Protein 4Y4N (pdb70)

Solvent-accessible surface area: 65399 Å² total; per-residue (Å²): 210,5,180,13,58,6,68,8,6,2,75,2,0,0,58,24,0,10,99,16,11,45,79,7,1,66,5,24,0,0,0,9,8,0,8,15,7,0,1,0,0,0,16,19,0,6,120,88,70,52,76,2,0,0,1,14,94,61,30,15,1,1,32,29,1,13,4,1,0,20,36,13,16,30,1,0,1,3,97,90,0,14,89,7,0,99,80,23,44,8,119,28,120,170,15,140,79,76,148,14,12,31,6,3,17,0,1,1,0,0,0,9,3,0,27,12,0,12,91,29,56,4,34,1,3,17,9,11,10,17,63,2,0,5,12,71,130,111,96,0,6,0,0,0,0,8,20,27,10,10,76,114,4,47,29,121,18,26,3,3,5,0,41,5,110,28,0,0,0,6,39,23,77,112,0,40,4,0,50,21,0,18,163,25,0,92,112,53,64,35,100,40,87,25,20,48,0,0,37,0,70,100,0,0,43,6,0,59,163,7,0,99,54,20,36,64,4,0,5,0,0,1,13,0,0,0,0,8,67,28,5,16,17,6,16,2,2,11,0,0,13,0,25,0,0,63,58,0,0,97,60,0,15,69,79,15,127,121,159,139,7,185,14,61,5,69,7,6,2,73,2,0,0,55,23,0,10,98,16,10,44,81,7,0,67,4,25,0,0,0,9,8,0,8,16,6,0,1,0,0,0,16,18,0,6,118,86,71,52,76,2,0,0,2,13,96,64,31,15,0,1,32,30,2,15,4,0,0,18,37,14,14,29,1,0,1,3,100,90,0,14,89,8,0,99,81,23,44,8,121,27,120,171,13,135,80,76,148,15,13,30,5,3,16,0,0,1,0,0,0,8,3,0,26,13,0,12,92,29,56,3,36,1,4,17,10,12,10,17,63,2,0,4,12,72,130,112,98,0,6,0,0,0,0,9,20,28,10,11,80,113,4,49,28,119,18,26,3,5,4,0,41,4,112,29,0,0,0,6,39,23,77,109,0,41,4,0,48,21,0,16,165,21,0,89,113,53,64,35,144,38,85,24,19,52,0,0,36,0,70,99,0,0,44,6,0,59,163,8,0,100,52,20,36,64,4,0,5,0,0,1,13,0,0,0,1,9,66,26,5,15,16,7,17,1,1,11,0,0,14,0,26,0,0,62,59,0,0,98,60,0,15,103,77,16,123,114,156,135,9,185,13,59,6,69,7,7,2,75,2,0,0,56,24,0,12,98,16,10,44,80,6,1,67,4,24,0,0,0,9,8,0,8,15,6,0,1,0,0,0,16,18,0,6,120,87,71,51,76,2,0,0,1,13,94,64,32,15,1,1,31,30,1,14,4,1,0,18,37,15,16,29,1,0,1,2,99,90,0,14,91,7,0,99,81,22,45,8,119,27,120,169,13,135,80,75,149,14,12,32,4,3,16,0,1,1,0,0,0,8,3,0,26,12,0,13,92,28,56,3,36,2,4,17,9,11,9,17,61,2,0,5,12,71,130,112,95,0,7,0,0,0,0,8,19,28,11,9,77,112,3,49,28,117,18,26,4,4,4,0,42,4,110,29,0,0,0,7,38,24,78,112,0,41,4,1,50,22,0,17,161,22,0,90,111,52,63,37,141,40,86,25,18,52,0,1,35,0,69,101,0,0,44,6,0,57,163,8,0,97,52,21,36,64,4,0,5,0,0,0,12,0,0,0,0,8,64,27,6,14,17,6,16,2,1,11,0,0,13,0,26,0,0,63,59,0,0,98,60,0,15,104,79,17,124,114,159,135,8,186,13,58,5,68,7,6,2,76,2,0,0,57,24,0,10,97,16,10,44,80,8,0,66,3,25,0,0,0,10,9,0,10,15,6,0,0,1,0,0,17,19,0,5,118,85,71,51,77,3,0,0,1,14,96,64,30,15,1,2,30,30,0,13,4,0,0,19,36,15,15,30,1,0,1,3,99,90,0,14,91,7,0,101,82,22,44,7,120,27,121,172,15,139,80,76,147,14,14,31,6,3,15,0,0,1,0,0,0,10,4,0,27,12,0,12,91,28,55,3,34,2,3,17,9,11,10,17,63,2,0,4,12,71,130,112,98,0,7,0,0,0,0,8,20,28,10,10,76,115,3,49,28,121,18,27,3,4,4,0,40,4,110,29,0,0,0,6,39,23,78,110,0,42,4,0,50,21,0,17,163,23,0,93,112,52,62,38,143,39,86,24,19,49,0,0,36,0,50,95,0,0,22,6,0,59,161,7,0,99,52,20,38,62,4,0,4,0,0,0,13,0,0,0,0,9,65,27,5,15,17,6,17,2,2,12,0,0,14,0,26,0,0,62,58,0,0,95,60,0,15,103,78,16,123,115,157,206,6,177,13,58,5,71,7,7,2,74,2,0,0,55,23,0,11,98,16,9,47,80,7,1,68,4,24,0,0,0,10,9,0,8,14,6,0,1,1,0,0,17,19,0,5,119,86,72,52,78,3,0,0,2,13,95,62,32,15,0,1,32,28,2,14,4,1,0,19,36,14,16,28,1,0,1,2,99,90,0,14,90,6,0,99,80,24,44,7,118,27,121,171,13,138,79,76,149,15,13,31,5,3,16,0,1,1,0,0,0,8,3,0,26,12,0,14,92,27,55,3,35,1,4,17,9,11,10,16,63,2,0,6,12,73,130,114,96,0,6,0,0,0,0,8,19,28,10,10,77,112,4,47,28,120,17,26,3,4,4,0,43,4,111,28,0,0,0,7,39,23,81,109,0,40,4,1,49,22,0,16,163,22,0,91,111,52,64,37,99,39,89,24,19,51,0,0,36,0,70,98,0,0,43,6,0,58,164,8,0,98,54,21,37,64,4,0,5,0,0,0,13,0,0,0,1,8,65,28,6,15,17,7,16,2,1,12,0,0,12,0,25,0,0,63,59,0,0,98,60,0,15,104,78,16,123,113,156,137,9,184,14,58,5,66,8,7,2,76,2,0,0,57,24,0,10,98,16,10,45,80,6,0,67,4,24,0,0,0,9,9,0,8,16,6,0,1,0,0,0,16,19,0,5,122,86,70,53,76,2,0,0,1,13,95,63,32,14,1,1,32,30,1,14,4,1,0,18,38,15,15,29,1,0,1,3,100,90,0,14,92,7,0,101,81,23,45,8,120,27,119,169,16,136,80,76,147,15,13,30,6,3,16,0,0,1,0,0,0,10,3,0,27,12,0,12,91,29,54,4,34,1,4,18,8,12,10,17,63,2,0,4,12,72,130,109,98,0,7,0,0,0,0,9,20,29,10,10,78,113,3,49,27,120,18,27,4,4,4,0,41,3,110,28,0,0,0,6,39,24,79,110,0,42,3,1,50,21,0,16,162,22,0,95,111,52,61,36,144,40,87,24,19,49,0,1,35,0,70,101,0,0,43,6,0,59,164,8,0,97,51,21,37,64,4,0,4,0,0,0,13,0,0,0,0,8,65,28,6,14,17,6,16,2,1,12,0,0,13,0,26,0,0,63,59,0,0,96,60,0,14,108,80,15,125,117,156,138,8,186,14,59,6,68,8,7,2,76,3,0,0,58,24,0,10,97,15,10,45,80,7,1,66,4,24,0,0,0,10,8,0,9,16,6,0,1,0,0,0,17,17,0,5,120,88,70,52,77,2,0,0,2,13,95,64,31,14,1,1,32,29,1,13,4,1,0,20,37,14,15,30,1,0,1,2,101,90,0,14,90,7,0,99,78,23,43,8,118,27,120,170,16,138,79,75,147,15,14,31,5,3,16,0,1,1,0,1,0,10,3,0,28,12,0,13,92,28,56,3,33,2,4,17,9,12,9,16,62,2,0,5,12,72,130,112,97,0,6,0,0,0,0,8,20,28,10,9,75,113,4,49,29,121,19,28,3,4,5,0,41,4,112,28,0,0,0,5,39,24,80,111,0,42,4,0,49,22,0,16,164,24,1,93,111,52,62,36,141,40,85,25,18,48,0,1,37,0,70,100,0,0,43,6,0,59,163,8,0,97,53,19,35,64,4,0,4,0,0,0,14,0,0,0,1,9,64,27,6,14,17,6,16,1,1,12,0,0,12,0,27,0,0,62,59,0,0,97,63,0,14,98,79,15,121,114,158,137,8,187,13,60,6,68,7,6,2,74,2,0,0,54,23,0,10,98,16,9,44,80,8,0,67,4,24,0,0,0,9,9,0,8,16,6,0,1,0,0,0,16,18,0,6,119,86,72,53,77,2,0,0,1,14,96,63,31,15,1,2,31,29,1,13,3,0,0,20,37,15,15,30,1,0,1,3,100,90,0,14,90,7,0,102,82,23,44,8,121,27,119,168,12,135,79,76,146,16,13,30,4,2,17,0,1,1,0,0,0,9,3,0,26,12,0,13,90,28,55,3,34,2,3,17,9,12,10,18,61,2,0,5,12,71,132,112,98,0,7,0,0,0,0,8,19,28,11,9,78,114,4,48,28,119,18,26,3,4,4,0,41,5,111,28,0,0,0,6,39,23,79,112,0,43,4,0,50,23,0,16,162,23,0,90,110,52,63,36,143,40,86,24,20,52,0,1,36,0,58,101,0,0,22,5,0,59,163,7,0,99,53,21,36,65,4,0,4,0,0,1,13,0,0,0,0,9,66,28,6,15,16,6,16,2,1,12,0,0,14,0,26,0,0,62,58,0,0,95,61,0,14,104,78,16,123,117,158

Foldseek 3Di:
DDDDDDVVVVVVVVVVVVVVVVVQQEFAEEEEAQAQLRLLLLLLQLLVPGAYEYEAQAQDGHAPQQCQAPNPFKFKEFPPLVVSQVVLPWDWDDDPPDPRMTIGGSVVRSVSSNCSNVVSPYHYDYQKDFQAFDDDVFATFWTWIDGSVCVVVVPDDGTDIRGYQAYEQAHAQPSNHQVRCCVVCVVVVFDFQTADEEDAVFQLVVQQVQFAARTRRYTYHDNSSCRRVHTYDHGRYCSSSNVRSNSNNVVSSVVVVVD/DDDDDDVVVVVVVVVVVVVVVVVQQEFAEEEEAQAQLRLLLLLLQLLVPGAYEYEAQAQDGHAPQQCQAPNPFKFKEFPPLVVSQVVLPWDWDDDPPDPRMTIGGSNVRSVSSNCSNVVSPYHYDYQKDFQAFDDDVFATFWTWIDGSVCVVVVPDDGTDIRGHQAYEQAHAQPSNHQVRCCVVCVVVVFDFQTADEEDAVFQLVVQQVLFAARTRRYTYHDNSSCRRVHTYDHGRYCSSSNVRSNSNNVVSSVVVVVD/DDDDDDVVVVVVVVVVVVVVVVVQLEFAEEEEAQAQLRLLLLLLQLLVPGAYEYEAQAQDGHAPQQCQAPNPFKFKEFPPLVVSQVVLPWDWDDDPPDPRMTIGGSNVRSVSSNCSNVVSPYHYDYQKDFQAFDDDDFATFWTWIDGSVCVVVVPDDGTDIRGHQAYEQAHAQPSNHQVRCCVVCVVVVFDFQTADEEDAVFQLVVQQVLFAARTRRYTYHDNSSCRRVHTYDHGRYCSSSSVRSNSNNVVSSVVVVVD/DDDDDDVVVVVVVVVVVVVVVVVQQEFAEEEEAQAQLRLLLLLLQLLVPGAAEYEAQAQDGHAPQQCQAPNPFKFKEFPPLVVSQVVLPWDWDDDPPDPRMTIGGSVVRSVSSNCSNVVSPYHYDYQKDFQAFDDDDFATFWTWIDGSVCVVVVPDDGTDIRGHQAYEQAHAQPSNHQVRCCVVCVVVVFDFQTADEEDAVFQLVVQQVLFAARTRRYTYHDNSSCRRVHTYDHGRYCSSSNVRSNSNNVVSSVVVVVD/DDDDDDVVVVVVVVVVVVVVVVVQQEFAEEEEAQAQLSLLLLLLQLLVVGAAEYEAQAQDGHAPQQCQAPNPFKFKEFPPLVVSQVVLPWDWDDDPPDPRMTIGGSNVRSVSSNVSNVVSPYHYDYQKDFQAFDDDVFATFWTWIDGSVCVVVVPDDGTDIRGHQAYEQAHAQPSNHQVRCCVVCVVVVFDFQTADEEDAVFQLVVQQVLFAARTRRYTYHDNSSCRRVHTYDHGRYCSSSNVRSNSNNVVSSVVVVVD/DDDDDDVVVVVVVCVVVVVVVVPQQEFAEEEEAQAQLRLLLLLLQLLVPGAAEYEAQAQDGHAPQQCQAPNPFKFKEFPPLVVSQVVLPWDWDDDPPDPRMTIGGSVVRSVSSNCSNVVSPYHYDYQKDFQAFDDDDFATFWTWIDGSVCVVVVPDDGTDIRGHQAYEQAHAQPSNHQVRCCVVCVVVVFDFQTADEEDAVFQLVVQQVLFAARTRRYTYHDNSSCRRVHTYDHGRYCSSSNVRSNSNNVVSSVVVVVD/DDDDDDVVVVVVVVVVVVVVVVVQQEFAEEEEAQAQLRLLLLLLQLLVPGAYEYEAQAQDGHAPQQCQAPNPFKFKEFPPLVVSQVVLPWDWDDDPPDPRMTIGGSVVRSVSSNVSNVVSPYHYDYQKDFQAFDDDVFATFWTWIDGSCCVVVVPDDGTDIRGHQAYEQAHAQPSNHQVRCCVVCVVVVFDFQTADEEDAVFQLVVQQVQFAARTRRYTYHDNSSCRRVHTYDHGRYCSSSNVRSNSNNVVSSVVVVVD/DDDDDDVVVVVVVVVVVVVVVVVQQEFAEEEEAQAQLSLLLLLLQLLVPGAAEYEAQAQDGHAPQQCQAPNPFKFKEFPPLVVSQVVLPWDWDDDPPDPRMTIGGSVVRSVSSNVSNVVSPYHYDYQKDFQAFDDDVFATFWTWIDGSVCVVVVPDDGTDIRGHQAYEQAHAQPSNHQVRCCVVCVVVVFDFQTADEEDAVFQLVVQQVLFAARTRRYTYHDNSSCRRVHTYDHGRYCSSSNVRSNSNNVVSSVVVVVD

CATH classification: 3.50.50.60

InterPro domains:
  IPR002922 Thiazole biosynthetic enzyme Thi4 family [TIGR00292] (10-260)
  IPR022828 Thiazole biosynthetic enzyme, prokaryotic [MF_00304] (7-260)
  IPR036188 FAD/NAD(P)-binding domain superfamily [G3DSA:3.50.50.60] (4-263)
  IPR036188 FAD/NAD(P)-binding domain superfamily [SSF51905] (6-259)

B-factor: mean 46.3, std 10.55, range [29.34, 109.17]

Sequence (2072 aa):
RLRADEYATTRAILKSAFFDMWLDIIDVDVAIVGGGPSGLTAARYIAKEGYKVVVLERHLAFGGGTWGGGMGFPYIVVEEPADEILREVGVKLEKVEGEDGLYTADSVEVPAKLAVGAIDAGAKVLTGIVVEDLVLRENRVAGVVINSYAIEKAGLHIDPITITAKYVVDATGHDASVVTTLSRKNPELGLEVPGEKSMWAEKGENALLRNTREVYPGLFVCGMAANAVYAGHRMGAIFGGMYISGKKCAEMIVEKLKNNRLRADEYATTRAILKSAFFDMWLDIIDVDVAIVGGGPSGLTAARYIAKEGYKVVVLERHLAFGGGTWGGGMGFPYIVVEEPADEILREVGVKLEKVEGEDGLYTADSVEVPAKLAVGAIDAGAKVLTGIVVEDLVLRENRVAGVVINSYAIEKAGLHIDPITITAKYVVDATGHDASVVTTLSRKNPELGLEVPGEKSMWAEKGENALLRNTREVYPGLFVCGMAANAVYAGHRMGAIFGGMYISGKKCAEMIVEKLKNNRLRADEYATTRAILKSAFFDMWLDIIDVDVAIVGGGPSGLTAARYIAKEGYKVVVLERHLAFGGGTWGGGMGFPYIVVEEPADEILREVGVKLEKVEGEDGLYTADSVEVPAKLAVGAIDAGAKVLTGIVVEDLVLRENRVAGVVINSYAIEKAGLHIDPITITAKYVVDATGHDASVVTTLSRKNPELGLEVPGEKSMWAEKGENALLRNTREVYPGLFVCGMAANAVYAGHRMGAIFGGMYISGKKCAEMIVEKLKNNRLRADEYATTRAILKSAFFDMWLDIIDVDVAIVGGGPSGLTAARYIAKEGYKVVVLERHLAFGGGTWGGGMGFPYIVVEEPADEILREVGVKLEKVEGEDGLYTADSVEVPAKLAVGAIDAGAKVLTGIVVEDLVLRENRVAGVVINSYAIEKAGLHIDPITITAKYVVDATGHDASVVTTLSRKNPELGLEVPGEKSMWAEKGENALLRNTREVYPGLFVCGMAANAVYAGHRMGAIFGGMYISGKKCAEMIVEKLKNNRLRADEYATTRAILKSAFFDMWLDIIDVDVAIVGGGPSGLTAARYIAKEGYKVVVLERHLAFGGGTWGGGMGFPYIVVEEPADEILREVGVKLEKVEGEDGLYTADSVEVPAKLAVGAIDAGAKVLTGIVVEDLVLRENRVAGVVINSYAIEKAGLHIDPITITAKYVVDATGHDASVVTTLSRKNPELGLEVPGEKSMWAEKGENALLRNTREVYPGLFVCGMAANAVYAGHRMGAIFGGMYISGKKCAEMIVEKLKNNRLRADEYATTRAILKSAFFDMWLDIIDVDVAIVGGGPSGLTAARYIAKEGYKVVVLERHLAFGGGTWGGGMGFPYIVVEEPADEILREVGVKLEKVEGEDGLYTADSVEVPAKLAVGAIDAGAKVLTGIVVEDLVLRENRVAGVVINSYAIEKAGLHIDPITITAKYVVDATGHDASVVTTLSRKNPELGLEVPGEKSMWAEKGENALLRNTREVYPGLFVCGMAANAVYAGHRMGAIFGGMYISGKKCAEMIVEKLKNNRLRADEYATTRAILKSAFFDMWLDIIDVDVAIVGGGPSGLTAARYIAKEGYKVVVLERHLAFGGGTWGGGMGFPYIVVEEPADEILREVGVKLEKVEGEDGLYTADSVEVPAKLAVGAIDAGAKVLTGIVVEDLVLRENRVAGVVINSYAIEKAGLHIDPITITAKYVVDATGHDASVVTTLSRKNPELGLEVPGEKSMWAEKGENALLRNTREVYPGLFVCGMAANAVYAGHRMGAIFGGMYISGKKCAEMIVEKLKNNRLRADEYATTRAILKSAFFDMWLDIIDVDVAIVGGGPSGLTAARYIAKEGYKVVVLERHLAFGGGTWGGGMGFPYIVVEEPADEILREVGVKLEKVEGEDGLYTADSVEVPAKLAVGAIDAGAKVLTGIVVEDLVLRENRVAGVVINSYAIEKAGLHIDPITITAKYVVDATGHDASVVTTLSRKNPELGLEVPGEKSMWAEKGENALLRNTREVYPGLFVCGMAANAVYAGHRMGAIFGGMYISGKKCAEMIVEKLKNN

Secondary structure (DSSP, 8-state):
-----HHHHHHHHHHHHHHHHHHHTEEEEEEE--SHHHHHHHHHHHTTT--EEEEESSSSS-GGGTTTBTTBSEEEEETTTHHHHHTTT---EEPTT-TTEEEEETTHHHHHHHHHHHHTT-EEEESEEEEEEEEETTEEEEEEEEEHHHHHHT---B-EEEEEEEEEE--GGG-HHHHHHHHH-GGG-------EEE-HHHHHHHHHHH-EEEETTEEE-THHHHHHTTPEE--SB-HHHHHHHHHHHHHHHHHHHT-/-----HHHHHHHHHHHHHHHHHHHTEEEEEEE--SHHHHHHHHHHHTTT--EEEEESSSS--GGGTTTBTTBSEEEEETTTHHHHHTTT---EEPTT-TTEEEEETTHHHHHHHHHHHHTT-EEEESEEEEEEEEETTEEEEEEEEEHHHHHHT---B-EEEEEEEEEE--GGG-HHHHHHHHH-GGG-------EEE-HHHHHHHHHHH-EEEETTEEE-THHHHHHTTPEE--SB-HHHHHHHHHHHHHHHHHHHT-/-----HHHHHHHHHHHHHHHHHHHTEEEEEEE--SHHHHHHHHHHHTTT--EEEEESSSSS-GGGTTTBTTBSEEEEETTTHHHHHTTT---EEPTT-TTEEEEETTHHHHHHHHHHHHTT-EEEESEEEEEEEEETTEEEEEEEEEHHHHHHT---B-EEEEEEEEEE--GGG-HHHHHHHHH-GGG-------EEE-HHHHHHHHHHH-EEEETTEEE-THHHHHHTTPEE--SB-HHHHHHHHHHHHHHHHHHHT-/-----HHHHHHHHHHHHHHHHHHHTEEEEEEE--SHHHHHHHHHHHTTT--EEEEESSSS--GGGTTTBTTBSEEEEETTTHHHHHTTT---EEPTT-TTEEEEETTHHHHHHHHHHHHTT-EEEESEEEEEEEEETTEEEEEEEEEHHHHHHT---B-EEEEEEEEEE--GGG-HHHHHHHHH-GGG-------EEE-HHHHHHHHHHH-EEEETTEEE-THHHHHHTTPEE--SB-HHHHHHHHHHHHHHHHHHHT-/-----HHHHHHHHHHHHHHHHHHHTEEEEEEE--SHHHHHHHHHHHTTT--EEEEESSSS--GGGTTTBTTBSEEEEETTTHHHHHTTT---EEPTT-TTEEEEETTHHHHHHHHHHHHTT-EEEESEEEEEEEEETTEEEEEEEEEHHHHHHT---B-EEEEEEEEEE--GGG-HHHHHHHHH-GGG-------EEE-HHHHHHHHHHH-EEEETTEEE-THHHHHHTTPEE--SB-HHHHHHHHHHHHHHHHHHHT-/-----HHHHHHHHHHHHHHHHHHHTEEEEEEE--SHHHHHHHHHHHTTT--EEEEESSSS--GGGTTTBTTBSEEEEETTTHHHHHTTT---EEPTT-TTEEEEETTHHHHHHHHHHHHTT-EEEESEEEEEEEEETTEEEEEEEEEHHHHHHT---B-EEEEEEEEEE--GGG-HHHHHHHHH-GGG-------EEE-HHHHHHHHHHH-EEEETTEEE-THHHHHHTTPEE--SB-HHHHHHHHHHHHHHHHHHHT-/-----HHHHHHHHHHHHHHHHHHHTEEEEEEE--SHHHHHHHHHHHTTT--EEEEESSSS--GGGTTTBTTBSEEEEETTTHHHHHTTT---EEPTT-TTEEEEETTHHHHHHHHHHHHTT-EEEESEEEEEEEEETTEEEEEEEEEHHHHHHT---B-EEEEEEEEEE--GGG-HHHHHHHHH-GGG-------EEE-HHHHHHHHHHH-EEEETTEEE-THHHHHHTTPEE--SB-HHHHHHHHHHHHHHHHHHHT-/-----HHHHHHHHHHHHHHHHHHHTEEEEEEE--SHHHHHHHHHHHTTT--EEEEESSSSS-GGGTTTBTTBSEEEEETTTHHHHHTTT---EEPTT-TTEEEEETTHHHHHHHHHHHHTT-EEEESEEEEEEEEETTEEEEEEEEEHHHHHHT---B-EEEEEEEEEE--GGG-HHHHHHHHH-GGG-------EEE-HHHHHHHHHHH-EEEETTEEE-THHHHHHTTPEE--SB-HHHHHHHHHHHHHHHHHHHT-

Organism: Methanotorris igneus (strain DSM 5666 / JCM 11834 / Kol 5) (NCBI:txid880724)

Structure (mmCIF, N/CA/C/O backbone):
data_4Y4N
#
_entry.id   4Y4N
#
_cell.length_a   101.302
_cell.length_b   101.302
_cell.length_c   204.309
_cell.angle_alpha   90.00
_cell.angle_beta   90.00
_cell.angle_gamma   120.00
#
_symmetry.space_group_name_H-M   'P 31'
#
loop_
_entity.id
_entity.type
_entity.pdbx_description
1 polymer 'Putative ribose 1,5-bisphosphate isomerase'
2 non-polymer 'FE (II) ION'
3 non-polymer '2-[(E)-[(4R)-5-[[[(2R,3S,4R,5R)-5-(6-aminopurin-9-yl)-3,4-bis(oxidanyl)oxolan-2-yl]methoxy-oxidanyl-phosphoryl]oxy-oxidanyl-phosphoryl]oxy-4-oxidanyl-3-oxidanylidene-pentan-2-ylidene]amino]ethanoic acid'
4 water water
#
loop_
_atom_site.group_PDB
_atom_site.id
_atom_site.type_symbol
_atom_site.label_atom_id
_atom_site.label_alt_id
_atom_site.label_comp_id
_atom_site.label_asym_id
_atom_site.label_entity_id
_atom_site.label_seq_id
_atom_site.pdbx_PDB_ins_code
_atom_site.Cartn_x
_atom_site.Cartn_y
_atom_site.Cartn_z
_atom_site.occupancy
_atom_site.B_iso_or_equiv
_atom_site.auth_seq_id
_atom_site.auth_comp_id
_atom_site.auth_asym_id
_atom_site.auth_atom_id
_atom_site.pdbx_PDB_model_num
ATOM 1 N N . ARG A 1 27 ? -63.120 -39.830 -53.549 1.00 71.16 4 ARG A N 1
ATOM 2 C CA . ARG A 1 27 ? -64.247 -38.857 -53.697 1.00 75.53 4 ARG A CA 1
ATOM 3 C C . ARG A 1 27 ? -64.817 -38.464 -52.330 1.00 75.05 4 ARG A C 1
ATOM 4 O O . ARG A 1 27 ? -65.758 -39.091 -51.840 1.00 77.99 4 ARG A O 1
ATOM 12 N N . LEU A 1 28 ? -64.257 -37.408 -51.736 1.00 68.96 5 LEU A N 1
ATOM 13 C CA . LEU A 1 28 ? -64.676 -36.940 -50.411 1.00 63.04 5 LEU A CA 1
ATOM 14 C C . LEU A 1 28 ? -66.026 -36.231 -50.442 1.00 60.38 5 LEU A C 1
ATOM 15 O O . LEU A 1 28 ? -66.354 -35.509 -51.379 1.00 60.84 5 LEU A O 1
ATOM 20 N N . ARG A 1 29 ? -66.798 -36.438 -49.387 1.00 61.12 6 ARG A N 1
ATOM 21 C CA . ARG A 1 29 ? -68.136 -35.895 -49.278 1.00 63.33 6 ARG A CA 1
ATOM 22 C C . ARG A 1 29 ? -68.137 -34.872 -48.146 1.00 62.62 6 ARG A C 1
ATOM 23 O O . ARG A 1 29 ? -67.693 -35.170 -47.032 1.00 63.61 6 ARG A O 1
ATOM 31 N N . ALA A 1 30 ? -68.636 -33.672 -48.434 1.00 55.92 7 ALA A N 1
ATOM 32 C CA . ALA A 1 30 ? -68.571 -32.561 -47.495 1.00 52.76 7 ALA A CA 1
ATOM 33 C C . ALA A 1 30 ? -69.663 -31.554 -47.793 1.00 50.41 7 ALA A C 1
ATOM 34 O O . ALA A 1 30 ? -69.916 -31.231 -48.950 1.00 52.74 7 ALA A O 1
ATOM 36 N N . ASP A 1 31 ? -70.305 -31.057 -46.745 1.00 49.19 8 ASP A N 1
ATOM 37 C CA . ASP A 1 31 ? -71.360 -30.066 -46.875 1.00 48.92 8 ASP A CA 1
ATOM 38 C C . ASP A 1 31 ? -71.183 -29.006 -45.777 1.00 49.71 8 ASP A C 1
ATOM 39 O O . ASP A 1 31 ? -70.799 -29.332 -44.650 1.00 45.96 8 ASP A O 1
ATOM 44 N N . GLU A 1 32 ? -71.478 -27.750 -46.111 1.00 51.23 9 GLU A N 1
ATOM 45 C CA . GLU A 1 32 ? -71.265 -26.631 -45.193 1.00 49.81 9 GLU A CA 1
ATOM 46 C C . GLU A 1 32 ? -72.263 -26.692 -44.031 1.00 50.87 9 GLU A C 1
ATOM 47 O O . GLU A 1 32 ? -71.884 -26.587 -42.859 1.00 50.15 9 GLU A O 1
ATOM 53 N N . TYR A 1 33 ? -73.534 -26.871 -44.361 1.00 45.99 10 TYR A N 1
ATOM 54 C CA . TYR A 1 33 ? -74.576 -26.952 -43.354 1.00 47.38 10 TYR A CA 1
ATOM 55 C C . TYR A 1 33 ? -74.357 -28.121 -42.396 1.00 46.59 10 TYR A C 1
ATOM 56 O O . TYR A 1 33 ? -74.555 -27.993 -41.185 1.00 45.36 10 TYR A O 1
ATOM 65 N N . ALA A 1 34 ? -73.946 -29.260 -42.932 1.00 46.92 11 ALA A N 1
ATOM 66 C CA . ALA A 1 34 ? -73.771 -30.463 -42.113 1.00 45.38 11 ALA A CA 1
ATOM 67 C C . ALA A 1 34 ? -72.566 -30.340 -41.191 1.00 43.98 11 ALA A C 1
ATOM 68 O O . ALA A 1 34 ? -72.598 -30.821 -40.071 1.00 41.47 11 ALA A O 1
ATOM 70 N N . THR A 1 35 ? -71.502 -29.721 -41.688 1.00 42.49 12 THR A N 1
ATOM 71 C CA . THR A 1 35 ? -70.315 -29.421 -40.883 1.00 45.12 12 THR A CA 1
ATOM 72 C C . THR A 1 35 ? -70.684 -28.478 -39.731 1.00 43.56 12 THR A C 1
ATOM 73 O O . THR A 1 35 ? -70.372 -28.753 -38.573 1.00 42.36 12 THR A O 1
ATOM 77 N N . THR A 1 36 ? -71.351 -27.379 -40.067 1.00 43.29 13 THR A N 1
ATOM 78 C CA . THR A 1 36 ? -71.760 -26.387 -39.091 1.00 43.04 13 THR A CA 1
ATOM 79 C C . THR A 1 36 ? -72.706 -26.979 -38.056 1.00 46.17 13 THR A C 1
ATOM 80 O O . THR A 1 36 ? -72.523 -26.781 -36.853 1.00 45.66 13 THR A O 1
ATOM 84 N N . ARG A 1 37 ? -73.714 -27.708 -38.524 1.00 48.75 14 ARG A N 1
ATOM 85 C CA . ARG A 1 37 ? -74.690 -28.342 -37.631 1.00 48.51 14 ARG A CA 1
ATOM 86 C C . ARG A 1 37 ? -74.014 -29.316 -36.671 1.00 43.80 14 ARG A C 1
ATOM 87 O O . ARG A 1 37 ? -74.312 -29.332 -35.485 1.00 45.10 14 ARG A O 1
ATOM 95 N N . ALA A 1 38 ? -73.103 -30.120 -37.193 1.00 41.93 15 ALA A N 1
ATOM 96 C CA . ALA A 1 38 ? -72.401 -31.107 -36.391 1.00 42.46 15 ALA A CA 1
ATOM 97 C C . ALA A 1 38 ? -71.576 -30.461 -35.261 1.00 43.94 15 ALA A C 1
ATOM 98 O O . ALA A 1 38 ? -71.551 -30.953 -34.125 1.00 41.16 15 ALA A O 1
ATOM 100 N N . ILE A 1 39 ? -70.910 -29.353 -35.575 1.00 44.17 16 ILE A N 1
ATOM 101 C CA . ILE A 1 39 ? -70.074 -28.655 -34.597 1.00 43.98 16 ILE A CA 1
ATOM 102 C C . ILE A 1 39 ? -70.959 -28.063 -33.508 1.00 43.68 16 ILE A C 1
ATOM 103 O O . ILE A 1 39 ? -70.664 -28.214 -32.324 1.00 45.27 16 ILE A O 1
ATOM 108 N N . LEU A 1 40 ? -72.048 -27.423 -33.913 1.00 42.20 17 LEU A N 1
ATOM 109 C CA . LEU A 1 40 ? -72.990 -26.849 -32.979 1.00 44.91 17 LEU A CA 1
ATOM 110 C C . LEU A 1 40 ? -73.575 -27.892 -32.029 1.00 48.07 17 LEU A C 1
ATOM 111 O O . LEU A 1 40 ? -73.692 -27.630 -30.845 1.00 49.58 17 LEU A O 1
ATOM 116 N N . LYS A 1 41 ? -73.938 -29.063 -32.547 1.00 49.89 18 LYS A N 1
ATOM 117 C CA . LYS A 1 41 ? -74.559 -30.100 -31.729 1.00 50.82 18 LYS A CA 1
ATOM 118 C C . LYS A 1 41 ? -73.591 -30.672 -30.711 1.00 48.21 18 LYS A C 1
ATOM 119 O O . LYS A 1 41 ? -73.954 -30.830 -29.548 1.00 45.68 18 LYS A O 1
ATOM 125 N N . SER A 1 42 ? -72.367 -30.975 -31.133 1.00 44.66 19 SER A N 1
ATOM 126 C CA . SER A 1 42 ? -71.356 -31.478 -30.209 1.00 44.24 19 SER A CA 1
ATOM 127 C C . SER A 1 42 ? -70.994 -30.446 -29.137 1.00 47.15 19 SER A C 1
ATOM 128 O O . SER A 1 42 ? -70.828 -30.797 -27.961 1.00 44.10 19 SER A O 1
ATOM 131 N N . ALA A 1 43 ? -70.887 -29.180 -29.539 1.00 44.63 20 ALA A N 1
ATOM 132 C CA . ALA A 1 43 ? -70.499 -28.122 -28.614 1.00 43.39 20 ALA A CA 1
ATOM 133 C C . ALA A 1 43 ? -71.589 -27.871 -27.578 1.00 43.73 20 ALA A C 1
ATOM 134 O O . ALA A 1 43 ? -71.303 -27.707 -26.394 1.00 43.30 20 ALA A O 1
ATOM 136 N N . PHE A 1 44 ? -72.828 -27.806 -28.034 1.00 43.58 21 PHE A N 1
ATOM 137 C CA A PHE A 1 44 ? -73.890 -27.511 -27.094 0.50 45.42 21 PHE A CA 1
ATOM 138 C CA B PHE A 1 44 ? -74.034 -27.609 -27.206 0.50 46.67 21 PHE A CA 1
ATOM 139 C C . PHE A 1 44 ? -74.176 -28.684 -26.139 1.00 47.39 21 PHE A C 1
ATOM 140 O O . PHE A 1 44 ? -74.467 -28.430 -24.979 1.00 46.36 21 PHE A O 1
ATOM 155 N N . ASP A 1 45 ? -74.009 -29.925 -26.582 1.00 48.57 22 ASP A N 1
ATOM 156 C CA . ASP A 1 45 ? -74.072 -31.078 -25.683 1.00 49.14 22 ASP A CA 1
ATOM 157 C C . ASP A 1 45 ? -72.951 -31.011 -24.659 1.00 46.36 22 ASP A C 1
ATOM 158 O O . ASP A 1 45 ? -73.177 -31.246 -23.473 1.00 44.41 22 ASP A O 1
ATOM 163 N N . MET A 1 46 ? -71.739 -30.718 -25.132 1.00 45.60 23 MET A N 1
ATOM 164 C CA . MET A 1 46 ? -70.581 -30.572 -24.258 1.00 45.40 23 MET A CA 1
ATOM 165 C C . MET A 1 46 ? -70.844 -29.508 -23.186 1.00 44.60 23 MET A C 1
ATOM 166 O O . MET A 1 46 ? -70.674 -29.766 -21.987 1.00 46.39 23 MET A O 1
ATOM 171 N N . TRP A 1 47 ? -71.288 -28.331 -23.612 1.00 42.37 24 TRP A N 1
ATOM 172 C CA . TRP A 1 47 ? -71.502 -27.216 -22.682 1.00 44.34 24 TRP A CA 1
ATOM 173 C C . TRP A 1 47 ? -72.540 -27.502 -21.604 1.00 45.56 24 TRP A C 1
ATOM 174 O O . TRP A 1 47 ? -72.324 -27.157 -20.436 1.00 42.29 24 TRP A O 1
ATOM 185 N N . LEU A 1 48 ? -73.658 -28.111 -21.996 1.00 46.49 25 LEU A N 1
ATOM 186 C CA . LEU A 1 48 ? -74.743 -28.421 -21.048 1.00 49.46 25 LEU A CA 1
ATOM 187 C C . LEU A 1 48 ? -74.306 -29.422 -19.993 1.00 49.33 25 LEU A C 1
ATOM 188 O O . LEU A 1 48 ? -74.805 -29.406 -18.880 1.00 52.58 25 LEU A O 1
ATOM 193 N N . ASP A 1 49 ? -73.368 -30.282 -20.357 1.00 46.96 26 ASP A N 1
ATOM 194 C CA . ASP A 1 49 ? -72.791 -31.247 -19.441 1.00 47.13 26 ASP A CA 1
ATOM 195 C C . ASP A 1 49 ? -71.710 -30.625 -18.541 1.00 46.68 26 ASP A C 1
ATOM 196 O O . ASP A 1 49 ? -71.630 -30.942 -17.355 1.00 48.19 26 ASP A O 1
ATOM 201 N N . ILE A 1 50 ? -70.885 -29.740 -19.093 1.00 41.13 27 ILE A N 1
ATOM 202 C CA . ILE A 1 50 ? -69.675 -29.320 -18.399 1.00 38.95 27 ILE A CA 1
ATOM 203 C C . ILE A 1 50 ? -69.906 -28.208 -17.378 1.00 38.42 27 ILE A C 1
ATOM 204 O O . ILE A 1 50 ? -69.015 -27.902 -16.605 1.00 41.71 27 ILE A O 1
ATOM 209 N N . ILE A 1 51 ? -71.093 -27.610 -17.355 1.00 39.91 28 ILE A N 1
ATOM 210 C CA . ILE A 1 51 ? -71.349 -26.490 -16.447 1.00 39.89 28 ILE A CA 1
ATOM 211 C C . ILE A 1 51 ? -71.595 -26.888 -14.976 1.00 42.16 28 ILE A C 1
ATOM 212 O O . ILE A 1 51 ? -71.867 -26.033 -14.134 1.00 39.62 28 ILE A O 1
ATOM 217 N N . ASP A 1 52 ? -71.502 -28.183 -14.683 1.00 44.58 29 ASP A N 1
ATOM 218 C CA . ASP A 1 52 ? -71.446 -28.673 -13.303 1.00 46.92 29 ASP A CA 1
ATOM 219 C C . ASP A 1 52 ? -70.467 -29.832 -13.246 1.00 44.75 29 ASP A C 1
ATOM 220 O O . ASP A 1 52 ? -70.605 -30.789 -13.988 1.00 45.73 29 ASP A O 1
ATOM 225 N N . VAL A 1 53 ? -69.468 -29.720 -12.374 1.00 42.41 30 VAL A N 1
ATOM 226 C CA . VAL A 1 53 ? -68.364 -30.670 -12.309 1.00 42.20 30 VAL A CA 1
ATOM 227 C C . VAL A 1 53 ? -68.011 -30.969 -10.852 1.00 42.79 30 VAL A C 1
ATOM 228 O O . VAL A 1 53 ? -68.486 -30.301 -9.950 1.00 41.00 30 VAL A O 1
ATOM 232 N N . ASP A 1 54 ? -67.160 -31.962 -10.642 1.00 44.03 31 ASP A N 1
ATOM 233 C CA . ASP A 1 54 ? -66.559 -32.190 -9.340 1.00 45.76 31 ASP A CA 1
ATOM 234 C C . ASP A 1 54 ? -65.436 -31.173 -9.118 1.00 46.05 31 ASP A C 1
ATOM 235 O O . ASP A 1 54 ? -65.413 -30.479 -8.097 1.00 45.68 31 ASP A O 1
ATOM 240 N N . VAL A 1 55 ? -64.509 -31.097 -10.072 1.00 41.57 32 VAL A N 1
ATOM 241 C CA . VAL A 1 55 ? -63.353 -30.223 -9.960 1.00 40.55 32 VAL A CA 1
ATOM 242 C C . VAL A 1 55 ? -63.145 -29.356 -11.217 1.00 40.20 32 VAL A C 1
ATOM 243 O O . VAL A 1 55 ? -63.124 -29.864 -12.338 1.00 37.61 32 VAL A O 1
ATOM 247 N N . ALA A 1 56 ? -62.978 -28.052 -11.007 1.00 39.37 33 ALA A N 1
ATOM 248 C CA . ALA A 1 56 ? -62.581 -27.133 -12.069 1.00 38.55 33 ALA A CA 1
ATOM 249 C C . ALA A 1 56 ? -61.155 -26.682 -11.818 1.00 38.40 33 ALA A C 1
ATOM 250 O O . ALA A 1 56 ? -60.878 -25.980 -10.840 1.00 40.74 33 ALA A O 1
ATOM 252 N N . ILE A 1 57 ? -60.245 -27.118 -12.683 1.00 37.43 34 ILE A N 1
ATOM 253 C CA . ILE A 1 57 ? -58.844 -26.728 -12.602 1.00 37.42 34 ILE A CA 1
ATOM 254 C C . ILE A 1 57 ? -58.600 -25.547 -13.533 1.00 37.98 34 ILE A C 1
ATOM 255 O O . ILE A 1 57 ? -58.954 -25.600 -14.714 1.00 38.98 34 ILE A O 1
ATOM 260 N N . VAL A 1 58 ? -58.002 -24.483 -13.005 1.00 37.44 35 VAL A N 1
ATOM 261 C CA . VAL A 1 58 ? -57.722 -23.294 -13.796 1.00 35.99 35 VAL A CA 1
ATOM 262 C C . VAL A 1 58 ? -56.261 -23.297 -14.156 1.00 35.68 35 VAL A C 1
ATOM 263 O O . VAL A 1 58 ? -55.399 -23.194 -13.283 1.00 34.43 35 VAL A O 1
ATOM 267 N N . GLY A 1 59 ? -55.983 -23.425 -15.456 1.00 34.73 36 GLY A N 1
ATOM 268 C CA . GLY A 1 59 ? -54.611 -23.437 -15.956 1.00 34.46 36 GLY A CA 1
ATOM 269 C C . GLY A 1 59 ? -54.278 -24.802 -16.524 1.00 36.35 36 GLY A C 1
ATOM 270 O O . GLY A 1 59 ? -54.353 -25.810 -15.816 1.00 34.74 36 GLY A O 1
ATOM 271 N N . GLY A 1 60 ? -53.906 -24.826 -17.806 1.00 35.59 37 GLY A N 1
ATOM 272 C CA . GLY A 1 60 ? -53.526 -26.052 -18.489 1.00 35.14 37 GLY A CA 1
ATOM 273 C C . GLY A 1 60 ? -52.033 -26.170 -18.657 1.00 33.92 37 GLY A C 1
ATOM 274 O O . GLY A 1 60 ? -51.553 -26.684 -19.662 1.00 35.66 37 GLY A O 1
ATOM 275 N N . GLY A 1 61 ? -51.291 -25.709 -17.662 1.00 33.29 38 GLY A N 1
ATOM 276 C CA . GLY A 1 61 ? -49.857 -25.953 -17.610 1.00 35.49 38 GLY A CA 1
ATOM 277 C C . GLY A 1 61 ? -49.517 -27.322 -17.037 1.00 34.34 38 GLY A C 1
ATOM 278 O O . GLY A 1 61 ? -50.393 -28.176 -16.876 1.00 37.53 38 GLY A O 1
ATOM 279 N N . PRO A 1 62 ? -48.243 -27.551 -16.746 1.00 32.87 39 PRO A N 1
ATOM 280 C CA . PRO A 1 62 ? -47.803 -28.863 -16.271 1.00 37.54 39 PRO A CA 1
ATOM 281 C C . PRO A 1 62 ? -48.456 -29.280 -14.948 1.00 39.46 39 PRO A C 1
ATOM 282 O O . PRO A 1 62 ? -48.831 -30.439 -14.795 1.00 42.14 39 PRO A O 1
ATOM 286 N N . SER A 1 63 ? -48.616 -28.348 -14.015 1.00 39.93 40 SER A N 1
ATOM 287 C CA . SER A 1 63 ? -49.203 -28.697 -12.715 1.00 40.74 40 SER A CA 1
ATOM 288 C C . SER A 1 63 ? -50.685 -29.005 -12.881 1.00 39.43 40 SER A C 1
ATOM 289 O O . SER A 1 63 ? -51.162 -30.028 -12.395 1.00 37.27 40 SER A O 1
ATOM 292 N N . GLY A 1 64 ? -51.397 -28.139 -13.602 1.00 36.82 41 GLY A N 1
ATOM 293 C CA . GLY A 1 64 ? -52.820 -28.324 -13.868 1.00 34.40 41 GLY A CA 1
ATOM 294 C C . GLY A 1 64 ? -53.176 -29.575 -14.647 1.00 35.56 41 GLY A C 1
ATOM 295 O O . GLY A 1 64 ? -54.171 -30.227 -14.343 1.00 36.36 41 GLY A O 1
ATOM 296 N N . LEU A 1 65 ? -52.381 -29.912 -15.662 1.00 35.71 42 LEU A N 1
ATOM 297 C CA . LEU A 1 65 ? -52.656 -31.105 -16.466 1.00 36.81 42 LEU A CA 1
ATOM 298 C C . LEU A 1 65 ? -52.354 -32.390 -15.690 1.00 37.54 42 LEU A C 1
ATOM 299 O O . LEU A 1 65 ? -53.035 -33.409 -15.874 1.00 38.14 42 LEU A O 1
ATOM 304 N N . THR A 1 66 ? -51.331 -32.342 -14.842 1.00 38.64 43 THR A N 1
ATOM 305 C CA . THR A 1 66 ? -51.007 -33.474 -13.971 1.00 41.85 43 THR A CA 1
ATOM 306 C C . THR A 1 66 ? -52.125 -33.695 -12.965 1.00 41.58 43 THR A C 1
ATOM 307 O O . THR A 1 66 ? -52.645 -34.802 -12.857 1.00 42.66 43 THR A O 1
ATOM 311 N N . ALA A 1 67 ? -52.523 -32.629 -12.273 1.00 41.55 44 ALA A N 1
ATOM 312 C CA . ALA A 1 67 ? -53.657 -32.690 -11.355 1.00 43.25 44 ALA A CA 1
ATOM 313 C C . ALA A 1 67 ? -54.903 -33.255 -12.020 1.00 44.69 44 ALA A C 1
ATOM 314 O O . ALA A 1 67 ? -55.617 -34.068 -11.429 1.00 45.30 44 ALA A O 1
ATOM 316 N N . ALA A 1 68 ? -55.175 -32.821 -13.249 1.00 45.28 45 ALA A N 1
ATOM 317 C CA . ALA A 1 68 ? -56.384 -33.266 -13.963 1.00 44.35 45 ALA A CA 1
ATOM 318 C C . ALA A 1 68 ? -56.368 -34.785 -14.215 1.00 42.56 45 ALA A C 1
ATOM 319 O O . ALA A 1 68 ? -57.371 -35.460 -14.046 1.00 42.47 45 ALA A O 1
ATOM 321 N N . ARG A 1 69 ? -55.215 -35.302 -14.619 1.00 44.20 46 ARG A N 1
ATOM 322 C CA . ARG A 1 69 ? -55.072 -36.717 -14.894 1.00 46.25 46 ARG A CA 1
ATOM 323 C C . ARG A 1 69 ? -55.361 -37.544 -13.643 1.00 49.26 46 ARG A C 1
ATOM 324 O O . ARG A 1 69 ? -56.210 -38.438 -13.675 1.00 48.65 46 ARG A O 1
ATOM 332 N N . TYR A 1 70 ? -54.672 -37.222 -12.547 1.00 46.61 47 TYR A N 1
ATOM 333 C CA . TYR A 1 70 ? -54.779 -38.011 -11.321 1.00 46.88 47 TYR A CA 1
ATOM 334 C C . TYR A 1 70 ? -56.146 -37.943 -10.669 1.00 45.43 47 TYR A C 1
ATOM 335 O O . TYR A 1 70 ? -56.552 -38.900 -10.031 1.00 50.89 47 TYR A O 1
ATOM 344 N N . ILE A 1 71 ? -56.881 -36.853 -10.854 1.00 43.32 48 ILE A N 1
ATOM 345 C CA . ILE A 1 71 ? -58.246 -36.799 -10.345 1.00 43.39 48 ILE A CA 1
ATOM 346 C C . ILE A 1 71 ? -59.206 -37.568 -11.247 1.00 47.01 48 ILE A C 1
ATOM 347 O O . ILE A 1 71 ? -60.057 -38.313 -10.745 1.00 48.53 48 ILE A O 1
ATOM 352 N N . ALA A 1 72 ? -59.088 -37.375 -12.565 1.00 42.90 49 ALA A N 1
ATOM 353 C CA . ALA A 1 72 ? -60.024 -37.989 -13.523 1.00 44.16 49 ALA A CA 1
ATOM 354 C C . ALA A 1 72 ? -59.861 -39.492 -13.534 1.00 42.57 49 ALA A C 1
ATOM 355 O O . ALA A 1 72 ? -60.829 -40.219 -13.668 1.00 47.33 49 ALA A O 1
ATOM 357 N N . LYS A 1 73 ? -58.611 -39.921 -13.432 1.00 47.30 50 LYS A N 1
ATOM 358 C CA . LYS A 1 73 ? -58.207 -41.316 -13.260 1.00 50.95 50 LYS A CA 1
ATOM 359 C C . LYS A 1 73 ? -59.017 -42.080 -12.195 1.00 52.15 50 LYS A C 1
ATOM 360 O O . LYS A 1 73 ? -59.224 -43.278 -12.324 1.00 54.57 50 LYS A O 1
ATOM 366 N N . GLU A 1 74 ? -59.457 -41.381 -11.150 1.00 53.76 51 GLU A N 1
ATOM 367 C CA . GLU A 1 74 ? -60.275 -41.963 -10.096 1.00 52.17 51 GLU A CA 1
ATOM 368 C C . GLU A 1 74 ? -61.766 -41.871 -10.374 1.00 52.27 51 GLU A C 1
ATOM 369 O O . GLU A 1 74 ? -62.564 -42.149 -9.492 1.00 53.44 51 GLU A O 1
ATOM 375 N N . GLY A 1 75 ? -62.147 -41.477 -11.586 1.00 51.28 52 GLY A N 1
ATOM 376 C CA . GLY A 1 75 ? -63.549 -41.509 -12.009 1.00 48.47 52 GLY A CA 1
ATOM 377 C C . GLY A 1 75 ? -64.358 -40.249 -11.758 1.00 48.76 52 GLY A C 1
ATOM 378 O O . GLY A 1 75 ? -65.560 -40.218 -12.014 1.00 49.84 52 GLY A O 1
ATOM 379 N N . TYR A 1 76 ? -63.716 -39.196 -11.267 1.00 49.81 53 TYR A N 1
ATOM 380 C CA . TYR A 1 76 ? -64.427 -37.949 -10.996 1.00 48.42 53 TYR A CA 1
ATOM 381 C C . TYR A 1 76 ? -64.489 -37.065 -12.248 1.00 48.12 53 TYR A C 1
ATOM 382 O O . TYR A 1 76 ? -63.682 -37.220 -13.170 1.00 41.60 53 TYR A O 1
ATOM 391 N N . LYS A 1 77 ? -65.465 -36.159 -12.263 1.00 46.01 54 LYS A N 1
ATOM 392 C CA . LYS A 1 77 ? -65.726 -35.271 -13.398 1.00 44.89 54 LYS A CA 1
ATOM 393 C C . LYS A 1 77 ? -64.895 -33.976 -13.296 1.00 44.52 54 LYS A C 1
ATOM 394 O O . LYS A 1 77 ? -65.153 -33.117 -12.440 1.00 40.56 54 LYS A O 1
ATOM 400 N N . VAL A 1 78 ? -63.900 -33.862 -14.175 1.00 44.02 55 VAL A N 1
ATOM 401 C CA . VAL A 1 78 ? -62.899 -32.799 -14.138 1.00 43.36 55 VAL A CA 1
ATOM 402 C C . VAL A 1 78 ? -62.913 -31.979 -15.420 1.00 43.93 55 VAL A C 1
ATOM 403 O O . VAL A 1 78 ? -62.941 -32.548 -16.515 1.00 42.93 55 VAL A O 1
ATOM 407 N N . VAL A 1 79 ? -62.862 -30.651 -15.276 1.00 42.09 56 VAL A N 1
ATOM 408 C CA . VAL A 1 79 ? -62.608 -29.748 -16.401 1.00 41.79 56 VAL A CA 1
ATOM 409 C C . VAL A 1 79 ? -61.381 -28.878 -16.101 1.00 41.39 56 VAL A C 1
ATOM 410 O O . VAL A 1 79 ? -61.211 -28.392 -14.975 1.00 41.39 56 VAL A O 1
ATOM 414 N N . VAL A 1 80 ? -60.512 -28.737 -17.106 1.00 38.44 57 VAL A N 1
ATOM 415 C CA . VAL A 1 80 ? -59.402 -27.797 -17.086 1.00 37.18 57 VAL A CA 1
ATOM 416 C C . VAL A 1 80 ? -59.792 -26.595 -17.943 1.00 39.08 57 VAL A C 1
ATOM 417 O O . VAL A 1 80 ? -60.248 -26.773 -19.071 1.00 37.07 57 VAL A O 1
ATOM 421 N N . LEU A 1 81 ? -59.609 -25.384 -17.411 1.00 37.59 58 LEU A N 1
ATOM 422 C CA . LEU A 1 81 ? -59.899 -24.151 -18.134 1.00 37.05 58 LEU A CA 1
ATOM 423 C C . LEU A 1 81 ? -58.601 -23.400 -18.372 1.00 38.34 58 LEU A C 1
ATOM 424 O O . LEU A 1 81 ? -57.909 -23.018 -17.416 1.00 39.27 58 LEU A O 1
ATOM 429 N N . GLU A 1 82 ? -58.262 -23.205 -19.644 1.00 34.97 59 GLU A N 1
ATOM 430 C CA . GLU A 1 82 ? -57.000 -22.581 -20.028 1.00 35.45 59 GLU A CA 1
ATOM 431 C C . GLU A 1 82 ? -57.268 -21.369 -20.913 1.00 37.59 59 GLU A C 1
ATOM 432 O O . GLU A 1 82 ? -58.043 -21.456 -21.862 1.00 36.19 59 GLU A O 1
ATOM 438 N N . ARG A 1 83 ? -56.622 -20.248 -20.591 1.00 36.42 60 ARG A N 1
ATOM 439 C CA . ARG A 1 83 ? -56.806 -18.993 -21.323 1.00 36.65 60 ARG A CA 1
ATOM 440 C C . ARG A 1 83 ? -56.440 -19.134 -22.802 1.00 34.58 60 ARG A C 1
ATOM 441 O O . ARG A 1 83 ? -57.223 -18.779 -23.666 1.00 30.83 60 ARG A O 1
ATOM 449 N N . HIS A 1 84 ? -55.231 -19.617 -23.069 1.00 34.90 61 HIS A N 1
ATOM 450 C CA . HIS A 1 84 ? -54.715 -19.687 -24.428 1.00 37.80 61 HIS A CA 1
ATOM 451 C C . HIS A 1 84 ? -55.367 -20.812 -25.205 1.00 38.55 61 HIS A C 1
ATOM 452 O O . HIS A 1 84 ? -55.899 -21.765 -24.616 1.00 36.78 61 HIS A O 1
ATOM 459 N N . LEU A 1 85 ? -55.342 -20.688 -26.531 1.00 35.69 62 LEU A N 1
ATOM 460 C CA . LEU A 1 85 ? -55.997 -21.659 -27.391 1.00 35.43 62 LEU A CA 1
ATOM 461 C C . LEU A 1 85 ? -55.316 -23.001 -27.312 1.00 33.18 62 LEU A C 1
ATOM 462 O O . LEU A 1 85 ? -55.975 -24.024 -27.421 1.00 33.87 62 LEU A O 1
ATOM 467 N N . ALA A 1 86 ? -54.000 -22.992 -27.128 1.00 33.81 63 ALA A N 1
ATOM 468 C CA . ALA A 1 86 ? -53.254 -24.207 -26.828 1.00 34.26 63 ALA A CA 1
ATOM 469 C C . ALA A 1 86 ? -53.033 -24.360 -25.316 1.00 37.65 63 ALA A C 1
ATOM 470 O O . ALA A 1 86 ? -52.835 -23.376 -24.594 1.00 34.84 63 ALA A O 1
ATOM 472 N N . PHE A 1 87 ? -53.024 -25.613 -24.873 1.00 38.30 64 PHE A N 1
ATOM 473 C CA . PHE A 1 87 ? -52.594 -25.982 -23.527 1.00 39.37 64 PHE A CA 1
ATOM 474 C C . PHE A 1 87 ? -51.074 -25.847 -23.438 1.00 39.98 64 PHE A C 1
ATOM 475 O O . PHE A 1 87 ? -50.415 -25.431 -24.409 1.00 41.34 64 PHE A O 1
ATOM 483 N N . GLY A 1 88 ? -50.522 -26.195 -22.275 1.00 38.69 65 GLY A N 1
ATOM 484 C CA . GLY A 1 88 ? -49.076 -26.325 -22.102 1.00 38.90 65 GLY A CA 1
ATOM 485 C C . GLY A 1 88 ? -48.465 -25.271 -21.202 1.00 39.60 65 GLY A C 1
ATOM 486 O O . GLY A 1 88 ? -47.398 -25.492 -20.611 1.00 40.96 65 GLY A O 1
ATOM 487 N N . GLY A 1 89 ? -49.130 -24.129 -21.083 1.00 40.74 66 GLY A N 1
ATOM 488 C CA . GLY A 1 89 ? -48.631 -23.051 -20.237 1.00 42.27 66 GLY A CA 1
ATOM 489 C C . GLY A 1 89 ? -47.248 -22.583 -20.637 1.00 45.53 66 GLY A C 1
ATOM 490 O O . GLY A 1 89 ? -46.936 -22.479 -21.828 1.00 43.21 66 GLY A O 1
ATOM 491 N N . GLY A 1 90 ? -46.399 -22.325 -19.644 1.00 45.28 67 GLY A N 1
ATOM 492 C CA . GLY A 1 90 ? -45.060 -21.795 -19.900 1.00 46.24 67 GLY A CA 1
ATOM 493 C C . GLY A 1 90 ? -43.984 -22.852 -20.078 1.00 46.95 67 GLY A C 1
ATOM 494 O O . GLY A 1 90 ? -42.859 -22.653 -19.634 1.00 53.96 67 GLY A O 1
ATOM 495 N N . THR A 1 91 ? -44.310 -23.958 -20.743 1.00 45.49 68 THR A N 1
ATOM 496 C CA . THR A 1 91 ? -43.367 -25.064 -20.948 1.00 44.78 68 THR A CA 1
ATOM 497 C C . THR A 1 91 ? -42.711 -25.079 -22.342 1.00 42.06 68 THR A C 1
ATOM 498 O O . THR A 1 91 ? -41.542 -25.451 -22.462 1.00 39.69 68 THR A O 1
ATOM 502 N N . TRP A 1 92 ? -43.456 -24.654 -23.368 1.00 38.92 69 TRP A N 1
ATOM 503 C CA . TRP A 1 92 ? -43.070 -24.836 -24.784 1.00 36.49 69 TRP A CA 1
ATOM 504 C C . TRP A 1 92 ? -41.674 -24.347 -25.135 1.00 36.47 69 TRP A C 1
ATOM 505 O O . TRP A 1 92 ? -40.973 -24.982 -25.917 1.00 39.33 69 TRP A O 1
ATOM 516 N N . GLY A 1 93 ? -41.287 -23.200 -24.579 1.00 34.83 70 GLY A N 1
ATOM 517 C CA . GLY A 1 93 ? -40.006 -22.579 -24.874 1.00 34.69 70 GLY A CA 1
ATOM 518 C C . GLY A 1 93 ? -38.811 -23.062 -24.072 1.00 36.41 70 GLY A C 1
ATOM 519 O O . GLY A 1 93 ? -37.712 -22.533 -24.236 1.00 36.75 70 GLY A O 1
ATOM 520 N N . GLY A 1 94 ? -39.010 -24.066 -23.214 1.00 38.24 71 GLY A N 1
ATOM 521 C CA . GLY A 1 94 ? -37.907 -24.639 -22.442 1.00 37.93 71 GLY A CA 1
ATOM 522 C C . GLY A 1 94 ? -37.213 -23.610 -21.559 1.00 37.08 71 GLY A C 1
ATOM 523 O O . GLY A 1 94 ? -37.849 -22.944 -20.747 1.00 36.06 71 GLY A O 1
ATOM 524 N N . GLY A 1 95 ? -35.904 -23.482 -21.725 1.00 37.87 72 GLY A N 1
ATOM 525 C CA . GLY A 1 95 ? -35.125 -22.491 -21.005 1.00 36.94 72 GLY A CA 1
ATOM 526 C C . GLY A 1 95 ? -34.574 -21.446 -21.951 1.00 37.99 72 GLY A C 1
ATOM 527 O O . GLY A 1 95 ? -33.672 -21.721 -22.739 1.00 36.30 72 GLY A O 1
ATOM 528 N N . MET A 1 96 ? -35.115 -20.233 -21.863 1.00 36.69 73 MET A N 1
ATOM 529 C CA . MET A 1 96 ? -34.708 -19.127 -22.713 1.00 36.80 73 MET A CA 1
ATOM 530 C C . MET A 1 96 ? -34.800 -19.474 -24.214 1.00 36.04 73 MET A C 1
ATOM 531 O O . MET A 1 96 ? -33.970 -19.055 -25.001 1.00 35.50 73 MET A O 1
ATOM 536 N N . GLY A 1 97 ? -35.803 -20.258 -24.592 1.00 37.20 74 GLY A N 1
ATOM 537 C CA . GLY A 1 97 ? -35.982 -20.648 -25.985 1.00 37.75 74 GLY A CA 1
ATOM 538 C C . GLY A 1 97 ? -35.328 -21.971 -26.355 1.00 37.44 74 GLY A C 1
ATOM 539 O O . GLY A 1 97 ? -35.760 -22.606 -27.303 1.00 38.47 74 GLY A O 1
ATOM 540 N N . PHE A 1 98 ? -34.299 -22.390 -25.620 1.00 35.52 75 PHE A N 1
ATOM 541 C CA . PHE A 1 98 ? -33.683 -23.704 -25.830 1.00 36.51 75 PHE A CA 1
ATOM 542 C C . PHE A 1 98 ? -34.707 -24.762 -25.461 1.00 36.77 75 PHE A C 1
ATOM 543 O O . PHE A 1 98 ? -35.128 -24.826 -24.312 1.00 38.06 75 PHE A O 1
ATOM 551 N N . PRO A 1 99 ? -35.143 -25.573 -26.437 1.00 36.66 76 PRO A N 1
ATOM 552 C CA . PRO A 1 99 ? -36.378 -26.332 -26.245 1.00 36.25 76 PRO A CA 1
ATOM 553 C C . PRO A 1 99 ? -36.250 -27.656 -25.464 1.00 37.41 76 PRO A C 1
ATOM 554 O O . PRO A 1 99 ? -36.712 -28.725 -25.915 1.00 37.27 76 PRO A O 1
ATOM 558 N N . TYR A 1 100 ? -35.688 -27.562 -24.264 1.00 38.02 77 TYR A N 1
ATOM 559 C CA . TYR A 1 100 ? -35.650 -28.680 -23.332 1.00 38.95 77 TYR A CA 1
ATOM 560 C C . TYR A 1 100 ? -35.999 -28.199 -21.930 1.00 40.22 77 TYR A C 1
ATOM 561 O O . TYR A 1 100 ? -35.711 -27.060 -21.557 1.00 38.32 77 TYR A O 1
ATOM 570 N N . ILE A 1 101 ? -36.653 -29.071 -21.176 1.00 40.76 78 ILE A N 1
ATOM 571 C CA . ILE A 1 101 ? -36.880 -28.845 -19.762 1.00 41.98 78 ILE A CA 1
ATOM 572 C C . ILE A 1 101 ? -36.274 -29.993 -18.969 1.00 45.05 78 ILE A C 1
ATOM 573 O O . ILE A 1 101 ? -35.929 -31.042 -19.527 1.00 43.23 78 ILE A O 1
ATOM 578 N N . VAL A 1 102 ? -36.149 -29.770 -17.666 1.00 44.99 79 VAL A N 1
ATOM 579 C CA . VAL A 1 102 ? -35.443 -30.672 -16.773 1.00 43.51 79 VAL A CA 1
ATOM 580 C C . VAL A 1 102 ? -36.441 -31.230 -15.765 1.00 42.44 79 VAL A C 1
ATOM 581 O O . VAL A 1 102 ? -37.436 -30.586 -15.431 1.00 40.30 79 VAL A O 1
ATOM 585 N N . VAL A 1 103 ? -36.207 -32.468 -15.348 1.00 44.39 80 VAL A N 1
ATOM 586 C CA . VAL A 1 103 ? -36.979 -33.092 -14.278 1.00 46.31 80 VAL A CA 1
ATOM 587 C C . VAL A 1 103 ? -36.037 -33.947 -13.400 1.00 47.47 80 VAL A C 1
ATOM 588 O O . VAL A 1 103 ? -35.105 -34.598 -13.904 1.00 44.78 80 VAL A O 1
ATOM 592 N N . GLU A 1 104 ? -36.277 -33.916 -12.090 1.00 48.81 81 GLU A N 1
ATOM 593 C CA . GLU A 1 104 ? -35.455 -34.653 -11.112 1.00 48.59 81 GLU A CA 1
ATOM 594 C C . GLU A 1 104 ? -36.281 -35.782 -10.492 1.00 48.61 81 GLU A C 1
ATOM 595 O O . GLU A 1 104 ? -37.503 -35.673 -10.384 1.00 45.77 81 GLU A O 1
ATOM 601 N N . GLU A 1 105 ? -35.630 -36.872 -10.086 1.00 52.92 82 GLU A N 1
ATOM 602 C CA . GLU A 1 105 ? -36.370 -37.970 -9.437 1.00 53.04 82 GLU A CA 1
ATOM 603 C C . GLU A 1 105 ? -36.973 -37.518 -8.118 1.00 47.63 82 GLU A C 1
ATOM 604 O O . GLU A 1 105 ? -36.463 -36.602 -7.487 1.00 48.50 82 GLU A O 1
ATOM 610 N N . PRO A 1 106 ? -38.080 -38.150 -7.707 1.00 47.86 83 PRO A N 1
ATOM 611 C CA . PRO A 1 106 ? -38.783 -39.228 -8.398 1.00 49.32 83 PRO A CA 1
ATOM 612 C C . PRO A 1 106 ? -39.815 -38.728 -9.426 1.00 49.79 83 PRO A C 1
ATOM 613 O O . PRO A 1 106 ? -40.601 -39.530 -9.946 1.00 47.85 83 PRO A O 1
ATOM 617 N N . ALA A 1 107 ? -39.819 -37.420 -9.703 1.00 52.21 84 ALA A N 1
ATOM 618 C CA . ALA A 1 107 ? -40.842 -36.802 -10.556 1.00 49.83 84 ALA A CA 1
ATOM 619 C C . ALA A 1 107 ? -40.778 -37.280 -12.011 1.00 48.67 84 ALA A C 1
ATOM 620 O O . ALA A 1 107 ? -41.784 -37.254 -12.710 1.00 48.52 84 ALA A O 1
ATOM 622 N N . ASP A 1 108 ? -39.596 -37.710 -12.454 1.00 50.09 85 ASP A N 1
ATOM 623 C CA . ASP A 1 108 ? -39.424 -38.304 -13.785 1.00 52.25 85 ASP A CA 1
ATOM 624 C C . ASP A 1 108 ? -40.426 -39.419 -14.054 1.00 52.25 85 ASP A C 1
ATOM 625 O O . ASP A 1 108 ? -40.888 -39.582 -15.182 1.00 53.48 85 ASP A O 1
ATOM 630 N N . GLU A 1 109 ? -40.770 -40.167 -13.009 1.00 54.07 86 GLU A N 1
ATOM 631 C CA . GLU A 1 109 ? -41.740 -41.257 -13.090 1.00 54.83 86 GLU A CA 1
ATOM 632 C C . GLU A 1 109 ? -43.122 -40.762 -13.557 1.00 51.32 86 GLU A C 1
ATOM 633 O O . GLU A 1 109 ? -43.839 -41.470 -14.262 1.00 49.66 86 GLU A O 1
ATOM 639 N N . ILE A 1 110 ? -43.488 -39.538 -13.186 1.00 50.99 87 ILE A N 1
ATOM 640 C CA . ILE A 1 110 ? -44.780 -38.967 -13.608 1.00 49.75 87 ILE A CA 1
ATOM 641 C C . ILE A 1 110 ? -44.791 -38.730 -15.133 1.00 45.74 87 ILE A C 1
ATOM 642 O O . ILE A 1 110 ? -45.803 -38.973 -15.796 1.00 41.55 87 ILE A O 1
ATOM 647 N N . LEU A 1 111 ? -43.663 -38.282 -15.681 1.00 42.68 88 LEU A N 1
ATOM 648 C CA . LEU A 1 111 ? -43.550 -38.118 -17.138 1.00 47.29 88 LEU A CA 1
ATOM 649 C C . LEU A 1 111 ? -43.495 -39.464 -17.887 1.00 49.71 88 LEU A C 1
ATOM 650 O O . LEU A 1 111 ? -44.096 -39.597 -18.957 1.00 47.54 88 LEU A O 1
ATOM 655 N N . ARG A 1 112 ? -42.812 -40.459 -17.310 1.00 48.17 89 ARG A N 1
ATOM 656 C CA . ARG A 1 112 ? -42.769 -41.800 -17.895 1.00 47.06 89 ARG A CA 1
ATOM 657 C C . ARG A 1 112 ? -44.158 -42.402 -18.000 1.00 46.69 89 ARG A C 1
ATOM 658 O O . ARG A 1 112 ? -44.457 -43.081 -18.970 1.00 47.12 89 ARG A O 1
ATOM 666 N N . GLU A 1 113 ? -45.022 -42.134 -17.029 1.00 46.67 90 GLU A N 1
ATOM 667 C CA . GLU A 1 113 ? -46.387 -42.649 -17.076 1.00 47.87 90 GLU A CA 1
ATOM 668 C C . GLU A 1 113 ? -47.162 -42.166 -18.289 1.00 49.97 90 GLU A C 1
ATOM 669 O O . GLU A 1 113 ? -48.113 -42.827 -18.697 1.00 51.91 90 GLU A O 1
ATOM 675 N N . VAL A 1 114 ? -46.809 -40.998 -18.837 1.00 47.03 91 VAL A N 1
ATOM 676 C CA . VAL A 1 114 ? -47.522 -40.469 -20.019 1.00 46.18 91 VAL A CA 1
ATOM 677 C C . VAL A 1 114 ? -46.724 -40.608 -21.327 1.00 45.58 91 VAL A C 1
ATOM 678 O O . VAL A 1 114 ? -47.125 -40.071 -22.355 1.00 45.28 91 VAL A O 1
ATOM 682 N N . GLY A 1 115 ? -45.599 -41.312 -21.279 1.00 44.50 92 GLY A N 1
ATOM 683 C CA . GLY A 1 115 ? -44.871 -41.713 -22.480 1.00 44.60 92 GLY A CA 1
ATOM 684 C C . GLY A 1 115 ? -43.715 -40.827 -22.902 1.00 44.92 92 GLY A C 1
ATOM 685 O O . GLY A 1 115 ? -43.146 -41.008 -23.977 1.00 39.94 92 GLY A O 1
ATOM 686 N N . VAL A 1 116 ? -43.335 -39.873 -22.063 1.00 45.40 93 VAL A N 1
ATOM 687 C CA . VAL A 1 116 ? -42.297 -38.931 -22.450 1.00 44.16 93 VAL A CA 1
ATOM 688 C C . VAL A 1 116 ? -40.941 -39.611 -22.454 1.00 46.41 93 VAL A C 1
ATOM 689 O O . VAL A 1 116 ? -40.600 -40.301 -21.496 1.00 48.13 93 VAL A O 1
ATOM 693 N N . LYS A 1 117 ? -40.167 -39.391 -23.517 1.00 48.32 94 LYS A N 1
ATOM 694 C CA . LYS A 1 117 ? -38.785 -39.864 -23.592 1.00 52.01 94 LYS A CA 1
ATOM 695 C C . LYS A 1 117 ? -37.914 -38.981 -22.723 1.00 51.86 94 LYS A C 1
ATOM 696 O O . LYS A 1 117 ? -37.976 -37.753 -22.833 1.00 50.38 94 LYS A O 1
ATOM 702 N N . LEU A 1 118 ? -37.082 -39.599 -21.888 1.00 48.96 95 LEU A N 1
ATOM 703 C CA . LEU A 1 118 ? -36.192 -38.861 -20.993 1.00 48.39 95 LEU A CA 1
ATOM 704 C C . LEU A 1 118 ? -34.762 -39.269 -21.230 1.00 48.41 95 LEU A C 1
ATOM 705 O O . LEU A 1 118 ? -34.486 -40.431 -21.450 1.00 49.81 95 LEU A O 1
ATOM 710 N N . GLU A 1 119 ? -33.850 -38.311 -21.186 1.00 50.29 96 GLU A N 1
ATOM 711 C CA . GLU A 1 119 ? -32.445 -38.602 -21.361 1.00 54.79 96 GLU A CA 1
ATOM 712 C C . GLU A 1 119 ? -31.672 -38.118 -20.162 1.00 55.11 96 GLU A C 1
ATOM 713 O O . GLU A 1 119 ? -31.937 -37.034 -19.653 1.00 54.34 96 GLU A O 1
ATOM 719 N N . LYS A 1 120 ? -30.722 -38.934 -19.713 1.00 52.37 97 LYS A N 1
ATOM 720 C CA . LYS A 1 120 ? -29.951 -38.646 -18.517 1.00 53.52 97 LYS A CA 1
ATOM 721 C C . LYS A 1 120 ? -29.072 -37.450 -18.769 1.00 50.82 97 LYS A C 1
ATOM 722 O O . LYS A 1 120 ? -28.574 -37.270 -19.870 1.00 48.47 97 LYS A O 1
ATOM 728 N N . VAL A 1 121 ? -28.877 -36.646 -17.737 1.00 49.84 98 VAL A N 1
ATOM 729 C CA . VAL A 1 121 ? -27.963 -35.530 -17.796 1.00 54.85 98 VAL A CA 1
ATOM 730 C C . VAL A 1 121 ? -26.572 -36.040 -17.429 1.00 57.83 98 VAL A C 1
ATOM 731 O O . VAL A 1 121 ? -26.413 -36.801 -16.482 1.00 55.50 98 VAL A O 1
ATOM 735 N N . GLU A 1 122 ? -25.574 -35.601 -18.184 1.00 63.71 99 GLU A N 1
ATOM 736 C CA . GLU A 1 122 ? -24.201 -36.035 -17.992 1.00 67.08 99 GLU A CA 1
ATOM 737 C C . GLU A 1 122 ? -23.666 -35.543 -16.653 1.00 67.18 99 GLU A C 1
ATOM 738 O O . GLU A 1 122 ? -23.789 -34.362 -16.331 1.00 64.91 99 GLU A O 1
ATOM 744 N N . GLY A 1 123 ? -23.088 -36.457 -15.872 1.00 65.73 100 GLY A N 1
ATOM 745 C CA . GLY A 1 123 ? -22.506 -36.127 -14.569 1.00 62.53 100 GLY A CA 1
ATOM 746 C C . GLY A 1 123 ? -23.501 -35.821 -13.462 1.00 60.59 100 GLY A C 1
ATOM 747 O O . GLY A 1 123 ? -23.130 -35.217 -12.460 1.00 62.14 100 GLY A O 1
ATOM 748 N N . GLU A 1 124 ? -24.756 -36.239 -13.635 1.00 58.91 101 GLU A N 1
ATOM 749 C CA . GLU A 1 124 ? -25.820 -35.928 -12.687 1.00 60.24 101 GLU A CA 1
ATOM 750 C C . GLU A 1 124 ? -26.759 -37.108 -12.537 1.00 60.42 101 GLU A C 1
ATOM 751 O O . GLU A 1 124 ? -27.416 -37.505 -13.494 1.00 66.63 101 GLU A O 1
ATOM 757 N N . ASP A 1 125 ? -26.853 -37.646 -11.331 1.00 59.76 102 ASP A N 1
ATOM 758 C CA . ASP A 1 125 ? -27.733 -38.781 -11.080 1.00 63.15 102 ASP A CA 1
ATOM 759 C C . ASP A 1 125 ? -29.138 -38.290 -10.803 1.00 58.13 102 ASP A C 1
ATOM 760 O O . ASP A 1 125 ? -29.330 -37.262 -10.162 1.00 59.52 102 ASP A O 1
ATOM 765 N N . GLY A 1 126 ? -30.125 -39.028 -11.288 1.00 55.94 103 GLY A N 1
ATOM 766 C CA . GLY A 1 126 ? -31.520 -38.669 -11.059 1.00 56.02 103 GLY A CA 1
ATOM 767 C C . GLY A 1 126 ? -31.983 -37.346 -11.670 1.00 54.30 103 GLY A C 1
ATOM 768 O O . GLY A 1 126 ? -32.948 -36.735 -11.183 1.00 52.95 103 GLY A O 1
ATOM 769 N N . LEU A 1 127 ? -31.303 -36.912 -12.732 1.00 49.75 104 LEU A N 1
ATOM 770 C CA . LEU A 1 127 ? -31.656 -35.691 -13.450 1.00 47.10 104 LEU A CA 1
ATOM 771 C C . LEU A 1 127 ? -31.800 -35.997 -14.932 1.00 47.40 104 LEU A C 1
ATOM 772 O O . LEU A 1 127 ? -30.904 -36.588 -15.530 1.00 42.68 104 LEU A O 1
ATOM 777 N N . TYR A 1 128 ? -32.920 -35.576 -15.517 1.00 48.06 105 TYR A N 1
ATOM 778 C CA . TYR A 1 128 ? -33.239 -35.885 -16.916 1.00 49.28 105 TYR A CA 1
ATOM 779 C C . TYR A 1 128 ? -33.678 -34.640 -17.693 1.00 50.61 105 TYR A C 1
ATOM 780 O O . TYR A 1 128 ? -34.203 -33.695 -17.104 1.00 47.92 105 TYR A O 1
ATOM 789 N N . THR A 1 129 ? -33.436 -34.640 -19.007 1.00 49.73 106 THR A N 1
ATOM 790 C CA . THR A 1 129 ? -34.014 -33.638 -19.908 1.00 46.65 106 THR A CA 1
ATOM 791 C C . THR A 1 129 ? -35.103 -34.274 -20.757 1.00 45.26 106 THR A C 1
ATOM 792 O O . THR A 1 129 ? -35.110 -35.481 -20.957 1.00 46.16 106 THR A O 1
ATOM 796 N N . ALA A 1 130 ? -36.031 -33.445 -21.225 1.00 44.26 107 ALA A N 1
ATOM 797 C CA . ALA A 1 130 ? -37.091 -33.854 -22.143 1.00 44.16 107 ALA A CA 1
ATOM 798 C C . ALA A 1 130 ? -37.398 -32.730 -23.134 1.00 44.85 107 ALA A C 1
ATOM 799 O O . ALA A 1 130 ? -37.321 -31.545 -22.793 1.00 43.79 107 ALA A O 1
ATOM 801 N N . ASP A 1 131 ? -37.739 -33.126 -24.357 1.00 44.46 108 ASP A N 1
ATOM 802 C CA . ASP A 1 131 ? -38.160 -32.213 -25.427 1.00 44.86 108 ASP A CA 1
ATOM 803 C C . ASP A 1 131 ? -39.331 -31.348 -24.940 1.00 40.14 108 ASP A C 1
ATOM 804 O O . ASP A 1 131 ? -40.386 -31.874 -24.591 1.00 38.01 108 ASP A O 1
ATOM 809 N N . SER A 1 132 ? -39.153 -30.024 -24.948 1.00 39.34 109 SER A N 1
ATOM 810 C CA . SER A 1 132 ? -40.174 -29.103 -24.409 1.00 38.78 109 SER A CA 1
ATOM 811 C C . SER A 1 132 ? -41.486 -29.050 -25.193 1.00 38.95 109 SER A C 1
ATOM 812 O O . SER A 1 132 ? -42.469 -28.510 -24.704 1.00 39.33 109 SER A O 1
ATOM 815 N N . VAL A 1 133 ? -41.500 -29.606 -26.400 1.00 38.98 110 VAL A N 1
ATOM 816 C CA . VAL A 1 133 ? -42.712 -29.697 -27.200 1.00 38.43 110 VAL A CA 1
ATOM 817 C C . VAL A 1 133 ? -43.427 -31.021 -26.933 1.00 39.38 110 VAL A C 1
ATOM 818 O O . VAL A 1 133 ? -44.656 -31.078 -26.907 1.00 40.11 110 VAL A O 1
ATOM 822 N N . GLU A 1 134 ? -42.655 -32.090 -26.764 1.00 39.86 111 GLU A N 1
ATOM 823 C CA . GLU A 1 134 ? -43.215 -33.406 -26.459 1.00 40.92 111 GLU A CA 1
ATOM 824 C C . GLU A 1 134 ? -43.999 -33.416 -25.144 1.00 39.36 111 GLU A C 1
ATOM 825 O O . GLU A 1 134 ? -45.073 -34.015 -25.050 1.00 38.82 111 GLU A O 1
ATOM 831 N N . VAL A 1 135 ? -43.455 -32.754 -24.124 1.00 41.20 112 VAL A N 1
ATOM 832 C CA . VAL A 1 135 ? -44.009 -32.865 -22.769 1.00 38.43 112 VAL A CA 1
ATOM 833 C C . VAL A 1 135 ? -45.454 -32.374 -22.686 1.00 36.93 112 VAL A C 1
ATOM 834 O O . VAL A 1 135 ? -46.318 -33.113 -22.230 1.00 36.60 112 VAL A O 1
ATOM 838 N N . PRO A 1 136 ? -45.736 -31.140 -23.167 1.00 38.54 113 PRO A N 1
ATOM 839 C CA . PRO A 1 136 ? -47.111 -30.638 -23.093 1.00 36.94 113 PRO A CA 1
ATOM 840 C C . PRO A 1 136 ? -48.097 -31.507 -23.820 1.00 37.56 113 PRO A C 1
ATOM 841 O O . PRO A 1 136 ? -49.212 -31.698 -23.338 1.00 39.71 113 PRO A O 1
ATOM 845 N N . ALA A 1 137 ? -47.700 -31.999 -24.992 1.00 39.61 114 ALA A N 1
ATOM 846 C CA . ALA A 1 137 ? -48.554 -32.880 -25.798 1.00 40.10 114 ALA A CA 1
ATOM 847 C C . ALA A 1 137 ? -48.947 -34.124 -25.003 1.00 37.77 114 ALA A C 1
ATOM 848 O O . ALA A 1 137 ? -50.118 -34.458 -24.888 1.00 39.41 114 ALA A O 1
ATOM 850 N N . LYS A 1 138 ? -47.950 -34.776 -24.425 1.00 40.42 115 LYS A N 1
ATOM 851 C CA . LYS A 1 138 ? -48.182 -36.019 -23.691 1.00 42.58 115 LYS A CA 1
ATOM 852 C C . LYS A 1 138 ? -48.902 -35.802 -22.364 1.00 42.45 115 LYS A C 1
ATOM 853 O O . LYS A 1 138 ? -49.777 -36.598 -22.001 1.00 42.88 115 LYS A O 1
ATOM 859 N N . LEU A 1 139 ? -48.594 -34.700 -21.676 1.00 42.08 116 LEU A N 1
ATOM 860 C CA . LEU A 1 139 ? -49.355 -34.326 -20.475 1.00 42.52 116 LEU A CA 1
ATOM 861 C C . LEU A 1 139 ? -50.832 -34.150 -20.786 1.00 42.38 116 LEU A C 1
ATOM 862 O O . LEU A 1 139 ? -51.697 -34.610 -20.019 1.00 44.00 116 LEU A O 1
ATOM 867 N N . ALA A 1 140 ? -51.130 -33.493 -21.910 1.00 38.41 117 ALA A N 1
ATOM 868 C CA . ALA A 1 140 ? -52.518 -33.241 -22.288 1.00 38.13 117 ALA A CA 1
ATOM 869 C C . ALA A 1 140 ? -53.242 -34.536 -22.636 1.00 37.74 117 ALA A C 1
ATOM 870 O O . ALA A 1 140 ? -54.390 -34.740 -22.237 1.00 39.10 117 ALA A O 1
ATOM 872 N N . VAL A 1 141 ? -52.575 -35.403 -23.388 1.00 40.64 118 VAL A N 1
ATOM 873 C CA . VAL A 1 141 ? -53.162 -36.695 -23.760 1.00 43.43 118 VAL A CA 1
ATOM 874 C C . VAL A 1 141 ? -53.467 -37.516 -22.499 1.00 42.68 118 VAL A C 1
ATOM 875 O O . VAL A 1 141 ? -54.557 -38.073 -22.370 1.00 44.76 118 VAL A O 1
ATOM 879 N N . GLY A 1 142 ? -52.506 -37.567 -21.574 1.00 42.12 119 GLY A N 1
ATOM 880 C CA . GLY A 1 142 ? -52.711 -38.226 -20.278 1.00 44.27 119 GLY A CA 1
ATOM 881 C C . GLY A 1 142 ? -53.982 -37.746 -19.592 1.00 43.80 119 GLY A C 1
ATOM 882 O O . GLY A 1 142 ? -54.817 -38.545 -19.162 1.00 44.08 119 GLY A O 1
ATOM 883 N N . ALA A 1 143 ? -54.151 -36.430 -19.524 1.00 40.63 120 ALA A N 1
ATOM 884 C CA . ALA A 1 143 ? -55.323 -35.856 -18.871 1.00 41.49 120 ALA A CA 1
ATOM 885 C C . ALA A 1 143 ? -56.614 -36.237 -19.576 1.00 41.27 120 ALA A C 1
ATOM 886 O O . ALA A 1 143 ? -57.587 -36.645 -18.934 1.00 41.58 120 ALA A O 1
ATOM 888 N N . ILE A 1 144 ? -56.618 -36.108 -20.902 1.00 45.17 121 ILE A N 1
ATOM 889 C CA . ILE A 1 144 ? -57.821 -36.349 -21.688 1.00 45.13 121 ILE A CA 1
ATOM 890 C C . ILE A 1 144 ? -58.189 -37.835 -21.678 1.00 44.43 121 ILE A C 1
ATOM 891 O O . ILE A 1 144 ? -59.351 -38.179 -21.473 1.00 47.56 121 ILE A O 1
ATOM 896 N N . ASP A 1 145 ? -57.204 -38.702 -21.887 1.00 45.29 122 ASP A N 1
ATOM 897 C CA . ASP A 1 145 ? -57.443 -40.152 -21.867 1.00 48.42 122 ASP A CA 1
ATOM 898 C C . ASP A 1 145 ? -57.830 -40.670 -20.483 1.00 46.94 122 ASP A C 1
ATOM 899 O O . ASP A 1 145 ? -58.497 -41.691 -20.387 1.00 49.52 122 ASP A O 1
ATOM 904 N N . ALA A 1 146 ? -57.448 -39.959 -19.421 1.00 47.54 123 ALA A N 1
ATOM 905 C CA . ALA A 1 146 ? -57.935 -40.277 -18.070 1.00 45.85 123 ALA A CA 1
ATOM 906 C C . ALA A 1 146 ? -59.375 -39.818 -17.863 1.00 45.63 123 ALA A C 1
ATOM 907 O O . ALA A 1 146 ? -59.993 -40.168 -16.862 1.00 43.25 123 ALA A O 1
ATOM 909 N N . GLY A 1 147 ? -59.909 -39.022 -18.793 1.00 44.05 124 GLY A N 1
ATOM 910 C CA . GLY A 1 147 ? -61.303 -38.569 -18.721 1.00 42.37 124 GLY A CA 1
ATOM 911 C C . GLY A 1 147 ? -61.496 -37.096 -18.394 1.00 40.64 124 GLY A C 1
ATOM 912 O O . GLY A 1 147 ? -62.625 -36.612 -18.357 1.00 40.09 124 GLY A O 1
ATOM 913 N N . ALA A 1 148 ? -60.413 -36.363 -18.160 1.00 41.17 125 ALA A N 1
ATOM 914 C CA . ALA A 1 148 ? -60.528 -34.917 -17.935 1.00 42.52 125 ALA A CA 1
ATOM 915 C C . ALA A 1 148 ? -60.881 -34.203 -19.240 1.00 41.38 125 ALA A C 1
ATOM 916 O O . ALA A 1 148 ? -60.352 -34.546 -20.295 1.00 42.20 125 ALA A O 1
ATOM 918 N N . LYS A 1 149 ? -61.787 -33.235 -19.154 1.00 41.13 126 LYS A N 1
ATOM 919 C CA . LYS A 1 149 ? -62.110 -32.347 -20.263 1.00 42.27 126 LYS A CA 1
ATOM 920 C C . LYS A 1 149 ? -61.213 -31.117 -20.204 1.00 42.62 126 LYS A C 1
ATOM 921 O O . LYS A 1 149 ? -61.138 -30.471 -19.158 1.00 42.49 126 LYS A O 1
ATOM 927 N N . VAL A 1 150 ? -60.538 -30.797 -21.309 1.00 43.63 127 VAL A N 1
ATOM 928 C CA . VAL A 1 150 ? -59.677 -29.611 -21.385 1.00 41.48 127 VAL A CA 1
ATOM 929 C C . VAL A 1 150 ? -60.288 -28.589 -22.331 1.00 44.12 127 VAL A C 1
ATOM 930 O O . VAL A 1 150 ? -60.395 -28.840 -23.534 1.00 44.96 127 VAL A O 1
ATOM 934 N N . LEU A 1 151 ? -60.703 -27.448 -21.785 1.00 42.33 128 LEU A N 1
ATOM 935 C CA . LEU A 1 151 ? -61.272 -26.368 -22.589 1.00 41.75 128 LEU A CA 1
ATOM 936 C C . LEU A 1 151 ? -60.255 -25.238 -22.666 1.00 42.05 128 LEU A C 1
ATOM 937 O O . LEU A 1 151 ? -59.790 -24.740 -21.625 1.00 40.33 128 LEU A O 1
ATOM 942 N N . THR A 1 152 ? -59.890 -24.861 -23.893 1.00 40.32 129 THR A N 1
ATOM 943 C CA . THR A 1 152 ? -58.945 -23.769 -24.128 1.00 36.94 129 THR A CA 1
ATOM 944 C C . THR A 1 152 ? -59.688 -22.537 -24.634 1.00 33.48 129 THR A C 1
ATOM 945 O O . THR A 1 152 ? -60.857 -22.615 -24.980 1.00 32.39 129 THR A O 1
ATOM 949 N N . GLY A 1 153 ? -59.011 -21.393 -24.658 1.00 32.15 130 GLY A N 1
ATOM 950 C CA . GLY A 1 153 ? -59.662 -20.142 -25.002 1.00 31.33 130 GLY A CA 1
ATOM 951 C C . GLY A 1 153 ? -60.682 -19.711 -23.980 1.00 31.90 130 GLY A C 1
ATOM 952 O O . GLY A 1 153 ? -61.611 -18.974 -24.303 1.00 29.73 130 GLY A O 1
ATOM 953 N N . ILE A 1 154 ? -60.493 -20.138 -22.724 1.00 34.01 131 ILE A N 1
ATOM 954 C CA . ILE A 1 154 ? -61.417 -19.806 -21.635 1.00 32.95 131 ILE A CA 1
ATOM 955 C C . ILE A 1 154 ? -60.655 -19.169 -20.473 1.00 32.73 131 ILE A C 1
ATOM 956 O O . ILE A 1 154 ? -59.654 -19.705 -20.000 1.00 33.69 131 ILE A O 1
ATOM 961 N N . VAL A 1 155 ? -61.136 -18.025 -20.017 1.00 32.51 132 VAL A N 1
ATOM 962 C CA . VAL A 1 155 ? -60.506 -17.317 -18.931 1.00 34.96 132 VAL A CA 1
ATOM 963 C C . VAL A 1 155 ? -61.415 -17.382 -17.724 1.00 33.04 132 VAL A C 1
ATOM 964 O O . VAL A 1 155 ? -62.580 -17.044 -17.815 1.00 33.32 132 VAL A O 1
ATOM 968 N N . VAL A 1 156 ? -60.872 -17.815 -16.592 1.00 34.08 133 VAL A N 1
ATOM 969 C CA . VAL A 1 156 ? -61.567 -17.661 -15.319 1.00 32.36 133 VAL A CA 1
ATOM 970 C C . VAL A 1 156 ? -61.309 -16.250 -14.802 1.00 31.64 133 VAL A C 1
ATOM 971 O O . VAL A 1 156 ? -60.187 -15.901 -14.446 1.00 30.72 133 VAL A O 1
ATOM 975 N N . GLU A 1 157 ? -62.345 -15.432 -14.774 1.00 37.25 134 GLU A N 1
ATOM 976 C CA . GLU A 1 157 ? -62.201 -14.051 -14.329 1.00 38.96 134 GLU A CA 1
ATOM 977 C C . GLU A 1 157 ? -62.643 -13.829 -12.880 1.00 39.49 134 GLU A C 1
ATOM 978 O O . GLU A 1 157 ? -62.374 -12.775 -12.311 1.00 39.41 134 GLU A O 1
ATOM 984 N N . ASP A 1 158 ? -63.318 -14.806 -12.281 1.00 39.26 135 ASP A N 1
ATOM 985 C CA . ASP A 1 158 ? -63.800 -14.639 -10.906 1.00 39.83 135 ASP A CA 1
ATOM 986 C C . ASP A 1 158 ? -64.222 -15.978 -10.321 1.00 38.83 135 ASP A C 1
ATOM 987 O O . ASP A 1 158 ? -64.116 -17.016 -10.993 1.00 38.84 135 ASP A O 1
ATOM 992 N N . LEU A 1 159 ? -64.708 -15.944 -9.074 1.00 39.21 136 LEU A N 1
ATOM 993 C CA . LEU A 1 159 ? -65.221 -17.136 -8.400 1.00 38.49 136 LEU A CA 1
ATOM 994 C C . LEU A 1 159 ? -66.692 -17.002 -8.078 1.00 37.21 136 LEU A C 1
ATOM 995 O O . LEU A 1 159 ? -67.217 -15.883 -7.962 1.00 38.33 136 LEU A O 1
ATOM 1000 N N . VAL A 1 160 ? -67.359 -18.155 -8.001 1.00 37.38 137 VAL A N 1
ATOM 1001 C CA . VAL A 1 160 ? -68.711 -18.262 -7.472 1.00 38.17 137 VAL A CA 1
ATOM 1002 C C . VAL A 1 160 ? -68.536 -18.604 -5.996 1.00 37.69 137 VAL A C 1
ATOM 1003 O O . VAL A 1 160 ? -67.775 -19.513 -5.670 1.00 33.18 137 VAL A O 1
ATOM 1007 N N . LEU A 1 161 ? -69.224 -17.875 -5.123 1.00 39.88 138 LEU A N 1
ATOM 1008 C CA . LEU A 1 161 ? -69.095 -18.060 -3.674 1.00 42.25 138 LEU A CA 1
ATOM 1009 C C . LEU A 1 161 ? -70.366 -18.600 -3.033 1.00 45.65 138 LEU A C 1
ATOM 1010 O O . LEU A 1 161 ? -71.477 -18.355 -3.505 1.00 42.28 138 LEU A O 1
ATOM 1015 N N . ARG A 1 162 ? -70.182 -19.348 -1.947 1.00 49.27 139 ARG A N 1
ATOM 1016 C CA . ARG A 1 162 ? -71.276 -19.665 -1.023 1.00 48.83 139 ARG A CA 1
ATOM 1017 C C . ARG A 1 162 ? -70.779 -19.367 0.387 1.00 49.56 139 ARG A C 1
ATOM 1018 O O . ARG A 1 162 ? -69.648 -18.897 0.551 1.00 43.80 139 ARG A O 1
ATOM 1026 N N . GLU A 1 163 ? -71.625 -19.608 1.390 1.00 50.30 140 GLU A N 1
ATOM 1027 C CA . GLU A 1 163 ? -71.253 -19.391 2.789 1.00 51.24 140 GLU A CA 1
ATOM 1028 C C . GLU A 1 163 ? -69.884 -19.986 3.055 1.00 43.82 140 GLU A C 1
ATOM 1029 O O . GLU A 1 163 ? -69.697 -21.197 2.962 1.00 43.88 140 GLU A O 1
ATOM 1035 N N . ASN A 1 164 ? -68.915 -19.122 3.343 1.00 42.88 141 ASN A N 1
ATOM 1036 C CA . ASN A 1 164 ? -67.563 -19.548 3.703 1.00 44.69 141 ASN A CA 1
ATOM 1037 C C . ASN A 1 164 ? -66.793 -20.402 2.713 1.00 45.13 141 ASN A C 1
ATOM 1038 O O . ASN A 1 164 ? -65.829 -21.068 3.091 1.00 46.76 141 ASN A O 1
ATOM 1043 N N . ARG A 1 165 ? -67.177 -20.401 1.447 1.00 44.18 142 ARG A N 1
ATOM 1044 C CA . ARG A 1 165 ? -66.430 -21.212 0.491 1.00 46.72 142 ARG A CA 1
ATOM 1045 C C . ARG A 1 165 ? -66.586 -20.801 -0.965 1.00 42.23 142 ARG A C 1
ATOM 1046 O O . ARG A 1 165 ? -67.519 -20.094 -1.335 1.00 38.99 142 ARG A O 1
ATOM 1054 N N . VAL A 1 166 ? -65.651 -21.297 -1.768 1.00 44.33 143 VAL A N 1
ATOM 1055 C CA . VAL A 1 166 ? -65.681 -21.168 -3.223 1.00 44.18 143 VAL A CA 1
ATOM 1056 C C . VAL A 1 166 ? -66.465 -22.360 -3.749 1.00 42.24 143 VAL A C 1
ATOM 1057 O O . VAL A 1 166 ? -66.151 -23.494 -3.397 1.00 42.51 143 VAL A O 1
ATOM 1061 N N . ALA A 1 167 ? -67.472 -22.096 -4.582 1.00 41.35 144 ALA A N 1
ATOM 1062 C CA . ALA A 1 167 ? -68.375 -23.133 -5.108 1.00 41.32 144 ALA A CA 1
ATOM 1063 C C . ALA A 1 167 ? -68.403 -23.221 -6.654 1.00 42.10 144 ALA A C 1
ATOM 1064 O O . ALA A 1 167 ? -69.301 -23.842 -7.224 1.00 40.57 144 ALA A O 1
ATOM 1066 N N . GLY A 1 168 ? -67.435 -22.595 -7.321 1.00 41.35 145 GLY A N 1
ATOM 1067 C CA . GLY A 1 168 ? -67.381 -22.604 -8.784 1.00 41.14 145 GLY A CA 1
ATOM 1068 C C . GLY A 1 168 ? -66.528 -21.496 -9.368 1.00 41.38 145 GLY A C 1
ATOM 1069 O O . GLY A 1 168 ? -65.873 -20.732 -8.639 1.00 36.61 145 GLY A O 1
ATOM 1070 N N . VAL A 1 169 ? -66.558 -21.402 -10.700 1.00 43.47 146 VAL A N 1
ATOM 1071 C CA . VAL A 1 169 ? -65.771 -20.399 -11.433 1.00 38.88 146 VAL A CA 1
ATOM 1072 C C . VAL A 1 169 ? -66.627 -19.580 -12.389 1.00 38.46 146 VAL A C 1
ATOM 1073 O O . VAL A 1 169 ? -67.642 -20.057 -12.916 1.00 38.21 146 VAL A O 1
ATOM 1077 N N . VAL A 1 170 ? -66.195 -18.337 -12.593 1.00 37.50 147 VAL A N 1
ATOM 1078 C CA . VAL A 1 170 ? -66.828 -17.402 -13.489 1.00 37.69 147 VAL A CA 1
ATOM 1079 C C . VAL A 1 170 ? -65.937 -17.333 -14.744 1.00 39.60 147 VAL A C 1
ATOM 1080 O O . VAL A 1 170 ? -64.752 -16.982 -14.657 1.00 36.37 147 VAL A O 1
ATOM 1084 N N . ILE A 1 171 ? -66.500 -17.705 -15.893 1.00 39.36 148 ILE A N 1
ATOM 1085 C CA . ILE A 1 171 ? -65.702 -17.876 -17.108 1.00 37.87 148 ILE A CA 1
ATOM 1086 C C . ILE A 1 171 ? -66.124 -16.930 -18.224 1.00 37.37 148 ILE A C 1
ATOM 1087 O O . ILE A 1 171 ? -67.303 -16.566 -18.361 1.00 37.12 148 ILE A O 1
ATOM 1092 N N . ASN A 1 172 ? -65.126 -16.516 -18.999 1.00 37.49 149 ASN A N 1
ATOM 1093 C CA . ASN A 1 172 ? -65.356 -15.793 -20.237 1.00 37.49 149 ASN A CA 1
ATOM 1094 C C . ASN A 1 172 ? -64.402 -16.334 -21.304 1.00 37.33 149 ASN A C 1
ATOM 1095 O O . ASN A 1 172 ? -63.535 -17.172 -21.023 1.00 35.91 149 ASN A O 1
ATOM 1100 N N . SER A 1 173 ? -64.564 -15.889 -22.544 1.00 36.57 150 SER A N 1
ATOM 1101 C CA . SER A 1 173 ? -63.664 -16.376 -23.599 1.00 36.37 150 SER A CA 1
ATOM 1102 C C . SER A 1 173 ? -62.438 -15.485 -23.689 1.00 32.82 150 SER A C 1
ATOM 1103 O O . SER A 1 173 ? -62.514 -14.286 -23.462 1.00 31.07 150 SER A O 1
ATOM 1106 N N . TYR A 1 174 ? -61.312 -16.095 -24.027 1.00 33.47 151 TYR A N 1
ATOM 1107 C CA . TYR A 1 174 ? -60.096 -15.373 -24.328 1.00 33.09 151 TYR A CA 1
ATOM 1108 C C . TYR A 1 174 ? -60.346 -14.372 -25.455 1.00 33.01 151 TYR A C 1
ATOM 1109 O O . TYR A 1 174 ? -59.872 -13.247 -25.400 1.00 33.06 151 TYR A O 1
ATOM 1118 N N . ALA A 1 175 ? -61.112 -14.769 -26.463 1.00 33.16 152 ALA A N 1
ATOM 1119 C CA . ALA A 1 175 ? -61.454 -13.848 -27.553 1.00 35.66 152 ALA A CA 1
ATOM 1120 C C . ALA A 1 175 ? -62.117 -12.575 -27.025 1.00 35.95 152 ALA A C 1
ATOM 1121 O O . ALA A 1 175 ? -61.710 -11.462 -27.369 1.00 35.56 152 ALA A O 1
ATOM 1123 N N . ILE A 1 176 ? -63.121 -12.735 -26.168 1.00 33.40 153 ILE A N 1
ATOM 1124 C CA . ILE A 1 176 ? -63.783 -11.570 -25.576 1.00 34.54 153 ILE A CA 1
ATOM 1125 C C . ILE A 1 176 ? -62.833 -10.728 -24.724 1.00 34.57 153 ILE A C 1
ATOM 1126 O O . ILE A 1 176 ? -62.849 -9.505 -24.791 1.00 36.14 153 ILE A O 1
ATOM 1131 N N . GLU A 1 177 ? -61.990 -11.383 -23.935 1.00 35.56 154 GLU A N 1
ATOM 1132 C CA . GLU A 1 177 ? -61.023 -10.669 -23.111 1.00 36.64 154 GLU A CA 1
ATOM 1133 C C . GLU A 1 177 ? -60.039 -9.875 -23.975 1.00 35.29 154 GLU A C 1
ATOM 1134 O O . GLU A 1 177 ? -59.866 -8.691 -23.775 1.00 33.21 154 GLU A O 1
ATOM 1140 N N . LYS A 1 178 ? -59.379 -10.555 -24.905 1.00 35.31 155 LYS A N 1
ATOM 1141 C CA . LYS A 1 178 ? -58.356 -9.926 -25.739 1.00 37.82 155 LYS A CA 1
ATOM 1142 C C . LYS A 1 178 ? -58.964 -8.838 -26.654 1.00 38.42 155 LYS A C 1
ATOM 1143 O O . LYS A 1 178 ? -58.349 -7.807 -26.904 1.00 39.64 155 LYS A O 1
ATOM 1149 N N . ALA A 1 179 ? -60.188 -9.051 -27.121 1.00 36.06 156 ALA A N 1
ATOM 1150 C CA . ALA A 1 179 ? -60.875 -8.041 -27.927 1.00 38.33 156 ALA A CA 1
ATOM 1151 C C . ALA A 1 179 ? -61.346 -6.835 -27.115 1.00 38.00 156 ALA A C 1
ATOM 1152 O O . ALA A 1 179 ? -61.646 -5.780 -27.688 1.00 35.21 156 ALA A O 1
ATOM 1154 N N . GLY A 1 180 ? -61.415 -6.986 -25.792 1.00 38.45 157 GLY A N 1
ATOM 1155 C CA . GLY A 1 180 ? -61.826 -5.890 -24.909 1.00 37.23 157 GLY A CA 1
ATOM 1156 C C . GLY A 1 180 ? -63.317 -5.593 -24.938 1.00 36.81 157 GLY A C 1
ATOM 1157 O O . GLY A 1 180 ? -63.735 -4.489 -24.613 1.00 38.79 157 GLY A O 1
ATOM 1158 N N . LEU A 1 181 ? -64.132 -6.575 -25.309 1.00 37.62 158 LEU A N 1
ATOM 1159 C CA . LEU A 1 181 ? -65.582 -6.356 -25.437 1.00 39.53 158 LEU A CA 1
ATOM 1160 C C . LEU A 1 181 ? -66.266 -6.420 -24.071 1.00 41.35 158 LEU A C 1
ATOM 1161 O O . LEU A 1 181 ? -65.861 -7.177 -23.209 1.00 42.14 158 LEU A O 1
ATOM 1166 N N . HIS A 1 182 ? -67.312 -5.630 -23.885 1.00 44.12 159 HIS A N 1
ATOM 1167 C CA . HIS A 1 182 ? -67.975 -5.542 -22.587 1.00 47.16 159 HIS A CA 1
ATOM 1168 C C . HIS A 1 182 ? -69.112 -6.547 -22.564 1.00 41.28 159 HIS A C 1
ATOM 1169 O O . HIS A 1 182 ? -70.258 -6.216 -22.832 1.00 43.93 159 HIS A O 1
ATOM 1176 N N . ILE A 1 183 ? -68.756 -7.786 -22.253 1.00 37.29 160 ILE A N 1
ATOM 1177 C CA . ILE A 1 183 ? -69.674 -8.910 -22.295 1.00 39.06 160 ILE A CA 1
ATOM 1178 C C . ILE A 1 183 ? -69.585 -9.722 -21.009 1.00 38.06 160 ILE A C 1
ATOM 1179 O O . ILE A 1 183 ? -68.502 -10.067 -20.567 1.00 37.10 160 ILE A O 1
ATOM 1184 N N . ASP A 1 184 ? -70.738 -10.074 -20.455 1.00 40.66 161 ASP A N 1
ATOM 1185 C CA . ASP A 1 184 ? -70.810 -10.787 -19.178 1.00 40.70 161 ASP A CA 1
ATOM 1186 C C . ASP A 1 184 ? -70.371 -12.241 -19.269 1.00 40.75 161 ASP A C 1
ATOM 1187 O O . ASP A 1 184 ? -70.484 -12.871 -20.325 1.00 40.64 161 ASP A O 1
ATOM 1192 N N . PRO A 1 185 ? -69.847 -12.780 -18.154 1.00 40.51 162 PRO A N 1
ATOM 1193 C CA . PRO A 1 185 ? -69.379 -14.169 -18.109 1.00 39.85 162 PRO A CA 1
ATOM 1194 C C . PRO A 1 185 ? -70.515 -15.157 -17.861 1.00 38.92 162 PRO A C 1
ATOM 1195 O O . PRO A 1 185 ? -71.642 -14.750 -17.615 1.00 39.62 162 PRO A O 1
ATOM 1199 N N . ILE A 1 186 ? -70.209 -16.446 -17.957 1.00 40.45 163 ILE A N 1
ATOM 1200 C CA . ILE A 1 186 ? -71.110 -17.495 -17.479 1.00 40.80 163 ILE A CA 1
ATOM 1201 C C . ILE A 1 186 ? -70.361 -18.275 -16.397 1.00 40.47 163 ILE A C 1
ATOM 1202 O O . ILE A 1 186 ? -69.262 -17.873 -15.991 1.00 41.61 163 ILE A O 1
ATOM 1207 N N . THR A 1 187 ? -70.940 -19.383 -15.928 1.00 40.03 164 THR A N 1
ATOM 1208 C CA . THR A 1 187 ? -70.399 -20.093 -14.766 1.00 40.14 164 THR A CA 1
ATOM 1209 C C . THR A 1 187 ? -70.287 -21.589 -14.944 1.00 37.91 164 THR A C 1
ATOM 1210 O O . THR A 1 187 ? -71.040 -22.209 -15.699 1.00 37.15 164 THR A O 1
ATOM 1214 N N . ILE A 1 188 ? -69.317 -22.155 -14.237 1.00 38.02 165 ILE A N 1
ATOM 1215 C CA . ILE A 1 188 ? -69.214 -23.594 -14.044 1.00 39.73 165 ILE A CA 1
ATOM 1216 C C . ILE A 1 188 ? -69.240 -23.886 -12.538 1.00 42.18 165 ILE A C 1
ATOM 1217 O O . ILE A 1 188 ? -68.382 -23.405 -11.787 1.00 38.97 165 ILE A O 1
ATOM 1222 N N . THR A 1 189 ? -70.222 -24.676 -12.104 1.00 43.30 166 THR A N 1
ATOM 1223 C CA . THR A 1 189 ? -70.332 -25.044 -10.688 1.00 43.24 166 THR A CA 1
ATOM 1224 C C . THR A 1 189 ? -69.387 -26.205 -10.395 1.00 41.00 166 THR A C 1
ATOM 1225 O O . THR A 1 189 ? -69.290 -27.151 -11.173 1.00 38.77 166 THR A O 1
ATOM 1229 N N . ALA A 1 190 ? -68.686 -26.122 -9.269 1.00 41.13 167 ALA A N 1
ATOM 1230 C CA . ALA A 1 190 ? -67.722 -27.150 -8.886 1.00 42.25 167 ALA A CA 1
ATOM 1231 C C . ALA A 1 190 ? -67.705 -27.364 -7.365 1.00 43.03 167 ALA A C 1
ATOM 1232 O O . ALA A 1 190 ? -67.961 -26.440 -6.595 1.00 42.81 167 ALA A O 1
ATOM 1234 N N . LYS A 1 191 ? -67.393 -28.583 -6.946 1.00 44.10 168 LYS A N 1
ATOM 1235 C CA . LYS A 1 191 ? -67.181 -28.861 -5.527 1.00 45.56 168 LYS A CA 1
ATOM 1236 C C . LYS A 1 191 ? -65.833 -28.294 -5.113 1.00 45.05 168 LYS A C 1
ATOM 1237 O O . LYS A 1 191 ? -65.698 -27.693 -4.047 1.00 40.75 168 LYS A O 1
ATOM 1243 N N . TYR A 1 192 ? -64.828 -28.494 -5.962 1.00 44.99 169 TYR A N 1
ATOM 1244 C CA . TYR A 1 192 ? -63.511 -27.917 -5.743 1.00 44.55 169 TYR A CA 1
ATOM 1245 C C . TYR A 1 192 ? -62.972 -27.179 -6.979 1.00 43.71 169 TYR A C 1
ATOM 1246 O O . TYR A 1 192 ? -63.207 -27.594 -8.110 1.00 43.30 169 TYR A O 1
ATOM 1255 N N . VAL A 1 193 ? -62.258 -26.081 -6.727 1.00 41.28 170 VAL A N 1
ATOM 1256 C CA . VAL A 1 193 ? -61.573 -25.302 -7.747 1.00 41.09 170 VAL A CA 1
ATOM 1257 C C . VAL A 1 193 ? -60.087 -25.346 -7.438 1.00 39.57 170 VAL A C 1
ATOM 1258 O O . VAL A 1 193 ? -59.692 -25.301 -6.276 1.00 42.44 170 VAL A O 1
ATOM 1262 N N . VAL A 1 194 ? -59.266 -25.439 -8.472 1.00 37.55 171 VAL A N 1
ATOM 1263 C CA . VAL A 1 194 ? -57.825 -25.433 -8.317 1.00 35.57 171 VAL A CA 1
ATOM 1264 C C . VAL A 1 194 ? -57.223 -24.265 -9.092 1.00 36.76 171 VAL A C 1
ATOM 1265 O O . VAL A 1 194 ? -57.450 -24.137 -10.300 1.00 34.67 171 VAL A O 1
ATOM 1269 N N . ASP A 1 195 ? -56.446 -23.432 -8.403 1.00 35.81 172 ASP A N 1
ATOM 1270 C CA . ASP A 1 195 ? -55.633 -22.430 -9.049 1.00 36.26 172 ASP A CA 1
ATOM 1271 C C . ASP A 1 195 ? -54.303 -23.062 -9.431 1.00 37.91 172 ASP A C 1
ATOM 1272 O O . ASP A 1 195 ? -53.408 -23.210 -8.594 1.00 38.16 172 ASP A O 1
ATOM 1277 N N . ALA A 1 196 ? -54.180 -23.431 -10.708 1.00 37.55 173 ALA A N 1
ATOM 1278 C CA . ALA A 1 196 ? -52.920 -23.894 -11.277 1.00 37.23 173 ALA A CA 1
ATOM 1279 C C . ALA A 1 196 ? -52.444 -22.914 -12.360 1.00 38.19 173 ALA A C 1
ATOM 1280 O O . ALA A 1 196 ? -51.970 -23.332 -13.423 1.00 37.79 173 ALA A O 1
ATOM 1282 N N . THR A 1 197 ? -52.567 -21.618 -12.074 1.00 36.36 174 THR A N 1
ATOM 1283 C CA . THR A 1 197 ? -52.377 -20.580 -13.090 1.00 36.20 174 THR A CA 1
ATOM 1284 C C . THR A 1 197 ? -50.972 -20.050 -13.211 1.00 35.45 174 THR A C 1
ATOM 1285 O O . THR A 1 197 ? -50.751 -19.111 -13.970 1.00 37.51 174 THR A O 1
ATOM 1289 N N . GLY A 1 198 ? -50.028 -20.625 -12.478 1.00 35.09 175 GLY A N 1
ATOM 1290 C CA . GLY A 1 198 ? -48.627 -20.245 -12.597 1.00 35.12 175 GLY A CA 1
ATOM 1291 C C . GLY A 1 198 ? -48.244 -19.081 -11.700 1.00 35.70 175 GLY A C 1
ATOM 1292 O O . GLY A 1 198 ? -48.912 -18.800 -10.715 1.00 34.70 175 GLY A O 1
ATOM 1293 N N . HIS A 1 199 ? -47.171 -18.395 -12.079 1.00 35.08 176 HIS A N 1
ATOM 1294 C CA . HIS A 1 199 ? -46.619 -17.275 -11.317 1.00 36.47 176 HIS A CA 1
ATOM 1295 C C . HIS A 1 199 ? -47.612 -16.258 -10.778 1.00 37.74 176 HIS A C 1
ATOM 1296 O O . HIS A 1 199 ? -47.410 -15.729 -9.677 1.00 34.45 176 HIS A O 1
ATOM 1303 N N . ASP A 1 200 ? -48.661 -15.964 -11.536 1.00 37.26 177 ASP A N 1
ATOM 1304 C CA . ASP A 1 200 ? -49.595 -14.911 -11.130 1.00 40.41 177 ASP A CA 1
ATOM 1305 C C . ASP A 1 200 ? -50.617 -15.319 -10.055 1.00 39.35 177 ASP A C 1
ATOM 1306 O O . ASP A 1 200 ? -51.224 -14.453 -9.430 1.00 40.24 177 ASP A O 1
ATOM 1311 N N . ALA A 1 201 ? -50.827 -16.619 -9.868 1.00 39.03 178 ALA A N 1
ATOM 1312 C CA . ALA A 1 201 ? -51.869 -17.113 -8.972 1.00 37.79 178 ALA A CA 1
ATOM 1313 C C . ALA A 1 201 ? -53.122 -16.290 -9.153 1.00 37.82 178 ALA A C 1
ATOM 1314 O O . ALA A 1 201 ? -53.594 -15.649 -8.211 1.00 37.45 178 ALA A O 1
ATOM 1316 N N . SER A 1 202 ? -53.659 -16.281 -10.370 1.00 37.54 179 SER A N 1
ATOM 1317 C CA . SER A 1 202 ? -54.631 -15.253 -10.724 1.00 36.16 179 SER A CA 1
ATOM 1318 C C . SER A 1 202 ? -55.990 -15.482 -10.097 1.00 33.64 179 SER A C 1
ATOM 1319 O O . SER A 1 202 ? -56.717 -14.524 -9.858 1.00 31.75 179 SER A O 1
ATOM 1322 N N . VAL A 1 203 ? -56.321 -16.730 -9.799 1.00 33.94 180 VAL A N 1
ATOM 1323 C CA . VAL A 1 203 ? -57.602 -17.034 -9.152 1.00 34.10 180 VAL A CA 1
ATOM 1324 C C . VAL A 1 203 ? -57.583 -16.639 -7.661 1.00 35.18 180 VAL A C 1
ATOM 1325 O O . VAL A 1 203 ? -58.473 -15.932 -7.179 1.00 35.55 180 VAL A O 1
ATOM 1329 N N . VAL A 1 204 ? -56.560 -17.076 -6.941 1.00 35.99 181 VAL A N 1
ATOM 1330 C CA . VAL A 1 204 ? -56.430 -16.699 -5.527 1.00 36.42 181 VAL A CA 1
ATOM 1331 C C . VAL A 1 204 ? -56.280 -15.174 -5.411 1.00 36.10 181 VAL A C 1
ATOM 1332 O O . VAL A 1 204 ? -56.861 -14.541 -4.530 1.00 34.26 181 VAL A O 1
ATOM 1336 N N . THR A 1 205 ? -55.499 -14.586 -6.313 1.00 34.93 182 THR A N 1
ATOM 1337 C CA . THR A 1 205 ? -55.309 -13.142 -6.328 1.00 35.53 182 THR A CA 1
ATOM 1338 C C . THR A 1 205 ? -56.637 -12.407 -6.487 1.00 34.44 182 THR A C 1
ATOM 1339 O O . THR A 1 205 ? -56.913 -11.466 -5.758 1.00 35.21 182 THR A O 1
ATOM 1343 N N . THR A 1 206 ? -57.473 -12.867 -7.402 1.00 34.95 183 THR A N 1
ATOM 1344 C CA . THR A 1 206 ? -58.782 -12.249 -7.622 1.00 36.41 183 THR A CA 1
ATOM 1345 C C . THR A 1 206 ? -59.705 -12.408 -6.397 1.00 35.12 183 THR A C 1
ATOM 1346 O O . THR A 1 206 ? -60.389 -11.461 -6.015 1.00 34.84 183 THR A O 1
ATOM 1350 N N . LEU A 1 207 ? -59.744 -13.607 -5.819 1.00 36.76 184 LEU A N 1
ATOM 1351 C CA . LEU A 1 207 ? -60.519 -13.852 -4.596 1.00 35.60 184 LEU A CA 1
ATOM 1352 C C . LEU A 1 207 ? -60.097 -12.844 -3.517 1.00 34.85 184 LEU A C 1
ATOM 1353 O O . LEU A 1 207 ? -60.934 -12.129 -2.949 1.00 36.74 184 LEU A O 1
ATOM 1358 N N . SER A 1 208 ? -58.799 -12.751 -3.282 1.00 34.76 185 SER A N 1
ATOM 1359 C CA . SER A 1 208 ? -58.293 -11.901 -2.209 1.00 37.50 185 SER A CA 1
ATOM 1360 C C . SER A 1 208 ? -58.517 -10.418 -2.479 1.00 37.51 185 SER A C 1
ATOM 1361 O O . SER A 1 208 ? -58.788 -9.654 -1.562 1.00 36.35 185 SER A O 1
ATOM 1364 N N . ARG A 1 209 ? -58.436 -10.013 -3.746 1.00 36.16 186 ARG A N 1
ATOM 1365 C CA . ARG A 1 209 ? -58.596 -8.606 -4.114 1.00 35.57 186 ARG A CA 1
ATOM 1366 C C . ARG A 1 209 ? -60.037 -8.142 -4.012 1.00 33.70 186 ARG A C 1
ATOM 1367 O O . ARG A 1 209 ? -60.305 -7.060 -3.505 1.00 36.15 186 ARG A O 1
ATOM 1375 N N . LYS A 1 210 ? -60.971 -8.950 -4.498 1.00 33.26 187 LYS A N 1
ATOM 1376 C CA . LYS A 1 210 ? -62.370 -8.548 -4.528 1.00 33.31 187 LYS A CA 1
ATOM 1377 C C . LYS A 1 210 ? -63.125 -8.801 -3.212 1.00 32.78 187 LYS A C 1
ATOM 1378 O O . LYS A 1 210 ? -64.189 -8.229 -3.007 1.00 34.65 187 LYS A O 1
ATOM 1384 N N . ASN A 1 211 ? -62.582 -9.665 -2.357 1.00 33.23 188 ASN A N 1
ATOM 1385 C CA . ASN A 1 211 ? -63.184 -10.000 -1.060 1.00 32.85 188 ASN A CA 1
ATOM 1386 C C . ASN A 1 211 ? -62.118 -9.810 0.015 1.00 33.71 188 ASN A C 1
ATOM 1387 O O . ASN A 1 211 ? -61.624 -10.772 0.602 1.00 35.05 188 ASN A O 1
ATOM 1392 N N . PRO A 1 212 ? -61.712 -8.554 0.245 1.00 33.05 189 PRO A N 1
ATOM 1393 C CA . PRO A 1 212 ? -60.647 -8.268 1.211 1.00 35.92 189 PRO A CA 1
ATOM 1394 C C . PRO A 1 212 ? -60.939 -8.726 2.655 1.00 37.30 189 PRO A C 1
ATOM 1395 O O . PRO A 1 212 ? -60.007 -9.091 3.359 1.00 39.62 189 PRO A O 1
ATOM 1399 N N . GLU A 1 213 ? -62.207 -8.746 3.061 1.00 40.36 190 GLU A N 1
ATOM 1400 C CA . GLU A 1 213 ? -62.585 -9.198 4.409 1.00 45.24 190 GLU A CA 1
ATOM 1401 C C . GLU A 1 213 ? -62.240 -10.676 4.698 1.00 43.35 190 GLU A C 1
ATOM 1402 O O . GLU A 1 213 ? -62.240 -11.093 5.849 1.00 43.64 190 GLU A O 1
ATOM 1408 N N . LEU A 1 214 ? -61.950 -11.461 3.664 1.00 39.70 191 LEU A N 1
ATOM 1409 C CA . LEU A 1 214 ? -61.459 -12.812 3.865 1.00 38.00 191 LEU A CA 1
ATOM 1410 C C . LEU A 1 214 ? -60.054 -12.837 4.427 1.00 36.59 191 LEU A C 1
ATOM 1411 O O . LEU A 1 214 ? -59.603 -13.865 4.904 1.00 32.70 191 LEU A O 1
ATOM 1416 N N . GLY A 1 215 ? -59.339 -11.726 4.344 1.00 38.57 192 GLY A N 1
ATOM 1417 C CA . GLY A 1 215 ? -57.977 -11.662 4.868 1.00 36.89 192 GLY A CA 1
ATOM 1418 C C . GLY A 1 215 ? -56.967 -12.524 4.139 1.00 38.77 192 GLY A C 1
ATOM 1419 O O . GLY A 1 215 ? -55.955 -12.894 4.716 1.00 36.56 192 GLY A O 1
ATOM 1420 N N . LEU A 1 216 ? -57.225 -12.860 2.873 1.00 41.13 193 LEU A N 1
ATOM 1421 C CA . LEU A 1 216 ? -56.224 -13.578 2.079 1.00 42.95 193 LEU A CA 1
ATOM 1422 C C . LEU A 1 216 ? -55.208 -12.594 1.526 1.00 44.54 193 LEU A C 1
ATOM 1423 O O . LEU A 1 216 ? -55.512 -11.423 1.340 1.00 49.49 193 LEU A O 1
ATOM 1428 N N . GLU A 1 217 ? -53.998 -13.071 1.273 1.00 45.33 194 GLU A N 1
ATOM 1429 C CA . GLU A 1 217 ? -52.963 -12.253 0.662 1.00 48.23 194 GLU A CA 1
ATOM 1430 C C . GLU A 1 217 ? -52.120 -13.103 -0.269 1.00 46.65 194 GLU A C 1
ATOM 1431 O O . GLU A 1 217 ? -51.870 -14.266 0.006 1.00 47.86 194 GLU A O 1
ATOM 1434 N N . VAL A 1 218 ? -51.716 -12.526 -1.393 1.00 43.71 195 VAL A N 1
ATOM 1435 C CA . VAL A 1 218 ? -50.816 -13.194 -2.307 1.00 42.82 195 VAL A CA 1
ATOM 1436 C C . VAL A 1 218 ? -49.554 -12.349 -2.372 1.00 41.72 195 VAL A C 1
ATOM 1437 O O . VAL A 1 218 ? -49.504 -11.374 -3.115 1.00 45.60 195 VAL A O 1
ATOM 1441 N N . PRO A 1 219 ? -48.535 -12.701 -1.576 1.00 41.05 196 PRO A N 1
ATOM 1442 C CA . PRO A 1 219 ? -47.335 -11.880 -1.539 1.00 42.41 196 PRO A CA 1
ATOM 1443 C C . PRO A 1 219 ? -46.513 -11.995 -2.812 1.00 42.52 196 PRO A C 1
ATOM 1444 O O . PRO A 1 219 ? -45.783 -11.078 -3.138 1.00 41.10 196 PRO A O 1
ATOM 1448 N N . GLY A 1 220 ? -46.630 -13.116 -3.514 1.00 42.91 197 GLY A N 1
ATOM 1449 C CA . GLY A 1 220 ? -45.802 -13.363 -4.692 1.00 42.40 197 GLY A CA 1
ATOM 1450 C C . GLY A 1 220 ? -44.536 -14.116 -4.320 1.00 41.61 197 GLY A C 1
ATOM 1451 O O . GLY A 1 220 ? -44.102 -14.113 -3.173 1.00 41.87 197 GLY A O 1
ATOM 1452 N N . GLU A 1 221 ? -43.939 -14.748 -5.314 1.00 39.07 198 GLU A N 1
ATOM 1453 C CA . GLU A 1 221 ? -42.757 -15.566 -5.129 1.00 37.77 198 GLU A CA 1
ATOM 1454 C C . GLU A 1 221 ? -41.549 -14.777 -4.691 1.00 35.87 198 GLU A C 1
ATOM 1455 O O . GLU A 1 221 ? -41.493 -13.564 -4.854 1.00 35.91 198 GLU A O 1
ATOM 1461 N N . LYS A 1 222 ? -40.557 -15.497 -4.175 1.00 36.67 199 LYS A N 1
ATOM 1462 C CA . LYS A 1 222 ? -39.243 -14.942 -3.899 1.00 36.86 199 LYS A CA 1
ATOM 1463 C C . LYS A 1 222 ? -38.322 -15.193 -5.078 1.00 36.10 199 LYS A C 1
ATOM 1464 O O . LYS A 1 222 ? -38.715 -15.831 -6.052 1.00 35.99 199 LYS A O 1
ATOM 1470 N N . SER A 1 223 ? -37.100 -14.675 -5.001 1.00 35.86 200 SER A N 1
ATOM 1471 C CA . SER A 1 223 ? -36.136 -14.867 -6.072 1.00 36.59 200 SER A CA 1
ATOM 1472 C C . SER A 1 223 ? -35.713 -16.336 -6.180 1.00 38.30 200 SER A C 1
ATOM 1473 O O . SER A 1 223 ? -36.242 -17.199 -5.474 1.00 39.14 200 SER A O 1
ATOM 1476 N N . MET A 1 224 ? -34.802 -16.636 -7.097 1.00 39.12 201 MET A N 1
ATOM 1477 C CA . MET A 1 224 ? -34.537 -18.026 -7.422 1.00 40.23 201 MET A CA 1
ATOM 1478 C C . MET A 1 224 ? -33.626 -18.690 -6.386 1.00 37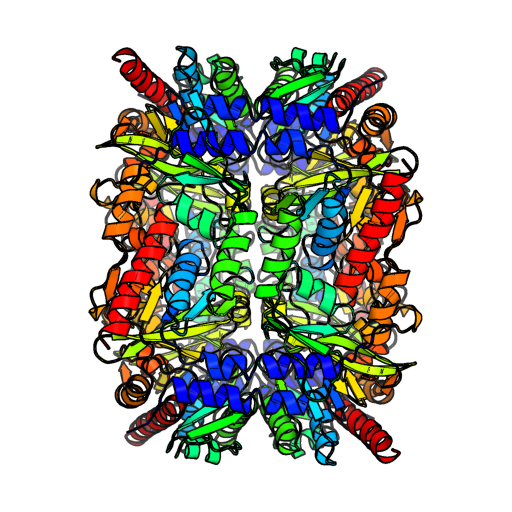.62 201 MET A C 1
ATOM 1479 O O . MET A 1 224 ? -32.535 -18.212 -6.097 1.00 35.87 201 MET A O 1
ATOM 1484 N N . TRP A 1 225 ? -34.102 -19.806 -5.864 1.00 37.98 202 TRP A N 1
ATOM 1485 C CA . TRP A 1 225 ? -33.289 -20.733 -5.078 1.00 41.81 202 TRP A CA 1
ATOM 1486 C C . TRP A 1 225 ? -33.909 -22.108 -5.328 1.00 40.07 202 TRP A C 1
ATOM 1487 O O . TRP A 1 225 ? -34.896 -22.476 -4.700 1.00 40.47 202 TRP A O 1
ATOM 1498 N N . ALA A 1 226 ? -33.351 -22.846 -6.280 1.00 41.85 203 ALA A N 1
ATOM 1499 C CA . ALA A 1 226 ? -34.064 -23.986 -6.866 1.00 42.99 203 ALA A CA 1
ATOM 1500 C C . ALA A 1 226 ? -34.415 -25.063 -5.844 1.00 42.61 203 ALA A C 1
ATOM 1501 O O . ALA A 1 226 ? -35.549 -25.546 -5.793 1.00 43.95 203 ALA A O 1
ATOM 1503 N N . GLU A 1 227 ? -33.443 -25.434 -5.028 1.00 43.92 204 GLU A N 1
ATOM 1504 C CA . GLU A 1 227 ? -33.666 -26.491 -4.050 1.00 46.70 204 GLU A CA 1
ATOM 1505 C C . GLU A 1 227 ? -34.716 -26.112 -3.018 1.00 42.87 204 GLU A C 1
ATOM 1506 O O . GLU A 1 227 ? -35.618 -26.900 -2.735 1.00 42.75 204 GLU A O 1
ATOM 1512 N N . LYS A 1 228 ? -34.616 -24.903 -2.480 1.00 42.26 205 LYS A N 1
ATOM 1513 C CA . LYS A 1 228 ? -35.614 -24.418 -1.527 1.00 44.27 205 LYS A CA 1
ATOM 1514 C C . LYS A 1 228 ? -36.974 -24.231 -2.171 1.00 40.88 205 LYS A C 1
ATOM 1515 O O . LYS A 1 228 ? -37.998 -24.537 -1.569 1.00 36.46 205 LYS A O 1
ATOM 1521 N N . GLY A 1 229 ? -36.992 -23.735 -3.406 1.00 41.04 206 GLY A N 1
ATOM 1522 C CA . GLY A 1 229 ? -38.254 -23.551 -4.107 1.00 38.58 206 GLY A CA 1
ATOM 1523 C C . GLY A 1 229 ? -38.968 -24.865 -4.358 1.00 37.56 206 GLY A C 1
ATOM 1524 O O . GLY A 1 229 ? -40.169 -24.998 -4.085 1.00 36.62 206 GLY A O 1
ATOM 1525 N N . GLU A 1 230 ? -38.239 -25.836 -4.894 1.00 39.14 207 GLU A N 1
ATOM 1526 C CA . GLU A 1 230 ? -38.835 -27.135 -5.217 1.00 41.84 207 GLU A CA 1
ATOM 1527 C C . GLU A 1 230 ? -39.455 -27.801 -3.992 1.00 46.54 207 GLU A C 1
ATOM 1528 O O . GLU A 1 230 ? -40.552 -28.370 -4.079 1.00 50.60 207 GLU A O 1
ATOM 1534 N N . ASN A 1 231 ? -38.752 -27.740 -2.859 1.00 49.32 208 ASN A N 1
ATOM 1535 C CA . ASN A 1 231 ? -39.210 -28.431 -1.650 1.00 51.30 208 ASN A CA 1
ATOM 1536 C C . ASN A 1 231 ? -40.313 -27.686 -0.898 1.00 49.75 208 ASN A C 1
ATOM 1537 O O . ASN A 1 231 ? -41.093 -28.297 -0.175 1.00 55.42 208 ASN A O 1
ATOM 1542 N N . ALA A 1 232 ? -40.396 -26.372 -1.091 1.00 50.67 209 ALA A N 1
ATOM 1543 C CA . ALA A 1 232 ? -41.489 -25.585 -0.525 1.00 46.26 209 ALA A CA 1
ATOM 1544 C C . ALA A 1 232 ? -42.832 -25.909 -1.179 1.00 45.90 209 ALA A C 1
ATOM 1545 O O . ALA A 1 232 ? -43.879 -25.758 -0.554 1.00 46.27 209 ALA A O 1
ATOM 1547 N N . LEU A 1 233 ? -42.806 -26.356 -2.434 1.00 49.59 210 LEU A N 1
ATOM 1548 C CA . LEU A 1 233 ? -44.041 -26.590 -3.202 1.00 52.50 210 LEU A CA 1
ATOM 1549 C C . LEU A 1 233 ? -45.003 -27.586 -2.580 1.00 54.94 210 LEU A C 1
ATOM 1550 O O . LEU A 1 233 ? -46.228 -27.407 -2.641 1.00 54.97 210 LEU A O 1
ATOM 1555 N N . LEU A 1 234 ? -44.458 -28.638 -1.987 1.00 60.46 211 LEU A N 1
ATOM 1556 C CA . LEU A 1 234 ? -45.295 -29.693 -1.428 1.00 63.50 211 LEU A CA 1
ATOM 1557 C C . LEU A 1 234 ? -46.030 -29.189 -0.197 1.00 60.26 211 LEU A C 1
ATOM 1558 O O . LEU A 1 234 ? -47.213 -29.457 -0.023 1.00 59.55 211 LEU A O 1
ATOM 1563 N N . ARG A 1 235 ? -45.330 -28.422 0.629 1.00 58.41 212 ARG A N 1
ATOM 1564 C CA . ARG A 1 235 ? -45.943 -27.794 1.797 1.00 56.73 212 ARG A CA 1
ATOM 1565 C C . ARG A 1 235 ? -46.967 -26.758 1.338 1.00 50.95 212 ARG A C 1
ATOM 1566 O O . ARG A 1 235 ? -48.036 -26.625 1.933 1.00 46.87 212 ARG A O 1
ATOM 1574 N N . ASN A 1 236 ? -46.639 -26.036 0.267 1.00 46.79 213 ASN A N 1
ATOM 1575 C CA . ASN A 1 236 ? -47.486 -24.932 -0.214 1.00 44.94 213 ASN A CA 1
ATOM 1576 C C . ASN A 1 236 ? -48.679 -25.363 -1.066 1.00 43.65 213 ASN A C 1
ATOM 1577 O O . ASN A 1 236 ? -49.580 -24.570 -1.351 1.00 44.22 213 ASN A O 1
ATOM 1582 N N . THR A 1 237 ? -48.707 -26.629 -1.450 1.00 43.80 214 THR A N 1
ATOM 1583 C CA . THR A 1 237 ? -49.835 -27.160 -2.193 1.00 42.09 214 THR A CA 1
ATOM 1584 C C . THR A 1 237 ? -50.942 -27.528 -1.220 1.00 44.27 214 THR A C 1
ATOM 1585 O O . THR A 1 237 ? -50.860 -28.553 -0.564 1.00 44.34 214 THR A O 1
ATOM 1589 N N . ARG A 1 238 ? -51.995 -26.713 -1.150 1.00 47.17 215 ARG A N 1
ATOM 1590 C CA . ARG A 1 238 ? -53.057 -26.937 -0.170 1.00 47.10 215 ARG A CA 1
ATOM 1591 C C . ARG A 1 238 ? -54.312 -26.122 -0.430 1.00 46.63 215 ARG A C 1
ATOM 1592 O O . ARG A 1 238 ? -54.374 -25.339 -1.377 1.00 45.61 215 ARG A O 1
ATOM 1600 N N . GLU A 1 239 ? -55.309 -26.316 0.428 1.00 43.66 216 GLU A N 1
ATOM 1601 C CA . GLU A 1 239 ? -56.563 -25.590 0.351 1.00 44.71 216 GLU A CA 1
ATOM 1602 C C . GLU A 1 239 ? -56.369 -24.216 0.987 1.00 45.38 216 GLU A C 1
ATOM 1603 O O . GLU A 1 239 ? -56.164 -24.115 2.181 1.00 44.55 216 GLU A O 1
ATOM 1609 N N . VAL A 1 240 ? -56.400 -23.171 0.168 1.00 44.29 217 VAL A N 1
ATOM 1610 C CA . VAL A 1 240 ? -56.155 -21.796 0.619 1.00 43.53 217 VAL A CA 1
ATOM 1611 C C . VAL A 1 240 ? -57.367 -21.208 1.290 1.00 39.59 217 VAL A C 1
ATOM 1612 O O . VAL A 1 240 ? -57.252 -20.305 2.099 1.00 39.30 217 VAL A O 1
ATOM 1616 N N . TYR A 1 241 ? -58.532 -21.667 0.875 1.00 36.69 218 TYR A N 1
ATOM 1617 C CA . TYR A 1 241 ? -59.789 -21.186 1.392 1.00 35.38 218 TYR A CA 1
ATOM 1618 C C . TYR A 1 241 ? -60.734 -22.327 1.061 1.00 38.66 218 TYR A C 1
ATOM 1619 O O . TYR A 1 241 ? -60.469 -23.083 0.118 1.00 36.34 218 TYR A O 1
ATOM 1628 N N . PRO A 1 242 ? -61.807 -22.509 1.848 1.00 40.74 219 PRO A N 1
ATOM 1629 C CA . PRO A 1 242 ? -62.579 -23.720 1.578 1.00 41.73 219 PRO A CA 1
ATOM 1630 C C . PRO A 1 242 ? -63.111 -23.770 0.156 1.00 40.97 219 PRO A C 1
ATOM 1631 O O . PRO A 1 242 ? -63.776 -22.841 -0.278 1.00 38.74 219 PRO A O 1
ATOM 1635 N N . GLY A 1 243 ? -62.823 -24.866 -0.536 1.00 43.78 220 GLY A N 1
ATOM 1636 C CA . GLY A 1 243 ? -63.251 -25.063 -1.914 1.00 44.77 220 GLY A CA 1
ATOM 1637 C C . GLY A 1 243 ? -62.190 -24.700 -2.946 1.00 42.02 220 GLY A C 1
ATOM 1638 O O . GLY A 1 243 ? -62.359 -25.014 -4.114 1.00 41.02 220 GLY A O 1
ATOM 1639 N N . LEU A 1 244 ? -61.101 -24.065 -2.514 1.00 41.28 221 LEU A N 1
ATOM 1640 C CA . LEU A 1 244 ? -60.067 -23.567 -3.422 1.00 37.80 221 LEU A CA 1
ATOM 1641 C C . LEU A 1 244 ? -58.673 -24.054 -3.062 1.00 38.93 221 LEU A C 1
ATOM 1642 O O . LEU A 1 244 ? -58.116 -23.666 -2.033 1.00 40.13 221 LEU A O 1
ATOM 1647 N N . PHE A 1 245 ? -58.114 -24.908 -3.915 1.00 38.02 222 PHE A N 1
ATOM 1648 C CA . PHE A 1 245 ? -56.749 -25.385 -3.774 1.00 37.86 222 PHE A CA 1
ATOM 1649 C C . PHE A 1 245 ? -55.817 -24.603 -4.677 1.00 40.07 222 PHE A C 1
ATOM 1650 O O . PHE A 1 245 ? -56.257 -23.916 -5.605 1.00 38.23 222 PHE A O 1
ATOM 1658 N N . VAL A 1 246 ? -54.524 -24.726 -4.410 1.00 39.74 223 VAL A N 1
ATOM 1659 C CA . VAL A 1 246 ? -53.505 -24.114 -5.246 1.00 40.04 223 VAL A CA 1
ATOM 1660 C C . VAL A 1 246 ? -52.400 -25.121 -5.459 1.00 41.39 223 VAL A C 1
ATOM 1661 O O . VAL A 1 246 ? -52.074 -25.884 -4.536 1.00 45.13 223 VAL A O 1
ATOM 1665 N N . CYS A 1 247 ? -51.848 -25.157 -6.674 1.00 38.06 224 CYS A N 1
ATOM 1666 C CA . CYS A 1 247 ? -50.720 -26.028 -6.993 1.00 38.03 224 CYS A CA 1
ATOM 1667 C C . CYS A 1 247 ? -49.840 -25.397 -8.064 1.00 38.60 224 CYS A C 1
ATOM 1668 O O . CYS A 1 247 ? -50.194 -24.378 -8.655 1.00 38.73 224 CYS A O 1
ATOM 1671 N N . GLY A 1 248 ? -48.693 -26.009 -8.315 1.00 39.48 225 GLY A N 1
ATOM 1672 C CA . GLY A 1 248 ? -47.721 -25.456 -9.247 1.00 40.28 225 GLY A CA 1
ATOM 1673 C C . GLY A 1 248 ? -47.119 -24.185 -8.698 1.00 40.63 225 GLY A C 1
ATOM 1674 O O . GLY A 1 248 ? -47.143 -23.958 -7.484 1.00 40.10 225 GLY A O 1
ATOM 1675 N N . MET A 1 249 ? -46.586 -23.346 -9.588 1.00 39.59 226 MET A N 1
ATOM 1676 C CA . MET A 1 249 ? -45.954 -22.100 -9.167 1.00 38.27 226 MET A CA 1
ATOM 1677 C C . MET A 1 249 ? -46.901 -21.191 -8.420 1.00 34.80 226 MET A C 1
ATOM 1678 O O . MET A 1 249 ? -46.459 -20.391 -7.595 1.00 35.87 226 MET A O 1
ATOM 1683 N N . ALA A 1 250 ? -48.187 -21.269 -8.718 1.00 34.69 227 ALA A N 1
ATOM 1684 C CA . ALA A 1 250 ? -49.166 -20.479 -7.974 1.00 33.10 227 ALA A CA 1
ATOM 1685 C C . ALA A 1 250 ? -49.023 -20.710 -6.448 1.00 35.08 227 ALA A C 1
ATOM 1686 O O . ALA A 1 250 ? -49.209 -19.788 -5.644 1.00 33.09 227 ALA A O 1
ATOM 1688 N N . ALA A 1 251 ? -48.673 -21.937 -6.059 1.00 36.69 228 ALA A N 1
ATOM 1689 C CA . ALA A 1 251 ? -48.525 -22.286 -4.640 1.00 36.78 228 ALA A CA 1
ATOM 1690 C C . ALA A 1 251 ? -47.425 -21.487 -3.982 1.00 38.20 228 ALA A C 1
ATOM 1691 O O . ALA A 1 251 ? -47.606 -20.989 -2.870 1.00 41.02 228 ALA A O 1
ATOM 1693 N N . ASN A 1 252 ? -46.287 -21.349 -4.662 1.00 36.95 229 ASN A N 1
ATOM 1694 C CA . ASN A 1 252 ? -45.196 -20.524 -4.154 1.00 34.59 229 ASN A CA 1
ATOM 1695 C C . ASN A 1 252 ? -45.437 -19.036 -4.253 1.00 33.79 229 ASN A C 1
ATOM 1696 O O . ASN A 1 252 ? -44.770 -18.261 -3.560 1.00 30.79 229 ASN A O 1
ATOM 1701 N N . ALA A 1 253 ? -46.383 -18.615 -5.086 1.00 34.54 230 ALA A N 1
ATOM 1702 C CA . ALA A 1 253 ? -46.746 -17.201 -5.147 1.00 34.11 230 ALA A CA 1
ATOM 1703 C C . ALA A 1 253 ? -47.593 -16.871 -3.934 1.00 36.20 230 ALA A C 1
ATOM 1704 O O . ALA A 1 253 ? -47.420 -15.827 -3.296 1.00 36.37 230 ALA A O 1
ATOM 1706 N N . VAL A 1 254 ? -48.531 -17.762 -3.642 1.00 38.70 231 VAL A N 1
ATOM 1707 C CA . VAL A 1 254 ? -49.450 -17.573 -2.523 1.00 42.23 231 VAL A CA 1
ATOM 1708 C C . VAL A 1 254 ? -48.724 -17.656 -1.174 1.00 41.71 231 VAL A C 1
ATOM 1709 O O . VAL A 1 254 ? -49.048 -16.907 -0.266 1.00 44.60 231 VAL A O 1
ATOM 1713 N N . TYR A 1 255 ? -47.721 -18.523 -1.061 1.00 39.22 232 TYR A N 1
ATOM 1714 C CA . TYR A 1 255 ? -47.001 -18.697 0.216 1.00 39.69 232 TYR A CA 1
ATOM 1715 C C . TYR A 1 255 ? -45.548 -18.253 0.187 1.00 39.69 232 TYR A C 1
ATOM 1716 O O . TYR A 1 255 ? -44.746 -18.689 1.005 1.00 39.01 232 TYR A O 1
ATOM 1725 N N . ALA A 1 256 ? -45.222 -17.368 -0.752 1.00 37.65 233 ALA A N 1
ATOM 1726 C CA . ALA A 1 256 ? -43.894 -16.777 -0.849 1.00 37.32 233 ALA A CA 1
ATOM 1727 C C . ALA A 1 256 ? -42.751 -17.796 -0.821 1.00 37.95 233 ALA A C 1
ATOM 1728 O O . ALA A 1 256 ? -41.745 -17.600 -0.134 1.00 39.71 233 ALA A O 1
ATOM 1730 N N . GLY A 1 257 ? -42.880 -18.864 -1.600 1.00 37.25 234 GLY A N 1
ATOM 1731 C CA . GLY A 1 257 ? -41.741 -19.741 -1.873 1.00 36.27 234 GLY A CA 1
ATOM 1732 C C . GLY A 1 257 ? -40.833 -19.199 -2.972 1.00 39.24 234 GLY A C 1
ATOM 1733 O O . GLY A 1 257 ? -41.203 -18.272 -3.709 1.00 38.78 234 GLY A O 1
ATOM 1734 N N . HIS A 1 258 ? -39.645 -19.783 -3.088 1.00 38.40 235 HIS A N 1
ATOM 1735 C CA . HIS A 1 258 ? -38.697 -19.403 -4.126 1.00 40.82 235 HIS A CA 1
ATOM 1736 C C . HIS A 1 258 ? -39.096 -19.997 -5.488 1.00 40.49 235 HIS A C 1
ATOM 1737 O O . HIS A 1 258 ? -39.762 -21.026 -5.566 1.00 37.43 235 HIS A O 1
ATOM 1744 N N . ARG A 1 259 ? -38.700 -19.317 -6.551 1.00 41.00 236 ARG A N 1
ATOM 1745 C CA . ARG A 1 259 ? -38.822 -19.872 -7.895 1.00 43.56 236 ARG A CA 1
ATOM 1746 C C . ARG A 1 259 ? -37.624 -20.794 -8.114 1.00 43.48 236 ARG A C 1
ATOM 1747 O O . ARG A 1 259 ? -36.651 -20.739 -7.353 1.00 45.42 236 ARG A O 1
ATOM 1755 N N . MET A 1 260 ? -37.703 -21.657 -9.124 1.00 43.56 237 MET A N 1
ATOM 1756 C CA . MET A 1 260 ? -36.694 -22.704 -9.318 1.00 40.85 237 MET A CA 1
ATOM 1757 C C . MET A 1 260 ? -36.095 -22.821 -10.724 1.00 42.37 237 MET A C 1
ATOM 1758 O O . MET A 1 260 ? -35.193 -23.640 -10.946 1.00 41.03 237 MET A O 1
ATOM 1763 N N . GLY A 1 261 ? -36.567 -22.008 -11.666 1.00 40.00 238 GLY A N 1
ATOM 1764 C CA . GLY A 1 261 ? -36.099 -22.106 -13.043 1.00 39.68 238 GLY A CA 1
ATOM 1765 C C . GLY A 1 261 ? -36.762 -23.244 -13.793 1.00 38.43 238 GLY A C 1
ATOM 1766 O O . GLY A 1 261 ? -37.791 -23.777 -13.361 1.00 38.92 238 GLY A O 1
ATOM 1767 N N . ALA A 1 262 ? -36.160 -23.633 -14.915 1.00 41.76 239 ALA A N 1
ATOM 1768 C CA . ALA A 1 262 ? -36.788 -24.547 -15.867 1.00 41.47 239 ALA A CA 1
ATOM 1769 C C . ALA A 1 262 ? -36.633 -26.014 -15.467 1.00 45.14 239 ALA A C 1
ATOM 1770 O O . ALA A 1 262 ? -36.288 -26.865 -16.297 1.00 45.61 239 ALA A O 1
ATOM 1772 N N . ILE A 1 263 ? -36.910 -26.299 -14.196 1.00 45.14 240 ILE A N 1
ATOM 1773 C CA . ILE A 1 263 ? -36.937 -27.661 -13.665 1.00 44.01 240 ILE A CA 1
ATOM 1774 C C . ILE A 1 263 ? -38.353 -27.881 -13.137 1.00 41.37 240 ILE A C 1
ATOM 1775 O O . ILE A 1 263 ? -38.885 -27.045 -12.404 1.00 42.96 240 ILE A O 1
ATOM 1780 N N . PHE A 1 264 ? -38.971 -28.995 -13.521 1.00 38.51 241 PHE A N 1
ATOM 1781 C CA . PHE A 1 264 ? -40.420 -29.146 -13.395 1.00 39.09 241 PHE A CA 1
ATOM 1782 C C . PHE A 1 264 ? -40.907 -30.250 -12.453 1.00 40.10 241 PHE A C 1
ATOM 1783 O O . PHE A 1 264 ? -42.117 -30.440 -12.280 1.00 39.48 241 PHE A O 1
ATOM 1791 N N . GLY A 1 265 ? -39.988 -30.973 -11.823 1.00 42.28 242 GLY A N 1
ATOM 1792 C CA . GLY A 1 265 ? -40.387 -32.069 -10.944 1.00 43.27 242 GLY A CA 1
ATOM 1793 C C . GLY A 1 265 ? -41.349 -31.614 -9.869 1.00 39.02 242 GLY A C 1
ATOM 1794 O O . GLY A 1 265 ? -42.362 -32.269 -9.604 1.00 39.71 242 GLY A O 1
ATOM 1795 N N . GLY A 1 266 ? -41.033 -30.479 -9.261 1.00 39.71 243 GLY A N 1
ATOM 1796 C CA . GLY A 1 266 ? -41.926 -29.867 -8.279 1.00 40.17 243 GLY A CA 1
ATOM 1797 C C . GLY A 1 266 ? -43.319 -29.602 -8.809 1.00 38.15 243 GLY A C 1
ATOM 1798 O O . GLY A 1 266 ? -44.296 -29.830 -8.095 1.00 39.22 243 GLY A O 1
ATOM 1799 N N . MET A 1 267 ? -43.414 -29.113 -10.054 1.00 38.18 244 MET A N 1
ATOM 1800 C CA . MET A 1 267 ? -44.720 -28.850 -10.683 1.00 38.04 244 MET A CA 1
ATOM 1801 C C . MET A 1 267 ? -45.525 -30.124 -10.796 1.00 37.23 244 MET A C 1
ATOM 1802 O O . MET A 1 267 ? -46.721 -30.123 -10.505 1.00 39.34 244 MET A O 1
ATOM 1807 N N . TYR A 1 268 ? -44.883 -31.207 -11.224 1.00 37.57 245 TYR A N 1
ATOM 1808 C CA . TYR A 1 268 ? -45.600 -32.471 -11.422 1.00 40.51 245 TYR A CA 1
ATOM 1809 C C . TYR A 1 268 ? -46.047 -33.075 -10.079 1.00 41.43 245 TYR A C 1
ATOM 1810 O O . TYR A 1 268 ? -47.212 -33.456 -9.905 1.00 41.68 245 TYR A O 1
ATOM 1819 N N . ILE A 1 269 ? -45.119 -33.141 -9.129 1.00 41.67 246 ILE A N 1
ATOM 1820 C CA . ILE A 1 269 ? -45.436 -33.657 -7.799 1.00 44.38 246 ILE A CA 1
ATOM 1821 C C . ILE A 1 269 ? -46.513 -32.815 -7.115 1.00 44.75 246 ILE A C 1
ATOM 1822 O O . ILE A 1 269 ? -47.436 -33.369 -6.501 1.00 43.50 246 ILE A O 1
ATOM 1827 N N . SER A 1 270 ? -46.404 -31.487 -7.231 1.00 43.20 247 SER A N 1
ATOM 1828 C CA . SER A 1 270 ? -47.409 -30.596 -6.667 1.00 40.30 247 SER A CA 1
ATOM 1829 C C . SER A 1 270 ? -48.787 -30.885 -7.237 1.00 39.82 247 SER A C 1
ATOM 1830 O O . SER A 1 270 ? -49.774 -30.929 -6.508 1.00 42.46 247 SER A O 1
ATOM 1833 N N . GLY A 1 271 ? -48.859 -31.069 -8.551 1.00 40.39 248 GLY A N 1
ATOM 1834 C CA . GLY A 1 271 ? -50.131 -31.378 -9.202 1.00 40.25 248 GLY A CA 1
ATOM 1835 C C . GLY A 1 271 ? -50.675 -32.729 -8.781 1.00 39.60 248 GLY A C 1
ATOM 1836 O O . GLY A 1 271 ? -51.878 -32.889 -8.538 1.00 41.58 248 GLY A O 1
ATOM 1837 N N . LYS A 1 272 ? -49.788 -33.707 -8.679 1.00 42.35 249 LYS A N 1
ATOM 1838 C CA . LYS A 1 272 ? -50.181 -35.036 -8.198 1.00 46.85 249 LYS A CA 1
ATOM 1839 C C . LYS A 1 272 ? -50.706 -34.985 -6.765 1.00 43.56 249 LYS A C 1
ATOM 1840 O O . LYS A 1 272 ? -51.748 -35.561 -6.461 1.00 42.02 249 LYS A O 1
ATOM 1846 N N . LYS A 1 273 ? -49.984 -34.276 -5.902 1.00 45.42 250 LYS A N 1
ATOM 1847 C CA . LYS A 1 273 ? -50.387 -34.150 -4.502 1.00 47.47 250 LYS A CA 1
ATOM 1848 C C . LYS A 1 273 ? -51.724 -33.450 -4.386 1.00 48.81 250 LYS A C 1
ATOM 1849 O O . LYS A 1 273 ? -52.599 -33.882 -3.629 1.00 48.02 250 LYS A O 1
ATOM 1855 N N . CYS A 1 274 ? -51.886 -32.363 -5.137 1.00 48.02 251 CYS A N 1
ATOM 1856 C CA . CYS A 1 274 ? -53.153 -31.641 -5.159 1.00 44.69 251 CYS A CA 1
ATOM 1857 C C . CYS A 1 274 ? -54.300 -32.581 -5.514 1.00 42.33 251 CYS A C 1
ATOM 1858 O O . CYS A 1 274 ? -55.377 -32.529 -4.907 1.00 43.89 251 CYS A O 1
ATOM 1861 N N . ALA A 1 275 ? -54.067 -33.443 -6.501 1.00 40.93 252 ALA A N 1
ATOM 1862 C CA . ALA A 1 275 ? -55.074 -34.437 -6.916 1.00 41.75 252 ALA A CA 1
ATOM 1863 C C . ALA A 1 275 ? -55.431 -35.394 -5.779 1.00 41.20 252 ALA A C 1
ATOM 1864 O O . ALA A 1 275 ? -56.605 -35.639 -5.511 1.00 40.71 252 ALA A O 1
ATOM 1866 N N . GLU A 1 276 ? -54.416 -35.917 -5.109 1.00 43.28 253 GLU A N 1
ATOM 1867 C CA . GLU A 1 276 ? -54.635 -36.862 -4.001 1.00 47.53 253 GLU A CA 1
ATOM 1868 C C . GLU A 1 276 ? -55.414 -36.224 -2.862 1.00 44.90 253 GLU A C 1
ATOM 1869 O O . GLU A 1 276 ? -56.371 -36.801 -2.373 1.00 47.01 253 GLU A O 1
ATOM 1875 N N . MET A 1 277 ? -55.050 -35.006 -2.482 1.00 48.52 254 MET A N 1
ATOM 1876 C CA . MET A 1 277 ? -55.793 -34.284 -1.441 1.00 47.94 254 MET A CA 1
ATOM 1877 C C . MET A 1 277 ? -57.258 -34.133 -1.793 1.00 47.91 254 MET A C 1
ATOM 1878 O O . MET A 1 277 ? -58.124 -34.364 -0.952 1.00 49.03 254 MET A O 1
ATOM 1883 N N . ILE A 1 278 ? -57.534 -33.733 -3.035 1.00 45.98 255 ILE A N 1
ATOM 1884 C CA . ILE A 1 278 ? -58.912 -33.505 -3.470 1.00 43.44 255 ILE A CA 1
ATOM 1885 C C . ILE A 1 278 ? -59.683 -34.821 -3.623 1.00 44.01 255 ILE A C 1
ATOM 1886 O O . ILE A 1 278 ? -60.875 -34.885 -3.329 1.00 41.80 255 ILE A O 1
ATOM 1891 N N . VAL A 1 279 ? -59.021 -35.859 -4.112 1.00 47.18 256 VAL A N 1
ATOM 1892 C CA . VAL A 1 279 ? -59.665 -37.172 -4.218 1.00 52.39 256 VAL A CA 1
ATOM 1893 C C . VAL A 1 279 ? -60.108 -37.640 -2.819 1.00 53.03 256 VAL A C 1
ATOM 1894 O O . VAL A 1 279 ? -61.239 -38.082 -2.640 1.00 54.17 256 VAL A O 1
ATOM 1898 N N . GLU A 1 280 ? -59.224 -37.508 -1.833 1.00 55.20 257 GLU A N 1
ATOM 1899 C CA . GLU A 1 280 ? -59.566 -37.863 -0.449 1.00 58.81 257 GLU A CA 1
ATOM 1900 C C . GLU A 1 280 ? -60.827 -37.127 0.018 1.00 58.03 257 GLU A C 1
ATOM 1901 O O . GLU A 1 280 ? -61.739 -37.748 0.561 1.00 59.52 257 GLU A O 1
ATOM 1904 N N . LYS A 1 281 ? -60.892 -35.816 -0.216 1.00 54.07 258 LYS A N 1
ATOM 1905 C CA . LYS A 1 281 ? -62.042 -35.036 0.225 1.00 52.52 258 LYS A CA 1
ATOM 1906 C C . LYS A 1 281 ? -63.315 -35.442 -0.497 1.00 53.98 258 LYS A C 1
ATOM 1907 O O . LYS A 1 281 ? -64.390 -35.422 0.084 1.00 56.62 258 LYS A O 1
ATOM 1913 N N . LEU A 1 282 ? -63.202 -35.801 -1.767 1.00 55.06 259 LEU A N 1
ATOM 1914 C CA . LEU A 1 282 ? -64.372 -36.226 -2.534 1.00 58.27 259 LEU A CA 1
ATOM 1915 C C . LEU A 1 282 ? -64.903 -37.562 -2.018 1.00 61.60 259 LEU A C 1
ATOM 1916 O O . LEU A 1 282 ? -66.113 -37.756 -1.952 1.00 59.37 259 LEU A O 1
ATOM 1921 N N . LYS A 1 283 ? -63.994 -38.470 -1.657 1.00 66.00 260 LYS A N 1
ATOM 1922 C CA . LYS A 1 283 ? -64.371 -39.782 -1.100 1.00 72.98 260 LYS A CA 1
ATOM 1923 C C . LYS A 1 283 ? -65.045 -39.666 0.254 1.00 72.96 260 LYS A C 1
ATOM 1924 O O . LYS A 1 283 ? -66.101 -40.256 0.465 1.00 76.75 260 LYS A O 1
ATOM 1930 N N . ASN A 1 284 ? -64.452 -38.877 1.151 1.00 77.20 261 ASN A N 1
ATOM 1931 C CA . ASN A 1 284 ? -65.052 -38.594 2.464 1.00 81.21 261 ASN A CA 1
ATOM 1932 C C . ASN A 1 284 ? -66.484 -38.078 2.385 1.00 81.92 261 ASN A C 1
ATOM 1933 O O . ASN A 1 284 ? -67.185 -38.062 3.393 1.00 84.46 261 ASN A O 1
ATOM 1938 N N . ASN A 1 285 ? -66.898 -37.629 1.199 1.00 82.67 262 ASN A N 1
ATOM 1939 C CA . ASN A 1 285 ? -68.287 -37.277 0.922 1.00 81.58 262 ASN A CA 1
ATOM 1940 C C . ASN A 1 285 ? -68.857 -38.196 -0.145 1.00 75.72 262 ASN A C 1
ATOM 1941 O O . ASN A 1 285 ? -70.018 -38.570 -0.090 1.00 74.86 262 ASN A O 1
ATOM 1946 N N . ARG B 1 27 ? -12.701 14.791 -4.736 1.00 68.42 4 ARG B N 1
ATOM 1947 C CA . ARG B 1 27 ? -13.671 15.934 -4.766 1.00 65.17 4 ARG B CA 1
ATOM 1948 C C . ARG B 1 27 ? -13.953 16.389 -6.205 1.00 64.77 4 ARG B C 1
ATOM 1949 O O . ARG B 1 27 ? -13.281 17.276 -6.728 1.00 65.09 4 ARG B O 1
ATOM 1951 N N . LEU B 1 28 ? -14.956 15.779 -6.834 1.00 60.38 5 LEU B N 1
ATOM 1952 C CA . LEU B 1 28 ? -15.300 16.081 -8.228 1.00 57.92 5 LEU B CA 1
ATOM 1953 C C . LEU B 1 28 ? -16.003 17.421 -8.374 1.00 55.20 5 LEU B C 1
ATOM 1954 O O . LEU B 1 28 ? -16.822 17.806 -7.539 1.00 54.83 5 LEU B O 1
ATOM 1959 N N . ARG B 1 29 ? -15.689 18.111 -9.463 1.00 56.48 6 ARG B N 1
ATOM 1960 C CA . ARG B 1 29 ? -16.218 19.437 -9.732 1.00 62.37 6 ARG B CA 1
ATOM 1961 C C . ARG B 1 29 ? -17.136 19.356 -10.949 1.00 59.25 6 ARG B C 1
ATOM 1962 O O . ARG B 1 29 ? -16.729 18.851 -12.001 1.00 60.30 6 ARG B O 1
ATOM 1970 N N . ALA B 1 30 ? -18.362 19.857 -10.804 1.00 53.84 7 ALA B N 1
ATOM 1971 C CA . ALA B 1 30 ? -19.396 19.713 -11.829 1.00 51.36 7 ALA B CA 1
ATOM 1972 C C . ALA B 1 30 ? -20.425 20.817 -11.702 1.00 50.96 7 ALA B C 1
ATOM 1973 O O . ALA B 1 30 ? -20.850 21.154 -10.604 1.00 51.29 7 ALA B O 1
ATOM 1975 N N . ASP B 1 31 ? -20.825 21.378 -12.836 1.00 48.14 8 ASP B N 1
ATOM 1976 C CA . ASP B 1 31 ? -21.824 22.439 -12.872 1.00 46.80 8 ASP B CA 1
ATOM 1977 C C . ASP B 1 31 ? -22.784 22.170 -14.039 1.00 44.80 8 ASP B C 1
ATOM 1978 O O . ASP B 1 31 ? -22.358 21.714 -15.098 1.00 40.89 8 ASP B O 1
ATOM 1983 N N . GLU B 1 32 ? -24.063 22.467 -13.839 1.00 43.44 9 GLU B N 1
ATOM 1984 C CA . GLU B 1 32 ? -25.101 22.174 -14.833 1.00 42.75 9 GLU B CA 1
ATOM 1985 C C . GLU B 1 32 ? -24.941 23.067 -16.062 1.00 46.15 9 GLU B C 1
ATOM 1986 O O . GLU B 1 32 ? -24.954 22.575 -17.196 1.00 45.91 9 GLU B O 1
ATOM 1992 N N . TYR B 1 33 ? -24.792 24.371 -15.832 1.00 43.74 10 TYR B N 1
ATOM 1993 C CA . TYR B 1 33 ? -24.625 25.336 -16.912 1.00 43.67 10 TYR B CA 1
ATOM 1994 C C . TYR B 1 33 ? -23.376 25.051 -17.742 1.00 44.45 10 TYR B C 1
ATOM 1995 O O . TYR B 1 33 ? -23.402 25.175 -18.957 1.00 44.57 10 TYR B O 1
ATOM 2004 N N . ALA B 1 34 ? -22.282 24.689 -17.085 1.00 45.30 11 ALA B N 1
ATOM 2005 C CA . ALA B 1 34 ? -21.023 24.458 -17.782 1.00 44.28 11 ALA B CA 1
ATOM 2006 C C . ALA B 1 34 ? -21.093 23.192 -18.632 1.00 44.25 11 ALA B C 1
ATOM 2007 O O . ALA B 1 34 ? -20.540 23.147 -19.734 1.00 41.78 11 ALA B O 1
ATOM 2009 N N . THR B 1 35 ? -21.741 22.158 -18.097 1.00 45.41 12 THR B N 1
ATOM 2010 C CA . THR B 1 35 ? -21.964 20.896 -18.817 1.00 42.93 12 THR B CA 1
ATOM 2011 C C . THR B 1 35 ? -22.803 21.155 -20.064 1.00 40.88 12 THR B C 1
ATOM 2012 O O . THR B 1 35 ? -22.434 20.767 -21.171 1.00 42.89 12 THR B O 1
ATOM 2016 N N . THR B 1 36 ? -23.929 21.822 -19.871 1.00 40.26 13 THR B N 1
ATOM 2017 C CA . THR B 1 36 ? -24.821 22.170 -20.963 1.00 41.50 13 THR B CA 1
ATOM 2018 C C . THR B 1 36 ? -24.121 23.037 -22.017 1.00 45.69 13 THR B C 1
ATOM 2019 O O . THR B 1 36 ? -24.215 22.754 -23.212 1.00 44.95 13 THR B O 1
ATOM 2023 N N . ARG B 1 37 ? -23.427 24.085 -21.572 1.00 46.28 14 ARG B N 1
ATOM 2024 C CA . ARG B 1 37 ? -22.731 24.990 -22.483 1.00 46.18 14 ARG B CA 1
ATOM 2025 C C . ARG B 1 37 ? -21.695 24.235 -23.304 1.00 45.05 14 ARG B C 1
ATOM 2026 O O . ARG B 1 37 ? -21.583 24.422 -24.516 1.00 41.84 14 ARG B O 1
ATOM 2034 N N . ALA B 1 38 ? -20.942 23.375 -22.636 1.00 42.57 15 ALA B N 1
ATOM 2035 C CA . ALA B 1 38 ? -19.888 22.619 -23.286 1.00 43.36 15 ALA B CA 1
ATOM 2036 C C . ALA B 1 38 ? -20.423 21.712 -24.394 1.00 44.01 15 ALA B C 1
ATOM 2037 O O . ALA B 1 38 ? -19.815 21.593 -25.453 1.00 41.06 15 ALA B O 1
ATOM 2039 N N . ILE B 1 39 ? -21.559 21.068 -24.129 1.00 45.96 16 ILE B N 1
ATOM 2040 C CA . ILE B 1 39 ? -22.178 20.151 -25.091 1.00 42.30 16 ILE B CA 1
ATOM 2041 C C . ILE B 1 39 ? -22.685 20.950 -26.289 1.00 41.64 16 ILE B C 1
ATOM 2042 O O . ILE B 1 39 ? -22.462 20.563 -27.435 1.00 44.09 16 ILE B O 1
ATOM 2047 N N . LEU B 1 40 ? -23.335 22.074 -26.019 1.00 39.92 17 LEU B N 1
ATOM 2048 C CA . LEU B 1 40 ? -23.824 22.943 -27.075 1.00 42.19 17 LEU B CA 1
ATOM 2049 C C . LEU B 1 40 ? -22.705 23.452 -27.990 1.00 45.43 17 LEU B C 1
ATOM 2050 O O . LEU B 1 40 ? -22.862 23.431 -29.214 1.00 42.55 17 LEU B O 1
ATOM 2055 N N . LYS B 1 41 ? -21.580 23.872 -27.406 1.00 44.83 18 LYS B N 1
ATOM 2056 C CA . LYS B 1 41 ? -20.461 24.404 -28.191 1.00 47.74 18 LYS B CA 1
ATOM 2057 C C . LYS B 1 41 ? -19.793 23.346 -29.073 1.00 44.20 18 LYS B C 1
ATOM 2058 O O . LYS B 1 41 ? -19.484 23.604 -30.239 1.00 41.51 18 LYS B O 1
ATOM 2064 N N . SER B 1 42 ? -19.546 22.162 -28.525 1.00 42.13 19 SER B N 1
ATOM 2065 C CA . SER B 1 42 ? -18.969 21.089 -29.319 1.00 41.92 19 SER B CA 1
ATOM 2066 C C . SER B 1 42 ? -19.921 20.648 -30.443 1.00 44.15 19 SER B C 1
ATOM 2067 O O . SER B 1 42 ? -19.492 20.417 -31.572 1.00 41.94 19 SER B O 1
ATOM 2070 N N . ALA B 1 43 ? -21.211 20.557 -30.135 1.00 43.47 20 ALA B N 1
ATOM 2071 C CA . ALA B 1 43 ? -22.194 20.086 -31.103 1.00 43.68 20 ALA B CA 1
ATOM 2072 C C . ALA B 1 43 ? -22.371 21.075 -32.238 1.00 44.26 20 ALA B C 1
ATOM 2073 O O . ALA B 1 43 ? -22.449 20.674 -33.391 1.00 43.41 20 ALA B O 1
ATOM 2075 N N . PHE B 1 44 ? -22.449 22.357 -31.898 1.00 46.31 21 PHE B N 1
ATOM 2076 C CA A PHE B 1 44 ? -22.647 23.343 -32.943 0.50 47.75 21 PHE B CA 1
ATOM 2077 C CA B PHE B 1 44 ? -22.557 23.494 -32.836 0.50 48.60 21 PHE B CA 1
ATOM 2078 C C . PHE B 1 44 ? -21.396 23.543 -33.815 1.00 49.67 21 PHE B C 1
ATOM 2079 O O . PHE B 1 44 ? -21.557 23.714 -35.019 1.00 50.50 21 PHE B O 1
ATOM 2094 N N . ASP B 1 45 ? -20.195 23.441 -33.253 1.00 49.76 22 ASP B N 1
ATOM 2095 C CA . ASP B 1 45 ? -18.968 23.430 -34.051 1.00 51.19 22 ASP B CA 1
ATOM 2096 C C . ASP B 1 45 ? -18.964 22.227 -34.981 1.00 50.31 22 ASP B C 1
ATOM 2097 O O . ASP B 1 45 ? -18.666 22.358 -36.158 1.00 48.93 22 ASP B O 1
ATOM 2102 N N . MET B 1 46 ? -19.281 21.056 -34.436 1.00 47.41 23 MET B N 1
ATOM 2103 C CA . MET B 1 46 ? -19.350 19.830 -35.231 1.00 45.90 23 MET B CA 1
ATOM 2104 C C . MET B 1 46 ? -20.315 19.994 -36.415 1.00 44.62 23 MET B C 1
ATOM 2105 O O . MET B 1 46 ? -19.954 19.689 -37.559 1.00 43.56 23 MET B O 1
ATOM 2110 N N . TRP B 1 47 ? -21.523 20.484 -36.136 1.00 43.29 24 TRP B N 1
ATOM 2111 C CA . TRP B 1 47 ? -22.558 20.623 -37.166 1.00 46.69 24 TRP B CA 1
ATOM 2112 C C . TRP B 1 47 ? -22.162 21.567 -38.293 1.00 49.35 24 TRP B C 1
ATOM 2113 O O . TRP B 1 47 ? -22.361 21.249 -39.470 1.00 47.37 24 TRP B O 1
ATOM 2124 N N . LEU B 1 48 ? -21.608 22.724 -37.936 1.00 53.06 25 LEU B N 1
ATOM 2125 C CA . LEU B 1 48 ? -21.219 23.723 -38.933 1.00 52.67 25 LEU B CA 1
ATOM 2126 C C . LEU B 1 48 ? -20.136 23.195 -39.864 1.00 49.51 25 LEU B C 1
ATOM 2127 O O . LEU B 1 48 ? -20.058 23.600 -41.019 1.00 52.03 25 LEU B O 1
ATOM 2132 N N . ASP B 1 49 ? -19.316 22.290 -39.351 1.00 46.07 26 ASP B N 1
ATOM 2133 C CA . ASP B 1 49 ? -18.274 21.653 -40.128 1.00 46.58 26 ASP B CA 1
ATOM 2134 C C . ASP B 1 49 ? -18.814 20.506 -40.985 1.00 45.69 26 ASP B C 1
ATOM 2135 O O . ASP B 1 49 ? -18.368 20.310 -42.104 1.00 45.70 26 ASP B O 1
ATOM 2140 N N . ILE B 1 50 ? -19.751 19.730 -40.450 1.00 45.81 27 ILE B N 1
ATOM 2141 C CA . ILE B 1 50 ? -20.112 18.458 -41.073 1.00 42.61 27 ILE B CA 1
ATOM 2142 C C . ILE B 1 50 ? -21.138 18.607 -42.201 1.00 40.50 27 ILE B C 1
ATOM 2143 O O . ILE B 1 50 ? -21.374 17.661 -42.934 1.00 41.15 27 ILE B O 1
ATOM 2148 N N . ILE B 1 51 ? -21.724 19.788 -42.368 1.00 39.33 28 ILE B N 1
ATOM 2149 C CA . ILE B 1 51 ? -22.757 19.960 -43.392 1.00 41.47 28 ILE B CA 1
ATOM 2150 C C . ILE B 1 51 ? -22.231 20.064 -44.842 1.00 43.98 28 ILE B C 1
ATOM 2151 O O . ILE B 1 51 ? -23.022 20.237 -45.776 1.00 42.75 28 ILE B O 1
ATOM 2156 N N . ASP B 1 52 ? -20.911 19.964 -45.016 1.00 46.20 29 ASP B N 1
ATOM 2157 C CA . ASP B 1 52 ? -20.301 19.798 -46.337 1.00 46.39 29 ASP B CA 1
ATOM 2158 C C . ASP B 1 52 ? -19.156 18.808 -46.222 1.00 44.16 29 ASP B C 1
ATOM 2159 O O . ASP B 1 52 ? -18.246 19.004 -45.434 1.00 45.55 29 ASP B O 1
ATOM 2164 N N . VAL B 1 53 ? -19.210 17.742 -47.011 1.00 43.31 30 VAL B N 1
ATOM 2165 C CA . VAL B 1 53 ? -18.253 16.652 -46.909 1.00 43.88 30 VAL B CA 1
ATOM 2166 C C . VAL B 1 53 ? -17.848 16.175 -48.294 1.00 44.43 30 VAL B C 1
ATOM 2167 O O . VAL B 1 53 ? -18.453 16.564 -49.280 1.00 43.61 30 VAL B O 1
ATOM 2171 N N . ASP B 1 54 ? -16.829 15.322 -48.348 1.00 46.84 31 ASP B N 1
ATOM 2172 C CA . ASP B 1 54 ? -16.476 14.627 -49.579 1.00 47.69 31 ASP B CA 1
ATOM 2173 C C . ASP B 1 54 ? -17.463 13.480 -49.792 1.00 48.01 31 ASP B C 1
ATOM 2174 O O . ASP B 1 54 ? -18.077 13.367 -50.851 1.00 46.63 31 ASP B O 1
ATOM 2179 N N . VAL B 1 55 ? -17.621 12.645 -48.767 1.00 45.64 32 VAL B N 1
ATOM 2180 C CA . VAL B 1 55 ? -18.486 11.472 -48.849 1.00 45.72 32 VAL B CA 1
ATOM 2181 C C . VAL B 1 55 ? -19.456 11.365 -47.654 1.00 44.49 32 VAL B C 1
ATOM 2182 O O . VAL B 1 55 ? -19.047 11.445 -46.486 1.00 43.27 32 VAL B O 1
ATOM 2186 N N . ALA B 1 56 ? -20.733 11.164 -47.964 1.00 42.85 33 ALA B N 1
ATOM 2187 C CA . ALA B 1 56 ? -21.749 10.856 -46.955 1.00 40.83 33 ALA B CA 1
ATOM 2188 C C . ALA B 1 56 ? -22.168 9.415 -47.145 1.00 39.63 33 ALA B C 1
ATOM 2189 O O . ALA B 1 56 ? -22.783 9.071 -48.159 1.00 37.33 33 ALA B O 1
ATOM 2191 N N . ILE B 1 57 ? -21.803 8.572 -46.182 1.00 37.15 34 ILE B N 1
ATOM 2192 C CA . ILE B 1 57 ? -22.206 7.170 -46.179 1.00 36.86 34 ILE B CA 1
ATOM 2193 C C . ILE B 1 57 ? -23.465 6.980 -45.332 1.00 39.92 34 ILE B C 1
ATOM 2194 O O . ILE B 1 57 ? -23.507 7.403 -44.180 1.00 41.15 34 ILE B O 1
ATOM 2199 N N . VAL B 1 58 ? -24.486 6.344 -45.900 1.00 38.16 35 VAL B N 1
ATOM 2200 C CA . VAL B 1 58 ? -25.743 6.143 -45.194 1.00 36.78 35 VAL B CA 1
ATOM 2201 C C . VAL B 1 58 ? -25.806 4.706 -44.711 1.00 39.32 35 VAL B C 1
ATOM 2202 O O . VAL B 1 58 ? -25.872 3.767 -45.504 1.00 38.94 35 VAL B O 1
ATOM 2206 N N . GLY B 1 59 ? -25.767 4.534 -43.397 1.00 37.27 36 GLY B N 1
ATOM 2207 C CA . GLY B 1 59 ? -25.784 3.214 -42.802 1.00 36.79 36 GLY B CA 1
ATOM 2208 C C . GLY B 1 59 ? -24.475 2.921 -42.098 1.00 38.04 36 GLY B C 1
ATOM 2209 O O . GLY B 1 59 ? -23.403 2.939 -42.717 1.00 36.76 36 GLY B O 1
ATOM 2210 N N . GLY B 1 60 ? -24.564 2.659 -40.797 1.00 35.55 37 GLY B N 1
ATOM 2211 C CA . GLY B 1 60 ? -23.403 2.366 -39.981 1.00 35.66 37 GLY B CA 1
ATOM 2212 C C . GLY B 1 60 ? -23.318 0.898 -39.659 1.00 36.93 37 GLY B C 1
ATOM 2213 O O . GLY B 1 60 ? -22.921 0.534 -38.558 1.00 36.75 37 GLY B O 1
ATOM 2214 N N . GLY B 1 61 ? -23.698 0.056 -40.621 1.00 36.02 38 GLY B N 1
ATOM 2215 C CA . GLY B 1 61 ? -23.466 -1.375 -40.541 1.00 36.54 38 GLY B CA 1
ATOM 2216 C C . GLY B 1 61 ? -22.060 -1.741 -40.994 1.00 36.40 38 GLY B C 1
ATOM 2217 O O . GLY B 1 61 ? -21.222 -0.861 -41.210 1.00 34.85 38 GLY B O 1
ATOM 2218 N N . PRO B 1 62 ? -21.792 -3.048 -41.138 1.00 37.63 39 PRO B N 1
ATOM 2219 C CA . PRO B 1 62 ? -20.446 -3.527 -41.480 1.00 40.01 39 PRO B CA 1
ATOM 2220 C C . PRO B 1 62 ? -19.907 -2.997 -42.815 1.00 39.65 39 PRO B C 1
ATOM 2221 O O . PRO B 1 62 ? -18.718 -2.700 -42.917 1.00 37.81 39 PRO B O 1
ATOM 2225 N N . SER B 1 63 ? -20.762 -2.893 -43.825 1.00 39.20 40 SER B N 1
ATOM 2226 C CA . SER B 1 63 ? -20.302 -2.412 -45.127 1.00 40.24 40 SER B CA 1
ATOM 2227 C C . SER B 1 63 ? -20.015 -0.913 -45.046 1.00 40.02 40 SER B C 1
ATOM 2228 O O . SER B 1 63 ? -18.949 -0.461 -45.472 1.00 40.95 40 SER B O 1
ATOM 2231 N N . GLY B 1 64 ? -20.945 -0.149 -44.473 1.00 35.96 41 GLY B N 1
ATOM 2232 C CA . GLY B 1 64 ? -20.754 1.286 -44.311 1.00 36.21 41 GLY B CA 1
ATOM 2233 C C . GLY B 1 64 ? -19.550 1.688 -43.460 1.00 38.56 41 GLY B C 1
ATOM 2234 O O . GLY B 1 64 ? -18.833 2.640 -43.786 1.00 38.58 41 GLY B O 1
ATOM 2235 N N . LEU B 1 65 ? -19.317 0.979 -42.359 1.00 39.37 42 LEU B N 1
ATOM 2236 C CA . LEU B 1 65 ? -18.204 1.330 -41.476 1.00 41.79 42 LEU B CA 1
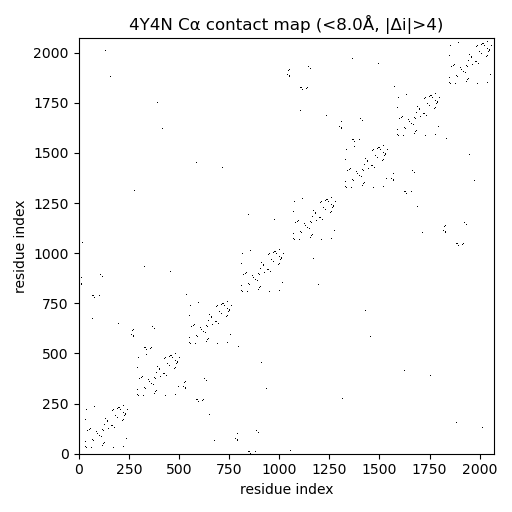ATOM 2237 C C . LEU B 1 65 ? -16.850 0.971 -42.107 1.00 44.27 42 LEU B C 1
ATOM 2238 O O . LEU B 1 65 ? -15.845 1.658 -41.876 1.00 41.08 42 LEU B O 1
ATOM 2243 N N . THR B 1 66 ? -16.828 -0.110 -42.886 1.00 46.35 43 THR B N 1
ATOM 2244 C CA . THR B 1 66 ? -15.629 -0.495 -43.618 1.00 46.90 43 THR B CA 1
ATOM 2245 C C . THR B 1 66 ? -15.328 0.538 -44.700 1.00 46.87 43 THR B C 1
ATOM 2246 O O . THR B 1 66 ? -14.211 1.040 -44.788 1.00 48.68 43 THR B O 1
ATOM 2250 N N . ALA B 1 67 ? -16.332 0.872 -45.499 1.00 46.41 44 ALA B N 1
ATOM 2251 C CA . ALA B 1 67 ? -16.186 1.914 -46.500 1.00 47.05 44 ALA B CA 1
ATOM 2252 C C . ALA B 1 67 ? -15.666 3.208 -45.887 1.00 47.32 44 ALA B C 1
ATOM 2253 O O . ALA B 1 67 ? -14.796 3.863 -46.458 1.00 46.23 44 ALA B O 1
ATOM 2255 N N . ALA B 1 68 ? -16.207 3.579 -44.730 1.00 48.19 45 ALA B N 1
ATOM 2256 C CA . ALA B 1 68 ? -15.840 4.839 -44.086 1.00 48.27 45 ALA B CA 1
ATOM 2257 C C . ALA B 1 68 ? -14.361 4.859 -43.708 1.00 44.58 45 ALA B C 1
ATOM 2258 O O . ALA B 1 68 ? -13.695 5.868 -43.880 1.00 42.19 45 ALA B O 1
ATOM 2260 N N . ARG B 1 69 ? -13.870 3.746 -43.177 1.00 46.79 46 ARG B N 1
ATOM 2261 C CA . ARG B 1 69 ? -12.477 3.644 -42.760 1.00 51.42 46 ARG B CA 1
ATOM 2262 C C . ARG B 1 69 ? -11.542 3.834 -43.959 1.00 51.43 46 ARG B C 1
ATOM 2263 O O . ARG B 1 69 ? -10.648 4.680 -43.936 1.00 46.83 46 ARG B O 1
ATOM 2271 N N . TYR B 1 70 ? -11.769 3.052 -45.008 1.00 50.85 47 TYR B N 1
ATOM 2272 C CA . TYR B 1 70 ? -10.882 3.065 -46.164 1.00 50.63 47 TYR B CA 1
ATOM 2273 C C . TYR B 1 70 ? -10.889 4.375 -46.936 1.00 48.39 47 TYR B C 1
ATOM 2274 O O . TYR B 1 70 ? -9.890 4.715 -47.545 1.00 51.75 47 TYR B O 1
ATOM 2283 N N . ILE B 1 71 ? -11.983 5.127 -46.899 1.00 46.29 48 ILE B N 1
ATOM 2284 C CA . ILE B 1 71 ? -11.984 6.455 -47.517 1.00 45.83 48 ILE B CA 1
ATOM 2285 C C . ILE B 1 71 ? -11.301 7.501 -46.632 1.00 49.69 48 ILE B C 1
ATOM 2286 O O . ILE B 1 71 ? -10.519 8.339 -47.123 1.00 47.69 48 ILE B O 1
ATOM 2291 N N . ALA B 1 72 ? -11.604 7.469 -45.333 1.00 50.40 49 ALA B N 1
ATOM 2292 C CA . ALA B 1 72 ? -11.073 8.476 -44.391 1.00 50.59 49 ALA B CA 1
ATOM 2293 C C . ALA B 1 72 ? -9.565 8.319 -44.240 1.00 49.29 49 ALA B C 1
ATOM 2294 O O . ALA B 1 72 ? -8.837 9.298 -44.128 1.00 49.76 49 ALA B O 1
ATOM 2296 N N . LYS B 1 73 ? -9.135 7.063 -44.216 1.00 50.53 50 LYS B N 1
ATOM 2297 C CA . LYS B 1 73 ? -7.730 6.651 -44.227 1.00 53.27 50 LYS B CA 1
ATOM 2298 C C . LYS B 1 73 ? -6.882 7.370 -45.291 1.00 54.20 50 LYS B C 1
ATOM 2299 O O . LYS B 1 73 ? -5.697 7.602 -45.090 1.00 53.56 50 LYS B O 1
ATOM 2305 N N . GLU B 1 74 ? -7.497 7.718 -46.418 1.00 54.04 51 GLU B N 1
ATOM 2306 C CA . GLU B 1 74 ? -6.829 8.463 -47.480 1.00 55.13 51 GLU B CA 1
ATOM 2307 C C . GLU B 1 74 ? -6.946 9.975 -47.331 1.00 55.00 51 GLU B C 1
ATOM 2308 O O . GLU B 1 74 ? -6.628 10.705 -48.262 1.00 56.49 51 GLU B O 1
ATOM 2314 N N . GLY B 1 75 ? -7.414 10.447 -46.177 1.00 55.86 52 GLY B N 1
ATOM 2315 C CA . GLY B 1 75 ? -7.422 11.876 -45.864 1.00 52.88 52 GLY B CA 1
ATOM 2316 C C . GLY B 1 75 ? -8.648 12.661 -46.291 1.00 52.42 52 GLY B C 1
ATOM 2317 O O . GLY B 1 75 ? -8.684 13.887 -46.154 1.00 52.03 52 GLY B O 1
ATOM 2318 N N . TYR B 1 76 ? -9.659 11.979 -46.814 1.00 53.13 53 TYR B N 1
ATOM 2319 C CA . TYR B 1 76 ? -10.880 12.661 -47.257 1.00 52.26 53 TYR B CA 1
ATOM 2320 C C . TYR B 1 76 ? -11.869 12.832 -46.100 1.00 50.02 53 TYR B C 1
ATOM 2321 O O . TYR B 1 76 ? -11.800 12.115 -45.112 1.00 46.51 53 TYR B O 1
ATOM 2330 N N . LYS B 1 77 ? -12.778 13.793 -46.245 1.00 47.11 54 LYS B N 1
ATOM 2331 C CA . LYS B 1 77 ? -13.747 14.133 -45.218 1.00 47.80 54 LYS B CA 1
ATOM 2332 C C . LYS B 1 77 ? -15.027 13.294 -45.351 1.00 48.37 54 LYS B C 1
ATOM 2333 O O . LYS B 1 77 ? -15.833 13.506 -46.260 1.00 48.87 54 LYS B O 1
ATOM 2339 N N . VAL B 1 78 ? -15.210 12.367 -44.413 1.00 46.71 55 VAL B N 1
ATOM 2340 C CA . VAL B 1 78 ? -16.279 11.374 -44.448 1.00 48.80 55 VAL B CA 1
ATOM 2341 C C . VAL B 1 78 ? -17.220 11.493 -43.236 1.00 48.23 55 VAL B C 1
ATOM 2342 O O . VAL B 1 78 ? -16.766 11.608 -42.096 1.00 45.05 55 VAL B O 1
ATOM 2346 N N . VAL B 1 79 ? -18.525 11.430 -43.494 1.00 47.36 56 VAL B N 1
ATOM 2347 C CA . VAL B 1 79 ? -19.524 11.255 -42.442 1.00 45.16 56 VAL B CA 1
ATOM 2348 C C . VAL B 1 79 ? -20.371 10.018 -42.722 1.00 43.79 56 VAL B C 1
ATOM 2349 O O . VAL B 1 79 ? -20.768 9.782 -43.858 1.00 42.37 56 VAL B O 1
ATOM 2353 N N . VAL B 1 80 ? -20.592 9.222 -41.673 1.00 42.04 57 VAL B N 1
ATOM 2354 C CA . VAL B 1 80 ? -21.531 8.108 -41.683 1.00 41.29 57 VAL B CA 1
ATOM 2355 C C . VAL B 1 80 ? -22.809 8.546 -40.963 1.00 42.32 57 VAL B C 1
ATOM 2356 O O . VAL B 1 80 ? -22.741 9.107 -39.863 1.00 42.29 57 VAL B O 1
ATOM 2360 N N . LEU B 1 81 ? -23.963 8.300 -41.583 1.00 40.28 58 LEU B N 1
ATOM 2361 C CA . LEU B 1 81 ? -25.255 8.649 -41.002 1.00 40.12 58 LEU B CA 1
ATOM 2362 C C . LEU B 1 81 ? -26.025 7.370 -40.724 1.00 40.15 58 LEU B C 1
ATOM 2363 O O . LEU B 1 81 ? -26.309 6.589 -41.645 1.00 36.55 58 LEU B O 1
ATOM 2368 N N . GLU B 1 82 ? -26.346 7.148 -39.454 1.00 36.79 59 GLU B N 1
ATOM 2369 C CA . GLU B 1 82 ? -26.999 5.915 -39.025 1.00 36.85 59 GLU B CA 1
ATOM 2370 C C . GLU B 1 82 ? -28.276 6.251 -38.277 1.00 38.81 59 GLU B C 1
ATOM 2371 O O . GLU B 1 82 ? -28.262 7.091 -37.373 1.00 39.81 59 GLU B O 1
ATOM 2377 N N . ARG B 1 83 ? -29.370 5.590 -38.655 1.00 38.40 60 ARG B N 1
ATOM 2378 C CA . ARG B 1 83 ? -30.683 5.814 -38.042 1.00 38.14 60 ARG B CA 1
ATOM 2379 C C . ARG B 1 83 ? -30.669 5.568 -36.536 1.00 36.16 60 ARG B C 1
ATOM 2380 O O . ARG B 1 83 ? -31.100 6.416 -35.775 1.00 36.90 60 ARG B O 1
ATOM 2388 N N . HIS B 1 84 ? -30.211 4.391 -36.125 1.00 37.04 61 HIS B N 1
ATOM 2389 C CA . HIS B 1 84 ? -30.280 3.994 -34.724 1.00 37.03 61 HIS B CA 1
ATOM 2390 C C . HIS B 1 84 ? -29.218 4.701 -33.908 1.00 36.78 61 HIS B C 1
ATOM 2391 O O . HIS B 1 84 ? -28.221 5.185 -34.451 1.00 33.29 61 HIS B O 1
ATOM 2398 N N . LEU B 1 85 ? -29.444 4.773 -32.601 1.00 34.33 62 LEU B N 1
ATOM 2399 C CA . LEU B 1 85 ? -28.533 5.502 -31.714 1.00 35.61 62 LEU B CA 1
ATOM 2400 C C . LEU B 1 85 ? -27.188 4.810 -31.618 1.00 33.76 62 LEU B C 1
ATOM 2401 O O . LEU B 1 85 ? -26.147 5.461 -31.528 1.00 34.04 62 LEU B O 1
ATOM 2406 N N . ALA B 1 86 ? -27.204 3.486 -31.674 1.00 34.90 63 ALA B N 1
ATOM 2407 C CA . ALA B 1 86 ? -25.971 2.722 -31.812 1.00 35.06 63 ALA B CA 1
ATOM 2408 C C . ALA B 1 86 ? -25.667 2.390 -33.284 1.00 40.07 63 ALA B C 1
ATOM 2409 O O . ALA B 1 86 ? -26.570 2.165 -34.095 1.00 39.92 63 ALA B O 1
ATOM 2411 N N . PHE B 1 87 ? -24.382 2.359 -33.614 1.00 41.25 64 PHE B N 1
ATOM 2412 C CA . PHE B 1 87 ? -23.913 1.826 -34.895 1.00 42.23 64 PHE B CA 1
ATOM 2413 C C . PHE B 1 87 ? -24.028 0.300 -34.882 1.00 42.61 64 PHE B C 1
ATOM 2414 O O . PHE B 1 87 ? -24.503 -0.284 -33.904 1.00 43.01 64 PHE B O 1
ATOM 2422 N N . GLY B 1 88 ? -23.592 -0.342 -35.967 1.00 40.83 65 GLY B N 1
ATOM 2423 C CA . GLY B 1 88 ? -23.461 -1.797 -36.006 1.00 42.06 65 GLY B CA 1
ATOM 2424 C C . GLY B 1 88 ? -24.438 -2.486 -36.939 1.00 44.17 65 GLY B C 1
ATOM 2425 O O . GLY B 1 88 ? -24.191 -3.612 -37.372 1.00 43.38 65 GLY B O 1
ATOM 2426 N N . GLY B 1 89 ? -25.548 -1.821 -37.249 1.00 43.80 66 GLY B N 1
ATOM 2427 C CA . GLY B 1 89 ? -26.551 -2.392 -38.134 1.00 46.12 66 GLY B CA 1
ATOM 2428 C C . GLY B 1 89 ? -27.054 -3.734 -37.649 1.00 46.89 66 GLY B C 1
ATOM 2429 O O . GLY B 1 89 ? -27.247 -3.926 -36.459 1.00 47.47 66 GLY B O 1
ATOM 2430 N N . GLY B 1 90 ? -27.246 -4.669 -38.575 1.00 47.32 67 GLY B N 1
ATOM 2431 C CA . GLY B 1 90 ? -27.816 -5.980 -38.247 1.00 47.70 67 GLY B CA 1
ATOM 2432 C C . GLY B 1 90 ? -26.808 -7.044 -37.870 1.00 49.35 67 GLY B C 1
ATOM 2433 O O . GLY B 1 90 ? -26.989 -8.206 -38.222 1.00 57.12 67 GLY B O 1
ATOM 2434 N N . THR B 1 91 ? -25.754 -6.659 -37.150 1.00 48.00 68 THR B N 1
ATOM 2435 C CA . THR B 1 91 ? -24.664 -7.580 -36.788 1.00 48.75 68 THR B CA 1
ATOM 2436 C C . THR B 1 91 ? -24.739 -8.097 -35.336 1.00 44.50 68 THR B C 1
ATOM 2437 O O . THR B 1 91 ? -24.317 -9.219 -35.055 1.00 44.68 68 THR B O 1
ATOM 2441 N N . TRP B 1 92 ? -25.279 -7.283 -34.428 1.00 40.20 69 TRP B N 1
ATOM 2442 C CA . TRP B 1 92 ? -25.202 -7.546 -32.979 1.00 37.39 69 TRP B CA 1
ATOM 2443 C C . TRP B 1 92 ? -25.708 -8.909 -32.571 1.00 35.50 69 TRP B C 1
ATOM 2444 O O . TRP B 1 92 ? -25.121 -9.530 -31.703 1.00 38.53 69 TRP B O 1
ATOM 2455 N N . GLY B 1 93 ? -26.799 -9.362 -33.191 1.00 36.25 70 GLY B N 1
ATOM 2456 C CA . GLY B 1 93 ? -27.458 -10.623 -32.836 1.00 35.70 70 GLY B CA 1
ATOM 2457 C C . GLY B 1 93 ? -26.908 -11.883 -33.490 1.00 36.55 70 GLY B C 1
ATOM 2458 O O . GLY B 1 93 ? -27.447 -12.984 -33.289 1.00 36.23 70 GLY B O 1
ATOM 2459 N N . GLY B 1 94 ? -25.839 -11.740 -34.266 1.00 37.02 71 GLY B N 1
ATOM 2460 C CA . GLY B 1 94 ? -25.199 -12.895 -34.889 1.00 38.71 71 GLY B CA 1
ATOM 2461 C C . GLY B 1 94 ? -26.151 -13.641 -35.798 1.00 38.58 71 GLY B C 1
ATOM 2462 O O . GLY B 1 94 ? -26.745 -13.046 -36.698 1.00 38.65 71 GLY B O 1
ATOM 2463 N N . GLY B 1 95 ? -26.304 -14.939 -35.551 1.00 39.83 72 GLY B N 1
ATOM 2464 C CA . GLY B 1 95 ? -27.237 -15.772 -36.299 1.00 38.06 72 GLY B CA 1
ATOM 2465 C C . GLY B 1 95 ? -28.357 -16.248 -35.403 1.00 36.89 72 GLY B C 1
ATOM 2466 O O . GLY B 1 95 ? -28.140 -17.080 -34.542 1.00 37.58 72 GLY B O 1
ATOM 2467 N N . MET B 1 96 ? -29.559 -15.719 -35.631 1.00 36.64 73 MET B N 1
ATOM 2468 C CA . MET B 1 96 ? -30.740 -16.065 -34.860 1.00 36.32 73 MET B CA 1
ATOM 2469 C C . MET B 1 96 ? -30.506 -15.875 -33.355 1.00 36.02 73 MET B C 1
ATOM 2470 O O . MET B 1 96 ? -30.983 -16.655 -32.567 1.00 32.35 73 MET B O 1
ATOM 2475 N N . GLY B 1 97 ? -29.755 -14.847 -32.981 1.00 38.22 74 GLY B N 1
ATOM 2476 C CA . GLY B 1 97 ? -29.484 -14.558 -31.571 1.00 39.96 74 GLY B CA 1
ATOM 2477 C C . GLY B 1 97 ? -28.206 -15.188 -31.029 1.00 40.02 74 GLY B C 1
ATOM 2478 O O . GLY B 1 97 ? -27.652 -14.712 -30.047 1.00 39.26 74 GLY B O 1
ATOM 2479 N N . PHE B 1 98 ? -27.730 -16.257 -31.661 1.00 40.54 75 PHE B N 1
ATOM 2480 C CA . PHE B 1 98 ? -26.441 -16.853 -31.282 1.00 38.86 75 PHE B CA 1
ATOM 2481 C C . PHE B 1 98 ? -25.341 -15.852 -31.636 1.00 39.83 75 PHE B C 1
ATOM 2482 O O . PHE B 1 98 ? -25.154 -15.531 -32.805 1.00 37.28 75 PHE B O 1
ATOM 2490 N N . PRO B 1 99 ? -24.618 -15.337 -30.629 1.00 39.66 76 PRO B N 1
ATOM 2491 C CA . PRO B 1 99 ? -23.852 -14.116 -30.853 1.00 38.98 76 PRO B CA 1
ATOM 2492 C C . PRO B 1 99 ? -22.469 -14.313 -31.499 1.00 38.99 76 PRO B C 1
ATOM 2493 O O . PRO B 1 99 ? -21.436 -13.839 -30.983 1.00 36.48 76 PRO B O 1
ATOM 2497 N N . TYR B 1 100 ? -22.468 -14.959 -32.660 1.00 39.11 77 TYR B N 1
ATOM 2498 C CA . TYR B 1 100 ? -21.265 -15.074 -33.484 1.00 39.49 77 TYR B CA 1
ATOM 2499 C C . TYR B 1 100 ? -21.602 -14.871 -34.946 1.00 38.54 77 TYR B C 1
ATOM 2500 O O . TYR B 1 100 ? -22.674 -15.242 -35.389 1.00 38.48 77 TYR B O 1
ATOM 2509 N N . ILE B 1 101 ? -20.679 -14.259 -35.674 1.00 39.85 78 ILE B N 1
ATOM 2510 C CA . ILE B 1 101 ? -20.790 -14.140 -37.116 1.00 41.61 78 ILE B CA 1
ATOM 2511 C C . ILE B 1 101 ? -19.585 -14.806 -37.773 1.00 44.13 78 ILE B C 1
ATOM 2512 O O . ILE B 1 101 ? -18.582 -15.111 -37.125 1.00 40.78 78 ILE B O 1
ATOM 2517 N N . VAL B 1 102 ? -19.710 -15.028 -39.073 1.00 45.66 79 VAL B N 1
ATOM 2518 C CA . VAL B 1 102 ? -18.737 -15.792 -39.821 1.00 45.36 79 VAL B CA 1
ATOM 2519 C C . VAL B 1 102 ? -18.099 -14.864 -40.841 1.00 44.96 79 VAL B C 1
ATOM 2520 O O . VAL B 1 102 ? -18.733 -13.912 -41.299 1.00 43.75 79 VAL B O 1
ATOM 2524 N N . VAL B 1 103 ? -16.827 -15.122 -41.143 1.00 48.36 80 VAL B N 1
ATOM 2525 C CA . VAL B 1 103 ? -16.112 -14.445 -42.216 1.00 49.02 80 VAL B CA 1
ATOM 2526 C C . VAL B 1 103 ? -15.177 -15.433 -42.937 1.00 51.08 80 VAL B C 1
ATOM 2527 O O . VAL B 1 103 ? -14.548 -16.287 -42.303 1.00 48.82 80 VAL B O 1
ATOM 2531 N N . GLU B 1 104 ? -15.101 -15.309 -44.264 1.00 50.56 81 GLU B N 1
ATOM 2532 C CA . GLU B 1 104 ? -14.277 -16.206 -45.101 1.00 52.22 81 GLU B CA 1
ATOM 2533 C C . GLU B 1 104 ? -13.095 -15.439 -45.693 1.00 49.45 81 GLU B C 1
ATOM 2534 O O . GLU B 1 104 ? -13.187 -14.232 -45.932 1.00 46.80 81 GLU B O 1
ATOM 2540 N N . GLU B 1 105 ? -11.981 -16.122 -45.936 1.00 53.41 82 GLU B N 1
ATOM 2541 C CA . GLU B 1 105 ? -10.829 -15.440 -46.565 1.00 56.35 82 GLU B CA 1
ATOM 2542 C C . GLU B 1 105 ? -11.166 -14.930 -47.965 1.00 50.04 82 GLU B C 1
ATOM 2543 O O . GLU B 1 105 ? -12.041 -15.462 -48.631 1.00 48.17 82 GLU B O 1
ATOM 2549 N N . PRO B 1 106 ? -10.488 -13.868 -48.399 1.00 49.59 83 PRO B N 1
ATOM 2550 C CA . PRO B 1 106 ? -9.475 -13.114 -47.674 1.00 50.51 83 PRO B CA 1
ATOM 2551 C C . PRO B 1 106 ? -10.056 -12.011 -46.772 1.00 50.67 83 PRO B C 1
ATOM 2552 O O . PRO B 1 106 ? -9.297 -11.188 -46.256 1.00 53.05 83 PRO B O 1
ATOM 2556 N N . ALA B 1 107 ? -11.380 -11.989 -46.599 1.00 51.03 84 ALA B N 1
ATOM 2557 C CA . ALA B 1 107 ? -12.059 -10.895 -45.893 1.00 49.85 84 ALA B CA 1
ATOM 2558 C C . ALA B 1 107 ? -11.701 -10.833 -44.416 1.00 48.38 84 ALA B C 1
ATOM 2559 O O . ALA B 1 107 ? -11.760 -9.763 -43.816 1.00 51.63 84 ALA B O 1
ATOM 2561 N N . ASP B 1 108 ? -11.321 -11.972 -43.841 1.00 50.05 85 ASP B N 1
ATOM 2562 C CA . ASP B 1 108 ? -10.846 -12.030 -42.454 1.00 51.97 85 ASP B CA 1
ATOM 2563 C C . ASP B 1 108 ? -9.758 -11.009 -42.169 1.00 54.34 85 ASP B C 1
ATOM 2564 O O . ASP B 1 108 ? -9.672 -10.474 -41.068 1.00 58.45 85 ASP B O 1
ATOM 2569 N N . GLU B 1 109 ? -8.936 -10.739 -43.175 1.00 58.61 86 GLU B N 1
ATOM 2570 C CA . GLU B 1 109 ? -7.847 -9.770 -43.072 1.00 60.54 86 GLU B CA 1
ATOM 2571 C C . GLU B 1 109 ? -8.366 -8.362 -42.765 1.00 54.46 86 GLU B C 1
ATOM 2572 O O . GLU B 1 109 ? -7.700 -7.592 -42.079 1.00 49.77 86 GLU B O 1
ATOM 2578 N N . ILE B 1 110 ? -9.553 -8.024 -43.271 1.00 52.95 87 ILE B N 1
ATOM 2579 C CA . ILE B 1 110 ? -10.150 -6.710 -43.007 1.00 50.03 87 ILE B CA 1
ATOM 2580 C C . ILE B 1 110 ? -10.528 -6.566 -41.513 1.00 49.16 87 ILE B C 1
ATOM 2581 O O . ILE B 1 110 ? -10.362 -5.488 -40.925 1.00 48.85 87 ILE B O 1
ATOM 2586 N N . LEU B 1 111 ? -11.019 -7.645 -40.902 1.00 46.74 88 LEU B N 1
ATOM 2587 C CA . LEU B 1 111 ? -11.307 -7.635 -39.468 1.00 49.12 88 LEU B CA 1
ATOM 2588 C C . LEU B 1 111 ? -10.026 -7.629 -38.624 1.00 51.89 88 LEU B C 1
ATOM 2589 O O . LEU B 1 111 ? -9.961 -6.946 -37.588 1.00 51.64 88 LEU B O 1
ATOM 2594 N N . ARG B 1 112 ? -9.001 -8.366 -39.062 1.00 52.30 89 ARG B N 1
ATOM 2595 C CA . ARG B 1 112 ? -7.717 -8.368 -38.347 1.00 51.70 89 ARG B CA 1
ATOM 2596 C C . ARG B 1 112 ? -7.108 -6.967 -38.295 1.00 50.40 89 ARG B C 1
ATOM 2597 O O . ARG B 1 112 ? -6.520 -6.588 -37.286 1.00 48.30 89 ARG B O 1
ATOM 2605 N N . GLU B 1 113 ? -7.290 -6.186 -39.354 1.00 51.00 90 GLU B N 1
ATOM 2606 C CA . GLU B 1 113 ? -6.788 -4.812 -39.376 1.00 52.35 90 GLU B CA 1
ATOM 2607 C C . GLU B 1 113 ? -7.373 -3.936 -38.282 1.00 52.78 90 GLU B C 1
ATOM 2608 O O . GLU B 1 113 ? -6.738 -2.963 -37.891 1.00 51.58 90 GLU B O 1
ATOM 2614 N N . VAL B 1 114 ? -8.583 -4.246 -37.809 1.00 52.78 91 VAL B N 1
ATOM 2615 C CA . VAL B 1 114 ? -9.206 -3.450 -36.726 1.00 51.50 91 VAL B CA 1
ATOM 2616 C C . VAL B 1 114 ? -9.178 -4.146 -35.358 1.00 51.05 91 VAL B C 1
ATOM 2617 O O . VAL B 1 114 ? -9.806 -3.672 -34.409 1.00 53.00 91 VAL B O 1
ATOM 2621 N N . GLY B 1 115 ? -8.462 -5.268 -35.258 1.00 50.95 92 GLY B N 1
ATOM 2622 C CA . GLY B 1 115 ? -8.174 -5.896 -33.966 1.00 48.57 92 GLY B CA 1
ATOM 2623 C C . GLY B 1 115 ? -9.102 -7.013 -33.535 1.00 48.50 92 GLY B C 1
ATOM 2624 O O . GLY B 1 115 ? -9.022 -7.483 -32.409 1.00 46.86 92 GLY B O 1
ATOM 2625 N N . VAL B 1 116 ? -9.971 -7.472 -34.422 1.00 48.66 93 VAL B N 1
ATOM 2626 C CA . VAL B 1 116 ? -10.943 -8.483 -34.037 1.00 48.15 93 VAL B CA 1
ATOM 2627 C C . VAL B 1 116 ? -10.268 -9.836 -33.858 1.00 50.13 93 VAL B C 1
ATOM 2628 O O . VAL B 1 116 ? -9.503 -10.259 -34.720 1.00 51.63 93 VAL B O 1
ATOM 2632 N N . LYS B 1 117 ? -10.573 -10.513 -32.749 1.00 50.30 94 LYS B N 1
ATOM 2633 C CA . LYS B 1 117 ? -10.134 -11.883 -32.522 1.00 51.54 94 LYS B CA 1
ATOM 2634 C C . LYS B 1 117 ? -10.955 -12.816 -33.397 1.00 54.03 94 LYS B C 1
ATOM 2635 O O . LYS B 1 117 ? -12.183 -12.729 -33.414 1.00 56.42 94 LYS B O 1
ATOM 2641 N N . LEU B 1 118 ? -10.281 -13.720 -34.103 1.00 52.21 95 LEU B N 1
ATOM 2642 C CA . LEU B 1 118 ? -10.941 -14.673 -34.979 1.00 49.71 95 LEU B CA 1
ATOM 2643 C C . LEU B 1 118 ? -10.548 -16.069 -34.583 1.00 49.68 95 LEU B C 1
ATOM 2644 O O . LEU B 1 118 ? -9.416 -16.302 -34.204 1.00 49.81 95 LEU B O 1
ATOM 2649 N N . GLU B 1 119 ? -11.493 -16.993 -34.656 1.00 50.25 96 GLU B N 1
ATOM 2650 C CA . GLU B 1 119 ? -11.228 -18.382 -34.336 1.00 57.08 96 GLU B CA 1
ATOM 2651 C C . GLU B 1 119 ? -11.614 -19.255 -35.504 1.00 56.47 96 GLU B C 1
ATOM 2652 O O . GLU B 1 119 ? -12.661 -19.060 -36.101 1.00 55.88 96 GLU B O 1
ATOM 2658 N N . LYS B 1 120 ? -10.758 -20.220 -35.817 1.00 56.83 97 LYS B N 1
ATOM 2659 C CA . LYS B 1 120 ? -10.953 -21.082 -36.975 1.00 56.59 97 LYS B CA 1
ATOM 2660 C C . LYS B 1 120 ? -12.174 -21.947 -36.760 1.00 52.00 97 LYS B C 1
ATOM 2661 O O . LYS B 1 120 ? -12.454 -22.358 -35.647 1.00 52.38 97 LYS B O 1
ATOM 2667 N N . VAL B 1 121 ? -12.890 -22.227 -37.835 1.00 49.86 98 VAL B N 1
ATOM 2668 C CA . VAL B 1 121 ? -14.011 -23.142 -37.795 1.00 51.35 98 VAL B CA 1
ATOM 2669 C C . VAL B 1 121 ? -13.479 -24.555 -38.010 1.00 55.76 98 VAL B C 1
ATOM 2670 O O . VAL B 1 121 ? -12.653 -24.782 -38.890 1.00 57.44 98 VAL B O 1
ATOM 2674 N N . GLU B 1 122 ? -13.973 -25.493 -37.208 1.00 60.02 99 GLU B N 1
ATOM 2675 C CA . GLU B 1 122 ? -13.534 -26.881 -37.252 1.00 64.76 99 GLU B CA 1
ATOM 2676 C C . GLU B 1 122 ? -13.910 -27.530 -38.586 1.00 66.79 99 GLU B C 1
ATOM 2677 O O . GLU B 1 122 ? -15.056 -27.430 -39.031 1.00 66.73 99 GLU B O 1
ATOM 2683 N N . GLY B 1 123 ? -12.933 -28.175 -39.225 1.00 64.95 100 GLY B N 1
ATOM 2684 C CA . GLY B 1 123 ? -13.145 -28.860 -40.498 1.00 61.21 100 GLY B CA 1
ATOM 2685 C C . GLY B 1 123 ? -13.353 -27.951 -41.702 1.00 62.29 100 GLY B C 1
ATOM 2686 O O . GLY B 1 123 ? -13.876 -28.394 -42.722 1.00 62.53 100 GLY B O 1
ATOM 2687 N N . GLU B 1 124 ? -12.951 -26.685 -41.593 1.00 60.23 101 GLU B N 1
ATOM 2688 C CA . GLU B 1 124 ? -13.178 -25.701 -42.649 1.00 59.74 101 GLU B CA 1
ATOM 2689 C C . GLU B 1 124 ? -11.977 -24.780 -42.765 1.00 60.38 101 GLU B C 1
ATOM 2690 O O . GLU B 1 124 ? -11.637 -24.088 -41.817 1.00 63.91 101 GLU B O 1
ATOM 2696 N N . ASP B 1 125 ? -11.341 -24.767 -43.928 1.00 62.25 102 ASP B N 1
ATOM 2697 C CA . ASP B 1 125 ? -10.183 -23.904 -44.153 1.00 65.24 102 ASP B CA 1
ATOM 2698 C C . ASP B 1 125 ? -10.632 -22.525 -44.599 1.00 59.00 102 ASP B C 1
ATOM 2699 O O . ASP B 1 125 ? -11.600 -22.389 -45.341 1.00 59.47 102 ASP B O 1
ATOM 2704 N N . GLY B 1 126 ? -9.929 -21.501 -44.136 1.00 57.46 103 GLY B N 1
ATOM 2705 C CA . GLY B 1 126 ? -10.267 -20.127 -44.492 1.00 58.69 103 GLY B CA 1
ATOM 2706 C C . GLY B 1 126 ? -11.641 -19.631 -44.046 1.00 57.30 103 GLY B C 1
ATOM 2707 O O . GLY B 1 126 ? -12.211 -18.736 -44.682 1.00 55.30 103 GLY B O 1
ATOM 2708 N N . LEU B 1 127 ? -12.167 -20.214 -42.965 1.00 54.58 104 LEU B N 1
ATOM 2709 C CA . LEU B 1 127 ? -13.449 -19.817 -42.384 1.00 52.18 104 LEU B CA 1
ATOM 2710 C C . LEU B 1 127 ? -13.270 -19.540 -40.893 1.00 52.24 104 LEU B C 1
ATOM 2711 O O . LEU B 1 127 ? -12.723 -20.362 -40.172 1.00 52.86 104 LEU B O 1
ATOM 2716 N N . TYR B 1 128 ? -13.752 -18.387 -40.436 1.00 51.95 105 TYR B N 1
ATOM 2717 C CA . TYR B 1 128 ? -13.562 -17.970 -39.049 1.00 52.06 105 TYR B CA 1
ATOM 2718 C C . TYR B 1 128 ? -14.866 -17.481 -38.420 1.00 50.86 105 TYR B C 1
ATOM 2719 O O . TYR B 1 128 ? -15.766 -17.023 -39.128 1.00 49.73 105 TYR B O 1
ATOM 2728 N N . THR B 1 129 ? -14.966 -17.594 -37.093 1.00 48.40 106 THR B N 1
ATOM 2729 C CA . THR B 1 129 ? -16.039 -16.950 -36.329 1.00 46.56 106 THR B CA 1
ATOM 2730 C C . THR B 1 129 ? -15.481 -15.799 -35.496 1.00 46.51 106 THR B C 1
ATOM 2731 O O . THR B 1 129 ? -14.293 -15.766 -35.179 1.00 43.64 106 THR B O 1
ATOM 2735 N N . ALA B 1 130 ? -16.352 -14.844 -35.179 1.00 43.19 107 ALA B N 1
ATOM 2736 C CA . ALA B 1 130 ? -16.023 -13.705 -34.334 1.00 42.41 107 ALA B CA 1
ATOM 2737 C C . ALA B 1 130 ? -17.227 -13.318 -33.471 1.00 44.25 107 ALA B C 1
ATOM 2738 O O . ALA B 1 130 ? -18.369 -13.433 -33.902 1.00 43.49 107 ALA B O 1
ATOM 2740 N N . ASP B 1 131 ? -16.944 -12.870 -32.251 1.00 44.88 108 ASP B N 1
ATOM 2741 C CA . ASP B 1 131 ? -17.937 -12.363 -31.305 1.00 42.23 108 ASP B CA 1
ATOM 2742 C C . ASP B 1 131 ? -18.737 -11.234 -31.954 1.00 38.28 108 ASP B C 1
ATOM 2743 O O . ASP B 1 131 ? -18.174 -10.199 -32.325 1.00 37.88 108 ASP B O 1
ATOM 2748 N N . SER B 1 132 ? -20.048 -11.424 -32.072 1.00 39.32 109 SER B N 1
ATOM 2749 C CA . SER B 1 132 ? -20.916 -10.454 -32.767 1.00 39.82 109 SER B CA 1
ATOM 2750 C C . SER B 1 132 ? -21.044 -9.087 -32.085 1.00 39.81 109 SER B C 1
ATOM 2751 O O . SER B 1 132 ? -21.557 -8.143 -32.686 1.00 38.48 109 SER B O 1
ATOM 2754 N N . VAL B 1 133 ? -20.597 -8.982 -30.835 1.00 38.39 110 VAL B N 1
ATOM 2755 C CA . VAL B 1 133 ? -20.568 -7.706 -30.133 1.00 38.82 110 VAL B CA 1
ATOM 2756 C C . VAL B 1 133 ? -19.229 -7.007 -30.339 1.00 38.74 110 VAL B C 1
ATOM 2757 O O . VAL B 1 133 ? -19.167 -5.789 -30.459 1.00 37.55 110 VAL B O 1
ATOM 2761 N N . GLU B 1 134 ? -18.152 -7.788 -30.369 1.00 42.65 111 GLU B N 1
ATOM 2762 C CA . GLU B 1 134 ? -16.805 -7.254 -30.603 1.00 43.10 111 GLU B CA 1
ATOM 2763 C C . GLU B 1 134 ? -16.671 -6.578 -31.969 1.00 43.29 111 GLU B C 1
ATOM 2764 O O . GLU B 1 134 ? -16.075 -5.507 -32.101 1.00 42.96 111 GLU B O 1
ATOM 2770 N N . VAL B 1 135 ? -17.236 -7.207 -32.992 1.00 44.95 112 VAL B N 1
ATOM 2771 C CA . VAL B 1 135 ? -17.019 -6.753 -34.366 1.00 42.99 112 VAL B CA 1
ATOM 2772 C C . VAL B 1 135 ? -17.507 -5.314 -34.587 1.00 41.07 112 VAL B C 1
ATOM 2773 O O . VAL B 1 135 ? -16.735 -4.473 -35.037 1.00 42.36 112 VAL B O 1
ATOM 2777 N N . PRO B 1 136 ? -18.771 -5.012 -34.239 1.00 41.64 113 PRO B N 1
ATOM 2778 C CA . PRO B 1 136 ? -19.260 -3.654 -34.483 1.00 40.89 113 PRO B CA 1
ATOM 2779 C C . PRO B 1 136 ? -18.432 -2.598 -33.768 1.00 41.40 113 PRO B C 1
ATOM 2780 O O . PRO B 1 136 ? -18.159 -1.529 -34.330 1.00 43.04 113 PRO B O 1
ATOM 2784 N N . ALA B 1 137 ? -18.054 -2.893 -32.526 1.00 41.83 114 ALA B N 1
ATOM 2785 C CA . ALA B 1 137 ? -17.251 -1.973 -31.723 1.00 41.39 114 ALA B CA 1
ATOM 2786 C C . ALA B 1 137 ? -15.943 -1.648 -32.432 1.00 38.78 114 ALA B C 1
ATOM 2787 O O . ALA B 1 137 ? -15.562 -0.492 -32.551 1.00 37.13 114 ALA B O 1
ATOM 2789 N N . LYS B 1 138 ? -15.260 -2.689 -32.897 1.00 39.99 115 LYS B N 1
ATOM 2790 C CA . LYS B 1 138 ? -13.953 -2.519 -33.532 1.00 42.57 115 LYS B CA 1
ATOM 2791 C C . LYS B 1 138 ? -14.059 -1.919 -34.940 1.00 41.19 115 LYS B C 1
ATOM 2792 O O . LYS B 1 138 ? -13.229 -1.109 -35.322 1.00 41.72 115 LYS B O 1
ATOM 2798 N N . LEU B 1 139 ? -15.108 -2.267 -35.680 1.00 43.18 116 LEU B N 1
ATOM 2799 C CA . LEU B 1 139 ? -15.367 -1.615 -36.962 1.00 41.54 116 LEU B CA 1
ATOM 2800 C C . LEU B 1 139 ? -15.562 -0.122 -36.782 1.00 43.56 116 LEU B C 1
ATOM 2801 O O . LEU B 1 139 ? -15.021 0.676 -37.554 1.00 40.28 116 LEU B O 1
ATOM 2806 N N . ALA B 1 140 ? -16.309 0.262 -35.750 1.00 43.48 117 ALA B N 1
ATOM 2807 C CA . ALA B 1 140 ? -16.587 1.674 -35.510 1.00 43.78 117 ALA B CA 1
ATOM 2808 C C . ALA B 1 140 ? -15.330 2.426 -35.105 1.00 43.29 117 ALA B C 1
ATOM 2809 O O . ALA B 1 140 ? -15.088 3.543 -35.574 1.00 43.37 117 ALA B O 1
ATOM 2811 N N . VAL B 1 141 ? -14.539 1.825 -34.224 1.00 44.32 118 VAL B N 1
ATOM 2812 C CA . VAL B 1 141 ? -13.284 2.444 -33.797 1.00 47.14 118 VAL B CA 1
ATOM 2813 C C . VAL B 1 141 ? -12.364 2.655 -35.007 1.00 44.25 118 VAL B C 1
ATOM 2814 O O . VAL B 1 141 ? -11.807 3.737 -35.187 1.00 44.92 118 VAL B O 1
ATOM 2818 N N . GLY B 1 142 ? -12.228 1.626 -35.834 1.00 45.30 119 GLY B N 1
ATOM 2819 C CA . GLY B 1 142 ? -11.447 1.722 -37.071 1.00 45.81 119 GLY B CA 1
ATOM 2820 C C . GLY B 1 142 ? -11.854 2.927 -37.898 1.00 46.99 119 GLY B C 1
ATOM 2821 O O . GLY B 1 142 ? -11.004 3.704 -38.330 1.00 49.56 119 GLY B O 1
ATOM 2822 N N . ALA B 1 143 ? -13.160 3.101 -38.099 1.00 44.56 120 ALA B N 1
ATOM 2823 C CA . ALA B 1 143 ? -13.666 4.205 -38.902 1.00 43.97 120 ALA B CA 1
ATOM 2824 C C . ALA B 1 143 ? -13.357 5.545 -38.272 1.00 44.42 120 ALA B C 1
ATOM 2825 O O . ALA B 1 143 ? -12.906 6.472 -38.954 1.00 46.30 120 ALA B O 1
ATOM 2827 N N . ILE B 1 144 ? -13.594 5.653 -36.968 1.00 47.65 121 ILE B N 1
ATOM 2828 C CA . ILE B 1 144 ? -13.404 6.923 -36.258 1.00 47.47 121 ILE B CA 1
ATOM 2829 C C . ILE B 1 144 ? -11.927 7.299 -36.192 1.00 46.66 121 ILE B C 1
ATOM 2830 O O . ILE B 1 144 ? -11.560 8.440 -36.462 1.00 46.24 121 ILE B O 1
ATOM 2835 N N . ASP B 1 145 ? -11.085 6.338 -35.837 1.00 46.66 122 ASP B N 1
ATOM 2836 C CA . ASP B 1 145 ? -9.638 6.587 -35.736 1.00 49.54 122 ASP B CA 1
ATOM 2837 C C . ASP B 1 145 ? -8.990 6.867 -37.096 1.00 50.69 122 ASP B C 1
ATOM 2838 O O . ASP B 1 145 ? -7.942 7.503 -37.165 1.00 48.51 122 ASP B O 1
ATOM 2843 N N . ALA B 1 146 ? -9.615 6.404 -38.176 1.00 52.55 123 ALA B N 1
ATOM 2844 C CA . ALA B 1 146 ? -9.174 6.770 -39.523 1.00 51.75 123 ALA B CA 1
ATOM 2845 C C . ALA B 1 146 ? -9.613 8.189 -39.890 1.00 49.99 123 ALA B C 1
ATOM 2846 O O . ALA B 1 146 ? -9.180 8.721 -40.910 1.00 52.86 123 ALA B O 1
ATOM 2848 N N . GLY B 1 147 ? -10.493 8.786 -39.087 1.00 46.77 124 GLY B N 1
ATOM 2849 C CA . GLY B 1 147 ? -10.939 10.161 -39.307 1.00 43.15 124 GLY B CA 1
ATOM 2850 C C . GLY B 1 147 ? -12.380 10.326 -39.746 1.00 41.57 124 GLY B C 1
ATOM 2851 O O . GLY B 1 147 ? -12.854 11.450 -39.873 1.00 42.30 124 GLY B O 1
ATOM 2852 N N . ALA B 1 148 ? -13.097 9.228 -39.977 1.00 44.58 125 ALA B N 1
ATOM 2853 C CA . ALA B 1 148 ? -14.520 9.321 -40.324 1.00 44.57 125 ALA B CA 1
ATOM 2854 C C . ALA B 1 148 ? -15.335 9.771 -39.111 1.00 41.56 125 ALA B C 1
ATOM 2855 O O . ALA B 1 148 ? -15.088 9.334 -37.993 1.00 38.52 125 ALA B O 1
ATOM 2857 N N . LYS B 1 149 ? -16.281 10.666 -39.348 1.00 43.32 126 LYS B N 1
ATOM 2858 C CA . LYS B 1 149 ? -17.257 11.071 -38.347 1.00 43.64 126 LYS B CA 1
ATOM 2859 C C . LYS B 1 149 ? -18.471 10.146 -38.447 1.00 44.84 126 LYS B C 1
ATOM 2860 O O . LYS B 1 149 ? -19.023 9.977 -39.531 1.00 42.65 126 LYS B O 1
ATOM 2866 N N . VAL B 1 150 ? -18.890 9.562 -37.327 1.00 43.41 127 VAL B N 1
ATOM 2867 C CA . VAL B 1 150 ? -20.091 8.725 -37.287 1.00 42.29 127 VAL B CA 1
ATOM 2868 C C . VAL B 1 150 ? -21.180 9.429 -36.499 1.00 42.98 127 VAL B C 1
ATOM 2869 O O . VAL B 1 150 ? -21.021 9.656 -35.307 1.00 42.85 127 VAL B O 1
ATOM 2873 N N . LEU B 1 151 ? -22.271 9.791 -37.170 1.00 41.07 128 LEU B N 1
ATOM 2874 C CA . LEU B 1 151 ? -23.417 10.394 -36.508 1.00 40.20 128 LEU B CA 1
ATOM 2875 C C . LEU B 1 151 ? -24.547 9.367 -36.423 1.00 40.68 128 LEU B C 1
ATOM 2876 O O . LEU B 1 151 ? -24.947 8.788 -37.437 1.00 39.25 128 LEU B O 1
ATOM 2881 N N . THR B 1 152 ? -25.051 9.134 -35.211 1.00 38.79 129 THR B N 1
ATOM 2882 C CA . THR B 1 152 ? -26.154 8.212 -34.992 1.00 35.95 129 THR B CA 1
ATOM 2883 C C . THR B 1 152 ? -27.407 8.983 -34.659 1.00 34.69 129 THR B C 1
ATOM 2884 O O . THR B 1 152 ? -27.347 10.179 -34.395 1.00 36.64 129 THR B O 1
ATOM 2888 N N . GLY B 1 153 ? -28.549 8.309 -34.686 1.00 35.11 130 GLY B N 1
ATOM 2889 C CA . GLY B 1 153 ? -29.836 8.982 -34.505 1.00 35.20 130 GLY B CA 1
ATOM 2890 C C . GLY B 1 153 ? -30.192 9.905 -35.660 1.00 37.49 130 GLY B C 1
ATOM 2891 O O . GLY B 1 153 ? -30.966 10.857 -35.491 1.00 36.94 130 GLY B O 1
ATOM 2892 N N . ILE B 1 154 ? -29.644 9.621 -36.846 1.00 39.64 131 ILE B N 1
ATOM 2893 C CA . ILE B 1 154 ? -29.875 10.452 -38.036 1.00 37.72 131 ILE B CA 1
ATOM 2894 C C . ILE B 1 154 ? -30.407 9.580 -39.174 1.00 35.63 131 ILE B C 1
ATOM 2895 O O . ILE B 1 154 ? -29.821 8.556 -39.504 1.00 33.16 131 ILE B O 1
ATOM 2900 N N . VAL B 1 155 ? -31.519 9.998 -39.752 1.00 34.50 132 VAL B N 1
ATOM 2901 C CA . VAL B 1 155 ? -32.138 9.286 -40.850 1.00 35.73 132 VAL B CA 1
ATOM 2902 C C . VAL B 1 155 ? -31.967 10.109 -42.124 1.00 35.95 132 VAL B C 1
ATOM 2903 O O . VAL B 1 155 ? -32.309 11.286 -42.149 1.00 34.68 132 VAL B O 1
ATOM 2907 N N . VAL B 1 156 ? -31.448 9.472 -43.175 1.00 36.92 133 VAL B N 1
ATOM 2908 C CA . VAL B 1 156 ? -31.487 10.062 -44.518 1.00 34.27 133 VAL B CA 1
ATOM 2909 C C . VAL B 1 156 ? -32.860 9.792 -45.140 1.00 32.76 133 VAL B C 1
ATOM 2910 O O . VAL B 1 156 ? -33.205 8.669 -45.436 1.00 33.77 133 VAL B O 1
ATOM 2914 N N . GLU B 1 157 ? -33.658 10.825 -45.318 1.00 33.48 134 GLU B N 1
ATOM 2915 C CA . GLU B 1 157 ? -34.983 10.634 -45.858 1.00 35.64 134 GLU B CA 1
ATOM 2916 C C . GLU B 1 157 ? -35.069 10.936 -47.359 1.00 35.93 134 GLU B C 1
ATOM 2917 O O . GLU B 1 157 ? -36.053 10.598 -47.998 1.00 37.03 134 GLU B O 1
ATOM 2923 N N . ASP B 1 158 ? -34.048 11.564 -47.922 1.00 36.32 135 ASP B N 1
ATOM 2924 C CA . ASP B 1 158 ? -34.088 11.933 -49.350 1.00 37.32 135 ASP B CA 1
ATOM 2925 C C . ASP B 1 158 ? -32.694 12.325 -49.843 1.00 38.54 135 ASP B C 1
ATOM 2926 O O . ASP B 1 158 ? -31.708 12.270 -49.087 1.00 36.54 135 ASP B O 1
ATOM 2931 N N . LEU B 1 159 ? -32.619 12.718 -51.114 1.00 38.40 136 LEU B N 1
ATOM 2932 C CA . LEU B 1 159 ? -31.377 13.164 -51.710 1.00 39.11 136 LEU B CA 1
ATOM 2933 C C . LEU B 1 159 ? -31.466 14.607 -52.171 1.00 38.01 136 LEU B C 1
ATOM 2934 O O . LEU B 1 159 ? -32.552 15.128 -52.428 1.00 38.64 136 LEU B O 1
ATOM 2939 N N . VAL B 1 160 ? -30.308 15.256 -52.209 1.00 38.36 137 V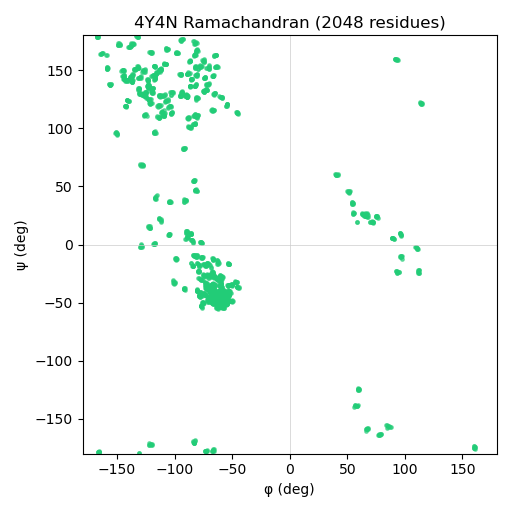AL B N 1
ATOM 2940 C CA . VAL B 1 160 ? -30.156 16.558 -52.832 1.00 41.88 137 VAL B CA 1
ATOM 2941 C C . VAL B 1 160 ? -29.696 16.286 -54.268 1.00 40.86 137 VAL B C 1
ATOM 2942 O O . VAL B 1 160 ? -28.751 15.539 -54.477 1.00 38.62 137 VAL B O 1
ATOM 2946 N N . LEU B 1 161 ? -30.356 16.906 -55.241 1.00 42.86 138 LEU B N 1
ATOM 2947 C CA . LEU B 1 161 ? -30.057 16.666 -56.652 1.00 43.30 138 LEU B CA 1
ATOM 2948 C C . LEU B 1 161 ? -29.475 17.887 -57.344 1.00 43.51 138 LEU B C 1
ATOM 2949 O O . LEU B 1 161 ? -29.785 19.025 -57.000 1.00 40.61 138 LEU B O 1
ATOM 2954 N N . ARG B 1 162 ? -28.624 17.622 -58.331 1.00 47.17 139 ARG B N 1
ATOM 2955 C CA . ARG B 1 162 ? -28.212 18.628 -59.314 1.00 46.15 139 ARG B CA 1
ATOM 2956 C C . ARG B 1 162 ? -28.339 17.998 -60.702 1.00 48.48 139 ARG B C 1
ATOM 2957 O O . ARG B 1 162 ? -28.721 16.831 -60.828 1.00 40.10 139 ARG B O 1
ATOM 2965 N N . GLU B 1 163 ? -28.035 18.774 -61.737 1.00 52.66 140 GLU B N 1
ATOM 2966 C CA . GLU B 1 163 ? -28.127 18.286 -63.118 1.00 53.84 140 GLU B CA 1
ATOM 2967 C C . GLU B 1 163 ? -27.506 16.911 -63.247 1.00 45.85 140 GLU B C 1
ATOM 2968 O O . GLU B 1 163 ? -26.307 16.748 -63.065 1.00 46.52 140 GLU B O 1
ATOM 2974 N N . ASN B 1 164 ? -28.339 15.912 -63.521 1.00 46.33 141 ASN B N 1
ATOM 2975 C CA . ASN B 1 164 ? -27.871 14.544 -63.724 1.00 50.81 141 ASN B CA 1
ATOM 2976 C C . ASN B 1 164 ? -27.042 13.918 -62.613 1.00 51.80 141 ASN B C 1
ATOM 2977 O O . ASN B 1 164 ? -26.237 13.031 -62.885 1.00 49.95 141 ASN B O 1
ATOM 2982 N N . ARG B 1 165 ? -27.230 14.347 -61.367 1.00 50.81 142 ARG B N 1
ATOM 2983 C CA . ARG B 1 165 ? -26.537 13.679 -60.274 1.00 52.56 142 ARG B CA 1
ATOM 2984 C C . ARG B 1 165 ? -27.076 13.957 -58.873 1.00 47.40 142 ARG B C 1
ATOM 2985 O O . ARG B 1 165 ? -27.828 14.909 -58.639 1.00 44.11 142 ARG B O 1
ATOM 2993 N N . VAL B 1 166 ? -26.646 13.095 -57.960 1.00 46.33 143 VAL B N 1
ATOM 2994 C CA . VAL B 1 166 ? -26.911 13.231 -56.539 1.00 44.89 143 VAL B CA 1
ATOM 2995 C C . VAL B 1 166 ? -25.776 14.071 -55.966 1.00 44.06 143 VAL B C 1
ATOM 2996 O O . VAL B 1 166 ? -24.608 13.758 -56.189 1.00 44.04 143 VAL B O 1
ATOM 3000 N N . ALA B 1 167 ? -26.125 15.132 -55.235 1.00 42.58 144 ALA B N 1
ATOM 3001 C CA . ALA B 1 167 ? -25.142 16.074 -54.698 1.00 42.25 144 ALA B CA 1
ATOM 3002 C C . ALA B 1 167 ? -25.198 16.243 -53.162 1.00 44.52 144 ALA B C 1
ATOM 3003 O O . ALA B 1 167 ? -24.652 17.211 -52.614 1.00 43.78 144 ALA B O 1
ATOM 3005 N N . GLY B 1 168 ? -25.865 15.317 -52.475 1.00 43.12 145 GLY B N 1
ATOM 3006 C CA . GLY B 1 168 ? -25.983 15.384 -51.023 1.00 41.49 145 GLY B CA 1
ATOM 3007 C C . GLY B 1 168 ? -27.131 14.570 -50.473 1.00 39.41 145 GLY B C 1
ATOM 3008 O O . GLY B 1 168 ? -27.824 13.855 -51.218 1.00 37.26 145 GLY B O 1
ATOM 3009 N N . VAL B 1 169 ? -27.330 14.691 -49.162 1.00 38.22 146 VAL B N 1
ATOM 3010 C CA . VAL B 1 169 ? -28.387 13.967 -48.460 1.00 37.39 146 VAL B CA 1
ATOM 3011 C C . VAL B 1 169 ? -29.297 14.900 -47.659 1.00 38.27 146 VAL B C 1
ATOM 3012 O O . VAL B 1 169 ? -28.874 15.967 -47.195 1.00 37.50 146 VAL B O 1
ATOM 3016 N N . VAL B 1 170 ? -30.551 14.475 -47.521 1.00 37.30 147 VAL B N 1
ATOM 3017 C CA . VAL B 1 170 ? -31.560 15.181 -46.753 1.00 37.31 147 VAL B CA 1
ATOM 3018 C C . VAL B 1 170 ? -31.747 14.390 -45.455 1.00 37.27 147 VAL B C 1
ATOM 3019 O O . VAL B 1 170 ? -32.124 13.217 -45.480 1.00 36.65 147 VAL B O 1
ATOM 3023 N N . ILE B 1 171 ? -31.453 15.034 -44.327 1.00 35.63 148 ILE B N 1
ATOM 3024 C CA . ILE B 1 171 ? -31.399 14.333 -43.043 1.00 35.60 148 ILE B CA 1
ATOM 3025 C C . ILE B 1 171 ? -32.435 14.837 -42.056 1.00 33.86 148 ILE B C 1
ATOM 3026 O O . ILE B 1 171 ? -32.780 16.019 -42.033 1.00 34.50 148 ILE B O 1
ATOM 3031 N N . ASN B 1 172 ? -32.942 13.904 -41.259 1.00 35.16 149 ASN B N 1
ATOM 3032 C CA . ASN B 1 172 ? -33.760 14.233 -40.101 1.00 34.75 149 ASN B CA 1
ATOM 3033 C C . ASN B 1 172 ? -33.302 13.375 -38.927 1.00 34.02 149 ASN B C 1
ATOM 3034 O O . ASN B 1 172 ? -32.467 12.487 -39.091 1.00 34.29 149 ASN B O 1
ATOM 3039 N N . SER B 1 173 ? -33.828 13.644 -37.736 1.00 34.00 150 SER B N 1
ATOM 3040 C CA . SER B 1 173 ? -33.440 12.831 -36.573 1.00 35.42 150 SER B CA 1
ATOM 3041 C C . SER B 1 173 ? -34.345 11.600 -36.466 1.00 32.39 150 SER B C 1
ATOM 3042 O O . SER B 1 173 ? -35.528 11.647 -36.805 1.00 33.16 150 SER B O 1
ATOM 3045 N N . TYR B 1 174 ? -33.769 10.513 -35.979 1.00 31.84 151 TYR B N 1
ATOM 3046 C CA . TYR B 1 174 ? -34.530 9.318 -35.645 1.00 33.50 151 TYR B CA 1
ATOM 3047 C C . TYR B 1 174 ? -35.630 9.647 -34.635 1.00 35.38 151 TYR B C 1
ATOM 3048 O O . TYR B 1 174 ? -36.753 9.172 -34.763 1.00 37.08 151 TYR B O 1
ATOM 3057 N N . ALA B 1 175 ? -35.324 10.494 -33.655 1.00 34.10 152 ALA B N 1
ATOM 3058 C CA . ALA B 1 175 ? -36.326 10.901 -32.675 1.00 34.82 152 ALA B CA 1
ATOM 3059 C C . ALA B 1 175 ? -37.559 11.507 -33.353 1.00 34.29 152 ALA B C 1
ATOM 3060 O O . ALA B 1 175 ? -38.683 11.159 -33.018 1.00 32.97 152 ALA B O 1
ATOM 3062 N N . ILE B 1 176 ? -37.340 12.440 -34.275 1.00 34.93 153 ILE B N 1
ATOM 3063 C CA . ILE B 1 176 ? -38.439 13.076 -35.010 1.00 34.80 153 ILE B CA 1
ATOM 3064 C C . ILE B 1 176 ? -39.210 12.056 -35.871 1.00 35.08 153 ILE B C 1
ATOM 3065 O O . ILE B 1 176 ? -40.437 12.078 -35.933 1.00 36.59 153 ILE B O 1
ATOM 3070 N N . GLU B 1 177 ? -38.489 11.153 -36.516 1.00 35.88 154 GLU B N 1
ATOM 3071 C CA . GLU B 1 177 ? -39.126 10.123 -37.321 1.00 37.34 154 GLU B CA 1
ATOM 3072 C C . GLU B 1 177 ? -39.988 9.211 -36.452 1.00 36.97 154 GLU B C 1
ATOM 3073 O O . GLU B 1 177 ? -41.151 9.009 -36.728 1.00 37.77 154 GLU B O 1
ATOM 3079 N N . LYS B 1 178 ? -39.397 8.650 -35.411 1.00 36.28 155 LYS B N 1
ATOM 3080 C CA . LYS B 1 178 ? -40.090 7.686 -34.568 1.00 37.49 155 LYS B CA 1
ATOM 3081 C C . LYS B 1 178 ? -41.238 8.336 -33.802 1.00 37.77 155 LYS B C 1
ATOM 3082 O O . LYS B 1 178 ? -42.264 7.703 -33.594 1.00 39.79 155 LYS B O 1
ATOM 3088 N N . ALA B 1 179 ? -41.081 9.600 -33.416 1.00 36.34 156 ALA B N 1
ATOM 3089 C CA . ALA B 1 179 ? -42.154 10.342 -32.753 1.00 38.78 156 ALA B CA 1
ATOM 3090 C C . ALA B 1 179 ? -43.268 10.752 -33.707 1.00 38.27 156 ALA B C 1
ATOM 3091 O O . ALA B 1 179 ? -44.352 11.109 -33.262 1.00 34.82 156 ALA B O 1
ATOM 3093 N N . GLY B 1 180 ? -43.003 10.725 -35.015 1.00 38.13 157 GLY B N 1
ATOM 3094 C CA . GLY B 1 180 ? -44.026 11.061 -36.013 1.00 36.08 157 GLY B CA 1
ATOM 3095 C C . GLY B 1 180 ? -44.335 12.540 -36.129 1.00 35.58 157 GLY B C 1
ATOM 3096 O O . GLY B 1 180 ? -45.417 12.909 -36.560 1.00 37.59 157 GLY B O 1
ATOM 3097 N N . LEU B 1 181 ? -43.384 13.392 -35.757 1.00 37.11 158 LEU B N 1
ATOM 3098 C CA . LEU B 1 181 ? -43.604 14.841 -35.756 1.00 38.18 158 LEU B CA 1
ATOM 3099 C C . LEU B 1 181 ? -43.436 15.396 -37.173 1.00 39.73 158 LEU B C 1
ATOM 3100 O O . LEU B 1 181 ? -42.647 14.882 -37.942 1.00 37.70 158 LEU B O 1
ATOM 3105 N N . HIS B 1 182 ? -44.190 16.431 -37.512 1.00 41.30 159 HIS B N 1
ATOM 3106 C CA . HIS B 1 182 ? -44.158 16.989 -38.861 1.00 45.25 159 HIS B CA 1
ATOM 3107 C C . HIS B 1 182 ? -43.145 18.126 -38.915 1.00 39.77 159 HIS B C 1
ATOM 3108 O O . HIS B 1 182 ? -43.493 19.301 -38.790 1.00 39.91 159 HIS B O 1
ATOM 3115 N N . ILE B 1 183 ? -41.885 17.749 -39.075 1.00 36.31 160 ILE B N 1
ATOM 3116 C CA . ILE B 1 183 ? -40.765 18.681 -39.001 1.00 35.31 160 ILE B CA 1
ATOM 3117 C C . ILE B 1 183 ? -39.845 18.499 -40.198 1.00 36.04 160 ILE B C 1
ATOM 3118 O O . ILE B 1 183 ? -39.468 17.390 -40.534 1.00 34.84 160 ILE B O 1
ATOM 3123 N N . ASP B 1 184 ? -39.450 19.609 -40.806 1.00 38.35 161 ASP B N 1
ATOM 3124 C CA . ASP B 1 184 ? -38.629 19.572 -42.014 1.00 39.47 161 ASP B CA 1
ATOM 3125 C C . ASP B 1 184 ? -37.207 19.105 -41.747 1.00 37.70 161 ASP B C 1
ATOM 3126 O O . ASP B 1 184 ? -36.705 19.250 -40.637 1.00 38.21 161 ASP B O 1
ATOM 3131 N N . PRO B 1 185 ? -36.568 18.503 -42.758 1.00 36.82 162 PRO B N 1
ATOM 3132 C CA . PRO B 1 185 ? -35.175 18.067 -42.657 1.00 38.96 162 PRO B CA 1
ATOM 3133 C C . PRO B 1 185 ? -34.172 19.187 -42.905 1.00 36.95 162 PRO B C 1
ATOM 3134 O O . PRO B 1 185 ? -34.557 20.292 -43.257 1.00 38.92 162 PRO B O 1
ATOM 3138 N N . ILE B 1 186 ? -32.896 18.894 -42.690 1.00 38.45 163 ILE B N 1
ATOM 3139 C CA . ILE B 1 186 ? -31.804 19.763 -43.147 1.00 37.62 163 ILE B CA 1
ATOM 3140 C C . ILE B 1 186 ? -30.935 18.925 -44.095 1.00 37.90 163 ILE B C 1
ATOM 3141 O O . ILE B 1 186 ? -31.320 17.792 -44.447 1.00 37.07 163 ILE B O 1
ATOM 3146 N N . THR B 1 187 ? -29.778 19.455 -44.502 1.00 37.26 164 THR B N 1
ATOM 3147 C CA . THR B 1 187 ? -28.979 18.827 -45.560 1.00 37.12 164 THR B CA 1
ATOM 3148 C C . THR B 1 187 ? -27.498 18.754 -45.250 1.00 38.02 164 THR B C 1
ATOM 3149 O O . THR B 1 187 ? -26.956 19.601 -44.537 1.00 38.08 164 THR B O 1
ATOM 3153 N N . ILE B 1 188 ? -26.864 17.720 -45.791 1.00 35.78 165 ILE B N 1
ATOM 3154 C CA . ILE B 1 188 ? -25.425 17.618 -45.850 1.00 38.04 165 ILE B CA 1
ATOM 3155 C C . ILE B 1 188 ? -25.020 17.525 -47.331 1.00 40.91 165 ILE B C 1
ATOM 3156 O O . ILE B 1 188 ? -25.477 16.618 -48.048 1.00 39.69 165 ILE B O 1
ATOM 3161 N N . THR B 1 189 ? -24.183 18.465 -47.780 1.00 43.95 166 THR B N 1
ATOM 3162 C CA . THR B 1 189 ? -23.682 18.469 -49.157 1.00 42.29 166 THR B CA 1
ATOM 3163 C C . THR B 1 189 ? -22.505 17.510 -49.276 1.00 42.76 166 THR B C 1
ATOM 3164 O O . THR B 1 189 ? -21.631 17.463 -48.400 1.00 44.20 166 THR B O 1
ATOM 3168 N N . ALA B 1 190 ? -22.492 16.730 -50.352 1.00 41.60 167 ALA B N 1
ATOM 3169 C CA . ALA B 1 190 ? -21.443 15.743 -50.561 1.00 42.22 167 ALA B CA 1
ATOM 3170 C C . ALA B 1 190 ? -21.098 15.605 -52.046 1.00 43.43 167 ALA B C 1
ATOM 3171 O O . ALA B 1 190 ? -21.951 15.787 -52.911 1.00 43.17 167 ALA B O 1
ATOM 3173 N N . LYS B 1 191 ? -19.849 15.270 -52.327 1.00 44.61 168 LYS B N 1
ATOM 3174 C CA . LYS B 1 191 ? -19.441 14.936 -53.689 1.00 47.95 168 LYS B CA 1
ATOM 3175 C C . LYS B 1 191 ? -19.961 13.557 -54.040 1.00 45.55 168 LYS B C 1
ATOM 3176 O O . LYS B 1 191 ? -20.432 13.348 -55.138 1.00 44.65 168 LYS B O 1
ATOM 3182 N N . TYR B 1 192 ? -19.866 12.621 -53.096 1.00 46.69 169 TYR B N 1
ATOM 3183 C CA . TYR B 1 192 ? -20.426 11.281 -53.266 1.00 48.14 169 TYR B CA 1
ATOM 3184 C C . TYR B 1 192 ? -21.266 10.834 -52.059 1.00 46.65 169 TYR B C 1
ATOM 3185 O O . TYR B 1 192 ? -20.953 11.158 -50.919 1.00 42.41 169 TYR B O 1
ATOM 3194 N N . VAL B 1 193 ? -22.343 10.109 -52.344 1.00 42.76 170 VAL B N 1
ATOM 3195 C CA . VAL B 1 193 ? -23.204 9.504 -51.334 1.00 40.41 170 VAL B CA 1
ATOM 3196 C C . VAL B 1 193 ? -23.142 7.998 -51.529 1.00 41.93 170 VAL B C 1
ATOM 3197 O O . VAL B 1 193 ? -23.077 7.519 -52.666 1.00 42.75 170 VAL B O 1
ATOM 3201 N N . VAL B 1 194 ? -23.153 7.254 -50.430 1.00 39.84 171 VAL B N 1
ATOM 3202 C CA . VAL B 1 194 ? -23.134 5.800 -50.471 1.00 38.13 171 VAL B CA 1
ATOM 3203 C C . VAL B 1 194 ? -24.353 5.241 -49.752 1.00 38.91 171 VAL B C 1
ATOM 3204 O O . VAL B 1 194 ? -24.583 5.566 -48.588 1.00 39.57 171 VAL B O 1
ATOM 3208 N N . ASP B 1 195 ? -25.132 4.413 -50.445 1.00 37.79 172 ASP B N 1
ATOM 3209 C CA . ASP B 1 195 ? -26.206 3.662 -49.820 1.00 36.87 172 ASP B CA 1
ATOM 3210 C C . ASP B 1 195 ? -25.616 2.368 -49.289 1.00 38.73 172 ASP B C 1
ATOM 3211 O O . ASP B 1 195 ? -25.355 1.429 -50.047 1.00 39.08 172 ASP B O 1
ATOM 3216 N N . ALA B 1 196 ? -25.374 2.339 -47.980 1.00 38.60 173 ALA B N 1
ATOM 3217 C CA . ALA B 1 196 ? -24.961 1.135 -47.268 1.00 37.68 173 ALA B CA 1
ATOM 3218 C C . ALA B 1 196 ? -26.031 0.743 -46.232 1.00 39.00 173 ALA B C 1
ATOM 3219 O O . ALA B 1 196 ? -25.719 0.304 -45.116 1.00 35.06 173 ALA B O 1
ATOM 3221 N N . THR B 1 197 ? -27.296 0.878 -46.627 1.00 41.61 174 THR B N 1
ATOM 3222 C CA . THR B 1 197 ? -28.429 0.748 -45.707 1.00 38.98 174 THR B CA 1
ATOM 3223 C C . THR B 1 197 ? -28.972 -0.663 -45.535 1.00 40.30 174 THR B C 1
ATOM 3224 O O . THR B 1 197 ? -29.977 -0.848 -44.852 1.00 38.60 174 THR B O 1
ATOM 3228 N N . GLY B 1 198 ? -28.312 -1.657 -46.125 1.00 41.25 175 GLY B N 1
ATOM 3229 C CA . GLY B 1 198 ? -28.697 -3.048 -45.930 1.00 37.57 175 GLY B CA 1
ATOM 3230 C C . GLY B 1 198 ? -29.786 -3.501 -46.890 1.00 39.61 175 GLY B C 1
ATOM 3231 O O . GLY B 1 198 ? -29.981 -2.916 -47.955 1.00 37.80 175 GLY B O 1
ATOM 3232 N N . HIS B 1 199 ? -30.518 -4.532 -46.480 1.00 37.15 176 HIS B N 1
ATOM 3233 C CA . HIS B 1 199 ? -31.567 -5.145 -47.294 1.00 38.17 176 HIS B CA 1
ATOM 3234 C C . HIS B 1 199 ? -32.529 -4.185 -47.998 1.00 39.23 176 HIS B C 1
ATOM 3235 O O . HIS B 1 199 ? -32.953 -4.466 -49.124 1.00 37.65 176 HIS B O 1
ATOM 3242 N N . ASP B 1 200 ? -32.887 -3.078 -47.354 1.00 37.70 177 ASP B N 1
ATOM 3243 C CA . ASP B 1 200 ? -33.902 -2.187 -47.922 1.00 39.15 177 ASP B CA 1
ATOM 3244 C C . ASP B 1 200 ? -33.406 -1.252 -49.029 1.00 37.93 177 ASP B C 1
ATOM 3245 O O . ASP B 1 200 ? -34.224 -0.665 -49.737 1.00 36.02 177 ASP B O 1
ATOM 3250 N N . ALA B 1 201 ? -32.092 -1.071 -49.139 1.00 37.95 178 ALA B N 1
ATOM 3251 C CA . ALA B 1 201 ? -31.513 -0.100 -50.069 1.00 37.43 178 ALA B CA 1
ATOM 3252 C C . ALA B 1 201 ? -32.357 1.175 -50.059 1.00 37.60 178 ALA B C 1
ATOM 3253 O O . ALA B 1 201 ? -32.912 1.585 -51.081 1.00 36.89 178 ALA B O 1
ATOM 3255 N N . SER B 1 202 ? -32.465 1.808 -48.894 1.00 36.45 179 SER B N 1
ATOM 3256 C CA . SER B 1 202 ? -33.510 2.808 -48.713 1.00 36.29 179 SER B CA 1
ATOM 3257 C C . SER B 1 202 ? -33.217 4.115 -49.450 1.00 34.16 179 SER B C 1
ATOM 3258 O O . SER B 1 202 ? -34.131 4.829 -49.849 1.00 33.54 179 SER B O 1
ATOM 3261 N N . VAL B 1 203 ? -31.944 4.419 -49.658 1.00 36.32 180 VAL B N 1
ATOM 3262 C CA . VAL B 1 203 ? -31.584 5.640 -50.363 1.00 35.38 180 VAL B CA 1
ATOM 3263 C C . VAL B 1 203 ? -31.836 5.498 -51.874 1.00 34.83 180 VAL B C 1
ATOM 3264 O O . VAL B 1 203 ? -32.488 6.338 -52.486 1.00 30.73 180 VAL B O 1
ATOM 3268 N N . VAL B 1 204 ? -31.331 4.423 -52.466 1.00 35.05 181 VAL B N 1
ATOM 3269 C CA . VAL B 1 204 ? -31.582 4.157 -53.883 1.00 35.33 181 VAL B CA 1
ATOM 3270 C C . VAL B 1 204 ? -33.078 4.001 -54.141 1.00 35.20 181 VAL B C 1
ATOM 3271 O O . VAL B 1 204 ? -33.593 4.523 -55.128 1.00 34.56 181 VAL B O 1
ATOM 3275 N N . THR B 1 205 ? -33.766 3.291 -53.246 1.00 35.43 182 THR B N 1
ATOM 3276 C CA . THR B 1 205 ? -35.211 3.110 -53.347 1.00 34.75 182 THR B CA 1
ATOM 3277 C C . THR B 1 205 ? -35.940 4.451 -53.364 1.00 36.16 182 THR B C 1
ATOM 3278 O O . THR B 1 205 ? -36.841 4.657 -54.176 1.00 36.87 182 THR B O 1
ATOM 3282 N N . THR B 1 206 ? -35.553 5.364 -52.478 1.00 34.94 183 THR B N 1
ATOM 3283 C CA . THR B 1 206 ? -36.194 6.681 -52.415 1.00 36.83 183 THR B CA 1
ATOM 3284 C C . THR B 1 206 ? -35.924 7.496 -53.691 1.00 35.16 183 THR B C 1
ATOM 3285 O O . THR B 1 206 ? -36.820 8.145 -54.231 1.00 32.71 183 THR B O 1
ATOM 3289 N N . LEU B 1 207 ? -34.686 7.477 -54.152 1.00 36.67 184 LEU B N 1
ATOM 3290 C CA . LEU B 1 207 ? -34.340 8.158 -55.394 1.00 37.51 184 LEU B CA 1
ATOM 3291 C C . LEU B 1 207 ? -35.221 7.643 -56.516 1.00 37.78 184 LEU B C 1
ATOM 3292 O O . LEU B 1 207 ? -35.821 8.421 -57.253 1.00 40.52 184 LEU B O 1
ATOM 3297 N N . SER B 1 208 ? -35.316 6.331 -56.636 1.00 40.17 185 SER B N 1
ATOM 3298 C CA . SER B 1 208 ? -36.056 5.744 -57.748 1.00 43.82 185 SER B CA 1
ATOM 3299 C C . SER B 1 208 ? -37.552 5.998 -57.652 1.00 44.31 185 SER B C 1
ATOM 3300 O O . SER B 1 208 ? -38.198 6.193 -58.676 1.00 44.22 185 SER B O 1
ATOM 3303 N N . ARG B 1 209 ? -38.090 6.002 -56.429 1.00 42.29 186 ARG B N 1
ATOM 3304 C CA . ARG B 1 209 ? -39.525 6.190 -56.210 1.00 41.07 186 ARG B CA 1
ATOM 3305 C C . ARG B 1 209 ? -39.950 7.627 -56.512 1.00 38.55 186 ARG B C 1
ATOM 3306 O O . ARG B 1 209 ? -40.960 7.854 -57.174 1.00 38.37 186 ARG B O 1
ATOM 3314 N N . LYS B 1 210 ? -39.188 8.597 -56.026 1.00 37.54 187 LYS B N 1
ATOM 3315 C CA . LYS B 1 210 ? -39.595 10.005 -56.118 1.00 37.07 187 LYS B CA 1
ATOM 3316 C C . LYS B 1 210 ? -39.231 10.651 -57.463 1.00 37.67 187 LYS B C 1
ATOM 3317 O O . LYS B 1 210 ? -39.782 11.690 -57.828 1.00 38.29 187 LYS B O 1
ATOM 3323 N N . ASN B 1 211 ? -38.298 10.037 -58.181 1.00 37.65 188 ASN B N 1
ATOM 3324 C CA . ASN B 1 211 ? -37.841 10.548 -59.466 1.00 39.14 188 ASN B CA 1
ATOM 3325 C C . ASN B 1 211 ? -37.926 9.415 -60.503 1.00 38.62 188 ASN B C 1
ATOM 3326 O O . ASN B 1 211 ? -36.907 8.894 -60.955 1.00 34.80 188 ASN B O 1
ATOM 3331 N N . PRO B 1 212 ? -39.159 9.006 -60.850 1.00 41.34 189 PRO B N 1
ATOM 3332 C CA . PRO B 1 212 ? -39.367 7.826 -61.696 1.00 43.21 189 PRO B CA 1
ATOM 3333 C C . PRO B 1 212 ? -38.759 7.994 -63.099 1.00 47.72 189 PRO B C 1
ATOM 3334 O O . PRO B 1 212 ? -38.299 7.023 -63.702 1.00 49.14 189 PRO B O 1
ATOM 3338 N N . GLU B 1 213 ? -38.715 9.224 -63.587 1.00 47.99 190 GLU B N 1
ATOM 3339 C CA . GLU B 1 213 ? -38.154 9.497 -64.905 1.00 53.05 190 GLU B CA 1
ATOM 3340 C C . GLU B 1 213 ? -36.660 9.156 -65.026 1.00 51.66 190 GLU B C 1
ATOM 3341 O O . GLU B 1 213 ? -36.123 9.103 -66.131 1.00 46.61 190 GLU B O 1
ATOM 3347 N N . LEU B 1 214 ? -35.985 8.928 -63.907 1.00 46.56 191 LEU B N 1
ATOM 3348 C CA . LEU B 1 214 ? -34.621 8.424 -63.961 1.00 47.13 191 LEU B CA 1
ATOM 3349 C C . LEU B 1 214 ? -34.555 6.967 -64.400 1.00 45.05 191 LEU B C 1
ATOM 3350 O O . LEU B 1 214 ? -33.490 6.497 -64.728 1.00 45.68 191 LEU B O 1
ATOM 3355 N N . GLY B 1 215 ? -35.672 6.249 -64.360 1.00 48.98 192 GLY B N 1
ATOM 3356 C CA . GLY B 1 215 ? -35.708 4.844 -64.771 1.00 49.02 192 GLY B CA 1
ATOM 3357 C C . GLY B 1 215 ? -34.900 3.898 -63.893 1.00 50.59 192 GLY B C 1
ATOM 3358 O O . GLY B 1 215 ? -34.481 2.839 -64.346 1.00 52.74 192 GLY B O 1
ATOM 3359 N N . LEU B 1 216 ? -34.670 4.263 -62.636 1.00 50.90 193 LEU B N 1
ATOM 3360 C CA . LEU B 1 216 ? -34.033 3.346 -61.694 1.00 48.35 193 LEU B CA 1
ATOM 3361 C C . LEU B 1 216 ? -35.071 2.399 -61.130 1.00 48.41 193 LEU B C 1
ATOM 3362 O O . LEU B 1 216 ? -36.240 2.744 -61.057 1.00 46.42 193 LEU B O 1
ATOM 3367 N N . GLU B 1 217 ? -34.632 1.203 -60.743 1.00 52.83 194 GLU B N 1
ATOM 3368 C CA . GLU B 1 217 ? -35.509 0.217 -60.126 1.00 53.15 194 GLU B CA 1
ATOM 3369 C C . GLU B 1 217 ? -34.744 -0.538 -59.070 1.00 49.93 194 GLU B C 1
ATOM 3370 O O . GLU B 1 217 ? -33.560 -0.805 -59.235 1.00 48.85 194 GLU B O 1
ATOM 3376 N N . VAL B 1 218 ? -35.421 -0.860 -57.975 1.00 45.31 195 VAL B N 1
ATOM 3377 C CA . VAL B 1 218 ? -34.846 -1.689 -56.939 1.00 42.93 195 VAL B CA 1
ATOM 3378 C C . VAL B 1 218 ? -35.704 -2.943 -56.860 1.00 40.86 195 VAL B C 1
ATOM 3379 O O . VAL B 1 218 ? -36.758 -2.931 -56.241 1.00 40.77 195 VAL B O 1
ATOM 3383 N N . PRO B 1 219 ? -35.273 -4.024 -57.524 1.00 38.74 196 PRO B N 1
ATOM 3384 C CA . PRO B 1 219 ? -36.089 -5.228 -57.519 1.00 41.24 196 PRO B CA 1
ATOM 3385 C C . PRO B 1 219 ? -36.112 -5.919 -56.165 1.00 38.85 196 PRO B C 1
ATOM 3386 O O . PRO B 1 219 ? -37.086 -6.561 -55.837 1.00 37.49 196 PRO B O 1
ATOM 3390 N N . GLY B 1 220 ? -35.046 -5.774 -55.392 1.00 38.72 197 GLY B N 1
ATOM 3391 C CA . GLY B 1 220 ? -34.917 -6.507 -54.140 1.00 38.85 197 GLY B CA 1
ATOM 3392 C C . GLY B 1 220 ? -34.156 -7.798 -54.330 1.00 38.24 197 GLY B C 1
ATOM 3393 O O . GLY B 1 220 ? -34.062 -8.339 -55.441 1.00 37.77 197 GLY B O 1
ATOM 3394 N N . GLU B 1 221 ? -33.613 -8.298 -53.229 1.00 35.81 198 GLU B N 1
ATOM 3395 C CA . GLU B 1 221 ? -32.788 -9.490 -53.242 1.00 35.71 198 GLU B CA 1
ATOM 3396 C C . GLU B 1 221 ? -33.543 -10.745 -53.668 1.00 33.24 198 GLU B C 1
ATOM 3397 O O . GLU B 1 221 ? -34.765 -10.790 -53.638 1.00 33.59 198 GLU B O 1
ATOM 3403 N N . LYS B 1 222 ? -32.778 -11.770 -54.023 1.00 34.44 199 LYS B N 1
ATOM 3404 C CA . LYS B 1 222 ? -33.307 -13.107 -54.260 1.00 36.60 199 LYS B CA 1
ATOM 3405 C C . LYS B 1 222 ? -33.160 -13.911 -52.977 1.00 36.71 199 LYS B C 1
ATOM 3406 O O . LYS B 1 222 ? -32.591 -13.428 -52.001 1.00 35.15 199 LYS B O 1
ATOM 3412 N N . SER B 1 223 ? -33.666 -15.139 -52.984 1.00 33.71 200 SER B N 1
ATOM 3413 C CA . SER B 1 223 ? -33.565 -16.003 -51.834 1.00 33.83 200 SER B CA 1
ATOM 3414 C C . SER B 1 223 ? -32.120 -16.389 -51.552 1.00 34.32 200 SER B C 1
ATOM 3415 O O . SER B 1 223 ? -31.198 -15.865 -52.176 1.00 34.33 200 SER B O 1
ATOM 3418 N N . MET B 1 224 ? -31.904 -17.256 -50.572 1.00 37.52 201 MET B N 1
ATOM 3419 C CA . MET B 1 224 ? -30.541 -17.508 -50.114 1.00 38.32 201 MET B CA 1
ATOM 3420 C C . MET B 1 224 ? -29.786 -18.501 -50.987 1.00 37.12 201 MET B C 1
ATOM 3421 O O . MET B 1 224 ? -30.243 -19.615 -51.214 1.00 36.70 201 MET B O 1
ATOM 3426 N N . TRP B 1 225 ? -28.619 -18.064 -51.449 1.00 37.97 202 TRP B N 1
ATOM 3427 C CA . TRP B 1 225 ? -27.639 -18.915 -52.097 1.00 41.88 202 TRP B CA 1
ATOM 3428 C C . TRP B 1 225 ? -26.311 -18.249 -51.790 1.00 39.05 202 TRP B C 1
ATOM 3429 O O . TRP B 1 225 ? -25.922 -17.294 -52.463 1.00 37.93 202 TRP B O 1
ATOM 3440 N N . ALA B 1 226 ? -25.642 -18.734 -50.745 1.00 38.89 203 ALA B N 1
ATOM 3441 C CA . ALA B 1 226 ? -24.557 -17.992 -50.115 1.00 41.69 203 ALA B CA 1
ATOM 3442 C C . ALA B 1 226 ? -23.388 -17.723 -51.048 1.00 42.96 203 ALA B C 1
ATOM 3443 O O . ALA B 1 226 ? -22.890 -16.591 -51.117 1.00 41.11 203 ALA B O 1
ATOM 3445 N N . GLU B 1 227 ? -22.948 -18.757 -51.760 1.00 44.60 204 GLU B N 1
ATOM 3446 C CA . GLU B 1 227 ? -21.801 -18.605 -52.659 1.00 47.49 204 GLU B CA 1
ATOM 3447 C C . GLU B 1 227 ? -22.099 -17.632 -53.790 1.00 42.36 204 GLU B C 1
ATOM 3448 O O . GLU B 1 227 ? -21.302 -16.745 -54.065 1.00 42.65 204 GLU B O 1
ATOM 3454 N N . LYS B 1 228 ? -23.254 -17.784 -54.429 1.00 43.14 205 LYS B N 1
ATOM 3455 C CA . LYS B 1 228 ? -23.651 -16.866 -55.497 1.00 44.63 205 LYS B CA 1
ATOM 3456 C C . LYS B 1 228 ? -23.906 -15.453 -54.990 1.00 44.38 205 LYS B C 1
ATOM 3457 O O . LYS B 1 228 ? -23.573 -14.467 -55.662 1.00 43.78 205 LYS B O 1
ATOM 3463 N N . GLY B 1 229 ? -24.493 -15.344 -53.802 1.00 39.49 206 GLY B N 1
ATOM 3464 C CA . GLY B 1 229 ? -24.732 -14.034 -53.218 1.00 37.09 206 GLY B CA 1
ATOM 3465 C C . GLY B 1 229 ? -23.461 -13.282 -52.908 1.00 36.92 206 GLY B C 1
ATOM 3466 O O . GLY B 1 229 ? -23.331 -12.106 -53.244 1.00 38.37 206 GLY B O 1
ATOM 3467 N N . GLU B 1 230 ? -22.524 -13.954 -52.254 1.00 40.19 207 GLU B N 1
ATOM 3468 C CA . GLU B 1 230 ? -21.251 -13.334 -51.883 1.00 43.44 207 GLU B CA 1
ATOM 3469 C C . GLU B 1 230 ? -20.478 -12.829 -53.099 1.00 48.42 207 GLU B C 1
ATOM 3470 O O . GLU B 1 230 ? -19.895 -11.747 -53.054 1.00 47.71 207 GLU B O 1
ATOM 3476 N N . ASN B 1 231 ? -20.454 -13.617 -54.174 1.00 50.54 208 ASN B N 1
ATOM 3477 C CA . ASN B 1 231 ? -19.648 -13.255 -55.350 1.00 50.23 208 ASN B CA 1
ATOM 3478 C C . ASN B 1 231 ? -20.325 -12.220 -56.239 1.00 51.64 208 ASN B C 1
ATOM 3479 O O . ASN B 1 231 ? -19.654 -11.490 -56.964 1.00 61.84 208 ASN B O 1
ATOM 3484 N N . ALA B 1 232 ? -21.648 -12.127 -56.154 1.00 50.03 209 ALA B N 1
ATOM 3485 C CA . ALA B 1 232 ? -22.380 -11.091 -56.874 1.00 48.44 209 ALA B CA 1
ATOM 3486 C C . ALA B 1 232 ? -22.121 -9.686 -56.311 1.00 50.30 209 ALA B C 1
ATOM 3487 O O . ALA B 1 232 ? -22.238 -8.686 -57.031 1.00 50.36 209 ALA B O 1
ATOM 3489 N N . LEU B 1 233 ? -21.773 -9.610 -55.026 1.00 52.77 210 LEU B N 1
ATOM 3490 C CA . LEU B 1 233 ? -21.612 -8.321 -54.340 1.00 51.78 210 LEU B CA 1
ATOM 3491 C C . LEU B 1 233 ? -20.560 -7.420 -54.952 1.00 51.77 210 LEU B C 1
ATOM 3492 O O . LEU B 1 233 ? -20.749 -6.208 -55.020 1.00 51.46 210 LEU B O 1
ATOM 3497 N N . LEU B 1 234 ? -19.454 -8.004 -55.395 1.00 56.32 211 LEU B N 1
ATOM 3498 C CA . LEU B 1 234 ? -18.353 -7.215 -55.927 1.00 60.61 211 LEU B CA 1
ATOM 3499 C C . LEU B 1 234 ? -18.757 -6.584 -57.250 1.00 58.71 211 LEU B C 1
ATOM 3500 O O . LEU B 1 234 ? -18.468 -5.414 -57.497 1.00 61.30 211 LEU B O 1
ATOM 3505 N N . ARG B 1 235 ? -19.455 -7.351 -58.077 1.00 56.74 212 ARG B N 1
ATOM 3506 C CA . ARG B 1 235 ? -19.971 -6.839 -59.341 1.00 56.18 212 ARG B CA 1
ATOM 3507 C C . ARG B 1 235 ? -21.044 -5.792 -59.071 1.00 51.80 212 ARG B C 1
ATOM 3508 O O . ARG B 1 235 ? -21.124 -4.777 -59.764 1.00 49.86 212 ARG B O 1
ATOM 3516 N N . ASN B 1 236 ? -21.860 -6.040 -58.051 1.00 46.71 213 ASN B N 1
ATOM 3517 C CA . ASN B 1 236 ? -22.984 -5.158 -57.733 1.00 45.13 213 ASN B CA 1
ATOM 3518 C C . ASN B 1 236 ? -22.629 -3.906 -56.947 1.00 41.84 213 ASN B C 1
ATOM 3519 O O . ASN B 1 236 ? -23.450 -3.005 -56.821 1.00 44.36 213 ASN B O 1
ATOM 3524 N N . THR B 1 237 ? -21.400 -3.832 -56.453 1.00 43.08 214 THR B N 1
ATOM 3525 C CA . THR B 1 237 ? -20.924 -2.644 -55.766 1.00 43.02 214 THR B CA 1
ATOM 3526 C C . THR B 1 237 ? -20.458 -1.609 -56.783 1.00 44.66 214 THR B C 1
ATOM 3527 O O . THR B 1 237 ? -19.363 -1.732 -57.326 1.00 47.21 214 THR B O 1
ATOM 3531 N N . ARG B 1 238 ? -21.261 -0.574 -57.009 1.00 46.10 215 ARG B N 1
ATOM 3532 C CA . ARG B 1 238 ? -20.954 0.405 -58.050 1.00 48.04 215 ARG B CA 1
ATOM 3533 C C . ARG B 1 238 ? -21.788 1.673 -57.972 1.00 49.29 215 ARG B C 1
ATOM 3534 O O . ARG B 1 238 ? -22.659 1.809 -57.116 1.00 47.66 215 ARG B O 1
ATOM 3542 N N . GLU B 1 239 ? -21.510 2.596 -58.888 1.00 46.57 216 GLU B N 1
ATOM 3543 C CA . GLU B 1 239 ? -22.236 3.842 -58.972 1.00 47.20 216 GLU B CA 1
ATOM 3544 C C . GLU B 1 239 ? -23.550 3.579 -59.695 1.00 46.74 216 GLU B C 1
ATOM 3545 O O . GLU B 1 239 ? -23.552 3.290 -60.875 1.00 45.98 216 GLU B O 1
ATOM 3551 N N . VAL B 1 240 ? -24.661 3.674 -58.967 1.00 47.10 217 VAL B N 1
ATOM 3552 C CA . VAL B 1 240 ? -25.995 3.403 -59.521 1.00 46.25 217 VAL B CA 1
ATOM 3553 C C . VAL B 1 240 ? -26.509 4.562 -60.349 1.00 43.62 217 VAL B C 1
ATOM 3554 O O . VAL B 1 240 ? -27.317 4.379 -61.234 1.00 43.95 217 VAL B O 1
ATOM 3558 N N . TYR B 1 241 ? -26.087 5.762 -59.998 1.00 42.09 218 TYR B N 1
ATOM 3559 C CA . TYR B 1 241 ? -26.518 6.975 -60.651 1.00 42.21 218 TYR B CA 1
ATOM 3560 C C . TYR B 1 241 ? -25.408 7.947 -60.283 1.00 43.85 218 TYR B C 1
ATOM 3561 O O . TYR B 1 241 ? -24.753 7.749 -59.255 1.00 42.58 218 TYR B O 1
ATOM 3570 N N . PRO B 1 242 ? -25.134 8.956 -61.132 1.00 44.87 219 PRO B N 1
ATOM 3571 C CA . PRO B 1 242 ? -23.952 9.754 -60.823 1.00 43.61 219 PRO B CA 1
ATOM 3572 C C . PRO B 1 242 ? -24.036 10.396 -59.439 1.00 44.30 219 PRO B C 1
ATOM 3573 O O . PRO B 1 242 ? -25.007 11.090 -59.123 1.00 44.90 219 PRO B O 1
ATOM 3577 N N . GLY B 1 243 ? -23.013 10.152 -58.635 1.00 43.61 220 GLY B N 1
ATOM 3578 C CA . GLY B 1 243 ? -22.935 10.698 -57.284 1.00 47.50 220 GLY B CA 1
ATOM 3579 C C . GLY B 1 243 ? -23.401 9.734 -56.195 1.00 45.09 220 GLY B C 1
ATOM 3580 O O . GLY B 1 243 ? -23.196 10.004 -55.016 1.00 43.07 220 GLY B O 1
ATOM 3581 N N . LEU B 1 244 ? -24.006 8.612 -56.594 1.00 41.95 221 LEU B N 1
ATOM 3582 C CA . LEU B 1 244 ? -24.577 7.646 -55.659 1.00 38.18 221 LEU B CA 1
ATOM 3583 C C . LEU B 1 244 ? -24.070 6.232 -55.864 1.00 39.13 221 LEU B C 1
ATOM 3584 O O . LEU B 1 244 ? -24.408 5.577 -56.860 1.00 42.43 221 LEU B O 1
ATOM 3589 N N . PHE B 1 245 ? -23.277 5.753 -54.912 1.00 37.76 222 PHE B N 1
ATOM 3590 C CA . PHE B 1 245 ? -22.802 4.378 -54.903 1.00 39.11 222 PHE B CA 1
ATOM 3591 C C . PHE B 1 245 ? -23.670 3.517 -54.001 1.00 39.24 222 PHE B C 1
ATOM 3592 O O . PHE B 1 245 ? -24.430 4.018 -53.174 1.00 40.47 222 PHE B O 1
ATOM 3600 N N . VAL B 1 246 ? -23.530 2.212 -54.155 1.00 40.96 223 VAL B N 1
ATOM 3601 C CA . VAL B 1 246 ? -24.204 1.253 -53.304 1.00 41.82 223 VAL B CA 1
ATOM 3602 C C . VAL B 1 246 ? -23.223 0.153 -52.935 1.00 43.36 223 VAL B C 1
ATOM 3603 O O . VAL B 1 246 ? -22.413 -0.268 -53.769 1.00 42.44 223 VAL B O 1
ATOM 3607 N N . CYS B 1 247 ? -23.274 -0.288 -51.678 1.00 42.00 224 CYS B N 1
ATOM 3608 C CA . CYS B 1 247 ? -22.438 -1.384 -51.191 1.00 40.53 224 CYS B CA 1
ATOM 3609 C C . CYS B 1 247 ? -23.189 -2.163 -50.119 1.00 40.56 224 CYS B C 1
ATOM 3610 O O . CYS B 1 247 ? -24.278 -1.765 -49.704 1.00 41.18 224 CYS B O 1
ATOM 3613 N N . GLY B 1 248 ? -22.611 -3.277 -49.689 1.00 39.40 225 GLY B N 1
ATOM 3614 C CA . GLY B 1 248 ? -23.257 -4.166 -48.736 1.00 39.91 225 GLY B CA 1
ATOM 3615 C C . GLY B 1 248 ? -24.483 -4.827 -49.333 1.00 41.12 225 GLY B C 1
ATOM 3616 O O . GLY B 1 248 ? -24.634 -4.892 -50.557 1.00 44.11 225 GLY B O 1
ATOM 3617 N N . MET B 1 249 ? -25.381 -5.304 -48.477 1.00 39.22 226 MET B N 1
ATOM 3618 C CA . MET B 1 249 ? -26.577 -5.982 -48.955 1.00 38.18 226 MET B CA 1
ATOM 3619 C C . MET B 1 249 ? -27.435 -5.104 -49.853 1.00 35.71 226 MET B C 1
ATOM 3620 O O . MET B 1 249 ? -28.175 -5.630 -50.680 1.00 34.93 226 MET B O 1
ATOM 3625 N N . ALA B 1 250 ? -27.377 -3.791 -49.664 1.00 33.52 227 ALA B N 1
ATOM 3626 C CA . ALA B 1 250 ? -28.090 -2.871 -50.538 1.00 36.29 227 ALA B CA 1
ATOM 3627 C C . ALA B 1 250 ? -27.739 -3.124 -52.022 1.00 38.82 227 ALA B C 1
ATOM 3628 O O . ALA B 1 250 ? -28.601 -2.991 -52.890 1.00 40.74 227 ALA B O 1
ATOM 3630 N N . ALA B 1 251 ? -26.481 -3.495 -52.288 1.00 39.31 228 ALA B N 1
ATOM 3631 C CA . ALA B 1 251 ? -26.007 -3.766 -53.656 1.00 39.11 228 ALA B CA 1
ATOM 3632 C C . ALA B 1 251 ? -26.758 -4.935 -54.278 1.00 38.73 228 ALA B C 1
ATOM 3633 O O . ALA B 1 251 ? -27.176 -4.858 -55.434 1.00 41.45 228 ALA B O 1
ATOM 3635 N N . ASN B 1 252 ? -26.949 -6.008 -53.512 1.00 37.57 229 ASN B N 1
ATOM 3636 C CA . ASN B 1 252 ? -27.725 -7.144 -53.998 1.00 36.48 229 ASN B CA 1
ATOM 3637 C C . ASN B 1 252 ? -29.228 -6.893 -54.032 1.00 35.61 229 ASN B C 1
ATOM 3638 O O . ASN B 1 252 ? -29.949 -7.627 -54.690 1.00 36.41 229 ASN B O 1
ATOM 3643 N N . ALA B 1 253 ? -29.710 -5.871 -53.330 1.00 36.88 230 ALA B N 1
ATOM 3644 C CA . ALA B 1 253 ? -31.126 -5.502 -53.414 1.00 36.91 230 ALA B CA 1
ATOM 3645 C C . ALA B 1 253 ? -31.368 -4.725 -54.699 1.00 37.87 230 ALA B C 1
ATOM 3646 O O . ALA B 1 253 ? -32.392 -4.900 -55.372 1.00 39.57 230 ALA B O 1
ATOM 3648 N N . VAL B 1 254 ? -30.427 -3.843 -55.016 1.00 38.66 231 VAL B N 1
ATOM 3649 C CA . VAL B 1 254 ? -30.507 -3.036 -56.224 1.00 41.61 231 VAL B CA 1
ATOM 3650 C C . VAL B 1 254 ? -30.342 -3.891 -57.494 1.00 42.65 231 VAL B C 1
ATOM 3651 O O . VAL B 1 254 ? -31.044 -3.668 -58.467 1.00 42.47 231 VAL B O 1
ATOM 3655 N N . TYR B 1 255 ? -29.453 -4.881 -57.462 1.00 40.51 232 TYR B N 1
ATOM 3656 C CA . TYR B 1 255 ? -29.163 -5.685 -58.649 1.00 41.47 232 TYR B CA 1
ATOM 3657 C C . TYR B 1 255 ? -29.634 -7.136 -58.539 1.00 42.73 232 TYR B C 1
ATOM 3658 O O . TYR B 1 255 ? -29.163 -8.008 -59.258 1.00 44.08 232 TYR B O 1
ATOM 3667 N N . ALA B 1 256 ? -30.591 -7.381 -57.650 1.00 39.20 233 ALA B N 1
ATOM 3668 C CA . ALA B 1 256 ? -31.204 -8.691 -57.492 1.00 40.11 233 ALA B CA 1
ATOM 3669 C C . ALA B 1 256 ? -30.223 -9.848 -57.306 1.00 40.04 233 ALA B C 1
ATOM 3670 O O . ALA B 1 256 ? -30.398 -10.907 -57.898 1.00 39.81 233 ALA B O 1
ATOM 3672 N N . GLY B 1 257 ? -29.210 -9.655 -56.474 1.00 38.49 234 GLY B N 1
ATOM 3673 C CA . GLY B 1 257 ? -28.349 -10.760 -56.055 1.00 40.04 234 GLY B CA 1
ATOM 3674 C C . GLY B 1 257 ? -28.995 -11.577 -54.936 1.00 41.10 234 GLY B C 1
ATOM 3675 O O . GLY B 1 257 ? -29.989 -11.160 -54.325 1.00 41.77 234 GLY B O 1
ATOM 3676 N N . HIS B 1 258 ? -28.424 -12.743 -54.665 1.00 41.07 235 HIS B N 1
ATOM 3677 C CA . HIS B 1 258 ? -28.894 -13.603 -53.596 1.00 41.32 235 HIS B CA 1
ATOM 3678 C C . HIS B 1 258 ? -28.407 -13.086 -52.244 1.00 41.09 235 HIS B C 1
ATOM 3679 O O . HIS B 1 258 ? -27.367 -12.423 -52.142 1.00 38.95 235 HIS B O 1
ATOM 3686 N N . ARG B 1 259 ? -29.171 -13.397 -51.208 1.00 40.18 236 ARG B N 1
ATOM 3687 C CA . ARG B 1 259 ? -28.722 -13.179 -49.838 1.00 41.19 236 ARG B CA 1
ATOM 3688 C C . ARG B 1 259 ? -27.824 -14.355 -49.444 1.00 42.38 236 ARG B C 1
ATOM 3689 O O . ARG B 1 259 ? -27.837 -15.404 -50.120 1.00 41.71 236 ARG B O 1
ATOM 3697 N N . MET B 1 260 ? -27.040 -14.179 -48.377 1.00 39.89 237 MET B N 1
ATOM 3698 C CA . MET B 1 260 ? -26.022 -15.163 -48.000 1.00 40.41 237 MET B CA 1
ATOM 3699 C C . MET B 1 260 ? -26.028 -15.639 -46.537 1.00 40.74 237 MET B C 1
ATOM 3700 O O . MET B 1 260 ? -25.207 -16.473 -46.166 1.00 39.61 237 MET B O 1
ATOM 3705 N N . GLY B 1 261 ? -26.939 -15.120 -45.712 1.00 39.62 238 GLY B N 1
ATOM 3706 C CA . GLY B 1 261 ? -26.965 -15.478 -44.297 1.00 40.30 238 GLY B CA 1
ATOM 3707 C C . GLY B 1 261 ? -25.890 -14.745 -43.516 1.00 39.92 238 GLY B C 1
ATOM 3708 O O . GLY B 1 261 ? -25.296 -13.770 -44.004 1.00 40.18 238 GLY B O 1
ATOM 3709 N N . ALA B 1 262 ? -25.599 -15.249 -42.318 1.00 44.12 239 ALA B N 1
ATOM 3710 C CA . ALA B 1 262 ? -24.750 -14.543 -41.354 1.00 43.45 239 ALA B CA 1
ATOM 3711 C C . ALA B 1 262 ? -23.259 -14.723 -41.618 1.00 44.76 239 ALA B C 1
ATOM 3712 O O . ALA B 1 262 ? -22.486 -15.007 -40.697 1.00 42.81 239 ALA B O 1
ATOM 3714 N N . ILE B 1 263 ? -22.866 -14.552 -42.881 1.00 46.96 240 ILE B N 1
ATOM 3715 C CA . ILE B 1 263 ? -21.471 -14.576 -43.288 1.00 44.41 240 ILE B CA 1
ATOM 3716 C C . ILE B 1 263 ? -21.208 -13.214 -43.900 1.00 42.02 240 ILE B C 1
ATOM 3717 O O . ILE B 1 263 ? -21.998 -12.745 -44.716 1.00 45.21 240 ILE B O 1
ATOM 3722 N N . PHE B 1 264 ? -20.115 -12.571 -43.492 1.00 42.41 241 PHE B N 1
ATOM 3723 C CA . PHE B 1 264 ? -19.944 -11.117 -43.709 1.00 44.59 241 PHE B CA 1
ATOM 3724 C C . PHE B 1 264 ? -18.762 -10.693 -44.585 1.00 43.36 241 PHE B C 1
ATOM 3725 O O . PHE B 1 264 ? -18.570 -9.492 -44.834 1.00 40.27 241 PHE B O 1
ATOM 3733 N N . GLY B 1 265 ? -17.992 -11.657 -45.080 1.00 44.77 242 GLY B N 1
ATOM 3734 C CA . GLY B 1 265 ? -16.824 -11.335 -45.901 1.00 44.84 242 GLY B CA 1
ATOM 3735 C C . GLY B 1 265 ? -17.180 -10.446 -47.074 1.00 42.36 242 GLY B C 1
ATOM 3736 O O . GLY B 1 265 ? -16.521 -9.431 -47.328 1.00 41.07 242 GLY B O 1
ATOM 3737 N N . GLY B 1 266 ? -18.256 -10.810 -47.758 1.00 43.44 243 GLY B N 1
ATOM 3738 C CA . GLY B 1 266 ? -18.771 -10.009 -48.860 1.00 43.26 243 GLY B CA 1
ATOM 3739 C C . GLY B 1 266 ? -19.083 -8.581 -48.461 1.00 43.36 243 GLY B C 1
ATOM 3740 O O . GLY B 1 266 ? -18.832 -7.666 -49.236 1.00 44.08 243 GLY B O 1
ATOM 3741 N N . MET B 1 267 ? -19.657 -8.388 -47.267 1.00 41.05 244 MET B N 1
ATOM 3742 C CA . MET B 1 267 ? -19.983 -7.050 -46.784 1.00 39.03 244 MET B CA 1
ATOM 3743 C C . MET B 1 267 ? -18.719 -6.212 -46.631 1.00 38.86 244 MET B C 1
ATOM 3744 O O . MET B 1 267 ? -18.684 -5.045 -47.032 1.00 40.56 244 MET B O 1
ATOM 3749 N N . TYR B 1 268 ? -17.682 -6.802 -46.046 1.00 40.03 245 TYR B N 1
ATOM 3750 C CA . TYR B 1 268 ? -16.433 -6.077 -45.798 1.00 42.74 245 TYR B CA 1
ATOM 3751 C C . TYR B 1 268 ? -15.729 -5.748 -47.127 1.00 44.02 245 TYR B C 1
ATOM 3752 O O . TYR B 1 268 ? -15.345 -4.595 -47.382 1.00 44.31 245 TYR B O 1
ATOM 3761 N N . ILE B 1 269 ? -15.587 -6.753 -47.983 1.00 44.71 246 ILE B N 1
ATOM 3762 C CA . ILE B 1 269 ? -14.939 -6.547 -49.286 1.00 46.28 246 ILE B CA 1
ATOM 3763 C C . ILE B 1 269 ? -15.721 -5.535 -50.121 1.00 45.08 246 ILE B C 1
ATOM 3764 O O . ILE B 1 269 ? -15.127 -4.641 -50.729 1.00 45.62 246 ILE B O 1
ATOM 3769 N N . SER B 1 270 ? -17.050 -5.645 -50.114 1.00 44.75 247 SER B N 1
ATOM 3770 C CA . SER B 1 270 ? -17.895 -4.681 -50.816 1.00 41.92 247 SER B CA 1
ATOM 3771 C C . SER B 1 270 ? -17.642 -3.262 -50.333 1.00 42.83 247 SER B C 1
ATOM 3772 O O . SER B 1 270 ? -17.507 -2.339 -51.126 1.00 43.46 247 SER B O 1
ATOM 3775 N N . GLY B 1 271 ? -17.582 -3.082 -49.020 1.00 45.53 248 GLY B N 1
ATOM 3776 C CA . GLY B 1 271 ? -17.332 -1.765 -48.458 1.00 42.57 248 GLY B CA 1
ATOM 3777 C C . GLY B 1 271 ? -15.950 -1.261 -48.827 1.00 42.44 248 GLY B C 1
ATOM 3778 O O . GLY B 1 271 ? -15.782 -0.087 -49.166 1.00 41.05 248 GLY B O 1
ATOM 3779 N N . LYS B 1 272 ? -14.958 -2.145 -48.753 1.00 44.49 249 LYS B N 1
ATOM 3780 C CA . LYS B 1 272 ? -13.593 -1.789 -49.144 1.00 47.71 249 LYS B CA 1
ATOM 3781 C C . LYS B 1 272 ? -13.510 -1.379 -50.615 1.00 46.77 249 LYS B C 1
ATOM 3782 O O . LYS B 1 272 ? -12.877 -0.374 -50.952 1.00 48.26 249 LYS B O 1
ATOM 3788 N N . LYS B 1 273 ? -14.162 -2.158 -51.480 1.00 45.58 250 LYS B N 1
ATOM 3789 C CA . LYS B 1 273 ? -14.170 -1.874 -52.911 1.00 46.38 250 LYS B CA 1
ATOM 3790 C C . LYS B 1 273 ? -14.851 -0.556 -53.212 1.00 47.52 250 LYS B C 1
ATOM 3791 O O . LYS B 1 273 ? -14.366 0.242 -54.013 1.00 45.08 250 LYS B O 1
ATOM 3797 N N . CYS B 1 274 ? -15.986 -0.331 -52.566 1.00 48.10 251 CYS B N 1
ATOM 3798 C CA . CYS B 1 274 ? -16.693 0.928 -52.697 1.00 46.67 251 CYS B CA 1
ATOM 3799 C C . CYS B 1 274 ? -15.770 2.091 -52.363 1.00 43.82 251 CYS B C 1
ATOM 3800 O O . CYS B 1 274 ? -15.750 3.101 -53.066 1.00 42.42 251 CYS B O 1
ATOM 3803 N N . ALA B 1 275 ? -15.006 1.941 -51.289 1.00 44.19 252 ALA B N 1
ATOM 3804 C CA . ALA B 1 275 ? -14.068 2.976 -50.875 1.00 48.44 252 ALA B CA 1
ATOM 3805 C C . ALA B 1 275 ? -13.036 3.249 -51.966 1.00 48.00 252 ALA B C 1
ATOM 3806 O O . ALA B 1 275 ? -12.790 4.402 -52.329 1.00 46.25 252 ALA B O 1
ATOM 3808 N N . GLU B 1 276 ? -12.443 2.186 -52.489 1.00 48.90 253 GLU B N 1
ATOM 3809 C CA . GLU B 1 276 ? -11.402 2.324 -53.514 1.00 54.74 253 GLU B CA 1
ATOM 3810 C C . GLU B 1 276 ? -11.926 3.026 -54.767 1.00 51.70 253 GLU B C 1
ATOM 3811 O O . GLU B 1 276 ? -11.286 3.938 -55.281 1.00 52.83 253 GLU B O 1
ATOM 3817 N N . MET B 1 277 ? -13.109 2.630 -55.222 1.00 51.33 254 MET B N 1
ATOM 3818 C CA . MET B 1 277 ? -13.742 3.267 -56.372 1.00 50.67 254 MET B CA 1
ATOM 3819 C C . MET B 1 277 ? -13.919 4.755 -56.162 1.00 51.48 254 MET B C 1
ATOM 3820 O O . MET B 1 277 ? -13.618 5.550 -57.053 1.00 50.29 254 MET B O 1
ATOM 3825 N N . ILE B 1 278 ? -14.411 5.133 -54.982 1.00 50.95 255 ILE B N 1
ATOM 3826 C CA . ILE B 1 278 ? -14.678 6.542 -54.684 1.00 49.26 255 ILE B CA 1
ATOM 3827 C C . ILE B 1 278 ? -13.382 7.332 -54.483 1.00 47.47 255 ILE B C 1
ATOM 3828 O O . ILE B 1 278 ? -13.296 8.494 -54.878 1.00 48.52 255 ILE B O 1
ATOM 3833 N N . VAL B 1 279 ? -12.392 6.721 -53.844 1.00 47.92 256 VAL B N 1
ATOM 3834 C CA . VAL B 1 279 ? -11.091 7.367 -53.672 1.00 52.30 256 VAL B CA 1
ATOM 3835 C C . VAL B 1 279 ? -10.510 7.705 -55.054 1.00 54.58 256 VAL B C 1
ATOM 3836 O O . VAL B 1 279 ? -10.074 8.837 -55.282 1.00 52.92 256 VAL B O 1
ATOM 3840 N N . GLU B 1 280 ? -10.540 6.735 -55.971 1.00 58.16 257 GLU B N 1
ATOM 3841 C CA . GLU B 1 280 ? -10.079 6.956 -57.345 1.00 64.05 257 GLU B CA 1
ATOM 3842 C C . GLU B 1 280 ? -10.772 8.167 -57.981 1.00 62.63 257 GLU B C 1
ATOM 3843 O O . GLU B 1 280 ? -10.107 9.030 -58.560 1.00 59.62 257 GLU B O 1
ATOM 3849 N N . LYS B 1 281 ? -12.096 8.246 -57.859 1.00 60.87 258 LYS B N 1
ATOM 3850 C CA . LYS B 1 281 ? -12.836 9.360 -58.463 1.00 60.31 258 LYS B CA 1
ATOM 3851 C C . LYS B 1 281 ? -12.496 10.699 -57.823 1.00 61.19 258 LYS B C 1
ATOM 3852 O O . LYS B 1 281 ? -12.479 11.722 -58.502 1.00 61.50 258 LYS B O 1
ATOM 3858 N N . LEU B 1 282 ? -12.238 10.694 -56.518 1.00 61.03 259 LEU B N 1
ATOM 3859 C CA . LEU B 1 282 ? -11.865 11.915 -55.812 1.00 60.15 259 LEU B CA 1
ATOM 3860 C C . LEU B 1 282 ? -10.483 12.408 -56.254 1.00 62.34 259 LEU B C 1
ATOM 3861 O O . LEU B 1 282 ? -10.282 13.609 -56.423 1.00 58.52 259 LEU B O 1
ATOM 3866 N N . LYS B 1 283 ? -9.547 11.479 -56.448 1.00 68.76 260 LYS B N 1
ATOM 3867 C CA . LYS B 1 283 ? -8.193 11.814 -56.924 1.00 73.72 260 LYS B CA 1
ATOM 3868 C C . LYS B 1 283 ? -8.192 12.382 -58.339 1.00 76.84 260 LYS B C 1
ATOM 3869 O O . LYS B 1 283 ? -7.580 13.419 -58.587 1.00 76.40 260 LYS B O 1
ATOM 3875 N N . ASN B 1 284 ? -8.903 11.714 -59.249 1.00 79.39 261 ASN B N 1
ATOM 3876 C CA . ASN B 1 284 ? -9.069 12.198 -60.626 1.00 82.37 261 ASN B CA 1
ATOM 3877 C C . ASN B 1 284 ? -9.593 13.625 -60.707 1.00 84.19 261 ASN B C 1
ATOM 3878 O O . ASN B 1 284 ? -9.532 14.244 -61.768 1.00 91.30 261 ASN B O 1
ATOM 3883 N N . ASN B 1 285 ? -10.136 14.127 -59.599 1.00 85.75 262 ASN B N 1
ATOM 3884 C CA . ASN B 1 285 ? -10.505 15.529 -59.465 1.00 88.08 262 ASN B CA 1
ATOM 3885 C C . ASN B 1 285 ? -9.675 16.166 -58.359 1.00 86.22 262 ASN B C 1
ATOM 3886 O O . ASN B 1 285 ? -9.285 17.323 -58.452 1.00 90.22 262 ASN B O 1
ATOM 3891 N N . ARG C 1 27 ? -12.705 -14.790 -55.707 1.00 65.91 4 ARG C N 1
ATOM 3892 C CA . ARG C 1 27 ? -13.678 -15.931 -55.681 1.00 63.82 4 ARG C CA 1
ATOM 3893 C C . ARG C 1 27 ? -13.962 -16.394 -54.248 1.00 64.18 4 ARG C C 1
ATOM 3894 O O . ARG C 1 27 ? -13.302 -17.293 -53.734 1.00 68.30 4 ARG C O 1
ATOM 3896 N N . LEU C 1 28 ? -14.959 -15.782 -53.614 1.00 59.94 5 LEU C N 1
ATOM 3897 C CA . LEU C 1 28 ? -15.297 -16.084 -52.221 1.00 56.89 5 LEU C CA 1
ATOM 3898 C C . LEU C 1 28 ? -16.004 -17.418 -52.075 1.00 54.64 5 LEU C C 1
ATOM 3899 O O . LEU C 1 28 ? -16.824 -17.802 -52.913 1.00 51.67 5 LEU C O 1
ATOM 3904 N N . ARG C 1 29 ? -15.691 -18.108 -50.985 1.00 57.95 6 ARG C N 1
ATOM 3905 C CA . ARG C 1 29 ? -16.221 -19.437 -50.717 1.00 64.41 6 ARG C CA 1
ATOM 3906 C C . ARG C 1 29 ? -17.136 -19.356 -49.499 1.00 59.99 6 ARG C C 1
ATOM 3907 O O . ARG C 1 29 ? -16.724 -18.850 -48.452 1.00 59.46 6 ARG C O 1
ATOM 3915 N N . ALA C 1 30 ? -18.361 -19.859 -49.642 1.00 54.88 7 ALA C N 1
ATOM 3916 C CA . ALA C 1 30 ? -19.397 -19.714 -48.619 1.00 52.13 7 ALA C CA 1
ATOM 3917 C C . ALA C 1 30 ? -20.430 -20.819 -48.745 1.00 51.23 7 ALA C C 1
ATOM 3918 O O . ALA C 1 30 ? -20.860 -21.160 -49.846 1.00 51.88 7 ALA C O 1
ATOM 3920 N N . ASP C 1 31 ? -20.830 -21.376 -47.610 1.00 47.48 8 ASP C N 1
ATOM 3921 C CA . ASP C 1 31 ? -21.827 -22.438 -47.573 1.00 45.87 8 ASP C CA 1
ATOM 3922 C C . ASP C 1 31 ? -22.789 -22.177 -46.404 1.00 46.09 8 ASP C C 1
ATOM 3923 O O . ASP C 1 31 ? -22.368 -21.725 -45.340 1.00 41.02 8 ASP C O 1
ATOM 3928 N N . GLU C 1 32 ? -24.068 -22.478 -46.607 1.00 45.19 9 GLU C N 1
ATOM 3929 C CA . GLU C 1 32 ? -25.105 -22.183 -45.619 1.00 45.27 9 GLU C CA 1
ATOM 3930 C C . GLU C 1 32 ? -24.939 -23.067 -44.388 1.00 47.19 9 GLU C C 1
ATOM 3931 O O . GLU C 1 32 ? -24.950 -22.570 -43.259 1.00 46.84 9 GLU C O 1
ATOM 3937 N N . TYR C 1 33 ? -24.785 -24.370 -44.614 1.00 44.23 10 TYR C N 1
ATOM 3938 C CA . TYR C 1 33 ? -24.622 -25.330 -43.531 1.00 43.88 10 TYR C CA 1
ATOM 3939 C C . TYR C 1 33 ? -23.379 -25.037 -42.702 1.00 44.77 10 TYR C C 1
ATOM 3940 O O . TYR C 1 33 ? -23.413 -25.133 -41.483 1.00 46.12 10 TYR C O 1
ATOM 3949 N N . ALA C 1 34 ? -22.282 -24.687 -43.361 1.00 45.77 11 ALA C N 1
ATOM 3950 C CA . ALA C 1 34 ? -21.025 -24.457 -42.665 1.00 44.55 11 ALA C CA 1
ATOM 3951 C C . ALA C 1 34 ? -21.103 -23.192 -41.813 1.00 45.34 11 ALA C C 1
ATOM 3952 O O . ALA C 1 34 ? -20.566 -23.152 -40.706 1.00 43.67 11 ALA C O 1
ATOM 3954 N N . THR C 1 35 ? -21.741 -22.155 -42.351 1.00 45.70 12 THR C N 1
ATOM 3955 C CA . THR C 1 35 ? -21.961 -20.895 -41.635 1.00 44.81 12 THR C CA 1
ATOM 3956 C C . THR C 1 35 ? -22.801 -21.150 -40.382 1.00 40.89 12 THR C C 1
ATOM 3957 O O . THR C 1 35 ? -22.430 -20.761 -39.276 1.00 42.81 12 THR C O 1
ATOM 3961 N N . THR C 1 36 ? -23.927 -21.816 -40.573 1.00 39.98 13 THR C N 1
ATOM 3962 C CA . THR C 1 36 ? -24.821 -22.161 -39.484 1.00 41.27 13 THR C CA 1
ATOM 3963 C C . THR C 1 36 ? -24.126 -23.031 -38.432 1.00 45.85 13 THR C C 1
ATOM 3964 O O . THR C 1 36 ? -24.234 -22.751 -37.234 1.00 46.77 13 THR C O 1
ATOM 3968 N N . ARG C 1 37 ? -23.425 -24.076 -38.877 1.00 45.04 14 ARG C N 1
ATOM 3969 C CA . ARG C 1 37 ? -22.733 -24.983 -37.965 1.00 46.02 14 ARG C CA 1
ATOM 3970 C C . ARG C 1 37 ? -21.700 -24.231 -37.147 1.00 43.99 14 ARG C C 1
ATOM 3971 O O . ARG C 1 37 ? -21.591 -24.422 -35.942 1.00 42.14 14 ARG C O 1
ATOM 3979 N N . ALA C 1 38 ? -20.943 -23.376 -37.814 1.00 42.93 15 ALA C N 1
ATOM 3980 C CA . ALA C 1 38 ? -19.888 -22.618 -37.163 1.00 43.62 15 ALA C CA 1
ATOM 3981 C C . ALA C 1 38 ? -20.425 -21.709 -36.054 1.00 44.85 15 ALA C C 1
ATOM 3982 O O . ALA C 1 38 ? -19.813 -21.590 -34.997 1.00 43.31 15 ALA C O 1
ATOM 3984 N N . ILE C 1 39 ? -21.560 -21.061 -36.319 1.00 46.86 16 ILE C N 1
ATOM 3985 C CA . ILE C 1 39 ? -22.178 -20.144 -35.355 1.00 42.56 16 ILE C CA 1
ATOM 3986 C C . ILE C 1 39 ? -22.687 -20.938 -34.155 1.00 42.50 16 ILE C C 1
ATOM 3987 O O . ILE C 1 39 ? -22.460 -20.546 -33.010 1.00 42.42 16 ILE C O 1
ATOM 3992 N N . LEU C 1 40 ? -23.337 -22.066 -34.420 1.00 39.91 17 LEU C N 1
ATOM 3993 C CA . LEU C 1 40 ? -23.824 -22.928 -33.366 1.00 41.24 17 LEU C CA 1
ATOM 3994 C C . LEU C 1 40 ? -22.704 -23.436 -32.453 1.00 44.35 17 LEU C C 1
ATOM 3995 O O . LEU C 1 40 ? -22.858 -23.409 -31.231 1.00 40.40 17 LEU C O 1
ATOM 4000 N N . LYS C 1 41 ? -21.582 -23.865 -33.036 1.00 43.71 18 LYS C N 1
ATOM 4001 C CA . LYS C 1 41 ? -20.470 -24.404 -32.255 1.00 46.82 18 LYS C CA 1
ATOM 4002 C C . LYS C 1 41 ? -19.804 -23.343 -31.370 1.00 44.80 18 LYS C C 1
ATOM 4003 O O . LYS C 1 41 ? -19.508 -23.603 -30.204 1.00 42.31 18 LYS C O 1
ATOM 4009 N N . SER C 1 42 ? -19.546 -22.161 -31.922 1.00 42.72 19 SER C N 1
ATOM 4010 C CA . SER C 1 42 ? -18.967 -21.084 -31.132 1.00 42.79 19 SER C CA 1
ATOM 4011 C C . SER C 1 42 ? -19.915 -20.639 -30.004 1.00 44.49 19 SER C C 1
ATOM 4012 O O . SER C 1 42 ? -19.480 -20.396 -28.880 1.00 42.60 19 SER C O 1
ATOM 4015 N N . ALA C 1 43 ? -21.206 -20.554 -30.306 1.00 43.67 20 ALA C N 1
ATOM 4016 C CA . ALA C 1 43 ? -22.187 -20.079 -29.338 1.00 44.43 20 ALA C CA 1
ATOM 4017 C C . ALA C 1 43 ? -22.364 -21.070 -28.204 1.00 45.00 20 ALA C C 1
ATOM 4018 O O . ALA C 1 43 ? -22.433 -20.674 -27.044 1.00 44.50 20 ALA C O 1
ATOM 4020 N N . PHE C 1 44 ? -22.448 -22.350 -28.548 1.00 47.03 21 PHE C N 1
ATOM 4021 C CA A PHE C 1 44 ? -22.646 -23.334 -27.504 0.50 48.26 21 PHE C CA 1
ATOM 4022 C CA B PHE C 1 44 ? -22.556 -23.491 -27.613 0.50 48.61 21 PHE C CA 1
ATOM 4023 C C . PHE C 1 44 ? -21.395 -23.546 -26.634 1.00 49.21 21 PHE C C 1
ATOM 4024 O O . PHE C 1 44 ? -21.553 -23.726 -25.433 1.00 48.94 21 PHE C O 1
ATOM 4039 N N . ASP C 1 45 ? -20.195 -23.434 -27.194 1.00 50.36 22 ASP C N 1
ATOM 4040 C CA . ASP C 1 45 ? -18.968 -23.428 -26.391 1.00 50.83 22 ASP C CA 1
ATOM 4041 C C . ASP C 1 45 ? -18.967 -22.225 -25.455 1.00 51.19 22 ASP C C 1
ATOM 4042 O O . ASP C 1 45 ? -18.670 -22.356 -24.269 1.00 49.59 22 ASP C O 1
ATOM 4047 N N . MET C 1 46 ? -19.287 -21.053 -26.003 1.00 46.87 23 MET C N 1
ATOM 4048 C CA . MET C 1 46 ? -19.353 -19.825 -25.215 1.00 45.80 23 MET C CA 1
ATOM 4049 C C . MET C 1 46 ? -20.318 -19.988 -24.038 1.00 44.50 23 MET C C 1
ATOM 4050 O O . MET C 1 46 ? -19.959 -19.683 -22.897 1.00 42.58 23 MET C O 1
ATOM 4055 N N . TRP C 1 47 ? -21.525 -20.481 -24.317 1.00 43.06 24 TRP C N 1
ATOM 4056 C CA . TRP C 1 47 ? -22.558 -20.615 -23.285 1.00 46.05 24 TRP C CA 1
ATOM 4057 C C . TRP C 1 47 ? -22.161 -21.556 -22.154 1.00 49.03 24 TRP C C 1
ATOM 4058 O O . TRP C 1 47 ? -22.366 -21.236 -20.975 1.00 44.53 24 TRP C O 1
ATOM 4069 N N . LEU C 1 48 ? -21.603 -22.714 -22.511 1.00 51.50 25 LEU C N 1
ATOM 4070 C CA . LEU C 1 48 ? -21.214 -23.715 -21.514 1.00 51.60 25 LEU C CA 1
ATOM 4071 C C . LEU C 1 48 ? -20.134 -23.186 -20.583 1.00 48.92 25 LEU C C 1
ATOM 4072 O O . LEU C 1 48 ? -20.061 -23.583 -19.428 1.00 51.52 25 LEU C O 1
ATOM 4077 N N . ASP C 1 49 ? -19.312 -22.288 -21.098 1.00 46.32 26 ASP C N 1
ATOM 4078 C CA . ASP C 1 49 ? -18.272 -21.654 -20.320 1.00 47.02 26 ASP C CA 1
ATOM 4079 C C . ASP C 1 49 ? -18.813 -20.503 -19.461 1.00 46.39 26 ASP C C 1
ATOM 4080 O O . ASP C 1 49 ? -18.372 -20.309 -18.339 1.00 46.79 26 ASP C O 1
ATOM 4085 N N . ILE C 1 50 ? -19.751 -19.725 -19.992 1.00 46.05 27 ILE C N 1
ATOM 4086 C CA . ILE C 1 50 ? -20.107 -18.453 -19.367 1.00 43.51 27 ILE C CA 1
ATOM 4087 C C . ILE C 1 50 ? -21.131 -18.604 -18.240 1.00 41.78 27 ILE C C 1
ATOM 4088 O O . ILE C 1 50 ? -21.377 -17.660 -17.513 1.00 42.65 27 ILE C O 1
ATOM 4093 N N . ILE C 1 51 ? -21.716 -19.786 -18.076 1.00 40.88 28 ILE C N 1
ATOM 4094 C CA . ILE C 1 51 ? -22.755 -19.953 -17.059 1.00 43.15 28 ILE C CA 1
ATOM 4095 C C . ILE C 1 51 ? -22.230 -20.057 -15.610 1.00 44.73 28 ILE C C 1
ATOM 4096 O O . ILE C 1 51 ? -23.026 -20.217 -14.681 1.00 42.04 28 ILE C O 1
ATOM 4101 N N . ASP C 1 52 ? -20.908 -19.960 -15.432 1.00 45.11 29 ASP C N 1
ATOM 4102 C CA . ASP C 1 52 ? -20.303 -19.794 -14.112 1.00 45.99 29 ASP C CA 1
ATOM 4103 C C . ASP C 1 52 ? -19.161 -18.805 -14.226 1.00 45.02 29 ASP C C 1
ATOM 4104 O O . ASP C 1 52 ? -18.251 -19.001 -15.020 1.00 48.18 29 ASP C O 1
ATOM 4109 N N . VAL C 1 53 ? -19.213 -17.741 -13.435 1.00 43.51 30 VAL C N 1
ATOM 4110 C CA . VAL C 1 53 ? -18.253 -16.649 -13.540 1.00 44.35 30 VAL C CA 1
ATOM 4111 C C . VAL C 1 53 ? -17.842 -16.168 -12.158 1.00 43.09 30 VAL C C 1
ATOM 4112 O O . VAL C 1 53 ? -18.436 -16.558 -11.170 1.00 42.39 30 VAL C O 1
ATOM 4116 N N . ASP C 1 54 ? -16.829 -15.312 -12.107 1.00 45.48 31 ASP C N 1
ATOM 4117 C CA . ASP C 1 54 ? -16.476 -14.619 -10.876 1.00 47.60 31 ASP C CA 1
ATOM 4118 C C . ASP C 1 54 ? -17.470 -13.483 -10.663 1.00 47.55 31 ASP C C 1
ATOM 4119 O O . ASP C 1 54 ? -18.097 -13.393 -9.606 1.00 46.31 31 ASP C O 1
ATOM 4124 N N . VAL C 1 55 ? -17.623 -12.638 -11.683 1.00 45.03 32 VAL C N 1
ATOM 4125 C CA . VAL C 1 55 ? -18.488 -11.466 -11.601 1.00 44.83 32 VAL C CA 1
ATOM 4126 C C . VAL C 1 55 ? -19.452 -11.352 -12.795 1.00 44.78 32 VAL C C 1
ATOM 4127 O O . VAL C 1 55 ? -19.038 -11.414 -13.965 1.00 42.47 32 VAL C O 1
ATOM 4131 N N . ALA C 1 56 ? -20.732 -11.158 -12.486 1.00 41.69 33 ALA C N 1
ATOM 4132 C CA . ALA C 1 56 ? -21.746 -10.855 -13.496 1.00 40.43 33 ALA C CA 1
ATOM 4133 C C . ALA C 1 56 ? -22.165 -9.411 -13.304 1.00 39.60 33 ALA C C 1
ATOM 4134 O O . ALA C 1 56 ? -22.776 -9.071 -12.287 1.00 38.34 33 ALA C O 1
ATOM 4136 N N . ILE C 1 57 ? -21.805 -8.568 -14.268 1.00 36.31 34 ILE C N 1
ATOM 4137 C CA . ILE C 1 57 ? -22.211 -7.168 -14.274 1.00 37.05 34 ILE C CA 1
ATOM 4138 C C . ILE C 1 57 ? -23.472 -6.984 -15.117 1.00 40.22 34 ILE C C 1
ATOM 4139 O O . ILE C 1 57 ? -23.519 -7.419 -16.266 1.00 41.49 34 ILE C O 1
ATOM 4144 N N . VAL C 1 58 ? -24.487 -6.337 -14.550 1.00 39.21 35 VAL C N 1
ATOM 4145 C CA . VAL C 1 58 ? -25.749 -6.132 -15.254 1.00 37.08 35 VAL C CA 1
ATOM 4146 C C . VAL C 1 58 ? -25.807 -4.698 -15.739 1.00 38.68 35 VAL C C 1
ATOM 4147 O O . VAL C 1 58 ? -25.855 -3.758 -14.949 1.00 37.69 35 VAL C O 1
ATOM 4151 N N . GLY C 1 59 ? -25.771 -4.530 -17.056 1.00 36.45 36 GLY C N 1
ATOM 4152 C CA . GLY C 1 59 ? -25.790 -3.211 -17.651 1.00 36.53 36 GLY C CA 1
ATOM 4153 C C . GLY C 1 59 ? -24.482 -2.922 -18.355 1.00 37.93 36 GLY C C 1
ATOM 4154 O O . GLY C 1 59 ? -23.416 -2.948 -17.739 1.00 37.52 36 GLY C O 1
ATOM 4155 N N . GLY C 1 60 ? -24.569 -2.653 -19.656 1.00 37.37 37 GLY C N 1
ATOM 4156 C CA . GLY C 1 60 ? -23.404 -2.360 -20.471 1.00 37.25 37 GLY C CA 1
ATOM 4157 C C . GLY C 1 60 ? -23.324 -0.889 -20.789 1.00 37.74 37 GLY C C 1
ATOM 4158 O O . GLY C 1 60 ? -22.947 -0.516 -21.896 1.00 36.92 37 GLY C O 1
ATOM 4159 N N . GLY C 1 61 ? -23.698 -0.051 -19.822 1.00 36.51 38 GLY C N 1
ATOM 4160 C CA . GLY C 1 61 ? -23.463 1.385 -19.902 1.00 36.13 38 GLY C CA 1
ATOM 4161 C C . GLY C 1 61 ? -22.057 1.756 -19.447 1.00 35.38 38 GLY C C 1
ATOM 4162 O O . GLY C 1 61 ? -21.217 0.881 -19.228 1.00 33.58 38 GLY C O 1
ATOM 4163 N N . PRO C 1 62 ? -21.791 3.060 -19.301 1.00 36.49 39 PRO C N 1
ATOM 4164 C CA . PRO C 1 62 ? -20.447 3.538 -18.964 1.00 39.43 39 PRO C CA 1
ATOM 4165 C C . PRO C 1 62 ? -19.903 3.008 -17.629 1.00 39.93 39 PRO C C 1
ATOM 4166 O O . PRO C 1 62 ? -18.714 2.689 -17.535 1.00 38.21 39 PRO C O 1
ATOM 4170 N N . SER C 1 63 ? -20.757 2.906 -16.618 1.00 37.76 40 SER C N 1
ATOM 4171 C CA . SER C 1 63 ? -20.300 2.420 -15.320 1.00 40.20 40 SER C CA 1
ATOM 4172 C C . SER C 1 63 ? -20.014 0.918 -15.404 1.00 40.46 40 SER C C 1
ATOM 4173 O O . SER C 1 63 ? -18.943 0.461 -14.992 1.00 41.89 40 SER C O 1
ATOM 4176 N N . GLY C 1 64 ? -20.948 0.156 -15.974 1.00 36.85 41 GLY C N 1
ATOM 4177 C CA . GLY C 1 64 ? -20.760 -1.281 -16.142 1.00 36.66 41 GLY C CA 1
ATOM 4178 C C . GLY C 1 64 ? -19.554 -1.682 -16.994 1.00 39.09 41 GLY C C 1
ATOM 4179 O O . GLY C 1 64 ? -18.848 -2.639 -16.674 1.00 39.16 41 GLY C O 1
ATOM 4180 N N . LEU C 1 65 ? -19.314 -0.968 -18.089 1.00 39.68 42 LEU C N 1
ATOM 4181 C CA . LEU C 1 65 ? -18.203 -1.321 -18.974 1.00 41.94 42 LEU C CA 1
ATOM 4182 C C . LEU C 1 65 ? -16.850 -0.971 -18.344 1.00 42.26 42 LEU C C 1
ATOM 4183 O O . LEU C 1 65 ? -15.856 -1.664 -18.567 1.00 40.34 42 LEU C O 1
ATOM 4188 N N . THR C 1 66 ? -16.820 0.112 -17.571 1.00 44.84 43 THR C N 1
ATOM 4189 C CA . THR C 1 66 ? -15.621 0.493 -16.837 1.00 44.15 43 THR C CA 1
ATOM 4190 C C . THR C 1 66 ? -15.325 -0.550 -15.760 1.00 45.83 43 THR C C 1
ATOM 4191 O O . THR C 1 66 ? -14.213 -1.074 -15.684 1.00 47.92 43 THR C O 1
ATOM 4195 N N . ALA C 1 67 ? -16.329 -0.876 -14.956 1.00 44.86 44 ALA C N 1
ATOM 4196 C CA . ALA C 1 67 ? -16.187 -1.915 -13.951 1.00 45.00 44 ALA C CA 1
ATOM 4197 C C . ALA C 1 67 ? -15.676 -3.210 -14.560 1.00 45.52 44 ALA C C 1
ATOM 4198 O O . ALA C 1 67 ? -14.824 -3.878 -13.978 1.00 41.76 44 ALA C O 1
ATOM 4200 N N . ALA C 1 68 ? -16.209 -3.573 -15.724 1.00 46.38 45 ALA C N 1
ATOM 4201 C CA . ALA C 1 68 ? -15.837 -4.833 -16.367 1.00 47.08 45 ALA C CA 1
ATOM 4202 C C . ALA C 1 68 ? -14.355 -4.843 -16.742 1.00 43.85 45 ALA C C 1
ATOM 4203 O O . ALA C 1 68 ? -13.679 -5.844 -16.571 1.00 41.59 45 ALA C O 1
ATOM 4205 N N . ARG C 1 69 ? -13.869 -3.729 -17.272 1.00 46.71 46 ARG C N 1
ATOM 4206 C CA . ARG C 1 69 ? -12.478 -3.632 -17.689 1.00 51.80 46 ARG C CA 1
ATOM 4207 C C . ARG C 1 69 ? -11.549 -3.831 -16.490 1.00 51.72 46 ARG C C 1
ATOM 4208 O O . ARG C 1 69 ? -10.663 -4.686 -16.512 1.00 48.66 46 ARG C O 1
ATOM 4216 N N . TYR C 1 70 ? -11.776 -3.054 -15.439 1.00 51.36 47 TYR C N 1
ATOM 4217 C CA . TYR C 1 70 ? -10.883 -3.064 -14.287 1.00 50.24 47 TYR C CA 1
ATOM 4218 C C . TYR C 1 70 ? -10.889 -4.366 -13.508 1.00 48.97 47 TYR C C 1
ATOM 4219 O O . TYR C 1 70 ? -9.883 -4.709 -12.902 1.00 52.40 47 TYR C O 1
ATOM 4228 N N . ILE C 1 71 ? -11.984 -5.119 -13.544 1.00 46.92 48 ILE C N 1
ATOM 4229 C CA . ILE C 1 71 ? -11.985 -6.452 -12.932 1.00 47.00 48 ILE C CA 1
ATOM 4230 C C . ILE C 1 71 ? -11.303 -7.502 -13.821 1.00 51.58 48 ILE C C 1
ATOM 4231 O O . ILE C 1 71 ? -10.526 -8.343 -13.336 1.00 49.68 48 ILE C O 1
ATOM 4236 N N . ALA C 1 72 ? -11.605 -7.467 -15.118 1.00 52.62 49 ALA C N 1
ATOM 4237 C CA . ALA C 1 72 ? -11.075 -8.470 -16.055 1.00 51.94 49 ALA C CA 1
ATOM 4238 C C . ALA C 1 72 ? -9.567 -8.312 -16.202 1.00 50.52 49 ALA C C 1
ATOM 4239 O O . ALA C 1 72 ? -8.836 -9.292 -16.306 1.00 51.75 49 ALA C O 1
ATOM 4241 N N . LYS C 1 73 ? -9.139 -7.056 -16.229 1.00 51.36 50 LYS C N 1
ATOM 4242 C CA . LYS C 1 73 ? -7.735 -6.643 -16.219 1.00 53.74 50 LYS C CA 1
ATOM 4243 C C . LYS C 1 73 ? -6.886 -7.363 -15.158 1.00 53.43 50 LYS C C 1
ATOM 4244 O O . LYS C 1 73 ? -5.704 -7.605 -15.367 1.00 51.31 50 LYS C O 1
ATOM 4250 N N . GLU C 1 74 ? -7.498 -7.707 -14.028 1.00 52.34 51 GLU C N 1
ATOM 4251 C CA . GLU C 1 74 ? -6.824 -8.456 -12.968 1.00 53.62 51 GLU C CA 1
ATOM 4252 C C . GLU C 1 74 ? -6.933 -9.970 -13.122 1.00 52.57 51 GLU C C 1
ATOM 4253 O O . GLU C 1 74 ? -6.607 -10.702 -12.197 1.00 54.33 51 GLU C O 1
ATOM 4259 N N . GLY C 1 75 ? -7.409 -10.442 -14.271 1.00 52.59 52 GLY C N 1
ATOM 4260 C CA . GLY C 1 75 ? -7.420 -11.872 -14.580 1.00 50.05 52 GLY C CA 1
ATOM 4261 C C . GLY C 1 75 ? -8.648 -12.656 -14.150 1.00 50.75 52 GLY C C 1
ATOM 4262 O O . GLY C 1 75 ? -8.684 -13.881 -14.277 1.00 52.36 52 GLY C O 1
ATOM 4263 N N . TYR C 1 76 ? -9.662 -11.974 -13.634 1.00 52.28 53 TYR C N 1
ATOM 4264 C CA . TYR C 1 76 ? -10.881 -12.655 -13.189 1.00 51.59 53 TYR C CA 1
ATOM 4265 C C . TYR C 1 76 ? -11.868 -12.821 -14.342 1.00 50.34 53 TYR C C 1
ATOM 4266 O O . TYR C 1 76 ? -11.795 -12.098 -15.333 1.00 46.39 53 TYR C O 1
ATOM 4275 N N . LYS C 1 77 ? -12.778 -13.783 -14.195 1.00 48.24 54 LYS C N 1
ATOM 4276 C CA . LYS C 1 77 ? -13.749 -14.125 -15.223 1.00 48.10 54 LYS C CA 1
ATOM 4277 C C . LYS C 1 77 ? -15.030 -13.288 -15.088 1.00 48.56 54 LYS C C 1
ATOM 4278 O O . LYS C 1 77 ? -15.836 -13.506 -14.176 1.00 49.09 54 LYS C O 1
ATOM 4284 N N . VAL C 1 78 ? -15.212 -12.358 -16.026 1.00 47.17 55 VAL C N 1
ATOM 4285 C CA . VAL C 1 78 ? -16.279 -11.363 -15.995 1.00 48.87 55 VAL C CA 1
ATOM 4286 C C . VAL C 1 78 ? -17.225 -11.478 -17.205 1.00 48.38 55 VAL C C 1
ATOM 4287 O O . VAL C 1 78 ? -16.776 -11.590 -18.346 1.00 43.88 55 VAL C O 1
ATOM 4291 N N . VAL C 1 79 ? -18.530 -11.417 -16.946 1.00 47.59 56 VAL C N 1
ATOM 4292 C CA . VAL C 1 79 ? -19.526 -11.248 -18.000 1.00 46.09 56 VAL C CA 1
ATOM 4293 C C . VAL C 1 79 ? -20.374 -10.009 -17.731 1.00 44.07 56 VAL C C 1
ATOM 4294 O O . VAL C 1 79 ? -20.800 -9.776 -16.602 1.00 43.21 56 VAL C O 1
ATOM 4298 N N . VAL C 1 80 ? -20.586 -9.217 -18.784 1.00 42.26 57 VAL C N 1
ATOM 4299 C CA . VAL C 1 80 ? -21.530 -8.103 -18.774 1.00 40.87 57 VAL C CA 1
ATOM 4300 C C . VAL C 1 80 ? -22.812 -8.531 -19.489 1.00 41.34 57 VAL C C 1
ATOM 4301 O O . VAL C 1 80 ? -22.755 -9.062 -20.603 1.00 42.08 57 VAL C O 1
ATOM 4305 N N . LEU C 1 81 ? -23.962 -8.301 -18.857 1.00 40.01 58 LEU C N 1
ATOM 4306 C CA . LEU C 1 81 ? -25.254 -8.644 -19.440 1.00 39.72 58 LEU C CA 1
ATOM 4307 C C . LEU C 1 81 ? -26.019 -7.360 -19.718 1.00 40.67 58 LEU C C 1
ATOM 4308 O O . LEU C 1 81 ? -26.315 -6.586 -18.794 1.00 38.01 58 LEU C O 1
ATOM 4313 N N . GLU C 1 82 ? -26.340 -7.137 -20.989 1.00 37.26 59 GLU C N 1
ATOM 4314 C CA . GLU C 1 82 ? -26.994 -5.904 -21.421 1.00 37.10 59 GLU C CA 1
ATOM 4315 C C . GLU C 1 82 ? -28.268 -6.248 -22.162 1.00 38.93 59 GLU C C 1
ATOM 4316 O O . GLU C 1 82 ? -28.254 -7.099 -23.057 1.00 40.33 59 GLU C O 1
ATOM 4322 N N . ARG C 1 83 ? -29.364 -5.593 -21.781 1.00 39.16 60 ARG C N 1
ATOM 4323 C CA . ARG C 1 83 ? -30.674 -5.814 -22.400 1.00 38.79 60 ARG C CA 1
ATOM 4324 C C . ARG C 1 83 ? -30.652 -5.566 -23.907 1.00 36.37 60 ARG C C 1
ATOM 4325 O O . ARG C 1 83 ? -31.072 -6.420 -24.673 1.00 36.71 60 ARG C O 1
ATOM 4333 N N . HIS C 1 84 ? -30.207 -4.382 -24.313 1.00 36.20 61 HIS C N 1
ATOM 4334 C CA . HIS C 1 84 ? -30.271 -3.984 -25.718 1.00 37.19 61 HIS C CA 1
ATOM 4335 C C . HIS C 1 84 ? -29.215 -4.693 -26.540 1.00 37.04 61 HIS C C 1
ATOM 4336 O O . HIS C 1 84 ? -28.218 -5.176 -26.002 1.00 34.03 61 HIS C O 1
ATOM 4343 N N . LEU C 1 85 ? -29.446 -4.771 -27.848 1.00 36.60 62 LEU C N 1
ATOM 4344 C CA . LEU C 1 85 ? -28.535 -5.507 -28.735 1.00 37.13 62 LEU C CA 1
ATOM 4345 C C . LEU C 1 85 ? -27.185 -4.821 -28.828 1.00 36.52 62 LEU C C 1
ATOM 4346 O O . LEU C 1 85 ? -26.148 -5.484 -28.931 1.00 37.01 62 LEU C O 1
ATOM 4351 N N . ALA C 1 86 ? -27.200 -3.495 -28.773 1.00 37.53 63 ALA C N 1
ATOM 4352 C CA . ALA C 1 86 ? -25.966 -2.731 -28.636 1.00 37.50 63 ALA C CA 1
ATOM 4353 C C . ALA C 1 86 ? -25.668 -2.398 -27.164 1.00 40.57 63 ALA C C 1
ATOM 4354 O O . ALA C 1 86 ? -26.577 -2.176 -26.355 1.00 38.95 63 ALA C O 1
ATOM 4356 N N . PHE C 1 87 ? -24.383 -2.358 -26.834 1.00 41.04 64 PHE C N 1
ATOM 4357 C CA . PHE C 1 87 ? -23.914 -1.823 -25.552 1.00 42.65 64 PHE C CA 1
ATOM 4358 C C . PHE C 1 87 ? -24.026 -0.296 -25.558 1.00 42.90 64 PHE C C 1
ATOM 4359 O O . PHE C 1 87 ? -24.503 0.293 -26.531 1.00 43.29 64 PHE C O 1
ATOM 4367 N N . GLY C 1 88 ? -23.589 0.342 -24.473 1.00 41.05 65 GLY C N 1
ATOM 4368 C CA . GLY C 1 88 ? -23.458 1.796 -24.439 1.00 43.19 65 GLY C CA 1
ATOM 4369 C C . GLY C 1 88 ? -24.440 2.487 -23.517 1.00 44.44 65 GLY C C 1
ATOM 4370 O O . GLY C 1 88 ? -24.190 3.609 -23.083 1.00 45.86 65 GLY C O 1
ATOM 4371 N N . GLY C 1 89 ? -25.555 1.828 -23.214 1.00 44.05 66 GLY C N 1
ATOM 4372 C CA . GLY C 1 89 ? -26.557 2.397 -22.327 1.00 45.77 66 GLY C CA 1
ATOM 4373 C C . GLY C 1 89 ? -27.059 3.740 -22.807 1.00 47.82 66 GLY C C 1
ATOM 4374 O O . GLY C 1 89 ? -27.258 3.937 -23.997 1.00 45.70 66 GLY C O 1
ATOM 4375 N N . GLY C 1 90 ? -27.248 4.673 -21.880 1.00 48.79 67 GLY C N 1
ATOM 4376 C CA . GLY C 1 90 ? -27.817 5.985 -22.207 1.00 49.69 67 GLY C CA 1
ATOM 4377 C C . GLY C 1 90 ? -26.802 7.047 -22.577 1.00 49.95 67 GLY C C 1
ATOM 4378 O O . GLY C 1 90 ? -26.975 8.206 -22.216 1.00 55.76 67 GLY C O 1
ATOM 4379 N N . THR C 1 91 ? -25.753 6.665 -23.302 1.00 47.99 68 THR C N 1
ATOM 4380 C CA . THR C 1 91 ? -24.662 7.586 -23.664 1.00 48.55 68 THR C CA 1
ATOM 4381 C C . THR C 1 91 ? -24.734 8.111 -25.114 1.00 44.12 68 THR C C 1
ATOM 4382 O O . THR C 1 91 ? -24.319 9.238 -25.388 1.00 42.17 68 THR C O 1
ATOM 4386 N N . TRP C 1 92 ? -25.264 7.293 -26.025 1.00 40.80 69 TRP C N 1
ATOM 4387 C CA . TRP C 1 92 ? -25.197 7.556 -27.474 1.00 37.02 69 TRP C CA 1
ATOM 4388 C C . TRP C 1 92 ? -25.710 8.921 -27.890 1.00 35.55 69 TRP C C 1
ATOM 4389 O O . TRP C 1 92 ? -25.142 9.537 -28.785 1.00 36.28 69 TRP C O 1
ATOM 4400 N N . GLY C 1 93 ? -26.799 9.371 -27.260 1.00 38.04 70 GLY C N 1
ATOM 4401 C CA . GLY C 1 93 ? -27.459 10.631 -27.618 1.00 37.69 70 GLY C CA 1
ATOM 4402 C C . GLY C 1 93 ? -26.902 11.892 -26.960 1.00 37.49 70 GLY C C 1
ATOM 4403 O O . GLY C 1 93 ? -27.444 12.994 -27.150 1.00 37.32 70 GLY C O 1
ATOM 4404 N N . GLY C 1 94 ? -25.833 11.747 -26.189 1.00 36.57 71 GLY C N 1
ATOM 4405 C CA . GLY C 1 94 ? -25.198 12.902 -25.556 1.00 38.24 71 GLY C CA 1
ATOM 4406 C C . GLY C 1 94 ? -26.153 13.650 -24.647 1.00 38.09 71 GLY C C 1
ATOM 4407 O O . GLY C 1 94 ? -26.764 13.062 -23.767 1.00 38.63 71 GLY C O 1
ATOM 4408 N N . GLY C 1 95 ? -26.299 14.947 -24.888 1.00 40.41 72 GLY C N 1
ATOM 4409 C CA . GLY C 1 95 ? -27.236 15.780 -24.145 1.00 38.16 72 GLY C CA 1
ATOM 4410 C C . GLY C 1 95 ? -28.352 16.259 -25.040 1.00 36.56 72 GLY C C 1
ATOM 4411 O O . GLY C 1 95 ? -28.130 17.086 -25.906 1.00 36.81 72 GLY C O 1
ATOM 4412 N N . MET C 1 96 ? -29.556 15.732 -24.815 1.00 36.64 73 MET C N 1
ATOM 4413 C CA . MET C 1 96 ? -30.740 16.075 -25.589 1.00 36.74 73 MET C CA 1
ATOM 4414 C C . MET C 1 96 ? -30.512 15.883 -27.098 1.00 36.19 73 MET C C 1
ATOM 4415 O O . MET C 1 96 ? -30.996 16.661 -27.885 1.00 32.26 73 MET C O 1
ATOM 4420 N N . GLY C 1 97 ? -29.756 14.858 -27.473 1.00 38.20 74 GLY C N 1
ATOM 4421 C CA . GLY C 1 97 ? -29.488 14.567 -28.882 1.00 39.48 74 GLY C CA 1
ATOM 4422 C C . GLY C 1 97 ? -28.209 15.186 -29.422 1.00 38.90 74 GLY C C 1
ATOM 4423 O O . GLY C 1 97 ? -27.652 14.693 -30.394 1.00 41.37 74 GLY C O 1
ATOM 4424 N N . PHE C 1 98 ? -27.728 16.255 -28.795 1.00 38.80 75 PHE C N 1
ATOM 4425 C CA . PHE C 1 98 ? -26.439 16.852 -29.175 1.00 38.30 75 PHE C CA 1
ATOM 4426 C C . PHE C 1 98 ? -25.332 15.868 -28.821 1.00 38.48 75 PHE C C 1
ATOM 4427 O O . PHE C 1 98 ? -25.125 15.567 -27.654 1.00 37.98 75 PHE C O 1
ATOM 4435 N N . PRO C 1 99 ? -24.622 15.338 -29.826 1.00 39.00 76 PRO C N 1
ATOM 4436 C CA . PRO C 1 99 ? -23.860 14.118 -29.596 1.00 38.54 76 PRO C CA 1
ATOM 4437 C C . PRO C 1 99 ? -22.479 14.311 -28.948 1.00 38.90 76 PRO C C 1
ATOM 4438 O O . PRO C 1 99 ? -21.453 13.835 -29.463 1.00 37.21 76 PRO C O 1
ATOM 4442 N N . TYR C 1 100 ? -22.473 14.965 -27.791 1.00 39.60 77 TYR C N 1
ATOM 4443 C CA . TYR C 1 100 ? -21.271 15.080 -26.964 1.00 38.91 77 TYR C CA 1
ATOM 4444 C C . TYR C 1 100 ? -21.608 14.878 -25.502 1.00 37.50 77 TYR C C 1
ATOM 4445 O O . TYR C 1 100 ? -22.679 15.254 -25.056 1.00 36.37 77 TYR C O 1
ATOM 4454 N N . ILE C 1 101 ? -20.688 14.263 -24.776 1.00 37.93 78 ILE C N 1
ATOM 4455 C CA . ILE C 1 101 ? -20.795 14.147 -23.332 1.00 41.62 78 ILE C CA 1
ATOM 4456 C C . ILE C 1 101 ? -19.590 14.808 -22.674 1.00 43.80 78 ILE C C 1
ATOM 4457 O O . ILE C 1 101 ? -18.578 15.098 -23.317 1.00 39.58 78 ILE C O 1
ATOM 4462 N N . VAL C 1 102 ? -19.719 15.039 -21.377 1.00 45.08 79 VAL C N 1
ATOM 4463 C CA . VAL C 1 102 ? -18.740 15.799 -20.632 1.00 44.70 79 VAL C CA 1
ATOM 4464 C C . VAL C 1 102 ? -18.100 14.875 -19.608 1.00 45.26 79 VAL C C 1
ATOM 4465 O O . VAL C 1 102 ? -18.738 13.935 -19.127 1.00 45.29 79 VAL C O 1
ATOM 4469 N N . VAL C 1 103 ? -16.823 15.126 -19.320 1.00 49.06 80 VAL C N 1
ATOM 4470 C CA . VAL C 1 103 ? -16.114 14.451 -18.241 1.00 49.81 80 VAL C CA 1
ATOM 4471 C C . VAL C 1 103 ? -15.190 15.446 -17.526 1.00 51.33 80 VAL C C 1
ATOM 4472 O O . VAL C 1 103 ? -14.581 16.308 -18.170 1.00 50.16 80 VAL C O 1
ATOM 4476 N N . GLU C 1 104 ? -15.101 15.320 -16.197 1.00 50.65 81 GLU C N 1
ATOM 4477 C CA . GLU C 1 104 ? -14.279 16.219 -15.360 1.00 51.60 81 GLU C CA 1
ATOM 4478 C C . GLU C 1 104 ? -13.100 15.450 -14.772 1.00 49.48 81 GLU C C 1
ATOM 4479 O O . GLU C 1 104 ? -13.194 14.244 -14.560 1.00 45.04 81 GLU C O 1
ATOM 4485 N N . GLU C 1 105 ? -11.986 16.132 -14.514 1.00 53.18 82 GLU C N 1
ATOM 4486 C CA . GLU C 1 105 ? -10.832 15.448 -13.890 1.00 56.37 82 GLU C CA 1
ATOM 4487 C C . GLU C 1 105 ? -11.171 14.937 -12.491 1.00 50.24 82 GLU C C 1
ATOM 4488 O O . GLU C 1 105 ? -12.049 15.473 -11.831 1.00 46.86 82 GLU C O 1
ATOM 4494 N N . PRO C 1 106 ? -10.492 13.872 -12.053 1.00 49.75 83 PRO C N 1
ATOM 4495 C CA . PRO C 1 106 ? -9.479 13.118 -12.776 1.00 51.25 83 PRO C CA 1
ATOM 4496 C C . PRO C 1 106 ? -10.058 12.016 -13.677 1.00 50.74 83 PRO C C 1
ATOM 4497 O O . PRO C 1 106 ? -9.297 11.202 -14.200 1.00 53.92 83 PRO C O 1
ATOM 4501 N N . ALA C 1 107 ? -11.382 11.989 -13.851 1.00 50.77 84 ALA C N 1
ATOM 4502 C CA . ALA C 1 107 ? -12.058 10.896 -14.560 1.00 50.38 84 ALA C CA 1
ATOM 4503 C C . ALA C 1 107 ? -11.695 10.834 -16.042 1.00 48.51 84 ALA C C 1
ATOM 4504 O O . ALA C 1 107 ? -11.745 9.765 -16.647 1.00 51.70 84 ALA C O 1
ATOM 4506 N N . ASP C 1 108 ? -11.325 11.976 -16.618 1.00 50.07 85 ASP C N 1
ATOM 4507 C CA . ASP C 1 108 ? -10.847 12.037 -18.003 1.00 53.14 85 ASP C CA 1
ATOM 4508 C C . ASP C 1 108 ? -9.761 11.011 -18.282 1.00 55.17 85 ASP C C 1
ATOM 4509 O O . ASP C 1 108 ? -9.681 10.471 -19.378 1.00 60.45 85 ASP C O 1
ATOM 4514 N N . GLU C 1 109 ? -8.936 10.743 -17.276 1.00 59.23 86 GLU C N 1
ATOM 4515 C CA . GLU C 1 109 ? -7.847 9.773 -17.380 1.00 60.63 86 GLU C CA 1
ATOM 4516 C C . GLU C 1 109 ? -8.369 8.365 -17.690 1.00 54.85 86 GLU C C 1
ATOM 4517 O O . GLU C 1 109 ? -7.710 7.598 -18.383 1.00 50.00 86 GLU C O 1
ATOM 4523 N N . ILE C 1 110 ? -9.554 8.028 -17.182 1.00 52.22 87 ILE C N 1
ATOM 4524 C CA . ILE C 1 110 ? -10.148 6.715 -17.446 1.00 49.86 87 ILE C CA 1
ATOM 4525 C C . ILE C 1 110 ? -10.525 6.578 -18.943 1.00 48.08 87 ILE C C 1
ATOM 4526 O O . ILE C 1 110 ? -10.342 5.509 -19.535 1.00 47.72 87 ILE C O 1
ATOM 4531 N N . LEU C 1 111 ? -11.030 7.655 -19.549 1.00 44.32 88 LEU C N 1
ATOM 4532 C CA . LEU C 1 111 ? -11.312 7.650 -20.981 1.00 47.09 88 LEU C CA 1
ATOM 4533 C C . LEU C 1 111 ? -10.031 7.638 -21.829 1.00 51.34 88 LEU C C 1
ATOM 4534 O O . LEU C 1 111 ? -9.970 6.947 -22.862 1.00 51.98 88 LEU C O 1
ATOM 4539 N N . ARG C 1 112 ? -9.005 8.374 -21.395 1.00 49.56 89 ARG C N 1
ATOM 4540 C CA . ARG C 1 112 ? -7.722 8.371 -22.105 1.00 50.09 89 ARG C CA 1
ATOM 4541 C C . ARG C 1 112 ? -7.117 6.974 -22.154 1.00 48.59 89 ARG C C 1
ATOM 4542 O O . ARG C 1 112 ? -6.528 6.600 -23.159 1.00 49.38 89 ARG C O 1
ATOM 4550 N N . GLU C 1 113 ? -7.299 6.192 -21.096 1.00 49.79 90 GLU C N 1
ATOM 4551 C CA . GLU C 1 113 ? -6.794 4.818 -21.071 1.00 51.35 90 GLU C CA 1
ATOM 4552 C C . GLU C 1 113 ? -7.381 3.933 -22.158 1.00 52.61 90 GLU C C 1
ATOM 4553 O O . GLU C 1 113 ? -6.752 2.946 -22.533 1.00 51.32 90 GLU C O 1
ATOM 4559 N N . VAL C 1 114 ? -8.587 4.250 -22.638 1.00 53.21 91 VAL C N 1
ATOM 4560 C CA . VAL C 1 114 ? -9.209 3.457 -23.719 1.00 51.51 91 VAL C CA 1
ATOM 4561 C C . VAL C 1 114 ? -9.173 4.146 -25.089 1.00 51.05 91 VAL C C 1
ATOM 4562 O O . VAL C 1 114 ? -9.795 3.665 -26.039 1.00 52.95 91 VAL C O 1
ATOM 4566 N N . GLY C 1 115 ? -8.459 5.269 -25.190 1.00 50.68 92 GLY C N 1
ATOM 4567 C CA . GLY C 1 115 ? -8.172 5.899 -26.478 1.00 48.53 92 GLY C CA 1
ATOM 4568 C C . GLY C 1 115 ? -9.089 7.023 -26.905 1.00 49.06 92 GLY C C 1
ATOM 4569 O O . GLY C 1 115 ? -8.995 7.504 -28.028 1.00 49.98 92 GLY C O 1
ATOM 4570 N N . VAL C 1 116 ? -9.971 7.471 -26.024 1.00 48.42 93 VAL C N 1
ATOM 4571 C CA . VAL C 1 116 ? -10.946 8.483 -26.411 1.00 48.53 93 VAL C CA 1
ATOM 4572 C C . VAL C 1 116 ? -10.269 9.838 -26.588 1.00 50.80 93 VAL C C 1
ATOM 4573 O O . VAL C 1 116 ? -9.490 10.252 -25.728 1.00 50.79 93 VAL C O 1
ATOM 4577 N N . LYS C 1 117 ? -10.582 10.519 -27.696 1.00 50.98 94 LYS C N 1
ATOM 4578 C CA . LYS C 1 117 ? -10.138 11.888 -27.928 1.00 51.69 94 LYS C CA 1
ATOM 4579 C C . LYS C 1 117 ? -10.958 12.824 -27.059 1.00 53.72 94 LYS C C 1
ATOM 4580 O O . LYS C 1 117 ? -12.188 12.743 -27.047 1.00 52.92 94 LYS C O 1
ATOM 4586 N N . LEU C 1 118 ? -10.279 13.722 -26.349 1.00 53.20 95 LEU C N 1
ATOM 4587 C CA . LEU C 1 118 ? -10.938 14.678 -25.474 1.00 51.42 95 LEU C CA 1
ATOM 4588 C C . LEU C 1 118 ? -10.549 16.073 -25.874 1.00 49.62 95 LEU C C 1
ATOM 4589 O O . LEU C 1 118 ? -9.416 16.312 -26.251 1.00 50.95 95 LEU C O 1
ATOM 4594 N N . GLU C 1 119 ? -11.495 16.993 -25.801 1.00 50.89 96 GLU C N 1
ATOM 4595 C CA . GLU C 1 119 ? -11.234 18.383 -26.118 1.00 56.75 96 GLU C CA 1
ATOM 4596 C C . GLU C 1 119 ? -11.621 19.257 -24.950 1.00 55.62 96 GLU C C 1
ATOM 4597 O O . GLU C 1 119 ? -12.674 19.063 -24.360 1.00 51.28 96 GLU C O 1
ATOM 4603 N N . LYS C 1 120 ? -10.762 20.220 -24.633 1.00 56.39 97 LYS C N 1
ATOM 4604 C CA . LYS C 1 120 ? -10.955 21.083 -23.476 1.00 57.10 97 LYS C CA 1
ATOM 4605 C C . LYS C 1 120 ? -12.176 21.946 -23.696 1.00 51.88 97 LYS C C 1
ATOM 4606 O O . LYS C 1 120 ? -12.449 22.355 -24.811 1.00 53.93 97 LYS C O 1
ATOM 4612 N N . VAL C 1 121 ? -12.895 22.227 -22.624 1.00 48.73 98 VAL C N 1
ATOM 4613 C CA . VAL C 1 121 ? -14.013 23.144 -22.665 1.00 50.61 98 VAL C CA 1
ATOM 4614 C C . VAL C 1 121 ? -13.476 24.554 -22.450 1.00 55.22 98 VAL C C 1
ATOM 4615 O O . VAL C 1 121 ? -12.641 24.774 -21.575 1.00 55.94 98 VAL C O 1
ATOM 4619 N N . GLU C 1 122 ? -13.970 25.497 -23.246 1.00 58.54 99 GLU C N 1
ATOM 4620 C CA . GLU C 1 122 ? -13.528 26.886 -23.203 1.00 64.12 99 GLU C CA 1
ATOM 4621 C C . GLU C 1 122 ? -13.905 27.532 -21.869 1.00 65.40 99 GLU C C 1
ATOM 4622 O O . GLU C 1 122 ? -15.050 27.427 -21.426 1.00 64.41 99 GLU C O 1
ATOM 4628 N N . GLY C 1 123 ? -12.930 28.180 -21.229 1.00 62.99 100 GLY C N 1
ATOM 4629 C CA . GLY C 1 123 ? -13.143 28.867 -19.954 1.00 58.95 100 GLY C CA 1
ATOM 4630 C C . GLY C 1 123 ? -13.352 27.954 -18.749 1.00 60.90 100 GLY C C 1
ATOM 4631 O O . GLY C 1 123 ? -13.880 28.393 -17.726 1.00 62.27 100 GLY C O 1
ATOM 4632 N N . GLU C 1 124 ? -12.948 26.689 -18.861 1.00 57.63 101 GLU C N 1
ATOM 4633 C CA . GLU C 1 124 ? -13.174 25.702 -17.809 1.00 58.40 101 GLU C CA 1
ATOM 4634 C C . GLU C 1 124 ? -11.972 24.786 -17.690 1.00 59.66 101 GLU C C 1
ATOM 4635 O O . GLU C 1 124 ? -11.629 24.091 -18.635 1.00 63.32 101 GLU C O 1
ATOM 4641 N N . ASP C 1 125 ? -11.340 24.772 -16.526 1.00 61.51 102 ASP C N 1
ATOM 4642 C CA . ASP C 1 125 ? -10.185 23.907 -16.298 1.00 64.16 102 ASP C CA 1
ATOM 4643 C C . ASP C 1 125 ? -10.636 22.530 -15.851 1.00 58.50 102 ASP C C 1
ATOM 4644 O O . ASP C 1 125 ? -11.604 22.393 -15.109 1.00 58.84 102 ASP C O 1
ATOM 4649 N N . GLY C 1 126 ? -9.935 21.506 -16.319 1.00 57.16 103 GLY C N 1
ATOM 4650 C CA . GLY C 1 126 ? -10.268 20.131 -15.962 1.00 57.99 103 GLY C CA 1
ATOM 4651 C C . GLY C 1 126 ? -11.641 19.633 -16.412 1.00 57.31 103 GLY C C 1
ATOM 4652 O O . GLY C 1 126 ? -12.210 18.740 -15.775 1.00 53.77 103 GLY C O 1
ATOM 4653 N N . LEU C 1 127 ? -12.167 20.219 -17.491 1.00 54.12 104 LEU C N 1
ATOM 4654 C CA . LEU C 1 127 ? -13.450 19.825 -18.074 1.00 52.68 104 LEU C CA 1
ATOM 4655 C C . LEU C 1 127 ? -13.276 19.555 -19.568 1.00 51.55 104 LEU C C 1
ATOM 4656 O O . LEU C 1 127 ? -12.741 20.386 -20.290 1.00 50.21 104 LEU C O 1
ATOM 4661 N N . TYR C 1 128 ? -13.751 18.397 -20.024 1.00 51.45 105 TYR C N 1
ATOM 4662 C CA . TYR C 1 128 ? -13.564 17.977 -21.407 1.00 51.30 105 TYR C CA 1
ATOM 4663 C C . TYR C 1 128 ? -14.873 17.490 -22.033 1.00 50.72 105 TYR C C 1
ATOM 4664 O O . TYR C 1 128 ? -15.776 17.035 -21.325 1.00 48.67 105 TYR C O 1
ATOM 4673 N N . THR C 1 129 ? -14.970 17.601 -23.360 1.00 48.45 106 THR C N 1
ATOM 4674 C CA . THR C 1 129 ? -16.038 16.954 -24.125 1.00 45.94 106 THR C CA 1
ATOM 4675 C C . THR C 1 129 ? -15.477 15.807 -24.957 1.00 45.90 106 THR C C 1
ATOM 4676 O O . THR C 1 129 ? -14.281 15.766 -25.260 1.00 43.23 106 THR C O 1
ATOM 4680 N N . ALA C 1 130 ? -16.352 14.859 -25.285 1.00 42.14 107 ALA C N 1
ATOM 4681 C CA . ALA C 1 130 ? -16.019 13.716 -26.127 1.00 41.81 107 ALA C CA 1
ATOM 4682 C C . ALA C 1 130 ? -17.228 13.328 -26.983 1.00 41.94 107 ALA C C 1
ATOM 4683 O O . ALA C 1 130 ? -18.370 13.456 -26.552 1.00 41.23 107 ALA C O 1
ATOM 4685 N N . ASP C 1 131 ? -16.948 12.879 -28.204 1.00 42.03 108 ASP C N 1
ATOM 4686 C CA . ASP C 1 131 ? -17.940 12.374 -29.149 1.00 40.26 108 ASP C CA 1
ATOM 4687 C C . ASP C 1 131 ? -18.735 11.242 -28.502 1.00 36.89 108 ASP C C 1
ATOM 4688 O O . ASP C 1 131 ? -18.165 10.207 -28.133 1.00 37.44 108 ASP C O 1
ATOM 4693 N N . SER C 1 132 ? -20.048 11.432 -28.378 1.00 38.23 109 SER C N 1
ATOM 4694 C CA . SER C 1 132 ? -20.915 10.469 -27.682 1.00 40.59 109 SER C CA 1
ATOM 4695 C C . SER C 1 132 ? -21.048 9.103 -28.364 1.00 39.60 109 SER C C 1
ATOM 4696 O O . SER C 1 132 ? -21.586 8.179 -27.768 1.00 38.96 109 SER C O 1
ATOM 4699 N N . VAL C 1 133 ? -20.584 8.986 -29.609 1.00 39.01 110 VAL C N 1
ATOM 4700 C CA . VAL C 1 133 ? -20.559 7.707 -30.318 1.00 39.15 110 VAL C CA 1
ATOM 4701 C C . VAL C 1 133 ? -19.225 7.005 -30.112 1.00 38.17 110 VAL C C 1
ATOM 4702 O O . VAL C 1 133 ? -19.162 5.785 -30.002 1.00 37.11 110 VAL C O 1
ATOM 4706 N N . GLU C 1 134 ? -18.151 7.785 -30.082 1.00 41.88 111 GLU C N 1
ATOM 4707 C CA . GLU C 1 134 ? -16.804 7.251 -29.847 1.00 41.32 111 GLU C CA 1
ATOM 4708 C C . GLU C 1 134 ? -16.669 6.580 -28.477 1.00 41.38 111 GLU C C 1
ATOM 4709 O O . GLU C 1 134 ? -16.069 5.511 -28.339 1.00 41.67 111 GLU C O 1
ATOM 4715 N N . VAL C 1 135 ? -17.240 7.207 -27.458 1.00 43.47 112 VAL C N 1
ATOM 4716 C CA . VAL C 1 135 ? -17.027 6.754 -26.083 1.00 41.49 112 VAL C CA 1
ATOM 4717 C C . VAL C 1 135 ? -17.516 5.319 -25.858 1.00 40.32 112 VAL C C 1
ATOM 4718 O O . VAL C 1 135 ? -16.748 4.473 -25.410 1.00 42.74 112 VAL C O 1
ATOM 4722 N N . PRO C 1 136 ? -18.777 5.017 -26.204 1.00 40.13 113 PRO C N 1
ATOM 4723 C CA . PRO C 1 136 ? -19.267 3.654 -25.967 1.00 39.01 113 PRO C CA 1
ATOM 4724 C C . PRO C 1 136 ? -18.444 2.597 -26.685 1.00 38.89 113 PRO C C 1
ATOM 4725 O O . PRO C 1 136 ? -18.156 1.538 -26.119 1.00 40.47 113 PRO C O 1
ATOM 4729 N N . ALA C 1 137 ? -18.071 2.890 -27.928 1.00 40.46 114 ALA C N 1
ATOM 4730 C CA . ALA C 1 137 ? -17.253 1.980 -28.727 1.00 41.20 114 ALA C CA 1
ATOM 4731 C C . ALA C 1 137 ? -15.947 1.654 -28.016 1.00 38.26 114 ALA C C 1
ATOM 4732 O O . ALA C 1 137 ? -15.570 0.498 -27.883 1.00 37.47 114 ALA C O 1
ATOM 4734 N N . LYS C 1 138 ? -15.267 2.691 -27.553 1.00 40.77 115 LYS C N 1
ATOM 4735 C CA . LYS C 1 138 ? -13.961 2.520 -26.922 1.00 44.01 115 LYS C CA 1
ATOM 4736 C C . LYS C 1 138 ? -14.068 1.921 -25.520 1.00 41.95 115 LYS C C 1
ATOM 4737 O O . LYS C 1 138 ? -13.241 1.103 -25.145 1.00 43.06 115 LYS C O 1
ATOM 4743 N N . LEU C 1 139 ? -15.110 2.276 -24.774 1.00 43.72 116 LEU C N 1
ATOM 4744 C CA . LEU C 1 139 ? -15.367 1.619 -23.490 1.00 42.87 116 LEU C CA 1
ATOM 4745 C C . LEU C 1 139 ? -15.559 0.122 -23.675 1.00 43.63 116 LEU C C 1
ATOM 4746 O O . LEU C 1 139 ? -15.013 -0.676 -22.912 1.00 41.60 116 LEU C O 1
ATOM 4751 N N . ALA C 1 140 ? -16.306 -0.263 -24.708 1.00 42.87 117 ALA C N 1
ATOM 4752 C CA . ALA C 1 140 ? -16.584 -1.674 -24.944 1.00 43.04 117 ALA C CA 1
ATOM 4753 C C . ALA C 1 140 ? -15.325 -2.420 -25.345 1.00 43.27 117 ALA C C 1
ATOM 4754 O O . ALA C 1 140 ? -15.074 -3.526 -24.868 1.00 45.10 117 ALA C O 1
ATOM 4756 N N . VAL C 1 141 ? -14.530 -1.818 -26.219 1.00 45.12 118 VAL C N 1
ATOM 4757 C CA . VAL C 1 141 ? -13.283 -2.440 -26.648 1.00 47.36 118 VAL C CA 1
ATOM 4758 C C . VAL C 1 141 ? -12.365 -2.657 -25.439 1.00 45.58 118 VAL C C 1
ATOM 4759 O O . VAL C 1 141 ? -11.813 -3.743 -25.261 1.00 46.24 118 VAL C O 1
ATOM 4763 N N . GLY C 1 142 ? -12.225 -1.624 -24.613 1.00 47.76 119 GLY C N 1
ATOM 4764 C CA . GLY C 1 142 ? -11.444 -1.716 -23.378 1.00 46.87 119 GLY C CA 1
ATOM 4765 C C . GLY C 1 142 ? -11.853 -2.920 -22.554 1.00 47.98 119 GLY C C 1
ATOM 4766 O O . GLY C 1 142 ? -11.004 -3.705 -22.135 1.00 49.87 119 GLY C O 1
ATOM 4767 N N . ALA C 1 143 ? -13.158 -3.087 -22.347 1.00 45.61 120 ALA C N 1
ATOM 4768 C CA . ALA C 1 143 ? -13.664 -4.198 -21.552 1.00 45.80 120 ALA C CA 1
ATOM 4769 C C . ALA C 1 143 ? -13.358 -5.542 -22.186 1.00 45.62 120 ALA C C 1
ATOM 4770 O O . ALA C 1 143 ? -12.911 -6.478 -21.510 1.00 46.78 120 ALA C O 1
ATOM 4772 N N . ILE C 1 144 ? -13.597 -5.645 -23.487 1.00 48.15 121 ILE C N 1
ATOM 4773 C CA . ILE C 1 144 ? -13.405 -6.914 -24.193 1.00 49.03 121 ILE C CA 1
ATOM 4774 C C . ILE C 1 144 ? -11.925 -7.285 -24.259 1.00 46.25 121 ILE C C 1
ATOM 4775 O O . ILE C 1 144 ? -11.556 -8.423 -23.998 1.00 46.74 121 ILE C O 1
ATOM 4780 N N . ASP C 1 145 ? -11.085 -6.322 -24.609 1.00 47.60 122 ASP C N 1
ATOM 4781 C CA . ASP C 1 145 ? -9.640 -6.573 -24.713 1.00 50.09 122 ASP C CA 1
ATOM 4782 C C . ASP C 1 145 ? -8.989 -6.856 -23.357 1.00 50.80 122 ASP C C 1
ATOM 4783 O O . ASP C 1 145 ? -7.942 -7.490 -23.300 1.00 49.76 122 ASP C O 1
ATOM 4788 N N . ALA C 1 146 ? -9.615 -6.401 -22.273 1.00 52.04 123 ALA C N 1
ATOM 4789 C CA . ALA C 1 146 ? -9.179 -6.771 -20.922 1.00 50.47 123 ALA C CA 1
ATOM 4790 C C . ALA C 1 146 ? -9.625 -8.188 -20.550 1.00 50.45 123 ALA C C 1
ATOM 4791 O O . ALA C 1 146 ? -9.203 -8.721 -19.525 1.00 52.14 123 ALA C O 1
ATOM 4793 N N . GLY C 1 147 ? -10.500 -8.784 -21.357 1.00 47.36 124 GLY C N 1
ATOM 4794 C CA . GLY C 1 147 ? -10.937 -10.157 -21.145 1.00 43.49 124 GLY C CA 1
ATOM 4795 C C . GLY C 1 147 ? -12.378 -10.321 -20.711 1.00 41.80 124 GLY C C 1
ATOM 4796 O O . GLY C 1 147 ? -12.849 -11.447 -20.585 1.00 41.10 124 GLY C O 1
ATOM 4797 N N . ALA C 1 148 ? -13.097 -9.221 -20.483 1.00 43.51 125 ALA C N 1
ATOM 4798 C CA . ALA C 1 148 ? -14.519 -9.315 -20.126 1.00 43.12 125 ALA C CA 1
ATOM 4799 C C . ALA C 1 148 ? -15.340 -9.760 -21.333 1.00 41.25 125 ALA C C 1
ATOM 4800 O O . ALA C 1 148 ? -15.110 -9.304 -22.440 1.00 37.71 125 ALA C O 1
ATOM 4802 N N . LYS C 1 149 ? -16.281 -10.664 -21.100 1.00 43.20 126 LYS C N 1
ATOM 4803 C CA . LYS C 1 149 ? -17.258 -11.067 -22.101 1.00 44.35 126 LYS C CA 1
ATOM 4804 C C . LYS C 1 149 ? -18.477 -10.150 -22.006 1.00 45.09 126 LYS C C 1
ATOM 4805 O O . LYS C 1 149 ? -19.045 -9.992 -20.926 1.00 44.08 126 LYS C O 1
ATOM 4811 N N . VAL C 1 150 ? -18.884 -9.555 -23.126 1.00 45.00 127 VAL C N 1
ATOM 4812 C CA . VAL C 1 150 ? -20.090 -8.723 -23.170 1.00 43.93 127 VAL C CA 1
ATOM 4813 C C . VAL C 1 150 ? -21.177 -9.436 -23.957 1.00 44.24 127 VAL C C 1
ATOM 4814 O O . VAL C 1 150 ? -21.009 -9.690 -25.143 1.00 44.26 127 VAL C O 1
ATOM 4818 N N . LEU C 1 151 ? -22.275 -9.782 -23.288 1.00 42.53 128 LEU C N 1
ATOM 4819 C CA . LEU C 1 151 ? -23.421 -10.391 -23.944 1.00 40.55 128 LEU C CA 1
ATOM 4820 C C . LEU C 1 151 ? -24.553 -9.375 -24.030 1.00 40.79 128 LEU C C 1
ATOM 4821 O O . LEU C 1 151 ? -24.969 -8.806 -23.010 1.00 40.16 128 LEU C O 1
ATOM 4826 N N . THR C 1 152 ? -25.049 -9.135 -25.245 1.00 38.01 129 THR C N 1
ATOM 4827 C CA . THR C 1 152 ? -26.147 -8.202 -25.457 1.00 36.14 129 THR C CA 1
ATOM 4828 C C . THR C 1 152 ? -27.399 -8.973 -25.777 1.00 33.91 129 THR C C 1
ATOM 4829 O O . THR C 1 152 ? -27.340 -10.172 -26.013 1.00 34.90 129 THR C O 1
ATOM 4833 N N . GLY C 1 153 ? -28.541 -8.298 -25.766 1.00 34.10 130 GLY C N 1
ATOM 4834 C CA . GLY C 1 153 ? -29.828 -8.978 -25.947 1.00 34.29 130 GLY C CA 1
ATOM 4835 C C . GLY C 1 153 ? -30.183 -9.905 -24.795 1.00 35.50 130 GLY C C 1
ATOM 4836 O O . GLY C 1 153 ? -30.946 -10.862 -24.970 1.00 34.51 130 GLY C O 1
ATOM 4837 N N . ILE C 1 154 ? -29.647 -9.615 -23.604 1.00 38.06 131 ILE C N 1
ATOM 4838 C CA . ILE C 1 154 ? -29.880 -10.448 -22.414 1.00 36.42 131 ILE C CA 1
ATOM 4839 C C . ILE C 1 154 ? -30.405 -9.578 -21.271 1.00 34.35 131 ILE C C 1
ATOM 4840 O O . ILE C 1 154 ? -29.808 -8.559 -20.926 1.00 31.77 131 ILE C O 1
ATOM 4845 N N . VAL C 1 155 ? -31.519 -9.995 -20.695 1.00 33.39 132 VAL C N 1
ATOM 4846 C CA . VAL C 1 155 ? -32.139 -9.287 -19.599 1.00 33.88 132 VAL C CA 1
ATOM 4847 C C . VAL C 1 155 ? -31.961 -10.114 -18.329 1.00 34.15 132 VAL C C 1
ATOM 4848 O O . VAL C 1 155 ? -32.294 -11.295 -18.305 1.00 33.03 132 VAL C O 1
ATOM 4852 N N . VAL C 1 156 ? -31.444 -9.474 -17.280 1.00 37.04 133 VAL C N 1
ATOM 4853 C CA . VAL C 1 156 ? -31.486 -10.052 -15.935 1.00 35.20 133 VAL C CA 1
ATOM 4854 C C . VAL C 1 156 ? -32.855 -9.770 -15.310 1.00 34.20 133 VAL C C 1
ATOM 4855 O O . VAL C 1 156 ? -33.187 -8.637 -15.012 1.00 36.68 133 VAL C O 1
ATOM 4859 N N . GLU C 1 157 ? -33.659 -10.798 -15.130 1.00 34.45 134 GLU C N 1
ATOM 4860 C CA . GLU C 1 157 ? -34.982 -10.613 -14.589 1.00 36.08 134 GLU C CA 1
ATOM 4861 C C . GLU C 1 157 ? -35.063 -10.922 -13.087 1.00 35.82 134 GLU C C 1
ATOM 4862 O O . GLU C 1 157 ? -36.039 -10.579 -12.444 1.00 37.07 134 GLU C O 1
ATOM 4868 N N . ASP C 1 158 ? -34.046 -11.557 -12.523 1.00 36.48 135 ASP C N 1
ATOM 4869 C CA . ASP C 1 158 ? -34.090 -11.933 -11.096 1.00 36.12 135 ASP C CA 1
ATOM 4870 C C . ASP C 1 158 ? -32.695 -12.322 -10.596 1.00 37.11 135 ASP C C 1
ATOM 4871 O O . ASP C 1 158 ? -31.707 -12.266 -11.341 1.00 34.66 135 ASP C O 1
ATOM 4876 N N . LEU C 1 159 ? -32.624 -12.712 -9.327 1.00 37.69 136 LEU C N 1
ATOM 4877 C CA . LEU C 1 159 ? -31.379 -13.160 -8.728 1.00 38.92 136 LEU C CA 1
ATOM 4878 C C . LEU C 1 159 ? -31.466 -14.600 -8.266 1.00 37.61 136 LEU C C 1
ATOM 4879 O O . LEU C 1 159 ? -32.552 -15.128 -8.016 1.00 37.64 136 LEU C O 1
ATOM 4884 N N . VAL C 1 160 ? -30.308 -15.248 -8.233 1.00 39.09 137 VAL C N 1
ATOM 4885 C CA . VAL C 1 160 ? -30.158 -16.555 -7.614 1.00 40.97 137 VAL C CA 1
ATOM 4886 C C . VAL C 1 160 ? -29.696 -16.281 -6.179 1.00 40.95 137 VAL C C 1
ATOM 4887 O O . VAL C 1 160 ? -28.744 -15.535 -5.968 1.00 37.73 137 VAL C O 1
ATOM 4891 N N . LEU C 1 161 ? -30.362 -16.896 -5.206 1.00 41.72 138 LEU C N 1
ATOM 4892 C CA . LEU C 1 161 ? -30.062 -16.659 -3.797 1.00 41.85 138 LEU C CA 1
ATOM 4893 C C . LEU C 1 161 ? -29.477 -17.878 -3.098 1.00 41.12 138 LEU C C 1
ATOM 4894 O O . LEU C 1 161 ? -29.796 -19.016 -3.428 1.00 37.44 138 LEU C O 1
ATOM 4899 N N . ARG C 1 162 ? -28.621 -17.610 -2.116 1.00 43.85 139 ARG C N 1
ATOM 4900 C CA . ARG C 1 162 ? -28.211 -18.616 -1.128 1.00 44.23 139 ARG C CA 1
ATOM 4901 C C . ARG C 1 162 ? -28.340 -17.982 0.261 1.00 46.87 139 ARG C C 1
ATOM 4902 O O . ARG C 1 162 ? -28.731 -16.811 0.391 1.00 39.98 139 ARG C O 1
ATOM 4910 N N . GLU C 1 163 ? -28.034 -18.760 1.293 1.00 50.16 140 GLU C N 1
ATOM 4911 C CA . GLU C 1 163 ? -28.127 -18.277 2.671 1.00 51.31 140 GLU C CA 1
ATOM 4912 C C . GLU C 1 163 ? -27.510 -16.900 2.799 1.00 46.00 140 GLU C C 1
ATOM 4913 O O . GLU C 1 163 ? -26.312 -16.731 2.611 1.00 44.70 140 GLU C O 1
ATOM 4919 N N . ASN C 1 164 ? -28.346 -15.904 3.073 1.00 46.37 141 ASN C N 1
ATOM 4920 C CA . ASN C 1 164 ? -27.876 -14.540 3.276 1.00 51.05 141 ASN C CA 1
ATOM 4921 C C . ASN C 1 164 ? -27.046 -13.913 2.166 1.00 52.27 141 ASN C C 1
ATOM 4922 O O . ASN C 1 164 ? -26.240 -13.023 2.440 1.00 49.25 141 ASN C O 1
ATOM 4927 N N . ARG C 1 165 ? -27.235 -14.342 0.919 1.00 50.99 142 ARG C N 1
ATOM 4928 C CA . ARG C 1 165 ? -26.544 -13.673 -0.172 1.00 51.36 142 ARG C CA 1
ATOM 4929 C C . ARG C 1 165 ? -27.091 -13.943 -1.574 1.00 46.47 142 ARG C C 1
ATOM 4930 O O . ARG C 1 165 ? -27.849 -14.892 -1.811 1.00 42.54 142 ARG C O 1
ATOM 4938 N N . VAL C 1 166 ? -26.659 -13.083 -2.486 1.00 45.08 143 VAL C N 1
ATOM 4939 C CA . VAL C 1 166 ? -26.917 -13.223 -3.911 1.00 44.74 143 VAL C CA 1
ATOM 4940 C C . VAL C 1 166 ? -25.773 -14.058 -4.477 1.00 42.74 143 VAL C C 1
ATOM 4941 O O . VAL C 1 166 ? -24.609 -13.749 -4.234 1.00 42.01 143 VAL C O 1
ATOM 4945 N N . ALA C 1 167 ? -26.115 -15.118 -5.214 1.00 42.15 144 ALA C N 1
ATOM 4946 C CA . ALA C 1 167 ? -25.136 -16.066 -5.750 1.00 41.27 144 ALA C CA 1
ATOM 4947 C C . ALA C 1 167 ? -25.188 -16.233 -7.284 1.00 43.75 144 ALA C C 1
ATOM 4948 O O . ALA C 1 167 ? -24.637 -17.195 -7.831 1.00 41.04 144 ALA C O 1
ATOM 4950 N N . GLY C 1 168 ? -25.856 -15.309 -7.970 1.00 43.88 145 GLY C N 1
ATOM 4951 C CA . GLY C 1 168 ? -25.972 -15.374 -9.420 1.00 42.88 145 GLY C CA 1
ATOM 4952 C C . GLY C 1 168 ? -27.128 -14.564 -9.967 1.00 40.57 145 GLY C C 1
ATOM 4953 O O . GLY C 1 168 ? -27.825 -13.859 -9.220 1.00 36.56 145 GLY C O 1
ATOM 4954 N N . VAL C 1 169 ? -27.329 -14.684 -11.280 1.00 39.53 146 VAL C N 1
ATOM 4955 C CA . VAL C 1 169 ? -28.389 -13.957 -11.984 1.00 39.15 146 VAL C CA 1
ATOM 4956 C C . VAL C 1 169 ? -29.297 -14.893 -12.781 1.00 37.81 146 VAL C C 1
ATOM 4957 O O . VAL C 1 169 ? -28.881 -15.964 -13.228 1.00 36.50 146 VAL C O 1
ATOM 4961 N N . VAL C 1 170 ? -30.548 -14.464 -12.926 1.00 37.77 147 VAL C N 1
ATOM 4962 C CA . VAL C 1 170 ? -31.560 -15.172 -13.691 1.00 36.87 147 VAL C CA 1
ATOM 4963 C C . VAL C 1 170 ? -31.754 -14.386 -14.986 1.00 36.63 147 VAL C C 1
ATOM 4964 O O . VAL C 1 170 ? -32.147 -13.216 -14.955 1.00 37.30 147 VAL C O 1
ATOM 4968 N N . ILE C 1 171 ? -31.454 -15.026 -16.115 1.00 35.48 148 ILE C N 1
ATOM 4969 C CA . ILE C 1 171 ? -31.400 -14.327 -17.402 1.00 34.36 148 ILE C CA 1
ATOM 4970 C C . ILE C 1 171 ? -32.433 -14.834 -18.390 1.00 33.55 148 ILE C C 1
ATOM 4971 O O . ILE C 1 171 ? -32.776 -16.012 -18.411 1.00 35.37 148 ILE C O 1
ATOM 4976 N N . ASN C 1 172 ? -32.932 -13.905 -19.198 1.00 35.34 149 ASN C N 1
ATOM 4977 C CA . ASN C 1 172 ? -33.760 -14.238 -20.345 1.00 34.65 149 ASN C CA 1
ATOM 4978 C C . ASN C 1 172 ? -33.308 -13.372 -21.512 1.00 32.92 149 ASN C C 1
ATOM 4979 O O . ASN C 1 172 ? -32.480 -12.480 -21.338 1.00 32.07 149 ASN C O 1
ATOM 4984 N N . SER C 1 173 ? -33.826 -13.641 -22.706 1.00 33.18 150 SER C N 1
ATOM 4985 C CA . SER C 1 173 ? -33.438 -12.828 -23.870 1.00 33.98 150 SER C CA 1
ATOM 4986 C C . SER C 1 173 ? -34.342 -11.598 -23.968 1.00 31.70 150 SER C C 1
ATOM 4987 O O . SER C 1 173 ? -35.521 -11.642 -23.615 1.00 32.09 150 SER C O 1
ATOM 4990 N N . TYR C 1 174 ? -33.769 -10.512 -24.460 1.00 31.27 151 TYR C N 1
ATOM 4991 C CA . TYR C 1 174 ? -34.533 -9.319 -24.795 1.00 33.63 151 TYR C CA 1
ATOM 4992 C C . TYR C 1 174 ? -35.629 -9.653 -25.803 1.00 36.07 151 TYR C C 1
ATOM 4993 O O . TYR C 1 174 ? -36.760 -9.181 -25.676 1.00 38.78 151 TYR C O 1
ATOM 5002 N N . ALA C 1 175 ? -35.317 -10.493 -26.787 1.00 34.64 152 ALA C N 1
ATOM 5003 C CA . ALA C 1 175 ? -36.326 -10.898 -27.770 1.00 36.27 152 ALA C CA 1
ATOM 5004 C C . ALA C 1 175 ? -37.554 -11.504 -27.091 1.00 35.04 152 ALA C C 1
ATOM 5005 O O . ALA C 1 175 ? -38.685 -11.167 -27.433 1.00 33.47 152 ALA C O 1
ATOM 5007 N N . ILE C 1 176 ? -37.331 -12.437 -26.168 1.00 35.28 153 ILE C N 1
ATOM 5008 C CA . ILE C 1 176 ? -38.436 -13.072 -25.440 1.00 34.84 153 ILE C CA 1
ATOM 5009 C C . ILE C 1 176 ? -39.208 -12.051 -24.580 1.00 34.82 153 ILE C C 1
ATOM 5010 O O . ILE C 1 176 ? -40.434 -12.080 -24.508 1.00 37.40 153 ILE C O 1
ATOM 5015 N N . GLU C 1 177 ? -38.487 -11.144 -23.939 1.00 35.73 154 GLU C N 1
ATOM 5016 C CA . GLU C 1 177 ? -39.127 -10.120 -23.127 1.00 37.27 154 GLU C CA 1
ATOM 5017 C C . GLU C 1 177 ? -39.993 -9.205 -23.989 1.00 36.47 154 GLU C C 1
ATOM 5018 O O . GLU C 1 177 ? -41.154 -8.989 -23.701 1.00 34.80 154 GLU C O 1
ATOM 5024 N N . LYS C 1 178 ? -39.402 -8.642 -25.030 1.00 36.30 155 LYS C N 1
ATOM 5025 C CA . LYS C 1 178 ? -40.097 -7.677 -25.876 1.00 37.17 155 LYS C CA 1
ATOM 5026 C C . LYS C 1 178 ? -41.242 -8.334 -26.651 1.00 37.11 155 LYS C C 1
ATOM 5027 O O . LYS C 1 178 ? -42.263 -7.707 -26.878 1.00 39.88 155 LYS C O 1
ATOM 5033 N N . ALA C 1 179 ? -41.084 -9.597 -27.028 1.00 36.46 156 ALA C N 1
ATOM 5034 C CA . ALA C 1 179 ? -42.153 -10.341 -27.692 1.00 39.01 156 ALA C CA 1
ATOM 5035 C C . ALA C 1 179 ? -43.269 -10.749 -26.738 1.00 39.76 156 ALA C C 1
ATOM 5036 O O . ALA C 1 179 ? -44.346 -11.110 -27.182 1.00 36.71 156 ALA C O 1
ATOM 5038 N N . GLY C 1 180 ? -43.009 -10.715 -25.431 1.00 40.89 157 GLY C N 1
ATOM 5039 C CA . GLY C 1 180 ? -44.035 -11.053 -24.435 1.00 39.77 157 GLY C CA 1
ATOM 5040 C C . GLY C 1 180 ? -44.340 -12.533 -24.319 1.00 38.02 157 GLY C C 1
ATOM 5041 O O . GLY C 1 180 ? -45.419 -12.903 -23.891 1.00 41.05 157 GLY C O 1
ATOM 5042 N N . LEU C 1 181 ? -43.385 -13.383 -24.687 1.00 39.39 158 LEU C N 1
ATOM 5043 C CA . LEU C 1 181 ? -43.601 -14.841 -24.682 1.00 40.37 158 LEU C CA 1
ATOM 5044 C C . LEU C 1 181 ? -43.428 -15.405 -23.267 1.00 40.53 158 LEU C C 1
ATOM 5045 O O . LEU C 1 181 ? -42.629 -14.910 -22.499 1.00 39.54 158 LEU C O 1
ATOM 5050 N N . HIS C 1 182 ? -44.192 -16.430 -22.926 1.00 41.19 159 HIS C N 1
ATOM 5051 C CA . HIS C 1 182 ? -44.159 -16.987 -21.580 1.00 45.08 159 HIS C CA 1
ATOM 5052 C C . HIS C 1 182 ? -43.147 -18.125 -21.540 1.00 39.32 159 HIS C C 1
ATOM 5053 O O . HIS C 1 182 ? -43.494 -19.300 -21.687 1.00 38.95 159 HIS C O 1
ATOM 5060 N N . ILE C 1 183 ? -41.886 -17.746 -21.381 1.00 36.31 160 ILE C N 1
ATOM 5061 C CA . ILE C 1 183 ? -40.767 -18.677 -21.451 1.00 36.05 160 ILE C CA 1
ATOM 5062 C C . ILE C 1 183 ? -39.843 -18.491 -20.254 1.00 37.09 160 ILE C C 1
ATOM 5063 O O . ILE C 1 183 ? -39.444 -17.378 -19.933 1.00 36.23 160 ILE C O 1
ATOM 5068 N N . ASP C 1 184 ? -39.453 -19.599 -19.638 1.00 38.45 161 ASP C N 1
ATOM 5069 C CA . ASP C 1 184 ? -38.631 -19.563 -18.428 1.00 39.28 161 ASP C CA 1
ATOM 5070 C C . ASP C 1 184 ? -37.208 -19.105 -18.695 1.00 37.48 161 ASP C C 1
ATOM 5071 O O . ASP C 1 184 ? -36.703 -19.260 -19.797 1.00 35.97 161 ASP C O 1
ATOM 5076 N N . PRO C 1 185 ? -36.571 -18.498 -17.688 1.00 37.76 162 PRO C N 1
ATOM 5077 C CA . PRO C 1 185 ? -35.182 -18.059 -17.791 1.00 39.03 162 PRO C CA 1
ATOM 5078 C C . PRO C 1 185 ? -34.178 -19.182 -17.542 1.00 38.00 162 PRO C C 1
ATOM 5079 O O . PRO C 1 185 ? -34.568 -20.287 -17.183 1.00 40.89 162 PRO C O 1
ATOM 5083 N N . ILE C 1 186 ? -32.900 -18.892 -17.759 1.00 38.19 163 ILE C N 1
ATOM 5084 C CA . ILE C 1 186 ? -31.808 -19.761 -17.298 1.00 37.54 163 ILE C CA 1
ATOM 5085 C C . ILE C 1 186 ? -30.936 -18.918 -16.358 1.00 38.06 163 ILE C C 1
ATOM 5086 O O . ILE C 1 186 ? -31.306 -17.774 -16.032 1.00 36.92 163 ILE C O 1
ATOM 5091 N N . THR C 1 187 ? -29.787 -19.455 -15.936 1.00 37.15 164 THR C N 1
ATOM 5092 C CA . THR C 1 187 ? -28.985 -18.821 -14.877 1.00 37.01 164 THR C CA 1
ATOM 5093 C C . THR C 1 187 ? -27.509 -18.745 -15.191 1.00 38.25 164 THR C C 1
ATOM 5094 O O . THR C 1 187 ? -26.972 -19.581 -15.923 1.00 41.09 164 THR C O 1
ATOM 5098 N N . ILE C 1 188 ? -26.872 -17.717 -14.640 1.00 37.19 165 ILE C N 1
ATOM 5099 C CA . ILE C 1 188 ? -25.430 -17.611 -14.590 1.00 38.66 165 ILE C CA 1
ATOM 5100 C C . ILE C 1 188 ? -25.022 -17.517 -13.113 1.00 41.91 165 ILE C C 1
ATOM 5101 O O . ILE C 1 188 ? -25.465 -16.607 -12.399 1.00 40.63 165 ILE C O 1
ATOM 5106 N N . THR C 1 189 ? -24.188 -18.459 -12.663 1.00 44.83 166 THR C N 1
ATOM 5107 C CA . THR C 1 189 ? -23.683 -18.459 -11.289 1.00 41.94 166 THR C CA 1
ATOM 5108 C C . THR C 1 189 ? -22.499 -17.502 -11.171 1.00 42.29 166 THR C C 1
ATOM 5109 O O . THR C 1 189 ? -21.620 -17.463 -12.041 1.00 41.33 166 THR C O 1
ATOM 5113 N N . ALA C 1 190 ? -22.483 -16.722 -10.096 1.00 41.26 167 ALA C N 1
ATOM 5114 C CA . ALA C 1 190 ? -21.432 -15.737 -9.891 1.00 42.85 167 ALA C CA 1
ATOM 5115 C C . ALA C 1 190 ? -21.094 -15.602 -8.406 1.00 43.62 167 ALA C C 1
ATOM 5116 O O . ALA C 1 190 ? -21.950 -15.787 -7.548 1.00 42.24 167 ALA C O 1
ATOM 5118 N N . LYS C 1 191 ? -19.847 -15.267 -8.120 1.00 44.43 168 LYS C N 1
ATOM 5119 C CA . LYS C 1 191 ? -19.447 -14.928 -6.751 1.00 47.63 168 LYS C CA 1
ATOM 5120 C C . LYS C 1 191 ? -19.967 -13.546 -6.394 1.00 44.41 168 LYS C C 1
ATOM 5121 O O . LYS C 1 191 ? -20.432 -13.332 -5.287 1.00 42.88 168 LYS C O 1
ATOM 5127 N N . TYR C 1 192 ? -19.874 -12.613 -7.340 1.00 44.91 169 TYR C N 1
ATOM 5128 C CA . TYR C 1 192 ? -20.430 -11.273 -7.176 1.00 47.89 169 TYR C CA 1
ATOM 5129 C C . TYR C 1 192 ? -21.270 -10.828 -8.384 1.00 46.63 169 TYR C C 1
ATOM 5130 O O . TYR C 1 192 ? -20.955 -11.146 -9.526 1.00 43.99 169 TYR C O 1
ATOM 5139 N N . VAL C 1 193 ? -22.348 -10.104 -8.099 1.00 44.99 170 VAL C N 1
ATOM 5140 C CA . VAL C 1 193 ? -23.206 -9.500 -9.114 1.00 40.73 170 VAL C CA 1
ATOM 5141 C C . VAL C 1 193 ? -23.133 -7.999 -8.924 1.00 41.98 170 VAL C C 1
ATOM 5142 O O . VAL C 1 193 ? -23.064 -7.525 -7.791 1.00 44.09 170 VAL C O 1
ATOM 5146 N N . VAL C 1 194 ? -23.155 -7.253 -10.021 1.00 39.78 171 VAL C N 1
ATOM 5147 C CA . VAL C 1 194 ? -23.137 -5.798 -9.983 1.00 38.43 171 VAL C CA 1
ATOM 5148 C C . VAL C 1 194 ? -24.362 -5.243 -10.701 1.00 39.24 171 VAL C C 1
ATOM 5149 O O . VAL C 1 194 ? -24.610 -5.581 -11.861 1.00 40.67 171 VAL C O 1
ATOM 5153 N N . ASP C 1 195 ? -25.132 -4.409 -10.008 1.00 38.10 172 ASP C N 1
ATOM 5154 C CA . ASP C 1 195 ? -26.210 -3.659 -10.629 1.00 36.39 172 ASP C CA 1
ATOM 5155 C C . ASP C 1 195 ? -25.621 -2.367 -11.161 1.00 38.58 172 ASP C C 1
ATOM 5156 O O . ASP C 1 195 ? -25.351 -1.432 -10.400 1.00 39.69 172 ASP C O 1
ATOM 5161 N N . ALA C 1 196 ? -25.385 -2.338 -12.471 1.00 38.26 173 ALA C N 1
ATOM 5162 C CA . ALA C 1 196 ? -24.967 -1.131 -13.178 1.00 37.17 173 ALA C CA 1
ATOM 5163 C C . ALA C 1 196 ? -26.036 -0.743 -14.214 1.00 38.17 173 ALA C C 1
ATOM 5164 O O . ALA C 1 196 ? -25.722 -0.314 -15.332 1.00 35.78 173 ALA C O 1
ATOM 5166 N N . THR C 1 197 ? -27.301 -0.867 -13.815 1.00 39.41 174 THR C N 1
ATOM 5167 C CA . THR C 1 197 ? -28.426 -0.740 -14.738 1.00 37.78 174 THR C CA 1
ATOM 5168 C C . THR C 1 197 ? -28.968 0.672 -14.922 1.00 39.52 174 THR C C 1
ATOM 5169 O O . THR C 1 197 ? -29.974 0.852 -15.599 1.00 38.06 174 THR C O 1
ATOM 5173 N N . GLY C 1 198 ? -28.309 1.670 -14.343 1.00 39.50 175 GLY C N 1
ATOM 5174 C CA . GLY C 1 198 ? -28.707 3.051 -14.532 1.00 37.28 175 GLY C CA 1
ATOM 5175 C C . GLY C 1 198 ? -29.796 3.499 -13.565 1.00 39.42 175 GLY C C 1
ATOM 5176 O O . GLY C 1 198 ? -29.987 2.905 -12.499 1.00 36.55 175 GLY C O 1
ATOM 5177 N N . HIS C 1 199 ? -30.531 4.531 -13.973 1.00 37.12 176 HIS C N 1
ATOM 5178 C CA . HIS C 1 199 ? -31.570 5.150 -13.163 1.00 37.10 176 HIS C CA 1
ATOM 5179 C C . HIS C 1 199 ? -32.537 4.200 -12.462 1.00 37.43 176 HIS C C 1
ATOM 5180 O O . HIS C 1 199 ? -32.968 4.484 -11.350 1.00 35.51 176 HIS C O 1
ATOM 5187 N N . ASP C 1 200 ? -32.897 3.094 -13.101 1.00 37.43 177 ASP C N 1
ATOM 5188 C CA . ASP C 1 200 ? -33.911 2.206 -12.531 1.00 38.37 177 ASP C CA 1
ATOM 5189 C C . ASP C 1 200 ? -33.412 1.274 -11.426 1.00 37.90 177 ASP C C 1
ATOM 5190 O O . ASP C 1 200 ? -34.235 0.692 -10.709 1.00 35.23 177 ASP C O 1
ATOM 5195 N N . ALA C 1 201 ? -32.097 1.091 -11.320 1.00 37.45 178 ALA C N 1
ATOM 5196 C CA . ALA C 1 201 ? -31.517 0.114 -10.386 1.00 38.17 178 ALA C CA 1
ATOM 5197 C C . ALA C 1 201 ? -32.356 -1.161 -10.398 1.00 37.40 178 ALA C C 1
ATOM 5198 O O . ALA C 1 201 ? -32.911 -1.575 -9.376 1.00 38.76 178 ALA C O 1
ATOM 5200 N N . SER C 1 202 ? -32.465 -1.791 -11.562 1.00 37.11 179 SER C N 1
ATOM 5201 C CA . SER C 1 202 ? -33.510 -2.796 -11.740 1.00 36.47 179 SER C CA 1
ATOM 5202 C C . SER C 1 202 ? -33.225 -4.109 -11.005 1.00 33.56 179 SER C C 1
ATOM 5203 O O . SER C 1 202 ? -34.146 -4.825 -10.612 1.00 33.53 179 SER C O 1
ATOM 5206 N N . VAL C 1 203 ? -31.959 -4.418 -10.791 1.00 35.35 180 VAL C N 1
ATOM 5207 C CA . VAL C 1 203 ? -31.599 -5.639 -10.082 1.00 35.51 180 VAL C CA 1
ATOM 5208 C C . VAL C 1 203 ? -31.834 -5.488 -8.568 1.00 35.96 180 VAL C C 1
ATOM 5209 O O . VAL C 1 203 ? -32.445 -6.338 -7.941 1.00 32.46 180 VAL C O 1
ATOM 5213 N N . VAL C 1 204 ? -31.341 -4.401 -7.985 1.00 36.18 181 VAL C N 1
ATOM 5214 C CA . VAL C 1 204 ? -31.586 -4.142 -6.566 1.00 36.27 181 VAL C CA 1
ATOM 5215 C C . VAL C 1 204 ? -33.078 -3.974 -6.308 1.00 35.51 181 VAL C C 1
ATOM 5216 O O . VAL C 1 204 ? -33.601 -4.486 -5.321 1.00 34.47 181 VAL C O 1
ATOM 5220 N N . THR C 1 205 ? -33.765 -3.273 -7.209 1.00 36.47 182 THR C N 1
ATOM 5221 C CA . THR C 1 205 ? -35.211 -3.097 -7.109 1.00 34.65 182 THR C CA 1
ATOM 5222 C C . THR C 1 205 ? -35.943 -4.437 -7.087 1.00 36.47 182 THR C C 1
ATOM 5223 O O . THR C 1 205 ? -36.852 -4.628 -6.283 1.00 39.12 182 THR C O 1
ATOM 5227 N N . THR C 1 206 ? -35.550 -5.360 -7.964 1.00 35.98 183 THR C N 1
ATOM 5228 C CA . THR C 1 206 ? -36.195 -6.674 -8.038 1.00 37.46 183 THR C CA 1
ATOM 5229 C C . THR C 1 206 ? -35.930 -7.489 -6.773 1.00 36.37 183 THR C C 1
ATOM 5230 O O . THR C 1 206 ? -36.835 -8.124 -6.239 1.00 33.18 183 THR C O 1
ATOM 5234 N N . LEU C 1 207 ? -34.688 -7.480 -6.313 1.00 36.86 184 LEU C N 1
ATOM 5235 C CA . LEU C 1 207 ? -34.344 -8.155 -5.064 1.00 38.25 184 LEU C CA 1
ATOM 5236 C C . LEU C 1 207 ? -35.235 -7.641 -3.942 1.00 38.11 184 LEU C C 1
ATOM 5237 O O . LEU C 1 207 ? -35.852 -8.424 -3.225 1.00 41.07 184 LEU C O 1
ATOM 5242 N N . SER C 1 208 ? -35.320 -6.328 -3.808 1.00 40.41 185 SER C N 1
ATOM 5243 C CA . SER C 1 208 ? -36.056 -5.739 -2.697 1.00 42.67 185 SER C CA 1
ATOM 5244 C C . SER C 1 208 ? -37.554 -5.987 -2.796 1.00 43.36 185 SER C C 1
ATOM 5245 O O . SER C 1 208 ? -38.201 -6.177 -1.778 1.00 42.69 185 SER C O 1
ATOM 5248 N N . ARG C 1 209 ? -38.090 -5.999 -4.019 1.00 41.79 186 ARG C N 1
ATOM 5249 C CA . ARG C 1 209 ? -39.526 -6.182 -4.237 1.00 41.35 186 ARG C CA 1
ATOM 5250 C C . ARG C 1 209 ? -39.955 -7.617 -3.937 1.00 39.25 186 ARG C C 1
ATOM 5251 O O . ARG C 1 209 ? -40.962 -7.834 -3.280 1.00 39.99 186 ARG C O 1
ATOM 5259 N N . LYS C 1 210 ? -39.193 -8.592 -4.421 1.00 39.62 187 LYS C N 1
ATOM 5260 C CA . LYS C 1 210 ? -39.600 -9.997 -4.328 1.00 38.50 187 LYS C CA 1
ATOM 5261 C C . LYS C 1 210 ? -39.234 -10.642 -2.984 1.00 39.48 187 LYS C C 1
ATOM 5262 O O . LYS C 1 210 ? -39.782 -11.688 -2.617 1.00 38.72 187 LYS C O 1
ATOM 5268 N N . ASN C 1 211 ? -38.298 -10.025 -2.269 1.00 38.52 188 ASN C N 1
ATOM 5269 C CA . ASN C 1 211 ? -37.836 -10.537 -0.983 1.00 38.99 188 ASN C CA 1
ATOM 5270 C C . ASN C 1 211 ? -37.915 -9.404 0.050 1.00 38.57 188 ASN C C 1
ATOM 5271 O O . ASN C 1 211 ? -36.885 -8.881 0.491 1.00 35.19 188 ASN C O 1
ATOM 5276 N N . PRO C 1 212 ? -39.149 -8.999 0.407 1.00 40.41 189 PRO C N 1
ATOM 5277 C CA . PRO C 1 212 ? -39.360 -7.818 1.247 1.00 42.95 189 PRO C CA 1
ATOM 5278 C C . PRO C 1 212 ? -38.756 -7.981 2.649 1.00 46.89 189 PRO C C 1
ATOM 5279 O O . PRO C 1 212 ? -38.301 -7.008 3.251 1.00 46.93 189 PRO C O 1
ATOM 5283 N N . GLU C 1 213 ? -38.710 -9.212 3.139 1.00 47.56 190 GLU C N 1
ATOM 5284 C CA . GLU C 1 213 ? -38.154 -9.483 4.460 1.00 53.63 190 GLU C CA 1
ATOM 5285 C C . GLU C 1 213 ? -36.658 -9.146 4.583 1.00 52.44 190 GLU C C 1
ATOM 5286 O O . GLU C 1 213 ? -36.124 -9.095 5.687 1.00 49.51 190 GLU C O 1
ATOM 5292 N N . LEU C 1 214 ? -35.982 -8.918 3.464 1.00 47.59 191 LEU C N 1
ATOM 5293 C CA . LEU C 1 214 ? -34.620 -8.416 3.516 1.00 46.98 191 LEU C CA 1
ATOM 5294 C C . LEU C 1 214 ? -34.551 -6.956 3.949 1.00 45.04 191 LEU C C 1
ATOM 5295 O O . LEU C 1 214 ? -33.483 -6.483 4.266 1.00 44.89 191 LEU C O 1
ATOM 5300 N N . GLY C 1 215 ? -35.668 -6.238 3.915 1.00 48.79 192 GLY C N 1
ATOM 5301 C CA . GLY C 1 215 ? -35.702 -4.833 4.322 1.00 48.37 192 GLY C CA 1
ATOM 5302 C C . GLY C 1 215 ? -34.898 -3.887 3.441 1.00 50.97 192 GLY C C 1
ATOM 5303 O O . GLY C 1 215 ? -34.483 -2.824 3.887 1.00 50.99 192 GLY C O 1
ATOM 5304 N N . LEU C 1 216 ? -34.666 -4.257 2.186 1.00 51.82 193 LEU C N 1
ATOM 5305 C CA . LEU C 1 216 ? -34.029 -3.339 1.246 1.00 51.47 193 LEU C CA 1
ATOM 5306 C C . LEU C 1 216 ? -35.068 -2.392 0.684 1.00 50.98 193 LEU C C 1
ATOM 5307 O O . LEU C 1 216 ? -36.235 -2.736 0.614 1.00 50.63 193 LEU C O 1
ATOM 5312 N N . GLU C 1 217 ? -34.632 -1.195 0.296 1.00 53.85 194 GLU C N 1
ATOM 5313 C CA . GLU C 1 217 ? -35.510 -0.206 -0.323 1.00 53.84 194 GLU C CA 1
ATOM 5314 C C . GLU C 1 217 ? -34.742 0.551 -1.380 1.00 49.92 194 GLU C C 1
ATOM 5315 O O . GLU C 1 217 ? -33.557 0.816 -1.216 1.00 50.66 194 GLU C O 1
ATOM 5321 N N . VAL C 1 218 ? -35.415 0.866 -2.479 1.00 44.34 195 VAL C N 1
ATOM 5322 C CA . VAL C 1 218 ? -34.846 1.692 -3.511 1.00 41.04 195 VAL C CA 1
ATOM 5323 C C . VAL C 1 218 ? -35.710 2.940 -3.575 1.00 39.21 195 VAL C C 1
ATOM 5324 O O . VAL C 1 218 ? -36.776 2.926 -4.175 1.00 38.95 195 VAL C O 1
ATOM 5328 N N . PRO C 1 219 ? -35.273 4.023 -2.925 1.00 38.36 196 PRO C N 1
ATOM 5329 C CA . PRO C 1 219 ? -36.093 5.228 -2.930 1.00 41.01 196 PRO C CA 1
ATOM 5330 C C . PRO C 1 219 ? -36.120 5.921 -4.282 1.00 39.21 196 PRO C C 1
ATOM 5331 O O . PRO C 1 219 ? -37.094 6.579 -4.601 1.00 39.03 196 PRO C O 1
ATOM 5335 N N . GLY C 1 220 ? -35.051 5.784 -5.053 1.00 39.36 197 GLY C N 1
ATOM 5336 C CA . GLY C 1 220 ? -34.920 6.519 -6.300 1.00 39.63 197 GLY C CA 1
ATOM 5337 C C . GLY C 1 220 ? -34.150 7.806 -6.115 1.00 39.16 197 GLY C C 1
ATOM 5338 O O . GLY C 1 220 ? -34.042 8.347 -5.004 1.00 37.84 197 GLY C O 1
ATOM 5339 N N . GLU C 1 221 ? -33.610 8.303 -7.219 1.00 37.12 198 GLU C N 1
ATOM 5340 C CA . GLU C 1 221 ? -32.780 9.496 -7.212 1.00 36.52 198 GLU C CA 1
ATOM 5341 C C . GLU C 1 221 ? -33.541 10.750 -6.790 1.00 34.42 198 GLU C C 1
ATOM 5342 O O . GLU C 1 221 ? -34.764 10.782 -6.805 1.00 33.96 198 GLU C O 1
ATOM 5348 N N . LYS C 1 222 ? -32.782 11.779 -6.434 1.00 35.55 199 LYS C N 1
ATOM 5349 C CA . LYS C 1 222 ? -33.312 13.113 -6.194 1.00 37.19 199 LYS C CA 1
ATOM 5350 C C . LYS C 1 222 ? -33.176 13.919 -7.479 1.00 36.40 199 LYS C C 1
ATOM 5351 O O . LYS C 1 222 ? -32.610 13.446 -8.456 1.00 35.99 199 LYS C O 1
ATOM 5357 N N . SER C 1 223 ? -33.675 15.146 -7.470 1.00 33.32 200 SER C N 1
ATOM 5358 C CA . SER C 1 223 ? -33.567 16.011 -8.617 1.00 33.29 200 SER C CA 1
ATOM 5359 C C . SER C 1 223 ? -32.122 16.407 -8.889 1.00 33.21 200 SER C C 1
ATOM 5360 O O . SER C 1 223 ? -31.200 15.905 -8.248 1.00 34.87 200 SER C O 1
ATOM 5363 N N . MET C 1 224 ? -31.906 17.266 -9.875 1.00 36.64 201 MET C N 1
ATOM 5364 C CA . MET C 1 224 ? -30.536 17.512 -10.340 1.00 37.74 201 MET C CA 1
ATOM 5365 C C . MET C 1 224 ? -29.780 18.504 -9.463 1.00 36.42 201 MET C C 1
ATOM 5366 O O . MET C 1 224 ? -30.239 19.613 -9.231 1.00 36.02 201 MET C O 1
ATOM 5371 N N . TRP C 1 225 ? -28.614 18.067 -9.001 1.00 37.66 202 TRP C N 1
ATOM 5372 C CA . TRP C 1 225 ? -27.635 18.918 -8.352 1.00 41.56 202 TRP C CA 1
ATOM 5373 C C . TRP C 1 225 ? -26.310 18.253 -8.653 1.00 38.86 202 TRP C C 1
ATOM 5374 O O . TRP C 1 225 ? -25.932 17.293 -7.982 1.00 38.66 202 TRP C O 1
ATOM 5385 N N . ALA C 1 226 ? -25.637 18.738 -9.699 1.00 39.20 203 ALA C N 1
ATOM 5386 C CA . ALA C 1 226 ? -24.558 17.995 -10.333 1.00 40.44 203 ALA C CA 1
ATOM 5387 C C . ALA C 1 226 ? -23.394 17.726 -9.399 1.00 42.29 203 ALA C C 1
ATOM 5388 O O . ALA C 1 226 ? -22.907 16.588 -9.323 1.00 41.49 203 ALA C O 1
ATOM 5390 N N . GLU C 1 227 ? -22.945 18.760 -8.693 1.00 45.13 204 GLU C N 1
ATOM 5391 C CA . GLU C 1 227 ? -21.803 18.609 -7.791 1.00 48.67 204 GLU C CA 1
ATOM 5392 C C . GLU C 1 227 ? -22.103 17.634 -6.662 1.00 44.70 204 GLU C C 1
ATOM 5393 O O . GLU C 1 227 ? -21.316 16.734 -6.402 1.00 46.56 204 GLU C O 1
ATOM 5399 N N . LYS C 1 228 ? -23.251 17.796 -6.015 1.00 44.65 205 LYS C N 1
ATOM 5400 C CA . LYS C 1 228 ? -23.650 16.876 -4.953 1.00 45.19 205 LYS C CA 1
ATOM 5401 C C . LYS C 1 228 ? -23.913 15.467 -5.474 1.00 45.23 205 LYS C C 1
ATOM 5402 O O . LYS C 1 228 ? -23.582 14.476 -4.810 1.00 42.19 205 LYS C O 1
ATOM 5408 N N . GLY C 1 229 ? -24.498 15.363 -6.665 1.00 40.22 206 GLY C N 1
ATOM 5409 C CA . GLY C 1 229 ? -24.739 14.046 -7.240 1.00 37.71 206 GLY C CA 1
ATOM 5410 C C . GLY C 1 229 ? -23.467 13.292 -7.548 1.00 36.73 206 GLY C C 1
ATOM 5411 O O . GLY C 1 229 ? -23.344 12.112 -7.223 1.00 37.77 206 GLY C O 1
ATOM 5412 N N . GLU C 1 230 ? -22.522 13.963 -8.192 1.00 38.74 207 GLU C N 1
ATOM 5413 C CA . GLU C 1 230 ? -21.252 13.339 -8.565 1.00 41.15 207 GLU C CA 1
ATOM 5414 C C . GLU C 1 230 ? -20.480 12.835 -7.344 1.00 47.79 207 GLU C C 1
ATOM 5415 O O . GLU C 1 230 ? -19.890 11.750 -7.382 1.00 46.68 207 GLU C O 1
ATOM 5421 N N . ASN C 1 231 ? -20.457 13.629 -6.273 1.00 49.20 208 ASN C N 1
ATOM 5422 C CA . ASN C 1 231 ? -19.649 13.266 -5.101 1.00 49.15 208 ASN C CA 1
ATOM 5423 C C . ASN C 1 231 ? -20.325 12.231 -4.215 1.00 51.45 208 ASN C C 1
ATOM 5424 O O . ASN C 1 231 ? -19.652 11.498 -3.497 1.00 60.97 208 ASN C O 1
ATOM 5429 N N . ALA C 1 232 ? -21.649 12.137 -4.297 1.00 52.03 209 ALA C N 1
ATOM 5430 C CA . ALA C 1 232 ? -22.381 11.103 -3.575 1.00 51.93 209 ALA C CA 1
ATOM 5431 C C . ALA C 1 232 ? -22.121 9.695 -4.137 1.00 54.23 209 ALA C C 1
ATOM 5432 O O . ALA C 1 232 ? -22.236 8.698 -3.415 1.00 55.55 209 ALA C O 1
ATOM 5434 N N . LEU C 1 233 ? -21.775 9.617 -5.423 1.00 56.55 210 LEU C N 1
ATOM 5435 C CA . LEU C 1 233 ? -21.612 8.326 -6.108 1.00 55.03 210 LEU C CA 1
ATOM 5436 C C . LEU C 1 233 ? -20.560 7.426 -5.492 1.00 54.79 210 LEU C C 1
ATOM 5437 O O . LEU C 1 233 ? -20.752 6.215 -5.413 1.00 55.04 210 LEU C O 1
ATOM 5442 N N . LEU C 1 234 ? -19.452 8.011 -5.055 1.00 58.86 211 LEU C N 1
ATOM 5443 C CA . LEU C 1 234 ? -18.351 7.222 -4.524 1.00 62.69 211 LEU C CA 1
ATOM 5444 C C . LEU C 1 234 ? -18.757 6.591 -3.203 1.00 60.33 211 LEU C C 1
ATOM 5445 O O . LEU C 1 234 ? -18.462 5.424 -2.953 1.00 62.58 211 LEU C O 1
ATOM 5450 N N . ARG C 1 235 ? -19.460 7.357 -2.377 1.00 56.08 212 ARG C N 1
ATOM 5451 C CA . ARG C 1 235 ? -19.973 6.845 -1.112 1.00 54.68 212 ARG C CA 1
ATOM 5452 C C . ARG C 1 235 ? -21.040 5.794 -1.384 1.00 50.14 212 ARG C C 1
ATOM 5453 O O . ARG C 1 235 ? -21.110 4.779 -0.698 1.00 46.87 212 ARG C O 1
ATOM 5461 N N . ASN C 1 236 ? -21.859 6.042 -2.400 1.00 46.37 213 ASN C N 1
ATOM 5462 C CA . ASN C 1 236 ? -22.984 5.166 -2.714 1.00 44.49 213 ASN C CA 1
ATOM 5463 C C . ASN C 1 236 ? -22.630 3.905 -3.496 1.00 42.88 213 ASN C C 1
ATOM 5464 O O . ASN C 1 236 ? -23.452 2.997 -3.618 1.00 43.08 213 ASN C O 1
ATOM 5469 N N . THR C 1 237 ? -21.397 3.833 -3.991 1.00 43.91 214 THR C N 1
ATOM 5470 C CA . THR C 1 237 ? -20.917 2.649 -4.680 1.00 43.77 214 THR C CA 1
ATOM 5471 C C . THR C 1 237 ? -20.455 1.610 -3.667 1.00 46.30 214 THR C C 1
ATOM 5472 O O . THR C 1 237 ? -19.364 1.732 -3.123 1.00 49.73 214 THR C O 1
ATOM 5476 N N . ARG C 1 238 ? -21.264 0.578 -3.439 1.00 46.83 215 ARG C N 1
ATOM 5477 C CA . ARG C 1 238 ? -20.963 -0.399 -2.399 1.00 49.56 215 ARG C CA 1
ATOM 5478 C C . ARG C 1 238 ? -21.794 -1.666 -2.480 1.00 49.98 215 ARG C C 1
ATOM 5479 O O . ARG C 1 238 ? -22.659 -1.810 -3.340 1.00 47.96 215 ARG C O 1
ATOM 5487 N N . GLU C 1 239 ? -21.515 -2.588 -1.565 1.00 47.56 216 GLU C N 1
ATOM 5488 C CA . GLU C 1 239 ? -22.238 -3.837 -1.484 1.00 48.45 216 GLU C CA 1
ATOM 5489 C C . GLU C 1 239 ? -23.550 -3.577 -0.761 1.00 48.64 216 GLU C C 1
ATOM 5490 O O . GLU C 1 239 ? -23.551 -3.297 0.425 1.00 48.23 216 GLU C O 1
ATOM 5496 N N . VAL C 1 240 ? -24.661 -3.668 -1.489 1.00 47.67 217 VAL C N 1
ATOM 5497 C CA . VAL C 1 240 ? -25.993 -3.398 -0.938 1.00 46.24 217 VAL C CA 1
ATOM 5498 C C . VAL C 1 240 ? -26.502 -4.556 -0.110 1.00 44.54 217 VAL C C 1
ATOM 5499 O O . VAL C 1 240 ? -27.293 -4.367 0.780 1.00 44.35 217 VAL C O 1
ATOM 5503 N N . TYR C 1 241 ? -26.084 -5.759 -0.459 1.00 43.15 218 TYR C N 1
ATOM 5504 C CA . TYR C 1 241 ? -26.516 -6.968 0.200 1.00 42.99 218 TYR C CA 1
ATOM 5505 C C . TYR C 1 241 ? -25.409 -7.939 -0.170 1.00 44.54 218 TYR C C 1
ATOM 5506 O O . TYR C 1 241 ? -24.754 -7.743 -1.201 1.00 41.13 218 TYR C O 1
ATOM 5515 N N . PRO C 1 242 ? -25.134 -8.947 0.680 1.00 46.02 219 PRO C N 1
ATOM 5516 C CA . PRO C 1 242 ? -23.953 -9.748 0.371 1.00 43.69 219 PRO C CA 1
ATOM 5517 C C . PRO C 1 242 ? -24.029 -10.398 -1.007 1.00 44.54 219 PRO C C 1
ATOM 5518 O O . PRO C 1 242 ? -25.001 -11.093 -1.325 1.00 42.85 219 PRO C O 1
ATOM 5522 N N . GLY C 1 243 ? -23.003 -10.152 -1.813 1.00 43.54 220 GLY C N 1
ATOM 5523 C CA . GLY C 1 243 ? -22.930 -10.689 -3.165 1.00 45.39 220 GLY C CA 1
ATOM 5524 C C . GLY C 1 243 ? -23.389 -9.713 -4.248 1.00 43.20 220 GLY C C 1
ATOM 5525 O O . GLY C 1 243 ? -23.145 -9.953 -5.428 1.00 44.47 220 GLY C O 1
ATOM 5526 N N . LEU C 1 244 ? -24.022 -8.610 -3.851 1.00 39.41 221 LEU C N 1
ATOM 5527 C CA . LEU C 1 244 ? -24.586 -7.639 -4.787 1.00 36.03 221 LEU C CA 1
ATOM 5528 C C . LEU C 1 244 ? -24.079 -6.216 -4.591 1.00 36.79 221 LEU C C 1
ATOM 5529 O O . LEU C 1 244 ? -24.421 -5.554 -3.605 1.00 38.71 221 LEU C O 1
ATOM 5534 N N . PHE C 1 245 ? -23.281 -5.742 -5.541 1.00 36.01 222 PHE C N 1
ATOM 5535 C CA . PHE C 1 245 ? -22.803 -4.365 -5.550 1.00 37.40 222 PHE C CA 1
ATOM 5536 C C . PHE C 1 245 ? -23.668 -3.505 -6.453 1.00 37.42 222 PHE C C 1
ATOM 5537 O O . PHE C 1 245 ? -24.429 -4.005 -7.282 1.00 38.52 222 PHE C O 1
ATOM 5545 N N . VAL C 1 246 ? -23.527 -2.200 -6.301 1.00 40.33 223 VAL C N 1
ATOM 5546 C CA . VAL C 1 246 ? -24.206 -1.243 -7.150 1.00 40.49 223 VAL C CA 1
ATOM 5547 C C . VAL C 1 246 ? -23.228 -0.143 -7.519 1.00 42.59 223 VAL C C 1
ATOM 5548 O O . VAL C 1 246 ? -22.414 0.278 -6.685 1.00 42.87 223 VAL C O 1
ATOM 5552 N N . CYS C 1 247 ? -23.289 0.302 -8.772 1.00 40.75 224 CYS C N 1
ATOM 5553 C CA . CYS C 1 247 ? -22.448 1.391 -9.260 1.00 39.64 224 CYS C CA 1
ATOM 5554 C C . CYS C 1 247 ? -23.187 2.169 -10.339 1.00 39.30 224 CYS C C 1
ATOM 5555 O O . CYS C 1 247 ? -24.263 1.768 -10.767 1.00 40.68 224 CYS C O 1
ATOM 5558 N N . GLY C 1 248 ? -22.611 3.289 -10.758 1.00 37.87 225 GLY C N 1
ATOM 5559 C CA . GLY C 1 248 ? -23.249 4.180 -11.711 1.00 38.28 225 GLY C CA 1
ATOM 5560 C C . GLY C 1 248 ? -24.477 4.837 -11.117 1.00 39.41 225 GLY C C 1
ATOM 5561 O O . GLY C 1 248 ? -24.624 4.900 -9.895 1.00 41.40 225 GLY C O 1
ATOM 5562 N N . MET C 1 249 ? -25.378 5.314 -11.974 1.00 37.74 226 MET C N 1
ATOM 5563 C CA . MET C 1 249 ? -26.578 5.984 -11.496 1.00 37.47 226 MET C CA 1
ATOM 5564 C C . MET C 1 249 ? -27.439 5.104 -10.597 1.00 35.47 226 MET C C 1
ATOM 5565 O O . MET C 1 249 ? -28.191 5.625 -9.777 1.00 34.74 226 MET C O 1
ATOM 5570 N N . ALA C 1 250 ? -27.377 3.792 -10.785 1.00 33.88 227 ALA C N 1
ATOM 5571 C CA . ALA C 1 250 ? -28.089 2.873 -9.913 1.00 36.15 227 ALA C CA 1
ATOM 5572 C C . ALA C 1 250 ? -27.738 3.130 -8.432 1.00 37.68 227 ALA C C 1
ATOM 5573 O O . ALA C 1 250 ? -28.600 2.999 -7.568 1.00 41.39 227 ALA C O 1
ATOM 5575 N N . ALA C 1 251 ? -26.481 3.497 -8.164 1.00 39.30 228 ALA C N 1
ATOM 5576 C CA . ALA C 1 251 ? -26.008 3.765 -6.795 1.00 39.44 228 ALA C CA 1
ATOM 5577 C C . ALA C 1 251 ? -26.764 4.930 -6.175 1.00 38.73 228 ALA C C 1
ATOM 5578 O O . ALA C 1 251 ? -27.170 4.849 -5.013 1.00 42.06 228 ALA C O 1
ATOM 5580 N N . ASN C 1 252 ? -26.964 6.003 -6.941 1.00 36.72 229 ASN C N 1
ATOM 5581 C CA . ASN C 1 252 ? -27.733 7.141 -6.454 1.00 36.07 229 ASN C CA 1
ATOM 5582 C C . ASN C 1 252 ? -29.231 6.902 -6.418 1.00 35.95 229 ASN C C 1
ATOM 5583 O O . ASN C 1 252 ? -29.950 7.645 -5.761 1.00 36.14 229 ASN C O 1
ATOM 5588 N N . ALA C 1 253 ? -29.716 5.878 -7.124 1.00 37.65 230 ALA C N 1
ATOM 5589 C CA . ALA C 1 253 ? -31.128 5.511 -7.041 1.00 37.24 230 ALA C CA 1
ATOM 5590 C C . ALA C 1 253 ? -31.373 4.742 -5.748 1.00 38.47 230 ALA C C 1
ATOM 5591 O O . ALA C 1 253 ? -32.399 4.928 -5.068 1.00 38.72 230 ALA C O 1
ATOM 5593 N N . VAL C 1 254 ? -30.434 3.857 -5.431 1.00 39.52 231 VAL C N 1
ATOM 5594 C CA . VAL C 1 254 ? -30.516 3.043 -4.220 1.00 41.27 231 VAL C CA 1
ATOM 5595 C C . VAL C 1 254 ? -30.343 3.891 -2.949 1.00 41.86 231 VAL C C 1
ATOM 5596 O O . VAL C 1 254 ? -31.042 3.668 -1.971 1.00 42.74 231 VAL C O 1
ATOM 5600 N N . TYR C 1 255 ? -29.453 4.877 -2.984 1.00 40.40 232 TYR C N 1
ATOM 5601 C CA . TYR C 1 255 ? -29.163 5.687 -1.797 1.00 42.05 232 TYR C CA 1
ATOM 5602 C C . TYR C 1 255 ? -29.627 7.137 -1.918 1.00 41.62 232 TYR C C 1
ATOM 5603 O O . TYR C 1 255 ? -29.158 8.006 -1.201 1.00 43.56 232 TYR C O 1
ATOM 5612 N N . ALA C 1 256 ? -30.581 7.381 -2.810 1.00 39.87 233 ALA C N 1
ATOM 5613 C CA . ALA C 1 256 ? -31.196 8.697 -2.962 1.00 39.45 233 ALA C CA 1
ATOM 5614 C C . ALA C 1 256 ? -30.204 9.843 -3.137 1.00 38.25 233 ALA C C 1
ATOM 5615 O O . ALA C 1 256 ? -30.359 10.903 -2.531 1.00 38.74 233 ALA C O 1
ATOM 5617 N N . GLY C 1 257 ? -29.201 9.646 -3.980 1.00 37.14 234 GLY C N 1
ATOM 5618 C CA . GLY C 1 257 ? -28.335 10.755 -4.402 1.00 38.12 234 GLY C CA 1
ATOM 5619 C C . GLY C 1 257 ? -28.981 11.580 -5.520 1.00 39.91 234 GLY C C 1
ATOM 5620 O O . GLY C 1 257 ? -29.980 11.171 -6.131 1.00 40.88 234 GLY C O 1
ATOM 5621 N N . HIS C 1 258 ? -28.409 12.747 -5.791 1.00 39.22 235 HIS C N 1
ATOM 5622 C CA . HIS C 1 258 ? -28.889 13.606 -6.857 1.00 39.73 235 HIS C CA 1
ATOM 5623 C C . HIS C 1 258 ? -28.418 13.087 -8.214 1.00 39.04 235 HIS C C 1
ATOM 5624 O O . HIS C 1 258 ? -27.399 12.400 -8.325 1.00 37.54 235 HIS C O 1
ATOM 5631 N N . ARG C 1 259 ? -29.174 13.416 -9.247 1.00 39.65 236 ARG C N 1
ATOM 5632 C CA . ARG C 1 259 ? -28.720 13.197 -10.618 1.00 40.93 236 ARG C CA 1
ATOM 5633 C C . ARG C 1 259 ? -27.817 14.370 -11.015 1.00 41.76 236 ARG C C 1
ATOM 5634 O O . ARG C 1 259 ? -27.825 15.415 -10.352 1.00 43.86 236 ARG C O 1
ATOM 5642 N N . MET C 1 260 ? -27.031 14.190 -12.076 1.00 40.90 237 MET C N 1
ATOM 5643 C CA . MET C 1 260 ? -26.023 15.172 -12.454 1.00 41.49 237 MET C CA 1
ATOM 5644 C C . MET C 1 260 ? -26.028 15.637 -13.916 1.00 40.24 237 MET C C 1
ATOM 5645 O O . MET C 1 260 ? -25.196 16.442 -14.292 1.00 40.42 237 MET C O 1
ATOM 5650 N N . GLY C 1 261 ? -26.940 15.125 -14.738 1.00 40.32 238 GLY C N 1
ATOM 5651 C CA . GLY C 1 261 ? -26.964 15.480 -16.153 1.00 39.94 238 GLY C CA 1
ATOM 5652 C C . GLY C 1 261 ? -25.882 14.761 -16.935 1.00 40.49 238 GLY C C 1
ATOM 5653 O O . GLY C 1 261 ? -25.269 13.799 -16.451 1.00 40.31 238 GLY C O 1
ATOM 5654 N N . ALA C 1 262 ? -25.602 15.259 -18.136 1.00 44.61 239 ALA C N 1
ATOM 5655 C CA . ALA C 1 262 ? -24.756 14.549 -19.097 1.00 43.98 239 ALA C CA 1
ATOM 5656 C C . ALA C 1 262 ? -23.269 14.736 -18.830 1.00 44.74 239 ALA C C 1
ATOM 5657 O O . ALA C 1 262 ? -22.499 15.032 -19.744 1.00 43.08 239 ALA C O 1
ATOM 5659 N N . ILE C 1 263 ? -22.875 14.562 -17.571 1.00 48.10 240 ILE C N 1
ATOM 5660 C CA . ILE C 1 263 ? -21.476 14.583 -17.166 1.00 44.39 240 ILE C CA 1
ATOM 5661 C C . ILE C 1 263 ? -21.217 13.220 -16.559 1.00 40.29 240 ILE C C 1
ATOM 5662 O O . ILE C 1 263 ? -22.009 12.751 -15.744 1.00 45.76 240 ILE C O 1
ATOM 5667 N N . PHE C 1 264 ? -20.122 12.579 -16.959 1.00 40.40 241 PHE C N 1
ATOM 5668 C CA . PHE C 1 264 ? -19.949 11.127 -16.738 1.00 42.35 241 PHE C CA 1
ATOM 5669 C C . PHE C 1 264 ? -18.765 10.702 -15.865 1.00 41.44 241 PHE C C 1
ATOM 5670 O O . PHE C 1 264 ? -18.573 9.499 -15.619 1.00 40.07 241 PHE C O 1
ATOM 5678 N N . GLY C 1 265 ? -17.990 11.667 -15.373 1.00 43.47 242 GLY C N 1
ATOM 5679 C CA . GLY C 1 265 ? -16.824 11.347 -14.553 1.00 44.04 242 GLY C CA 1
ATOM 5680 C C . GLY C 1 265 ? -17.185 10.456 -13.385 1.00 43.06 242 GLY C C 1
ATOM 5681 O O . GLY C 1 265 ? -16.520 9.445 -13.129 1.00 42.96 242 GLY C O 1
ATOM 5682 N N . GLY C 1 266 ? -18.268 10.816 -12.703 1.00 43.67 243 GLY C N 1
ATOM 5683 C CA . GLY C 1 266 ? -18.781 10.014 -11.600 1.00 42.67 243 GLY C CA 1
ATOM 5684 C C . GLY C 1 266 ? -19.095 8.585 -11.996 1.00 42.16 243 GLY C C 1
ATOM 5685 O O . GLY C 1 266 ? -18.850 7.663 -11.222 1.00 39.99 243 GLY C O 1
ATOM 5686 N N . MET C 1 267 ? -19.656 8.395 -13.192 1.00 40.93 244 MET C N 1
ATOM 5687 C CA . MET C 1 267 ? -19.980 7.059 -13.670 1.00 39.31 244 MET C CA 1
ATOM 5688 C C . MET C 1 267 ? -18.717 6.217 -13.822 1.00 39.21 244 MET C C 1
ATOM 5689 O O . MET C 1 267 ? -18.693 5.044 -13.434 1.00 41.26 244 MET C O 1
ATOM 5694 N N . TYR C 1 268 ? -17.675 6.807 -14.398 1.00 38.93 245 TYR C N 1
ATOM 5695 C CA . TYR C 1 268 ? -16.435 6.080 -14.652 1.00 42.21 245 TYR C CA 1
ATOM 5696 C C . TYR C 1 268 ? -15.727 5.759 -13.322 1.00 45.33 245 TYR C C 1
ATOM 5697 O O . TYR C 1 268 ? -15.328 4.616 -13.065 1.00 44.95 245 TYR C O 1
ATOM 5706 N N . ILE C 1 269 ? -15.588 6.765 -12.466 1.00 47.49 246 ILE C N 1
ATOM 5707 C CA . ILE C 1 269 ? -14.942 6.556 -11.163 1.00 48.58 246 ILE C CA 1
ATOM 5708 C C . ILE C 1 269 ? -15.727 5.548 -10.323 1.00 47.79 246 ILE C C 1
ATOM 5709 O O . ILE C 1 269 ? -15.137 4.655 -9.707 1.00 50.06 246 ILE C O 1
ATOM 5714 N N . SER C 1 270 ? -17.055 5.660 -10.331 1.00 45.82 247 SER C N 1
ATOM 5715 C CA . SER C 1 270 ? -17.900 4.695 -9.632 1.00 41.45 247 SER C CA 1
ATOM 5716 C C . SER C 1 270 ? -17.648 3.275 -10.113 1.00 42.61 247 SER C C 1
ATOM 5717 O O . SER C 1 270 ? -17.515 2.353 -9.312 1.00 42.57 247 SER C O 1
ATOM 5720 N N . GLY C 1 271 ? -17.587 3.094 -11.428 1.00 43.92 248 GLY C N 1
ATOM 5721 C CA . GLY C 1 271 ? -17.332 1.776 -11.989 1.00 41.64 248 GLY C CA 1
ATOM 5722 C C . GLY C 1 271 ? -15.948 1.270 -11.625 1.00 41.02 248 GLY C C 1
ATOM 5723 O O . GLY C 1 271 ? -15.780 0.099 -11.285 1.00 39.85 248 GLY C O 1
ATOM 5724 N N . LYS C 1 272 ? -14.955 2.152 -11.702 1.00 42.06 249 LYS C N 1
ATOM 5725 C CA . LYS C 1 272 ? -13.593 1.795 -11.312 1.00 45.75 249 LYS C CA 1
ATOM 5726 C C . LYS C 1 272 ? -13.513 1.383 -9.841 1.00 45.60 249 LYS C C 1
ATOM 5727 O O . LYS C 1 272 ? -12.885 0.369 -9.505 1.00 45.95 249 LYS C O 1
ATOM 5733 N N . LYS C 1 273 ? -14.160 2.165 -8.976 1.00 46.04 250 LYS C N 1
ATOM 5734 C CA . LYS C 1 273 ? -14.170 1.877 -7.542 1.00 47.44 250 LYS C CA 1
ATOM 5735 C C . LYS C 1 273 ? -14.854 0.565 -7.244 1.00 46.74 250 LYS C C 1
ATOM 5736 O O . LYS C 1 273 ? -14.372 -0.233 -6.441 1.00 46.19 250 LYS C O 1
ATOM 5742 N N . CYS C 1 274 ? -15.990 0.343 -7.888 1.00 47.89 251 CYS C N 1
ATOM 5743 C CA . CYS C 1 274 ? -16.699 -0.917 -7.754 1.00 46.65 251 CYS C CA 1
ATOM 5744 C C . CYS C 1 274 ? -15.773 -2.079 -8.087 1.00 43.62 251 CYS C C 1
ATOM 5745 O O . CYS C 1 274 ? -15.749 -3.086 -7.377 1.00 42.43 251 CYS C O 1
ATOM 5748 N N . ALA C 1 275 ? -15.012 -1.933 -9.166 1.00 44.45 252 ALA C N 1
ATOM 5749 C CA . ALA C 1 275 ? -14.068 -2.966 -9.578 1.00 48.10 252 ALA C CA 1
ATOM 5750 C C . ALA C 1 275 ? -13.038 -3.236 -8.483 1.00 47.78 252 ALA C C 1
ATOM 5751 O O . ALA C 1 275 ? -12.794 -4.386 -8.117 1.00 46.53 252 ALA C O 1
ATOM 5753 N N . GLU C 1 276 ? -12.448 -2.174 -7.959 1.00 49.21 253 GLU C N 1
ATOM 5754 C CA . GLU C 1 276 ? -11.406 -2.315 -6.937 1.00 55.19 253 GLU C CA 1
ATOM 5755 C C . GLU C 1 276 ? -11.928 -3.018 -5.688 1.00 52.25 253 GLU C C 1
ATOM 5756 O O . GLU C 1 276 ? -11.295 -3.939 -5.184 1.00 53.12 253 GLU C O 1
ATOM 5762 N N . MET C 1 277 ? -13.106 -2.618 -5.225 1.00 51.94 254 MET C N 1
ATOM 5763 C CA . MET C 1 277 ? -13.737 -3.259 -4.081 1.00 50.24 254 MET C CA 1
ATOM 5764 C C . MET C 1 277 ? -13.913 -4.744 -4.293 1.00 51.70 254 MET C C 1
ATOM 5765 O O . MET C 1 277 ? -13.620 -5.539 -3.399 1.00 50.64 254 MET C O 1
ATOM 5770 N N . ILE C 1 278 ? -14.404 -5.122 -5.474 1.00 52.10 255 ILE C N 1
ATOM 5771 C CA . ILE C 1 278 ? -14.677 -6.530 -5.766 1.00 49.04 255 ILE C CA 1
ATOM 5772 C C . ILE C 1 278 ? -13.383 -7.320 -5.961 1.00 47.42 255 ILE C C 1
ATOM 5773 O O . ILE C 1 278 ? -13.299 -8.477 -5.558 1.00 48.76 255 ILE C O 1
ATOM 5778 N N . VAL C 1 279 ? -12.392 -6.712 -6.603 1.00 48.26 256 VAL C N 1
ATOM 5779 C CA . VAL C 1 279 ? -11.091 -7.358 -6.776 1.00 51.53 256 VAL C CA 1
ATOM 5780 C C . VAL C 1 279 ? -10.511 -7.694 -5.392 1.00 53.71 256 VAL C C 1
ATOM 5781 O O . VAL C 1 279 ? -10.078 -8.824 -5.162 1.00 53.30 256 VAL C O 1
ATOM 5785 N N . GLU C 1 280 ? -10.545 -6.725 -4.474 1.00 58.26 257 GLU C N 1
ATOM 5786 C CA . GLU C 1 280 ? -10.083 -6.948 -3.102 1.00 64.12 257 GLU C CA 1
ATOM 5787 C C . GLU C 1 280 ? -10.777 -8.157 -2.468 1.00 61.62 257 GLU C C 1
ATOM 5788 O O . GLU C 1 280 ? -10.115 -9.023 -1.899 1.00 60.46 257 GLU C O 1
ATOM 5794 N N . LYS C 1 281 ? -12.099 -8.237 -2.588 1.00 59.75 258 LYS C N 1
ATOM 5795 C CA . LYS C 1 281 ? -12.836 -9.352 -1.984 1.00 58.62 258 LYS C CA 1
ATOM 5796 C C . LYS C 1 281 ? -12.498 -10.692 -2.625 1.00 59.23 258 LYS C C 1
ATOM 5797 O O . LYS C 1 281 ? -12.481 -11.718 -1.948 1.00 60.07 258 LYS C O 1
ATOM 5803 N N . LEU C 1 282 ? -12.243 -10.685 -3.930 1.00 58.34 259 LEU C N 1
ATOM 5804 C CA . LEU C 1 282 ? -11.867 -11.907 -4.634 1.00 58.90 259 LEU C CA 1
ATOM 5805 C C . LEU C 1 282 ? -10.484 -12.401 -4.190 1.00 59.67 259 LEU C C 1
ATOM 5806 O O . LEU C 1 282 ? -10.284 -13.601 -4.026 1.00 55.95 259 LEU C O 1
ATOM 5811 N N . LYS C 1 283 ? -9.548 -11.472 -3.995 1.00 65.87 260 LYS C N 1
ATOM 5812 C CA . LYS C 1 283 ? -8.193 -11.808 -3.522 1.00 71.19 260 LYS C CA 1
ATOM 5813 C C . LYS C 1 283 ? -8.196 -12.375 -2.109 1.00 74.91 260 LYS C C 1
ATOM 5814 O O . LYS C 1 283 ? -7.589 -13.415 -1.859 1.00 74.76 260 LYS C O 1
ATOM 5820 N N . ASN C 1 284 ? -8.907 -11.707 -1.201 1.00 78.93 261 ASN C N 1
ATOM 5821 C CA . ASN C 1 284 ? -9.070 -12.191 0.175 1.00 84.12 261 ASN C CA 1
ATOM 5822 C C . ASN C 1 284 ? -9.594 -13.617 0.253 1.00 84.38 261 ASN C C 1
ATOM 5823 O O . ASN C 1 284 ? -9.535 -14.239 1.312 1.00 93.18 261 ASN C O 1
ATOM 5828 N N . ASN C 1 285 ? -10.135 -14.116 -0.855 1.00 85.68 262 ASN C N 1
ATOM 5829 C CA . ASN C 1 285 ? -10.504 -15.519 -0.986 1.00 89.24 262 ASN C CA 1
ATOM 5830 C C . ASN C 1 285 ? -9.675 -16.164 -2.089 1.00 87.63 262 ASN C C 1
ATOM 5831 O O . ASN C 1 285 ? -9.298 -17.327 -1.995 1.00 89.71 262 ASN C O 1
ATOM 5836 N N . ARG D 1 27 ? -37.651 -35.371 -0.582 1.00 63.28 4 ARG D N 1
ATOM 5837 C CA . ARG D 1 27 ? -36.518 -34.392 -0.592 1.00 64.44 4 ARG D CA 1
ATOM 5838 C C . ARG D 1 27 ? -35.950 -34.222 -2.004 1.00 64.92 4 ARG D C 1
ATOM 5839 O O . ARG D 1 27 ? -35.014 -34.922 -2.383 1.00 65.38 4 ARG D O 1
ATOM 5841 N N . LEU D 1 28 ? -36.516 -33.285 -2.769 1.00 60.97 5 LEU D N 1
ATOM 5842 C CA . LEU D 1 28 ? -36.100 -33.056 -4.155 1.00 59.03 5 LEU D CA 1
ATOM 5843 C C . LEU D 1 28 ? -34.749 -32.358 -4.240 1.00 55.23 5 LEU D C 1
ATOM 5844 O O . LEU D 1 28 ? -34.435 -31.481 -3.442 1.00 55.87 5 LEU D O 1
ATOM 5849 N N . ARG D 1 29 ? -33.973 -32.739 -5.242 1.00 57.21 6 ARG D N 1
ATOM 5850 C CA . ARG D 1 29 ? -32.635 -32.205 -5.454 1.00 62.00 6 ARG D CA 1
ATOM 5851 C C . ARG D 1 29 ? -32.636 -31.385 -6.749 1.00 57.67 6 ARG D C 1
ATOM 5852 O O . ARG D 1 29 ? -33.069 -31.870 -7.792 1.00 55.60 6 ARG D O 1
ATOM 5860 N N . ALA D 1 30 ? -32.144 -30.152 -6.673 1.00 56.04 7 ALA D N 1
ATOM 5861 C CA . ALA D 1 30 ? -32.211 -29.213 -7.789 1.00 53.05 7 ALA D CA 1
ATOM 5862 C C . ALA D 1 30 ? -31.126 -28.163 -7.646 1.00 51.30 7 ALA D C 1
ATOM 5863 O O . ALA D 1 30 ? -30.886 -27.665 -6.552 1.00 54.41 7 ALA D O 1
ATOM 5865 N N . ASP D 1 31 ? -30.476 -27.837 -8.755 1.00 47.54 8 ASP D N 1
ATOM 5866 C CA . ASP D 1 31 ? -29.421 -26.833 -8.785 1.00 47.03 8 ASP D CA 1
ATOM 5867 C C . ASP D 1 31 ? -29.588 -25.971 -10.047 1.00 46.67 8 ASP D C 1
ATOM 5868 O O . ASP D 1 31 ? -29.976 -26.476 -11.111 1.00 43.57 8 ASP D O 1
ATOM 5873 N N . GLU D 1 32 ? -29.280 -24.680 -9.929 1.00 46.51 9 GLU D N 1
ATOM 5874 C CA . GLU D 1 32 ? -29.509 -23.732 -11.016 1.00 46.50 9 GLU D CA 1
ATOM 5875 C C . GLU D 1 32 ? -28.525 -23.989 -12.154 1.00 47.25 9 GLU D C 1
ATOM 5876 O O . GLU D 1 32 ? -28.925 -24.089 -13.314 1.00 42.97 9 GLU D O 1
ATOM 5882 N N . TYR D 1 33 ? -27.245 -24.102 -11.804 1.00 45.67 10 TYR D N 1
ATOM 5883 C CA . TYR D 1 33 ? -26.203 -24.352 -12.783 1.00 45.93 10 TYR D CA 1
ATOM 5884 C C . TYR D 1 33 ? -26.418 -25.659 -13.527 1.00 46.78 10 TYR D C 1
ATOM 5885 O O . TYR D 1 33 ? -26.216 -25.722 -14.738 1.00 48.61 10 TYR D O 1
ATOM 5894 N N . ALA D 1 34 ? -26.827 -26.698 -12.814 1.00 46.23 11 ALA D N 1
ATOM 5895 C CA . ALA D 1 34 ? -26.989 -28.012 -13.424 1.00 44.41 11 ALA D CA 1
ATOM 5896 C C . ALA D 1 34 ? -28.178 -28.031 -14.374 1.00 45.28 11 ALA D C 1
ATOM 5897 O O . ALA D 1 34 ? -28.118 -28.672 -15.427 1.00 45.44 11 ALA D O 1
ATOM 5899 N N . THR D 1 35 ? -29.259 -27.356 -13.982 1.00 44.24 12 THR D N 1
ATOM 5900 C CA . THR D 1 35 ? -30.445 -27.199 -14.817 1.00 42.80 12 THR D CA 1
ATOM 5901 C C . THR D 1 35 ? -30.083 -26.440 -16.106 1.00 41.50 12 THR D C 1
ATOM 5902 O O . THR D 1 35 ? -30.410 -26.876 -17.206 1.00 41.08 12 THR D O 1
ATOM 5906 N N . THR D 1 36 ? -29.420 -25.304 -15.953 1.00 39.47 13 THR D N 1
ATOM 5907 C CA . THR D 1 36 ? -29.015 -24.490 -17.081 1.00 39.81 13 THR D CA 1
ATOM 5908 C C . THR D 1 36 ? -28.082 -25.267 -18.000 1.00 44.37 13 THR D C 1
ATOM 5909 O O . THR D 1 36 ? -28.309 -25.310 -19.207 1.00 42.75 13 THR D O 1
ATOM 5913 N N . ARG D 1 37 ? -27.058 -25.898 -17.425 1.00 44.60 14 ARG D N 1
ATOM 5914 C CA . ARG D 1 37 ? -26.083 -26.674 -18.201 1.00 44.94 14 ARG D CA 1
ATOM 5915 C C . ARG D 1 37 ? -26.749 -27.796 -18.991 1.00 41.00 14 ARG D C 1
ATOM 5916 O O . ARG D 1 37 ? -26.433 -28.019 -20.157 1.00 38.48 14 ARG D O 1
ATOM 5924 N N . ALA D 1 38 ? -27.668 -28.496 -18.347 1.00 38.74 15 ALA D N 1
ATOM 5925 C CA . ALA D 1 38 ? -28.363 -29.601 -18.967 1.00 39.58 15 ALA D CA 1
ATOM 5926 C C . ALA D 1 38 ? -29.182 -29.159 -20.182 1.00 40.12 15 ALA D C 1
ATOM 5927 O O . ALA D 1 38 ? -29.240 -29.868 -21.184 1.00 39.74 15 ALA D O 1
ATOM 5929 N N . ILE D 1 39 ? -29.838 -28.007 -20.069 1.00 40.21 16 ILE D N 1
ATOM 5930 C CA . ILE D 1 39 ? -30.694 -27.495 -21.135 1.00 40.06 16 ILE D CA 1
ATOM 5931 C C . ILE D 1 39 ? -29.812 -27.096 -22.310 1.00 41.00 16 ILE D C 1
ATOM 5932 O O . ILE D 1 39 ? -30.114 -27.440 -23.451 1.00 43.82 16 ILE D O 1
ATOM 5937 N N . LEU D 1 40 ? -28.717 -26.412 -22.019 1.00 37.63 17 LEU D N 1
ATOM 5938 C CA . LEU D 1 40 ? -27.778 -25.999 -23.035 1.00 41.49 17 LEU D CA 1
ATOM 5939 C C . LEU D 1 40 ? -27.179 -27.181 -23.807 1.00 44.76 17 LEU D C 1
ATOM 5940 O O . LEU D 1 40 ? -27.079 -27.130 -25.022 1.00 42.98 17 LEU D O 1
ATOM 5945 N N . LYS D 1 41 ? -26.808 -28.248 -23.102 1.00 47.37 18 LYS D N 1
ATOM 5946 C CA . LYS D 1 41 ? -26.197 -29.410 -23.730 1.00 47.09 18 LYS D CA 1
ATOM 5947 C C . LYS D 1 41 ? -27.171 -30.164 -24.625 1.00 45.16 18 LYS D C 1
ATOM 5948 O O . LYS D 1 41 ? -26.809 -30.553 -25.726 1.00 46.62 18 LYS D O 1
ATOM 5954 N N . SER D 1 42 ? -28.392 -30.383 -24.160 1.00 43.03 19 SER D N 1
ATOM 5955 C CA . SER D 1 42 ? -29.405 -31.028 -24.994 1.00 43.86 19 SER D CA 1
ATOM 5956 C C . SER D 1 42 ? -29.753 -30.172 -26.223 1.00 45.21 19 SER D C 1
ATOM 5957 O O . SER D 1 42 ? -29.900 -30.695 -27.330 1.00 45.96 19 SER D O 1
ATOM 5960 N N . ALA D 1 43 ? -29.869 -28.860 -26.030 1.00 41.95 20 ALA D N 1
ATOM 5961 C CA . ALA D 1 43 ? -30.267 -27.967 -27.123 1.00 43.29 20 ALA D CA 1
ATOM 5962 C C . ALA D 1 43 ? -29.177 -27.888 -28.191 1.00 44.97 20 ALA D C 1
ATOM 5963 O O . ALA D 1 43 ? -29.460 -27.948 -29.376 1.00 45.19 20 ALA D O 1
ATOM 5965 N N . PHE D 1 44 ? -27.937 -27.753 -27.754 1.00 47.08 21 PHE D N 1
ATOM 5966 C CA A PHE D 1 44 ? -26.879 -27.624 -28.725 0.50 48.56 21 PHE D CA 1
ATOM 5967 C CA B PHE D 1 44 ? -26.734 -27.700 -28.597 0.50 49.33 21 PHE D CA 1
ATOM 5968 C C . PHE D 1 44 ? -26.590 -28.941 -29.464 1.00 51.08 21 PHE D C 1
ATOM 5969 O O . PHE D 1 44 ? -26.284 -28.880 -30.651 1.00 52.36 21 PHE D O 1
ATOM 5984 N N . ASP D 1 45 ? -26.764 -30.097 -28.821 1.00 50.98 22 ASP D N 1
ATOM 5985 C CA . ASP D 1 45 ? -26.700 -31.386 -29.515 1.00 52.32 22 ASP D CA 1
ATOM 5986 C C . ASP D 1 45 ? -27.826 -31.503 -30.536 1.00 51.95 22 ASP D C 1
ATOM 5987 O O . ASP D 1 45 ? -27.606 -31.925 -31.666 1.00 51.17 22 ASP D O 1
ATOM 5992 N N . MET D 1 46 ? -29.034 -31.133 -30.121 1.00 49.38 23 MET D N 1
ATOM 5993 C CA . MET D 1 46 ? -30.187 -31.132 -31.010 1.00 47.09 23 MET D CA 1
ATOM 5994 C C . MET D 1 46 ? -29.924 -30.262 -32.249 1.00 46.89 23 MET D C 1
ATOM 5995 O O . MET D 1 46 ? -30.113 -30.726 -33.381 1.00 44.90 23 MET D O 1
ATOM 6000 N N . TRP D 1 47 ? -29.470 -29.027 -32.032 1.00 43.59 24 TRP D N 1
ATOM 6001 C CA . TRP D 1 47 ? -29.261 -28.072 -33.129 1.00 45.53 24 TRP D CA 1
ATOM 6002 C C . TRP D 1 47 ? -28.215 -28.530 -34.137 1.00 48.56 24 TRP D C 1
ATOM 6003 O O . TRP D 1 47 ? -28.426 -28.401 -35.341 1.00 45.6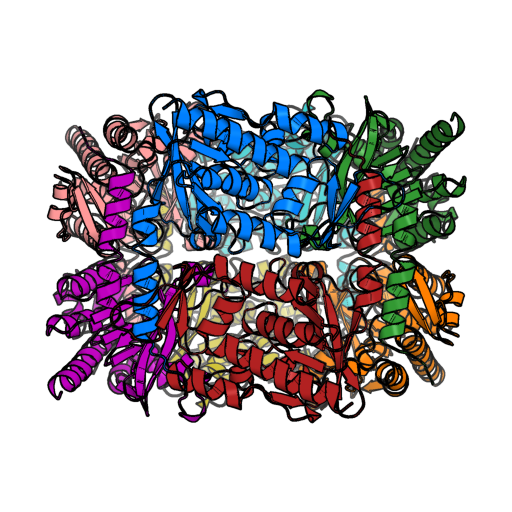3 24 TRP D O 1
ATOM 6014 N N . LEU D 1 48 ? -27.090 -29.050 -33.646 1.00 48.63 25 LEU D N 1
ATOM 6015 C CA . LEU D 1 48 ? -26.017 -29.513 -34.525 1.00 50.09 25 LEU D CA 1
ATOM 6016 C C . LEU D 1 48 ? -26.465 -30.675 -35.397 1.00 47.72 25 LEU D C 1
ATOM 6017 O O . LEU D 1 48 ? -25.965 -30.843 -36.491 1.00 50.48 25 LEU D O 1
ATOM 6022 N N . ASP D 1 49 ? -27.408 -31.462 -34.900 1.00 46.52 26 ASP D N 1
ATOM 6023 C CA . ASP D 1 49 ? -27.976 -32.574 -35.641 1.00 46.15 26 ASP D CA 1
ATOM 6024 C C . ASP D 1 49 ? -29.042 -32.119 -36.636 1.00 47.01 26 ASP D C 1
ATOM 6025 O O . ASP D 1 49 ? -29.121 -32.645 -37.753 1.00 48.21 26 ASP D O 1
ATOM 6030 N N . ILE D 1 50 ? -29.868 -31.154 -36.238 1.00 42.24 27 ILE D N 1
ATOM 6031 C CA . ILE D 1 50 ? -31.088 -30.856 -36.990 1.00 42.15 27 ILE D CA 1
ATOM 6032 C C . ILE D 1 50 ? -30.859 -29.925 -38.191 1.00 39.58 27 ILE D C 1
ATOM 6033 O O . ILE D 1 50 ? -31.749 -29.750 -39.005 1.00 43.11 27 ILE D O 1
ATOM 6038 N N . ILE D 1 51 ? -29.674 -29.340 -38.313 1.00 40.09 28 ILE D N 1
ATOM 6039 C CA . ILE D 1 51 ? -29.420 -28.387 -39.398 1.00 40.59 28 ILE D CA 1
ATOM 6040 C C . ILE D 1 51 ? -29.176 -29.023 -40.777 1.00 41.51 28 ILE D C 1
ATOM 6041 O O . ILE D 1 51 ? -28.911 -28.312 -41.749 1.00 39.70 28 ILE D O 1
ATOM 6046 N N . ASP D 1 52 ? -29.259 -30.350 -40.853 1.00 42.34 29 ASP D N 1
ATOM 6047 C CA . ASP D 1 52 ? -29.317 -31.057 -42.125 1.00 44.09 29 ASP D CA 1
ATOM 6048 C C . ASP D 1 52 ? -30.308 -32.201 -41.995 1.00 42.45 29 ASP D C 1
ATOM 6049 O O . ASP D 1 52 ? -30.160 -33.048 -41.139 1.00 45.57 29 ASP D O 1
ATOM 6054 N N . VAL D 1 53 ? -31.309 -32.224 -42.860 1.00 42.76 30 VAL D N 1
ATOM 6055 C CA . VAL D 1 53 ? -32.400 -33.194 -42.768 1.00 44.51 30 VAL D CA 1
ATOM 6056 C C . VAL D 1 53 ? -32.751 -33.732 -44.153 1.00 44.88 30 VAL D C 1
ATOM 6057 O O . VAL D 1 53 ? -32.287 -33.206 -45.154 1.00 44.74 30 VAL D O 1
ATOM 6061 N N . ASP D 1 54 ? -33.601 -34.755 -44.195 1.00 46.49 31 ASP D N 1
ATOM 6062 C CA . ASP D 1 54 ? -34.199 -35.204 -45.449 1.00 47.16 31 ASP D CA 1
ATOM 6063 C C . ASP D 1 54 ? -35.308 -34.224 -45.831 1.00 46.02 31 ASP D C 1
ATOM 6064 O O . ASP D 1 54 ? -35.301 -33.669 -46.932 1.00 47.91 31 ASP D O 1
ATOM 6069 N N . VAL D 1 55 ? -36.242 -34.001 -44.903 1.00 41.72 32 VAL D N 1
ATOM 6070 C CA . VAL D 1 55 ? -37.406 -33.162 -45.140 1.00 41.59 32 VAL D CA 1
ATOM 6071 C C . VAL D 1 55 ? -37.619 -32.102 -44.044 1.00 44.20 32 VAL D C 1
ATOM 6072 O O . VAL D 1 55 ? -37.647 -32.413 -42.841 1.00 42.93 32 VAL D O 1
ATOM 6076 N N . ALA D 1 56 ? -37.789 -30.854 -44.472 1.00 42.76 33 ALA D N 1
ATOM 6077 C CA . ALA D 1 56 ? -38.185 -29.770 -43.584 1.00 41.24 33 ALA D CA 1
ATOM 6078 C C . ALA D 1 56 ? -39.609 -29.380 -43.924 1.00 39.39 33 ALA D C 1
ATOM 6079 O O . ALA D 1 56 ? -39.859 -28.849 -44.994 1.00 42.15 33 ALA D O 1
ATOM 6081 N N . ILE D 1 57 ? -40.536 -29.667 -43.019 1.00 36.92 34 ILE D N 1
ATOM 6082 C CA . ILE D 1 57 ? -41.933 -29.287 -43.167 1.00 36.75 34 ILE D CA 1
ATOM 6083 C C . ILE D 1 57 ? -42.173 -27.971 -42.429 1.00 38.64 34 ILE D C 1
ATOM 6084 O O . ILE D 1 57 ? -41.827 -27.843 -41.255 1.00 37.10 34 ILE D O 1
ATOM 6089 N N . VAL D 1 58 ? -42.767 -27.001 -43.117 1.00 38.90 35 VAL D N 1
ATOM 6090 C CA . VAL D 1 58 ? -43.048 -25.685 -42.536 1.00 36.72 35 VAL D CA 1
ATOM 6091 C C . VAL D 1 58 ? -44.510 -25.608 -42.186 1.00 36.33 35 VAL D C 1
ATOM 6092 O O . VAL D 1 58 ? -45.359 -25.625 -43.066 1.00 35.92 35 VAL D O 1
ATOM 6096 N N . GLY D 1 59 ? -44.797 -25.546 -40.887 1.00 35.60 36 GLY D N 1
ATOM 6097 C CA . GLY D 1 59 ? -46.166 -25.493 -40.384 1.00 35.72 36 GLY D CA 1
ATOM 6098 C C . GLY D 1 59 ? -46.506 -26.744 -39.590 1.00 38.75 36 GLY D C 1
ATOM 6099 O O . GLY D 1 59 ? -46.428 -27.859 -40.111 1.00 38.49 36 GLY D O 1
ATOM 6100 N N . GLY D 1 60 ? -46.872 -26.557 -38.321 1.00 38.51 37 GLY D N 1
ATOM 6101 C CA . GLY D 1 60 ? -47.228 -27.651 -37.434 1.00 38.19 37 GLY D CA 1
ATOM 6102 C C . GLY D 1 60 ? -48.725 -27.730 -37.244 1.00 39.55 37 GLY D C 1
ATOM 6103 O O . GLY D 1 60 ? -49.196 -28.032 -36.151 1.00 38.49 37 GLY D O 1
ATOM 6104 N N . GLY D 1 61 ? -49.477 -27.448 -38.309 1.00 37.27 38 GLY D N 1
ATOM 6105 C CA . GLY D 1 61 ? -50.911 -27.690 -38.323 1.00 35.56 38 GLY D CA 1
ATOM 6106 C C . GLY D 1 61 ? -51.239 -29.139 -38.695 1.00 35.44 38 GLY D C 1
ATOM 6107 O O . GLY D 1 61 ? -50.353 -29.997 -38.774 1.00 34.66 38 GLY D O 1
ATOM 6108 N N . PRO D 1 62 ? -52.518 -29.419 -38.941 1.00 33.41 39 PRO D N 1
ATOM 6109 C CA . PRO D 1 62 ? -52.960 -30.782 -39.193 1.00 36.08 39 PRO D CA 1
ATOM 6110 C C . PRO D 1 62 ? -52.315 -31.414 -40.427 1.00 37.75 39 PRO D C 1
ATOM 6111 O O . PRO D 1 62 ? -51.930 -32.585 -40.379 1.00 39.22 39 PRO D O 1
ATOM 6115 N N . SER D 1 63 ? -52.161 -30.647 -41.504 1.00 36.36 40 SER D N 1
ATOM 6116 C CA . SER D 1 63 ? -51.563 -31.212 -42.710 1.00 39.42 40 SER D CA 1
ATOM 6117 C C . SER D 1 63 ? -50.078 -31.495 -42.482 1.00 39.30 40 SER D C 1
ATOM 6118 O O . SER D 1 63 ? -49.594 -32.583 -42.808 1.00 38.49 40 SER D O 1
ATOM 6121 N N . GLY D 1 64 ? -49.368 -30.528 -41.895 1.00 37.74 41 GLY D N 1
ATOM 6122 C CA . GLY D 1 64 ? -47.948 -30.669 -41.630 1.00 36.92 41 GLY D CA 1
ATOM 6123 C C . GLY D 1 64 ? -47.602 -31.789 -40.655 1.00 37.12 41 GLY D C 1
ATOM 6124 O O . GLY D 1 64 ? -46.620 -32.495 -40.835 1.00 37.88 41 GLY D O 1
ATOM 6125 N N . LEU D 1 65 ? -48.397 -31.950 -39.611 1.00 39.09 42 LEU D N 1
ATOM 6126 C CA . LEU D 1 65 ? -48.107 -32.970 -38.609 1.00 40.30 42 LEU D CA 1
ATOM 6127 C C . LEU D 1 65 ? -48.420 -34.360 -39.152 1.00 41.55 42 LEU D C 1
ATOM 6128 O O . LEU D 1 65 ? -47.767 -35.328 -38.780 1.00 41.59 42 LEU D O 1
ATOM 6133 N N . THR D 1 66 ? -49.428 -34.454 -40.018 1.00 43.68 43 THR D N 1
ATOM 6134 C CA . THR D 1 66 ? -49.745 -35.715 -40.684 1.00 42.50 43 THR D CA 1
ATOM 6135 C C . THR D 1 66 ? -48.614 -36.094 -41.644 1.00 45.45 43 THR D C 1
ATOM 6136 O O . THR D 1 66 ? -48.082 -37.207 -41.590 1.00 43.12 43 THR D O 1
ATOM 6140 N N . ALA D 1 67 ? -48.222 -35.153 -42.496 1.00 45.63 44 ALA D N 1
ATOM 6141 C CA . ALA D 1 67 ? -47.093 -35.371 -43.395 1.00 44.87 44 ALA D CA 1
ATOM 6142 C C . ALA D 1 67 ? -45.845 -35.828 -42.649 1.00 45.64 44 ALA D C 1
ATOM 6143 O O . ALA D 1 67 ? -45.137 -36.737 -43.100 1.00 44.85 44 ALA D O 1
ATOM 6145 N N . ALA D 1 68 ? -45.576 -35.200 -41.506 1.00 46.35 45 ALA D N 1
ATOM 6146 C CA . ALA D 1 68 ? -44.378 -35.507 -40.726 1.00 43.95 45 ALA D CA 1
ATOM 6147 C C . ALA D 1 68 ? -44.400 -36.957 -40.222 1.00 43.64 45 ALA D C 1
ATOM 6148 O O . ALA D 1 68 ? -43.393 -37.660 -40.274 1.00 43.36 45 ALA D O 1
ATOM 6150 N N . ARG D 1 69 ? -45.550 -37.390 -39.730 1.00 44.18 46 ARG D N 1
ATOM 6151 C CA . ARG D 1 69 ? -45.688 -38.746 -39.217 1.00 48.06 46 ARG D CA 1
ATOM 6152 C C . ARG D 1 69 ? -45.402 -39.760 -40.320 1.00 48.06 46 ARG D C 1
ATOM 6153 O O . ARG D 1 69 ? -44.547 -40.622 -40.157 1.00 50.41 46 ARG D O 1
ATOM 6161 N N . TYR D 1 70 ? -46.098 -39.628 -41.445 1.00 47.35 47 TYR D N 1
ATOM 6162 C CA . TYR D 1 70 ? -45.984 -40.612 -42.528 1.00 49.06 47 TYR D CA 1
ATOM 6163 C C . TYR D 1 70 ? -44.607 -40.671 -43.184 1.00 47.39 47 TYR D C 1
ATOM 6164 O O . TYR D 1 70 ? -44.206 -41.724 -43.665 1.00 51.27 47 TYR D O 1
ATOM 6173 N N . ILE D 1 71 ? -43.862 -39.570 -43.174 1.00 48.54 48 ILE D N 1
ATOM 6174 C CA . ILE D 1 71 ? -42.490 -39.606 -43.687 1.00 46.40 48 ILE D CA 1
ATOM 6175 C C . ILE D 1 71 ? -41.531 -40.215 -42.668 1.00 48.87 48 ILE D C 1
ATOM 6176 O O . ILE D 1 71 ? -40.661 -41.018 -43.029 1.00 49.16 48 ILE D O 1
ATOM 6181 N N . ALA D 1 72 ? -41.667 -39.813 -41.403 1.00 46.86 49 ALA D N 1
ATOM 6182 C CA . ALA D 1 72 ? -40.735 -40.241 -40.353 1.00 48.66 49 ALA D CA 1
ATOM 6183 C C . ALA D 1 72 ? -40.904 -41.727 -40.097 1.00 47.40 49 ALA D C 1
ATOM 6184 O O . ALA D 1 72 ? -39.942 -42.435 -39.843 1.00 47.99 49 ALA D O 1
ATOM 6186 N N . LYS D 1 73 ? -42.153 -42.160 -40.138 1.00 49.34 50 LYS D N 1
ATOM 6187 C CA . LYS D 1 73 ? -42.549 -43.564 -40.065 1.00 53.79 50 LYS D CA 1
ATOM 6188 C C . LYS D 1 73 ? -41.728 -44.480 -40.990 1.00 57.00 50 LYS D C 1
ATOM 6189 O O . LYS D 1 73 ? -41.489 -45.635 -40.666 1.00 62.38 50 LYS D O 1
ATOM 6195 N N . GLU D 1 74 ? -41.298 -43.961 -42.136 1.00 56.10 51 GLU D N 1
ATOM 6196 C CA . GLU D 1 74 ? -40.471 -44.717 -43.078 1.00 55.11 51 GLU D CA 1
ATOM 6197 C C . GLU D 1 74 ? -38.977 -44.578 -42.819 1.00 52.10 51 GLU D C 1
ATOM 6198 O O . GLU D 1 74 ? -38.176 -44.968 -43.659 1.00 55.53 51 GLU D O 1
ATOM 6204 N N . GLY D 1 75 ? -38.596 -44.008 -41.679 1.00 48.60 52 GLY D N 1
ATOM 6205 C CA . GLY D 1 75 ? -37.200 -43.965 -41.264 1.00 44.85 52 GLY D CA 1
ATOM 6206 C C . GLY D 1 75 ? -36.395 -42.764 -41.731 1.00 44.95 52 GLY D C 1
ATOM 6207 O O . GLY D 1 75 ? -35.189 -42.705 -41.509 1.00 44.61 52 GLY D O 1
ATOM 6208 N N . TYR D 1 76 ? -37.041 -41.796 -42.368 1.00 45.84 53 TYR D N 1
ATOM 6209 C CA . TYR D 1 76 ? -36.333 -40.601 -42.845 1.00 47.76 53 TYR D CA 1
ATOM 6210 C C . TYR D 1 76 ? -36.260 -39.513 -41.766 1.00 46.98 53 TYR D C 1
ATOM 6211 O O . TYR D 1 76 ? -37.051 -39.505 -40.835 1.00 42.79 53 TYR D O 1
ATOM 6220 N N . LYS D 1 77 ? -35.282 -38.622 -41.902 1.00 45.89 54 LYS D N 1
ATOM 6221 C CA . LYS D 1 77 ? -35.033 -37.570 -40.932 1.00 47.00 54 LYS D CA 1
ATOM 6222 C C . LYS D 1 77 ? -35.880 -36.328 -41.247 1.00 46.46 54 LYS D C 1
ATOM 6223 O O . LYS D 1 77 ? -35.628 -35.623 -42.232 1.00 45.91 54 LYS D O 1
ATOM 6229 N N . VAL D 1 78 ? -36.873 -36.076 -40.398 1.00 42.83 55 VAL D N 1
ATOM 6230 C CA . VAL D 1 78 ? -37.868 -35.026 -40.598 1.00 42.41 55 VAL D CA 1
ATOM 6231 C C . VAL D 1 78 ? -37.872 -33.997 -39.465 1.00 45.63 55 VAL D C 1
ATOM 6232 O O . VAL D 1 78 ? -37.884 -34.379 -38.285 1.00 40.60 55 VAL D O 1
ATOM 6236 N N . VAL D 1 79 ? -37.900 -32.708 -39.829 1.00 44.52 56 VAL D N 1
ATOM 6237 C CA . VAL D 1 79 ? -38.150 -31.628 -38.879 1.00 42.78 56 VAL D CA 1
ATOM 6238 C C . VAL D 1 79 ? -39.367 -30.815 -39.318 1.00 43.36 56 VAL D C 1
ATOM 6239 O O . VAL D 1 79 ? -39.536 -30.527 -40.514 1.00 42.90 56 VAL D O 1
ATOM 6243 N N . VAL D 1 80 ? -40.232 -30.494 -38.350 1.00 37.95 57 VAL D N 1
ATOM 6244 C CA . VAL D 1 80 ? -41.350 -29.592 -38.543 1.00 36.01 57 VAL D CA 1
ATOM 6245 C C . VAL D 1 80 ? -40.973 -28.254 -37.906 1.00 39.86 57 VAL D C 1
ATOM 6246 O O . VAL D 1 80 ? -40.502 -28.222 -36.768 1.00 37.78 57 VAL D O 1
ATOM 6250 N N . LEU D 1 81 ? -41.171 -27.157 -38.637 1.00 37.81 58 LEU D N 1
ATOM 6251 C CA . LEU D 1 81 ? -40.878 -25.815 -38.127 1.00 37.84 58 LEU D CA 1
ATOM 6252 C C . LEU D 1 81 ? -42.175 -25.056 -38.015 1.00 38.04 58 LEU D C 1
ATOM 6253 O O . LEU D 1 81 ? -42.880 -24.893 -39.004 1.00 37.28 58 LEU D O 1
ATOM 6258 N N . GLU D 1 82 ? -42.506 -24.631 -36.797 1.00 35.08 59 GLU D N 1
ATOM 6259 C CA . GLU D 1 82 ? -43.773 -23.960 -36.514 1.00 36.19 59 GLU D CA 1
ATOM 6260 C C . GLU D 1 82 ? -43.506 -22.620 -35.844 1.00 35.27 59 GLU D C 1
ATOM 6261 O O . GLU D 1 82 ? -42.746 -22.556 -34.878 1.00 33.38 59 GLU D O 1
ATOM 6267 N N . ARG D 1 83 ? -44.141 -21.567 -36.364 1.00 35.44 60 ARG D N 1
ATOM 6268 C CA . ARG D 1 83 ? -43.981 -20.211 -35.851 1.00 37.83 60 ARG D CA 1
ATOM 6269 C C . ARG D 1 83 ? -44.357 -20.099 -34.374 1.00 34.64 60 ARG D C 1
ATOM 6270 O O . ARG D 1 83 ? -43.582 -19.591 -33.590 1.00 33.30 60 ARG D O 1
ATOM 6278 N N . HIS D 1 84 ? -45.555 -20.542 -34.024 1.00 35.00 61 HIS D N 1
ATOM 6279 C CA . HIS D 1 84 ? -46.055 -20.366 -32.671 1.00 37.48 61 HIS D CA 1
ATOM 6280 C C . HIS D 1 84 ? -45.395 -21.339 -31.710 1.00 38.29 61 HIS D C 1
ATOM 6281 O O . HIS D 1 84 ? -44.876 -22.377 -32.121 1.00 36.43 61 HIS D O 1
ATOM 6288 N N . LEU D 1 85 ? -45.417 -20.995 -30.425 1.00 36.10 62 LEU D N 1
ATOM 6289 C CA . LEU D 1 85 ? -44.765 -21.828 -29.418 1.00 35.28 62 LEU D CA 1
ATOM 6290 C C . LEU D 1 85 ? -45.452 -23.164 -29.279 1.00 32.38 62 LEU D C 1
ATOM 6291 O O . LEU D 1 85 ? -44.786 -24.178 -29.045 1.00 36.03 62 LEU D O 1
ATOM 6296 N N . ALA D 1 86 ? -46.771 -23.178 -29.432 1.00 34.13 63 ALA D N 1
ATOM 6297 C CA . ALA D 1 86 ? -47.518 -24.425 -29.530 1.00 35.81 63 ALA D CA 1
ATOM 6298 C C . ALA D 1 86 ? -47.735 -24.835 -30.997 1.00 39.25 63 ALA D C 1
ATOM 6299 O O . ALA D 1 86 ? -47.901 -23.988 -31.882 1.00 38.91 63 ALA D O 1
ATOM 6301 N N . PHE D 1 87 ? -47.739 -26.146 -31.228 1.00 38.39 64 PHE D N 1
ATOM 6302 C CA . PHE D 1 87 ? -48.175 -26.729 -32.496 1.00 38.64 64 PHE D CA 1
ATOM 6303 C C . PHE D 1 87 ? -49.696 -26.608 -32.622 1.00 38.11 64 PHE D C 1
ATOM 6304 O O . PHE D 1 87 ? -50.360 -26.019 -31.757 1.00 36.84 64 PHE D O 1
ATOM 6312 N N . GLY D 1 88 ? -50.247 -27.149 -33.708 1.00 38.43 65 GLY D N 1
ATOM 6313 C CA . GLY D 1 88 ? -51.697 -27.302 -33.855 1.00 38.92 65 GLY D CA 1
ATOM 6314 C C . GLY D 1 88 ? -52.305 -26.427 -34.930 1.00 40.44 65 GLY D C 1
ATOM 6315 O O . GLY D 1 88 ? -53.370 -26.739 -35.459 1.00 40.90 65 GLY D O 1
ATOM 6316 N N . GLY D 1 89 ? -51.640 -25.326 -35.254 1.00 40.86 66 GLY D N 1
ATOM 6317 C CA . GLY D 1 89 ? -52.141 -24.415 -36.262 1.00 42.57 66 GLY D CA 1
ATOM 6318 C C . GLY D 1 89 ? -53.510 -23.871 -35.930 1.00 46.89 66 GLY D C 1
ATOM 6319 O O . GLY D 1 89 ? -53.787 -23.536 -34.778 1.00 44.31 66 GLY D O 1
ATOM 6320 N N . GLY D 1 90 ? -54.374 -23.786 -36.942 1.00 48.23 67 GLY D N 1
ATOM 6321 C CA . GLY D 1 90 ? -55.711 -23.213 -36.776 1.00 48.79 67 GLY D CA 1
ATOM 6322 C C . GLY D 1 90 ? -56.789 -24.218 -36.420 1.00 48.08 67 GLY D C 1
ATOM 6323 O O . GLY D 1 90 ? -57.913 -24.087 -36.883 1.00 54.15 67 GLY D O 1
ATOM 6324 N N . THR D 1 91 ? -56.463 -25.201 -35.580 1.00 46.48 68 THR D N 1
ATOM 6325 C CA . THR D 1 91 ? -57.400 -26.261 -35.191 1.00 43.73 68 THR D CA 1
ATOM 6326 C C . THR D 1 91 ? -58.039 -26.053 -33.811 1.00 40.13 68 THR D C 1
ATOM 6327 O O . THR D 1 91 ? -59.202 -26.394 -33.618 1.00 36.68 68 THR D O 1
ATOM 6331 N N . TRP D 1 92 ? -57.293 -25.460 -32.878 1.00 36.00 69 TRP D N 1
ATOM 6332 C CA . TRP D 1 92 ? -57.690 -25.394 -31.457 1.00 37.99 69 TRP D CA 1
ATOM 6333 C C . TRP D 1 92 ? -59.094 -24.862 -31.207 1.00 37.11 69 TRP D C 1
ATOM 6334 O O . TRP D 1 92 ? -59.812 -25.372 -30.360 1.00 40.08 69 TRP D O 1
ATOM 6345 N N . GLY D 1 93 ? -59.478 -23.820 -31.937 1.00 36.65 70 GLY D N 1
ATOM 6346 C CA . GLY D 1 93 ? -60.773 -23.162 -31.724 1.00 34.86 70 GLY D CA 1
ATOM 6347 C C . GLY D 1 93 ? -61.966 -23.780 -32.448 1.00 34.84 70 GLY D C 1
ATOM 6348 O O . GLY D 1 93 ? -63.069 -23.244 -32.385 1.00 33.46 70 GLY D O 1
ATOM 6349 N N . GLY D 1 94 ? -61.757 -24.897 -33.134 1.00 35.26 71 GLY D N 1
ATOM 6350 C CA . GLY D 1 94 ? -62.856 -25.586 -33.802 1.00 37.22 71 GLY D CA 1
ATOM 6351 C C . GLY D 1 94 ? -63.545 -24.712 -34.845 1.00 37.16 71 GLY D C 1
ATOM 6352 O O . GLY D 1 94 ? -62.903 -24.184 -35.755 1.00 36.93 71 GLY D O 1
ATOM 6353 N N . GLY D 1 95 ? -64.850 -24.552 -34.703 1.00 37.10 72 GLY D N 1
ATOM 6354 C CA . GLY D 1 95 ? -65.618 -23.715 -35.593 1.00 36.65 72 GLY D CA 1
ATOM 6355 C C . GLY D 1 95 ? -66.185 -22.548 -34.837 1.00 38.35 72 GLY D C 1
ATOM 6356 O O . GLY D 1 95 ? -67.084 -22.712 -34.012 1.00 38.61 72 GLY D O 1
ATOM 6357 N N . MET D 1 96 ? -65.652 -21.363 -35.118 1.00 37.78 73 MET D N 1
ATOM 6358 C CA . MET D 1 96 ? -66.061 -20.137 -34.456 1.00 39.11 73 MET D CA 1
ATOM 6359 C C . MET D 1 96 ? -65.962 -20.232 -32.918 1.00 38.75 73 MET D C 1
ATOM 6360 O O . MET D 1 96 ? -66.777 -19.682 -32.216 1.00 39.78 73 MET D O 1
ATOM 6365 N N . GLY D 1 97 ? -64.966 -20.945 -32.409 1.00 40.04 74 GLY D N 1
ATOM 6366 C CA . GLY D 1 97 ? -64.792 -21.091 -30.965 1.00 40.83 74 GLY D CA 1
ATOM 6367 C C . GLY D 1 97 ? -65.466 -22.326 -30.380 1.00 39.93 74 GLY D C 1
ATOM 6368 O O . GLY D 1 97 ? -65.074 -22.782 -29.326 1.00 39.88 74 GLY D O 1
ATOM 6369 N N . PHE D 1 98 ? -66.483 -22.865 -31.052 1.00 39.83 75 PHE D N 1
ATOM 6370 C CA . PHE D 1 98 ? -67.103 -24.127 -30.622 1.00 38.72 75 PHE D CA 1
ATOM 6371 C C . PHE D 1 98 ? -66.079 -25.242 -30.806 1.00 39.94 75 PHE D C 1
ATOM 6372 O O . PHE D 1 98 ? -65.677 -25.516 -31.935 1.00 40.77 75 PHE D O 1
ATOM 6380 N N . PRO D 1 99 ? -65.633 -25.873 -29.699 1.00 39.06 76 PRO D N 1
ATOM 6381 C CA . PRO D 1 99 ? -64.391 -26.652 -29.757 1.00 40.69 76 PRO D CA 1
ATOM 6382 C C . PRO D 1 99 ? -64.519 -28.092 -30.295 1.00 42.45 76 PRO D C 1
ATOM 6383 O O . PRO D 1 99 ? -64.066 -29.065 -29.656 1.00 37.28 76 PRO D O 1
ATOM 6387 N N . TYR D 1 100 ? -65.084 -28.202 -31.494 1.00 43.42 77 TYR D N 1
ATOM 6388 C CA . TYR D 1 100 ? -65.125 -29.461 -32.231 1.00 42.75 77 TYR D CA 1
ATOM 6389 C C . TYR D 1 100 ? -64.792 -29.216 -33.694 1.00 42.88 77 TYR D C 1
ATOM 6390 O O . TYR D 1 100 ? -65.153 -28.182 -34.254 1.00 42.63 77 TYR D O 1
ATOM 6399 N N . ILE D 1 101 ? -64.101 -30.176 -34.293 1.00 41.99 78 ILE D N 1
ATOM 6400 C CA . ILE D 1 101 ? -63.885 -30.192 -35.725 1.00 43.79 78 ILE D CA 1
ATOM 6401 C C . ILE D 1 101 ? -64.492 -31.455 -36.337 1.00 45.93 78 ILE D C 1
ATOM 6402 O O . ILE D 1 101 ? -64.815 -32.415 -35.634 1.00 46.73 78 ILE D O 1
ATOM 6407 N N . VAL D 1 102 ? -64.627 -31.444 -37.658 1.00 46.42 79 VAL D N 1
ATOM 6408 C CA . VAL D 1 102 ? -65.319 -32.489 -38.384 1.00 43.41 79 VAL D CA 1
ATOM 6409 C C . VAL D 1 102 ? -64.311 -33.205 -39.277 1.00 45.22 79 VAL D C 1
ATOM 6410 O O . VAL D 1 102 ? -63.314 -32.611 -39.715 1.00 45.45 79 VAL D O 1
ATOM 6414 N N . VAL D 1 103 ? -64.545 -34.499 -39.491 1.00 45.37 80 VAL D N 1
ATOM 6415 C CA . VAL D 1 103 ? -63.774 -35.290 -40.440 1.00 46.98 80 VAL D CA 1
ATOM 6416 C C . VAL D 1 103 ? -64.712 -36.275 -41.151 1.00 50.83 80 VAL D C 1
ATOM 6417 O O . VAL D 1 103 ? -65.645 -36.814 -40.539 1.00 51.54 80 VAL D O 1
ATOM 6421 N N . GLU D 1 104 ? -64.471 -36.476 -42.445 1.00 51.83 81 GLU D N 1
ATOM 6422 C CA . GLU D 1 104 ? -65.288 -37.364 -43.283 1.00 54.12 81 GLU D CA 1
ATOM 6423 C C . GLU D 1 104 ? -64.459 -38.579 -43.709 1.00 53.85 81 GLU D C 1
ATOM 6424 O O . GLU D 1 104 ? -63.229 -38.489 -43.821 1.00 53.31 81 GLU D O 1
ATOM 6430 N N . GLU D 1 105 ? -65.112 -39.717 -43.939 1.00 56.23 82 GLU D N 1
ATOM 6431 C CA . GLU D 1 105 ? -64.375 -40.912 -44.394 1.00 57.16 82 GLU D CA 1
ATOM 6432 C C . GLU D 1 105 ? -63.769 -40.682 -45.768 1.00 52.32 82 GLU D C 1
ATOM 6433 O O . GLU D 1 105 ? -64.272 -39.869 -46.533 1.00 50.16 82 GLU D O 1
ATOM 6439 N N . PRO D 1 106 ? -62.664 -41.377 -46.073 1.00 52.76 83 PRO D N 1
ATOM 6440 C CA . PRO D 1 106 ? -61.964 -42.325 -45.211 1.00 54.59 83 PRO D CA 1
ATOM 6441 C C . PRO D 1 106 ? -60.941 -41.662 -44.275 1.00 52.31 83 PRO D C 1
ATOM 6442 O O . PRO D 1 106 ? -60.161 -42.367 -43.637 1.00 50.91 83 PRO D O 1
ATOM 6446 N N . ALA D 1 107 ? -60.941 -40.327 -44.210 1.00 52.39 84 ALA D N 1
ATOM 6447 C CA . ALA D 1 107 ? -59.915 -39.579 -43.475 1.00 49.37 84 ALA D CA 1
ATOM 6448 C C . ALA D 1 107 ? -59.979 -39.806 -41.968 1.00 47.94 84 ALA D C 1
ATOM 6449 O O . ALA D 1 107 ? -58.971 -39.656 -41.277 1.00 52.32 84 ALA D O 1
ATOM 6451 N N . ASP D 1 108 ? -61.163 -40.147 -41.462 1.00 47.14 85 ASP D N 1
ATOM 6452 C CA . ASP D 1 108 ? -61.333 -40.505 -40.051 1.00 49.14 85 ASP D CA 1
ATOM 6453 C C . ASP D 1 108 ? -60.324 -41.556 -39.603 1.00 49.08 85 ASP D C 1
ATOM 6454 O O . ASP D 1 108 ? -59.855 -41.513 -38.473 1.00 52.89 85 ASP D O 1
ATOM 6459 N N . GLU D 1 109 ? -59.979 -42.472 -40.505 1.00 49.43 86 GLU D N 1
ATOM 6460 C CA . GLU D 1 109 ? -59.010 -43.533 -40.241 1.00 52.26 86 GLU D CA 1
ATOM 6461 C C . GLU D 1 109 ? -57.638 -42.963 -39.857 1.00 50.36 86 GLU D C 1
ATOM 6462 O O . GLU D 1 109 ? -56.927 -43.542 -39.033 1.00 48.21 86 GLU D O 1
ATOM 6468 N N . ILE D 1 110 ? -57.268 -41.823 -40.436 1.00 49.40 87 ILE D N 1
ATOM 6469 C CA . ILE D 1 110 ? -55.974 -41.191 -40.125 1.00 49.86 87 ILE D CA 1
ATOM 6470 C C . ILE D 1 110 ? -55.948 -40.706 -38.669 1.00 47.08 87 ILE D C 1
ATOM 6471 O O . ILE D 1 110 ? -54.928 -40.846 -37.992 1.00 47.38 87 ILE D O 1
ATOM 6476 N N . LEU D 1 111 ? -57.069 -40.168 -38.190 1.00 46.49 88 LEU D N 1
ATOM 6477 C CA . LEU D 1 111 ? -57.187 -39.764 -36.783 1.00 49.41 88 LEU D CA 1
ATOM 6478 C C . LEU D 1 111 ? -57.243 -40.967 -35.828 1.00 52.00 88 LEU D C 1
ATOM 6479 O O . LEU D 1 111 ? -56.624 -40.924 -34.750 1.00 50.10 88 LEU D O 1
ATOM 6484 N N . ARG D 1 112 ? -57.949 -42.033 -36.226 1.00 50.55 89 ARG D N 1
ATOM 6485 C CA . ARG D 1 112 ? -57.992 -43.265 -35.422 1.00 49.42 89 ARG D CA 1
ATOM 6486 C C . ARG D 1 112 ? -56.591 -43.837 -35.214 1.00 49.29 89 ARG D C 1
ATOM 6487 O O . ARG D 1 112 ? -56.285 -44.340 -34.144 1.00 50.35 89 ARG D O 1
ATOM 6495 N N . GLU D 1 113 ? -55.731 -43.728 -36.217 1.00 51.13 90 GLU D N 1
ATOM 6496 C CA . GLU D 1 113 ? -54.362 -44.233 -36.091 1.00 54.59 90 GLU D CA 1
ATOM 6497 C C . GLU D 1 113 ? -53.572 -43.564 -34.974 1.00 53.23 90 GLU D C 1
ATOM 6498 O O . GLU D 1 113 ? -52.641 -44.169 -34.452 1.00 49.81 90 GLU D O 1
ATOM 6504 N N . VAL D 1 114 ? -53.917 -42.319 -34.630 1.00 52.45 91 VAL D N 1
ATOM 6505 C CA . VAL D 1 114 ? -53.224 -41.603 -33.549 1.00 52.68 91 VAL D CA 1
ATOM 6506 C C . VAL D 1 114 ? -54.038 -41.521 -32.247 1.00 51.27 91 VAL D C 1
ATOM 6507 O O . VAL D 1 114 ? -53.647 -40.804 -31.329 1.00 52.26 91 VAL D O 1
ATOM 6511 N N . GLY D 1 115 ? -55.160 -42.235 -32.175 1.00 47.27 92 GLY D N 1
ATOM 6512 C CA . GLY D 1 115 ? -55.885 -42.432 -30.916 1.00 47.17 92 GLY D CA 1
ATOM 6513 C C . GLY D 1 115 ? -57.049 -41.500 -30.641 1.00 49.66 92 GLY D C 1
ATOM 6514 O O . GLY D 1 115 ? -57.618 -41.518 -29.553 1.00 50.03 92 GLY D O 1
ATOM 6515 N N . VAL D 1 116 ? -57.428 -40.690 -31.619 1.00 48.59 93 VAL D N 1
ATOM 6516 C CA . VAL D 1 116 ? -58.466 -39.703 -31.399 1.00 45.45 93 VAL D CA 1
ATOM 6517 C C . VAL D 1 116 ? -59.820 -40.381 -31.284 1.00 48.01 93 VAL D C 1
ATOM 6518 O O . VAL D 1 116 ? -60.161 -41.222 -32.109 1.00 48.46 93 VAL D O 1
ATOM 6522 N N . LYS D 1 117 ? -60.589 -39.996 -30.270 1.00 49.73 94 LYS D N 1
ATOM 6523 C CA . LYS D 1 117 ? -61.971 -40.443 -30.118 1.00 51.42 94 LYS D CA 1
ATOM 6524 C C . LYS D 1 117 ? -62.829 -39.709 -31.118 1.00 50.48 94 LYS D C 1
ATOM 6525 O O . LYS D 1 117 ? -62.758 -38.485 -31.200 1.00 48.60 94 LYS D O 1
ATOM 6531 N N . LEU D 1 118 ? -63.657 -40.447 -31.853 1.00 49.96 95 LEU D N 1
ATOM 6532 C CA . LEU D 1 118 ? -64.549 -39.859 -32.856 1.00 49.58 95 LEU D CA 1
ATOM 6533 C C . LEU D 1 118 ? -65.981 -40.222 -32.553 1.00 48.78 95 LEU D C 1
ATOM 6534 O O . LEU D 1 118 ? -66.253 -41.330 -32.131 1.00 50.89 95 LEU D O 1
ATOM 6539 N N . GLU D 1 119 ? -66.895 -39.284 -32.753 1.00 49.25 96 GLU D N 1
ATOM 6540 C CA . GLU D 1 119 ? -68.300 -39.543 -32.532 1.00 50.23 96 GLU D CA 1
ATOM 6541 C C . GLU D 1 119 ? -69.075 -39.278 -33.802 1.00 54.35 96 GLU D C 1
ATOM 6542 O O . GLU D 1 119 ? -68.825 -38.281 -34.488 1.00 49.69 96 GLU D O 1
ATOM 6548 N N . LYS D 1 120 ? -70.018 -40.171 -34.109 1.00 52.83 97 LYS D N 1
ATOM 6549 C CA . LYS D 1 120 ? -70.794 -40.078 -35.334 1.00 55.22 97 LYS D CA 1
ATOM 6550 C C . LYS D 1 120 ? -71.664 -38.844 -35.284 1.00 53.06 97 LYS D C 1
ATOM 6551 O O . LYS D 1 120 ? -72.146 -38.475 -34.223 1.00 49.76 97 LYS D O 1
ATOM 6557 N N . VAL D 1 121 ? -71.864 -38.220 -36.436 1.00 52.95 98 VAL D N 1
ATOM 6558 C CA . VAL D 1 121 ? -72.789 -37.111 -36.557 1.00 55.13 98 VAL D CA 1
ATOM 6559 C C . VAL D 1 121 ? -74.175 -37.682 -36.832 1.00 60.06 98 VAL D C 1
ATOM 6560 O O . VAL D 1 121 ? -74.325 -38.597 -37.639 1.00 60.54 98 VAL D O 1
ATOM 6564 N N . GLU D 1 122 ? -75.179 -37.132 -36.160 1.00 63.38 99 GLU D N 1
ATOM 6565 C CA . GLU D 1 122 ? -76.548 -37.598 -36.282 1.00 67.09 99 GLU D CA 1
ATOM 6566 C C . GLU D 1 122 ? -77.095 -37.337 -37.688 1.00 68.96 99 GLU D C 1
ATOM 6567 O O . GLU D 1 122 ? -77.000 -36.220 -38.199 1.00 68.32 99 GLU D O 1
ATOM 6573 N N . GLY D 1 123 ? -77.668 -38.369 -38.307 1.00 70.36 100 GLY D N 1
ATOM 6574 C CA . GLY D 1 123 ? -78.256 -38.258 -39.646 1.00 68.30 100 GLY D CA 1
ATOM 6575 C C . GLY D 1 123 ? -77.262 -38.131 -40.789 1.00 69.94 100 GLY D C 1
ATOM 6576 O O . GLY D 1 123 ? -77.631 -37.684 -41.874 1.00 74.48 100 GLY D O 1
ATOM 6577 N N . GLU D 1 124 ? -76.006 -38.521 -40.553 1.00 69.62 101 GLU D N 1
ATOM 6578 C CA . GLU D 1 124 ? -74.930 -38.371 -41.540 1.00 68.08 101 GLU D CA 1
ATOM 6579 C C . GLU D 1 124 ? -74.001 -39.569 -41.479 1.00 68.98 101 GLU D C 1
ATOM 6580 O O . GLU D 1 124 ? -73.383 -39.827 -40.457 1.00 74.68 101 GLU D O 1
ATOM 6586 N N . ASP D 1 125 ? -73.894 -40.294 -42.580 1.00 70.61 102 ASP D N 1
ATOM 6587 C CA . ASP D 1 125 ? -73.014 -41.455 -42.638 1.00 73.43 102 ASP D CA 1
ATOM 6588 C C . ASP D 1 125 ? -71.608 -41.020 -42.999 1.00 65.68 102 ASP D C 1
ATOM 6589 O O . ASP D 1 125 ? -71.423 -40.121 -43.810 1.00 62.88 102 ASP D O 1
ATOM 6594 N N . GLY D 1 126 ? -70.619 -41.661 -42.394 1.00 59.86 103 GLY D N 1
ATOM 6595 C CA . GLY D 1 126 ? -69.227 -41.347 -42.680 1.00 59.97 103 GLY D CA 1
ATOM 6596 C C . GLY D 1 126 ? -68.770 -39.941 -42.294 1.00 58.91 103 GLY D C 1
ATOM 6597 O O . GLY D 1 126 ? -67.813 -39.422 -42.873 1.00 59.55 103 GLY D O 1
ATOM 6598 N N . LEU D 1 127 ? -69.451 -39.332 -41.320 1.00 57.05 104 LEU D N 1
ATOM 6599 C CA . LEU D 1 127 ? -69.099 -38.008 -40.807 1.00 53.18 104 LEU D CA 1
ATOM 6600 C C . LEU D 1 127 ? -68.956 -38.055 -39.285 1.00 54.33 104 LEU D C 1
ATOM 6601 O O . LEU D 1 127 ? -69.855 -38.526 -38.577 1.00 52.11 104 LEU D O 1
ATOM 6606 N N . TYR D 1 128 ? -67.837 -37.542 -38.785 1.00 52.29 105 TYR D N 1
ATOM 6607 C CA . TYR D 1 128 ? -67.527 -37.612 -37.362 1.00 52.38 105 TYR D CA 1
ATOM 6608 C C . TYR D 1 128 ? -67.087 -36.256 -36.809 1.00 53.73 105 TYR D C 1
ATOM 6609 O O . TYR D 1 128 ? -66.578 -35.414 -37.555 1.00 53.23 105 TYR D O 1
ATOM 6618 N N . THR D 1 129 ? -67.313 -36.044 -35.510 1.00 52.20 106 THR D N 1
ATOM 6619 C CA . THR D 1 129 ? -66.739 -34.910 -34.786 1.00 49.49 106 THR D CA 1
ATOM 6620 C C . THR D 1 129 ? -65.659 -35.390 -33.828 1.00 49.15 106 THR D C 1
ATOM 6621 O O . THR D 1 129 ? -65.646 -36.549 -33.418 1.00 47.13 106 THR D O 1
ATOM 6625 N N . ALA D 1 130 ? -64.736 -34.486 -33.508 1.00 47.82 107 ALA D N 1
ATOM 6626 C CA . ALA D 1 130 ? -63.667 -34.733 -32.546 1.00 44.67 107 ALA D CA 1
ATOM 6627 C C . ALA D 1 130 ? -63.354 -33.453 -31.755 1.00 46.31 107 ALA D C 1
ATOM 6628 O O . ALA D 1 130 ? -63.428 -32.330 -32.284 1.00 45.64 107 ALA D O 1
ATOM 6630 N N . ASP D 1 131 ? -63.016 -33.642 -30.484 1.00 45.64 108 ASP D N 1
ATOM 6631 C CA . ASP D 1 131 ? -62.594 -32.565 -29.586 1.00 43.13 108 ASP D CA 1
ATOM 6632 C C . ASP D 1 131 ? -61.424 -31.811 -30.216 1.00 39.90 108 ASP D C 1
ATOM 6633 O O . ASP D 1 131 ? -60.370 -32.409 -30.466 1.00 37.14 108 ASP D O 1
ATOM 6638 N N . SER D 1 132 ? -61.605 -30.503 -30.437 1.00 37.74 109 SER D N 1
ATOM 6639 C CA . SER D 1 132 ? -60.589 -29.674 -31.114 1.00 40.60 109 SER D CA 1
ATOM 6640 C C . SER D 1 132 ? -59.285 -29.482 -30.337 1.00 38.84 109 SER D C 1
ATOM 6641 O O . SER D 1 132 ? -58.293 -29.014 -30.897 1.00 36.86 109 SER D O 1
ATOM 6644 N N . VAL D 1 133 ? -59.278 -29.839 -29.058 1.00 39.74 110 VAL D N 1
ATOM 6645 C CA . VAL D 1 133 ? -58.061 -29.787 -28.252 1.00 38.93 110 VAL D CA 1
ATOM 6646 C C . VAL D 1 133 ? -57.335 -31.127 -28.306 1.00 39.73 110 VAL D C 1
ATOM 6647 O O . VAL D 1 133 ? -56.111 -31.168 -28.351 1.00 38.59 110 VAL D O 1
ATOM 6651 N N . GLU D 1 134 ? -58.101 -32.219 -28.298 1.00 42.63 111 GLU D N 1
ATOM 6652 C CA . GLU D 1 134 ? -57.544 -33.578 -28.375 1.00 42.00 111 GLU D CA 1
ATOM 6653 C C . GLU D 1 134 ? -56.763 -33.821 -29.669 1.00 39.30 111 GLU D C 1
ATOM 6654 O O . GLU D 1 134 ? -55.672 -34.405 -29.654 1.00 39.24 111 GLU D O 1
ATOM 6660 N N . VAL D 1 135 ? -57.311 -33.348 -30.785 1.00 41.51 112 VAL D N 1
ATOM 6661 C CA . VAL D 1 135 ? -56.741 -33.656 -32.109 1.00 40.05 112 VAL D CA 1
ATOM 6662 C C . VAL D 1 135 ? -55.287 -33.189 -32.254 1.00 39.76 112 VAL D C 1
ATOM 6663 O O . VAL D 1 135 ? -54.390 -34.009 -32.565 1.00 37.20 112 VAL D O 1
ATOM 6667 N N . PRO D 1 136 ? -55.019 -31.890 -31.989 1.00 39.47 113 PRO D N 1
ATOM 6668 C CA . PRO D 1 136 ? -53.646 -31.410 -32.146 1.00 39.60 113 PRO D CA 1
ATOM 6669 C C . PRO D 1 136 ? -52.656 -32.164 -31.283 1.00 37.84 113 PRO D C 1
ATOM 6670 O O . PRO D 1 136 ? -51.552 -32.478 -31.729 1.00 40.43 113 PRO D O 1
ATOM 6674 N N . ALA D 1 137 ? -53.047 -32.438 -30.046 1.00 39.04 114 ALA D N 1
ATOM 6675 C CA . ALA D 1 137 ? -52.192 -33.162 -29.111 1.00 38.89 114 ALA D CA 1
ATOM 6676 C C . ALA D 1 137 ? -51.791 -34.512 -29.693 1.00 38.95 114 ALA D C 1
ATOM 6677 O O . ALA D 1 137 ? -50.607 -34.864 -29.737 1.00 41.64 114 ALA D O 1
ATOM 6679 N N . LYS D 1 138 ? -52.789 -35.253 -30.161 1.00 40.69 115 LYS D N 1
ATOM 6680 C CA . LYS D 1 138 ? -52.567 -36.602 -30.676 1.00 44.52 115 LYS D CA 1
ATOM 6681 C C . LYS D 1 138 ? -51.860 -36.610 -32.038 1.00 43.96 115 LYS D C 1
ATOM 6682 O O . LYS D 1 138 ? -51.004 -37.462 -32.289 1.00 42.21 115 LYS D O 1
ATOM 6688 N N . LEU D 1 139 ? -52.167 -35.634 -32.886 1.00 43.47 116 LEU D N 1
ATOM 6689 C CA . LEU D 1 139 ? -51.417 -35.474 -34.128 1.00 43.53 116 LEU D CA 1
ATOM 6690 C C . LEU D 1 139 ? -49.940 -35.256 -33.843 1.00 43.13 116 LEU D C 1
ATOM 6691 O O . LEU D 1 139 ? -49.086 -35.877 -34.484 1.00 41.69 116 LEU D O 1
ATOM 6696 N N . ALA D 1 140 ? -49.642 -34.396 -32.864 1.00 41.12 117 ALA D N 1
ATOM 6697 C CA . ALA D 1 140 ? -48.261 -34.093 -32.524 1.00 40.70 117 ALA D CA 1
ATOM 6698 C C . ALA D 1 140 ? -47.542 -35.316 -31.966 1.00 39.96 117 ALA D C 1
ATOM 6699 O O . ALA D 1 140 ? -46.396 -35.596 -32.333 1.00 42.32 117 ALA D O 1
ATOM 6701 N N . VAL D 1 141 ? -48.202 -36.034 -31.068 1.00 43.18 118 VAL D N 1
ATOM 6702 C CA . VAL D 1 141 ? -47.605 -37.249 -30.491 1.00 45.61 118 VAL D CA 1
ATOM 6703 C C . VAL D 1 141 ? -47.297 -38.256 -31.605 1.00 43.20 118 VAL D C 1
ATOM 6704 O O . VAL D 1 141 ? -46.196 -38.816 -31.661 1.00 44.64 118 VAL D O 1
ATOM 6708 N N . GLY D 1 142 ? -48.268 -38.476 -32.487 1.00 45.80 119 GLY D N 1
ATOM 6709 C CA . GLY D 1 142 ? -48.067 -39.348 -33.658 1.00 46.13 119 GLY D CA 1
ATOM 6710 C C . GLY D 1 142 ? -46.801 -38.989 -34.420 1.00 43.58 119 GLY D C 1
ATOM 6711 O O . GLY D 1 142 ? -45.981 -39.855 -34.714 1.00 46.20 119 GLY D O 1
ATOM 6712 N N . ALA D 1 143 ? -46.617 -37.702 -34.700 1.00 42.25 120 ALA D N 1
ATOM 6713 C CA . ALA D 1 143 ? -45.444 -37.250 -35.446 1.00 42.08 120 ALA D CA 1
ATOM 6714 C C . ALA D 1 143 ? -44.151 -37.502 -34.683 1.00 42.40 120 ALA D C 1
ATOM 6715 O O . ALA D 1 143 ? -43.167 -38.015 -35.243 1.00 43.29 120 ALA D O 1
ATOM 6717 N N . ILE D 1 144 ? -44.152 -37.154 -33.399 1.00 43.98 121 ILE D N 1
ATOM 6718 C CA . ILE D 1 144 ? -42.942 -37.269 -32.577 1.00 44.03 121 ILE D CA 1
ATOM 6719 C C . ILE D 1 144 ? -42.569 -38.729 -32.344 1.00 41.49 121 ILE D C 1
ATOM 6720 O O . ILE D 1 144 ? -41.414 -39.094 -32.459 1.00 39.43 121 ILE D O 1
ATOM 6725 N N . ASP D 1 145 ? -43.554 -39.555 -32.026 1.00 45.26 122 ASP D N 1
ATOM 6726 C CA . ASP D 1 145 ? -43.308 -40.979 -31.786 1.00 48.05 122 ASP D CA 1
ATOM 6727 C C . ASP D 1 145 ? -42.909 -41.726 -33.059 1.00 49.24 122 ASP D C 1
ATOM 6728 O O . ASP D 1 145 ? -42.239 -42.746 -32.980 1.00 50.73 122 ASP D O 1
ATOM 6733 N N . ALA D 1 146 ? -43.293 -41.204 -34.223 1.00 48.15 123 ALA D N 1
ATOM 6734 C CA . ALA D 1 146 ? -42.808 -41.741 -35.500 1.00 44.43 123 ALA D CA 1
ATOM 6735 C C . ALA D 1 146 ? -41.375 -41.294 -35.783 1.00 43.66 123 ALA D C 1
ATOM 6736 O O . ALA D 1 146 ? -40.747 -41.781 -36.714 1.00 45.97 123 ALA D O 1
ATOM 6738 N N . GLY D 1 147 ? -40.857 -40.350 -35.006 1.00 40.18 124 GLY D N 1
ATOM 6739 C CA . GLY D 1 147 ? -39.469 -39.924 -35.148 1.00 39.36 124 GLY D CA 1
ATOM 6740 C C . GLY D 1 147 ? -39.266 -38.523 -35.712 1.00 39.08 124 GLY D C 1
ATOM 6741 O O . GLY D 1 147 ? -38.138 -38.055 -35.826 1.00 39.28 124 GLY D O 1
ATOM 6742 N N . ALA D 1 148 ? -40.347 -37.841 -36.067 1.00 40.54 125 ALA D N 1
ATOM 6743 C CA . ALA D 1 148 ? -40.227 -36.453 -36.530 1.00 40.33 125 ALA D CA 1
ATOM 6744 C C . ALA D 1 148 ? -39.872 -35.532 -35.351 1.00 39.47 125 ALA D C 1
ATOM 6745 O O . ALA D 1 148 ? -40.388 -35.691 -34.259 1.00 40.01 125 ALA D O 1
ATOM 6747 N N . LYS D 1 149 ? -38.969 -34.596 -35.590 1.00 40.50 126 LYS D N 1
ATOM 6748 C CA . LYS D 1 149 ? -38.657 -33.540 -34.641 1.00 43.25 126 LYS D CA 1
ATOM 6749 C C . LYS D 1 149 ? -39.576 -32.349 -34.904 1.00 43.88 126 LYS D C 1
ATOM 6750 O O . LYS D 1 149 ? -39.681 -31.911 -36.034 1.00 45.50 126 LYS D O 1
ATOM 6756 N N . VAL D 1 150 ? -40.239 -31.837 -33.867 1.00 40.36 127 VAL D N 1
ATOM 6757 C CA . VAL D 1 150 ? -41.083 -30.654 -33.987 1.00 40.70 127 VAL D CA 1
ATOM 6758 C C . VAL D 1 150 ? -40.467 -29.478 -33.234 1.00 41.06 127 VAL D C 1
ATOM 6759 O O . VAL D 1 150 ? -40.339 -29.511 -32.007 1.00 43.01 127 VAL D O 1
ATOM 6763 N N . LEU D 1 151 ? -40.071 -28.447 -33.968 1.00 37.64 128 LEU D N 1
ATOM 6764 C CA . LEU D 1 151 ? -39.501 -27.249 -33.365 1.00 38.90 128 LEU D CA 1
ATOM 6765 C C . LEU D 1 151 ? -40.506 -26.121 -33.466 1.00 39.06 128 LEU D C 1
ATOM 6766 O O . LEU D 1 151 ? -40.974 -25.808 -34.562 1.00 39.08 128 LEU D O 1
ATOM 6771 N N . THR D 1 152 ? -40.855 -25.535 -32.322 1.00 37.48 129 THR D N 1
ATOM 6772 C CA . THR D 1 152 ? -41.816 -24.439 -32.271 1.00 33.81 129 THR D CA 1
ATOM 6773 C C . THR D 1 152 ? -41.094 -23.144 -31.972 1.00 32.44 129 THR D C 1
ATOM 6774 O O . THR D 1 152 ? -39.926 -23.152 -31.638 1.00 32.53 129 THR D O 1
ATOM 6778 N N . GLY D 1 153 ? -41.785 -22.016 -32.117 1.00 33.94 130 GLY D N 1
ATOM 6779 C CA . GLY D 1 153 ? -41.129 -20.713 -32.001 1.00 32.40 130 GLY D CA 1
ATOM 6780 C C . GLY D 1 153 ? -40.117 -20.452 -33.110 1.00 33.27 130 GLY D C 1
ATOM 6781 O O . GLY D 1 153 ? -39.198 -19.667 -32.928 1.00 33.09 130 GLY D O 1
ATOM 6782 N N . ILE D 1 154 ? -40.282 -21.106 -34.270 1.00 33.54 131 ILE D N 1
ATOM 6783 C CA . ILE D 1 154 ? -39.335 -20.960 -35.392 1.00 35.26 131 ILE D CA 1
ATOM 6784 C C . ILE D 1 154 ? -40.082 -20.539 -36.653 1.00 33.64 131 ILE D C 1
ATOM 6785 O O . ILE D 1 154 ? -41.058 -21.171 -37.042 1.00 33.66 131 ILE D O 1
ATOM 6790 N N . VAL D 1 155 ? -39.635 -19.459 -37.267 1.00 33.68 132 VAL D N 1
ATOM 6791 C CA . VAL D 1 155 ? -40.281 -18.945 -38.472 1.00 35.21 132 VAL D CA 1
ATOM 6792 C C . VAL D 1 155 ? -39.368 -19.223 -39.648 1.00 34.21 132 VAL D C 1
ATOM 6793 O O . VAL D 1 155 ? -38.183 -18.875 -39.610 1.00 32.45 132 VAL D O 1
ATOM 6797 N N . VAL D 1 156 ? -39.925 -19.832 -40.695 1.00 34.11 133 VAL D N 1
ATOM 6798 C CA . VAL D 1 156 ? -39.233 -19.890 -41.990 1.00 34.09 133 VAL D CA 1
ATOM 6799 C C . VAL D 1 156 ? -39.466 -18.590 -42.744 1.00 32.60 133 VAL D C 1
ATOM 6800 O O . VAL D 1 156 ? -40.577 -18.311 -43.160 1.00 31.82 133 VAL D O 1
ATOM 6804 N N . GLU D 1 157 ? -38.427 -17.784 -42.896 1.00 34.38 134 GLU D N 1
ATOM 6805 C CA . GLU D 1 157 ? -38.575 -16.498 -43.564 1.00 36.77 134 GLU D CA 1
ATOM 6806 C C . GLU D 1 157 ? -38.125 -16.526 -45.043 1.00 37.12 134 GLU D C 1
ATOM 6807 O O . GLU D 1 157 ? -38.367 -15.581 -45.782 1.00 35.54 134 GLU D O 1
ATOM 6813 N N . ASP D 1 158 ? -37.457 -17.592 -45.470 1.00 37.02 135 ASP D N 1
ATOM 6814 C CA . ASP D 1 158 ? -36.966 -17.650 -46.846 1.00 36.85 135 ASP D CA 1
ATOM 6815 C C . ASP D 1 158 ? -36.532 -19.066 -47.201 1.00 39.46 135 ASP D C 1
ATOM 6816 O O . ASP D 1 158 ? -36.653 -19.994 -46.372 1.00 37.02 135 ASP D O 1
ATOM 6821 N N . LEU D 1 159 ? -36.036 -19.227 -48.436 1.00 37.81 136 LEU D N 1
ATOM 6822 C CA . LEU D 1 159 ? -35.537 -20.512 -48.906 1.00 38.39 136 LEU D CA 1
ATOM 6823 C C . LEU D 1 159 ? -34.064 -20.468 -49.239 1.00 34.30 136 LEU D C 1
ATOM 6824 O O . LEU D 1 159 ? -33.505 -19.418 -49.515 1.00 37.81 136 LEU D O 1
ATOM 6829 N N . VAL D 1 160 ? -33.421 -21.621 -49.127 1.00 35.61 137 VAL D N 1
ATOM 6830 C CA . VAL D 1 160 ? -32.067 -21.801 -49.626 1.00 37.28 137 VAL D CA 1
ATOM 6831 C C . VAL D 1 160 ? -32.234 -22.368 -51.031 1.00 36.77 137 VAL D C 1
ATOM 6832 O O . VAL D 1 160 ? -33.021 -23.292 -51.230 1.00 35.89 137 VAL D O 1
ATOM 6836 N N . LEU D 1 161 ? -31.522 -21.798 -51.994 1.00 37.96 138 LEU D N 1
ATOM 6837 C CA . LEU D 1 161 ? -31.650 -22.214 -53.394 1.00 41.09 138 LEU D CA 1
ATOM 6838 C C . LEU D 1 161 ? -30.374 -22.863 -53.926 1.00 41.07 138 LEU D C 1
ATOM 6839 O O . LEU D 1 161 ? -29.260 -22.556 -53.495 1.00 37.00 138 LEU D O 1
ATOM 6844 N N . ARG D 1 162 ? -30.565 -23.771 -54.876 1.00 43.53 139 ARG D N 1
ATOM 6845 C CA . ARG D 1 162 ? -29.480 -24.237 -55.747 1.00 43.76 139 ARG D CA 1
ATOM 6846 C C . ARG D 1 162 ? -29.997 -24.219 -57.190 1.00 44.52 139 ARG D C 1
ATOM 6847 O O . ARG D 1 162 ? -31.147 -23.820 -57.445 1.00 39.12 139 ARG D O 1
ATOM 6855 N N . GLU D 1 163 ? -29.143 -24.613 -58.133 1.00 46.50 140 GLU D N 1
ATOM 6856 C CA . GLU D 1 163 ? -29.512 -24.623 -59.546 1.00 47.56 140 GLU D CA 1
ATOM 6857 C C . GLU D 1 163 ? -30.875 -25.252 -59.707 1.00 43.00 140 GLU D C 1
ATOM 6858 O O . GLU D 1 163 ? -31.065 -26.422 -59.411 1.00 41.55 140 GLU D O 1
ATOM 6864 N N . ASN D 1 164 ? -31.844 -24.459 -60.133 1.00 43.01 141 ASN D N 1
ATOM 6865 C CA . ASN D 1 164 ? -33.184 -24.964 -60.403 1.00 46.81 141 ASN D CA 1
ATOM 6866 C C . ASN D 1 164 ? -33.896 -25.693 -59.307 1.00 43.57 141 ASN D C 1
ATOM 6867 O O . ASN D 1 164 ? -34.768 -26.512 -59.610 1.00 34.51 141 ASN D O 1
ATOM 6872 N N . ARG D 1 165 ? -33.567 -25.413 -58.044 1.00 40.50 142 ARG D N 1
ATOM 6873 C CA . ARG D 1 165 ? -34.325 -26.017 -56.966 1.00 39.31 142 ARG D CA 1
ATOM 6874 C C . ARG D 1 165 ? -34.168 -25.354 -55.599 1.00 36.32 142 ARG D C 1
ATOM 6875 O O . ARG D 1 165 ? -33.233 -24.600 -55.345 1.00 32.90 142 ARG D O 1
ATOM 6883 N N . VAL D 1 166 ? -35.096 -25.712 -54.728 1.00 38.37 143 VAL D N 1
ATOM 6884 C CA . VAL D 1 166 ? -35.074 -25.350 -53.313 1.00 38.22 143 VAL D CA 1
ATOM 6885 C C . VAL D 1 166 ? -34.295 -26.440 -52.589 1.00 37.79 143 VAL D C 1
ATOM 6886 O O . VAL D 1 166 ? -34.610 -27.620 -52.733 1.00 40.01 143 VAL D O 1
ATOM 6890 N N . ALA D 1 167 ? -33.285 -26.035 -51.824 1.00 38.37 144 ALA D N 1
ATOM 6891 C CA . ALA D 1 167 ? -32.380 -26.965 -51.129 1.00 39.52 144 ALA D CA 1
ATOM 6892 C C . ALA D 1 167 ? -32.341 -26.778 -49.593 1.00 40.07 144 ALA D C 1
ATOM 6893 O O . ALA D 1 167 ? -31.432 -27.278 -48.924 1.00 38.91 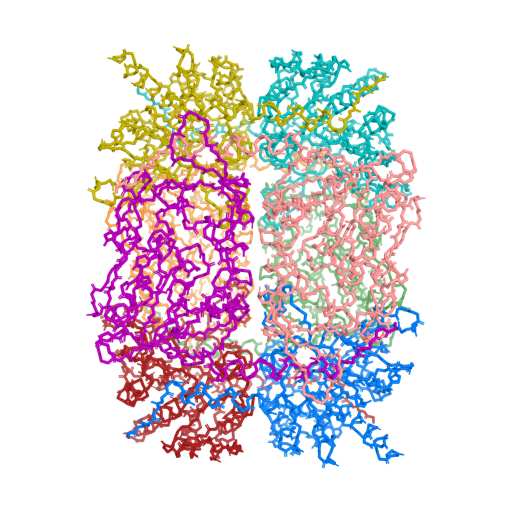144 ALA D O 1
ATOM 6895 N N . GLY D 1 168 ? -33.322 -26.068 -49.041 1.00 43.34 145 GLY D N 1
ATOM 6896 C CA . GLY D 1 168 ? -33.385 -25.845 -47.597 1.00 41.95 145 GLY D CA 1
ATOM 6897 C C . GLY D 1 168 ? -34.254 -24.664 -47.196 1.00 42.43 145 GLY D C 1
ATOM 6898 O O . GLY D 1 168 ? -34.930 -24.057 -48.038 1.00 42.13 145 GLY D O 1
ATOM 6899 N N . VAL D 1 169 ? -34.219 -24.340 -45.902 1.00 40.71 146 VAL D N 1
ATOM 6900 C CA . VAL D 1 169 ? -35.007 -23.232 -45.343 1.00 38.07 146 VAL D CA 1
ATOM 6901 C C . VAL D 1 169 ? -34.148 -22.277 -44.522 1.00 36.41 146 VAL D C 1
ATOM 6902 O O . VAL D 1 169 ? -33.150 -22.676 -43.908 1.00 37.28 146 VAL D O 1
ATOM 6906 N N . VAL D 1 170 ? -34.560 -21.015 -44.541 1.00 35.38 147 VAL D N 1
ATOM 6907 C CA . VAL D 1 170 ? -33.934 -19.936 -43.817 1.00 35.81 147 VAL D CA 1
ATOM 6908 C C . VAL D 1 170 ? -34.837 -19.658 -42.609 1.00 37.03 147 VAL D C 1
ATOM 6909 O O . VAL D 1 170 ? -36.022 -19.338 -42.771 1.00 34.40 147 VAL D O 1
ATOM 6913 N N . ILE D 1 171 ? -34.278 -19.819 -41.407 1.00 37.11 148 ILE D N 1
ATOM 6914 C CA . ILE D 1 171 ? -35.081 -19.797 -40.179 1.00 35.93 148 ILE D CA 1
ATOM 6915 C C . ILE D 1 171 ? -34.653 -18.691 -39.229 1.00 35.21 148 ILE D C 1
ATOM 6916 O O . ILE D 1 171 ? -33.475 -18.329 -39.139 1.00 33.80 148 ILE D O 1
ATOM 6921 N N . ASN D 1 172 ? -35.649 -18.139 -38.548 1.00 35.83 149 ASN D N 1
ATOM 6922 C CA . ASN D 1 172 ? -35.418 -17.225 -37.451 1.00 34.87 149 ASN D CA 1
ATOM 6923 C C . ASN D 1 172 ? -36.385 -17.582 -36.316 1.00 35.57 149 ASN D C 1
ATOM 6924 O O . ASN D 1 172 ? -37.273 -18.427 -36.477 1.00 33.76 149 ASN D O 1
ATOM 6929 N N . SER D 1 173 ? -36.225 -16.946 -35.163 1.00 35.54 150 SER D N 1
ATOM 6930 C CA . SER D 1 173 ? -37.117 -17.255 -34.039 1.00 35.51 150 SER D CA 1
ATOM 6931 C C . SER D 1 173 ? -38.332 -16.368 -34.091 1.00 32.23 150 SER D C 1
ATOM 6932 O O . SER D 1 173 ? -38.252 -15.225 -34.503 1.00 34.08 150 SER D O 1
ATOM 6935 N N . TYR D 1 174 ? -39.459 -16.908 -33.651 1.00 32.90 151 TYR D N 1
ATOM 6936 C CA . TYR D 1 174 ? -40.679 -16.133 -33.472 1.00 35.35 151 TYR D CA 1
ATOM 6937 C C . TYR D 1 174 ? -40.439 -14.946 -32.540 1.00 34.20 151 TYR D C 1
ATOM 6938 O O . TYR D 1 174 ? -40.928 -13.846 -32.781 1.00 35.51 151 TYR D O 1
ATOM 6947 N N . ALA D 1 175 ? -39.677 -15.169 -31.478 1.00 32.70 152 ALA D N 1
ATOM 6948 C CA . ALA D 1 175 ? -39.337 -14.087 -30.557 1.00 35.56 152 ALA D CA 1
ATOM 6949 C C . ALA D 1 175 ? -38.670 -12.911 -31.294 1.00 34.00 152 ALA D C 1
ATOM 6950 O O . ALA D 1 175 ? -39.056 -11.766 -31.123 1.00 33.78 152 ALA D O 1
ATOM 6952 N N . ILE D 1 176 ? -37.669 -13.204 -32.112 1.00 34.22 153 ILE D N 1
ATOM 6953 C CA . ILE D 1 176 ? -36.992 -12.161 -32.865 1.00 36.67 153 ILE D CA 1
ATOM 6954 C C . ILE D 1 176 ? -37.937 -11.462 -33.844 1.00 34.70 153 ILE D C 1
ATOM 6955 O O . ILE D 1 176 ? -37.891 -10.236 -33.966 1.00 32.72 153 ILE D O 1
ATOM 6960 N N . GLU D 1 177 ? -38.800 -12.235 -34.505 1.00 34.79 154 GLU D N 1
ATOM 6961 C CA . GLU D 1 177 ? -39.762 -11.684 -35.449 1.00 34.45 154 GLU D CA 1
ATOM 6962 C C . GLU D 1 177 ? -40.737 -10.764 -34.736 1.00 35.20 154 GLU D C 1
ATOM 6963 O O . GLU D 1 177 ? -40.911 -9.618 -35.128 1.00 33.52 154 GLU D O 1
ATOM 6969 N N . LYS D 1 178 ? -41.392 -11.285 -33.703 1.00 33.43 155 LYS D N 1
ATOM 6970 C CA . LYS D 1 178 ? -42.431 -10.530 -33.008 1.00 34.91 155 LYS D CA 1
ATOM 6971 C C . LYS D 1 178 ? -41.825 -9.302 -32.294 1.00 36.72 155 LYS D C 1
ATOM 6972 O O . LYS D 1 178 ? -42.440 -8.236 -32.252 1.00 35.13 155 LYS D O 1
ATOM 6978 N N . ALA D 1 179 ? -40.602 -9.438 -31.779 1.00 33.48 156 ALA D N 1
ATOM 6979 C CA . ALA D 1 179 ? -39.923 -8.303 -31.153 1.00 36.03 156 ALA D CA 1
ATOM 6980 C C . ALA D 1 179 ? -39.458 -7.268 -32.163 1.00 36.81 156 ALA D C 1
ATOM 6981 O O . ALA D 1 179 ? -39.148 -6.160 -31.773 1.00 37.22 156 ALA D O 1
ATOM 6983 N N . GLY D 1 180 ? -39.371 -7.632 -33.447 1.00 38.29 157 GLY D N 1
ATOM 6984 C CA . GLY D 1 180 ? -38.958 -6.682 -34.500 1.00 37.09 157 GLY D CA 1
ATOM 6985 C C . GLY D 1 180 ? -37.464 -6.367 -34.535 1.00 38.20 157 GLY D C 1
ATOM 6986 O O . GLY D 1 180 ? -37.056 -5.332 -35.044 1.00 37.68 157 GLY D O 1
ATOM 6987 N N . LEU D 1 181 ? -36.640 -7.276 -34.015 1.00 38.57 158 LEU D N 1
ATOM 6988 C CA . LEU D 1 181 ? -35.205 -7.038 -33.908 1.00 37.86 158 LEU D CA 1
ATOM 6989 C C . LEU D 1 181 ? -34.531 -7.343 -35.244 1.00 40.11 158 LEU D C 1
ATOM 6990 O O . LEU D 1 181 ? -34.957 -8.238 -35.969 1.00 42.28 158 LEU D O 1
ATOM 6995 N N . HIS D 1 182 ? -33.485 -6.594 -35.564 1.00 40.39 159 HIS D N 1
ATOM 6996 C CA . HIS D 1 182 ? -32.807 -6.726 -36.850 1.00 44.76 159 HIS D CA 1
ATOM 6997 C C . HIS D 1 182 ? -31.661 -7.727 -36.701 1.00 39.91 159 HIS D C 1
ATOM 6998 O O . HIS D 1 182 ? -30.510 -7.365 -36.487 1.00 37.81 159 HIS D O 1
ATOM 7005 N N . ILE D 1 183 ? -32.016 -9.002 -36.793 1.00 37.73 160 ILE D N 1
ATOM 7006 C CA . ILE D 1 183 ? -31.095 -10.096 -36.560 1.00 36.01 160 ILE D CA 1
ATOM 7007 C C . ILE D 1 183 ? -31.184 -11.115 -37.683 1.00 37.14 160 ILE D C 1
ATOM 7008 O O . ILE D 1 183 ? -32.264 -11.550 -38.053 1.00 34.37 160 ILE D O 1
ATOM 7013 N N . ASP D 1 184 ? -30.025 -11.534 -38.187 1.00 38.76 161 ASP D N 1
ATOM 7014 C CA . ASP D 1 184 ? -29.958 -12.465 -39.326 1.00 36.27 161 ASP D CA 1
ATOM 7015 C C . ASP D 1 184 ? -30.413 -13.875 -38.990 1.00 36.34 161 ASP D C 1
ATOM 7016 O O . ASP D 1 184 ? -30.307 -14.307 -37.846 1.00 39.39 161 ASP D O 1
ATOM 7021 N N . PRO D 1 185 ? -30.954 -14.591 -39.987 1.00 35.16 162 PRO D N 1
ATOM 7022 C CA . PRO D 1 185 ? -31.395 -15.965 -39.806 1.00 36.03 162 PRO D CA 1
ATOM 7023 C C . PRO D 1 185 ? -30.246 -16.978 -39.870 1.00 34.94 162 PRO D C 1
ATOM 7024 O O . PRO D 1 185 ? -29.106 -16.618 -40.156 1.00 36.67 162 PRO D O 1
ATOM 7028 N N . ILE D 1 186 ? -30.565 -18.232 -39.583 1.00 35.75 163 ILE D N 1
ATOM 7029 C CA . ILE D 1 186 ? -29.668 -19.356 -39.874 1.00 37.65 163 ILE D CA 1
ATOM 7030 C C . ILE D 1 186 ? -30.430 -20.318 -40.788 1.00 36.88 163 ILE D C 1
ATOM 7031 O O . ILE D 1 186 ? -31.526 -19.987 -41.243 1.00 35.42 163 ILE D O 1
ATOM 7036 N N . THR D 1 187 ? -29.860 -21.492 -41.066 1.00 38.10 164 THR D N 1
ATOM 7037 C CA . THR D 1 187 ? -30.392 -22.372 -42.111 1.00 36.79 164 THR D CA 1
ATOM 7038 C C . THR D 1 187 ? -30.492 -23.813 -41.692 1.00 37.63 164 THR D C 1
ATOM 7039 O O . THR D 1 187 ? -29.718 -24.289 -40.853 1.00 36.51 164 THR D O 1
ATOM 7043 N N . ILE D 1 188 ? -31.467 -24.495 -42.288 1.00 37.70 165 ILE D N 1
ATOM 7044 C CA . ILE D 1 188 ? -31.563 -25.944 -42.242 1.00 39.38 165 ILE D CA 1
ATOM 7045 C C . ILE D 1 188 ? -31.528 -26.472 -43.685 1.00 42.46 165 ILE D C 1
ATOM 7046 O O . ILE D 1 188 ? -32.373 -26.105 -44.507 1.00 42.52 165 ILE D O 1
ATOM 7051 N N . THR D 1 189 ? -30.551 -27.326 -43.986 1.00 43.78 166 THR D N 1
ATOM 7052 C CA . THR D 1 189 ? -30.440 -27.930 -45.309 1.00 42.06 166 THR D CA 1
ATOM 7053 C C . THR D 1 189 ? -31.370 -29.124 -45.395 1.00 41.43 166 THR D C 1
ATOM 7054 O O . THR D 1 189 ? -31.446 -29.930 -44.471 1.00 39.36 166 THR D O 1
ATOM 7058 N N . ALA D 1 190 ? -32.078 -29.232 -46.515 1.00 40.76 167 ALA D N 1
ATOM 7059 C CA . ALA D 1 190 ? -33.031 -30.305 -46.724 1.00 39.96 167 ALA D CA 1
ATOM 7060 C C . ALA D 1 190 ? -33.050 -30.764 -48.187 1.00 41.49 167 ALA D C 1
ATOM 7061 O O . ALA D 1 190 ? -32.830 -29.968 -49.091 1.00 44.95 167 ALA D O 1
ATOM 7063 N N . LYS D 1 191 ? -33.344 -32.041 -48.406 1.00 44.09 168 LYS D N 1
ATOM 7064 C CA . LYS D 1 191 ? -33.560 -32.558 -49.761 1.00 45.76 168 LYS D CA 1
ATOM 7065 C C . LYS D 1 191 ? -34.906 -32.082 -50.265 1.00 43.45 168 LYS D C 1
ATOM 7066 O O . LYS D 1 191 ? -35.028 -31.692 -51.411 1.00 43.50 168 LYS D O 1
ATOM 7072 N N . TYR D 1 192 ? -35.916 -32.122 -49.399 1.00 43.76 169 TYR D N 1
ATOM 7073 C CA . TYR D 1 192 ? -37.240 -31.588 -49.721 1.00 44.06 169 TYR D CA 1
ATOM 7074 C C . TYR D 1 192 ? -37.759 -30.643 -48.630 1.00 43.64 169 TYR D C 1
ATOM 7075 O O . TYR D 1 192 ? -37.504 -30.854 -47.445 1.00 40.40 169 TYR D O 1
ATOM 7084 N N . VAL D 1 193 ? -38.473 -29.604 -49.059 1.00 40.59 170 VAL D N 1
ATOM 7085 C CA . VAL D 1 193 ? -39.177 -28.680 -48.170 1.00 38.54 170 VAL D CA 1
ATOM 7086 C C . VAL D 1 193 ? -40.661 -28.800 -48.479 1.00 37.50 170 VAL D C 1
ATOM 7087 O O . VAL D 1 193 ? -41.035 -29.021 -49.629 1.00 36.99 170 VAL D O 1
ATOM 7091 N N . VAL D 1 194 ? -41.497 -28.679 -47.452 1.00 36.44 171 VAL D N 1
ATOM 7092 C CA . VAL D 1 194 ? -42.944 -28.711 -47.602 1.00 35.80 171 VAL D CA 1
ATOM 7093 C C . VAL D 1 194 ? -43.555 -27.438 -47.027 1.00 38.64 171 VAL D C 1
ATOM 7094 O O . VAL D 1 194 ? -43.307 -27.101 -45.865 1.00 38.36 171 VAL D O 1
ATOM 7098 N N . ASP D 1 195 ? -44.345 -26.740 -47.839 1.00 36.14 172 ASP D N 1
ATOM 7099 C CA . ASP D 1 195 ? -45.146 -25.636 -47.366 1.00 37.09 172 ASP D CA 1
ATOM 7100 C C . ASP D 1 195 ? -46.469 -26.189 -46.892 1.00 37.56 172 ASP D C 1
ATOM 7101 O O . ASP D 1 195 ? -47.334 -26.495 -47.698 1.00 36.74 172 ASP D O 1
ATOM 7106 N N . ALA D 1 196 ? -46.608 -26.323 -45.571 1.00 36.45 173 ALA D N 1
ATOM 7107 C CA . ALA D 1 196 ? -47.869 -26.700 -44.935 1.00 35.61 173 ALA D CA 1
ATOM 7108 C C . ALA D 1 196 ? -48.358 -25.566 -44.032 1.00 39.03 173 ALA D C 1
ATOM 7109 O O . ALA D 1 196 ? -48.880 -25.814 -42.929 1.00 36.22 173 ALA D O 1
ATOM 7111 N N . THR D 1 197 ? -48.199 -24.327 -44.513 1.00 37.14 174 THR D N 1
ATOM 7112 C CA . THR D 1 197 ? -48.396 -23.134 -43.691 1.00 36.11 174 THR D CA 1
ATOM 7113 C C . THR D 1 197 ? -49.807 -22.589 -43.677 1.00 34.98 174 THR D C 1
ATOM 7114 O O . THR D 1 197 ? -50.040 -21.526 -43.130 1.00 35.43 174 THR D O 1
ATOM 7118 N N . GLY D 1 198 ? -50.746 -23.301 -44.280 1.00 35.40 175 GLY D N 1
ATOM 7119 C CA . GLY D 1 198 ? -52.143 -22.902 -44.236 1.00 35.29 175 GLY D CA 1
ATOM 7120 C C . GLY D 1 198 ? -52.509 -21.887 -45.308 1.00 35.84 175 GLY D C 1
ATOM 7121 O O . GLY D 1 198 ? -51.822 -21.754 -46.311 1.00 33.48 175 GLY D O 1
ATOM 7122 N N . HIS D 1 199 ? -53.583 -21.149 -45.055 1.00 35.01 176 HIS D N 1
ATOM 7123 C CA . HIS D 1 199 ? -54.145 -20.193 -46.003 1.00 38.20 176 HIS D CA 1
ATOM 7124 C C . HIS D 1 199 ? -53.150 -19.278 -46.710 1.00 37.99 176 HIS D C 1
ATOM 7125 O O . HIS D 1 199 ? -53.344 -18.955 -47.878 1.00 36.67 176 HIS D O 1
ATOM 7132 N N . ASP D 1 200 ? -52.113 -18.841 -46.008 1.00 36.86 177 ASP D N 1
ATOM 7133 C CA . ASP D 1 200 ? -51.166 -17.877 -46.570 1.00 39.23 177 ASP D CA 1
ATOM 7134 C C . ASP D 1 200 ? -50.147 -18.468 -47.556 1.00 38.70 177 ASP D C 1
ATOM 7135 O O . ASP D 1 200 ? -49.525 -17.718 -48.286 1.00 37.33 177 ASP D O 1
ATOM 7140 N N . ALA D 1 201 ? -49.958 -19.790 -47.554 1.00 37.54 178 ALA D N 1
ATOM 7141 C CA . ALA D 1 201 ? -48.912 -20.414 -48.346 1.00 35.65 178 ALA D CA 1
ATOM 7142 C C . ALA D 1 201 ? -47.649 -19.562 -48.301 1.00 37.80 178 ALA D C 1
ATOM 7143 O O . ALA D 1 201 ? -47.167 -19.070 -49.333 1.00 35.08 178 ALA D O 1
ATOM 7145 N N . SER D 1 202 ? -47.108 -19.363 -47.105 1.00 37.98 179 SER D N 1
ATOM 7146 C CA . SER D 1 202 ? -46.137 -18.282 -46.930 1.00 38.34 179 SER D CA 1
ATOM 7147 C C . SER D 1 202 ? -44.773 -18.614 -47.521 1.00 34.80 179 SER D C 1
ATOM 7148 O O . SER D 1 202 ? -44.033 -17.710 -47.915 1.00 35.31 179 SER D O 1
ATOM 7151 N N . VAL D 1 203 ? -44.444 -19.896 -47.601 1.00 33.27 180 VAL D N 1
ATOM 7152 C CA . VAL D 1 203 ? -43.161 -20.290 -48.158 1.00 35.63 180 VAL D CA 1
ATOM 7153 C C . VAL D 1 203 ? -43.180 -20.161 -49.693 1.00 35.35 180 VAL D C 1
ATOM 7154 O O . VAL D 1 203 ? -42.277 -19.565 -50.276 1.00 32.82 180 VAL D O 1
ATOM 7158 N N . VAL D 1 204 ? -44.208 -20.712 -50.331 1.00 36.80 181 VAL D N 1
ATOM 7159 C CA . VAL D 1 204 ? -44.337 -20.594 -51.788 1.00 37.09 181 VAL D CA 1
ATOM 7160 C C . VAL D 1 204 ? -44.471 -19.110 -52.163 1.00 37.66 181 VAL D C 1
ATOM 7161 O O . VAL D 1 204 ? -43.858 -18.654 -53.137 1.00 33.31 181 VAL D O 1
ATOM 7165 N N . THR D 1 205 ? -45.249 -18.365 -51.369 1.00 34.60 182 THR D N 1
ATOM 7166 C CA . THR D 1 205 ? -45.440 -16.935 -51.610 1.00 34.03 182 THR D CA 1
ATOM 7167 C C . THR D 1 205 ? -44.111 -16.200 -51.587 1.00 35.37 182 THR D C 1
ATOM 7168 O O . THR D 1 205 ? -43.832 -15.389 -52.467 1.00 38.01 182 THR D O 1
ATOM 7172 N N . THR D 1 206 ? -43.271 -16.507 -50.605 1.00 36.88 183 THR D N 1
ATOM 7173 C CA . THR D 1 206 ? -41.964 -15.856 -50.497 1.00 35.71 183 THR D CA 1
ATOM 7174 C C . THR D 1 206 ? -41.051 -16.234 -51.672 1.00 35.54 183 THR D C 1
ATOM 7175 O O . THR D 1 206 ? -40.342 -15.395 -52.218 1.00 31.17 183 THR D O 1
ATOM 7179 N N . LEU D 1 207 ? -41.039 -17.509 -52.035 1.00 36.41 184 LEU D N 1
ATOM 7180 C CA . LEU D 1 207 ? -40.266 -17.937 -53.200 1.00 37.63 184 LEU D CA 1
ATOM 7181 C C . LEU D 1 207 ? -40.688 -17.134 -54.429 1.00 34.99 184 LEU D C 1
ATOM 7182 O O . LEU D 1 207 ? -39.855 -16.581 -55.130 1.00 37.39 184 LEU D O 1
ATOM 7187 N N . SER D 1 208 ? -41.985 -17.044 -54.661 1.00 35.53 185 SER D N 1
ATOM 7188 C CA . SER D 1 208 ? -42.475 -16.408 -55.871 1.00 37.66 185 SER D CA 1
ATOM 7189 C C . SER D 1 208 ? -42.222 -14.910 -55.866 1.00 39.83 185 SER D C 1
ATOM 7190 O O . SER D 1 208 ? -41.932 -14.341 -56.907 1.00 35.92 185 SER D O 1
ATOM 7193 N N . ARG D 1 209 ? -42.309 -14.282 -54.690 1.00 36.27 186 ARG D N 1
ATOM 7194 C CA . ARG D 1 209 ? -42.146 -12.832 -54.562 1.00 36.94 186 ARG D CA 1
ATOM 7195 C C . ARG D 1 209 ? -40.701 -12.409 -54.737 1.00 34.65 186 ARG D C 1
ATOM 7196 O O . ARG D 1 209 ? -40.411 -11.426 -55.401 1.00 35.47 186 ARG D O 1
ATOM 7204 N N . LYS D 1 210 ? -39.781 -13.134 -54.125 1.00 33.16 187 LYS D N 1
ATOM 7205 C CA . LYS D 1 210 ? -38.379 -12.718 -54.165 1.00 33.36 187 LYS D CA 1
ATOM 7206 C C . LYS D 1 210 ? -37.628 -13.208 -55.417 1.00 32.42 187 LYS D C 1
ATOM 7207 O O . LYS D 1 210 ? -36.536 -12.725 -55.715 1.00 32.01 187 LYS D O 1
ATOM 7213 N N . ASN D 1 211 ? -38.201 -14.178 -56.115 1.00 30.75 188 ASN D N 1
ATOM 7214 C CA . ASN D 1 211 ? -37.594 -14.734 -57.324 1.00 33.32 188 ASN D CA 1
ATOM 7215 C C . ASN D 1 211 ? -38.660 -14.741 -58.423 1.00 34.25 188 ASN D C 1
ATOM 7216 O O . ASN D 1 211 ? -39.164 -15.788 -58.817 1.00 34.58 188 ASN D O 1
ATOM 7221 N N . PRO D 1 212 ? -39.038 -13.540 -58.886 1.00 34.19 189 PRO D N 1
ATOM 7222 C CA . PRO D 1 212 ? -40.125 -13.403 -59.851 1.00 36.76 189 PRO D CA 1
ATOM 7223 C C . PRO D 1 212 ? -39.837 -14.090 -61.206 1.00 39.52 189 PRO D C 1
ATOM 7224 O O . PRO D 1 212 ? -40.776 -14.537 -61.871 1.00 40.07 189 PRO D O 1
ATOM 7228 N N . GLU D 1 213 ? -38.563 -14.191 -61.585 1.00 40.84 190 GLU D N 1
ATOM 7229 C CA . GLU D 1 213 ? -38.181 -14.855 -62.841 1.00 44.42 190 GLU D CA 1
ATOM 7230 C C . GLU D 1 213 ? -38.544 -16.335 -62.886 1.00 44.85 190 GLU D C 1
ATOM 7231 O O . GLU D 1 213 ? -38.586 -16.913 -63.965 1.00 48.78 190 GLU D O 1
ATOM 7237 N N . LEU D 1 214 ? -38.831 -16.948 -61.737 1.00 43.70 191 LEU D N 1
ATOM 7238 C CA . LEU D 1 214 ? -39.342 -18.319 -61.716 1.00 44.59 191 LEU D CA 1
ATOM 7239 C C . LEU D 1 214 ? -40.752 -18.410 -62.299 1.00 43.76 191 LEU D C 1
ATOM 7240 O O . LEU D 1 214 ? -41.201 -19.478 -62.677 1.00 44.84 191 LEU D O 1
ATOM 7245 N N . GLY D 1 215 ? -41.466 -17.294 -62.352 1.00 45.70 192 GLY D N 1
ATOM 7246 C CA . GLY D 1 215 ? -42.832 -17.297 -62.873 1.00 44.31 192 GLY D CA 1
ATOM 7247 C C . GLY D 1 215 ? -43.874 -17.997 -62.012 1.00 46.85 192 GLY D C 1
ATOM 7248 O O . GLY D 1 215 ? -44.937 -18.372 -62.505 1.00 42.96 192 GLY D O 1
ATOM 7249 N N . LEU D 1 216 ? -43.587 -18.190 -60.728 1.00 47.48 193 LEU D N 1
ATOM 7250 C CA . LEU D 1 216 ? -44.571 -18.787 -59.823 1.00 49.52 193 LEU D CA 1
ATOM 7251 C C . LEU D 1 216 ? -45.570 -17.726 -59.407 1.00 51.94 193 LEU D C 1
ATOM 7252 O O . LEU D 1 216 ? -45.235 -16.547 -59.323 1.00 55.80 193 LEU D O 1
ATOM 7257 N N . GLU D 1 217 ? -46.790 -18.147 -59.122 1.00 52.90 194 GLU D N 1
ATOM 7258 C CA . GLU D 1 217 ? -47.823 -17.230 -58.648 1.00 57.13 194 GLU D CA 1
ATOM 7259 C C . GLU D 1 217 ? -48.686 -17.906 -57.610 1.00 50.60 194 GLU D C 1
ATOM 7260 O O . GLU D 1 217 ? -48.982 -19.090 -57.718 1.00 53.12 194 GLU D O 1
ATOM 7266 N N . VAL D 1 218 ? -49.064 -17.157 -56.587 1.00 46.70 195 VAL D N 1
ATOM 7267 C CA . VAL D 1 218 ? -49.962 -17.663 -55.567 1.00 43.08 195 VAL D CA 1
ATOM 7268 C C . VAL D 1 218 ? -51.218 -16.818 -55.639 1.00 39.90 195 VAL D C 1
ATOM 7269 O O . VAL D 1 218 ? -51.255 -15.731 -55.098 1.00 41.49 195 VAL D O 1
ATOM 7273 N N . PRO D 1 219 ? -52.239 -17.296 -56.355 1.00 39.56 196 PRO D N 1
ATOM 7274 C CA . PRO D 1 219 ? -53.452 -16.499 -56.521 1.00 39.27 196 PRO D CA 1
ATOM 7275 C C . PRO D 1 219 ? -54.282 -16.404 -55.249 1.00 39.66 196 PRO D C 1
ATOM 7276 O O . PRO D 1 219 ? -55.035 -15.462 -55.080 1.00 36.90 196 PRO D O 1
ATOM 7280 N N . GLY D 1 220 ? -54.159 -17.393 -54.374 1.00 41.97 197 GLY D N 1
ATOM 7281 C CA . GLY D 1 220 ? -54.967 -17.438 -53.168 1.00 41.63 197 GLY D CA 1
ATOM 7282 C C . GLY D 1 220 ? -56.233 -18.218 -53.415 1.00 41.62 197 GLY D C 1
ATOM 7283 O O . GLY D 1 220 ? -56.679 -18.386 -54.557 1.00 40.36 197 GLY D O 1
ATOM 7284 N N . GLU D 1 221 ? -56.825 -18.677 -52.325 1.00 39.36 198 GLU D N 1
ATOM 7285 C CA . GLU D 1 221 ? -58.008 -19.515 -52.368 1.00 38.21 198 GLU D CA 1
ATOM 7286 C C . GLU D 1 221 ? -59.219 -18.815 -52.949 1.00 38.86 198 GLU D C 1
ATOM 7287 O O . GLU D 1 221 ? -59.285 -17.589 -52.995 1.00 41.80 198 GLU D O 1
ATOM 7293 N N . LYS D 1 222 ? -60.203 -19.621 -53.336 1.00 42.06 199 LYS D N 1
ATOM 7294 C CA . LYS D 1 222 ? -61.530 -19.129 -53.695 1.00 42.12 199 LYS D CA 1
ATOM 7295 C C . LYS D 1 222 ? -62.445 -19.200 -52.487 1.00 42.36 199 LYS D C 1
ATOM 7296 O O . LYS D 1 222 ? -62.056 -19.713 -51.428 1.00 42.98 199 LYS D O 1
ATOM 7302 N N . SER D 1 223 ? -63.662 -18.687 -52.642 1.00 40.19 200 SER D N 1
ATOM 7303 C CA . SER D 1 223 ? -64.634 -18.699 -51.561 1.00 39.11 200 SER D CA 1
ATOM 7304 C C . SER D 1 223 ? -65.049 -20.119 -51.199 1.00 39.56 200 SER D C 1
ATOM 7305 O O . SER D 1 223 ? -64.499 -21.082 -51.732 1.00 39.68 200 SER D O 1
ATOM 7308 N N . MET D 1 224 ? -65.979 -20.263 -50.259 1.00 39.59 201 MET D N 1
ATOM 7309 C CA . MET D 1 224 ? -66.252 -21.582 -49.710 1.00 42.72 201 MET D CA 1
ATOM 7310 C C . MET D 1 224 ? -67.172 -22.428 -50.584 1.00 41.51 201 MET D C 1
ATOM 7311 O O . MET D 1 224 ? -68.285 -22.027 -50.913 1.00 41.70 201 MET D O 1
ATOM 7316 N N . TRP D 1 225 ? -66.680 -23.611 -50.924 1.00 42.30 202 TRP D N 1
ATOM 7317 C CA . TRP D 1 225 ? -67.466 -24.658 -51.563 1.00 44.52 202 TRP D CA 1
ATOM 7318 C C . TRP D 1 225 ? -66.833 -25.962 -51.108 1.00 41.73 202 TRP D C 1
ATOM 7319 O O . TRP D 1 225 ? -65.853 -26.433 -51.703 1.00 41.08 202 TRP D O 1
ATOM 7330 N N . ALA D 1 226 ? -67.394 -26.536 -50.045 1.00 41.21 203 ALA D N 1
ATOM 7331 C CA . ALA D 1 226 ? -66.690 -27.563 -49.267 1.00 41.05 203 ALA D CA 1
ATOM 7332 C C . ALA D 1 226 ? -66.342 -28.786 -50.091 1.00 44.72 203 ALA D C 1
ATOM 7333 O O . ALA D 1 226 ? -65.193 -29.257 -50.070 1.00 47.29 203 ALA D O 1
ATOM 7335 N N . GLU D 1 227 ? -67.317 -29.292 -50.838 1.00 47.94 204 GLU D N 1
ATOM 7336 C CA . GLU D 1 227 ? -67.091 -30.500 -51.632 1.00 50.71 204 GLU D CA 1
ATOM 7337 C C . GLU D 1 227 ? -66.039 -30.292 -52.714 1.00 47.48 204 GLU D C 1
ATOM 7338 O O . GLU D 1 227 ? -65.133 -31.110 -52.878 1.00 46.15 204 GLU D O 1
ATOM 7344 N N . LYS D 1 228 ? -66.144 -29.185 -53.438 1.00 46.20 205 LYS D N 1
ATOM 7345 C CA . LYS D 1 228 ? -65.143 -28.866 -54.455 1.00 46.28 205 LYS D CA 1
ATOM 7346 C C . LYS D 1 228 ? -63.788 -28.576 -53.845 1.00 43.34 205 LYS D C 1
ATOM 7347 O O . LYS D 1 228 ? -62.771 -28.989 -54.388 1.00 38.96 205 LYS D O 1
ATOM 7353 N N . GLY D 1 229 ? -63.773 -27.884 -52.707 1.00 45.26 206 GLY D N 1
ATOM 7354 C CA . GLY D 1 229 ? -62.511 -27.573 -52.038 1.00 42.00 206 GLY D CA 1
ATOM 7355 C C . GLY D 1 229 ? -61.791 -28.817 -51.560 1.00 41.57 206 GLY D C 1
ATOM 7356 O O . GLY D 1 229 ? -60.584 -28.976 -51.786 1.00 41.84 206 GLY D O 1
ATOM 7357 N N . GLU D 1 230 ? -62.522 -29.706 -50.891 1.00 43.06 207 GLU D N 1
ATOM 7358 C CA . GLU D 1 230 ? -61.923 -30.939 -50.373 1.00 43.69 207 GLU D CA 1
ATOM 7359 C C . GLU D 1 230 ? -61.300 -31.782 -51.485 1.00 45.55 207 GLU D C 1
ATOM 7360 O O . GLU D 1 230 ? -60.191 -32.300 -51.331 1.00 44.66 207 GLU D O 1
ATOM 7366 N N . ASN D 1 231 ? -62.014 -31.925 -52.600 1.00 46.42 208 ASN D N 1
ATOM 7367 C CA . ASN D 1 231 ? -61.556 -32.808 -53.677 1.00 49.71 208 ASN D CA 1
ATOM 7368 C C . ASN D 1 231 ? -60.460 -32.195 -54.556 1.00 51.68 208 ASN D C 1
ATOM 7369 O O . ASN D 1 231 ? -59.685 -32.924 -55.169 1.00 58.53 208 ASN D O 1
ATOM 7374 N N . ALA D 1 232 ? -60.373 -30.864 -54.583 1.00 50.90 209 ALA D N 1
ATOM 7375 C CA . ALA D 1 232 ? -59.275 -30.181 -55.266 1.00 49.58 209 ALA D CA 1
ATOM 7376 C C . ALA D 1 232 ? -57.923 -30.393 -54.567 1.00 48.66 209 ALA D C 1
ATOM 7377 O O . ALA D 1 232 ? -56.880 -30.347 -55.214 1.00 46.11 209 ALA D O 1
ATOM 7379 N N . LEU D 1 233 ? -57.946 -30.633 -53.256 1.00 51.69 210 LEU D N 1
ATOM 7380 C CA . LEU D 1 233 ? -56.715 -30.728 -52.449 1.00 52.87 210 LEU D CA 1
ATOM 7381 C C . LEU D 1 233 ? -55.752 -31.812 -52.889 1.00 52.77 210 LEU D C 1
ATOM 7382 O O . LEU D 1 233 ? -54.531 -31.623 -52.859 1.00 50.11 210 LEU D O 1
ATOM 7387 N N . LEU D 1 234 ? -56.294 -32.949 -53.291 1.00 57.70 211 LEU D N 1
ATOM 7388 C CA . LEU D 1 234 ? -55.453 -34.084 -53.667 1.00 63.63 211 LEU D CA 1
ATOM 7389 C C . LEU D 1 234 ? -54.720 -33.808 -54.970 1.00 60.56 211 LEU D C 1
ATOM 7390 O O . LEU D 1 234 ? -53.546 -34.138 -55.103 1.00 60.99 211 LEU D O 1
ATOM 7395 N N . ARG D 1 235 ? -55.413 -33.178 -55.912 1.00 58.79 212 ARG D N 1
ATOM 7396 C CA . ARG D 1 235 ? -54.801 -32.750 -57.165 1.00 57.84 212 ARG D CA 1
ATOM 7397 C C . ARG D 1 235 ? -53.783 -31.644 -56.882 1.00 54.08 212 ARG D C 1
ATOM 7398 O O . ARG D 1 235 ? -52.702 -31.603 -57.479 1.00 51.74 212 ARG D O 1
ATOM 7406 N N . ASN D 1 236 ? -54.125 -30.751 -55.955 1.00 50.68 213 ASN D N 1
ATOM 7407 C CA . ASN D 1 236 ? -53.279 -29.581 -55.662 1.00 46.21 213 ASN D CA 1
ATOM 7408 C C . ASN D 1 236 ? -52.091 -29.850 -54.750 1.00 45.09 213 ASN D C 1
ATOM 7409 O O . ASN D 1 236 ? -51.225 -28.994 -54.591 1.00 42.96 213 ASN D O 1
ATOM 7414 N N . THR D 1 237 ? -52.039 -31.048 -54.176 1.00 43.25 214 THR D N 1
ATOM 7415 C CA . THR D 1 237 ? -50.920 -31.454 -53.352 1.00 42.78 214 THR D CA 1
ATOM 7416 C C . THR D 1 237 ? -49.798 -31.981 -54.232 1.00 44.71 214 THR D C 1
ATOM 7417 O O . THR D 1 237 ? -49.870 -33.102 -54.708 1.00 47.35 214 THR D O 1
ATOM 7421 N N . ARG D 1 238 ? -48.751 -31.189 -54.433 1.00 46.04 215 ARG D N 1
ATOM 7422 C CA . ARG D 1 238 ? -47.694 -31.569 -55.367 1.00 47.82 215 ARG D CA 1
ATOM 7423 C C . ARG D 1 238 ? -46.443 -30.718 -55.252 1.00 46.03 215 ARG D C 1
ATOM 7424 O O . ARG D 1 238 ? -46.371 -29.788 -54.446 1.00 43.50 215 ARG D O 1
ATOM 7432 N N . GLU D 1 239 ? -45.457 -31.047 -56.078 1.00 42.25 216 GLU D N 1
ATOM 7433 C CA . GLU D 1 239 ? -44.207 -30.317 -56.118 1.00 43.43 216 GLU D CA 1
ATOM 7434 C C . GLU D 1 239 ? -44.395 -29.068 -56.963 1.00 45.45 216 GLU D C 1
ATOM 7435 O O . GLU D 1 239 ? -44.559 -29.157 -58.163 1.00 43.59 216 GLU D O 1
ATOM 7441 N N . VAL D 1 240 ? -44.382 -27.903 -56.317 1.00 45.84 217 VAL D N 1
ATOM 7442 C CA . VAL D 1 240 ? -44.608 -26.618 -56.997 1.00 43.19 217 VAL D CA 1
ATOM 7443 C C . VAL D 1 240 ? -43.391 -26.163 -57.766 1.00 38.82 217 VAL D C 1
ATOM 7444 O O . VAL D 1 240 ? -43.513 -25.453 -58.733 1.00 38.45 217 VAL D O 1
ATOM 7448 N N . TYR D 1 241 ? -42.216 -26.533 -57.287 1.00 36.26 218 TYR D N 1
ATOM 7449 C CA . TYR D 1 241 ? -40.959 -26.139 -57.878 1.00 35.19 218 TYR D CA 1
ATOM 7450 C C . TYR D 1 241 ? -40.033 -27.201 -57.351 1.00 38.22 218 TYR D C 1
ATOM 7451 O O . TYR D 1 241 ? -40.344 -27.795 -56.314 1.00 37.76 218 TYR D O 1
ATOM 7460 N N . PRO D 1 242 ? -38.937 -27.510 -58.072 1.00 39.62 219 PRO D N 1
ATOM 7461 C CA . PRO D 1 242 ? -38.176 -28.676 -57.614 1.00 39.53 219 PRO D CA 1
ATOM 7462 C C . PRO D 1 242 ? -37.634 -28.498 -56.197 1.00 39.22 219 PRO D C 1
ATOM 7463 O O . PRO D 1 242 ? -36.962 -27.502 -55.908 1.00 38.88 219 PRO D O 1
ATOM 7467 N N . GLY D 1 243 ? -37.921 -29.473 -55.340 1.00 39.13 220 GLY D N 1
ATOM 7468 C CA . GLY D 1 243 ? -37.506 -29.438 -53.947 1.00 41.44 220 GLY D CA 1
ATOM 7469 C C . GLY D 1 243 ? -38.577 -28.904 -52.999 1.00 41.04 220 GLY D C 1
ATOM 7470 O O . GLY D 1 243 ? -38.424 -29.016 -51.782 1.00 43.37 220 GLY D O 1
ATOM 7471 N N . LEU D 1 244 ? -39.657 -28.337 -53.543 1.00 39.74 221 LEU D N 1
ATOM 7472 C CA . LEU D 1 244 ? -40.689 -27.698 -52.729 1.00 37.91 221 LEU D CA 1
ATOM 7473 C C . LEU D 1 244 ? -42.069 -28.244 -53.004 1.00 37.30 221 LEU D C 1
ATOM 7474 O O . LEU D 1 244 ? -42.624 -28.022 -54.076 1.00 39.87 221 LEU D O 1
ATOM 7479 N N . PHE D 1 245 ? -42.630 -28.934 -52.019 1.00 36.23 222 PHE D N 1
ATOM 7480 C CA . PHE D 1 245 ? -44.005 -29.415 -52.081 1.00 36.90 222 PHE D CA 1
ATOM 7481 C C . PHE D 1 245 ? -44.940 -28.493 -51.320 1.00 36.16 222 PHE D C 1
ATOM 7482 O O . PHE D 1 245 ? -44.509 -27.654 -50.530 1.00 35.19 222 PHE D O 1
ATOM 7490 N N . VAL D 1 246 ? -46.228 -28.668 -51.554 1.00 35.43 223 VAL D N 1
ATOM 7491 C CA . VAL D 1 246 ? -47.248 -27.937 -50.843 1.00 36.48 223 VAL D CA 1
ATOM 7492 C C . VAL D 1 246 ? -48.361 -28.914 -50.497 1.00 39.22 223 VAL D C 1
ATOM 7493 O O . VAL D 1 246 ? -48.693 -29.805 -51.311 1.00 39.12 223 VAL D O 1
ATOM 7497 N N . CYS D 1 247 ? -48.918 -28.758 -49.293 1.00 38.37 224 CYS D N 1
ATOM 7498 C CA . CYS D 1 247 ? -50.052 -29.552 -48.836 1.00 38.32 224 CYS D CA 1
ATOM 7499 C C . CYS D 1 247 ? -50.921 -28.720 -47.898 1.00 39.90 224 CYS D C 1
ATOM 7500 O O . CYS D 1 247 ? -50.565 -27.594 -47.556 1.00 40.04 224 CYS D O 1
ATOM 7503 N N . GLY D 1 248 ? -52.059 -29.278 -47.507 1.00 37.31 225 GLY D N 1
ATOM 7504 C CA . GLY D 1 248 ? -53.026 -28.585 -46.679 1.00 38.95 225 GLY D CA 1
ATOM 7505 C C . GLY D 1 248 ? -53.647 -27.433 -47.432 1.00 40.36 225 GLY D C 1
ATOM 7506 O O . GLY D 1 248 ? -53.638 -27.425 -48.660 1.00 37.70 225 GLY D O 1
ATOM 7507 N N . MET D 1 249 ? -54.188 -26.461 -46.700 1.00 38.37 226 MET D N 1
ATOM 7508 C CA . MET D 1 249 ? -54.830 -25.306 -47.326 1.00 40.07 226 MET D CA 1
ATOM 7509 C C . MET D 1 249 ? -53.881 -24.517 -48.215 1.00 38.22 226 MET D C 1
ATOM 7510 O O . MET D 1 249 ? -54.332 -23.851 -49.144 1.00 38.01 226 MET D O 1
ATOM 7515 N N . ALA D 1 250 ? -52.587 -24.551 -47.909 1.00 36.68 227 ALA D N 1
ATOM 7516 C CA . ALA D 1 250 ? -51.600 -23.905 -48.756 1.00 36.17 227 ALA D CA 1
ATOM 7517 C C . ALA D 1 250 ? -51.725 -24.389 -50.223 1.00 38.94 227 ALA D C 1
ATOM 7518 O O . ALA D 1 250 ? -51.517 -23.617 -51.148 1.00 37.71 227 ALA D O 1
ATOM 7520 N N . ALA D 1 251 ? -52.075 -25.658 -50.411 1.00 40.11 228 ALA D N 1
ATOM 7521 C CA . ALA D 1 251 ? -52.228 -26.234 -51.744 1.00 39.46 228 ALA D CA 1
ATOM 7522 C C . ALA D 1 251 ? -53.345 -25.546 -52.513 1.00 38.45 228 ALA D C 1
ATOM 7523 O O . ALA D 1 251 ? -53.178 -25.236 -53.687 1.00 38.58 228 ALA D O 1
ATOM 7525 N N . ASN D 1 252 ? -54.482 -25.311 -51.864 1.00 37.29 229 ASN D N 1
ATOM 7526 C CA . ASN D 1 252 ? -55.572 -24.585 -52.507 1.00 37.17 229 ASN D CA 1
ATOM 7527 C C . ASN D 1 252 ? -55.331 -23.077 -52.660 1.00 38.30 229 ASN D C 1
ATOM 7528 O O . ASN D 1 252 ? -56.013 -22.413 -53.445 1.00 38.74 229 ASN D O 1
ATOM 7533 N N . ALA D 1 253 ? -54.379 -22.527 -51.910 1.00 39.20 230 ALA D N 1
ATOM 7534 C CA . ALA D 1 253 ? -54.016 -21.118 -52.076 1.00 38.84 230 ALA D CA 1
ATOM 7535 C C . ALA D 1 253 ? -53.150 -20.986 -53.327 1.00 38.91 230 ALA D C 1
ATOM 7536 O O . ALA D 1 253 ? -53.328 -20.073 -54.141 1.00 39.42 230 ALA D O 1
ATOM 7538 N N . VAL D 1 254 ? -52.215 -21.913 -53.469 1.00 38.19 231 VAL D N 1
ATOM 7539 C CA . VAL D 1 254 ? -51.315 -21.925 -54.610 1.00 40.35 231 VAL D CA 1
ATOM 7540 C C . VAL D 1 254 ? -52.043 -22.222 -55.929 1.00 42.08 231 VAL D C 1
ATOM 7541 O O . VAL D 1 254 ? -51.699 -21.640 -56.953 1.00 39.03 231 VAL D O 1
ATOM 7545 N N . TYR D 1 255 ? -53.046 -23.105 -55.901 1.00 42.00 232 TYR D N 1
ATOM 7546 C CA . TYR D 1 255 ? -53.760 -23.500 -57.131 1.00 40.66 232 TYR D CA 1
ATOM 7547 C C . TYR D 1 255 ? -55.212 -23.057 -57.166 1.00 41.86 232 TYR D C 1
ATOM 7548 O O . TYR D 1 255 ? -56.023 -23.618 -57.897 1.00 43.14 232 TYR D O 1
ATOM 7557 N N . ALA D 1 256 ? -55.538 -22.032 -56.385 1.00 41.85 233 ALA D N 1
ATOM 7558 C CA . ALA D 1 256 ? -56.868 -21.442 -56.389 1.00 40.20 233 ALA D CA 1
ATOM 7559 C C . ALA D 1 256 ? -58.014 -22.446 -56.228 1.00 41.79 233 ALA D C 1
ATOM 7560 O O . ALA D 1 256 ? -59.024 -22.370 -56.933 1.00 43.44 233 ALA D O 1
ATOM 7562 N N . GLY D 1 257 ? -57.877 -23.373 -55.286 1.00 38.88 234 GLY D N 1
ATOM 7563 C CA . GLY D 1 257 ? -59.018 -24.207 -54.886 1.00 40.38 234 GLY D CA 1
ATOM 7564 C C . GLY D 1 257 ? -59.930 -23.487 -53.895 1.00 41.85 234 GLY D C 1
ATOM 7565 O O . GLY D 1 257 ? -59.558 -22.457 -53.328 1.00 44.27 234 GLY D O 1
ATOM 7566 N N . HIS D 1 258 ? -61.127 -24.026 -53.689 1.00 41.75 235 HIS D N 1
ATOM 7567 C CA . HIS D 1 258 ? -62.075 -23.467 -52.735 1.00 41.99 235 HIS D CA 1
ATOM 7568 C C . HIS D 1 258 ? -61.674 -23.826 -51.300 1.00 41.74 235 HIS D C 1
ATOM 7569 O O . HIS D 1 258 ? -61.013 -24.830 -51.058 1.00 39.96 235 HIS D O 1
ATOM 7576 N N . ARG D 1 259 ? -62.082 -22.990 -50.355 1.00 41.42 236 ARG D N 1
ATOM 7577 C CA . ARG D 1 259 ? -61.959 -23.321 -48.942 1.00 43.67 236 ARG D CA 1
ATOM 7578 C C . ARG D 1 259 ? -63.159 -24.188 -48.567 1.00 44.34 236 ARG D C 1
ATOM 7579 O O . ARG D 1 259 ? -64.151 -24.226 -49.307 1.00 41.07 236 ARG D O 1
ATOM 7587 N N . MET D 1 260 ? -63.066 -24.882 -47.430 1.00 44.00 237 MET D N 1
ATOM 7588 C CA . MET D 1 260 ? -64.072 -25.879 -47.053 1.00 42.82 237 MET D CA 1
ATOM 7589 C C . MET D 1 260 ? -64.664 -25.761 -45.651 1.00 43.49 237 MET D C 1
ATOM 7590 O O . MET D 1 260 ? -65.543 -26.546 -45.292 1.00 44.30 237 MET D O 1
ATOM 7595 N N . GLY D 1 261 ? -64.205 -24.794 -44.861 1.00 43.66 238 GLY D N 1
ATOM 7596 C CA . GLY D 1 261 ? -64.680 -24.654 -43.483 1.00 43.61 238 GLY D CA 1
ATOM 7597 C C . GLY D 1 261 ? -64.019 -25.660 -42.559 1.00 41.07 238 GLY D C 1
ATOM 7598 O O . GLY D 1 261 ? -63.004 -26.285 -42.912 1.00 39.53 238 GLY D O 1
ATOM 7599 N N . ALA D 1 262 ? -64.610 -25.838 -41.384 1.00 43.46 239 ALA D N 1
ATOM 7600 C CA . ALA D 1 262 ? -63.977 -26.593 -40.298 1.00 44.20 239 ALA D CA 1
ATOM 7601 C C . ALA D 1 262 ? -64.121 -28.112 -40.461 1.00 45.01 239 ALA D C 1
ATOM 7602 O O . ALA D 1 262 ? -64.472 -28.814 -39.508 1.00 47.01 239 ALA D O 1
ATOM 7604 N N . ILE D 1 263 ? -63.854 -28.601 -41.672 1.00 43.83 240 ILE D N 1
ATOM 7605 C CA . ILE D 1 263 ? -63.824 -30.024 -41.962 1.00 43.45 240 ILE D CA 1
ATOM 7606 C C . ILE D 1 263 ? -62.415 -30.329 -42.438 1.00 41.65 240 ILE D C 1
ATOM 7607 O O . ILE D 1 263 ? -61.889 -29.631 -43.296 1.00 45.88 240 ILE D O 1
ATOM 7612 N N . PHE D 1 264 ? -61.798 -31.361 -41.873 1.00 40.56 241 PHE D N 1
ATOM 7613 C CA . PHE D 1 264 ? -60.337 -31.541 -41.967 1.00 40.25 241 PHE D CA 1
ATOM 7614 C C . PHE D 1 264 ? -59.842 -32.789 -42.692 1.00 39.86 241 PHE D C 1
ATOM 7615 O O . PHE D 1 264 ? -58.631 -33.013 -42.784 1.00 41.20 241 PHE D O 1
ATOM 7623 N N . GLY D 1 265 ? -60.755 -33.611 -43.203 1.00 41.54 242 GLY D N 1
ATOM 7624 C CA . GLY D 1 265 ? -60.351 -34.836 -43.892 1.00 40.89 242 GLY D CA 1
ATOM 7625 C C . GLY D 1 265 ? -59.384 -34.552 -45.025 1.00 40.39 242 GLY D C 1
ATOM 7626 O O . GLY D 1 265 ? -58.351 -35.224 -45.169 1.00 40.38 242 GLY D O 1
ATOM 7627 N N . GLY D 1 266 ? -59.704 -33.529 -45.817 1.00 40.34 243 GLY D N 1
ATOM 7628 C CA . GLY D 1 266 ? -58.819 -33.105 -46.887 1.00 40.33 243 GLY D CA 1
ATOM 7629 C C . GLY D 1 266 ? -57.432 -32.779 -46.393 1.00 39.67 243 GLY D C 1
ATOM 7630 O O . GLY D 1 266 ? -56.446 -33.166 -47.017 1.00 38.19 243 GLY D O 1
ATOM 7631 N N . MET D 1 267 ? -57.346 -32.082 -45.258 1.00 40.22 244 MET D N 1
ATOM 7632 C CA . MET D 1 267 ? -56.050 -31.711 -44.699 1.00 39.38 244 MET D CA 1
ATOM 7633 C C . MET D 1 267 ? -55.235 -32.957 -44.388 1.00 40.28 244 MET D C 1
ATOM 7634 O O . MET D 1 267 ? -54.044 -33.015 -44.693 1.00 40.36 244 MET D O 1
ATOM 7639 N N . TYR D 1 268 ? -55.870 -33.950 -43.765 1.00 41.27 245 TYR D N 1
ATOM 7640 C CA . TYR D 1 268 ? -55.153 -35.162 -43.356 1.00 41.00 245 TYR D CA 1
ATOM 7641 C C . TYR D 1 268 ? -54.718 -35.985 -44.576 1.00 43.07 245 TYR D C 1
ATOM 7642 O O . TYR D 1 268 ? -53.563 -36.414 -44.677 1.00 41.35 245 TYR D O 1
ATOM 7651 N N . ILE D 1 269 ? -55.640 -36.192 -45.511 1.00 44.58 246 ILE D N 1
ATOM 7652 C CA . ILE D 1 269 ? -55.313 -36.927 -46.735 1.00 45.84 246 ILE D CA 1
ATOM 7653 C C . ILE D 1 269 ? -54.242 -36.206 -47.555 1.00 43.79 246 ILE D C 1
ATOM 7654 O O . ILE D 1 269 ? -53.307 -36.831 -48.062 1.00 43.32 246 ILE D O 1
ATOM 7659 N N . SER D 1 270 ? -54.361 -34.885 -47.663 1.00 44.59 247 SER D N 1
ATOM 7660 C CA . SER D 1 270 ? -53.352 -34.085 -48.358 1.00 42.93 247 SER D CA 1
ATOM 7661 C C . SER D 1 270 ? -51.976 -34.281 -47.757 1.00 41.84 247 SER D C 1
ATOM 7662 O O . SER D 1 270 ? -50.992 -34.459 -48.472 1.00 41.42 247 SER D O 1
ATOM 7665 N N . GLY D 1 271 ? -51.899 -34.232 -46.430 1.00 44.96 248 GLY D N 1
ATOM 7666 C CA . GLY D 1 271 ? -50.627 -34.435 -45.747 1.00 43.22 248 GLY D CA 1
ATOM 7667 C C . GLY D 1 271 ? -50.084 -35.842 -45.956 1.00 43.16 248 GLY D C 1
ATOM 7668 O O . GLY D 1 271 ? -48.880 -36.041 -46.162 1.00 40.10 248 GLY D O 1
ATOM 7669 N N . LYS D 1 272 ? -50.972 -36.825 -45.883 1.00 45.96 249 LYS D N 1
ATOM 7670 C CA . LYS D 1 272 ? -50.576 -38.217 -46.108 1.00 48.47 249 LYS D CA 1
ATOM 7671 C C . LYS D 1 272 ? -50.044 -38.404 -47.533 1.00 48.80 249 LYS D C 1
ATOM 7672 O O . LYS D 1 272 ? -48.991 -39.032 -47.748 1.00 45.44 249 LYS D O 1
ATOM 7678 N N . LYS D 1 273 ? -50.769 -37.844 -48.500 1.00 49.78 250 LYS D N 1
ATOM 7679 C CA . LYS D 1 273 ? -50.363 -37.942 -49.902 1.00 52.33 250 LYS D CA 1
ATOM 7680 C C . LYS D 1 273 ? -49.020 -37.268 -50.139 1.00 49.80 250 LYS D C 1
ATOM 7681 O O . LYS D 1 273 ? -48.150 -37.799 -50.830 1.00 45.29 250 LYS D O 1
ATOM 7687 N N . CYS D 1 274 ? -48.859 -36.080 -49.569 1.00 46.79 251 CYS D N 1
ATOM 7688 C CA . CYS D 1 274 ? -47.605 -35.365 -49.672 1.00 44.81 251 CYS D CA 1
ATOM 7689 C C . CYS D 1 274 ? -46.451 -36.237 -49.170 1.00 43.98 251 CYS D C 1
ATOM 7690 O O . CYS D 1 274 ? -45.389 -36.304 -49.796 1.00 40.21 251 CYS D O 1
ATOM 7693 N N . ALA D 1 275 ? -46.674 -36.915 -48.042 1.00 46.48 252 ALA D N 1
ATOM 7694 C CA . ALA D 1 275 ? -45.671 -37.829 -47.477 1.00 46.75 252 ALA D CA 1
ATOM 7695 C C . ALA D 1 275 ? -45.313 -38.948 -48.463 1.00 44.23 252 ALA D C 1
ATOM 7696 O O . ALA D 1 275 ? -44.138 -39.199 -48.736 1.00 45.34 252 ALA D O 1
ATOM 7698 N N . GLU D 1 276 ? -46.330 -39.591 -49.021 1.00 45.62 253 GLU D N 1
ATOM 7699 C CA . GLU D 1 276 ? -46.114 -40.716 -49.947 1.00 48.38 253 GLU D CA 1
ATOM 7700 C C . GLU D 1 276 ? -45.328 -40.297 -51.190 1.00 48.02 253 GLU D C 1
ATOM 7701 O O . GLU D 1 276 ? -44.399 -40.989 -51.605 1.00 46.05 253 GLU D O 1
ATOM 7707 N N . MET D 1 277 ? -45.678 -39.143 -51.754 1.00 49.12 254 MET D N 1
ATOM 7708 C CA . MET D 1 277 ? -44.947 -38.597 -52.891 1.00 47.53 254 MET D CA 1
ATOM 7709 C C . MET D 1 277 ? -43.482 -38.386 -52.566 1.00 48.10 254 MET D C 1
ATOM 7710 O O . MET D 1 277 ? -42.606 -38.744 -53.350 1.00 47.62 254 MET D O 1
ATOM 7715 N N . ILE D 1 278 ? -43.210 -37.794 -51.406 1.00 48.28 255 ILE D N 1
ATOM 7716 C CA . ILE D 1 278 ? -41.832 -37.484 -51.021 1.00 45.11 255 ILE D CA 1
ATOM 7717 C C . ILE D 1 278 ? -41.045 -38.744 -50.637 1.00 45.52 255 ILE D C 1
ATOM 7718 O O . ILE D 1 278 ? -39.851 -38.851 -50.935 1.00 43.88 255 ILE D O 1
ATOM 7723 N N . VAL D 1 279 ? -41.707 -39.689 -49.975 1.00 49.38 256 VAL D N 1
ATOM 7724 C CA . VAL D 1 279 ? -41.080 -40.975 -49.663 1.00 54.08 256 VAL D CA 1
ATOM 7725 C C . VAL D 1 279 ? -40.637 -41.675 -50.960 1.00 55.69 256 VAL D C 1
ATOM 7726 O O . VAL D 1 279 ? -39.496 -42.132 -51.061 1.00 55.16 256 VAL D O 1
ATOM 7730 N N . GLU D 1 280 ? -41.526 -41.720 -51.952 1.00 56.84 257 GLU D N 1
ATOM 7731 C CA . GLU D 1 280 ? -41.185 -42.285 -53.260 1.00 62.90 257 GLU D CA 1
ATOM 7732 C C . GLU D 1 280 ? -39.919 -41.635 -53.837 1.00 60.68 257 GLU D C 1
ATOM 7733 O O . GLU D 1 280 ? -39.005 -42.339 -54.268 1.00 60.00 257 GLU D O 1
ATOM 7739 N N . LYS D 1 281 ? -39.856 -40.304 -53.829 1.00 56.80 258 LYS D N 1
ATOM 7740 C CA . LYS D 1 281 ? -38.709 -39.600 -54.404 1.00 57.28 258 LYS D CA 1
ATOM 7741 C C . LYS D 1 281 ? -37.420 -39.859 -53.637 1.00 57.36 258 LYS D C 1
ATOM 7742 O O . LYS D 1 281 ? -36.340 -39.906 -54.231 1.00 53.72 258 LYS D O 1
ATOM 7748 N N . LEU D 1 282 ? -37.534 -40.015 -52.320 1.00 59.14 259 LEU D N 1
ATOM 7749 C CA . LEU D 1 282 ? -36.375 -40.319 -51.484 1.00 58.59 259 LEU D CA 1
ATOM 7750 C C . LEU D 1 282 ? -35.845 -41.730 -51.766 1.00 62.63 259 LEU D C 1
ATOM 7751 O O . LEU D 1 282 ? -34.623 -41.932 -51.816 1.00 60.38 259 LEU D O 1
ATOM 7756 N N . LYS D 1 283 ? -36.758 -42.686 -51.966 1.00 63.02 260 LYS D N 1
ATOM 7757 C CA . LYS D 1 283 ? -36.379 -44.071 -52.308 1.00 70.14 260 LYS D CA 1
ATOM 7758 C C . LYS D 1 283 ? -35.694 -44.173 -53.662 1.00 72.60 260 LYS D C 1
ATOM 7759 O O . LYS D 1 283 ? -34.628 -44.776 -53.768 1.00 72.43 260 LYS D O 1
ATOM 7765 N N . ASN D 1 284 ? -36.288 -43.553 -54.682 1.00 76.45 261 ASN D N 1
ATOM 7766 C CA . ASN D 1 284 ? -35.688 -43.499 -56.023 1.00 78.85 261 ASN D CA 1
ATOM 7767 C C . ASN D 1 284 ? -34.252 -42.977 -56.019 1.00 80.25 261 ASN D C 1
ATOM 7768 O O . ASN D 1 284 ? -33.534 -43.139 -56.999 1.00 84.98 261 ASN D O 1
ATOM 7773 N N . ASN D 1 285 ? -33.852 -42.328 -54.929 1.00 82.36 262 ASN D N 1
ATOM 7774 C CA . ASN D 1 285 ? -32.467 -41.932 -54.719 1.00 82.37 262 ASN D CA 1
ATOM 7775 C C . ASN D 1 285 ? -31.896 -42.661 -53.517 1.00 82.52 262 ASN D C 1
ATOM 7776 O O . ASN D 1 285 ? -30.728 -43.031 -53.512 1.00 79.76 262 ASN D O 1
ATOM 7781 N N . ARG E 1 27 ? -88.081 -10.289 -2.625 1.00 76.04 4 ARG E N 1
ATOM 7782 C CA . ARG E 1 27 ? -87.122 -11.427 -2.459 1.00 77.46 4 ARG E CA 1
ATOM 7783 C C . ARG E 1 27 ? -86.838 -12.120 -3.801 1.00 74.49 4 ARG E C 1
ATOM 7784 O O . ARG E 1 27 ? -87.505 -13.093 -4.164 1.00 75.36 4 ARG E O 1
ATOM 7792 N N . LEU E 1 28 ? -85.837 -11.620 -4.526 1.00 68.37 5 LEU E N 1
ATOM 7793 C CA . LEU E 1 28 ? -85.488 -12.152 -5.848 1.00 62.87 5 LEU E CA 1
ATOM 7794 C C . LEU E 1 28 ? -84.778 -13.498 -5.757 1.00 59.39 5 LEU E C 1
ATOM 7795 O O . LEU E 1 28 ? -83.964 -13.734 -4.865 1.00 57.37 5 LEU E O 1
ATOM 7800 N N . ARG E 1 29 ? -85.090 -14.367 -6.711 1.00 61.93 6 ARG E N 1
ATOM 7801 C CA . ARG E 1 29 ? -84.562 -15.720 -6.758 1.00 63.22 6 ARG E CA 1
ATOM 7802 C C . ARG E 1 29 ? -83.644 -15.832 -7.970 1.00 58.41 6 ARG E C 1
ATOM 7803 O O . ARG E 1 29 ? -84.043 -15.505 -9.084 1.00 55.37 6 ARG E O 1
ATOM 7811 N N . ALA E 1 30 ? -82.422 -16.300 -7.748 1.00 55.07 7 ALA E N 1
ATOM 7812 C CA . ALA E 1 30 ? -81.393 -16.329 -8.792 1.00 52.08 7 ALA E CA 1
ATOM 7813 C C . ALA E 1 30 ? -80.359 -17.402 -8.487 1.00 47.42 7 ALA E C 1
ATOM 7814 O O . ALA E 1 30 ? -79.943 -17.559 -7.346 1.00 48.03 7 ALA E O 1
ATOM 7816 N N . ASP E 1 31 ? -79.954 -18.138 -9.512 1.00 45.95 8 ASP E N 1
ATOM 7817 C CA . ASP E 1 31 ? -78.959 -19.196 -9.365 1.00 45.97 8 ASP E CA 1
ATOM 7818 C C . ASP E 1 31 ? -77.995 -19.165 -10.560 1.00 45.07 8 ASP E C 1
ATOM 7819 O O . ASP E 1 31 ? -78.417 -18.936 -11.690 1.00 40.63 8 ASP E O 1
ATOM 7824 N N . GLU E 1 32 ? -76.716 -19.433 -10.308 1.00 41.32 9 GLU E N 1
ATOM 7825 C CA . GLU E 1 32 ? -75.686 -19.295 -11.336 1.00 44.92 9 GLU E CA 1
ATOM 7826 C C . GLU E 1 32 ? -75.856 -20.373 -12.411 1.00 45.97 9 GLU E C 1
ATOM 7827 O O . GLU E 1 32 ? -75.876 -20.079 -13.605 1.00 42.17 9 GLU E O 1
ATOM 7833 N N . TYR E 1 33 ? -76.002 -21.616 -11.969 1.00 45.34 10 TYR E N 1
ATOM 7834 C CA . TYR E 1 33 ? -76.177 -22.748 -12.863 1.00 43.90 10 TYR E CA 1
ATOM 7835 C C . TYR E 1 33 ? -77.426 -22.609 -13.718 1.00 43.94 10 TYR E C 1
ATOM 7836 O O . TYR E 1 33 ? -77.415 -22.950 -14.900 1.00 45.13 10 TYR E O 1
ATOM 7845 N N . ALA E 1 34 ? -78.513 -22.131 -13.126 1.00 44.35 11 ALA E N 1
ATOM 7846 C CA . ALA E 1 34 ? -79.772 -22.020 -13.854 1.00 43.52 11 ALA E CA 1
ATOM 7847 C C . ALA E 1 34 ? -79.702 -20.912 -14.903 1.00 43.59 11 ALA E C 1
ATOM 7848 O O . ALA E 1 34 ? -80.266 -21.040 -15.992 1.00 39.49 11 ALA E O 1
ATOM 7850 N N . THR E 1 35 ? -79.051 -19.807 -14.546 1.00 43.94 12 THR E N 1
ATOM 7851 C CA . THR E 1 35 ? -78.828 -18.692 -15.470 1.00 43.55 12 THR E CA 1
ATOM 7852 C C . THR E 1 35 ? -77.986 -19.165 -16.659 1.00 40.75 12 THR E C 1
ATOM 7853 O O . THR E 1 35 ? -78.355 -18.973 -17.804 1.00 40.82 12 THR E O 1
ATOM 7857 N N . THR E 1 36 ? -76.869 -19.808 -16.358 1.00 40.16 13 THR E N 1
ATOM 7858 C CA . THR E 1 36 ? -75.972 -20.305 -17.367 1.00 41.89 13 THR E CA 1
ATOM 7859 C C . THR E 1 36 ? -76.666 -21.327 -18.265 1.00 46.18 13 THR E C 1
ATOM 7860 O O . THR E 1 36 ? -76.562 -21.242 -19.488 1.00 42.77 13 THR E O 1
ATOM 7864 N N . ARG E 1 37 ? -77.363 -22.284 -17.654 1.00 48.82 14 ARG E N 1
ATOM 7865 C CA . ARG E 1 37 ? -78.056 -23.333 -18.400 1.00 48.52 14 ARG E CA 1
ATOM 7866 C C . ARG E 1 37 ? -79.086 -22.734 -19.330 1.00 43.38 14 ARG E C 1
ATOM 7867 O O . ARG E 1 37 ? -79.179 -23.133 -20.480 1.00 44.61 14 ARG E O 1
AT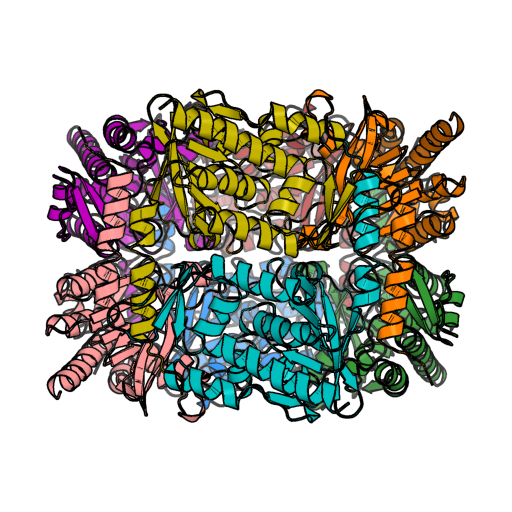OM 7875 N N . ALA E 1 38 ? -79.851 -21.773 -18.825 1.00 40.12 15 ALA E N 1
ATOM 7876 C CA . ALA E 1 38 ? -80.900 -21.122 -19.606 1.00 40.28 15 ALA E CA 1
ATOM 7877 C C . ALA E 1 38 ? -80.352 -20.399 -20.851 1.00 40.53 15 ALA E C 1
ATOM 7878 O O . ALA E 1 38 ? -80.942 -20.445 -21.921 1.00 38.62 15 ALA E O 1
ATOM 7880 N N . ILE E 1 39 ? -79.226 -19.718 -20.687 1.00 40.81 16 ILE E N 1
ATOM 7881 C CA . ILE E 1 39 ? -78.607 -18.990 -21.783 1.00 42.69 16 ILE E CA 1
ATOM 7882 C C . ILE E 1 39 ? -78.092 -19.979 -22.824 1.00 41.68 16 ILE E C 1
ATOM 7883 O O . ILE E 1 39 ? -78.299 -19.792 -24.014 1.00 43.24 16 ILE E O 1
ATOM 7888 N N . LEU E 1 40 ? -77.462 -21.053 -22.369 1.00 43.65 17 LEU E N 1
ATOM 7889 C CA . LEU E 1 40 ? -76.979 -22.085 -23.280 1.00 47.39 17 LEU E CA 1
ATOM 7890 C C . LEU E 1 40 ? -78.103 -22.739 -24.087 1.00 50.42 17 LEU E C 1
ATOM 7891 O O . LEU E 1 40 ? -77.948 -22.956 -25.295 1.00 48.85 17 LEU E O 1
ATOM 7896 N N . LYS E 1 41 ? -79.227 -23.042 -23.438 1.00 49.64 18 LYS E N 1
ATOM 7897 C CA . LYS E 1 41 ? -80.339 -23.710 -24.119 1.00 48.96 18 LYS E CA 1
ATOM 7898 C C . LYS E 1 41 ? -81.001 -22.817 -25.162 1.00 46.27 18 LYS E C 1
ATOM 7899 O O . LYS E 1 41 ? -81.276 -23.265 -26.272 1.00 46.26 18 LYS E O 1
ATOM 7905 N N . SER E 1 42 ? -81.260 -21.561 -24.818 1.00 44.83 19 SER E N 1
ATOM 7906 C CA . SER E 1 42 ? -81.834 -20.632 -25.790 1.00 45.21 19 SER E CA 1
ATOM 7907 C C . SER E 1 42 ? -80.880 -20.407 -26.977 1.00 45.88 19 SER E C 1
ATOM 7908 O O . SER E 1 42 ? -81.316 -20.362 -28.127 1.00 44.71 19 SER E O 1
ATOM 7911 N N . ALA E 1 43 ? -79.583 -20.273 -26.695 1.00 45.09 20 ALA E N 1
ATOM 7912 C CA . ALA E 1 43 ? -78.601 -19.959 -27.739 1.00 45.40 20 ALA E CA 1
ATOM 7913 C C . ALA E 1 43 ? -78.433 -21.128 -28.692 1.00 46.29 20 ALA E C 1
ATOM 7914 O O . ALA E 1 43 ? -78.377 -20.950 -29.904 1.00 47.03 20 ALA E O 1
ATOM 7916 N N . PHE E 1 44 ? -78.351 -22.326 -28.138 1.00 46.82 21 PHE E N 1
ATOM 7917 C CA A PHE E 1 44 ? -78.152 -23.467 -29.002 0.50 48.62 21 PHE E CA 1
ATOM 7918 C CA B PHE E 1 44 ? -78.243 -23.598 -28.869 0.50 49.76 21 PHE E CA 1
ATOM 7919 C C . PHE E 1 44 ? -79.408 -23.806 -29.821 1.00 51.22 21 PHE E C 1
ATOM 7920 O O . PHE E 1 44 ? -79.255 -24.189 -30.978 1.00 52.16 21 PHE E O 1
ATOM 7935 N N . ASP E 1 45 ? -80.609 -23.596 -29.283 1.00 52.10 22 ASP E N 1
ATOM 7936 C CA . ASP E 1 45 ? -81.837 -23.731 -30.076 1.00 54.41 22 ASP E CA 1
ATOM 7937 C C . ASP E 1 45 ? -81.846 -22.704 -31.204 1.00 53.59 22 ASP E C 1
ATOM 7938 O O . ASP E 1 45 ? -82.169 -23.031 -32.349 1.00 49.35 22 ASP E O 1
ATOM 7943 N N . MET E 1 46 ? -81.508 -21.460 -30.862 1.00 50.11 23 MET E N 1
ATOM 7944 C CA . MET E 1 46 ? -81.429 -20.382 -31.840 1.00 48.67 23 MET E CA 1
ATOM 7945 C C . MET E 1 46 ? -80.475 -20.756 -32.973 1.00 49.29 23 MET E C 1
ATOM 7946 O O . MET E 1 46 ? -80.859 -20.720 -34.156 1.00 49.75 23 MET E O 1
ATOM 7951 N N . TRP E 1 47 ? -79.261 -21.165 -32.615 1.00 45.97 24 TRP E N 1
ATOM 7952 C CA . TRP E 1 47 ? -78.231 -21.479 -33.615 1.00 47.46 24 TRP E CA 1
ATOM 7953 C C . TRP E 1 47 ? -78.614 -22.610 -34.560 1.00 48.45 24 TRP E C 1
ATOM 7954 O O . TRP E 1 47 ? -78.366 -22.517 -35.760 1.00 46.12 24 TRP E O 1
ATOM 7965 N N . LEU E 1 48 ? -79.184 -23.683 -34.020 1.00 48.97 25 LEU E N 1
ATOM 7966 C CA . LEU E 1 48 ? -79.578 -24.837 -34.840 1.00 51.80 25 LEU E CA 1
ATOM 7967 C C . LEU E 1 48 ? -80.666 -24.476 -35.842 1.00 49.29 25 LEU E C 1
ATOM 7968 O O . LEU E 1 48 ? -80.754 -25.077 -36.906 1.00 55.01 25 LEU E O 1
ATOM 7973 N N . ASP E 1 49 ? -81.485 -23.497 -35.488 1.00 46.98 26 ASP E N 1
ATOM 7974 C CA . ASP E 1 49 ? -82.529 -23.001 -36.359 1.00 49.84 26 ASP E CA 1
ATOM 7975 C C . ASP E 1 49 ? -81.990 -22.021 -37.401 1.00 50.85 26 ASP E C 1
ATOM 7976 O O . ASP E 1 49 ? -82.422 -22.040 -38.559 1.00 52.79 26 ASP E O 1
ATOM 7981 N N . ILE E 1 50 ? -81.061 -21.160 -36.998 1.00 46.16 27 ILE E N 1
ATOM 7982 C CA . ILE E 1 50 ? -80.689 -20.017 -37.833 1.00 45.42 27 ILE E CA 1
ATOM 7983 C C . ILE E 1 50 ? -79.675 -20.351 -38.936 1.00 40.91 27 ILE E C 1
ATOM 7984 O O . ILE E 1 50 ? -79.419 -19.525 -39.798 1.00 45.59 27 ILE E O 1
ATOM 7989 N N . ILE E 1 51 ? -79.099 -21.544 -38.921 1.00 43.09 28 ILE E N 1
ATOM 7990 C CA . ILE E 1 51 ? -78.052 -21.880 -39.892 1.00 43.40 28 ILE E CA 1
ATOM 7991 C C . ILE E 1 51 ? -78.575 -22.233 -41.295 1.00 46.65 28 ILE E C 1
ATOM 7992 O O . ILE E 1 51 ? -77.795 -22.575 -42.192 1.00 42.46 28 ILE E O 1
ATOM 7997 N N . ASP E 1 52 ? -79.890 -22.156 -41.477 1.00 48.91 29 ASP E N 1
ATOM 7998 C CA . ASP E 1 52 ? -80.499 -22.216 -42.798 1.00 50.41 29 ASP E CA 1
ATOM 7999 C C . ASP E 1 52 ? -81.653 -21.233 -42.844 1.00 49.60 29 ASP E C 1
ATOM 8000 O O . ASP E 1 52 ? -82.555 -21.289 -42.015 1.00 50.11 29 ASP E O 1
ATOM 8005 N N . VAL E 1 53 ? -81.617 -20.327 -43.814 1.00 48.47 30 VAL E N 1
ATOM 8006 C CA . VAL E 1 53 ? -82.567 -19.221 -43.881 1.00 46.54 30 VAL E CA 1
ATOM 8007 C C . VAL E 1 53 ? -82.986 -18.982 -45.329 1.00 45.41 30 VAL E C 1
ATOM 8008 O O . VAL E 1 53 ? -82.394 -19.539 -46.244 1.00 42.94 30 VAL E O 1
ATOM 8012 N N . ASP E 1 54 ? -83.996 -18.141 -45.522 1.00 46.44 31 ASP E N 1
ATOM 8013 C CA . ASP E 1 54 ? -84.339 -17.661 -46.853 1.00 48.04 31 ASP E CA 1
ATOM 8014 C C . ASP E 1 54 ? -83.338 -16.574 -47.252 1.00 50.04 31 ASP E C 1
ATOM 8015 O O . ASP E 1 54 ? -82.708 -16.665 -48.305 1.00 48.28 31 ASP E O 1
ATOM 8020 N N . VAL E 1 55 ? -83.183 -15.564 -46.388 1.00 47.62 32 VAL E N 1
ATOM 8021 C CA . VAL E 1 55 ? -82.312 -14.429 -46.665 1.00 46.68 32 VAL E CA 1
ATOM 8022 C C . VAL E 1 55 ? -81.346 -14.117 -45.510 1.00 48.02 32 VAL E C 1
ATOM 8023 O O . VAL E 1 55 ? -81.766 -13.976 -44.342 1.00 43.04 32 VAL E O 1
ATOM 8027 N N . ALA E 1 56 ? -80.061 -13.981 -45.851 1.00 44.55 33 ALA E N 1
ATOM 8028 C CA . ALA E 1 56 ? -79.043 -13.509 -44.911 1.00 42.39 33 ALA E CA 1
ATOM 8029 C C . ALA E 1 56 ? -78.607 -12.113 -45.329 1.00 41.76 33 ALA E C 1
ATOM 8030 O O . ALA E 1 56 ? -77.980 -11.942 -46.373 1.00 45.80 33 ALA E O 1
ATOM 8032 N N . ILE E 1 57 ? -78.967 -11.121 -44.524 1.00 40.01 34 ILE E N 1
ATOM 8033 C CA . ILE E 1 57 ? -78.583 -9.743 -44.761 1.00 40.72 34 ILE E CA 1
ATOM 8034 C C . ILE E 1 57 ? -77.329 -9.418 -43.959 1.00 42.91 34 ILE E C 1
ATOM 8035 O O . ILE E 1 57 ? -77.288 -9.652 -42.750 1.00 42.86 34 ILE E O 1
ATOM 8040 N N . VAL E 1 58 ? -76.309 -8.880 -44.631 1.00 41.03 35 VAL E N 1
ATOM 8041 C CA . VAL E 1 58 ? -75.047 -8.561 -43.975 1.00 38.84 35 VAL E CA 1
ATOM 8042 C C . VAL E 1 58 ? -75.002 -7.070 -43.739 1.00 38.48 35 VAL E C 1
ATOM 8043 O O . VAL E 1 58 ? -74.967 -6.288 -44.677 1.00 36.20 35 VAL E O 1
ATOM 8047 N N . GLY E 1 59 ? -75.040 -6.678 -42.468 1.00 39.54 36 GLY E N 1
ATOM 8048 C CA . GLY E 1 59 ? -75.005 -5.272 -42.086 1.00 39.67 36 GLY E CA 1
ATOM 8049 C C . GLY E 1 59 ? -76.318 -4.875 -41.445 1.00 42.17 36 GLY E C 1
ATOM 8050 O O . GLY E 1 59 ? -77.383 -5.010 -42.066 1.00 41.43 36 GLY E O 1
ATOM 8051 N N . GLY E 1 60 ? -76.234 -4.386 -40.205 1.00 39.82 37 GLY E N 1
ATOM 8052 C CA . GLY E 1 60 ? -77.385 -3.949 -39.437 1.00 38.13 37 GLY E CA 1
ATOM 8053 C C . GLY E 1 60 ? -77.470 -2.440 -39.371 1.00 39.87 37 GLY E C 1
ATOM 8054 O O . GLY E 1 60 ? -77.854 -1.870 -38.348 1.00 38.36 37 GLY E O 1
ATOM 8055 N N . GLY E 1 61 ? -77.104 -1.786 -40.469 1.00 39.85 38 GLY E N 1
ATOM 8056 C CA . GLY E 1 61 ? -77.343 -0.362 -40.635 1.00 39.40 38 GLY E CA 1
ATOM 8057 C C . GLY E 1 61 ? -78.749 -0.072 -41.135 1.00 40.00 38 GLY E C 1
ATOM 8058 O O . GLY E 1 61 ? -79.590 -0.969 -41.210 1.00 41.26 38 GLY E O 1
ATOM 8059 N N . PRO E 1 62 ? -79.013 1.185 -41.497 1.00 39.96 39 PRO E N 1
ATOM 8060 C CA . PRO E 1 62 ? -80.352 1.588 -41.924 1.00 43.55 39 PRO E CA 1
ATOM 8061 C C . PRO E 1 62 ? -80.878 0.828 -43.143 1.00 44.81 39 PRO E C 1
ATOM 8062 O O . PRO E 1 62 ? -82.051 0.471 -43.185 1.00 42.50 39 PRO E O 1
ATOM 8066 N N . SER E 1 63 ? -80.023 0.569 -44.124 1.00 45.12 40 SER E N 1
ATOM 8067 C CA . SER E 1 63 ? -80.486 -0.127 -45.321 1.00 44.95 40 SER E CA 1
ATOM 8068 C C . SER E 1 63 ? -80.786 -1.591 -44.992 1.00 43.89 40 SER E C 1
ATOM 8069 O O . SER E 1 63 ? -81.842 -2.112 -45.345 1.00 49.25 40 SER E O 1
ATOM 8072 N N . GLY E 1 64 ? -79.872 -2.241 -44.289 1.00 41.83 41 GLY E N 1
ATOM 8073 C CA . GLY E 1 64 ? -80.043 -3.637 -43.898 1.00 40.30 41 GLY E CA 1
ATOM 8074 C C . GLY E 1 64 ? -81.238 -3.899 -42.994 1.00 41.65 41 GLY E C 1
ATOM 8075 O O . GLY E 1 64 ? -81.937 -4.894 -43.168 1.00 40.47 41 GLY E O 1
ATOM 8076 N N . LEU E 1 65 ? -81.486 -3.006 -42.038 1.00 42.73 42 LEU E N 1
ATOM 8077 C CA . LEU E 1 65 ? -82.595 -3.181 -41.109 1.00 43.99 42 LEU E CA 1
ATOM 8078 C C . LEU E 1 65 ? -83.955 -2.913 -41.783 1.00 46.16 42 LEU E C 1
ATOM 8079 O O . LEU E 1 65 ? -84.970 -3.517 -41.428 1.00 40.89 42 LEU E O 1
ATOM 8084 N N . THR E 1 66 ? -83.973 -1.985 -42.732 1.00 47.19 43 THR E N 1
ATOM 8085 C CA . THR E 1 66 ? -85.172 -1.739 -43.526 1.00 45.56 43 THR E CA 1
ATOM 8086 C C . THR E 1 66 ? -85.467 -2.954 -44.420 1.00 47.90 43 THR E C 1
ATOM 8087 O O . THR E 1 66 ? -86.573 -3.490 -44.412 1.00 46.79 43 THR E O 1
ATOM 8091 N N . ALA E 1 67 ? -84.460 -3.415 -45.156 1.00 46.12 44 ALA E N 1
ATOM 8092 C CA . ALA E 1 67 ? -84.602 -4.625 -45.958 1.00 46.90 44 ALA E CA 1
ATOM 8093 C C . ALA E 1 67 ? -85.124 -5.809 -45.138 1.00 46.25 44 ALA E C 1
ATOM 8094 O O . ALA E 1 67 ? -86.008 -6.542 -45.587 1.00 46.90 44 ALA E O 1
ATOM 8096 N N . ALA E 1 68 ? -84.584 -5.986 -43.939 1.00 44.40 45 ALA E N 1
ATOM 8097 C CA . ALA E 1 68 ? -84.961 -7.103 -43.085 1.00 43.45 45 ALA E CA 1
ATOM 8098 C C . ALA E 1 68 ? -86.441 -7.053 -42.699 1.00 42.55 45 ALA E C 1
ATOM 8099 O O . ALA E 1 68 ? -87.126 -8.079 -42.710 1.00 41.56 45 ALA E O 1
ATOM 8101 N N . ARG E 1 69 ? -86.924 -5.863 -42.359 1.00 43.32 46 ARG E N 1
ATOM 8102 C CA . ARG E 1 69 ? -88.315 -5.682 -41.965 1.00 48.21 46 ARG E CA 1
ATOM 8103 C C . ARG E 1 69 ? -89.245 -6.073 -43.109 1.00 49.76 46 ARG E C 1
ATOM 8104 O O . ARG E 1 69 ? -90.129 -6.914 -42.933 1.00 49.51 46 ARG E O 1
ATOM 8112 N N . TYR E 1 70 ? -89.019 -5.482 -44.281 1.00 50.29 47 TYR E N 1
ATOM 8113 C CA . TYR E 1 70 ? -89.913 -5.682 -45.421 1.00 48.76 47 TYR E CA 1
ATOM 8114 C C . TYR E 1 70 ? -89.901 -7.099 -45.969 1.00 47.85 47 TYR E C 1
ATOM 8115 O O . TYR E 1 70 ? -90.896 -7.532 -46.514 1.00 52.54 47 TYR E O 1
ATOM 8124 N N . ILE E 1 71 ? -88.809 -7.834 -45.810 1.00 45.09 48 ILE E N 1
ATOM 8125 C CA . ILE E 1 71 ? -88.810 -9.243 -46.192 1.00 45.20 48 ILE E CA 1
ATOM 8126 C C . ILE E 1 71 ? -89.494 -10.123 -45.138 1.00 47.35 48 ILE E C 1
ATOM 8127 O O . ILE E 1 71 ? -90.283 -11.012 -45.481 1.00 46.01 48 ILE E O 1
ATOM 8132 N N . ALA E 1 72 ? -89.183 -9.887 -43.861 1.00 49.92 49 ALA E N 1
ATOM 8133 C CA . ALA E 1 72 ? -89.716 -10.716 -42.767 1.00 50.01 49 ALA E CA 1
ATOM 8134 C C . ALA E 1 72 ? -91.217 -10.531 -42.635 1.00 50.67 49 ALA E C 1
ATOM 8135 O O . ALA E 1 72 ? -91.942 -11.475 -42.353 1.00 49.19 49 ALA E O 1
ATOM 8137 N N . LYS E 1 73 ? -91.648 -9.289 -42.830 1.00 52.23 50 LYS E N 1
ATOM 8138 C CA . LYS E 1 73 ? -93.060 -8.891 -42.916 1.00 56.42 50 LYS E CA 1
ATOM 8139 C C . LYS E 1 73 ? -93.914 -9.773 -43.840 1.00 57.35 50 LYS E C 1
ATOM 8140 O O . LYS E 1 73 ? -95.105 -9.950 -43.603 1.00 53.11 50 LYS E O 1
ATOM 8146 N N . GLU E 1 74 ? -93.302 -10.307 -44.895 1.00 58.84 51 GLU E N 1
ATOM 8147 C CA . GLU E 1 74 ? -93.978 -11.219 -45.819 1.00 58.54 51 GLU E CA 1
ATOM 8148 C C . GLU E 1 74 ? -93.862 -12.688 -45.412 1.00 56.15 51 GLU E C 1
ATOM 8149 O O . GLU E 1 74 ? -94.179 -13.563 -46.201 1.00 58.26 51 GLU E O 1
ATOM 8155 N N . GLY E 1 75 ? -93.392 -12.960 -44.197 1.00 54.68 52 GLY E N 1
ATOM 8156 C CA . GLY E 1 75 ? -93.388 -14.321 -43.654 1.00 50.79 52 GLY E CA 1
ATOM 8157 C C . GLY E 1 75 ? -92.168 -15.163 -43.957 1.00 51.01 52 GLY E C 1
ATOM 8158 O O . GLY E 1 75 ? -92.141 -16.348 -43.621 1.00 50.81 52 GLY E O 1
ATOM 8159 N N . TYR E 1 76 ? -91.149 -14.575 -44.579 1.00 51.99 53 TYR E N 1
ATOM 8160 C CA . TYR E 1 76 ? -89.926 -15.326 -44.897 1.00 52.07 53 TYR E CA 1
ATOM 8161 C C . TYR E 1 76 ? -88.944 -15.299 -43.720 1.00 48.86 53 TYR E C 1
ATOM 8162 O O . TYR E 1 76 ? -89.027 -14.431 -42.856 1.00 44.37 53 TYR E O 1
ATOM 8171 N N . LYS E 1 77 ? -88.041 -16.276 -43.699 1.00 45.18 54 LYS E N 1
ATOM 8172 C CA . LYS E 1 77 ? -87.058 -16.440 -42.637 1.00 44.24 54 LYS E CA 1
ATOM 8173 C C . LYS E 1 77 ? -85.771 -15.627 -42.912 1.00 44.62 54 LYS E C 1
ATOM 8174 O O . LYS E 1 77 ? -84.961 -15.972 -43.789 1.00 45.59 54 LYS E O 1
ATOM 8180 N N . VAL E 1 78 ? -85.592 -14.561 -42.137 1.00 46.52 55 VAL E N 1
ATOM 8181 C CA . VAL E 1 78 ? -84.521 -13.579 -42.344 1.00 48.25 55 VAL E CA 1
ATOM 8182 C C . VAL E 1 78 ? -83.579 -13.488 -41.139 1.00 46.77 55 VAL E C 1
ATOM 8183 O O . VAL E 1 78 ? -84.037 -13.395 -39.995 1.00 46.11 55 VAL E O 1
ATOM 8187 N N . VAL E 1 79 ? -82.270 -13.484 -41.409 1.00 45.94 56 VAL E N 1
ATOM 8188 C CA . VAL E 1 79 ? -81.267 -13.143 -40.404 1.00 44.40 56 VAL E CA 1
ATOM 8189 C C . VAL E 1 79 ? -80.416 -11.958 -40.882 1.00 45.13 56 VAL E C 1
ATOM 8190 O O . VAL E 1 79 ? -80.019 -11.896 -42.053 1.00 46.63 56 VAL E O 1
ATOM 8194 N N . VAL E 1 80 ? -80.189 -11.008 -39.974 1.00 41.45 57 VAL E N 1
ATOM 8195 C CA . VAL E 1 80 ? -79.261 -9.902 -40.173 1.00 40.83 57 VAL E CA 1
ATOM 8196 C C . VAL E 1 80 ? -77.992 -10.193 -39.381 1.00 43.01 57 VAL E C 1
ATOM 8197 O O . VAL E 1 80 ? -78.073 -10.487 -38.189 1.00 40.39 57 VAL E O 1
ATOM 8201 N N . LEU E 1 81 ? -76.834 -10.107 -40.041 1.00 42.32 58 LEU E N 1
ATOM 8202 C CA . LEU E 1 81 ? -75.539 -10.340 -39.405 1.00 41.10 58 LEU E CA 1
ATOM 8203 C C . LEU E 1 81 ? -74.778 -9.025 -39.346 1.00 42.44 58 LEU E C 1
ATOM 8204 O O . LEU E 1 81 ? -74.516 -8.402 -40.381 1.00 41.02 58 LEU E O 1
ATOM 8209 N N . GLU E 1 82 ? -74.447 -8.596 -38.133 1.00 39.50 59 GLU E N 1
ATOM 8210 C CA . GLU E 1 82 ? -73.795 -7.315 -37.912 1.00 38.92 59 GLU E CA 1
ATOM 8211 C C . GLU E 1 82 ? -72.526 -7.519 -37.112 1.00 41.07 59 GLU E C 1
ATOM 8212 O O . GLU E 1 82 ? -72.550 -8.190 -36.066 1.00 39.62 59 GLU E O 1
ATOM 8218 N N . ARG E 1 83 ? -71.431 -6.930 -37.598 1.00 39.27 60 ARG E N 1
ATOM 8219 C CA . ARG E 1 83 ? -70.122 -7.039 -36.954 1.00 40.84 60 ARG E CA 1
ATOM 8220 C C . ARG E 1 83 ? -70.134 -6.533 -35.516 1.00 37.79 60 ARG E C 1
ATOM 8221 O O . ARG E 1 83 ? -69.716 -7.238 -34.605 1.00 36.95 60 ARG E O 1
ATOM 8229 N N . HIS E 1 84 ? -70.585 -5.303 -35.322 1.00 36.85 61 HIS E N 1
ATOM 8230 C CA . HIS E 1 84 ? -70.516 -4.691 -34.011 1.00 39.33 61 HIS E CA 1
ATOM 8231 C C . HIS E 1 84 ? -71.566 -5.275 -33.081 1.00 39.58 61 HIS E C 1
ATOM 8232 O O . HIS E 1 84 ? -72.543 -5.868 -33.535 1.00 34.54 61 HIS E O 1
ATOM 8239 N N . LEU E 1 85 ? -71.339 -5.123 -31.777 1.00 39.82 62 LEU E N 1
ATOM 8240 C CA . LEU E 1 85 ? -72.250 -5.681 -30.772 1.00 39.70 62 LEU E CA 1
ATOM 8241 C C . LEU E 1 85 ? -73.585 -4.986 -30.799 1.00 36.99 62 LEU E C 1
ATOM 8242 O O . LEU E 1 85 ? -74.610 -5.616 -30.592 1.00 39.68 62 LEU E O 1
ATOM 8247 N N . ALA E 1 86 ? -73.576 -3.693 -31.072 1.00 37.76 63 ALA E N 1
ATOM 8248 C CA . ALA E 1 86 ? -74.816 -2.965 -31.329 1.00 38.41 63 ALA E CA 1
ATOM 8249 C C . ALA E 1 86 ? -75.106 -2.881 -32.822 1.00 39.28 63 ALA E C 1
ATOM 8250 O O . ALA E 1 86 ? -74.192 -2.808 -33.634 1.00 41.32 63 ALA E O 1
ATOM 8252 N N . PHE E 1 87 ? -76.392 -2.894 -33.165 1.00 42.81 64 PHE E N 1
ATOM 8253 C CA . PHE E 1 87 ? -76.866 -2.575 -34.517 1.00 40.80 64 PHE E CA 1
ATOM 8254 C C . PHE E 1 87 ? -76.757 -1.067 -34.755 1.00 41.13 64 PHE E C 1
ATOM 8255 O O . PHE E 1 87 ? -76.300 -0.322 -33.890 1.00 40.25 64 PHE E O 1
ATOM 8263 N N . GLY E 1 88 ? -77.193 -0.618 -35.931 1.00 44.62 65 GLY E N 1
ATOM 8264 C CA . GLY E 1 88 ? -77.325 0.805 -36.216 1.00 41.92 65 GLY E CA 1
ATOM 8265 C C . GLY E 1 88 ? -76.346 1.328 -37.249 1.00 45.50 65 GLY E C 1
ATOM 8266 O O . GLY E 1 88 ? -76.595 2.365 -37.859 1.00 46.53 65 GLY E O 1
ATOM 8267 N N . GLY E 1 89 ? -75.231 0.626 -37.446 1.00 46.06 66 GLY E N 1
ATOM 8268 C CA . GLY E 1 89 ? -74.228 1.043 -38.420 1.00 46.15 66 GLY E CA 1
ATOM 8269 C C . GLY E 1 89 ? -73.724 2.448 -38.167 1.00 49.38 66 GLY E C 1
ATOM 8270 O O . GLY E 1 89 ? -73.498 2.834 -37.020 1.00 45.45 66 GLY E O 1
ATOM 8271 N N . GLY E 1 90 ? -73.557 3.222 -39.237 1.00 48.84 67 GLY E N 1
ATOM 8272 C CA . GLY E 1 90 ? -72.981 4.561 -39.134 1.00 49.79 67 GLY E CA 1
ATOM 8273 C C . GLY E 1 90 ? -73.996 5.671 -38.940 1.00 51.75 67 GLY E C 1
ATOM 8274 O O . GLY E 1 90 ? -73.820 6.769 -39.465 1.00 59.42 67 GLY E O 1
ATOM 8275 N N . THR E 1 91 ? -75.051 5.404 -38.177 1.00 51.12 68 THR E N 1
ATOM 8276 C CA . THR E 1 91 ? -76.133 6.371 -37.973 1.00 49.31 68 THR E CA 1
ATOM 8277 C C . THR E 1 91 ? -76.039 7.133 -36.640 1.00 45.11 68 THR E C 1
ATOM 8278 O O . THR E 1 91 ? -76.416 8.292 -36.572 1.00 45.30 68 THR E O 1
ATOM 8282 N N . TRP E 1 92 ? -75.523 6.482 -35.597 1.00 42.56 69 TRP E N 1
ATOM 8283 C CA . TRP E 1 92 ? -75.584 6.995 -34.208 1.00 38.36 69 TRP E CA 1
ATOM 8284 C C . TRP E 1 92 ? -75.067 8.417 -34.019 1.00 36.95 69 TRP E C 1
ATOM 8285 O O . TRP E 1 92 ? -75.633 9.210 -33.247 1.00 37.06 69 TRP E O 1
ATOM 8296 N N . GLY E 1 93 ? -73.975 8.737 -34.704 1.00 36.73 70 GLY E N 1
ATOM 8297 C CA . GLY E 1 93 ? -73.323 10.041 -34.571 1.00 36.31 70 GLY E CA 1
ATOM 8298 C C . GLY E 1 93 ? -73.900 11.170 -35.422 1.00 37.54 70 GLY E C 1
ATOM 8299 O O . GLY E 1 93 ? -73.374 12.285 -35.408 1.00 34.74 70 GLY E O 1
ATOM 8300 N N . GLY E 1 94 ? -74.959 10.891 -36.183 1.00 39.67 71 GLY E N 1
ATOM 8301 C CA . GLY E 1 94 ? -75.583 11.924 -37.025 1.00 40.97 71 GLY E CA 1
ATOM 8302 C C . GLY E 1 94 ? -74.621 12.524 -38.045 1.00 40.32 71 GLY E C 1
ATOM 8303 O O . GLY E 1 94 ? -74.012 11.802 -38.835 1.00 42.14 71 GLY E O 1
ATOM 8304 N N . GLY E 1 95 ? -74.467 13.842 -37.998 1.00 39.71 72 GLY E N 1
ATOM 8305 C CA . GLY E 1 95 ? -73.542 14.549 -38.865 1.00 39.67 72 GLY E CA 1
ATOM 8306 C C . GLY E 1 95 ? -72.418 15.168 -38.072 1.00 37.76 72 GLY E C 1
ATOM 8307 O O . GLY E 1 95 ? -72.622 16.142 -37.358 1.00 36.74 72 GLY E O 1
ATOM 8308 N N . MET E 1 96 ? -71.220 14.600 -38.216 1.00 38.30 73 MET E N 1
ATOM 8309 C CA . MET E 1 96 ? -70.040 15.074 -37.499 1.00 39.83 73 MET E CA 1
ATOM 8310 C C . MET E 1 96 ? -70.265 15.127 -35.972 1.00 39.30 73 MET E C 1
ATOM 8311 O O . MET E 1 96 ? -69.755 15.997 -35.296 1.00 36.67 73 MET E O 1
ATOM 8316 N N . GLY E 1 97 ? -71.036 14.184 -35.438 1.00 39.66 74 GLY E N 1
ATOM 8317 C CA . GLY E 1 97 ? -71.297 14.128 -33.999 1.00 39.50 74 GLY E CA 1
ATOM 8318 C C . GLY E 1 97 ? -72.580 14.829 -33.579 1.00 40.22 74 GLY E C 1
ATOM 8319 O O . GLY E 1 97 ? -73.127 14.517 -32.543 1.00 41.62 74 GLY E O 1
ATOM 8320 N N . PHE E 1 98 ? -73.061 15.776 -34.376 1.00 39.99 75 PHE E N 1
ATOM 8321 C CA . PHE E 1 98 ? -74.343 16.438 -34.104 1.00 39.50 75 PHE E CA 1
ATOM 8322 C C . PHE E 1 98 ? -75.450 15.411 -34.291 1.00 39.18 75 PHE E C 1
ATOM 8323 O O . PHE E 1 98 ? -75.632 14.903 -35.402 1.00 38.88 75 PHE E O 1
ATOM 8331 N N . PRO E 1 99 ? -76.186 15.081 -33.214 1.00 38.31 76 PRO E N 1
ATOM 8332 C CA . PRO E 1 99 ? -76.949 13.827 -33.227 1.00 40.52 76 PRO E CA 1
ATOM 8333 C C . PRO E 1 99 ? -78.325 13.890 -33.894 1.00 43.24 76 PRO E C 1
ATOM 8334 O O . PRO E 1 99 ? -79.341 13.485 -33.313 1.00 43.80 76 PRO E O 1
ATOM 8338 N N . TYR E 1 100 ? -78.332 14.344 -35.144 1.00 43.44 77 TYR E N 1
ATOM 8339 C CA . TYR E 1 100 ? -79.523 14.320 -35.980 1.00 43.30 77 TYR E CA 1
ATOM 8340 C C . TYR E 1 100 ? -79.178 13.858 -37.392 1.00 42.77 77 TYR E C 1
ATOM 8341 O O . TYR E 1 100 ? -78.090 14.131 -37.906 1.00 42.42 77 TYR E O 1
ATOM 8350 N N . ILE E 1 101 ? -80.107 13.138 -37.998 1.00 41.30 78 ILE E N 1
ATOM 8351 C CA . ILE E 1 101 ? -80.000 12.777 -39.395 1.00 45.83 78 ILE E CA 1
ATOM 8352 C C . ILE E 1 101 ? -81.193 13.327 -40.158 1.00 46.72 78 ILE E C 1
ATOM 8353 O O . ILE E 1 101 ? -82.200 13.719 -39.562 1.00 45.50 78 ILE E O 1
ATOM 8358 N N . VAL E 1 102 ? -81.065 13.335 -41.479 1.00 48.35 79 VAL E N 1
ATOM 8359 C CA . VAL E 1 102 ? -82.043 13.963 -42.349 1.00 45.44 79 VAL E CA 1
ATOM 8360 C C . VAL E 1 102 ? -82.688 12.896 -43.212 1.00 45.03 79 VAL E C 1
ATOM 8361 O O . VAL E 1 102 ? -82.062 11.883 -43.542 1.00 43.05 79 VAL E O 1
ATOM 8365 N N . VAL E 1 103 ? -83.966 13.104 -43.530 1.00 46.64 80 VAL E N 1
ATOM 8366 C CA . VAL E 1 103 ? -84.684 12.246 -44.468 1.00 48.54 80 VAL E CA 1
ATOM 8367 C C . VAL E 1 103 ? -85.614 13.112 -45.345 1.00 51.58 80 VAL E C 1
ATOM 8368 O O . VAL E 1 103 ? -86.225 14.080 -44.864 1.00 48.01 80 VAL E O 1
ATOM 8372 N N . GLU E 1 104 ? -85.693 12.763 -46.631 1.00 51.44 81 GLU E N 1
ATOM 8373 C CA . GLU E 1 104 ? -86.509 13.503 -47.605 1.00 52.98 81 GLU E CA 1
ATOM 8374 C C . GLU E 1 104 ? -87.688 12.641 -48.062 1.00 51.00 81 GLU E C 1
ATOM 8375 O O . GLU E 1 104 ? -87.585 11.418 -48.083 1.00 47.02 81 GLU E O 1
ATOM 8381 N N . GLU E 1 105 ? -88.804 13.267 -48.435 1.00 53.68 82 GLU E N 1
ATOM 8382 C CA . GLU E 1 105 ? -89.957 12.488 -48.923 1.00 55.78 82 GLU E CA 1
ATOM 8383 C C . GLU E 1 105 ? -89.607 11.749 -50.210 1.00 52.76 82 GLU E C 1
ATOM 8384 O O . GLU E 1 105 ? -88.717 12.166 -50.942 1.00 51.77 82 GLU E O 1
ATOM 8390 N N . PRO E 1 106 ? -90.288 10.625 -50.469 1.00 53.53 83 PRO E N 1
ATOM 8391 C CA . PRO E 1 106 ? -91.310 10.007 -49.630 1.00 55.57 83 PRO E CA 1
ATOM 8392 C C . PRO E 1 106 ? -90.729 9.067 -48.562 1.00 57.48 83 PRO E C 1
ATOM 8393 O O . PRO E 1 106 ? -91.482 8.340 -47.916 1.00 56.32 83 PRO E O 1
ATOM 8397 N N . ALA E 1 107 ? -89.406 9.075 -48.392 1.00 57.45 84 ALA E N 1
ATOM 8398 C CA . ALA E 1 107 ? -88.728 8.120 -47.510 1.00 55.99 84 ALA E CA 1
ATOM 8399 C C . ALA E 1 107 ? -89.092 8.305 -46.041 1.00 52.59 84 ALA E C 1
ATOM 8400 O O . ALA E 1 107 ? -89.040 7.343 -45.277 1.00 53.61 84 ALA E O 1
ATOM 8402 N N . ASP E 1 108 ? -89.463 9.530 -45.659 1.00 49.48 85 ASP E N 1
ATOM 8403 C CA . ASP E 1 108 ? -89.939 9.822 -44.303 1.00 52.21 85 ASP E CA 1
ATOM 8404 C C . ASP E 1 108 ? -91.037 8.859 -43.850 1.00 55.53 85 ASP E C 1
ATOM 8405 O O . ASP E 1 108 ? -91.115 8.491 -42.679 1.00 57.04 85 ASP E O 1
ATOM 8410 N N . GLU E 1 109 ? -91.866 8.438 -44.795 1.00 57.49 86 GLU E N 1
ATOM 8411 C CA . GLU E 1 109 ? -92.947 7.490 -44.535 1.00 59.50 86 GLU E CA 1
ATOM 8412 C C . GLU E 1 109 ? -92.423 6.147 -43.993 1.00 55.65 86 GLU E C 1
ATOM 8413 O O . GLU E 1 109 ? -93.084 5.510 -43.169 1.00 52.07 86 GLU E O 1
ATOM 8419 N N . ILE E 1 110 ? -91.239 5.728 -44.442 1.00 52.68 87 ILE E N 1
ATOM 8420 C CA . ILE E 1 110 ? -90.631 4.481 -43.953 1.00 51.06 87 ILE E CA 1
ATOM 8421 C C . ILE E 1 110 ? -90.260 4.599 -42.453 1.00 49.88 87 ILE E C 1
ATOM 8422 O O . ILE E 1 110 ? -90.426 3.648 -41.687 1.00 47.09 87 ILE E O 1
ATOM 8427 N N . LEU E 1 111 ? -89.778 5.766 -42.034 1.00 49.36 88 LEU E N 1
ATOM 8428 C CA . LEU E 1 111 ? -89.480 5.999 -40.623 1.00 51.79 88 LEU E CA 1
ATOM 8429 C C . LEU E 1 111 ? -90.753 6.143 -39.780 1.00 55.68 88 LEU E C 1
ATOM 8430 O O . LEU E 1 111 ? -90.799 5.669 -38.630 1.00 55.31 88 LEU E O 1
ATOM 8435 N N . ARG E 1 112 ? -91.784 6.779 -40.341 1.00 54.57 89 ARG E N 1
ATOM 8436 C CA . ARG E 1 112 ? -93.074 6.896 -39.641 1.00 53.14 89 ARG E CA 1
ATOM 8437 C C . ARG E 1 112 ? -93.676 5.530 -39.366 1.00 50.21 89 ARG E C 1
ATOM 8438 O O . ARG E 1 112 ? -94.261 5.331 -38.324 1.00 49.76 89 ARG E O 1
ATOM 8446 N N . GLU E 1 113 ? -93.493 4.579 -40.278 1.00 51.85 90 GLU E N 1
ATOM 8447 C CA . GLU E 1 113 ? -94.003 3.230 -40.064 1.00 53.63 90 GLU E CA 1
ATOM 8448 C C . GLU E 1 113 ? -93.433 2.560 -38.825 1.00 55.18 90 GLU E C 1
ATOM 8449 O O . GLU E 1 113 ? -94.080 1.681 -38.270 1.00 54.58 90 GLU E O 1
ATOM 8455 N N . VAL E 1 114 ? -92.221 2.940 -38.410 1.00 56.39 91 VAL E N 1
ATOM 8456 C CA . VAL E 1 114 ? -91.590 2.333 -37.220 1.00 54.55 91 VAL E CA 1
ATOM 8457 C C . VAL E 1 114 ? -91.604 3.256 -36.001 1.00 51.90 91 VAL E C 1
ATOM 8458 O O . VAL E 1 114 ? -90.955 2.963 -35.001 1.00 56.61 91 VAL E O 1
ATOM 8462 N N . GLY E 1 115 ? -92.323 4.371 -36.089 1.00 48.93 92 GLY E N 1
ATOM 8463 C CA . GLY E 1 115 ? -92.619 5.195 -34.920 1.00 47.66 92 GLY E CA 1
ATOM 8464 C C . GLY E 1 115 ? -91.698 6.363 -34.669 1.00 49.02 92 GLY E C 1
ATOM 8465 O O . GLY E 1 115 ? -91.795 6.998 -33.632 1.00 50.48 92 GLY E O 1
ATOM 8466 N N . VAL E 1 116 ? -90.818 6.675 -35.612 1.00 48.70 93 VAL E N 1
ATOM 8467 C CA . VAL E 1 116 ? -89.838 7.735 -35.400 1.00 50.23 93 VAL E CA 1
ATOM 8468 C C . VAL E 1 116 ? -90.508 9.103 -35.456 1.00 52.74 93 VAL E C 1
ATOM 8469 O O . VAL E 1 116 ? -91.270 9.378 -36.378 1.00 53.26 93 VAL E O 1
ATOM 8473 N N . LYS E 1 117 ? -90.202 9.957 -34.479 1.00 53.42 94 LYS E N 1
ATOM 8474 C CA . LYS E 1 117 ? -90.661 11.342 -34.488 1.00 54.81 94 LYS E CA 1
ATOM 8475 C C . LYS E 1 117 ? -89.847 12.112 -35.505 1.00 55.03 94 LYS E C 1
ATOM 8476 O O . LYS E 1 117 ? -88.615 12.020 -35.518 1.00 59.12 94 LYS E O 1
ATOM 8482 N N . LEU E 1 118 ? -90.524 12.885 -36.345 1.00 53.21 95 LEU E N 1
ATOM 8483 C CA . LEU E 1 118 ? -89.855 13.680 -37.374 1.00 52.36 95 LEU E CA 1
ATOM 8484 C C . LEU E 1 118 ? -90.227 15.131 -37.226 1.00 50.04 95 LEU E C 1
ATOM 8485 O O . LEU E 1 118 ? -91.363 15.443 -36.922 1.00 52.28 95 LEU E O 1
ATOM 8490 N N . GLU E 1 119 ? -89.271 16.017 -37.438 1.00 49.88 96 GLU E N 1
ATOM 8491 C CA . GLU E 1 119 ? -89.536 17.436 -37.371 1.00 55.54 96 GLU E CA 1
ATOM 8492 C C . GLU E 1 119 ? -89.156 18.095 -38.680 1.00 57.64 96 GLU E C 1
ATOM 8493 O O . GLU E 1 119 ? -88.117 17.785 -39.257 1.00 56.61 96 GLU E O 1
ATOM 8499 N N . LYS E 1 120 ? -90.013 19.001 -39.141 1.00 58.17 97 LYS E N 1
ATOM 8500 C CA . LYS E 1 120 ? -89.827 19.667 -40.419 1.00 58.34 97 LYS E CA 1
ATOM 8501 C C . LYS E 1 120 ? -88.605 20.546 -40.350 1.00 53.40 97 LYS E C 1
ATOM 8502 O O . LYS E 1 120 ? -88.320 21.129 -39.320 1.00 52.83 97 LYS E O 1
ATOM 8508 N N . VAL E 1 121 ? -87.888 20.637 -41.455 1.00 53.28 98 VAL E N 1
ATOM 8509 C CA . VAL E 1 121 ? -86.768 21.549 -41.563 1.00 53.05 98 VAL E CA 1
ATOM 8510 C C . VAL E 1 121 ? -87.308 22.910 -42.011 1.00 58.88 98 VAL E C 1
ATOM 8511 O O . VAL E 1 121 ? -88.137 22.991 -42.922 1.00 56.34 98 VAL E O 1
ATOM 8515 N N . GLU E 1 122 ? -86.812 23.969 -41.380 1.00 61.16 99 GLU E N 1
ATOM 8516 C CA . GLU E 1 122 ? -87.253 25.326 -41.659 1.00 66.94 99 GLU E CA 1
ATOM 8517 C C . GLU E 1 122 ? -86.887 25.737 -43.088 1.00 68.96 99 GLU E C 1
ATOM 8518 O O . GLU E 1 122 ? -85.741 25.575 -43.514 1.00 72.82 99 GLU E O 1
ATOM 8524 N N . GLY E 1 123 ? -87.863 26.261 -43.826 1.00 65.46 100 GLY E N 1
ATOM 8525 C CA . GLY E 1 123 ? -87.635 26.730 -45.195 1.00 60.91 100 GLY E CA 1
ATOM 8526 C C . GLY E 1 123 ? -87.411 25.631 -46.224 1.00 60.27 100 GLY E C 1
ATOM 8527 O O . GLY E 1 123 ? -86.869 25.897 -47.294 1.00 58.73 100 GLY E O 1
ATOM 8528 N N . GLU E 1 124 ? -87.830 24.403 -45.913 1.00 57.40 101 GLU E N 1
ATOM 8529 C CA . GLU E 1 124 ? -87.606 23.256 -46.795 1.00 60.07 101 GLU E CA 1
ATOM 8530 C C . GLU E 1 124 ? -88.798 22.324 -46.754 1.00 62.02 101 GLU E C 1
ATOM 8531 O O . GLU E 1 124 ? -89.123 21.778 -45.709 1.00 65.27 101 GLU E O 1
ATOM 8537 N N . ASP E 1 125 ? -89.439 22.126 -47.897 1.00 64.53 102 ASP E N 1
ATOM 8538 C CA . ASP E 1 125 ? -90.600 21.242 -47.965 1.00 66.23 102 ASP E CA 1
ATOM 8539 C C . ASP E 1 125 ? -90.145 19.808 -48.162 1.00 58.88 102 ASP E C 1
ATOM 8540 O O . ASP E 1 125 ? -89.181 19.544 -48.882 1.00 56.83 102 ASP E O 1
ATOM 8545 N N . GLY E 1 126 ? -90.842 18.881 -47.526 1.00 53.16 103 GLY E N 1
ATOM 8546 C CA . GLY E 1 126 ? -90.510 17.472 -47.660 1.00 55.61 103 GLY E CA 1
ATOM 8547 C C . GLY E 1 126 ? -89.135 17.060 -47.138 1.00 55.21 103 GLY E C 1
ATOM 8548 O O . GLY E 1 126 ? -88.555 16.077 -47.617 1.00 54.59 103 GLY E O 1
ATOM 8549 N N . LEU E 1 127 ? -88.612 17.817 -46.174 1.00 54.31 104 LEU E N 1
ATOM 8550 C CA . LEU E 1 127 ? -87.327 17.517 -45.536 1.00 52.80 104 LEU E CA 1
ATOM 8551 C C . LEU E 1 127 ? -87.494 17.508 -44.013 1.00 55.81 104 LEU E C 1
ATOM 8552 O O . LEU E 1 127 ? -88.018 18.461 -43.432 1.00 57.17 104 LEU E O 1
ATOM 8557 N N . TYR E 1 128 ? -87.031 16.437 -43.374 1.00 56.41 105 TYR E N 1
ATOM 8558 C CA . TYR E 1 128 ? -87.220 16.249 -41.937 1.00 55.83 105 TYR E CA 1
ATOM 8559 C C . TYR E 1 128 ? -85.908 15.866 -41.224 1.00 54.56 105 TYR E C 1
ATOM 8560 O O . TYR E 1 128 ? -85.008 15.279 -41.826 1.00 50.49 105 TYR E O 1
ATOM 8569 N N . THR E 1 129 ? -85.804 16.221 -39.946 1.00 50.99 106 THR E N 1
ATOM 8570 C CA . THR E 1 129 ? -84.738 15.711 -39.096 1.00 47.83 106 THR E CA 1
ATOM 8571 C C . THR E 1 129 ? -85.297 14.702 -38.100 1.00 47.98 106 THR E C 1
ATOM 8572 O O . THR E 1 129 ? -86.491 14.728 -37.779 1.00 45.39 106 THR E O 1
ATOM 8576 N N . ALA E 1 130 ? -84.423 13.806 -37.634 1.00 46.27 107 ALA E N 1
ATOM 8577 C CA . ALA E 1 130 ? -84.747 12.827 -36.594 1.00 44.54 107 ALA E CA 1
ATOM 8578 C C . ALA E 1 130 ? -83.543 12.585 -35.674 1.00 45.40 107 ALA E C 1
ATOM 8579 O O . ALA E 1 130 ? -82.393 12.606 -36.114 1.00 43.46 107 ALA E O 1
ATOM 8581 N N . ASP E 1 131 ? -83.834 12.369 -34.394 1.00 47.42 108 ASP E N 1
ATOM 8582 C CA . ASP E 1 131 ? -82.846 12.030 -33.367 1.00 44.34 108 ASP E CA 1
ATOM 8583 C C . ASP E 1 131 ? -82.051 10.810 -33.822 1.00 40.45 108 ASP E C 1
ATOM 8584 O O . ASP E 1 131 ? -82.626 9.748 -34.044 1.00 41.54 108 ASP E O 1
ATOM 8589 N N . SER E 1 132 ? -80.736 10.965 -33.960 1.00 39.81 109 SER E N 1
ATOM 8590 C CA . SER E 1 132 ? -79.869 9.890 -34.490 1.00 40.32 109 SER E CA 1
ATOM 8591 C C . SER E 1 132 ? -79.749 8.661 -33.586 1.00 39.73 109 SER E C 1
ATOM 8592 O O . SER E 1 132 ? -79.222 7.633 -34.013 1.00 42.42 109 SER E O 1
ATOM 8595 N N . VAL E 1 133 ? -80.210 8.767 -32.338 1.00 39.13 110 VAL E N 1
ATOM 8596 C CA . VAL E 1 133 ? -80.229 7.629 -31.421 1.00 39.76 110 VAL E CA 1
ATOM 8597 C C . VAL E 1 133 ? -81.569 6.896 -31.505 1.00 39.61 110 VAL E C 1
ATOM 8598 O O . VAL E 1 133 ? -81.626 5.665 -31.441 1.00 38.43 110 VAL E O 1
ATOM 8602 N N . GLU E 1 134 ? -82.643 7.658 -31.664 1.00 41.18 111 GLU E N 1
ATOM 8603 C CA . GLU E 1 134 ? -83.992 7.090 -31.806 1.00 42.93 111 GLU E CA 1
ATOM 8604 C C . GLU E 1 134 ? -84.140 6.215 -33.054 1.00 42.07 111 GLU E C 1
ATOM 8605 O O . GLU E 1 134 ? -84.773 5.158 -33.019 1.00 39.03 111 GLU E O 1
ATOM 8611 N N . VAL E 1 135 ? -83.556 6.657 -34.164 1.00 42.64 112 VAL E N 1
ATOM 8612 C CA . VAL E 1 135 ? -83.767 5.973 -35.444 1.00 39.75 112 VAL E CA 1
ATOM 8613 C C . VAL E 1 135 ? -83.285 4.519 -35.433 1.00 39.48 112 VAL E C 1
ATOM 8614 O O . VAL E 1 135 ? -84.056 3.611 -35.766 1.00 40.56 112 VAL E O 1
ATOM 8618 N N . PRO E 1 136 ? -82.017 4.276 -35.049 1.00 38.84 113 PRO E N 1
ATOM 8619 C CA . PRO E 1 136 ? -81.532 2.888 -35.064 1.00 39.25 113 PRO E CA 1
ATOM 8620 C C . PRO E 1 136 ? -82.362 1.981 -34.169 1.00 38.53 113 PRO E C 1
ATOM 8621 O O . PRO E 1 136 ? -82.642 0.841 -34.528 1.00 38.42 113 PRO E O 1
ATOM 8625 N N . ALA E 1 137 ? -82.728 2.488 -32.998 1.00 40.80 114 ALA E N 1
ATOM 8626 C CA . ALA E 1 137 ? -83.533 1.718 -32.040 1.00 42.74 114 ALA E CA 1
ATOM 8627 C C . ALA E 1 137 ? -84.835 1.255 -32.675 1.00 41.79 114 ALA E C 1
ATOM 8628 O O . ALA E 1 137 ? -85.175 0.081 -32.623 1.00 40.64 114 ALA E O 1
ATOM 8630 N N . LYS E 1 138 ? -85.538 2.195 -33.299 1.00 44.25 115 LYS E N 1
ATOM 8631 C CA . LYS E 1 138 ? -86.840 1.920 -33.902 1.00 44.36 115 LYS E CA 1
ATOM 8632 C C . LYS E 1 138 ? -86.730 1.093 -35.181 1.00 45.20 115 LYS E C 1
ATOM 8633 O O . LYS E 1 138 ? -87.563 0.222 -35.426 1.00 50.16 115 LYS E O 1
ATOM 8639 N N . LEU E 1 139 ? -85.688 1.323 -35.977 1.00 46.92 116 LEU E N 1
ATOM 8640 C CA . LEU E 1 139 ? -85.434 0.472 -37.138 1.00 45.64 116 LEU E CA 1
ATOM 8641 C C . LEU E 1 139 ? -85.244 -0.971 -36.718 1.00 46.34 116 LEU E C 1
ATOM 8642 O O . LEU E 1 139 ? -85.792 -1.883 -37.347 1.00 46.96 116 LEU E O 1
ATOM 8647 N N . ALA E 1 140 ? -84.485 -1.179 -35.643 1.00 46.19 117 ALA E N 1
ATOM 8648 C CA . ALA E 1 140 ? -84.213 -2.528 -35.153 1.00 46.06 117 ALA E CA 1
ATOM 8649 C C . ALA E 1 140 ? -85.477 -3.188 -34.628 1.00 45.06 117 ALA E C 1
ATOM 8650 O O . ALA E 1 140 ? -85.744 -4.357 -34.914 1.00 43.59 117 ALA E O 1
ATOM 8652 N N . VAL E 1 141 ? -86.255 -2.445 -33.852 1.00 47.21 118 VAL E N 1
ATOM 8653 C CA . VAL E 1 141 ? -87.515 -2.988 -33.328 1.00 51.37 118 VAL E CA 1
ATOM 8654 C C . VAL E 1 141 ? -88.442 -3.403 -34.484 1.00 48.39 118 VAL E C 1
ATOM 8655 O O . VAL E 1 141 ? -88.994 -4.507 -34.468 1.00 50.36 118 VAL E O 1
ATOM 8659 N N . GLY E 1 142 ? -88.585 -2.522 -35.480 1.00 48.37 119 GLY E N 1
ATOM 8660 C CA . GLY E 1 142 ? -89.348 -2.828 -36.687 1.00 45.76 119 GLY E CA 1
ATOM 8661 C C . GLY E 1 142 ? -88.931 -4.152 -37.306 1.00 46.83 119 GLY E C 1
ATOM 8662 O O . GLY E 1 142 ? -89.772 -5.004 -37.598 1.00 50.09 119 GLY E O 1
ATOM 8663 N N . ALA E 1 143 ? -87.626 -4.346 -37.486 1.00 46.57 120 ALA E N 1
ATOM 8664 C CA . ALA E 1 143 ? -87.125 -5.588 -38.075 1.00 46.33 120 ALA E CA 1
ATOM 8665 C C . ALA E 1 143 ? -87.448 -6.820 -37.221 1.00 47.58 120 ALA E C 1
ATOM 8666 O O . ALA E 1 143 ? -87.897 -7.854 -37.738 1.00 51.31 120 ALA E O 1
ATOM 8668 N N . ILE E 1 144 ? -87.206 -6.713 -35.918 1.00 46.21 121 ILE E N 1
ATOM 8669 C CA . ILE E 1 144 ? -87.382 -7.842 -35.012 1.00 45.40 121 ILE E CA 1
ATOM 8670 C C . ILE E 1 144 ? -88.865 -8.191 -34.876 1.00 43.78 121 ILE E C 1
ATOM 8671 O O . ILE E 1 144 ? -89.240 -9.357 -34.959 1.00 44.42 121 ILE E O 1
ATOM 8676 N N . ASP E 1 145 ? -89.701 -7.179 -34.687 1.00 44.65 122 ASP E N 1
ATOM 8677 C CA . ASP E 1 145 ? -91.148 -7.401 -34.560 1.00 47.26 122 ASP E CA 1
ATOM 8678 C C . ASP E 1 145 ? -91.790 -7.917 -35.857 1.00 48.93 122 ASP E C 1
ATOM 8679 O O . ASP E 1 145 ? -92.827 -8.564 -35.808 1.00 49.26 122 ASP E O 1
ATOM 8684 N N . ALA E 1 146 ? -91.168 -7.648 -37.005 1.00 48.24 123 ALA E N 1
ATOM 8685 C CA . ALA E 1 146 ? -91.605 -8.238 -38.272 1.00 48.07 123 ALA E CA 1
ATOM 8686 C C . ALA E 1 146 ? -91.165 -9.690 -38.395 1.00 50.05 123 ALA E C 1
ATOM 8687 O O . ALA E 1 146 ? -91.592 -10.391 -39.314 1.00 52.16 123 ALA E O 1
ATOM 8689 N N . GLY E 1 147 ? -90.293 -10.142 -37.493 1.00 49.17 124 GLY E N 1
ATOM 8690 C CA . GLY E 1 147 ? -89.853 -11.536 -37.474 1.00 44.95 124 GLY E CA 1
ATOM 8691 C C . GLY E 1 147 ? -88.407 -11.769 -37.880 1.00 44.67 124 GLY E C 1
ATOM 8692 O O . GLY E 1 147 ? -87.933 -12.899 -37.846 1.00 44.27 124 GLY E O 1
ATOM 8693 N N . ALA E 1 148 ? -87.691 -10.716 -38.264 1.00 45.84 125 ALA E N 1
ATOM 8694 C CA . ALA E 1 148 ? -86.271 -10.869 -38.609 1.00 47.19 125 ALA E CA 1
ATOM 8695 C C . ALA E 1 148 ? -85.445 -11.106 -37.348 1.00 45.92 125 ALA E C 1
ATOM 8696 O O . ALA E 1 148 ? -85.665 -10.462 -36.332 1.00 45.98 125 ALA E O 1
ATOM 8698 N N . LYS E 1 149 ? -84.508 -12.042 -37.429 1.00 44.94 126 LYS E N 1
ATOM 8699 C CA . LYS E 1 149 ? -83.528 -12.272 -36.378 1.00 43.32 126 LYS E CA 1
ATOM 8700 C C . LYS E 1 149 ? -82.310 -11.384 -36.626 1.00 41.81 126 LYS E C 1
ATOM 8701 O O . LYS E 1 149 ? -81.742 -11.416 -37.707 1.00 42.39 126 LYS E O 1
ATOM 8707 N N . VAL E 1 150 ? -81.908 -10.608 -35.626 1.00 41.25 127 VAL E N 1
ATOM 8708 C CA . VAL E 1 150 ? -80.706 -9.780 -35.720 1.00 40.78 127 VAL E CA 1
ATOM 8709 C C . VAL E 1 150 ? -79.601 -10.337 -34.824 1.00 42.18 127 VAL E C 1
ATOM 8710 O O . VAL E 1 150 ? -79.728 -10.324 -33.600 1.00 41.24 127 VAL E O 1
ATOM 8714 N N . LEU E 1 151 ? -78.520 -10.819 -35.433 1.00 41.36 128 LEU E N 1
ATOM 8715 C CA . LEU E 1 151 ? -77.355 -11.310 -34.693 1.00 41.33 128 LEU E CA 1
ATOM 8716 C C . LEU E 1 151 ? -76.210 -10.302 -34.788 1.00 42.03 128 LEU E C 1
ATOM 8717 O O . LEU E 1 151 ? -75.776 -9.934 -35.897 1.00 39.27 128 LEU E O 1
ATOM 8722 N N . THR E 1 152 ? -75.732 -9.855 -33.626 1.00 38.49 129 THR E N 1
ATOM 8723 C CA . THR E 1 152 ? -74.628 -8.894 -33.555 1.00 36.98 129 THR E CA 1
ATOM 8724 C C . THR E 1 152 ? -73.359 -9.598 -33.100 1.00 33.89 129 THR E C 1
ATOM 8725 O O . THR E 1 152 ? -73.400 -10.734 -32.663 1.00 34.80 129 THR E O 1
ATOM 8729 N N . GLY E 1 153 ? -72.225 -8.921 -33.225 1.00 34.42 130 GLY E N 1
ATOM 8730 C CA . GLY E 1 153 ? -70.939 -9.540 -32.956 1.00 34.32 130 GLY E CA 1
ATOM 8731 C C . GLY E 1 153 ? -70.583 -10.648 -33.929 1.00 34.15 130 GLY E C 1
ATOM 8732 O O . GLY E 1 153 ? -69.834 -11.567 -33.576 1.00 33.70 130 GLY E O 1
ATOM 8733 N N . ILE E 1 154 ? -71.125 -10.573 -35.151 1.00 34.64 131 ILE E N 1
ATOM 8734 C CA . ILE E 1 154 ? -70.909 -11.608 -36.172 1.00 34.55 131 ILE E CA 1
ATOM 8735 C C . ILE E 1 154 ? -70.393 -10.971 -37.454 1.00 33.67 131 ILE E C 1
ATOM 8736 O O . ILE E 1 154 ? -71.003 -10.037 -37.974 1.00 34.04 131 ILE E O 1
ATOM 8741 N N . VAL E 1 155 ? -69.282 -11.491 -37.961 1.00 32.71 132 VAL E N 1
ATOM 8742 C CA . VAL E 1 155 ? -68.659 -10.964 -39.150 1.00 34.06 132 VAL E CA 1
ATOM 8743 C C . VAL E 1 155 ? -68.848 -11.971 -40.268 1.00 33.96 132 VAL E C 1
ATOM 8744 O O . VAL E 1 155 ? -68.548 -13.146 -40.108 1.00 34.48 132 VAL E O 1
ATOM 8748 N N . VAL E 1 156 ? -69.347 -11.507 -41.405 1.00 34.09 133 VAL E N 1
ATOM 8749 C CA . VAL E 1 156 ? -69.308 -12.323 -42.628 1.00 33.85 133 VAL E CA 1
ATOM 8750 C C . VAL E 1 156 ? -67.956 -12.157 -43.291 1.00 33.05 133 VAL E C 1
ATOM 8751 O O . VAL E 1 156 ? -67.632 -11.088 -43.801 1.00 34.89 133 VAL E O 1
ATOM 8755 N N . GLU E 1 157 ? -67.149 -13.200 -43.283 1.00 34.26 134 GLU E N 1
ATOM 8756 C CA . GLU E 1 157 ? -65.827 -13.099 -43.860 1.00 38.75 134 GLU E CA 1
ATOM 8757 C C . GLU E 1 157 ? -65.740 -13.649 -45.288 1.00 39.68 134 GLU E C 1
ATOM 8758 O O . GLU E 1 157 ? -64.739 -13.443 -45.964 1.00 39.75 134 GLU E O 1
ATOM 8764 N N . ASP E 1 158 ? -66.765 -14.363 -45.748 1.00 38.76 135 ASP E N 1
ATOM 8765 C CA . ASP E 1 158 ? -66.708 -14.976 -47.087 1.00 36.67 135 ASP E CA 1
ATOM 8766 C C . ASP E 1 158 ? -68.083 -15.439 -47.519 1.00 37.71 135 ASP E C 1
ATOM 8767 O O . ASP E 1 158 ? -69.065 -15.250 -46.794 1.00 37.56 135 ASP E O 1
ATOM 8772 N N . LEU E 1 159 ? -68.156 -16.042 -48.702 1.00 39.41 136 LEU E N 1
ATOM 8773 C CA . LEU E 1 159 ? -69.413 -16.585 -49.213 1.00 40.09 136 LEU E CA 1
ATOM 8774 C C . LEU E 1 159 ? -69.309 -18.086 -49.413 1.00 38.54 136 LEU E C 1
ATOM 8775 O O . LEU E 1 159 ? -68.209 -18.641 -49.566 1.00 38.11 136 LEU E O 1
ATOM 8780 N N . VAL E 1 160 ? -70.469 -18.737 -49.339 1.00 40.29 137 VAL E N 1
ATOM 8781 C CA . VAL E 1 160 ? -70.629 -20.124 -49.740 1.00 40.61 137 VAL E CA 1
ATOM 8782 C C . VAL E 1 160 ? -71.085 -20.073 -51.194 1.00 40.21 137 VAL E C 1
ATOM 8783 O O . VAL E 1 160 ? -72.018 -19.344 -51.517 1.00 39.86 137 VAL E O 1
ATOM 8787 N N . LEU E 1 161 ? -70.435 -20.848 -52.051 1.00 40.92 138 LEU E N 1
ATOM 8788 C CA . LEU E 1 161 ? -70.741 -20.849 -53.477 1.00 44.95 138 LEU E CA 1
ATOM 8789 C C . LEU E 1 161 ? -71.331 -22.173 -53.950 1.00 48.45 138 LEU E C 1
ATOM 8790 O O . LEU E 1 161 ? -71.042 -23.237 -53.393 1.00 48.12 138 LEU E O 1
ATOM 8795 N N . ARG E 1 162 ? -72.170 -22.078 -54.979 1.00 49.42 139 ARG E N 1
ATOM 8796 C CA . ARG E 1 162 ? -72.587 -23.233 -55.775 1.00 51.83 139 ARG E CA 1
ATOM 8797 C C . ARG E 1 162 ? -72.443 -22.855 -57.252 1.00 55.88 139 ARG E C 1
ATOM 8798 O O . ARG E 1 162 ? -72.037 -21.725 -57.569 1.00 52.40 139 ARG E O 1
ATOM 8806 N N . GLU E 1 163 ? -72.756 -23.795 -58.149 1.00 60.35 140 GLU E N 1
ATOM 8807 C CA . GLU E 1 163 ? -72.675 -23.547 -59.595 1.00 58.95 140 GLU E CA 1
ATOM 8808 C C . GLU E 1 163 ? -73.293 -22.206 -59.947 1.00 51.25 140 GLU E C 1
ATOM 8809 O O . GLU E 1 163 ? -74.493 -22.003 -59.771 1.00 47.95 140 GLU E O 1
ATOM 8815 N N . ASN E 1 164 ? -72.459 -21.277 -60.391 1.00 49.82 141 ASN E N 1
ATOM 8816 C CA . ASN E 1 164 ? -72.925 -19.963 -60.825 1.00 54.78 141 ASN E CA 1
ATOM 8817 C C . ASN E 1 164 ? -73.753 -19.153 -59.846 1.00 55.07 141 ASN E C 1
ATOM 8818 O O . ASN E 1 164 ? -74.573 -18.329 -60.286 1.00 51.70 141 ASN E O 1
ATOM 8823 N N . ARG E 1 165 ? -73.562 -19.358 -58.537 1.00 51.94 142 ARG E N 1
ATOM 8824 C CA . ARG E 1 165 ? -74.262 -18.513 -57.568 1.00 49.87 142 ARG E CA 1
ATOM 8825 C C . ARG E 1 165 ? -73.731 -18.554 -56.145 1.00 48.38 142 ARG E C 1
ATOM 8826 O O . ARG E 1 165 ? -73.012 -19.475 -55.751 1.00 45.50 142 ARG E O 1
ATOM 8834 N N . VAL E 1 166 ? -74.154 -17.547 -55.386 1.00 48.91 143 VAL E N 1
ATOM 8835 C CA . VAL E 1 166 ? -73.893 -17.445 -53.959 1.00 49.76 143 VAL E CA 1
ATOM 8836 C C . VAL E 1 166 ? -75.029 -18.161 -53.252 1.00 50.81 143 VAL E C 1
ATOM 8837 O O . VAL E 1 166 ? -76.190 -17.853 -53.512 1.00 50.87 143 VAL E O 1
ATOM 8841 N N . ALA E 1 167 ? -74.690 -19.094 -52.359 1.00 51.39 144 ALA E N 1
ATOM 8842 C CA . ALA E 1 167 ? -75.676 -19.936 -51.671 1.00 51.68 144 ALA E CA 1
ATOM 8843 C C . ALA E 1 167 ? -75.629 -19.831 -50.136 1.00 50.77 144 ALA E C 1
ATOM 8844 O O . ALA E 1 167 ? -76.215 -20.665 -49.437 1.00 48.44 144 ALA E O 1
ATOM 8846 N N . GLY E 1 168 ? -74.939 -18.819 -49.617 1.00 48.62 145 GLY E N 1
ATOM 8847 C CA . GLY E 1 168 ? -74.817 -18.639 -48.170 1.00 46.71 145 GLY E CA 1
ATOM 8848 C C . GLY E 1 168 ? -73.658 -17.759 -47.744 1.00 44.25 145 GLY E C 1
ATOM 8849 O O . GLY E 1 168 ? -72.938 -17.207 -48.582 1.00 39.71 145 GLY E O 1
ATOM 8850 N N . VAL E 1 169 ? -73.470 -17.650 -46.430 1.00 41.21 146 VAL E N 1
ATOM 8851 C CA . VAL E 1 169 ? -72.414 -16.812 -45.860 1.00 39.63 146 VAL E CA 1
ATOM 8852 C C . VAL E 1 169 ? -71.516 -17.592 -44.912 1.00 39.29 146 VAL E C 1
ATOM 8853 O O . VAL E 1 169 ? -71.945 -18.537 -44.261 1.00 36.64 146 VAL E O 1
ATOM 8857 N N . VAL E 1 170 ? -70.252 -17.177 -44.872 1.00 38.38 147 VAL E N 1
ATOM 8858 C CA . VAL E 1 170 ? -69.247 -17.740 -44.001 1.00 37.68 147 VAL E CA 1
ATOM 8859 C C . VAL E 1 170 ? -69.069 -16.758 -42.851 1.00 38.40 147 VAL E C 1
ATOM 8860 O O . VAL E 1 170 ? -68.723 -15.594 -43.078 1.00 37.82 147 VAL E O 1
ATOM 8864 N N . ILE E 1 171 ? -69.339 -17.219 -41.628 1.00 37.94 148 ILE E N 1
ATOM 8865 C CA . ILE E 1 171 ? -69.396 -16.318 -40.472 1.00 39.09 148 ILE E CA 1
ATOM 8866 C C . ILE E 1 171 ? -68.351 -16.650 -39.416 1.00 37.00 148 ILE E C 1
ATOM 8867 O O . ILE E 1 171 ? -67.982 -17.828 -39.211 1.00 36.91 148 ILE E O 1
ATOM 8872 N N . ASN E 1 172 ? -67.859 -15.589 -38.781 1.00 37.40 149 ASN E N 1
ATOM 8873 C CA . ASN E 1 172 ? -67.038 -15.699 -37.592 1.00 36.64 149 ASN E CA 1
ATOM 8874 C C . ASN E 1 172 ? -67.507 -14.656 -36.584 1.00 36.93 149 ASN E C 1
ATOM 8875 O O . ASN E 1 172 ? -68.374 -13.824 -36.906 1.00 37.45 149 ASN E O 1
ATOM 8880 N N . SER E 1 173 ? -66.974 -14.707 -35.362 1.00 35.71 150 SER E N 1
ATOM 8881 C CA . SER E 1 173 ? -67.350 -13.713 -34.348 1.00 37.11 150 SER E CA 1
ATOM 8882 C C . SER E 1 173 ? -66.447 -12.489 -34.439 1.00 34.50 150 SER E C 1
ATOM 8883 O O . SER E 1 173 ? -65.282 -12.596 -34.782 1.00 32.32 150 SER E O 1
ATOM 8886 N N . TYR E 1 174 ? -67.014 -11.333 -34.128 1.00 33.28 151 TYR E N 1
ATOM 8887 C CA . TYR E 1 174 ? -66.257 -10.105 -34.002 1.00 34.42 151 TYR E CA 1
ATOM 8888 C C . TYR E 1 174 ? -65.158 -10.246 -32.955 1.00 36.30 151 TYR E C 1
ATOM 8889 O O . TYR E 1 174 ? -64.034 -9.780 -33.161 1.00 34.90 151 TYR E O 1
ATOM 8898 N N . ALA E 1 175 ? -65.473 -10.913 -31.842 1.00 35.20 152 ALA E N 1
ATOM 8899 C CA . ALA E 1 175 ? -64.465 -11.175 -30.824 1.00 35.92 152 ALA E CA 1
ATOM 8900 C C . ALA E 1 175 ? -63.247 -11.877 -31.403 1.00 34.90 152 ALA E C 1
ATOM 8901 O O . ALA E 1 175 ? -62.110 -11.446 -31.181 1.00 35.21 152 ALA E O 1
ATOM 8903 N N . ILE E 1 176 ? -63.475 -12.964 -32.137 1.00 34.46 153 ILE E N 1
ATOM 8904 C CA . ILE E 1 176 ? -62.378 -13.695 -32.759 1.00 35.08 153 ILE E CA 1
ATOM 8905 C C . ILE E 1 176 ? -61.604 -12.814 -33.756 1.00 34.12 153 ILE E C 1
ATOM 8906 O O . ILE E 1 176 ? -60.384 -12.823 -33.770 1.00 34.16 153 ILE E O 1
ATOM 8911 N N . GLU E 1 177 ? -62.317 -12.041 -34.564 1.00 35.25 154 GLU E N 1
ATOM 8912 C CA . GLU E 1 177 ? -61.680 -11.167 -35.540 1.00 35.32 154 GLU E CA 1
ATOM 8913 C C . GLU E 1 177 ? -60.824 -10.110 -34.847 1.00 35.77 154 GLU E C 1
ATOM 8914 O O . GLU E 1 177 ? -59.665 -9.948 -35.162 1.00 34.25 154 GLU E O 1
ATOM 8920 N N . LYS E 1 178 ? -61.412 -9.386 -33.908 1.00 34.17 155 LYS E N 1
ATOM 8921 C CA . LYS E 1 178 ? -60.707 -8.303 -33.230 1.00 35.46 155 LYS E CA 1
ATOM 8922 C C . LYS E 1 178 ? -59.559 -8.821 -32.360 1.00 36.11 155 LYS E C 1
ATOM 8923 O O . LYS E 1 178 ? -58.545 -8.167 -32.228 1.00 38.18 155 LYS E O 1
ATOM 8929 N N . ALA E 1 179 ? -59.717 -10.002 -31.769 1.00 35.70 156 ALA E N 1
ATOM 8930 C CA . ALA E 1 179 ? -58.634 -10.626 -30.997 1.00 37.37 156 ALA E CA 1
ATOM 8931 C C . ALA E 1 179 ? -57.507 -11.174 -31.879 1.00 37.90 156 ALA E C 1
ATOM 8932 O O . ALA E 1 179 ? -56.414 -11.422 -31.385 1.00 39.88 156 ALA E O 1
ATOM 8934 N N . GLY E 1 180 ? -57.774 -11.380 -33.175 1.00 39.09 157 GLY E N 1
ATOM 8935 C CA . GLY E 1 180 ? -56.753 -11.878 -34.111 1.00 35.81 157 GLY E CA 1
ATOM 8936 C C . GLY E 1 180 ? -56.459 -13.365 -33.990 1.00 37.37 157 GLY E C 1
ATOM 8937 O O . GLY E 1 180 ? -55.392 -13.826 -34.390 1.00 38.48 157 GLY E O 1
ATOM 8938 N N . LEU E 1 181 ? -57.406 -14.135 -33.460 1.00 38.41 158 LEU E N 1
ATOM 8939 C CA . LEU E 1 181 ? -57.189 -15.562 -33.212 1.00 39.92 158 LEU E CA 1
ATOM 8940 C C . LEU E 1 181 ? -57.382 -16.355 -34.494 1.00 41.65 158 LEU E C 1
ATOM 8941 O O . LEU E 1 181 ? -58.232 -16.016 -35.305 1.00 42.27 158 LEU E O 1
ATOM 8946 N N . HIS E 1 182 ? -56.604 -17.415 -34.669 1.00 45.37 159 HIS E N 1
ATOM 8947 C CA . HIS E 1 182 ? -56.645 -18.211 -35.897 1.00 48.21 159 HIS E CA 1
ATOM 8948 C C . HIS E 1 182 ? -57.663 -19.342 -35.733 1.00 42.76 159 HIS E C 1
ATOM 8949 O O . HIS E 1 182 ? -57.328 -20.481 -35.380 1.00 43.93 159 HIS E O 1
ATOM 8956 N N . ILE E 1 183 ? -58.920 -18.995 -35.972 1.00 38.33 160 ILE E N 1
ATOM 8957 C CA . ILE E 1 183 ? -60.038 -19.890 -35.752 1.00 38.50 160 ILE E CA 1
ATOM 8958 C C . ILE E 1 183 ? -60.959 -19.905 -36.975 1.00 37.44 160 ILE E C 1
ATOM 8959 O O . ILE E 1 183 ? -61.354 -18.875 -37.491 1.00 33.39 160 ILE E O 1
ATOM 8964 N N . ASP E 1 184 ? -61.342 -21.098 -37.391 1.00 38.51 161 ASP E N 1
ATOM 8965 C CA . ASP E 1 184 ? -62.156 -21.262 -38.582 1.00 37.34 161 ASP E CA 1
ATOM 8966 C C . ASP E 1 184 ? -63.572 -20.768 -38.388 1.00 37.14 161 ASP E C 1
ATOM 8967 O O . ASP E 1 184 ? -64.066 -20.734 -37.264 1.00 36.82 161 ASP E O 1
ATOM 8972 N N . PRO E 1 185 ? -64.229 -20.363 -39.490 1.00 36.35 162 PRO E N 1
ATOM 8973 C CA . PRO E 1 185 ? -65.613 -19.907 -39.454 1.00 36.33 162 PRO E CA 1
ATOM 8974 C C . PRO E 1 185 ? -66.605 -21.064 -39.498 1.00 36.30 162 PRO E C 1
ATOM 8975 O O . PRO E 1 185 ? -66.195 -22.210 -39.618 1.00 38.08 162 PRO E O 1
ATOM 8979 N N . ILE E 1 186 ? -67.888 -20.739 -39.363 1.00 37.82 163 ILE E N 1
ATOM 8980 C CA . ILE E 1 186 ? -68.986 -21.666 -39.663 1.00 39.67 163 ILE E CA 1
ATOM 8981 C C . ILE E 1 186 ? -69.842 -20.999 -40.742 1.00 39.39 163 ILE E C 1
ATOM 8982 O O . ILE E 1 186 ? -69.429 -19.963 -41.289 1.00 36.31 163 ILE E O 1
ATOM 8987 N N . THR E 1 187 ? -71.005 -21.582 -41.054 1.00 40.17 164 THR E N 1
ATOM 8988 C CA . THR E 1 187 ? -71.812 -21.137 -42.192 1.00 41.31 164 THR E CA 1
ATOM 8989 C C . THR E 1 187 ? -73.286 -20.998 -41.891 1.00 42.45 164 THR E C 1
ATOM 8990 O O . THR E 1 187 ? -73.824 -21.676 -41.014 1.00 42.94 164 THR E O 1
ATOM 8994 N N . ILE E 1 188 ? -73.920 -20.087 -42.621 1.00 41.33 165 ILE E N 1
ATOM 8995 C CA . ILE E 1 188 ? -75.370 -19.994 -42.691 1.00 42.12 165 ILE E CA 1
ATOM 8996 C C . ILE E 1 188 ? -75.781 -20.150 -44.159 1.00 45.14 165 ILE E C 1
ATOM 8997 O O . ILE E 1 188 ? -75.348 -19.377 -45.012 1.00 45.29 165 ILE E O 1
ATOM 9002 N N . THR E 1 189 ? -76.611 -21.150 -44.448 1.00 46.71 166 THR E N 1
ATOM 9003 C CA . THR E 1 189 ? -77.113 -21.370 -45.798 1.00 44.46 166 THR E CA 1
ATOM 9004 C C . THR E 1 189 ? -78.279 -20.431 -46.065 1.00 43.72 166 THR E C 1
ATOM 9005 O O . THR E 1 189 ? -79.135 -20.228 -45.206 1.00 46.27 166 THR E O 1
ATOM 9009 N N . ALA E 1 190 ? -78.310 -19.853 -47.260 1.00 43.01 167 ALA E N 1
ATOM 9010 C CA . ALA E 1 190 ? -79.364 -18.916 -47.633 1.00 44.79 167 ALA E CA 1
ATOM 9011 C C . ALA E 1 190 ? -79.704 -19.027 -49.115 1.00 46.71 167 ALA E C 1
ATOM 9012 O O . ALA E 1 190 ? -78.848 -19.369 -49.935 1.00 46.67 167 ALA E O 1
ATOM 9014 N N . LYS E 1 191 ? -80.953 -18.737 -49.453 1.00 47.17 168 LYS E N 1
ATOM 9015 C CA . LYS E 1 191 ? -81.349 -18.649 -50.856 1.00 50.24 168 LYS E CA 1
ATOM 9016 C C . LYS E 1 191 ? -80.807 -17.358 -51.450 1.00 47.76 168 LYS E C 1
ATOM 9017 O O . LYS E 1 191 ? -80.309 -17.349 -52.572 1.00 45.29 168 LYS E O 1
ATOM 9023 N N . TYR E 1 192 ? -80.925 -16.273 -50.688 1.00 48.35 169 TYR E N 1
ATOM 9024 C CA . TYR E 1 192 ? -80.369 -14.981 -51.069 1.00 48.58 169 TYR E CA 1
ATOM 9025 C C . TYR E 1 192 ? -79.531 -14.363 -49.946 1.00 47.35 169 TYR E C 1
ATOM 9026 O O . TYR E 1 192 ? -79.843 -14.517 -48.764 1.00 44.30 169 TYR E O 1
ATOM 9035 N N . VAL E 1 193 ? -78.453 -13.693 -50.346 1.00 44.38 170 VAL E N 1
ATOM 9036 C CA . VAL E 1 193 ? -77.593 -12.922 -49.460 1.00 42.64 170 VAL E CA 1
ATOM 9037 C C . VAL E 1 193 ? -77.655 -11.460 -49.896 1.00 44.01 170 VAL E C 1
ATOM 9038 O O . VAL E 1 193 ? -77.740 -11.168 -51.091 1.00 45.50 170 VAL E O 1
ATOM 9042 N N . VAL E 1 194 ? -77.632 -10.546 -48.932 1.00 42.28 171 VAL E N 1
ATOM 9043 C CA . VAL E 1 194 ? -77.656 -9.115 -49.221 1.00 42.08 171 VAL E CA 1
ATOM 9044 C C . VAL E 1 194 ? -76.427 -8.446 -48.606 1.00 42.19 171 VAL E C 1
ATOM 9045 O O . VAL E 1 194 ? -76.199 -8.564 -47.398 1.00 42.65 171 VAL E O 1
ATOM 9049 N N . ASP E 1 195 ? -75.646 -7.751 -49.430 1.00 37.82 172 ASP E N 1
ATOM 9050 C CA . ASP E 1 195 ? -74.578 -6.900 -48.941 1.00 36.53 172 ASP E CA 1
ATOM 9051 C C . ASP E 1 195 ? -75.167 -5.540 -48.624 1.00 36.77 172 ASP E C 1
ATOM 9052 O O . ASP E 1 195 ? -75.423 -4.737 -49.522 1.00 38.40 172 ASP E O 1
ATOM 9057 N N . ALA E 1 196 ? -75.410 -5.302 -47.337 1.00 37.16 173 ALA E N 1
ATOM 9058 C CA . ALA E 1 196 ? -75.832 -3.994 -46.841 1.00 37.26 173 ALA E CA 1
ATOM 9059 C C . ALA E 1 196 ? -74.770 -3.411 -45.888 1.00 38.83 173 ALA E C 1
ATOM 9060 O O . ALA E 1 196 ? -75.100 -2.761 -44.882 1.00 37.74 173 ALA E O 1
ATOM 9062 N N . THR E 1 197 ? -73.503 -3.617 -46.241 1.00 39.22 174 THR E N 1
ATOM 9063 C CA . THR E 1 197 ? -72.382 -3.330 -45.362 1.00 37.78 174 THR E CA 1
ATOM 9064 C C . THR E 1 197 ? -71.831 -1.918 -45.439 1.00 37.48 174 THR E C 1
ATOM 9065 O O . THR E 1 197 ? -70.815 -1.629 -44.812 1.00 35.56 174 THR E O 1
ATOM 9069 N N . GLY E 1 198 ? -72.488 -1.044 -46.190 1.00 37.50 175 GLY E N 1
ATOM 9070 C CA . GLY E 1 198 ? -72.106 0.355 -46.247 1.00 36.44 175 GLY E CA 1
ATOM 9071 C C . GLY E 1 198 ? -70.993 0.629 -47.244 1.00 39.12 175 GLY E C 1
ATOM 9072 O O . GLY E 1 198 ? -70.775 -0.146 -48.178 1.00 36.73 175 GLY E O 1
ATOM 9073 N N . HIS E 1 199 ? -70.258 1.714 -46.999 1.00 36.88 176 HIS E N 1
ATOM 9074 C CA . HIS E 1 199 ? -69.210 2.200 -47.907 1.00 39.59 176 HIS E CA 1
ATOM 9075 C C . HIS E 1 199 ? -68.254 1.151 -48.447 1.00 39.74 176 HIS E C 1
ATOM 9076 O O . HIS E 1 199 ? -67.816 1.254 -49.594 1.00 37.05 176 HIS E O 1
ATOM 9083 N N . ASP E 1 200 ? -67.909 0.160 -47.633 1.00 38.45 177 ASP E N 1
ATOM 9084 C CA . ASP E 1 200 ? -66.893 -0.815 -48.035 1.00 40.59 177 ASP E CA 1
ATOM 9085 C C . ASP E 1 200 ? -67.401 -1.921 -48.951 1.00 39.92 177 ASP E C 1
ATOM 9086 O O . ASP E 1 200 ? -66.588 -2.611 -49.557 1.00 39.56 177 ASP E O 1
ATOM 9091 N N . ALA E 1 201 ? -68.719 -2.110 -49.036 1.00 38.78 178 ALA E N 1
ATOM 9092 C CA . ALA E 1 201 ? -69.293 -3.218 -49.805 1.00 38.21 178 ALA E CA 1
ATOM 9093 C C . ALA E 1 201 ? -68.454 -4.461 -49.596 1.00 38.47 178 ALA E C 1
ATOM 9094 O O . ALA E 1 201 ? -67.886 -5.014 -50.548 1.00 36.55 178 ALA E O 1
ATOM 9096 N N . SER E 1 202 ? -68.342 -4.896 -48.345 1.00 38.74 179 SER E N 1
ATOM 9097 C CA . SER E 1 202 ? -67.286 -5.852 -48.009 1.00 36.59 179 SER E CA 1
ATOM 9098 C C . SER E 1 202 ? -67.607 -7.263 -48.508 1.00 33.07 179 SER E C 1
ATOM 9099 O O . SER E 1 202 ? -66.708 -8.056 -48.779 1.00 33.18 179 SER E O 1
ATOM 9102 N N . VAL E 1 203 ? -68.879 -7.581 -48.669 1.00 31.94 180 VAL E N 1
ATOM 9103 C CA . VAL E 1 203 ? -69.229 -8.911 -49.150 1.00 34.35 180 VAL E CA 1
ATOM 9104 C C . VAL E 1 203 ? -68.960 -9.019 -50.663 1.00 34.95 180 VAL E C 1
ATOM 9105 O O . VAL E 1 203 ? -68.271 -9.923 -51.128 1.00 32.28 180 VAL E O 1
ATOM 9109 N N . VAL E 1 204 ? -69.472 -8.065 -51.421 1.00 35.57 181 VAL E N 1
ATOM 9110 C CA . VAL E 1 204 ? -69.222 -8.055 -52.859 1.00 36.57 181 VAL E CA 1
ATOM 9111 C C . VAL E 1 204 ? -67.732 -7.938 -53.125 1.00 35.91 181 VAL E C 1
ATOM 9112 O O . VAL E 1 204 ? -67.207 -8.614 -54.003 1.00 35.53 181 VAL E O 1
ATOM 9116 N N . THR E 1 205 ? -67.045 -7.102 -52.350 1.00 36.48 182 THR E N 1
ATOM 9117 C CA . THR E 1 205 ? -65.596 -6.952 -52.492 1.00 35.79 182 THR E CA 1
ATOM 9118 C C . THR E 1 205 ? -64.872 -8.282 -52.301 1.00 36.16 182 THR E C 1
ATOM 9119 O O . THR E 1 205 ? -63.993 -8.640 -53.079 1.00 37.14 182 THR E O 1
ATOM 9123 N N . THR E 1 206 ? -65.248 -9.021 -51.276 1.00 35.71 183 THR E N 1
ATOM 9124 C CA . THR E 1 206 ? -64.608 -10.307 -50.999 1.00 37.04 183 THR E CA 1
ATOM 9125 C C . THR E 1 206 ? -64.876 -11.310 -52.122 1.00 35.86 183 THR E C 1
ATOM 9126 O O . THR E 1 206 ? -63.959 -12.006 -52.584 1.00 35.12 183 THR E O 1
ATOM 9130 N N . LEU E 1 207 ? -66.127 -11.395 -52.552 1.00 36.25 184 LEU E N 1
ATOM 9131 C CA . LEU E 1 207 ? -66.477 -12.275 -53.673 1.00 39.52 184 LEU E CA 1
ATOM 9132 C C . LEU E 1 207 ? -65.585 -11.962 -54.873 1.00 37.96 184 LEU E C 1
ATOM 9133 O O . LEU E 1 207 ? -64.973 -12.866 -55.444 1.00 38.35 184 LEU E O 1
ATOM 9138 N N . SER E 1 208 ? -65.481 -10.681 -55.215 1.00 39.71 185 SER E N 1
ATOM 9139 C CA . SER E 1 208 ? -64.743 -10.278 -56.415 1.00 43.27 185 SER E CA 1
ATOM 9140 C C . SER E 1 208 ? -63.253 -10.519 -56.280 1.00 43.08 185 SER E C 1
ATOM 9141 O O . SER E 1 208 ? -62.616 -10.903 -57.254 1.00 41.47 185 SER E O 1
ATOM 9144 N N . ARG E 1 209 ? -62.714 -10.316 -55.074 1.00 40.17 186 ARG E N 1
ATOM 9145 C CA . ARG E 1 209 ? -61.286 -10.472 -54.820 1.00 40.36 186 ARG E CA 1
ATOM 9146 C C . ARG E 1 209 ? -60.861 -11.938 -54.873 1.00 37.93 186 ARG E C 1
ATOM 9147 O O . ARG E 1 209 ? -59.838 -12.273 -55.465 1.00 35.57 186 ARG E O 1
ATOM 9155 N N . LYS E 1 210 ? -61.626 -12.812 -54.234 1.00 37.77 187 LYS E N 1
ATOM 9156 C CA . LYS E 1 210 ? -61.206 -14.204 -54.092 1.00 38.12 187 LYS E CA 1
ATOM 9157 C C . LYS E 1 210 ? -61.572 -15.067 -55.310 1.00 39.21 187 LYS E C 1
ATOM 9158 O O . LYS E 1 210 ? -61.027 -16.170 -55.501 1.00 36.39 187 LYS E O 1
ATOM 9164 N N . ASN E 1 211 ? -62.508 -14.575 -56.115 1.00 38.88 188 ASN E N 1
ATOM 9165 C CA . ASN E 1 211 ? -62.971 -15.296 -57.300 1.00 39.12 188 ASN E CA 1
ATOM 9166 C C . ASN E 1 211 ? -62.876 -14.354 -58.508 1.00 40.11 188 ASN E C 1
ATOM 9167 O O . ASN E 1 211 ? -63.891 -13.899 -59.042 1.00 38.14 188 ASN E O 1
ATOM 9172 N N . PRO E 1 212 ? -61.639 -14.016 -58.911 1.00 42.37 189 PRO E N 1
ATOM 9173 C CA . PRO E 1 212 ? -61.428 -12.999 -59.954 1.00 45.84 189 PRO E CA 1
ATOM 9174 C C . PRO E 1 212 ? -62.029 -13.395 -61.308 1.00 47.76 189 PRO E C 1
ATOM 9175 O O . PRO E 1 212 ? -62.479 -12.539 -62.070 1.00 51.33 189 PRO E O 1
ATOM 9179 N N . GLU E 1 213 ? -62.084 -14.690 -61.579 1.00 49.06 190 GLU E N 1
ATOM 9180 C CA . GLU E 1 213 ? -62.651 -15.184 -62.830 1.00 54.34 190 GLU E CA 1
ATOM 9181 C C . GLU E 1 213 ? -64.136 -14.860 -63.011 1.00 51.69 190 GLU E C 1
ATOM 9182 O O . GLU E 1 213 ? -64.653 -14.970 -64.108 1.00 54.88 190 GLU E O 1
ATOM 9188 N N . LEU E 1 214 ? -64.824 -14.458 -61.953 1.00 50.63 191 LEU E N 1
ATOM 9189 C CA . LEU E 1 214 ? -66.195 -13.979 -62.096 1.00 48.59 191 LEU E CA 1
ATOM 9190 C C . LEU E 1 214 ? -66.260 -12.616 -62.774 1.00 48.24 191 LEU E C 1
ATOM 9191 O O . LEU E 1 214 ? -67.333 -12.196 -63.177 1.00 47.29 191 LEU E O 1
ATOM 9196 N N . GLY E 1 215 ? -65.137 -11.905 -62.848 1.00 50.63 192 GLY E N 1
ATOM 9197 C CA . GLY E 1 215 ? -65.110 -10.581 -63.486 1.00 51.87 192 GLY E CA 1
ATOM 9198 C C . GLY E 1 215 ? -65.909 -9.494 -62.778 1.00 50.58 192 GLY E C 1
ATOM 9199 O O . GLY E 1 215 ? -66.313 -8.520 -63.397 1.00 49.08 192 GLY E O 1
ATOM 9200 N N . LEU E 1 216 ? -66.132 -9.641 -61.477 1.00 49.76 193 LEU E N 1
ATOM 9201 C CA . LEU E 1 216 ? -66.761 -8.572 -60.703 1.00 47.52 193 LEU E CA 1
ATOM 9202 C C . LEU E 1 216 ? -65.723 -7.532 -60.306 1.00 48.64 193 LEU E C 1
ATOM 9203 O O . LEU E 1 216 ? -64.552 -7.841 -60.171 1.00 48.90 193 LEU E O 1
ATOM 9208 N N . GLU E 1 217 ? -66.165 -6.296 -60.125 1.00 49.82 194 GLU E N 1
ATOM 9209 C CA . GLU E 1 217 ? -65.280 -5.228 -59.684 1.00 49.31 194 GLU E CA 1
ATOM 9210 C C . GLU E 1 217 ? -66.050 -4.307 -58.764 1.00 47.44 194 GLU E C 1
ATOM 9211 O O . GLU E 1 217 ? -67.242 -4.069 -58.965 1.00 48.42 194 GLU E O 1
ATOM 9214 N N . VAL E 1 218 ? -65.373 -3.808 -57.738 1.00 45.03 195 VAL E N 1
ATOM 9215 C CA . VAL E 1 218 ? -65.957 -2.812 -56.853 1.00 43.01 195 VAL E CA 1
ATOM 9216 C C . VAL E 1 218 ? -65.098 -1.568 -56.981 1.00 41.99 195 VAL E C 1
ATOM 9217 O O . VAL E 1 218 ? -64.057 -1.475 -56.352 1.00 42.49 195 VAL E O 1
ATOM 9221 N N . PRO E 1 219 ? -65.514 -0.616 -57.825 1.00 42.52 196 PRO E N 1
ATOM 9222 C CA . PRO E 1 219 ? -64.698 0.573 -58.024 1.00 40.69 196 PRO E CA 1
ATOM 9223 C C . PRO E 1 219 ? -64.706 1.497 -56.816 1.00 40.70 196 PRO E C 1
ATOM 9224 O O . PRO E 1 219 ? -63.766 2.250 -56.618 1.00 38.98 196 PRO E O 1
ATOM 9228 N N . GLY E 1 220 ? -65.767 1.456 -56.027 1.00 40.25 197 GLY E N 1
ATOM 9229 C CA . GLY E 1 220 ? -65.898 2.390 -54.916 1.00 41.67 197 GLY E CA 1
ATOM 9230 C C . GLY E 1 220 ? -66.646 3.640 -55.328 1.00 42.32 197 GLY E C 1
ATOM 9231 O O . GLY E 1 220 ? -66.749 3.966 -56.515 1.00 44.51 197 GLY E O 1
ATOM 9232 N N . GLU E 1 221 ? -67.182 4.331 -54.330 1.00 40.90 198 GLU E N 1
ATOM 9233 C CA . GLU E 1 221 ? -68.017 5.495 -54.536 1.00 40.27 198 GLU E CA 1
ATOM 9234 C C . GLU E 1 221 ? -67.253 6.665 -55.155 1.00 40.21 198 GLU E C 1
ATOM 9235 O O . GLU E 1 221 ? -66.031 6.727 -55.104 1.00 36.51 198 GLU E O 1
ATOM 9241 N N . LYS E 1 222 ? -68.013 7.603 -55.699 1.00 42.08 199 LYS E N 1
ATOM 9242 C CA . LYS E 1 222 ? -67.480 8.881 -56.140 1.00 43.69 199 LYS E CA 1
ATOM 9243 C C . LYS E 1 222 ? -67.618 9.877 -55.003 1.00 41.45 199 LYS E C 1
ATOM 9244 O O . LYS E 1 222 ? -68.176 9.552 -53.949 1.00 43.60 199 LYS E O 1
ATOM 9250 N N . SER E 1 223 ? -67.111 11.086 -55.215 1.00 36.54 200 SER E N 1
ATOM 9251 C CA . SER E 1 223 ? -67.208 12.144 -54.216 1.00 36.93 200 SER E CA 1
ATOM 9252 C C . SER E 1 223 ? -68.664 12.587 -54.013 1.00 36.76 200 SER E C 1
ATOM 9253 O O . SER E 1 223 ? -69.580 12.004 -54.592 1.00 38.63 200 SER E O 1
ATOM 9256 N N . MET E 1 224 ? -68.889 13.586 -53.168 1.00 37.97 201 MET E N 1
ATOM 9257 C CA . MET E 1 224 ? -70.261 13.904 -52.765 1.00 39.67 201 MET E CA 1
ATOM 9258 C C . MET E 1 224 ? -71.005 14.740 -53.804 1.00 38.99 201 MET E C 1
ATOM 9259 O O . MET E 1 224 ? -70.534 15.788 -54.220 1.00 38.39 201 MET E O 1
ATOM 9264 N N . TRP E 1 225 ? -72.172 14.241 -54.191 1.00 41.84 202 TRP E N 1
ATOM 9265 C CA . TRP E 1 225 ? -73.161 14.981 -54.966 1.00 43.41 202 TRP E CA 1
ATOM 9266 C C . TRP E 1 225 ? -74.491 14.372 -54.547 1.00 42.15 202 TRP E C 1
ATOM 9267 O O . TRP E 1 225 ? -74.896 13.321 -55.052 1.00 41.56 202 TRP E O 1
ATOM 9278 N N . ALA E 1 226 ? -75.159 15.026 -53.606 1.00 42.52 203 ALA E N 1
ATOM 9279 C CA . ALA E 1 226 ? -76.242 14.392 -52.871 1.00 44.48 203 ALA E CA 1
ATOM 9280 C C . ALA E 1 226 ? -77.392 13.974 -53.764 1.00 46.45 203 ALA E C 1
ATOM 9281 O O . ALA E 1 226 ? -77.881 12.844 -53.670 1.00 43.54 203 ALA E O 1
ATOM 9283 N N . GLU E 1 227 ? -77.831 14.882 -54.629 1.00 48.50 204 GLU E N 1
ATOM 9284 C CA . GLU E 1 227 ? -78.978 14.586 -55.484 1.00 52.03 204 GLU E CA 1
ATOM 9285 C C . GLU E 1 227 ? -78.688 13.440 -56.432 1.00 46.45 204 GLU E C 1
ATOM 9286 O O . GLU E 1 227 ? -79.489 12.521 -56.554 1.00 51.08 204 GLU E O 1
ATOM 9292 N N . LYS E 1 228 ? -77.536 13.482 -57.086 1.00 48.20 205 LYS E N 1
ATOM 9293 C CA . LYS E 1 228 ? -77.142 12.397 -57.990 1.00 50.10 205 LYS E CA 1
ATOM 9294 C C . LYS E 1 228 ? -76.884 11.089 -57.251 1.00 50.00 205 LYS E C 1
ATOM 9295 O O . LYS E 1 228 ? -77.213 10.011 -57.744 1.00 47.05 205 LYS E O 1
ATOM 9301 N N . GLY E 1 229 ? -76.298 11.179 -56.060 1.00 51.44 206 GLY E N 1
ATOM 9302 C CA . GLY E 1 229 ? -76.050 9.984 -55.256 1.00 47.27 206 GLY E CA 1
ATOM 9303 C C . GLY E 1 229 ? -77.332 9.302 -54.823 1.00 43.85 206 GLY E C 1
ATOM 9304 O O . GLY E 1 229 ? -77.472 8.091 -54.975 1.00 45.73 206 GLY E O 1
ATOM 9305 N N . GLU E 1 230 ? -78.268 10.080 -54.285 1.00 44.99 207 GLU E N 1
ATOM 9306 C CA . GLU E 1 230 ? -79.538 9.536 -53.820 1.00 47.24 207 GLU E CA 1
ATOM 9307 C C . GLU E 1 230 ? -80.299 8.831 -54.938 1.00 48.67 207 GLU E C 1
ATOM 9308 O O . GLU E 1 230 ? -80.841 7.746 -54.727 1.00 54.32 207 GLU E O 1
ATOM 9314 N N . ASN E 1 231 ? -80.341 9.438 -56.122 1.00 49.04 208 ASN E N 1
ATOM 9315 C CA . ASN E 1 231 ? -81.139 8.877 -57.220 1.00 50.25 208 ASN E CA 1
ATOM 9316 C C . ASN E 1 231 ? -80.466 7.701 -57.922 1.00 52.90 208 ASN E C 1
ATOM 9317 O O . ASN E 1 231 ? -81.146 6.859 -58.507 1.00 59.98 208 ASN E O 1
ATOM 9322 N N . ALA E 1 232 ? -79.139 7.616 -57.826 1.00 50.96 209 ALA E N 1
ATOM 9323 C CA . ALA E 1 232 ? -78.407 6.467 -58.365 1.00 50.53 209 ALA E CA 1
ATOM 9324 C C . ALA E 1 232 ? -78.664 5.180 -57.579 1.00 48.73 209 ALA E C 1
ATOM 9325 O O . ALA E 1 232 ? -78.549 4.085 -58.125 1.00 44.37 209 ALA E O 1
ATOM 9327 N N . LEU E 1 233 ? -79.015 5.317 -56.304 1.00 51.26 210 LEU E N 1
ATOM 9328 C CA . LEU E 1 233 ? -79.180 4.161 -55.411 1.00 53.20 210 LEU E CA 1
ATOM 9329 C C . LEU E 1 233 ? -80.237 3.170 -55.875 1.00 54.37 210 LEU E C 1
ATOM 9330 O O . LEU E 1 233 ? -80.054 1.962 -55.760 1.00 52.60 210 LEU E O 1
ATOM 9335 N N . LEU E 1 234 ? -81.339 3.679 -56.407 1.00 57.58 211 LEU E N 1
ATOM 9336 C CA . LEU E 1 234 ? -82.444 2.813 -56.792 1.00 59.86 211 LEU E CA 1
ATOM 9337 C C . LEU E 1 234 ? -82.053 1.970 -57.987 1.00 56.72 211 LEU E C 1
ATOM 9338 O O . LEU E 1 234 ? -82.354 0.785 -58.033 1.00 58.84 211 LEU E O 1
ATOM 9343 N N . ARG E 1 235 ? -81.349 2.581 -58.933 1.00 58.28 212 ARG E N 1
ATOM 9344 C CA . ARG E 1 235 ? -80.827 1.862 -60.096 1.00 58.40 212 ARG E CA 1
ATOM 9345 C C . ARG E 1 235 ? -79.747 0.880 -59.659 1.00 53.31 212 ARG E C 1
ATOM 9346 O O . ARG E 1 235 ? -79.649 -0.224 -60.185 1.00 47.28 212 ARG E O 1
ATOM 9354 N N . ASN E 1 236 ? -78.939 1.288 -58.684 1.00 51.35 213 ASN E N 1
ATOM 9355 C CA . ASN E 1 236 ? -77.807 0.477 -58.228 1.00 47.24 213 ASN E CA 1
ATOM 9356 C C . ASN E 1 236 ? -78.164 -0.638 -57.236 1.00 46.61 213 ASN E C 1
ATOM 9357 O O . ASN E 1 236 ? -77.334 -1.515 -56.953 1.00 45.29 213 ASN E O 1
ATOM 9362 N N . THR E 1 237 ? -79.395 -0.623 -56.733 1.00 43.43 214 THR E N 1
ATOM 9363 C CA . THR E 1 237 ? -79.873 -1.677 -55.851 1.00 43.80 214 THR E CA 1
ATOM 9364 C C . THR E 1 237 ? -80.337 -2.867 -56.687 1.00 46.86 214 THR E C 1
ATOM 9365 O O . THR E 1 237 ? -81.417 -2.832 -57.267 1.00 51.95 214 THR E O 1
ATOM 9369 N N . ARG E 1 238 ? -79.539 -3.927 -56.738 1.00 49.46 215 ARG E N 1
ATOM 9370 C CA . ARG E 1 238 ? -79.852 -5.063 -57.599 1.00 48.94 215 ARG E CA 1
ATOM 9371 C C . ARG E 1 238 ? -79.017 -6.291 -57.303 1.00 47.75 215 ARG E C 1
ATOM 9372 O O . ARG E 1 238 ? -78.156 -6.271 -56.416 1.00 45.54 215 ARG E O 1
ATOM 9380 N N . GLU E 1 239 ? -79.287 -7.358 -58.054 1.00 44.41 216 GLU E N 1
ATOM 9381 C CA . GLU E 1 239 ? -78.562 -8.607 -57.925 1.00 46.66 216 GLU E CA 1
ATOM 9382 C C . GLU E 1 239 ? -77.250 -8.501 -58.685 1.00 47.26 216 GLU E C 1
ATOM 9383 O O . GLU E 1 239 ? -77.241 -8.464 -59.909 1.00 45.28 216 GLU E O 1
ATOM 9389 N N . VAL E 1 240 ? -76.142 -8.448 -57.950 1.00 47.81 217 VAL E N 1
ATOM 9390 C CA . VAL E 1 240 ? -74.812 -8.275 -58.543 1.00 47.16 217 VAL E CA 1
ATOM 9391 C C . VAL E 1 240 ? -74.309 -9.554 -59.172 1.00 44.25 217 VAL E C 1
ATOM 9392 O O . VAL E 1 240 ? -73.502 -9.520 -60.076 1.00 43.35 217 VAL E O 1
ATOM 9396 N N . TYR E 1 241 ? -74.723 -10.679 -58.620 1.00 41.76 218 TYR E N 1
ATOM 9397 C CA . TYR E 1 241 ? -74.286 -11.977 -59.063 1.00 41.44 218 TYR E CA 1
ATOM 9398 C C . TYR E 1 241 ? -75.392 -12.866 -58.545 1.00 42.26 218 TYR E C 1
ATOM 9399 O O . TYR E 1 241 ? -76.029 -12.507 -57.566 1.00 40.87 218 TYR E O 1
ATOM 9408 N N . PRO E 1 242 ? -75.670 -13.992 -59.212 1.00 43.99 219 PRO E N 1
ATOM 9409 C CA . PRO E 1 242 ? -76.857 -14.726 -58.770 1.00 44.55 219 PRO E CA 1
ATOM 9410 C C . PRO E 1 242 ? -76.777 -15.135 -57.295 1.00 44.77 219 PRO E C 1
ATOM 9411 O O . PRO E 1 242 ? -75.805 -15.768 -56.876 1.00 44.61 219 PRO E O 1
ATOM 9415 N N . GLY E 1 243 ? -77.803 -14.772 -56.535 1.00 43.57 220 GLY E N 1
ATOM 9416 C CA . GLY E 1 243 ? -77.871 -15.088 -55.116 1.00 47.64 220 GLY E CA 1
ATOM 9417 C C . GLY E 1 243 ? -77.397 -13.958 -54.210 1.00 46.27 220 GLY E C 1
ATOM 9418 O O . GLY E 1 243 ? -77.608 -14.020 -53.001 1.00 45.86 220 GLY E O 1
ATOM 9419 N N . LEU E 1 244 ? -76.789 -12.922 -54.794 1.00 42.57 221 LEU E N 1
ATOM 9420 C CA . LEU E 1 244 ? -76.227 -11.807 -54.035 1.00 40.24 221 LEU E CA 1
ATOM 9421 C C . LEU E 1 244 ? -76.753 -10.442 -54.474 1.00 40.24 221 LEU E C 1
ATOM 9422 O O . LEU E 1 244 ? -76.448 -9.962 -55.574 1.00 39.93 221 LEU E O 1
ATOM 9427 N N . PHE E 1 245 ? -77.533 -9.813 -53.604 1.00 38.22 222 PHE E N 1
ATOM 9428 C CA . PHE E 1 245 ? -78.008 -8.459 -53.829 1.00 40.40 222 PHE E CA 1
ATOM 9429 C C . PHE E 1 245 ? -77.129 -7.461 -53.088 1.00 42.46 222 PHE E C 1
ATOM 9430 O O . PHE E 1 245 ? -76.363 -7.830 -52.195 1.00 40.30 222 PHE E O 1
ATOM 9438 N N . VAL E 1 246 ? -77.267 -6.193 -53.456 1.00 43.54 223 VAL E N 1
ATOM 9439 C CA . VAL E 1 246 ? -76.591 -5.103 -52.777 1.00 43.84 223 VAL E CA 1
ATOM 9440 C C . VAL E 1 246 ? -77.570 -3.948 -52.594 1.00 45.08 223 VAL E C 1
ATOM 9441 O O . VAL E 1 246 ? -78.373 -3.670 -53.483 1.00 44.24 223 VAL E O 1
ATOM 9445 N N . CYS E 1 247 ? -77.515 -3.307 -51.428 1.00 43.10 224 CYS E N 1
ATOM 9446 C CA . CYS E 1 247 ? -78.348 -2.154 -51.119 1.00 42.80 224 CYS E CA 1
ATOM 9447 C C . CYS E 1 247 ? -77.603 -1.200 -50.190 1.00 41.73 224 CYS E C 1
ATOM 9448 O O . CYS E 1 247 ? -76.511 -1.506 -49.723 1.00 43.47 224 CYS E O 1
ATOM 9451 N N . GLY E 1 248 ? -78.184 -0.031 -49.960 1.00 39.72 225 GLY E N 1
ATOM 9452 C CA . GLY E 1 248 ? -77.539 1.008 -49.186 1.00 40.24 225 GLY E CA 1
ATOM 9453 C C . GLY E 1 248 ? -76.307 1.541 -49.892 1.00 41.65 225 GLY E C 1
ATOM 9454 O O . GLY E 1 248 ? -76.158 1.371 -51.102 1.00 42.89 225 GLY E O 1
ATOM 9455 N N . MET E 1 249 ? -75.406 2.162 -49.133 1.00 40.62 226 MET E N 1
ATOM 9456 C CA . MET E 1 249 ? -74.194 2.744 -49.704 1.00 40.06 226 MET E CA 1
ATOM 9457 C C . MET E 1 249 ? -73.336 1.732 -50.425 1.00 37.61 226 MET E C 1
ATOM 9458 O O . MET E 1 249 ? -72.592 2.099 -51.327 1.00 39.29 226 MET E O 1
ATOM 9463 N N . ALA E 1 250 ? -73.416 0.470 -50.028 1.00 36.96 227 ALA E N 1
ATOM 9464 C CA . ALA E 1 250 ? -72.719 -0.579 -50.742 1.00 37.71 227 ALA E CA 1
ATOM 9465 C C . ALA E 1 250 ? -73.079 -0.571 -52.240 1.00 41.13 227 ALA E C 1
ATOM 9466 O O . ALA E 1 250 ? -72.224 -0.857 -53.090 1.00 41.79 227 ALA E O 1
ATOM 9468 N N . ALA E 1 251 ? -74.334 -0.238 -52.556 1.00 42.03 228 ALA E N 1
ATOM 9469 C CA . ALA E 1 251 ? -74.801 -0.212 -53.956 1.00 41.82 228 ALA E CA 1
ATOM 9470 C C . ALA E 1 251 ? -74.037 0.827 -54.769 1.00 40.40 228 ALA E C 1
ATOM 9471 O O . ALA E 1 251 ? -73.607 0.546 -55.884 1.00 44.00 228 ALA E O 1
ATOM 9473 N N . ASN E 1 252 ? -73.842 2.011 -54.201 1.00 39.32 229 ASN E N 1
ATOM 9474 C CA . ASN E 1 252 ? -73.058 3.048 -54.870 1.00 38.32 229 ASN E CA 1
ATOM 9475 C C . ASN E 1 252 ? -71.540 2.794 -54.876 1.00 40.71 229 ASN E C 1
ATOM 9476 O O . ASN E 1 252 ? -70.810 3.396 -55.664 1.00 40.12 229 ASN E O 1
ATOM 9481 N N . ALA E 1 253 ? -71.059 1.914 -54.005 1.00 39.80 230 ALA E N 1
ATOM 9482 C CA . ALA E 1 253 ? -69.655 1.531 -54.024 1.00 39.56 230 ALA E CA 1
ATOM 9483 C C . ALA E 1 253 ? -69.428 0.555 -55.163 1.00 40.27 230 ALA E C 1
ATOM 9484 O O . ALA E 1 253 ? -68.415 0.621 -55.875 1.00 41.92 230 ALA E O 1
ATOM 9486 N N . VAL E 1 254 ? -70.376 -0.358 -55.323 1.00 37.78 231 VAL E N 1
ATOM 9487 C CA . VAL E 1 254 ? -70.292 -1.367 -56.371 1.00 40.77 231 VAL E CA 1
ATOM 9488 C C . VAL E 1 254 ? -70.453 -0.750 -57.765 1.00 37.80 231 VAL E C 1
ATOM 9489 O O . VAL E 1 254 ? -69.769 -1.161 -58.686 1.00 36.99 231 VAL E O 1
ATOM 9493 N N . TYR E 1 255 ? -71.333 0.236 -57.904 1.00 39.74 232 TYR E N 1
ATOM 9494 C CA . TYR E 1 255 ? -71.629 0.836 -59.221 1.00 41.11 232 TYR E CA 1
ATOM 9495 C C . TYR E 1 255 ? -71.146 2.281 -59.365 1.00 41.10 232 TYR E C 1
ATOM 9496 O O . TYR E 1 255 ? -71.597 3.019 -60.242 1.00 42.28 232 TYR E O 1
ATOM 9505 N N . ALA E 1 256 ? -70.206 2.676 -58.513 1.00 39.58 233 ALA E N 1
ATOM 9506 C CA . ALA E 1 256 ? -69.603 3.998 -58.583 1.00 39.31 233 ALA E CA 1
ATOM 9507 C C . ALA E 1 256 ? -70.612 5.146 -58.614 1.00 40.34 233 ALA E C 1
ATOM 9508 O O . ALA E 1 256 ? -70.481 6.070 -59.407 1.00 41.66 233 ALA E O 1
ATOM 9510 N N . GLY E 1 257 ? -71.608 5.101 -57.737 1.00 40.99 234 GLY E N 1
ATOM 9511 C CA . GLY E 1 257 ? -72.457 6.264 -57.503 1.00 38.80 234 GLY E CA 1
ATOM 9512 C C . GLY E 1 257 ? -71.803 7.250 -56.546 1.00 39.68 234 GLY E C 1
ATOM 9513 O O . GLY E 1 257 ? -70.813 6.931 -55.891 1.00 41.84 234 GLY E O 1
ATOM 9514 N N . HIS E 1 258 ? -72.370 8.449 -56.464 1.00 39.05 235 HIS E N 1
ATOM 9515 C CA . HIS E 1 258 ? -71.894 9.480 -55.561 1.00 40.26 235 HIS E CA 1
ATOM 9516 C C . HIS E 1 258 ? -72.388 9.199 -54.138 1.00 40.36 235 HIS E C 1
ATOM 9517 O O . HIS E 1 258 ? -73.422 8.565 -53.936 1.00 38.26 235 HIS E O 1
ATOM 9524 N N . ARG E 1 259 ? -71.635 9.686 -53.163 1.00 38.93 236 ARG E N 1
ATOM 9525 C CA . ARG E 1 259 ? -72.087 9.695 -51.777 1.00 41.22 236 ARG E CA 1
ATOM 9526 C C . ARG E 1 259 ? -72.979 10.921 -51.590 1.00 41.94 236 ARG E C 1
ATOM 9527 O O . ARG E 1 259 ? -72.950 11.851 -52.420 1.00 43.08 236 ARG E O 1
ATOM 9535 N N . MET E 1 260 ? -73.764 10.929 -50.515 1.00 40.08 237 MET E N 1
ATOM 9536 C CA . MET E 1 260 ? -74.767 11.969 -50.310 1.00 39.52 237 MET E CA 1
ATOM 9537 C C . MET E 1 260 ? -74.748 12.697 -48.958 1.00 39.46 237 MET E C 1
ATOM 9538 O O . MET E 1 260 ? -75.552 13.609 -48.731 1.00 41.15 237 MET E O 1
ATOM 9543 N N . GLY E 1 261 ? -73.847 12.319 -48.062 1.00 40.17 238 GLY E N 1
ATOM 9544 C CA . GLY E 1 261 ? -73.822 12.917 -46.723 1.00 38.03 238 GLY E CA 1
ATOM 9545 C C . GLY E 1 261 ? -74.904 12.333 -45.849 1.00 37.33 238 GLY E C 1
ATOM 9546 O O . GLY E 1 261 ? -75.477 11.285 -46.177 1.00 38.00 238 GLY E O 1
ATOM 9547 N N . ALA E 1 262 ? -75.200 13.025 -44.745 1.00 41.39 239 ALA E N 1
ATOM 9548 C CA . ALA E 1 262 ? -76.028 12.486 -43.662 1.00 41.26 239 ALA E CA 1
ATOM 9549 C C . ALA E 1 262 ? -77.522 12.609 -43.935 1.00 43.86 239 ALA E C 1
ATOM 9550 O O . ALA E 1 262 ? -78.292 13.027 -43.059 1.00 44.35 239 ALA E O 1
ATOM 9552 N N . ILE E 1 263 ? -77.920 12.227 -45.147 1.00 45.13 240 ILE E N 1
ATOM 9553 C CA . ILE E 1 263 ? -79.321 12.179 -45.555 1.00 43.90 240 ILE E CA 1
ATOM 9554 C C . ILE E 1 263 ? -79.584 10.728 -45.936 1.00 41.50 240 ILE E C 1
ATOM 9555 O O . ILE E 1 263 ? -78.797 10.127 -46.673 1.00 43.48 240 ILE E O 1
ATOM 9560 N N . PHE E 1 264 ? -80.670 10.158 -45.419 1.00 41.55 241 PHE E N 1
ATOM 9561 C CA . PHE E 1 264 ? -80.831 8.694 -45.391 1.00 42.84 241 PHE E CA 1
ATOM 9562 C C . PHE E 1 264 ? -82.015 8.135 -46.171 1.00 44.04 241 PHE E C 1
ATOM 9563 O O . PHE E 1 264 ? -82.219 6.913 -46.182 1.00 42.63 241 PHE E O 1
ATOM 9571 N N . GLY E 1 265 ? -82.787 9.001 -46.826 1.00 45.94 242 GLY E N 1
ATOM 9572 C CA . GLY E 1 265 ? -83.961 8.544 -47.570 1.00 46.30 242 GLY E CA 1
ATOM 9573 C C . GLY E 1 265 ? -83.608 7.491 -48.593 1.00 45.01 242 GLY E C 1
ATOM 9574 O O . GLY E 1 265 ? -84.303 6.480 -48.729 1.00 46.93 242 GLY E O 1
ATOM 9575 N N . GLY E 1 266 ? -82.513 7.725 -49.310 1.00 48.43 243 GLY E N 1
ATOM 9576 C CA . GLY E 1 266 ? -82.000 6.747 -50.265 1.00 46.63 243 GLY E CA 1
ATOM 9577 C C . GLY E 1 266 ? -81.693 5.398 -49.634 1.00 46.80 243 GLY E C 1
ATOM 9578 O O . GLY E 1 266 ? -81.956 4.338 -50.230 1.00 42.34 243 GLY E O 1
ATOM 9579 N N . MET E 1 267 ? -81.124 5.426 -48.425 1.00 46.66 244 MET E N 1
ATOM 9580 C CA . MET E 1 267 ? -80.809 4.184 -47.719 1.00 43.92 244 MET E CA 1
ATOM 9581 C C . MET E 1 267 ? -82.074 3.388 -47.448 1.00 40.87 244 MET E C 1
ATOM 9582 O O . MET E 1 267 ? -82.103 2.176 -47.659 1.00 38.14 244 MET E O 1
ATOM 9587 N N . TYR E 1 268 ? -83.116 4.067 -46.980 1.00 42.49 245 TYR E N 1
ATOM 9588 C CA . TYR E 1 268 ? -84.359 3.383 -46.606 1.00 43.92 245 TYR E CA 1
ATOM 9589 C C . TYR E 1 268 ? -85.068 2.837 -47.849 1.00 45.78 245 TYR E C 1
ATOM 9590 O O . TYR E 1 268 ? -85.456 1.668 -47.896 1.00 45.07 245 TYR E O 1
ATOM 9599 N N . ILE E 1 269 ? -85.207 3.679 -48.868 1.00 49.54 246 ILE E N 1
ATOM 9600 C CA . ILE E 1 269 ? -85.846 3.261 -50.119 1.00 49.81 246 ILE E CA 1
ATOM 9601 C C . ILE E 1 269 ? -85.070 2.124 -50.777 1.00 49.72 246 ILE E C 1
ATOM 9602 O O . ILE E 1 269 ? -85.670 1.146 -51.236 1.00 49.48 246 ILE E O 1
ATOM 9607 N N . SER E 1 270 ? -83.739 2.235 -50.792 1.00 49.11 247 SER E N 1
ATOM 9608 C CA . SER E 1 270 ? -82.894 1.171 -51.329 1.00 44.53 247 SER E CA 1
ATOM 9609 C C . SER E 1 270 ? -83.155 -0.158 -50.621 1.00 46.77 247 SER E C 1
ATOM 9610 O O . SER E 1 270 ? -83.315 -1.205 -51.266 1.00 41.62 247 SER E O 1
ATOM 9613 N N . GLY E 1 271 ? -83.197 -0.118 -49.289 1.00 45.37 248 GLY E N 1
ATOM 9614 C CA . GLY E 1 271 ? -83.462 -1.327 -48.512 1.00 44.72 248 GLY E CA 1
ATOM 9615 C C . GLY E 1 271 ? -84.849 -1.886 -48.802 1.00 45.58 248 GLY E C 1
ATOM 9616 O O . GLY E 1 271 ? -85.022 -3.094 -48.971 1.00 45.50 248 GLY E O 1
ATOM 9617 N N . LYS E 1 272 ? -85.838 -1.003 -48.861 1.00 45.88 249 LYS E N 1
ATOM 9618 C CA . LYS E 1 272 ? -87.205 -1.415 -49.185 1.00 51.97 249 LYS E CA 1
ATOM 9619 C C . LYS E 1 272 ? -87.281 -2.057 -50.568 1.00 50.31 249 LYS E C 1
ATOM 9620 O O . LYS E 1 272 ? -87.905 -3.110 -50.739 1.00 51.49 249 LYS E O 1
ATOM 9626 N N . LYS E 1 273 ? -86.640 -1.425 -51.548 1.00 48.93 250 LYS E N 1
ATOM 9627 C CA . LYS E 1 273 ? -86.631 -1.951 -52.910 1.00 50.74 250 LYS E CA 1
ATOM 9628 C C . LYS E 1 273 ? -85.944 -3.304 -52.975 1.00 50.12 250 LYS E C 1
ATOM 9629 O O . LYS E 1 273 ? -86.434 -4.225 -53.622 1.00 50.60 250 LYS E O 1
ATOM 9635 N N . CYS E 1 274 ? -84.800 -3.416 -52.308 1.00 50.36 251 CYS E N 1
ATOM 9636 C CA . CYS E 1 274 ? -84.085 -4.678 -52.232 1.00 48.40 251 CYS E CA 1
ATOM 9637 C C . CYS E 1 274 ? -85.022 -5.777 -51.711 1.00 47.05 251 CYS E C 1
ATOM 9638 O O . CYS E 1 274 ? -85.070 -6.882 -52.259 1.00 46.23 251 CYS E O 1
ATOM 9641 N N . ALA E 1 275 ? -85.781 -5.456 -50.669 1.00 46.89 252 ALA E N 1
ATOM 9642 C CA . ALA E 1 275 ? -86.725 -6.406 -50.083 1.00 49.86 252 ALA E CA 1
ATOM 9643 C C . ALA E 1 275 ? -87.751 -6.856 -51.113 1.00 50.22 252 ALA E C 1
ATOM 9644 O O . ALA E 1 275 ? -87.978 -8.056 -51.282 1.00 49.07 252 ALA E O 1
ATOM 9646 N N . GLU E 1 276 ? -88.351 -5.890 -51.810 1.00 53.48 253 GLU E N 1
ATOM 9647 C CA . GLU E 1 276 ? -89.394 -6.191 -52.805 1.00 55.21 253 GLU E CA 1
ATOM 9648 C C . GLU E 1 276 ? -88.870 -7.095 -53.918 1.00 52.04 253 GLU E C 1
ATOM 9649 O O . GLU E 1 276 ? -89.500 -8.094 -54.259 1.00 53.16 253 GLU E O 1
ATOM 9655 N N . MET E 1 277 ? -87.690 -6.777 -54.438 1.00 52.57 254 MET E N 1
ATOM 9656 C CA . MET E 1 277 ? -87.060 -7.607 -55.461 1.00 50.71 254 MET E CA 1
ATOM 9657 C C . MET E 1 277 ? -86.872 -9.047 -55.000 1.00 51.24 254 MET E C 1
ATOM 9658 O O . MET E 1 277 ? -87.147 -9.990 -55.748 1.00 50.58 254 MET E O 1
ATOM 9663 N N . ILE E 1 278 ? -86.388 -9.216 -53.775 1.00 48.20 255 ILE E N 1
ATOM 9664 C CA . ILE E 1 278 ? -86.123 -10.549 -53.244 1.00 48.81 255 ILE E CA 1
ATOM 9665 C C . ILE E 1 278 ? -87.424 -11.286 -52.898 1.00 48.84 255 ILE E C 1
ATOM 9666 O O . ILE E 1 278 ? -87.524 -12.501 -53.082 1.00 48.93 255 ILE E O 1
ATOM 9671 N N . VAL E 1 279 ? -88.410 -10.567 -52.379 1.00 52.03 256 VAL E N 1
ATOM 9672 C CA . VAL E 1 279 ? -89.708 -11.179 -52.107 1.00 57.93 256 VAL E CA 1
ATOM 9673 C C . VAL E 1 279 ? -90.288 -11.742 -53.418 1.00 61.22 256 VAL E C 1
ATOM 9674 O O . VAL E 1 279 ? -90.725 -12.898 -53.460 1.00 63.08 256 VAL E O 1
ATOM 9678 N N . GLU E 1 280 ? -90.253 -10.942 -54.484 1.00 60.52 257 GLU E N 1
ATOM 9679 C CA . GLU E 1 280 ? -90.725 -11.394 -55.793 1.00 64.71 257 GLU E CA 1
ATOM 9680 C C . GLU E 1 280 ? -90.042 -12.689 -56.214 1.00 64.14 257 GLU E C 1
ATOM 9681 O O . GLU E 1 280 ? -90.716 -13.625 -56.642 1.00 68.09 257 GLU E O 1
ATOM 9687 N N . LYS E 1 281 ? -88.719 -12.753 -56.084 1.00 63.24 258 LYS E N 1
ATOM 9688 C CA . LYS E 1 281 ? -87.976 -13.954 -56.490 1.00 65.50 258 LYS E CA 1
ATOM 9689 C C . LYS E 1 281 ? -88.311 -15.173 -55.635 1.00 65.29 258 LYS E C 1
ATOM 9690 O O . LYS E 1 281 ? -88.305 -16.300 -56.125 1.00 65.20 258 LYS E O 1
ATOM 9696 N N . LEU E 1 282 ? -88.574 -14.945 -54.353 1.00 66.09 259 LEU E N 1
ATOM 9697 C CA . LEU E 1 282 ? -88.941 -16.029 -53.453 1.00 70.02 259 LEU E CA 1
ATOM 9698 C C . LEU E 1 282 ? -90.324 -16.591 -53.812 1.00 71.98 259 LEU E C 1
ATOM 9699 O O . LEU E 1 282 ? -90.528 -17.806 -53.773 1.00 69.13 259 LEU E O 1
ATOM 9704 N N . LYS E 1 283 ? -91.259 -15.706 -54.165 1.00 74.41 260 LYS E N 1
ATOM 9705 C CA . LYS E 1 283 ? -92.615 -16.116 -54.570 1.00 75.25 260 LYS E CA 1
ATOM 9706 C C . LYS E 1 283 ? -92.618 -16.905 -55.869 1.00 75.30 260 LYS E C 1
ATOM 9707 O O . LYS E 1 283 ? -93.237 -17.962 -55.940 1.00 77.72 260 LYS E O 1
ATOM 9713 N N . ASN E 1 284 ? -91.906 -16.405 -56.877 1.00 76.38 261 ASN E N 1
ATOM 9714 C CA . ASN E 1 284 ? -91.741 -17.118 -58.152 1.00 80.84 261 ASN E CA 1
ATOM 9715 C C . ASN E 1 284 ? -91.222 -18.542 -57.991 1.00 85.15 261 ASN E C 1
ATOM 9716 O O . ASN E 1 284 ? -91.292 -19.334 -58.928 1.00 93.10 261 ASN E O 1
ATOM 9721 N N . ASN E 1 285 ? -90.673 -18.850 -56.818 1.00 88.32 262 ASN E N 1
ATOM 9722 C CA . ASN E 1 285 ? -90.299 -20.213 -56.459 1.00 89.09 262 ASN E CA 1
ATOM 9723 C C . ASN E 1 285 ? -91.124 -20.681 -55.273 1.00 88.26 262 ASN E C 1
ATOM 9724 O O . ASN E 1 285 ? -91.521 -21.837 -55.211 1.00 87.11 262 ASN E O 1
ATOM 9729 N N . ARG F 1 27 ? -37.668 35.364 -59.874 1.00 62.59 4 ARG F N 1
ATOM 9730 C CA . ARG F 1 27 ? -36.533 34.387 -59.867 1.00 63.70 4 ARG F CA 1
ATOM 9731 C C . ARG F 1 27 ? -35.965 34.222 -58.458 1.00 63.05 4 ARG F C 1
ATOM 9732 O O . ARG F 1 27 ? -35.038 34.935 -58.080 1.00 64.60 4 ARG F O 1
ATOM 9734 N N . LEU F 1 28 ? -36.524 33.281 -57.693 1.00 60.77 5 LEU F N 1
ATOM 9735 C CA . LEU F 1 28 ? -36.112 33.053 -56.303 1.00 57.62 5 LEU F CA 1
ATOM 9736 C C . LEU F 1 28 ? -34.763 32.356 -56.221 1.00 55.56 5 LEU F C 1
ATOM 9737 O O . LEU F 1 28 ? -34.452 31.485 -57.027 1.00 53.69 5 LEU F O 1
ATOM 9742 N N . ARG F 1 29 ? -33.986 32.734 -55.213 1.00 57.85 6 ARG F N 1
ATOM 9743 C CA . ARG F 1 29 ? -32.647 32.205 -55.001 1.00 62.47 6 ARG F CA 1
ATOM 9744 C C . ARG F 1 29 ? -32.641 31.388 -53.703 1.00 58.33 6 ARG F C 1
ATOM 9745 O O . ARG F 1 29 ? -33.070 31.879 -52.660 1.00 55.54 6 ARG F O 1
ATOM 9753 N N . ALA F 1 30 ? -32.149 30.154 -53.777 1.00 56.43 7 ALA F N 1
ATOM 9754 C CA . ALA F 1 30 ? -32.218 29.216 -52.663 1.00 53.15 7 ALA F CA 1
ATOM 9755 C C . ALA F 1 30 ? -31.130 28.170 -52.806 1.00 52.23 7 ALA F C 1
ATOM 9756 O O . ALA F 1 30 ? -30.890 27.672 -53.896 1.00 55.31 7 ALA F O 1
ATOM 9758 N N . ASP F 1 31 ? -30.485 27.838 -51.697 1.00 49.33 8 ASP F N 1
ATOM 9759 C CA . ASP F 1 31 ? -29.430 26.831 -51.669 1.00 47.98 8 ASP F CA 1
ATOM 9760 C C . ASP F 1 31 ? -29.597 25.970 -50.408 1.00 46.29 8 ASP F C 1
ATOM 9761 O O . ASP F 1 31 ? -29.979 26.470 -49.351 1.00 44.75 8 ASP F O 1
ATOM 9766 N N . GLU F 1 32 ? -29.291 24.683 -50.522 1.00 46.67 9 GLU F N 1
ATOM 9767 C CA . GLU F 1 32 ? -29.528 23.736 -49.440 1.00 45.85 9 GLU F CA 1
ATOM 9768 C C . GLU F 1 32 ? -28.546 24.002 -48.302 1.00 46.40 9 GLU F C 1
ATOM 9769 O O . GLU F 1 32 ? -28.952 24.109 -47.145 1.00 42.43 9 GLU F O 1
ATOM 9775 N N . TYR F 1 33 ? -27.263 24.108 -48.648 1.00 43.59 10 TYR F N 1
ATOM 9776 C CA . TYR F 1 33 ? -26.217 24.354 -47.673 1.00 43.72 10 TYR F CA 1
ATOM 9777 C C . TYR F 1 33 ? -26.435 25.662 -46.928 1.00 45.67 10 TYR F C 1
ATOM 9778 O O . TYR F 1 33 ? -26.228 25.730 -45.714 1.00 48.93 10 TYR F O 1
ATOM 9787 N N . ALA F 1 34 ? -26.840 26.702 -47.643 1.00 45.44 11 ALA F N 1
ATOM 9788 C CA . ALA F 1 34 ? -26.997 28.018 -47.035 1.00 44.24 11 ALA F CA 1
ATOM 9789 C C . ALA F 1 34 ? -28.194 28.041 -46.084 1.00 45.18 11 ALA F C 1
ATOM 9790 O O . ALA F 1 34 ? -28.131 28.676 -45.033 1.00 46.52 11 ALA F O 1
ATOM 9792 N N . THR F 1 35 ? -29.276 27.365 -46.471 1.00 43.93 12 THR F N 1
ATOM 9793 C CA . THR F 1 35 ? -30.461 27.206 -45.627 1.00 41.92 12 THR F CA 1
ATOM 9794 C C . THR F 1 35 ? -30.089 26.454 -44.342 1.00 41.54 12 THR F C 1
ATOM 9795 O O . THR F 1 35 ? -30.387 26.904 -43.244 1.00 41.32 12 THR F O 1
ATOM 9799 N N . THR F 1 36 ? -29.437 25.312 -44.497 1.00 40.93 13 THR F N 1
ATOM 9800 C CA . THR F 1 36 ? -29.027 24.495 -43.370 1.00 41.98 13 THR F CA 1
ATOM 9801 C C . THR F 1 36 ? -28.087 25.268 -42.453 1.00 45.32 13 THR F C 1
ATOM 9802 O O . THR F 1 36 ? -28.298 25.297 -41.245 1.00 42.38 13 THR F O 1
ATOM 9806 N N . ARG F 1 37 ? -27.069 25.907 -43.033 1.00 45.98 14 ARG F N 1
ATOM 9807 C CA . ARG F 1 37 ? -26.092 26.676 -42.259 1.00 45.46 14 ARG F CA 1
ATOM 9808 C C . ARG F 1 37 ? -26.758 27.797 -41.467 1.00 41.52 14 ARG F C 1
ATOM 9809 O O . ARG F 1 37 ? -26.432 28.026 -40.301 1.00 39.95 14 ARG F O 1
ATOM 9817 N N . ALA F 1 38 ? -27.677 28.496 -42.114 1.00 38.98 15 ALA F N 1
ATOM 9818 C CA . ALA F 1 38 ? -28.378 29.600 -41.493 1.00 39.62 15 ALA F CA 1
ATOM 9819 C C . ALA F 1 38 ? -29.193 29.159 -40.277 1.00 40.68 15 ALA F C 1
ATOM 9820 O O . ALA F 1 38 ? -29.252 29.872 -39.272 1.00 39.29 15 ALA F O 1
ATOM 9822 N N . ILE F 1 39 ? -29.842 28.001 -40.389 1.00 39.00 16 ILE F N 1
ATOM 9823 C CA . ILE F 1 39 ? -30.698 27.498 -39.325 1.00 40.90 16 ILE F CA 1
ATOM 9824 C C . ILE F 1 39 ? -29.820 27.108 -38.149 1.00 41.36 16 ILE F C 1
ATOM 9825 O O . ILE F 1 39 ? -30.136 27.449 -37.009 1.00 43.05 16 ILE F O 1
ATOM 9830 N N . LEU F 1 40 ? -28.718 26.429 -38.440 1.00 39.28 17 LEU F N 1
ATOM 9831 C CA . LEU F 1 40 ? -27.780 26.007 -37.422 1.00 41.74 17 LEU F CA 1
ATOM 9832 C C . LEU F 1 40 ? -27.186 27.188 -36.648 1.00 44.62 17 LEU F C 1
ATOM 9833 O O . LEU F 1 40 ? -27.086 27.139 -35.432 1.00 42.90 17 LEU F O 1
ATOM 9838 N N . LYS F 1 41 ? -26.824 28.256 -37.353 1.00 48.96 18 LYS F N 1
ATOM 9839 C CA . LYS F 1 41 ? -26.212 29.418 -36.727 1.00 48.14 18 LYS F CA 1
ATOM 9840 C C . LYS F 1 41 ? -27.177 30.169 -35.826 1.00 46.74 18 LYS F C 1
ATOM 9841 O O . LYS F 1 41 ? -26.808 30.555 -34.720 1.00 47.43 18 LYS F O 1
ATOM 9847 N N . SER F 1 42 ? -28.401 30.386 -36.289 1.00 42.59 19 SER F N 1
ATOM 9848 C CA . SER F 1 42 ? -29.412 31.030 -35.456 1.00 43.53 19 SER F CA 1
ATOM 9849 C C . SER F 1 42 ? -29.765 30.173 -34.228 1.00 44.28 19 SER F C 1
ATOM 9850 O O . SER F 1 42 ? -29.930 30.700 -33.123 1.00 45.34 19 SER F O 1
ATOM 9853 N N . ALA F 1 43 ? -29.876 28.862 -34.419 1.00 42.53 20 ALA F N 1
ATOM 9854 C CA . ALA F 1 43 ? -30.277 27.966 -33.331 1.00 42.88 20 ALA F CA 1
ATOM 9855 C C . ALA F 1 43 ? -29.191 27.881 -32.270 1.00 44.64 20 ALA F C 1
ATOM 9856 O O . ALA F 1 43 ? -29.479 27.934 -31.090 1.00 44.19 20 ALA F O 1
ATOM 9858 N N . PHE F 1 44 ? -27.947 27.757 -32.705 1.00 46.30 21 PHE F N 1
ATOM 9859 C CA A PHE F 1 44 ? -26.890 27.630 -31.734 0.50 48.57 21 PHE F CA 1
ATOM 9860 C CA B PHE F 1 44 ? -26.744 27.705 -31.861 0.50 48.89 21 PHE F CA 1
ATOM 9861 C C . PHE F 1 44 ? -26.598 28.945 -30.994 1.00 50.82 21 PHE F C 1
ATOM 9862 O O . PHE F 1 44 ? -26.296 28.883 -29.806 1.00 52.36 21 PHE F O 1
ATOM 9877 N N . ASP F 1 45 ? -26.766 30.100 -31.639 1.00 51.40 22 ASP F N 1
ATOM 9878 C CA . ASP F 1 45 ? -26.704 31.393 -30.944 1.00 52.02 22 ASP F CA 1
ATOM 9879 C C . ASP F 1 45 ? -27.829 31.508 -29.920 1.00 50.54 22 ASP F C 1
ATOM 9880 O O . ASP F 1 45 ? -27.608 31.923 -28.789 1.00 50.02 22 ASP F O 1
ATOM 9885 N N . MET F 1 46 ? -29.036 31.141 -30.334 1.00 48.55 23 MET F N 1
ATOM 9886 C CA . MET F 1 46 ? -30.193 31.137 -29.446 1.00 47.03 23 MET F CA 1
ATOM 9887 C C . MET F 1 46 ? -29.930 30.265 -28.210 1.00 46.42 23 MET F C 1
ATOM 9888 O O . MET F 1 46 ? -30.111 30.729 -27.080 1.00 45.62 23 MET F O 1
ATOM 9893 N N . TRP F 1 47 ? -29.478 29.030 -28.428 1.00 43.60 24 TRP F N 1
ATOM 9894 C CA . TRP F 1 47 ? -29.268 28.081 -27.332 1.00 44.70 24 TRP F CA 1
ATOM 9895 C C . TRP F 1 47 ? -28.217 28.540 -26.328 1.00 47.83 24 TRP F C 1
ATOM 9896 O O . TRP F 1 47 ? -28.425 28.421 -25.122 1.00 45.40 24 TRP F O 1
ATOM 9907 N N . LEU F 1 48 ? -27.092 29.056 -26.821 1.00 49.20 25 LEU F N 1
ATOM 9908 C CA . LEU F 1 48 ? -26.021 29.520 -25.940 1.00 50.21 25 LEU F CA 1
ATOM 9909 C C . LEU F 1 48 ? -26.472 30.678 -25.063 1.00 48.59 25 LEU F C 1
ATOM 9910 O O . LEU F 1 48 ? -25.980 30.838 -23.961 1.00 51.27 25 LEU F O 1
ATOM 9915 N N . ASP F 1 49 ? -27.414 31.466 -25.559 1.00 47.42 26 ASP F N 1
ATOM 9916 C CA . ASP F 1 49 ? -27.975 32.576 -24.812 1.00 46.58 26 ASP F CA 1
ATOM 9917 C C . ASP F 1 49 ? -29.035 32.118 -23.814 1.00 46.33 26 ASP F C 1
ATOM 9918 O O . ASP F 1 49 ? -29.108 32.641 -22.694 1.00 44.80 26 ASP F O 1
ATOM 9923 N N . ILE F 1 50 ? -29.868 31.160 -24.218 1.00 40.99 27 ILE F N 1
ATOM 9924 C CA . ILE F 1 50 ? -31.089 30.865 -23.469 1.00 41.01 27 ILE F CA 1
ATOM 9925 C C . ILE F 1 50 ? -30.858 29.939 -22.265 1.00 38.37 27 ILE F C 1
ATOM 9926 O O . ILE F 1 50 ? -31.748 29.771 -21.439 1.00 41.47 27 ILE F O 1
ATOM 9931 N N . ILE F 1 51 ? -29.676 29.351 -22.150 1.00 37.85 28 ILE F N 1
ATOM 9932 C CA . ILE F 1 51 ? -29.423 28.393 -21.064 1.00 39.35 28 ILE F CA 1
ATOM 9933 C C . ILE F 1 51 ? -29.179 29.028 -19.684 1.00 41.01 28 ILE F C 1
ATOM 9934 O O . ILE F 1 51 ? -28.926 28.318 -18.715 1.00 40.01 28 ILE F O 1
ATOM 9939 N N . ASP F 1 52 ? -29.255 30.357 -19.606 1.00 43.82 29 ASP F N 1
ATOM 9940 C CA . ASP F 1 52 ? -29.317 31.065 -18.332 1.00 46.36 29 ASP F CA 1
ATOM 9941 C C . ASP F 1 52 ? -30.308 32.207 -18.461 1.00 44.19 29 ASP F C 1
ATOM 9942 O O . ASP F 1 52 ? -30.159 33.053 -19.323 1.00 48.18 29 ASP F O 1
ATOM 9947 N N . VAL F 1 53 ? -31.310 32.230 -17.593 1.00 43.05 30 VAL F N 1
ATOM 9948 C CA . VAL F 1 53 ? -32.403 33.197 -17.685 1.00 44.52 30 VAL F CA 1
ATOM 9949 C C . VAL F 1 53 ? -32.757 33.739 -16.305 1.00 45.22 30 VAL F C 1
ATOM 9950 O O . VAL F 1 53 ? -32.290 33.216 -15.303 1.00 44.88 30 VAL F O 1
ATOM 9954 N N . ASP F 1 54 ? -33.606 34.765 -16.266 1.00 46.22 31 ASP F N 1
ATOM 9955 C CA . ASP F 1 54 ? -34.201 35.214 -15.016 1.00 46.93 31 ASP F CA 1
ATOM 9956 C C . ASP F 1 54 ? -35.307 34.233 -14.634 1.00 45.90 31 ASP F C 1
ATOM 9957 O O . ASP F 1 54 ? -35.291 33.671 -13.536 1.00 47.27 31 ASP F O 1
ATOM 9962 N N . VAL F 1 55 ? -36.248 34.018 -15.558 1.00 42.21 32 VAL F N 1
ATOM 9963 C CA . VAL F 1 55 ? -37.410 33.174 -15.317 1.00 41.80 32 VAL F CA 1
ATOM 9964 C C . VAL F 1 55 ? -37.625 32.112 -16.416 1.00 44.46 32 VAL F C 1
ATOM 9965 O O . VAL F 1 55 ? -37.641 32.421 -17.614 1.00 43.93 32 VAL F O 1
ATOM 9969 N N . ALA F 1 56 ? -37.806 30.866 -15.988 1.00 42.01 33 ALA F N 1
ATOM 9970 C CA . ALA F 1 56 ? -38.197 29.783 -16.873 1.00 40.89 33 ALA F CA 1
ATOM 9971 C C . ALA F 1 56 ? -39.619 29.386 -16.541 1.00 38.70 33 ALA F C 1
ATOM 9972 O O . ALA F 1 56 ? -39.874 28.836 -15.481 1.00 42.78 33 ALA F O 1
ATOM 9974 N N . ILE F 1 57 ? -40.541 29.677 -17.445 1.00 37.18 34 ILE F N 1
ATOM 9975 C CA . ILE F 1 57 ? -41.936 29.289 -17.298 1.00 37.01 34 ILE F CA 1
ATOM 9976 C C . ILE F 1 57 ? -42.172 27.970 -18.027 1.00 38.66 34 ILE F C 1
ATOM 9977 O O . ILE F 1 57 ? -41.805 27.830 -19.193 1.00 38.44 34 ILE F O 1
ATOM 9982 N N . VAL F 1 58 ? -42.775 27.004 -17.338 1.00 39.67 35 VAL F N 1
ATOM 9983 C CA . VAL F 1 58 ? -43.053 25.689 -17.915 1.00 36.58 35 VAL F CA 1
ATOM 9984 C C . VAL F 1 58 ? -44.517 25.606 -18.271 1.00 36.55 35 VAL F C 1
ATOM 9985 O O . VAL F 1 58 ? -45.373 25.613 -17.399 1.00 36.59 35 VAL F O 1
ATOM 9989 N N . GLY F 1 59 ? -44.797 25.544 -19.569 1.00 35.54 36 GLY F N 1
ATOM 9990 C CA . GLY F 1 59 ? -46.164 25.493 -20.077 1.00 35.65 36 GLY F CA 1
ATOM 9991 C C . GLY F 1 59 ? -46.495 26.742 -20.876 1.00 36.76 36 GLY F C 1
ATOM 9992 O O . GLY F 1 59 ? -46.401 27.860 -20.365 1.00 37.46 36 GLY F O 1
ATOM 9993 N N . GLY F 1 60 ? -46.865 26.552 -22.141 1.00 36.64 37 GLY F N 1
ATOM 9994 C CA . GLY F 1 60 ? -47.232 27.648 -23.017 1.00 36.82 37 GLY F CA 1
ATOM 9995 C C . GLY F 1 60 ? -48.727 27.722 -23.212 1.00 37.61 37 GLY F C 1
ATOM 9996 O O . GLY F 1 60 ? -49.197 28.020 -24.309 1.00 37.39 37 GLY F O 1
ATOM 9997 N N . GLY F 1 61 ? -49.479 27.443 -22.149 1.00 35.62 38 GLY F N 1
ATOM 9998 C CA . GLY F 1 61 ? -50.910 27.689 -22.131 1.00 34.18 38 GLY F CA 1
ATOM 9999 C C . GLY F 1 61 ? -51.236 29.137 -21.763 1.00 35.40 38 GLY F C 1
ATOM 10000 O O . GLY F 1 61 ? -50.343 29.993 -21.706 1.00 34.78 38 GLY F O 1
ATOM 10001 N N . PRO F 1 62 ? -52.519 29.419 -21.499 1.00 33.47 39 PRO F N 1
ATOM 10002 C CA . PRO F 1 62 ? -52.963 30.781 -21.258 1.00 36.64 39 PRO F CA 1
ATOM 10003 C C . PRO F 1 62 ? -52.328 31.421 -20.025 1.00 38.70 39 PRO F C 1
ATOM 10004 O O . PRO F 1 62 ? -51.955 32.590 -20.075 1.00 38.19 39 PRO F O 1
ATOM 10008 N N . SER F 1 63 ? -52.171 30.659 -18.944 1.00 37.19 40 SER F N 1
ATOM 10009 C CA . SER F 1 63 ? -51.574 31.220 -17.743 1.00 39.19 40 SER F CA 1
ATOM 10010 C C . SER F 1 63 ? -50.085 31.497 -17.976 1.00 38.54 40 SER F C 1
ATOM 10011 O O . SER F 1 63 ? -49.597 32.581 -17.655 1.00 40.45 40 SER F O 1
ATOM 10014 N N . GLY F 1 64 ? -49.377 30.528 -18.560 1.00 37.39 41 GLY F N 1
ATOM 10015 C CA . GLY F 1 64 ? -47.951 30.662 -18.826 1.00 35.93 41 GLY F CA 1
ATOM 10016 C C . GLY F 1 64 ? -47.606 31.780 -19.801 1.00 37.27 41 GLY F C 1
ATOM 10017 O O . GLY F 1 64 ? -46.637 32.497 -19.613 1.00 37.62 41 GLY F O 1
ATOM 10018 N N . LEU F 1 65 ? -48.400 31.936 -20.849 1.00 40.51 42 LEU F N 1
ATOM 10019 C CA . LEU F 1 65 ? -48.117 32.967 -21.845 1.00 42.04 42 LEU F CA 1
ATOM 10020 C C . LEU F 1 65 ? -48.419 34.357 -21.299 1.00 41.96 42 LEU F C 1
ATOM 10021 O O . LEU F 1 65 ? -47.744 35.323 -21.656 1.00 42.62 42 LEU F O 1
ATOM 10026 N N . THR F 1 66 ? -49.435 34.457 -20.443 1.00 44.02 43 THR F N 1
ATOM 10027 C CA . THR F 1 66 ? -49.748 35.720 -19.775 1.00 42.22 43 THR F CA 1
ATOM 10028 C C . THR F 1 66 ? -48.620 36.099 -18.806 1.00 44.06 43 THR F C 1
ATOM 10029 O O . THR F 1 66 ? -48.085 37.209 -18.858 1.00 44.92 43 THR F O 1
ATOM 10033 N N . ALA F 1 67 ? -48.231 35.160 -17.955 1.00 44.17 44 ALA F N 1
ATOM 10034 C CA . ALA F 1 67 ? -47.104 35.373 -17.062 1.00 44.11 44 ALA F CA 1
ATOM 10035 C C . ALA F 1 67 ? -45.854 35.821 -17.812 1.00 44.55 44 ALA F C 1
ATOM 10036 O O . ALA F 1 67 ? -45.134 36.714 -17.359 1.00 43.92 44 ALA F O 1
ATOM 10038 N N . ALA F 1 68 ? -45.592 35.199 -18.956 1.00 44.93 45 ALA F N 1
ATOM 10039 C CA . ALA F 1 68 ? -44.388 35.504 -19.730 1.00 43.36 45 ALA F CA 1
ATOM 10040 C C . ALA F 1 68 ? -44.404 36.952 -20.234 1.00 43.07 45 ALA F C 1
ATOM 10041 O O . ALA F 1 68 ? -43.388 37.649 -20.182 1.00 42.60 45 ALA F O 1
ATOM 10043 N N . ARG F 1 69 ? -45.555 37.389 -20.723 1.00 43.09 46 ARG F N 1
ATOM 10044 C CA . ARG F 1 69 ? -45.697 38.745 -21.238 1.00 46.76 46 ARG F CA 1
ATOM 10045 C C . ARG F 1 69 ? -45.411 39.762 -20.140 1.00 46.34 46 ARG F C 1
ATOM 10046 O O . ARG F 1 69 ? -44.559 40.626 -20.311 1.00 49.65 46 ARG F O 1
ATOM 10054 N N . TYR F 1 70 ? -46.103 39.632 -19.011 1.00 46.14 47 TYR F N 1
ATOM 10055 C CA . TYR F 1 70 ? -45.987 40.619 -17.929 1.00 47.29 47 TYR F CA 1
ATOM 10056 C C . TYR F 1 70 ? -44.605 40.674 -17.279 1.00 45.41 47 TYR F C 1
ATOM 10057 O O . TYR F 1 70 ? -44.192 41.726 -16.809 1.00 50.08 47 TYR F O 1
ATOM 10066 N N . ILE F 1 71 ? -43.865 39.572 -17.286 1.00 46.15 48 ILE F N 1
ATOM 10067 C CA . ILE F 1 71 ? -42.496 39.609 -16.766 1.00 45.25 48 ILE F CA 1
ATOM 10068 C C . ILE F 1 71 ? -41.528 40.211 -17.784 1.00 47.57 48 ILE F C 1
ATOM 10069 O O . ILE F 1 71 ? -40.655 41.011 -17.420 1.00 47.24 48 ILE F O 1
ATOM 10074 N N . ALA F 1 72 ? -41.666 39.812 -19.050 1.00 45.11 49 ALA F N 1
ATOM 10075 C CA . ALA F 1 72 ? -40.737 40.242 -20.099 1.00 47.60 49 ALA F CA 1
ATOM 10076 C C . ALA F 1 72 ? -40.908 41.728 -20.354 1.00 45.25 49 ALA F C 1
ATOM 10077 O O . ALA F 1 72 ? -39.950 42.431 -20.603 1.00 47.40 49 ALA F O 1
ATOM 10079 N N . LYS F 1 73 ? -42.156 42.162 -20.313 1.00 47.91 50 LYS F N 1
ATOM 10080 C CA . LYS F 1 73 ? -42.554 43.566 -20.390 1.00 52.13 50 LYS F CA 1
ATOM 10081 C C . LYS F 1 73 ? -41.734 44.486 -19.472 1.00 55.69 50 LYS F C 1
ATOM 10082 O O . LYS F 1 73 ? -41.501 45.645 -19.799 1.00 61.95 50 LYS F O 1
ATOM 10088 N N . GLU F 1 74 ? -41.301 43.967 -18.325 1.00 55.02 51 GLU F N 1
ATOM 10089 C CA . GLU F 1 74 ? -40.476 44.723 -17.382 1.00 53.15 51 GLU F CA 1
ATOM 10090 C C . GLU F 1 74 ? -38.983 44.584 -17.641 1.00 51.22 51 GLU F C 1
ATOM 10091 O O . GLU F 1 74 ? -38.181 44.984 -16.807 1.00 53.58 51 GLU F O 1
ATOM 10097 N N . GLY F 1 75 ? -38.603 44.006 -18.778 1.00 46.80 52 GLY F N 1
ATOM 10098 C CA . GLY F 1 75 ? -37.206 43.963 -19.192 1.00 45.04 52 GLY F CA 1
ATOM 10099 C C . GLY F 1 75 ? -36.399 42.764 -18.722 1.00 45.54 52 GLY F C 1
ATOM 10100 O O . GLY F 1 75 ? -35.194 42.694 -18.953 1.00 44.41 52 GLY F O 1
ATOM 10101 N N . TYR F 1 76 ? -37.047 41.803 -18.077 1.00 47.24 53 TYR F N 1
ATOM 10102 C CA . TYR F 1 76 ? -36.343 40.605 -17.604 1.00 48.57 53 TYR F CA 1
ATOM 10103 C C . TYR F 1 76 ? -36.271 39.520 -18.687 1.00 47.02 53 TYR F C 1
ATOM 10104 O O . TYR F 1 76 ? -37.057 39.526 -19.627 1.00 42.92 53 TYR F O 1
ATOM 10113 N N . LYS F 1 77 ? -35.298 38.623 -18.549 1.00 45.02 54 LYS F N 1
ATOM 10114 C CA . LYS F 1 77 ? -35.042 37.578 -19.521 1.00 44.75 54 LYS F CA 1
ATOM 10115 C C . LYS F 1 77 ? -35.879 36.336 -19.201 1.00 43.80 54 LYS F C 1
ATOM 10116 O O . LYS F 1 77 ? -35.615 35.637 -18.213 1.00 42.54 54 LYS F O 1
ATOM 10122 N N . VAL F 1 78 ? -36.876 36.081 -20.047 1.00 40.84 55 VAL F N 1
ATOM 10123 C CA . VAL F 1 78 ? -37.872 35.029 -19.850 1.00 42.44 55 VAL F CA 1
ATOM 10124 C C . VAL F 1 78 ? -37.869 34.001 -20.986 1.00 45.37 55 VAL F C 1
ATOM 10125 O O . VAL F 1 78 ? -37.871 34.385 -22.166 1.00 42.55 55 VAL F O 1
ATOM 10129 N N . VAL F 1 79 ? -37.904 32.711 -20.625 1.00 44.83 56 VAL F N 1
ATOM 10130 C CA . VAL F 1 79 ? -38.153 31.627 -21.574 1.00 42.67 56 VAL F CA 1
ATOM 10131 C C . VAL F 1 79 ? -39.370 30.810 -21.137 1.00 43.53 56 VAL F C 1
ATOM 10132 O O . VAL F 1 79 ? -39.539 30.515 -19.942 1.00 44.28 56 VAL F O 1
ATOM 10136 N N . VAL F 1 80 ? -40.235 30.494 -22.105 1.00 39.21 57 VAL F N 1
ATOM 10137 C CA . VAL F 1 80 ? -41.355 29.590 -21.917 1.00 38.23 57 VAL F CA 1
ATOM 10138 C C . VAL F 1 80 ? -40.976 28.254 -22.562 1.00 41.09 57 VAL F C 1
ATOM 10139 O O . VAL F 1 80 ? -40.503 28.224 -23.704 1.00 37.64 57 VAL F O 1
ATOM 10143 N N . LEU F 1 81 ? -41.167 27.159 -21.829 1.00 39.13 58 LEU F N 1
ATOM 10144 C CA . LEU F 1 81 ? -40.880 25.818 -22.337 1.00 38.49 58 LEU F CA 1
ATOM 10145 C C . LEU F 1 81 ? -42.184 25.059 -22.449 1.00 37.34 58 LEU F C 1
ATOM 10146 O O . LEU F 1 81 ? -42.892 24.900 -21.464 1.00 36.82 58 LEU F O 1
ATOM 10151 N N . GLU F 1 82 ? -42.517 24.632 -23.662 1.00 34.06 59 GLU F N 1
ATOM 10152 C CA . GLU F 1 82 ? -43.783 23.961 -23.943 1.00 35.45 59 GLU F CA 1
ATOM 10153 C C . GLU F 1 82 ? -43.524 22.618 -24.613 1.00 35.57 59 GLU F C 1
ATOM 10154 O O . GLU F 1 82 ? -42.771 22.542 -25.587 1.00 33.06 59 GLU F O 1
ATOM 10160 N N . ARG F 1 83 ? -44.162 21.570 -24.091 1.00 36.03 60 ARG F N 1
ATOM 10161 C CA . ARG F 1 83 ? -43.988 20.207 -24.605 1.00 37.91 60 ARG F CA 1
ATOM 10162 C C . ARG F 1 83 ? -44.360 20.091 -26.087 1.00 34.99 60 ARG F C 1
ATOM 10163 O O . ARG F 1 83 ? -43.582 19.592 -26.881 1.00 32.78 60 ARG F O 1
ATOM 10171 N N . HIS F 1 84 ? -45.557 20.532 -26.430 1.00 35.04 61 HIS F N 1
ATOM 10172 C CA . HIS F 1 84 ? -46.060 20.363 -27.782 1.00 37.40 61 HIS F CA 1
ATOM 10173 C C . HIS F 1 84 ? -45.395 21.335 -28.740 1.00 37.03 61 HIS F C 1
ATOM 10174 O O . HIS F 1 84 ? -44.862 22.364 -28.323 1.00 34.60 61 HIS F O 1
ATOM 10181 N N . LEU F 1 85 ? -45.422 20.997 -30.025 1.00 35.23 62 LEU F N 1
ATOM 10182 C CA . LEU F 1 85 ? -44.767 21.828 -31.030 1.00 34.59 62 LEU F CA 1
ATOM 10183 C C . LEU F 1 85 ? -45.453 23.169 -31.172 1.00 32.88 62 LEU F C 1
ATOM 10184 O O . LEU F 1 85 ? -44.788 24.177 -31.424 1.00 34.15 62 LEU F O 1
ATOM 10189 N N . ALA F 1 86 ? -46.774 23.185 -31.014 1.00 33.99 63 ALA F N 1
ATOM 10190 C CA . ALA F 1 86 ? -47.521 24.428 -30.919 1.00 34.45 63 ALA F CA 1
ATOM 10191 C C . ALA F 1 86 ? -47.730 24.839 -29.455 1.00 37.61 63 ALA F C 1
ATOM 10192 O O . ALA F 1 86 ? -47.890 23.996 -28.569 1.00 37.25 63 ALA F O 1
ATOM 10194 N N . PHE F 1 87 ? -47.743 26.150 -29.229 1.00 37.13 64 PHE F N 1
ATOM 10195 C CA . PHE F 1 87 ? -48.183 26.732 -27.957 1.00 37.61 64 PHE F CA 1
ATOM 10196 C C . PHE F 1 87 ? -49.704 26.603 -27.825 1.00 37.02 64 PHE F C 1
ATOM 10197 O O . PHE F 1 87 ? -50.374 26.011 -28.682 1.00 36.56 64 PHE F O 1
ATOM 10205 N N . GLY F 1 88 ? -50.253 27.144 -26.743 1.00 38.29 65 GLY F N 1
ATOM 10206 C CA . GLY F 1 88 ? -51.697 27.298 -26.597 1.00 38.43 65 GLY F CA 1
ATOM 10207 C C . GLY F 1 88 ? -52.303 26.425 -25.516 1.00 40.52 65 GLY F C 1
ATOM 10208 O O . GLY F 1 88 ? -53.365 26.742 -24.980 1.00 40.27 65 GLY F O 1
ATOM 10209 N N . GLY F 1 89 ? -51.640 25.323 -25.192 1.00 41.56 66 GLY F N 1
ATOM 10210 C CA . GLY F 1 89 ? -52.141 24.414 -24.183 1.00 43.54 66 GLY F CA 1
ATOM 10211 C C . GLY F 1 89 ? -53.507 23.866 -24.517 1.00 48.01 66 GLY F C 1
ATOM 10212 O O . GLY F 1 89 ? -53.776 23.530 -25.669 1.00 47.11 66 GLY F O 1
ATOM 10213 N N . GLY F 1 90 ? -54.377 23.785 -23.508 1.00 50.22 67 GLY F N 1
ATOM 10214 C CA . GLY F 1 90 ? -55.714 23.216 -23.677 1.00 49.52 67 GLY F CA 1
ATOM 10215 C C . GLY F 1 90 ? -56.787 24.233 -24.024 1.00 49.59 67 GLY F C 1
ATOM 10216 O O . GLY F 1 90 ? -57.908 24.119 -23.548 1.00 54.65 67 GLY F O 1
ATOM 10217 N N . THR F 1 91 ? -56.463 25.210 -24.869 1.00 47.00 68 THR F N 1
ATOM 10218 C CA . THR F 1 91 ? -57.408 26.267 -25.258 1.00 45.20 68 THR F CA 1
ATOM 10219 C C . THR F 1 91 ? -58.050 26.052 -26.639 1.00 41.64 68 THR F C 1
ATOM 10220 O O . THR F 1 91 ? -59.217 26.402 -26.841 1.00 38.00 68 THR F O 1
ATOM 10224 N N . TRP F 1 92 ? -57.305 25.449 -27.565 1.00 37.67 69 TRP F N 1
ATOM 10225 C CA . TRP F 1 92 ? -57.696 25.384 -28.994 1.00 38.08 69 TRP F CA 1
ATOM 10226 C C . TRP F 1 92 ? -59.098 24.847 -29.247 1.00 36.84 69 TRP F C 1
ATOM 10227 O O . TRP F 1 92 ? -59.822 25.360 -30.088 1.00 39.63 69 TRP F O 1
ATOM 10238 N N . GLY F 1 93 ? -59.479 23.806 -28.514 1.00 36.03 70 GLY F N 1
ATOM 10239 C CA . GLY F 1 93 ? -60.781 23.157 -28.718 1.00 35.23 70 GLY F CA 1
ATOM 10240 C C . GLY F 1 93 ? -61.972 23.787 -28.005 1.00 35.08 70 GLY F C 1
ATOM 10241 O O . GLY F 1 93 ? -63.087 23.262 -28.073 1.00 33.44 70 GLY F O 1
ATOM 10242 N N . GLY F 1 94 ? -61.756 24.900 -27.313 1.00 36.07 71 GLY F N 1
ATOM 10243 C CA . GLY F 1 94 ? -62.857 25.584 -26.642 1.00 37.65 71 GLY F CA 1
ATOM 10244 C C . GLY F 1 94 ? -63.551 24.704 -25.608 1.00 37.99 71 GLY F C 1
ATOM 10245 O O . GLY F 1 94 ? -62.916 24.173 -24.707 1.00 38.73 71 GLY F O 1
ATOM 10246 N N . GLY F 1 95 ? -64.857 24.546 -25.749 1.00 37.26 72 GLY F N 1
ATOM 10247 C CA . GLY F 1 95 ? -65.621 23.709 -24.860 1.00 36.51 72 GLY F CA 1
ATOM 10248 C C . GLY F 1 95 ? -66.194 22.543 -25.610 1.00 37.41 72 GLY F C 1
ATOM 10249 O O . GLY F 1 95 ? -67.093 22.709 -26.438 1.00 38.24 72 GLY F O 1
ATOM 10250 N N . MET F 1 96 ? -65.670 21.356 -25.319 1.00 36.42 73 MET F N 1
ATOM 10251 C CA . MET F 1 96 ? -66.075 20.130 -25.984 1.00 36.90 73 MET F CA 1
ATOM 10252 C C . MET F 1 96 ? -65.971 20.227 -27.520 1.00 36.45 73 MET F C 1
ATOM 10253 O O . MET F 1 96 ? -66.793 19.686 -28.226 1.00 37.41 73 MET F O 1
ATOM 10258 N N . GLY F 1 97 ? -64.971 20.939 -28.027 1.00 38.47 74 GLY F N 1
ATOM 10259 C CA . GLY F 1 97 ? -64.795 21.078 -29.472 1.00 40.06 74 GLY F CA 1
ATOM 10260 C C . GLY F 1 97 ? -65.469 22.307 -30.065 1.00 39.56 74 GLY F C 1
ATOM 10261 O O . GLY F 1 97 ? -65.065 22.761 -31.116 1.00 42.50 74 GLY F O 1
ATOM 10262 N N . PHE F 1 98 ? -66.488 22.849 -29.399 1.00 39.36 75 PHE F N 1
ATOM 10263 C CA . PHE F 1 98 ? -67.105 24.118 -29.826 1.00 39.32 75 PHE F CA 1
ATOM 10264 C C . PHE F 1 98 ? -66.080 25.228 -29.640 1.00 40.35 75 PHE F C 1
ATOM 10265 O O . PHE F 1 98 ? -65.676 25.498 -28.511 1.00 42.07 75 PHE F O 1
ATOM 10273 N N . PRO F 1 99 ? -65.637 25.864 -30.747 1.00 41.34 76 PRO F N 1
ATOM 10274 C CA . PRO F 1 99 ? -64.399 26.647 -30.692 1.00 41.35 76 PRO F CA 1
ATOM 10275 C C . PRO F 1 99 ? -64.536 28.089 -30.156 1.00 42.91 76 PRO F C 1
ATOM 10276 O O . PRO F 1 99 ? -64.092 29.057 -30.795 1.00 36.87 76 PRO F O 1
ATOM 10280 N N . TYR F 1 100 ? -65.092 28.203 -28.954 1.00 43.59 77 TYR F N 1
ATOM 10281 C CA . TYR F 1 100 ? -65.133 29.462 -28.221 1.00 43.00 77 TYR F CA 1
ATOM 10282 C C . TYR F 1 100 ? -64.798 29.219 -26.761 1.00 43.34 77 TYR F C 1
ATOM 10283 O O . TYR F 1 100 ? -65.153 28.185 -26.202 1.00 42.89 77 TYR F O 1
ATOM 10292 N N . ILE F 1 101 ? -64.113 30.183 -26.161 1.00 43.04 78 ILE F N 1
ATOM 10293 C CA . ILE F 1 101 ? -63.894 30.197 -24.725 1.00 45.17 78 ILE F CA 1
ATOM 10294 C C . ILE F 1 101 ? -64.502 31.456 -24.114 1.00 46.38 78 ILE F C 1
ATOM 10295 O O . ILE F 1 101 ? -64.822 32.419 -24.815 1.00 48.48 78 ILE F O 1
ATOM 10300 N N . VAL F 1 102 ? -64.640 31.440 -22.796 1.00 45.46 79 VAL F N 1
ATOM 10301 C CA . VAL F 1 102 ? -65.328 32.487 -22.071 1.00 42.75 79 VAL F CA 1
ATOM 10302 C C . VAL F 1 102 ? -64.320 33.203 -21.180 1.00 44.69 79 VAL F C 1
ATOM 10303 O O . VAL F 1 102 ? -63.320 32.611 -20.742 1.00 48.06 79 VAL F O 1
ATOM 10307 N N . VAL F 1 103 ? -64.554 34.494 -20.964 1.00 44.53 80 VAL F N 1
ATOM 10308 C CA . VAL F 1 103 ? -63.779 35.283 -20.013 1.00 46.16 80 VAL F CA 1
ATOM 10309 C C . VAL F 1 103 ? -64.716 36.269 -19.308 1.00 49.66 80 VAL F C 1
ATOM 10310 O O . VAL F 1 103 ? -65.643 36.808 -19.930 1.00 52.36 80 VAL F O 1
ATOM 10314 N N . GLU F 1 104 ? -64.483 36.471 -18.012 1.00 50.49 81 GLU F N 1
ATOM 10315 C CA . GLU F 1 104 ? -65.300 37.359 -17.173 1.00 51.67 81 GLU F CA 1
ATOM 10316 C C . GLU F 1 104 ? -64.468 38.575 -16.755 1.00 51.27 81 GLU F C 1
ATOM 10317 O O . GLU F 1 104 ? -63.245 38.483 -16.657 1.00 50.49 81 GLU F O 1
ATOM 10323 N N . GLU F 1 105 ? -65.117 39.713 -16.515 1.00 55.03 82 GLU F N 1
ATOM 10324 C CA . GLU F 1 105 ? -64.380 40.904 -16.051 1.00 56.45 82 GLU F CA 1
ATOM 10325 C C . GLU F 1 105 ? -63.768 40.673 -14.675 1.00 52.61 82 GLU F C 1
ATOM 10326 O O . GLU F 1 105 ? -64.266 39.861 -13.903 1.00 47.66 82 GLU F O 1
ATOM 10332 N N . PRO F 1 106 ? -62.664 41.368 -14.376 1.00 52.26 83 PRO F N 1
ATOM 10333 C CA . PRO F 1 106 ? -61.970 42.319 -15.236 1.00 54.44 83 PRO F CA 1
ATOM 10334 C C . PRO F 1 106 ? -60.947 41.654 -16.168 1.00 53.49 83 PRO F C 1
ATOM 10335 O O . PRO F 1 106 ? -60.167 42.360 -16.812 1.00 52.07 83 PRO F O 1
ATOM 10339 N N . ALA F 1 107 ? -60.947 40.317 -16.233 1.00 51.23 84 ALA F N 1
ATOM 10340 C CA . ALA F 1 107 ? -59.926 39.573 -16.975 1.00 48.48 84 ALA F CA 1
ATOM 10341 C C . ALA F 1 107 ? -59.992 39.803 -18.482 1.00 47.15 84 ALA F C 1
ATOM 10342 O O . ALA F 1 107 ? -58.986 39.649 -19.174 1.00 51.71 84 ALA F O 1
ATOM 10344 N N . ASP F 1 108 ? -61.175 40.148 -18.988 1.00 49.08 85 ASP F N 1
ATOM 10345 C CA . ASP F 1 108 ? -61.345 40.511 -20.398 1.00 51.77 85 ASP F CA 1
ATOM 10346 C C . ASP F 1 108 ? -60.332 41.560 -20.851 1.00 52.85 85 ASP F C 1
ATOM 10347 O O . ASP F 1 108 ? -59.864 41.518 -21.986 1.00 56.57 85 ASP F O 1
ATOM 10352 N N . GLU F 1 109 ? -59.984 42.473 -19.947 1.00 51.78 86 GLU F N 1
ATOM 10353 C CA . GLU F 1 109 ? -59.017 43.530 -20.210 1.00 53.79 86 GLU F CA 1
ATOM 10354 C C . GLU F 1 109 ? -57.644 42.959 -20.595 1.00 51.54 86 GLU F C 1
ATOM 10355 O O . GLU F 1 109 ? -56.936 43.531 -21.424 1.00 47.47 86 GLU F O 1
ATOM 10361 N N . ILE F 1 110 ? -57.273 41.822 -20.013 1.00 49.29 87 ILE F N 1
ATOM 10362 C CA . ILE F 1 110 ? -55.983 41.190 -20.330 1.00 50.23 87 ILE F CA 1
ATOM 10363 C C . ILE F 1 110 ? -55.958 40.706 -21.786 1.00 47.65 87 ILE F C 1
ATOM 10364 O O . ILE F 1 110 ? -54.940 40.846 -22.461 1.00 50.88 87 ILE F O 1
ATOM 10369 N N . LEU F 1 111 ? -57.076 40.164 -22.265 1.00 48.11 88 LEU F N 1
ATOM 10370 C CA . LEU F 1 111 ? -57.193 39.759 -23.669 1.00 51.41 88 LEU F CA 1
ATOM 10371 C C . LEU F 1 111 ? -57.252 40.966 -24.623 1.00 53.59 88 LEU F C 1
ATOM 10372 O O . LEU F 1 111 ? -56.639 40.924 -25.707 1.00 53.33 88 LEU F O 1
ATOM 10377 N N . ARG F 1 112 ? -57.950 42.033 -24.220 1.00 51.27 89 ARG F N 1
ATOM 10378 C CA . ARG F 1 112 ? -57.996 43.263 -25.027 1.00 49.98 89 ARG F CA 1
ATOM 10379 C C . ARG F 1 112 ? -56.600 43.832 -25.236 1.00 48.79 89 ARG F C 1
ATOM 10380 O O . ARG F 1 112 ? -56.294 44.331 -26.309 1.00 50.33 89 ARG F O 1
ATOM 10388 N N . GLU F 1 113 ? -55.740 43.726 -24.234 1.00 50.36 90 GLU F N 1
ATOM 10389 C CA . GLU F 1 113 ? -54.375 44.229 -24.362 1.00 54.00 90 GLU F CA 1
ATOM 10390 C C . GLU F 1 113 ? -53.592 43.562 -25.483 1.00 53.68 90 GLU F C 1
ATOM 10391 O O . GLU F 1 113 ? -52.667 44.170 -26.009 1.00 51.73 90 GLU F O 1
ATOM 10397 N N . VAL F 1 114 ? -53.935 42.316 -25.827 1.00 53.09 91 VAL F N 1
ATOM 10398 C CA . VAL F 1 114 ? -53.237 41.602 -26.906 1.00 52.67 91 VAL F CA 1
ATOM 10399 C C . VAL F 1 114 ? -54.050 41.523 -28.211 1.00 52.05 91 VAL F C 1
ATOM 10400 O O . VAL F 1 114 ? -53.661 40.805 -29.129 1.00 51.86 91 VAL F O 1
ATOM 10404 N N . GLY F 1 115 ? -55.170 42.240 -28.282 1.00 47.60 92 GLY F N 1
ATOM 10405 C CA . GLY F 1 115 ? -55.895 42.437 -29.538 1.00 47.98 92 GLY F CA 1
ATOM 10406 C C . GLY F 1 115 ? -57.061 41.501 -29.811 1.00 50.87 92 GLY F C 1
ATOM 10407 O O . GLY F 1 115 ? -57.637 41.524 -30.895 1.00 50.84 92 GLY F O 1
ATOM 10408 N N . VAL F 1 116 ? -57.433 40.684 -28.835 1.00 50.31 93 VAL F N 1
ATOM 10409 C CA . VAL F 1 116 ? -58.473 39.693 -29.053 1.00 48.38 93 VAL F CA 1
ATOM 10410 C C . VAL F 1 116 ? -59.829 40.368 -29.161 1.00 49.12 93 VAL F C 1
ATOM 10411 O O . VAL F 1 116 ? -60.168 41.199 -28.328 1.00 49.55 93 VAL F O 1
ATOM 10415 N N . LYS F 1 117 ? -60.601 39.987 -30.175 1.00 50.50 94 LYS F N 1
ATOM 10416 C CA . LYS F 1 117 ? -61.981 40.434 -30.327 1.00 51.43 94 LYS F CA 1
ATOM 10417 C C . LYS F 1 117 ? -62.840 39.705 -29.326 1.00 50.79 94 LYS F C 1
ATOM 10418 O O . LYS F 1 117 ? -62.775 38.488 -29.240 1.00 51.49 94 LYS F O 1
ATOM 10424 N N . LEU F 1 118 ? -63.670 40.443 -28.595 1.00 50.56 95 LEU F N 1
ATOM 10425 C CA . LEU F 1 118 ? -64.561 39.857 -27.597 1.00 51.00 95 LEU F CA 1
ATOM 10426 C C . LEU F 1 118 ? -65.995 40.217 -27.904 1.00 50.41 95 LEU F C 1
ATOM 10427 O O . LEU F 1 118 ? -66.272 41.326 -28.326 1.00 51.75 95 LEU F O 1
ATOM 10432 N N . GLU F 1 119 ? -66.907 39.278 -27.702 1.00 51.37 96 GLU F N 1
ATOM 10433 C CA . GLU F 1 119 ? -68.313 39.536 -27.918 1.00 51.73 96 GLU F CA 1
ATOM 10434 C C . GLU F 1 119 ? -69.088 39.275 -26.642 1.00 55.47 96 GLU F C 1
ATOM 10435 O O . GLU F 1 119 ? -68.838 38.282 -25.953 1.00 50.90 96 GLU F O 1
ATOM 10441 N N . LYS F 1 120 ? -70.030 40.167 -26.336 1.00 54.00 97 LYS F N 1
ATOM 10442 C CA . LYS F 1 120 ? -70.808 40.074 -25.112 1.00 54.53 97 LYS F CA 1
ATOM 10443 C C . LYS F 1 120 ? -71.684 38.843 -25.165 1.00 53.44 97 LYS F C 1
ATOM 10444 O O . LYS F 1 120 ? -72.177 38.484 -26.224 1.00 52.84 97 LYS F O 1
ATOM 10450 N N . VAL F 1 121 ? -71.876 38.210 -24.017 1.00 52.27 98 VAL F N 1
ATOM 10451 C CA . VAL F 1 121 ? -72.798 37.098 -23.894 1.00 54.63 98 VAL F CA 1
ATOM 10452 C C . VAL F 1 121 ? -74.183 37.668 -23.621 1.00 58.46 98 VAL F C 1
ATOM 10453 O O . VAL F 1 121 ? -74.338 38.582 -22.813 1.00 59.91 98 VAL F O 1
ATOM 10457 N N . GLU F 1 122 ? -75.186 37.117 -24.292 1.00 61.33 99 GLU F N 1
ATOM 10458 C CA . GLU F 1 122 ? -76.556 37.583 -24.165 1.00 66.45 99 GLU F CA 1
ATOM 10459 C C . GLU F 1 122 ? -77.101 37.326 -22.754 1.00 67.07 99 GLU F C 1
ATOM 10460 O O . GLU F 1 122 ? -76.998 36.216 -22.235 1.00 64.46 99 GLU F O 1
ATOM 10466 N N . GLY F 1 123 ? -77.675 38.359 -22.141 1.00 67.84 100 GLY F N 1
ATOM 10467 C CA . GLY F 1 123 ? -78.264 38.247 -20.801 1.00 66.11 100 GLY F CA 1
ATOM 10468 C C . GLY F 1 123 ? -77.271 38.122 -19.658 1.00 66.10 100 GLY F C 1
ATOM 10469 O O . GLY F 1 123 ? -77.645 37.676 -18.575 1.00 70.01 100 GLY F O 1
ATOM 10470 N N . GLU F 1 124 ? -76.016 38.512 -19.893 1.00 65.58 101 GLU F N 1
ATOM 10471 C CA . GLU F 1 124 ? -74.939 38.362 -18.908 1.00 65.55 101 GLU F CA 1
ATOM 10472 C C . GLU F 1 124 ? -74.011 39.561 -18.968 1.00 67.81 101 GLU F C 1
ATOM 10473 O O . GLU F 1 124 ? -73.391 39.814 -19.990 1.00 74.23 101 GLU F O 1
ATOM 10479 N N . ASP F 1 125 ? -73.904 40.288 -17.868 1.00 70.91 102 ASP F N 1
ATOM 10480 C CA . ASP F 1 125 ? -73.022 41.448 -17.806 1.00 73.63 102 ASP F CA 1
ATOM 10481 C C . ASP F 1 125 ? -71.615 41.013 -17.446 1.00 65.15 102 ASP F C 1
ATOM 10482 O O . ASP F 1 125 ? -71.426 40.118 -16.633 1.00 63.38 102 ASP F O 1
ATOM 10487 N N . GLY F 1 126 ? -70.626 41.649 -18.056 1.00 59.69 103 GLY F N 1
ATOM 10488 C CA . GLY F 1 126 ? -69.236 41.334 -17.772 1.00 60.53 103 GLY F CA 1
ATOM 10489 C C . GLY F 1 126 ? -68.783 39.926 -18.156 1.00 60.06 103 GLY F C 1
ATOM 10490 O O . GLY F 1 126 ? -67.828 39.402 -17.576 1.00 61.91 103 GLY F O 1
ATOM 10491 N N . LEU F 1 127 ? -69.465 39.321 -19.131 1.00 55.77 104 LEU F N 1
ATOM 10492 C CA . LEU F 1 127 ? -69.112 37.997 -19.641 1.00 52.56 104 LEU F CA 1
ATOM 10493 C C . LEU F 1 127 ? -68.969 38.042 -21.163 1.00 53.04 104 LEU F C 1
ATOM 10494 O O . LEU F 1 127 ? -69.864 38.509 -21.864 1.00 50.72 104 LEU F O 1
ATOM 10499 N N . TYR F 1 128 ? -67.848 37.536 -21.666 1.00 52.04 105 TYR F N 1
ATOM 10500 C CA . TYR F 1 128 ? -67.539 37.606 -23.088 1.00 52.41 105 TYR F CA 1
ATOM 10501 C C . TYR F 1 128 ? -67.095 36.246 -23.638 1.00 54.56 105 TYR F C 1
ATOM 10502 O O . TYR F 1 128 ? -66.580 35.405 -22.890 1.00 51.86 105 TYR F O 1
ATOM 10511 N N . THR F 1 129 ? -67.318 36.033 -24.937 1.00 52.62 106 THR F N 1
ATOM 10512 C CA . THR F 1 129 ? -66.743 34.895 -25.659 1.00 49.68 106 THR F CA 1
ATOM 10513 C C . THR F 1 129 ? -65.672 35.375 -26.621 1.00 49.15 106 THR F C 1
ATOM 10514 O O . THR F 1 129 ? -65.674 36.526 -27.047 1.00 48.09 106 THR F O 1
ATOM 10518 N N . ALA F 1 130 ? -64.745 34.475 -26.937 1.00 48.55 107 ALA F N 1
ATOM 10519 C CA . ALA F 1 130 ? -63.678 34.721 -27.901 1.00 44.78 107 ALA F CA 1
ATOM 10520 C C . ALA F 1 130 ? -63.365 33.445 -28.693 1.00 46.13 107 ALA F C 1
ATOM 10521 O O . ALA F 1 130 ? -63.423 32.328 -28.160 1.00 43.69 107 ALA F O 1
ATOM 10523 N N . ASP F 1 131 ? -63.035 33.632 -29.969 1.00 45.98 108 ASP F N 1
ATOM 10524 C CA . ASP F 1 131 ? -62.609 32.553 -30.867 1.00 43.94 108 ASP F CA 1
ATOM 10525 C C . ASP F 1 131 ? -61.436 31.793 -30.240 1.00 39.60 108 ASP F C 1
ATOM 10526 O O . ASP F 1 131 ? -60.388 32.380 -29.985 1.00 37.61 108 ASP F O 1
ATOM 10531 N N . SER F 1 132 ? -61.615 30.487 -30.021 1.00 37.59 109 SER F N 1
ATOM 10532 C CA . SER F 1 132 ? -60.601 29.663 -29.338 1.00 39.80 109 SER F CA 1
ATOM 10533 C C . SER F 1 132 ? -59.302 29.468 -30.122 1.00 39.14 109 SER F C 1
ATOM 10534 O O . SER F 1 132 ? -58.307 29.001 -29.570 1.00 37.78 109 SER F O 1
ATOM 10537 N N . VAL F 1 133 ? -59.297 29.832 -31.401 1.00 39.44 110 VAL F N 1
ATOM 10538 C CA . VAL F 1 133 ? -58.077 29.782 -32.198 1.00 38.65 110 VAL F CA 1
ATOM 10539 C C . VAL F 1 133 ? -57.349 31.116 -32.134 1.00 38.86 110 VAL F C 1
ATOM 10540 O O . VAL F 1 133 ? -56.125 31.150 -32.090 1.00 38.08 110 VAL F O 1
ATOM 10544 N N . GLU F 1 134 ? -58.112 32.212 -32.139 1.00 42.99 111 GLU F N 1
ATOM 10545 C CA . GLU F 1 134 ? -57.553 33.572 -32.076 1.00 41.39 111 GLU F CA 1
ATOM 10546 C C . GLU F 1 134 ? -56.767 33.820 -30.786 1.00 38.51 111 GLU F C 1
ATOM 10547 O O . GLU F 1 134 ? -55.678 34.402 -30.809 1.00 39.30 111 GLU F O 1
ATOM 10553 N N . VAL F 1 135 ? -57.314 33.355 -29.667 1.00 40.14 112 VAL F N 1
ATOM 10554 C CA . VAL F 1 135 ? -56.749 33.661 -28.347 1.00 38.91 112 VAL F CA 1
ATOM 10555 C C . VAL F 1 135 ? -55.297 33.193 -28.206 1.00 38.75 112 VAL F C 1
ATOM 10556 O O . VAL F 1 135 ? -54.406 34.011 -27.903 1.00 35.86 112 VAL F O 1
ATOM 10560 N N . PRO F 1 136 ? -55.029 31.892 -28.469 1.00 39.93 113 PRO F N 1
ATOM 10561 C CA . PRO F 1 136 ? -53.650 31.409 -28.311 1.00 40.01 113 PRO F CA 1
ATOM 10562 C C . PRO F 1 136 ? -52.655 32.160 -29.176 1.00 39.17 113 PRO F C 1
ATOM 10563 O O . PRO F 1 136 ? -51.555 32.493 -28.726 1.00 41.64 113 PRO F O 1
ATOM 10567 N N . ALA F 1 137 ? -53.042 32.419 -30.418 1.00 40.34 114 ALA F N 1
ATOM 10568 C CA . ALA F 1 137 ? -52.191 33.148 -31.348 1.00 39.93 114 ALA F CA 1
ATOM 10569 C C . ALA F 1 137 ? -51.796 34.505 -30.756 1.00 39.27 114 ALA F C 1
ATOM 10570 O O . ALA F 1 137 ? -50.617 34.863 -30.713 1.00 40.58 114 ALA F O 1
ATOM 10572 N N . LYS F 1 138 ? -52.794 35.240 -30.284 1.00 40.88 115 LYS F N 1
ATOM 10573 C CA . LYS F 1 138 ? -52.575 36.594 -29.776 1.00 43.27 115 LYS F CA 1
ATOM 10574 C C . LYS F 1 138 ? -51.867 36.603 -28.419 1.00 43.42 115 LYS F C 1
ATOM 10575 O O . LYS F 1 138 ? -51.016 37.460 -28.165 1.00 41.66 115 LYS F O 1
ATOM 10581 N N . LEU F 1 139 ? -52.170 35.624 -27.572 1.00 44.31 116 LEU F N 1
ATOM 10582 C CA . LEU F 1 139 ? -51.419 35.466 -26.324 1.00 43.90 116 LEU F CA 1
ATOM 10583 C C . LEU F 1 139 ? -49.944 35.239 -26.603 1.00 43.38 116 LEU F C 1
ATOM 10584 O O . LEU F 1 139 ? -49.084 35.845 -25.951 1.00 40.97 116 LEU F O 1
ATOM 10589 N N . ALA F 1 140 ? -49.651 34.387 -27.590 1.00 40.99 117 ALA F N 1
ATOM 10590 C CA . ALA F 1 140 ? -48.270 34.090 -27.934 1.00 41.12 117 ALA F CA 1
ATOM 10591 C C . ALA F 1 140 ? -47.554 35.313 -28.489 1.00 40.43 117 ALA F C 1
ATOM 10592 O O . ALA F 1 140 ? -46.402 35.584 -28.137 1.00 40.22 117 ALA F O 1
ATOM 10594 N N . VAL F 1 141 ? -48.221 36.040 -29.378 1.00 45.28 118 VAL F N 1
ATOM 10595 C CA . VAL F 1 141 ? -47.624 37.247 -29.962 1.00 46.07 118 VAL F CA 1
ATOM 10596 C C . VAL F 1 141 ? -47.314 38.256 -28.857 1.00 44.77 118 VAL F C 1
ATOM 10597 O O . VAL F 1 141 ? -46.208 38.805 -28.807 1.00 46.44 118 VAL F O 1
ATOM 10601 N N . GLY F 1 142 ? -48.283 38.482 -27.973 1.00 46.61 119 GLY F N 1
ATOM 10602 C CA . GLY F 1 142 ? -48.075 39.349 -26.799 1.00 46.90 119 GLY F CA 1
ATOM 10603 C C . GLY F 1 142 ? -46.804 38.992 -26.038 1.00 44.69 119 GLY F C 1
ATOM 10604 O O . GLY F 1 142 ? -45.979 39.862 -25.741 1.00 45.67 119 GLY F O 1
ATOM 10605 N N . ALA F 1 143 ? -46.624 37.704 -25.751 1.00 43.63 120 ALA F N 1
ATOM 10606 C CA . ALA F 1 143 ? -45.451 37.251 -25.004 1.00 43.13 120 ALA F CA 1
ATOM 10607 C C . ALA F 1 143 ? -44.154 37.502 -25.768 1.00 43.21 120 ALA F C 1
ATOM 10608 O O . ALA F 1 143 ? -43.172 38.037 -25.217 1.00 44.02 120 ALA F O 1
ATOM 10610 N N . ILE F 1 144 ? -44.153 37.142 -27.049 1.00 43.83 121 ILE F N 1
ATOM 10611 C CA . ILE F 1 144 ? -42.948 37.266 -27.875 1.00 45.25 121 ILE F CA 1
ATOM 10612 C C . ILE F 1 144 ? -42.582 38.733 -28.107 1.00 43.30 121 ILE F C 1
ATOM 10613 O O . ILE F 1 144 ? -41.426 39.115 -27.982 1.00 40.34 121 ILE F O 1
ATOM 10618 N N . ASP F 1 145 ? -43.569 39.553 -28.438 1.00 46.83 122 ASP F N 1
ATOM 10619 C CA . ASP F 1 145 ? -43.316 40.980 -28.677 1.00 47.60 122 ASP F CA 1
ATOM 10620 C C . ASP F 1 145 ? -42.912 41.724 -27.401 1.00 49.68 122 ASP F C 1
ATOM 10621 O O . ASP F 1 145 ? -42.232 42.744 -27.479 1.00 50.20 122 ASP F O 1
ATOM 10626 N N . ALA F 1 146 ? -43.301 41.204 -26.236 1.00 48.25 123 ALA F N 1
ATOM 10627 C CA . ALA F 1 146 ? -42.820 41.740 -24.959 1.00 45.41 123 ALA F CA 1
ATOM 10628 C C . ALA F 1 146 ? -41.386 41.300 -24.680 1.00 44.08 123 ALA F C 1
ATOM 10629 O O . ALA F 1 146 ? -40.755 41.804 -23.761 1.00 47.39 123 ALA F O 1
ATOM 10631 N N . GLY F 1 147 ? -40.870 40.351 -25.451 1.00 39.71 124 GLY F N 1
ATOM 10632 C CA . GLY F 1 147 ? -39.479 39.927 -25.306 1.00 38.88 124 GLY F CA 1
ATOM 10633 C C . GLY F 1 147 ? -39.282 38.522 -24.754 1.00 36.90 124 GLY F C 1
ATOM 10634 O O . GLY F 1 147 ? -38.155 38.038 -24.658 1.00 36.83 124 GLY F O 1
ATOM 10635 N N . ALA F 1 148 ? -40.363 37.849 -24.388 1.00 38.15 125 ALA F N 1
ATOM 10636 C CA . ALA F 1 148 ? -40.243 36.462 -23.925 1.00 39.83 125 ALA F CA 1
ATOM 10637 C C . ALA F 1 148 ? -39.882 35.545 -25.097 1.00 38.88 125 ALA F C 1
ATOM 10638 O O . ALA F 1 148 ? -40.377 35.721 -26.194 1.00 40.33 125 ALA F O 1
ATOM 10640 N N . LYS F 1 149 ? -38.986 34.601 -24.855 1.00 41.62 126 LYS F N 1
ATOM 10641 C CA . LYS F 1 149 ? -38.669 33.546 -25.807 1.00 43.93 126 LYS F CA 1
ATOM 10642 C C . LYS F 1 149 ? -39.583 32.351 -25.541 1.00 42.98 126 LYS F C 1
ATOM 10643 O O . LYS F 1 149 ? -39.674 31.910 -24.407 1.00 43.63 126 LYS F O 1
ATOM 10649 N N . VAL F 1 150 ? -40.254 31.845 -26.577 1.00 39.41 127 VAL F N 1
ATOM 10650 C CA . VAL F 1 150 ? -41.098 30.663 -26.465 1.00 38.95 127 VAL F CA 1
ATOM 10651 C C . VAL F 1 150 ? -40.482 29.488 -27.219 1.00 39.54 127 VAL F C 1
ATOM 10652 O O . VAL F 1 150 ? -40.361 29.522 -28.444 1.00 41.50 127 VAL F O 1
ATOM 10656 N N . LEU F 1 151 ? -40.084 28.456 -26.485 1.00 36.91 128 LEU F N 1
ATOM 10657 C CA . LEU F 1 151 ? -39.509 27.260 -27.084 1.00 37.78 128 LEU F CA 1
ATOM 10658 C C . LEU F 1 151 ? -40.508 26.128 -26.977 1.00 37.84 128 LEU F C 1
ATOM 10659 O O . LEU F 1 151 ? -40.948 25.802 -25.877 1.00 38.73 128 LEU F O 1
ATOM 10664 N N . THR F 1 152 ? -40.866 25.544 -28.122 1.00 36.60 129 THR F N 1
ATOM 10665 C CA . THR F 1 152 ? -41.824 24.439 -28.178 1.00 33.25 129 THR F CA 1
ATOM 10666 C C . THR F 1 152 ? -41.100 23.153 -28.487 1.00 32.37 129 THR F C 1
ATOM 10667 O O . THR F 1 152 ? -39.921 23.162 -28.827 1.00 33.15 129 THR F O 1
ATOM 10671 N N . GLY F 1 153 ? -41.791 22.025 -28.347 1.00 33.42 130 GLY F N 1
ATOM 10672 C CA . GLY F 1 153 ? -41.130 20.724 -28.460 1.00 32.27 130 GLY F CA 1
ATOM 10673 C C . GLY F 1 153 ? -40.124 20.464 -27.344 1.00 32.55 130 GLY F C 1
ATOM 10674 O O . GLY F 1 153 ? -39.216 19.662 -27.510 1.00 29.71 130 GLY F O 1
ATOM 10675 N N . ILE F 1 154 ? -40.294 21.122 -26.186 1.00 33.70 131 ILE F N 1
ATOM 10676 C CA . ILE F 1 154 ? -39.351 20.972 -25.057 1.00 35.34 131 ILE F CA 1
ATOM 10677 C C . ILE F 1 154 ? -40.100 20.545 -23.797 1.00 33.84 131 ILE F C 1
ATOM 10678 O O . ILE F 1 154 ? -41.078 21.170 -23.408 1.00 33.45 131 ILE F O 1
ATOM 10683 N N . VAL F 1 155 ? -39.650 19.466 -23.179 1.00 33.56 132 VAL F N 1
ATOM 10684 C CA . VAL F 1 155 ? -40.289 18.949 -21.976 1.00 34.75 132 VAL F CA 1
ATOM 10685 C C . VAL F 1 155 ? -39.372 19.237 -20.805 1.00 33.17 132 VAL F C 1
ATOM 10686 O O . VAL F 1 155 ? -38.188 18.895 -20.845 1.00 31.69 132 VAL F O 1
ATOM 10690 N N . VAL F 1 156 ? -39.928 19.836 -19.758 1.00 33.52 133 VAL F N 1
ATOM 10691 C CA . VAL F 1 156 ? -39.230 19.893 -18.463 1.00 33.71 133 VAL F CA 1
ATOM 10692 C C . VAL F 1 156 ? -39.469 18.594 -17.707 1.00 32.12 133 VAL F C 1
ATOM 10693 O O . VAL F 1 156 ? -40.589 18.315 -17.291 1.00 31.98 133 VAL F O 1
ATOM 10697 N N . GLU F 1 157 ? -38.431 17.786 -17.560 1.00 34.55 134 GLU F N 1
ATOM 10698 C CA . GLU F 1 157 ? -38.577 16.501 -16.889 1.00 35.88 134 GLU F CA 1
ATOM 10699 C C . GLU F 1 157 ? -38.118 16.534 -15.414 1.00 36.30 134 GLU F C 1
ATOM 10700 O O . GLU F 1 157 ? -38.359 15.600 -14.671 1.00 35.37 134 GLU F O 1
ATOM 10706 N N . ASP F 1 158 ? -37.449 17.598 -14.991 1.00 37.63 135 ASP F N 1
ATOM 10707 C CA . ASP F 1 158 ? -36.962 17.656 -13.611 1.00 36.87 135 ASP F CA 1
ATOM 10708 C C . ASP F 1 158 ? -36.543 19.072 -13.255 1.00 39.40 135 ASP F C 1
ATOM 10709 O O . ASP F 1 158 ? -36.687 19.997 -14.084 1.00 36.70 135 ASP F O 1
ATOM 10714 N N . LEU F 1 159 ? -36.042 19.238 -12.020 1.00 37.81 136 LEU F N 1
ATOM 10715 C CA . LEU F 1 159 ? -35.538 20.521 -11.555 1.00 37.77 136 LEU F CA 1
ATOM 10716 C C . LEU F 1 159 ? -34.061 20.474 -11.227 1.00 33.98 136 LEU F C 1
ATOM 10717 O O . LEU F 1 159 ? -33.501 19.420 -10.957 1.00 36.33 136 LEU F O 1
ATOM 10722 N N . VAL F 1 160 ? -33.419 21.628 -11.332 1.00 35.43 137 VAL F N 1
ATOM 10723 C CA . VAL F 1 160 ? -32.059 21.808 -10.834 1.00 37.32 137 VAL F CA 1
ATOM 10724 C C . VAL F 1 160 ? -32.218 22.383 -9.431 1.00 36.73 137 VAL F C 1
ATOM 10725 O O . VAL F 1 160 ? -32.999 23.309 -9.238 1.00 35.53 137 VAL F O 1
ATOM 10729 N N . LEU F 1 161 ? -31.517 21.810 -8.461 1.00 38.55 138 LEU F N 1
ATOM 10730 C CA . LEU F 1 161 ? -31.652 22.228 -7.063 1.00 40.46 138 LEU F CA 1
ATOM 10731 C C . LEU F 1 161 ? -30.379 22.886 -6.539 1.00 40.42 138 LEU F C 1
ATOM 10732 O O . LEU F 1 161 ? -29.271 22.605 -6.995 1.00 36.09 138 LEU F O 1
ATOM 10737 N N . ARG F 1 162 ? -30.569 23.783 -5.581 1.00 43.15 139 ARG F N 1
ATOM 10738 C CA . ARG F 1 162 ? -29.483 24.252 -4.712 1.00 44.58 139 ARG F CA 1
ATOM 10739 C C . ARG F 1 162 ? -30.001 24.232 -3.268 1.00 45.21 139 ARG F C 1
ATOM 10740 O O . ARG F 1 162 ? -31.156 23.848 -3.021 1.00 39.12 139 ARG F O 1
ATOM 10748 N N . GLU F 1 163 ? -29.143 24.614 -2.325 1.00 47.58 140 GLU F N 1
ATOM 10749 C CA . GLU F 1 163 ? -29.505 24.624 -0.914 1.00 49.23 140 GLU F CA 1
ATOM 10750 C C . GLU F 1 163 ? -30.868 25.256 -0.758 1.00 44.67 140 GLU F C 1
ATOM 10751 O O . GLU F 1 163 ? -31.047 26.426 -1.062 1.00 43.10 140 GLU F O 1
ATOM 10757 N N . ASN F 1 164 ? -31.840 24.468 -0.326 1.00 44.76 141 ASN F N 1
ATOM 10758 C CA . ASN F 1 164 ? -33.182 24.973 -0.051 1.00 47.83 141 ASN F CA 1
ATOM 10759 C C . ASN F 1 164 ? -33.891 25.708 -1.145 1.00 44.40 141 ASN F C 1
ATOM 10760 O O . ASN F 1 164 ? -34.769 26.521 -0.844 1.00 34.23 141 ASN F O 1
ATOM 10765 N N . ARG F 1 165 ? -33.559 25.428 -2.407 1.00 41.25 142 ARG F N 1
ATOM 10766 C CA . ARG F 1 165 ? -34.324 26.033 -3.484 1.00 40.49 142 ARG F CA 1
ATOM 10767 C C . ARG F 1 165 ? -34.170 25.363 -4.847 1.00 37.38 142 ARG F C 1
ATOM 10768 O O . ARG F 1 165 ? -33.230 24.611 -5.093 1.00 33.83 142 ARG F O 1
ATOM 10776 N N . VAL F 1 166 ? -35.102 25.717 -5.722 1.00 38.47 143 VAL F N 1
ATOM 10777 C CA . VAL F 1 166 ? -35.079 25.350 -7.138 1.00 38.91 143 VAL F CA 1
ATOM 10778 C C . VAL F 1 166 ? -34.303 26.439 -7.870 1.00 37.80 143 VAL F C 1
ATOM 10779 O O . VAL F 1 166 ? -34.625 27.614 -7.737 1.00 41.11 143 VAL F O 1
ATOM 10783 N N . ALA F 1 167 ? -33.289 26.039 -8.631 1.00 38.89 144 ALA F N 1
ATOM 10784 C CA . ALA F 1 167 ? -32.391 26.973 -9.326 1.00 40.71 144 ALA F CA 1
ATOM 10785 C C . ALA F 1 167 ? -32.356 26.795 -10.861 1.00 41.13 144 ALA F C 1
ATOM 10786 O O . ALA F 1 167 ? -31.444 27.293 -11.530 1.00 40.74 144 ALA F O 1
ATOM 10788 N N . GLY F 1 168 ? -33.336 26.086 -11.412 1.00 44.04 145 GLY F N 1
ATOM 10789 C CA . GLY F 1 168 ? -33.393 25.856 -12.857 1.00 41.87 145 GLY F CA 1
ATOM 10790 C C . GLY F 1 168 ? -34.257 24.673 -13.258 1.00 42.75 145 GLY F C 1
ATOM 10791 O O . GLY F 1 168 ? -34.917 24.048 -12.412 1.00 41.03 145 GLY F O 1
ATOM 10792 N N . VAL F 1 169 ? -34.227 24.355 -14.556 1.00 41.30 146 VAL F N 1
ATOM 10793 C CA . VAL F 1 169 ? -35.011 23.242 -15.115 1.00 37.95 146 VAL F CA 1
ATOM 10794 C C . VAL F 1 169 ? -34.151 22.281 -15.931 1.00 37.22 146 VAL F C 1
ATOM 10795 O O . VAL F 1 169 ? -33.139 22.672 -16.544 1.00 37.51 146 VAL F O 1
ATOM 10799 N N . VAL F 1 170 ? -34.575 21.021 -15.913 1.00 35.79 147 VAL F N 1
ATOM 10800 C CA . VAL F 1 170 ? -33.946 19.942 -16.638 1.00 35.93 147 VAL F CA 1
ATOM 10801 C C . VAL F 1 170 ? -34.850 19.655 -17.847 1.00 37.10 147 VAL F C 1
ATOM 10802 O O . VAL F 1 170 ? -36.038 19.343 -17.687 1.00 34.87 147 VAL F O 1
ATOM 10806 N N . ILE F 1 171 ? -34.289 19.809 -19.047 1.00 37.35 148 ILE F N 1
ATOM 10807 C CA . ILE F 1 171 ? -35.087 19.795 -20.275 1.00 36.40 148 ILE F CA 1
ATOM 10808 C C . ILE F 1 171 ? -34.653 18.695 -21.228 1.00 36.26 148 ILE F C 1
ATOM 10809 O O . ILE F 1 171 ? -33.473 18.337 -21.320 1.00 35.42 148 ILE F O 1
ATOM 10814 N N . ASN F 1 172 ? -35.646 18.145 -21.909 1.00 38.24 149 ASN F N 1
ATOM 10815 C CA . ASN F 1 172 ? -35.417 17.228 -23.006 1.00 36.25 149 ASN F CA 1
ATOM 10816 C C . ASN F 1 172 ? -36.385 17.577 -24.134 1.00 36.56 149 ASN F C 1
ATOM 10817 O O . ASN F 1 172 ? -37.268 18.421 -23.972 1.00 34.73 149 ASN F O 1
ATOM 10822 N N . SER F 1 173 ? -36.229 16.942 -25.287 1.00 36.20 150 SER F N 1
ATOM 10823 C CA . SER F 1 173 ? -37.119 17.252 -26.406 1.00 35.81 150 SER F CA 1
ATOM 10824 C C . SER F 1 173 ? -38.340 16.362 -26.351 1.00 32.72 150 SER F C 1
ATOM 10825 O O . SER F 1 173 ? -38.261 15.220 -25.935 1.00 35.18 150 SER F O 1
ATOM 10828 N N . TYR F 1 174 ? -39.467 16.900 -26.791 1.00 32.64 151 TYR F N 1
ATOM 10829 C CA . TYR F 1 174 ? -40.686 16.130 -26.968 1.00 35.08 151 TYR F CA 1
ATOM 10830 C C . TYR F 1 174 ? -40.445 14.937 -27.901 1.00 33.58 151 TYR F C 1
ATOM 10831 O O . TYR F 1 174 ? -40.923 13.839 -27.642 1.00 34.38 151 TYR F O 1
ATOM 10840 N N . ALA F 1 175 ? -39.686 15.155 -28.972 1.00 32.06 152 ALA F N 1
ATOM 10841 C CA . ALA F 1 175 ? -39.340 14.081 -29.891 1.00 33.99 152 ALA F CA 1
ATOM 10842 C C . ALA F 1 175 ? -38.666 12.903 -29.169 1.00 33.39 152 ALA F C 1
ATOM 10843 O O . ALA F 1 175 ? -39.044 11.759 -29.352 1.00 34.60 152 ALA F O 1
ATOM 10845 N N . ILE F 1 176 ? -37.665 13.194 -28.348 1.00 33.72 153 ILE F N 1
ATOM 10846 C CA . ILE F 1 176 ? -36.992 12.161 -27.587 1.00 35.40 153 ILE F CA 1
ATOM 10847 C C . ILE F 1 176 ? -37.942 11.471 -26.602 1.00 33.91 153 ILE F C 1
ATOM 10848 O O . ILE F 1 176 ? -37.903 10.250 -26.471 1.00 34.42 153 ILE F O 1
ATOM 10853 N N . GLU F 1 177 ? -38.805 12.245 -25.948 1.00 34.92 154 GLU F N 1
ATOM 10854 C CA . GLU F 1 177 ? -39.766 11.687 -25.002 1.00 34.95 154 GLU F CA 1
ATOM 10855 C C . GLU F 1 177 ? -40.743 10.761 -25.713 1.00 35.26 154 GLU F C 1
ATOM 10856 O O . GLU F 1 177 ? -40.917 9.610 -25.322 1.00 33.30 154 GLU F O 1
ATOM 10862 N N . LYS F 1 178 ? -41.395 11.282 -26.746 1.00 34.06 155 LYS F N 1
ATOM 10863 C CA . LYS F 1 178 ? -42.434 10.531 -27.439 1.00 35.96 155 LYS F CA 1
ATOM 10864 C C . LYS F 1 178 ? -41.828 9.305 -28.154 1.00 38.35 155 LYS F C 1
ATOM 10865 O O . LYS F 1 178 ? -42.451 8.246 -28.219 1.00 37.15 155 LYS F O 1
ATOM 10871 N N . ALA F 1 179 ? -40.604 9.438 -28.659 1.00 35.84 156 ALA F N 1
ATOM 10872 C CA . ALA F 1 179 ? -39.930 8.305 -29.291 1.00 37.69 156 ALA F CA 1
ATOM 10873 C C . ALA F 1 179 ? -39.460 7.270 -28.285 1.00 37.71 156 ALA F C 1
ATOM 10874 O O . ALA F 1 179 ? -39.157 6.155 -28.675 1.00 36.16 156 ALA F O 1
ATOM 10876 N N . GLY F 1 180 ? -39.368 7.640 -27.002 1.00 38.41 157 GLY F N 1
ATOM 10877 C CA . GLY F 1 180 ? -38.957 6.690 -25.946 1.00 37.16 157 GLY F CA 1
ATOM 10878 C C . GLY F 1 180 ? -37.463 6.372 -25.925 1.00 38.01 157 GLY F C 1
ATOM 10879 O O . GLY F 1 180 ? -37.053 5.332 -25.432 1.00 36.99 157 GLY F O 1
ATOM 10880 N N . LEU F 1 181 ? -36.640 7.278 -26.449 1.00 37.42 158 LEU F N 1
ATOM 10881 C CA . LEU F 1 181 ? -35.205 7.041 -26.551 1.00 36.96 158 LEU F CA 1
ATOM 10882 C C . LEU F 1 181 ? -34.530 7.346 -25.209 1.00 39.67 158 LEU F C 1
ATOM 10883 O O . LEU F 1 181 ? -34.957 8.235 -24.481 1.00 41.67 158 LEU F O 1
ATOM 10888 N N . HIS F 1 182 ? -33.487 6.597 -24.887 1.00 41.07 159 HIS F N 1
ATOM 10889 C CA . HIS F 1 182 ? -32.812 6.731 -23.603 1.00 44.17 159 HIS F CA 1
ATOM 10890 C C . HIS F 1 182 ? -31.674 7.736 -23.755 1.00 38.46 159 HIS F C 1
ATOM 10891 O O . HIS F 1 182 ? -30.525 7.382 -23.979 1.00 37.23 159 HIS F O 1
ATOM 10898 N N . ILE F 1 183 ? -32.034 9.010 -23.662 1.00 37.14 160 ILE F N 1
ATOM 10899 C CA . ILE F 1 183 ? -31.104 10.104 -23.887 1.00 36.48 160 ILE F CA 1
ATOM 10900 C C . ILE F 1 183 ? -31.186 11.120 -22.757 1.00 36.15 160 ILE F C 1
ATOM 10901 O O . ILE F 1 183 ? -32.262 11.550 -22.377 1.00 33.39 160 ILE F O 1
ATOM 10906 N N . ASP F 1 184 ? -30.025 11.547 -22.264 1.00 38.70 161 ASP F N 1
ATOM 10907 C CA . ASP F 1 184 ? -29.956 12.476 -21.123 1.00 36.92 161 ASP F CA 1
ATOM 10908 C C . ASP F 1 184 ? -30.415 13.887 -21.459 1.00 37.33 161 ASP F C 1
ATOM 10909 O O . ASP F 1 184 ? -30.331 14.315 -22.604 1.00 39.58 161 ASP F O 1
ATOM 10914 N N . PRO F 1 185 ? -30.941 14.607 -20.457 1.00 35.82 162 PRO F N 1
ATOM 10915 C CA . PRO F 1 185 ? -31.398 15.977 -20.644 1.00 37.34 162 PRO F CA 1
ATOM 10916 C C . PRO F 1 185 ? -30.251 16.980 -20.581 1.00 35.29 162 PRO F C 1
ATOM 10917 O O . PRO F 1 185 ? -29.110 16.605 -20.313 1.00 35.16 162 PRO F O 1
ATOM 10921 N N . ILE F 1 186 ? -30.564 18.238 -20.865 1.00 35.28 163 ILE F N 1
ATOM 10922 C CA . ILE F 1 186 ? -29.662 19.357 -20.578 1.00 37.63 163 ILE F CA 1
ATOM 10923 C C . ILE F 1 186 ? -30.426 20.312 -19.662 1.00 36.64 163 ILE F C 1
ATOM 10924 O O . ILE F 1 186 ? -31.522 19.971 -19.207 1.00 35.37 163 ILE F O 1
ATOM 10929 N N . THR F 1 187 ? -29.860 21.490 -19.383 1.00 37.59 164 THR F N 1
ATOM 10930 C CA . THR F 1 187 ? -30.399 22.374 -18.338 1.00 36.15 164 THR F CA 1
ATOM 10931 C C . THR F 1 187 ? -30.485 23.817 -18.755 1.00 36.79 164 THR F C 1
ATOM 10932 O O . THR F 1 187 ? -29.699 24.284 -19.583 1.00 36.19 164 THR F O 1
ATOM 10936 N N . ILE F 1 188 ? -31.461 24.507 -18.167 1.00 37.17 165 ILE F N 1
ATOM 10937 C CA . ILE F 1 188 ? -31.558 25.952 -18.218 1.00 38.78 165 ILE F CA 1
ATOM 10938 C C . ILE F 1 188 ? -31.528 26.472 -16.775 1.00 41.98 165 ILE F C 1
ATOM 10939 O O . ILE F 1 188 ? -32.360 26.085 -15.951 1.00 41.04 165 ILE F O 1
ATOM 10944 N N . THR F 1 189 ? -30.562 27.337 -16.474 1.00 44.20 166 THR F N 1
ATOM 10945 C CA . THR F 1 189 ? -30.451 27.943 -15.148 1.00 42.83 166 THR F CA 1
ATOM 10946 C C . THR F 1 189 ? -31.380 29.139 -15.064 1.00 41.58 166 THR F C 1
ATOM 10947 O O . THR F 1 189 ? -31.466 29.941 -15.993 1.00 40.17 166 THR F O 1
ATOM 10951 N N . ALA F 1 190 ? -32.080 29.249 -13.939 1.00 41.64 167 ALA F N 1
ATOM 10952 C CA . ALA F 1 190 ? -33.041 30.318 -13.724 1.00 39.92 167 ALA F CA 1
ATOM 10953 C C . ALA F 1 190 ? -33.056 30.775 -12.265 1.00 40.39 167 ALA F C 1
ATOM 10954 O O . ALA F 1 190 ? -32.828 29.981 -11.360 1.00 43.30 167 ALA F O 1
ATOM 10956 N N . LYS F 1 191 ? -33.352 32.050 -12.049 1.00 41.83 168 LYS F N 1
ATOM 10957 C CA . LYS F 1 191 ? -33.571 32.569 -10.698 1.00 44.40 168 LYS F CA 1
ATOM 10958 C C . LYS F 1 191 ? -34.916 32.087 -10.200 1.00 43.15 168 LYS F C 1
ATOM 10959 O O . LYS F 1 191 ? -35.037 31.682 -9.055 1.00 41.95 168 LYS F O 1
ATOM 10965 N N . TYR F 1 192 ? -35.929 32.137 -11.063 1.00 41.55 169 TYR F N 1
ATOM 10966 C CA . TYR F 1 192 ? -37.245 31.596 -10.735 1.00 42.94 169 TYR F CA 1
ATOM 10967 C C . TYR F 1 192 ? -37.767 30.648 -11.820 1.00 42.58 169 TYR F C 1
ATOM 10968 O O . TYR F 1 192 ? -37.514 30.852 -13.007 1.00 41.72 169 TYR F O 1
ATOM 10977 N N . VAL F 1 193 ? -38.479 29.611 -11.387 1.00 39.02 170 VAL F N 1
ATOM 10978 C CA . VAL F 1 193 ? -39.181 28.684 -12.272 1.00 38.94 170 VAL F CA 1
ATOM 10979 C C . VAL F 1 193 ? -40.667 28.786 -11.970 1.00 36.88 170 VAL F C 1
ATOM 10980 O O . VAL F 1 193 ? -41.051 28.986 -10.819 1.00 36.08 170 VAL F O 1
ATOM 10984 N N . VAL F 1 194 ? -41.496 28.681 -13.005 1.00 36.69 171 VAL F N 1
ATOM 10985 C CA . VAL F 1 194 ? -42.944 28.721 -12.857 1.00 35.34 171 VAL F CA 1
ATOM 10986 C C . VAL F 1 194 ? -43.562 27.453 -13.432 1.00 38.99 171 VAL F C 1
ATOM 10987 O O . VAL F 1 194 ? -43.326 27.121 -14.596 1.00 39.91 171 VAL F O 1
ATOM 10991 N N . ASP F 1 195 ? -44.352 26.755 -12.622 1.00 37.69 172 ASP F N 1
ATOM 10992 C CA . ASP F 1 195 ? -45.150 25.647 -13.093 1.00 37.79 172 ASP F CA 1
ATOM 10993 C C . ASP F 1 195 ? -46.476 26.207 -13.564 1.00 38.11 172 ASP F C 1
ATOM 10994 O O . ASP F 1 195 ? -47.343 26.516 -12.756 1.00 37.26 172 ASP F O 1
ATOM 10999 N N . ALA F 1 196 ? -46.612 26.339 -14.886 1.00 36.58 173 ALA F N 1
ATOM 11000 C CA . ALA F 1 196 ? -47.868 26.705 -15.530 1.00 35.93 173 ALA F CA 1
ATOM 11001 C C . ALA F 1 196 ? -48.349 25.569 -16.436 1.00 38.06 173 ALA F C 1
ATOM 11002 O O . ALA F 1 196 ? -48.871 25.813 -17.532 1.00 37.26 173 ALA F O 1
ATOM 11004 N N . THR F 1 197 ? -48.191 24.333 -15.955 1.00 36.17 174 THR F N 1
ATOM 11005 C CA . THR F 1 197 ? -48.395 23.143 -16.767 1.00 34.91 174 THR F CA 1
ATOM 11006 C C . THR F 1 197 ? -49.811 22.603 -16.771 1.00 34.09 174 THR F C 1
ATOM 11007 O O . THR F 1 197 ? -50.050 21.545 -17.318 1.00 33.27 174 THR F O 1
ATOM 11011 N N . GLY F 1 198 ? -50.745 23.309 -16.159 1.00 35.39 175 GLY F N 1
ATOM 11012 C CA . GLY F 1 198 ? -52.143 22.905 -16.205 1.00 36.02 175 GLY F CA 1
ATOM 11013 C C . GLY F 1 198 ? -52.515 21.889 -15.140 1.00 35.93 175 GLY F C 1
ATOM 11014 O O . GLY F 1 198 ? -51.838 21.762 -14.131 1.00 33.40 175 GLY F O 1
ATOM 11015 N N . HIS F 1 199 ? -53.586 21.145 -15.397 1.00 35.31 176 HIS F N 1
ATOM 11016 C CA . HIS F 1 199 ? -54.145 20.190 -14.445 1.00 38.43 176 HIS F CA 1
ATOM 11017 C C . HIS F 1 199 ? -53.147 19.273 -13.737 1.00 38.07 176 HIS F C 1
ATOM 11018 O O . HIS F 1 199 ? -53.347 18.925 -12.571 1.00 36.19 176 HIS F O 1
ATOM 11025 N N . ASP F 1 200 ? -52.099 18.854 -14.435 1.00 36.28 177 ASP F N 1
ATOM 11026 C CA . ASP F 1 200 ? -51.161 17.883 -13.874 1.00 38.65 177 ASP F CA 1
ATOM 11027 C C . ASP F 1 200 ? -50.147 18.472 -12.893 1.00 39.16 177 ASP F C 1
ATOM 11028 O O . ASP F 1 200 ? -49.522 17.721 -12.157 1.00 36.23 177 ASP F O 1
ATOM 11033 N N . ALA F 1 201 ? -49.960 19.795 -12.900 1.00 38.04 178 ALA F N 1
ATOM 11034 C CA . ALA F 1 201 ? -48.917 20.421 -12.107 1.00 36.58 178 ALA F CA 1
ATOM 11035 C C . ALA F 1 201 ? -47.662 19.567 -12.152 1.00 37.75 178 ALA F C 1
ATOM 11036 O O . ALA F 1 201 ? -47.193 19.072 -11.120 1.00 35.52 178 ALA F O 1
ATOM 11038 N N . SER F 1 202 ? -47.118 19.365 -13.347 1.00 37.73 179 SER F N 1
ATOM 11039 C CA . SER F 1 202 ? -46.141 18.288 -13.521 1.00 37.83 179 SER F CA 1
ATOM 11040 C C . SER F 1 202 ? -44.779 18.620 -12.928 1.00 34.29 179 SER F C 1
ATOM 11041 O O . SER F 1 202 ? -44.035 17.711 -12.533 1.00 34.67 179 SER F O 1
ATOM 11044 N N . VAL F 1 203 ? -44.449 19.903 -12.848 1.00 32.36 180 VAL F N 1
ATOM 11045 C CA . VAL F 1 203 ? -43.164 20.297 -12.292 1.00 34.56 180 VAL F CA 1
ATOM 11046 C C . VAL F 1 203 ? -43.183 20.168 -10.756 1.00 34.46 180 VAL F C 1
ATOM 11047 O O . VAL F 1 203 ? -42.282 19.573 -10.175 1.00 30.93 180 VAL F O 1
ATOM 11051 N N . VAL F 1 204 ? -44.214 20.714 -10.117 1.00 36.00 181 VAL F N 1
ATOM 11052 C CA . VAL F 1 204 ? -44.339 20.600 -8.667 1.00 37.24 181 VAL F CA 1
ATOM 11053 C C . VAL F 1 204 ? -44.475 19.119 -8.290 1.00 37.90 181 VAL F C 1
ATOM 11054 O O . VAL F 1 204 ? -43.881 18.671 -7.307 1.00 35.38 181 VAL F O 1
ATOM 11058 N N . THR F 1 205 ? -45.247 18.371 -9.085 1.00 35.41 182 THR F N 1
ATOM 11059 C CA . THR F 1 205 ? -45.443 16.945 -8.843 1.00 34.67 182 THR F CA 1
ATOM 11060 C C . THR F 1 205 ? -44.115 16.215 -8.865 1.00 35.91 182 THR F C 1
ATOM 11061 O O . THR F 1 205 ? -43.842 15.402 -7.981 1.00 37.09 182 THR F O 1
ATOM 11065 N N . THR F 1 206 ? -43.274 16.519 -9.853 1.00 36.46 183 THR F N 1
ATOM 11066 C CA . THR F 1 206 ? -41.969 15.867 -9.958 1.00 35.20 183 THR F CA 1
ATOM 11067 C C . THR F 1 206 ? -41.063 16.240 -8.773 1.00 35.28 183 THR F C 1
ATOM 11068 O O . THR F 1 206 ? -40.377 15.393 -8.207 1.00 31.61 183 THR F O 1
ATOM 11072 N N . LEU F 1 207 ? -41.043 17.516 -8.414 1.00 36.39 184 LEU F N 1
ATOM 11073 C CA . LEU F 1 207 ? -40.269 17.944 -7.252 1.00 38.04 184 LEU F CA 1
ATOM 11074 C C . LEU F 1 207 ? -40.685 17.138 -6.024 1.00 35.19 184 LEU F C 1
ATOM 11075 O O . LEU F 1 207 ? -39.848 16.577 -5.327 1.00 37.43 184 LEU F O 1
ATOM 11080 N N . SER F 1 208 ? -41.980 17.043 -5.793 1.00 36.54 185 SER F N 1
ATOM 11081 C CA . SER F 1 208 ? -42.468 16.412 -4.581 1.00 38.55 185 SER F CA 1
ATOM 11082 C C . SER F 1 208 ? -42.222 14.915 -4.585 1.00 39.83 185 SER F C 1
ATOM 11083 O O . SER F 1 208 ? -41.945 14.342 -3.539 1.00 36.68 185 SER F O 1
ATOM 11086 N N . ARG F 1 209 ? -42.306 14.288 -5.765 1.00 36.09 186 ARG F N 1
ATOM 11087 C CA . ARG F 1 209 ? -42.147 12.841 -5.890 1.00 36.15 186 ARG F CA 1
ATOM 11088 C C . ARG F 1 209 ? -40.698 12.412 -5.709 1.00 35.04 186 ARG F C 1
ATOM 11089 O O . ARG F 1 209 ? -40.411 11.427 -5.044 1.00 36.69 186 ARG F O 1
ATOM 11097 N N . LYS F 1 210 ? -39.775 13.137 -6.316 1.00 34.26 187 LYS F N 1
ATOM 11098 C CA . LYS F 1 210 ? -38.367 12.723 -6.279 1.00 33.62 187 LYS F CA 1
ATOM 11099 C C . LYS F 1 210 ? -37.614 13.215 -5.031 1.00 32.80 187 LYS F C 1
ATOM 11100 O O . LYS F 1 210 ? -36.523 12.733 -4.733 1.00 32.56 187 LYS F O 1
ATOM 11106 N N . ASN F 1 211 ? -38.187 14.189 -4.339 1.00 31.58 188 ASN F N 1
ATOM 11107 C CA . ASN F 1 211 ? -37.582 14.749 -3.129 1.00 33.60 188 ASN F CA 1
ATOM 11108 C C . ASN F 1 211 ? -38.645 14.759 -2.031 1.00 33.56 188 ASN F C 1
ATOM 11109 O O . ASN F 1 211 ? -39.145 15.825 -1.651 1.00 33.30 188 ASN F O 1
ATOM 11114 N N . PRO F 1 212 ? -39.034 13.555 -1.561 1.00 33.26 189 PRO F N 1
ATOM 11115 C CA . PRO F 1 212 ? -40.122 13.414 -0.596 1.00 36.46 189 PRO F CA 1
ATOM 11116 C C . PRO F 1 212 ? -39.834 14.088 0.763 1.00 38.90 189 PRO F C 1
ATOM 11117 O O . PRO F 1 212 ? -40.770 14.538 1.429 1.00 41.24 189 PRO F O 1
ATOM 11121 N N . GLU F 1 213 ? -38.558 14.189 1.139 1.00 39.26 190 GLU F N 1
ATOM 11122 C CA . GLU F 1 213 ? -38.179 14.857 2.388 1.00 43.11 190 GLU F CA 1
ATOM 11123 C C . GLU F 1 213 ? -38.548 16.336 2.432 1.00 43.90 190 GLU F C 1
ATOM 11124 O O . GLU F 1 213 ? -38.596 16.910 3.513 1.00 46.52 190 GLU F O 1
ATOM 11130 N N . LEU F 1 214 ? -38.834 16.952 1.283 1.00 41.92 191 LEU F N 1
ATOM 11131 C CA . LEU F 1 214 ? -39.339 18.323 1.266 1.00 42.52 191 LEU F CA 1
ATOM 11132 C C . LEU F 1 214 ? -40.746 18.412 1.845 1.00 42.66 191 LEU F C 1
ATOM 11133 O O . LEU F 1 214 ? -41.201 19.479 2.207 1.00 43.63 191 LEU F O 1
ATOM 11138 N N . GLY F 1 215 ? -41.459 17.297 1.903 1.00 45.08 192 GLY F N 1
ATOM 11139 C CA . GLY F 1 215 ? -42.823 17.306 2.422 1.00 44.27 192 GLY F CA 1
ATOM 11140 C C . GLY F 1 215 ? -43.867 18.008 1.561 1.00 47.43 192 GLY F C 1
ATOM 11141 O O . GLY F 1 215 ? -44.934 18.382 2.055 1.00 42.48 192 GLY F O 1
ATOM 11142 N N . LEU F 1 216 ? -43.578 18.203 0.277 1.00 47.70 193 LEU F N 1
ATOM 11143 C CA . LEU F 1 216 ? -44.566 18.795 -0.628 1.00 49.71 193 LEU F CA 1
ATOM 11144 C C . LEU F 1 216 ? -45.566 17.732 -1.041 1.00 51.60 193 LEU F C 1
ATOM 11145 O O . LEU F 1 216 ? -45.234 16.551 -1.125 1.00 52.53 193 LEU F O 1
ATOM 11150 N N . GLU F 1 217 ? -46.786 18.154 -1.325 1.00 53.56 194 GLU F N 1
ATOM 11151 C CA . GLU F 1 217 ? -47.821 17.236 -1.798 1.00 57.44 194 GLU F CA 1
ATOM 11152 C C . GLU F 1 217 ? -48.687 17.909 -2.836 1.00 51.30 194 GLU F C 1
ATOM 11153 O O . GLU F 1 217 ? -48.985 19.090 -2.729 1.00 54.51 194 GLU F O 1
ATOM 11159 N N . VAL F 1 218 ? -49.063 17.159 -3.861 1.00 46.29 195 VAL F N 1
ATOM 11160 C CA . VAL F 1 218 ? -49.958 17.663 -4.882 1.00 42.93 195 VAL F CA 1
ATOM 11161 C C . VAL F 1 218 ? -51.217 16.821 -4.814 1.00 38.99 195 VAL F C 1
ATOM 11162 O O . VAL F 1 218 ? -51.257 15.741 -5.361 1.00 41.63 195 VAL F O 1
ATOM 11166 N N . PRO F 1 219 ? -52.239 17.299 -4.099 1.00 38.39 196 PRO F N 1
ATOM 11167 C CA . PRO F 1 219 ? -53.444 16.499 -3.929 1.00 37.68 196 PRO F CA 1
ATOM 11168 C C . PRO F 1 219 ? -54.266 16.396 -5.201 1.00 38.61 196 PRO F C 1
ATOM 11169 O O . PRO F 1 219 ? -54.998 15.441 -5.375 1.00 36.31 196 PRO F O 1
ATOM 11173 N N . GLY F 1 220 ? -54.160 17.393 -6.071 1.00 41.05 197 GLY F N 1
ATOM 11174 C CA . GLY F 1 220 ? -54.976 17.432 -7.275 1.00 41.34 197 GLY F CA 1
ATOM 11175 C C . GLY F 1 220 ? -56.240 18.215 -7.033 1.00 41.82 197 GLY F C 1
ATOM 11176 O O . GLY F 1 220 ? -56.690 18.382 -5.890 1.00 41.44 197 GLY F O 1
ATOM 11177 N N . GLU F 1 221 ? -56.827 18.682 -8.125 1.00 38.96 198 GLU F N 1
ATOM 11178 C CA . GLU F 1 221 ? -58.010 19.526 -8.082 1.00 38.26 198 GLU F CA 1
ATOM 11179 C C . GLU F 1 221 ? -59.224 18.829 -7.495 1.00 38.03 198 GLU F C 1
ATOM 11180 O O . GLU F 1 221 ? -59.289 17.607 -7.439 1.00 40.54 198 GLU F O 1
ATOM 11186 N N . LYS F 1 222 ? -60.206 19.634 -7.108 1.00 40.85 199 LYS F N 1
ATOM 11187 C CA . LYS F 1 222 ? -61.531 19.141 -6.747 1.00 41.49 199 LYS F CA 1
ATOM 11188 C C . LYS F 1 222 ? -62.448 19.210 -7.951 1.00 39.53 199 LYS F C 1
ATOM 11189 O O . LYS F 1 222 ? -62.056 19.711 -9.004 1.00 39.83 199 LYS F O 1
ATOM 11195 N N . SER F 1 223 ? -63.670 18.704 -7.798 1.00 38.52 200 SER F N 1
ATOM 11196 C CA . SER F 1 223 ? -64.641 18.705 -8.886 1.00 38.01 200 SER F CA 1
ATOM 11197 C C . SER F 1 223 ? -65.062 20.125 -9.252 1.00 39.17 200 SER F C 1
ATOM 11198 O O . SER F 1 223 ? -64.520 21.094 -8.725 1.00 39.09 200 SER F O 1
ATOM 11201 N N . MET F 1 224 ? -65.992 20.265 -10.190 1.00 39.36 201 MET F N 1
ATOM 11202 C CA . MET F 1 224 ? -66.261 21.584 -10.739 1.00 41.67 201 MET F CA 1
ATOM 11203 C C . MET F 1 224 ? -67.183 22.439 -9.871 1.00 40.50 201 MET F C 1
ATOM 11204 O O . MET F 1 224 ? -68.312 22.052 -9.556 1.00 40.51 201 MET F O 1
ATOM 11209 N N . TRP F 1 225 ? -66.680 23.613 -9.521 1.00 40.36 202 TRP F N 1
ATOM 11210 C CA . TRP F 1 225 ? -67.465 24.662 -8.881 1.00 43.01 202 TRP F CA 1
ATOM 11211 C C . TRP F 1 225 ? -66.836 25.969 -9.334 1.00 41.87 202 TRP F C 1
ATOM 11212 O O . TRP F 1 225 ? -65.853 26.447 -8.742 1.00 41.55 202 TRP F O 1
ATOM 11223 N N . ALA F 1 226 ? -67.398 26.536 -10.399 1.00 41.82 203 ALA F N 1
ATOM 11224 C CA . ALA F 1 226 ? -66.697 27.564 -11.178 1.00 43.23 203 ALA F CA 1
ATOM 11225 C C . ALA F 1 226 ? -66.349 28.792 -10.355 1.00 45.77 203 ALA F C 1
ATOM 11226 O O . ALA F 1 226 ? -65.202 29.275 -10.383 1.00 47.02 203 ALA F O 1
ATOM 11228 N N . GLU F 1 227 ? -67.323 29.292 -9.603 1.00 47.14 204 GLU F N 1
ATOM 11229 C CA . GLU F 1 227 ? -67.095 30.497 -8.811 1.00 49.31 204 GLU F CA 1
ATOM 11230 C C . GLU F 1 227 ? -66.050 30.287 -7.725 1.00 46.66 204 GLU F C 1
ATOM 11231 O O . GLU F 1 227 ? -65.153 31.116 -7.532 1.00 44.80 204 GLU F O 1
ATOM 11237 N N . LYS F 1 228 ? -66.153 29.173 -7.014 1.00 44.73 205 LYS F N 1
ATOM 11238 C CA . LYS F 1 228 ? -65.152 28.859 -5.996 1.00 44.94 205 LYS F CA 1
ATOM 11239 C C . LYS F 1 228 ? -63.797 28.579 -6.607 1.00 42.57 205 LYS F C 1
ATOM 11240 O O . LYS F 1 228 ? -62.779 29.013 -6.071 1.00 37.82 205 LYS F O 1
ATOM 11246 N N . GLY F 1 229 ? -63.780 27.886 -7.746 1.00 43.28 206 GLY F N 1
ATOM 11247 C CA . GLY F 1 229 ? -62.517 27.579 -8.418 1.00 41.68 206 GLY F CA 1
ATOM 11248 C C . GLY F 1 229 ? -61.791 28.819 -8.896 1.00 40.68 206 GLY F C 1
ATOM 11249 O O . GLY F 1 229 ? -60.594 28.980 -8.659 1.00 41.38 206 GLY F O 1
ATOM 11250 N N . GLU F 1 230 ? -62.518 29.709 -9.568 1.00 43.54 207 GLU F N 1
ATOM 11251 C CA . GLU F 1 230 ? -61.917 30.941 -10.081 1.00 42.81 207 GLU F CA 1
ATOM 11252 C C . GLU F 1 230 ? -61.298 31.786 -8.970 1.00 44.97 207 GLU F C 1
ATOM 11253 O O . GLU F 1 230 ? -60.192 32.313 -9.123 1.00 45.98 207 GLU F O 1
ATOM 11259 N N . ASN F 1 231 ? -62.009 31.922 -7.852 1.00 46.24 208 ASN F N 1
ATOM 11260 C CA . ASN F 1 231 ? -61.553 32.807 -6.775 1.00 49.47 208 ASN F CA 1
ATOM 11261 C C . ASN F 1 231 ? -60.459 32.196 -5.895 1.00 50.93 208 ASN F C 1
ATOM 11262 O O . ASN F 1 231 ? -59.685 32.925 -5.283 1.00 57.17 208 ASN F O 1
ATOM 11267 N N . ALA F 1 232 ? -60.373 30.866 -5.862 1.00 50.57 209 ALA F N 1
ATOM 11268 C CA . ALA F 1 232 ? -59.278 30.187 -5.180 1.00 48.26 209 ALA F CA 1
ATOM 11269 C C . ALA F 1 232 ? -57.930 30.405 -5.883 1.00 48.29 209 ALA F C 1
ATOM 11270 O O . ALA F 1 232 ? -56.888 30.381 -5.238 1.00 45.30 209 ALA F O 1
ATOM 11272 N N . LEU F 1 233 ? -57.954 30.634 -7.198 1.00 51.78 210 LEU F N 1
ATOM 11273 C CA . LEU F 1 233 ? -56.721 30.727 -8.004 1.00 52.72 210 LEU F CA 1
ATOM 11274 C C . LEU F 1 233 ? -55.760 31.810 -7.564 1.00 52.89 210 LEU F C 1
ATOM 11275 O O . LEU F 1 233 ? -54.539 31.617 -7.585 1.00 49.82 210 LEU F O 1
ATOM 11280 N N . LEU F 1 234 ? -56.300 32.950 -7.169 1.00 58.02 211 LEU F N 1
ATOM 11281 C CA . LEU F 1 234 ? -55.457 34.084 -6.788 1.00 64.35 211 LEU F CA 1
ATOM 11282 C C . LEU F 1 234 ? -54.719 33.800 -5.486 1.00 61.11 211 LEU F C 1
ATOM 11283 O O . LEU F 1 234 ? -53.540 34.125 -5.355 1.00 63.02 211 LEU F O 1
ATOM 11288 N N . ARG F 1 235 ? -55.413 33.170 -4.542 1.00 58.65 212 ARG F N 1
ATOM 11289 C CA . ARG F 1 235 ? -54.802 32.745 -3.284 1.00 57.24 212 ARG F CA 1
ATOM 11290 C C . ARG F 1 235 ? -53.781 31.643 -3.565 1.00 53.52 212 ARG F C 1
ATOM 11291 O O . ARG F 1 235 ? -52.700 31.610 -2.973 1.00 50.58 212 ARG F O 1
ATOM 11299 N N . ASN F 1 236 ? -54.121 30.750 -4.493 1.00 50.24 213 ASN F N 1
ATOM 11300 C CA . ASN F 1 236 ? -53.276 29.582 -4.785 1.00 46.65 213 ASN F CA 1
ATOM 11301 C C . ASN F 1 236 ? -52.087 29.853 -5.699 1.00 45.27 213 ASN F C 1
ATOM 11302 O O . ASN F 1 236 ? -51.212 29.002 -5.859 1.00 42.12 213 ASN F O 1
ATOM 11307 N N . THR F 1 237 ? -52.041 31.049 -6.275 1.00 44.21 214 THR F N 1
ATOM 11308 C CA . THR F 1 237 ? -50.924 31.454 -7.100 1.00 43.60 214 THR F CA 1
ATOM 11309 C C . THR F 1 237 ? -49.807 31.990 -6.213 1.00 45.22 214 THR F C 1
ATOM 11310 O O . THR F 1 237 ? -49.879 33.117 -5.750 1.00 47.15 214 THR F O 1
ATOM 11314 N N . ARG F 1 238 ? -48.759 31.202 -6.010 1.00 47.20 215 ARG F N 1
ATOM 11315 C CA . ARG F 1 238 ? -47.699 31.582 -5.078 1.00 49.13 215 ARG F CA 1
ATOM 11316 C C . ARG F 1 238 ? -46.451 30.727 -5.200 1.00 47.57 215 ARG F C 1
ATOM 11317 O O . ARG F 1 238 ? -46.388 29.801 -6.010 1.00 45.24 215 ARG F O 1
ATOM 11325 N N . GLU F 1 239 ? -45.458 31.053 -4.380 1.00 43.87 216 GLU F N 1
ATOM 11326 C CA . GLU F 1 239 ? -44.205 30.329 -4.348 1.00 43.48 216 GLU F CA 1
ATOM 11327 C C . GLU F 1 239 ? -44.390 29.082 -3.502 1.00 44.52 216 GLU F C 1
ATOM 11328 O O . GLU F 1 239 ? -44.557 29.181 -2.306 1.00 44.08 216 GLU F O 1
ATOM 11334 N N . VAL F 1 240 ? -44.370 27.911 -4.141 1.00 43.90 217 VAL F N 1
ATOM 11335 C CA . VAL F 1 240 ? -44.605 26.632 -3.459 1.00 41.46 217 VAL F CA 1
ATOM 11336 C C . VAL F 1 240 ? -43.393 26.178 -2.686 1.00 37.95 217 VAL F C 1
ATOM 11337 O O . VAL F 1 240 ? -43.520 25.471 -1.723 1.00 37.50 217 VAL F O 1
ATOM 11341 N N . TYR F 1 241 ? -42.215 26.543 -3.163 1.00 36.51 218 TYR F N 1
ATOM 11342 C CA . TYR F 1 241 ? -40.961 26.150 -2.569 1.00 35.48 218 TYR F CA 1
ATOM 11343 C C . TYR F 1 241 ? -40.036 27.213 -3.099 1.00 38.90 218 TYR F C 1
ATOM 11344 O O . TYR F 1 241 ? -40.338 27.786 -4.144 1.00 37.67 218 TYR F O 1
ATOM 11353 N N . PRO F 1 242 ? -38.946 27.533 -2.375 1.00 39.48 219 PRO F N 1
ATOM 11354 C CA . PRO F 1 242 ? -38.181 28.687 -2.839 1.00 39.54 219 PRO F CA 1
ATOM 11355 C C . PRO F 1 242 ? -37.644 28.501 -4.258 1.00 39.15 219 PRO F C 1
ATOM 11356 O O . PRO F 1 242 ? -36.971 27.507 -4.549 1.00 38.82 219 PRO F O 1
ATOM 11360 N N . GLY F 1 243 ? -37.935 29.473 -5.117 1.00 39.39 220 GLY F N 1
ATOM 11361 C CA . GLY F 1 243 ? -37.513 29.439 -6.512 1.00 41.38 220 GLY F CA 1
ATOM 11362 C C . GLY F 1 243 ? -38.577 28.904 -7.464 1.00 40.08 220 GLY F C 1
ATOM 11363 O O . GLY F 1 243 ? -38.418 29.007 -8.681 1.00 41.90 220 GLY F O 1
ATOM 11364 N N . LEU F 1 244 ? -39.659 28.346 -6.920 1.00 39.46 221 LEU F N 1
ATOM 11365 C CA . LEU F 1 244 ? -40.692 27.699 -7.729 1.00 37.80 221 LEU F CA 1
ATOM 11366 C C . LEU F 1 244 ? -42.075 28.239 -7.456 1.00 36.95 221 LEU F C 1
ATOM 11367 O O . LEU F 1 244 ? -42.636 28.014 -6.383 1.00 39.07 221 LEU F O 1
ATOM 11372 N N . PHE F 1 245 ? -42.632 28.936 -8.441 1.00 36.02 222 PHE F N 1
ATOM 11373 C CA . PHE F 1 245 ? -44.005 29.422 -8.385 1.00 36.81 222 PHE F CA 1
ATOM 11374 C C . PHE F 1 245 ? -44.942 28.499 -9.154 1.00 36.01 222 PHE F C 1
ATOM 11375 O O . PHE F 1 245 ? -44.515 27.665 -9.953 1.00 35.44 222 PHE F O 1
ATOM 11383 N N . VAL F 1 246 ? -46.231 28.664 -8.910 1.00 34.94 223 VAL F N 1
ATOM 11384 C CA . VAL F 1 246 ? -47.245 27.932 -9.613 1.00 36.28 223 VAL F CA 1
ATOM 11385 C C . VAL F 1 246 ? -48.356 28.912 -9.954 1.00 38.77 223 VAL F C 1
ATOM 11386 O O . VAL F 1 246 ? -48.677 29.804 -9.137 1.00 36.95 223 VAL F O 1
ATOM 11390 N N . CYS F 1 247 ? -48.919 28.756 -11.158 1.00 38.35 224 CYS F N 1
ATOM 11391 C CA . CYS F 1 247 ? -50.053 29.554 -11.618 1.00 37.29 224 CYS F CA 1
ATOM 11392 C C . CYS F 1 247 ? -50.917 28.731 -12.562 1.00 39.60 224 CYS F C 1
ATOM 11393 O O . CYS F 1 247 ? -50.559 27.609 -12.907 1.00 40.19 224 CYS F O 1
ATOM 11396 N N . GLY F 1 248 ? -52.056 29.290 -12.954 1.00 37.06 225 GLY F N 1
ATOM 11397 C CA . GLY F 1 248 ? -53.024 28.591 -13.775 1.00 38.76 225 GLY F CA 1
ATOM 11398 C C . GLY F 1 248 ? -53.639 27.437 -13.023 1.00 40.16 225 GLY F C 1
ATOM 11399 O O . GLY F 1 248 ? -53.614 27.427 -11.799 1.00 38.59 225 GLY F O 1
ATOM 11400 N N . MET F 1 249 ? -54.188 26.465 -13.754 1.00 39.14 226 MET F N 1
ATOM 11401 C CA . MET F 1 249 ? -54.824 25.305 -13.129 1.00 39.05 226 MET F CA 1
ATOM 11402 C C . MET F 1 249 ? -53.874 24.511 -12.247 1.00 36.37 226 MET F C 1
ATOM 11403 O O . MET F 1 249 ? -54.319 23.837 -11.313 1.00 36.45 226 MET F O 1
ATOM 11408 N N . ALA F 1 250 ? -52.583 24.543 -12.557 1.00 34.99 227 ALA F N 1
ATOM 11409 C CA . ALA F 1 250 ? -51.600 23.902 -11.699 1.00 35.20 227 ALA F CA 1
ATOM 11410 C C . ALA F 1 250 ? -51.732 24.388 -10.232 1.00 37.86 227 ALA F C 1
ATOM 11411 O O . ALA F 1 250 ? -51.524 23.617 -9.303 1.00 36.43 227 ALA F O 1
ATOM 11413 N N . ALA F 1 251 ? -52.083 25.657 -10.046 1.00 40.10 228 ALA F N 1
ATOM 11414 C CA . ALA F 1 251 ? -52.229 26.233 -8.708 1.00 41.22 228 ALA F CA 1
ATOM 11415 C C . ALA F 1 251 ? -53.349 25.547 -7.936 1.00 40.76 228 ALA F C 1
ATOM 11416 O O . ALA F 1 251 ? -53.191 25.245 -6.760 1.00 41.62 228 ALA F O 1
ATOM 11418 N N . ASN F 1 252 ? -54.481 25.309 -8.589 1.00 38.68 229 ASN F N 1
ATOM 11419 C CA . ASN F 1 252 ? -55.570 24.594 -7.939 1.00 37.38 229 ASN F CA 1
ATOM 11420 C C . ASN F 1 252 ? -55.323 23.088 -7.782 1.00 37.84 229 ASN F C 1
ATOM 11421 O O . ASN F 1 252 ? -56.006 22.431 -7.001 1.00 36.68 229 ASN F O 1
ATOM 11426 N N . ALA F 1 253 ? -54.373 22.532 -8.533 1.00 39.43 230 ALA F N 1
ATOM 11427 C CA . ALA F 1 253 ? -54.008 21.123 -8.374 1.00 40.18 230 ALA F CA 1
ATOM 11428 C C . ALA F 1 253 ? -53.144 20.992 -7.128 1.00 40.01 230 ALA F C 1
ATOM 11429 O O . ALA F 1 253 ? -53.310 20.072 -6.324 1.00 40.44 230 ALA F O 1
ATOM 11431 N N . VAL F 1 254 ? -52.217 21.927 -6.980 1.00 40.35 231 VAL F N 1
ATOM 11432 C CA . VAL F 1 254 ? -51.315 21.937 -5.834 1.00 42.00 231 VAL F CA 1
ATOM 11433 C C . VAL F 1 254 ? -52.047 22.231 -4.514 1.00 43.47 231 VAL F C 1
ATOM 11434 O O . VAL F 1 254 ? -51.715 21.641 -3.491 1.00 42.00 231 VAL F O 1
ATOM 11438 N N . TYR F 1 255 ? -53.047 23.114 -4.544 1.00 42.88 232 TYR F N 1
ATOM 11439 C CA . TYR F 1 255 ? -53.765 23.504 -3.318 1.00 40.98 232 TYR F CA 1
ATOM 11440 C C . TYR F 1 255 ? -55.215 23.064 -3.295 1.00 41.52 232 TYR F C 1
ATOM 11441 O O . TYR F 1 255 ? -56.030 23.613 -2.567 1.00 42.44 232 TYR F O 1
ATOM 11450 N N . ALA F 1 256 ? -55.534 22.035 -4.070 1.00 41.58 233 ALA F N 1
ATOM 11451 C CA . ALA F 1 256 ? -56.860 21.446 -4.062 1.00 40.48 233 ALA F CA 1
ATOM 11452 C C . ALA F 1 256 ? -58.002 22.450 -4.217 1.00 42.17 233 ALA F C 1
ATOM 11453 O O . ALA F 1 256 ? -59.004 22.374 -3.507 1.00 45.14 233 ALA F O 1
ATOM 11455 N N . GLY F 1 257 ? -57.873 23.375 -5.163 1.00 40.60 234 GLY F N 1
ATOM 11456 C CA . GLY F 1 257 ? -59.018 24.202 -5.563 1.00 41.01 234 GLY F CA 1
ATOM 11457 C C . GLY F 1 257 ? -59.937 23.479 -6.552 1.00 42.99 234 GLY F C 1
ATOM 11458 O O . GLY F 1 257 ? -59.582 22.439 -7.111 1.00 44.45 234 GLY F O 1
ATOM 11459 N N . HIS F 1 258 ? -61.130 24.025 -6.761 1.00 41.78 235 HIS F N 1
ATOM 11460 C CA . HIS F 1 258 ? -62.073 23.466 -7.713 1.00 42.71 235 HIS F CA 1
ATOM 11461 C C . HIS F 1 258 ? -61.673 23.827 -9.148 1.00 42.22 235 HIS F C 1
ATOM 11462 O O . HIS F 1 258 ? -61.012 24.831 -9.389 1.00 40.12 235 HIS F O 1
ATOM 11469 N N . ARG F 1 259 ? -62.083 22.992 -10.091 1.00 41.97 236 ARG F N 1
ATOM 11470 C CA . ARG F 1 259 ? -61.962 23.320 -11.507 1.00 44.40 236 ARG F CA 1
ATOM 11471 C C . ARG F 1 259 ? -63.163 24.188 -11.883 1.00 46.31 236 ARG F C 1
ATOM 11472 O O . ARG F 1 259 ? -64.155 24.221 -11.152 1.00 41.85 236 ARG F O 1
ATOM 11480 N N . MET F 1 260 ? -63.067 24.888 -13.014 1.00 46.73 237 MET F N 1
ATOM 11481 C CA . MET F 1 260 ? -64.074 25.885 -13.394 1.00 46.49 237 MET F CA 1
ATOM 11482 C C . MET F 1 260 ? -64.669 25.760 -14.798 1.00 47.25 237 MET F C 1
ATOM 11483 O O . MET F 1 260 ? -65.558 26.535 -15.153 1.00 48.69 237 MET F O 1
ATOM 11488 N N . GLY F 1 261 ? -64.206 24.791 -15.588 1.00 46.79 238 GLY F N 1
ATOM 11489 C CA . GLY F 1 261 ? -64.677 24.645 -16.970 1.00 45.11 238 GLY F CA 1
ATOM 11490 C C . GLY F 1 261 ? -64.016 25.647 -17.899 1.00 42.32 238 GLY F C 1
ATOM 11491 O O . GLY F 1 261 ? -63.001 26.267 -17.552 1.00 40.21 238 GLY F O 1
ATOM 11492 N N . ALA F 1 262 ? -64.617 25.833 -19.070 1.00 44.73 239 ALA F N 1
ATOM 11493 C CA . ALA F 1 262 ? -63.991 26.591 -20.155 1.00 45.49 239 ALA F CA 1
ATOM 11494 C C . ALA F 1 262 ? -64.129 28.111 -19.997 1.00 46.33 239 ALA F C 1
ATOM 11495 O O . ALA F 1 262 ? -64.472 28.813 -20.959 1.00 47.65 239 ALA F O 1
ATOM 11497 N N . ILE F 1 263 ? -63.856 28.602 -18.787 1.00 44.09 240 ILE F N 1
ATOM 11498 C CA . ILE F 1 263 ? -63.825 30.023 -18.490 1.00 43.06 240 ILE F CA 1
ATOM 11499 C C . ILE F 1 263 ? -62.412 30.329 -18.013 1.00 40.91 240 ILE F C 1
ATOM 11500 O O . ILE F 1 263 ? -61.872 29.628 -17.158 1.00 46.17 240 ILE F O 1
ATOM 11505 N N . PHE F 1 264 ? -61.801 31.361 -18.578 1.00 39.36 241 PHE F N 1
ATOM 11506 C CA . PHE F 1 264 ? -60.342 31.542 -18.486 1.00 39.53 241 PHE F CA 1
ATOM 11507 C C . PHE F 1 264 ? -59.848 32.786 -17.755 1.00 39.80 241 PHE F C 1
ATOM 11508 O O . PHE F 1 264 ? -58.633 33.013 -17.671 1.00 40.22 241 PHE F O 1
ATOM 11516 N N . GLY F 1 265 ? -60.762 33.604 -17.235 1.00 40.36 242 GLY F N 1
ATOM 11517 C CA . GLY F 1 265 ? -60.360 34.834 -16.555 1.00 40.15 242 GLY F CA 1
ATOM 11518 C C . GLY F 1 265 ? -59.396 34.555 -15.420 1.00 39.48 242 GLY F C 1
ATOM 11519 O O . GLY F 1 265 ? -58.377 35.243 -15.265 1.00 40.92 242 GLY F O 1
ATOM 11520 N N . GLY F 1 266 ? -59.711 33.525 -14.636 1.00 40.44 243 GLY F N 1
ATOM 11521 C CA . GLY F 1 266 ? -58.825 33.097 -13.564 1.00 40.84 243 GLY F CA 1
ATOM 11522 C C . GLY F 1 266 ? -57.438 32.769 -14.058 1.00 40.45 243 GLY F C 1
ATOM 11523 O O . GLY F 1 266 ? -56.448 33.151 -13.436 1.00 40.37 243 GLY F O 1
ATOM 11524 N N . MET F 1 267 ? -57.355 32.073 -15.193 1.00 40.05 244 MET F N 1
ATOM 11525 C CA . MET F 1 267 ? -56.055 31.708 -15.754 1.00 37.89 244 MET F CA 1
ATOM 11526 C C . MET F 1 267 ? -55.239 32.956 -16.065 1.00 39.62 244 MET F C 1
ATOM 11527 O O . MET F 1 267 ? -54.041 33.013 -15.761 1.00 39.73 244 MET F O 1
ATOM 11532 N N . TYR F 1 268 ? -55.878 33.951 -16.684 1.00 38.34 245 TYR F N 1
ATOM 11533 C CA . TYR F 1 268 ? -55.159 35.159 -17.095 1.00 39.68 245 TYR F CA 1
ATOM 11534 C C . TYR F 1 268 ? -54.718 35.970 -15.868 1.00 41.25 245 TYR F C 1
ATOM 11535 O O . TYR F 1 268 ? -53.554 36.371 -15.747 1.00 39.82 245 TYR F O 1
ATOM 11544 N N . ILE F 1 269 ? -55.647 36.194 -14.944 1.00 43.84 246 ILE F N 1
ATOM 11545 C CA . ILE F 1 269 ? -55.324 36.930 -13.721 1.00 44.49 246 ILE F CA 1
ATOM 11546 C C . ILE F 1 269 ? -54.253 36.207 -12.905 1.00 43.02 246 ILE F C 1
ATOM 11547 O O . ILE F 1 269 ? -53.314 36.831 -12.411 1.00 42.33 246 ILE F O 1
ATOM 11552 N N . SER F 1 270 ? -54.371 34.886 -12.794 1.00 44.06 247 SER F N 1
ATOM 11553 C CA . SER F 1 270 ? -53.358 34.088 -12.092 1.00 42.25 247 SER F CA 1
ATOM 11554 C C . SER F 1 270 ? -51.982 34.286 -12.691 1.00 40.75 247 SER F C 1
ATOM 11555 O O . SER F 1 270 ? -51.004 34.471 -11.968 1.00 39.14 247 SER F O 1
ATOM 11558 N N . GLY F 1 271 ? -51.902 34.233 -14.020 1.00 43.36 248 GLY F N 1
ATOM 11559 C CA . GLY F 1 271 ? -50.634 34.434 -14.705 1.00 41.84 248 GLY F CA 1
ATOM 11560 C C . GLY F 1 271 ? -50.091 35.839 -14.506 1.00 42.41 248 GLY F C 1
ATOM 11561 O O . GLY F 1 271 ? -48.882 36.031 -14.325 1.00 40.46 248 GLY F O 1
ATOM 11562 N N . LYS F 1 272 ? -50.981 36.826 -14.569 1.00 44.55 249 LYS F N 1
ATOM 11563 C CA . LYS F 1 272 ? -50.584 38.216 -14.342 1.00 48.55 249 LYS F CA 1
ATOM 11564 C C . LYS F 1 272 ? -50.058 38.403 -12.914 1.00 49.47 249 LYS F C 1
ATOM 11565 O O . LYS F 1 272 ? -49.001 39.019 -12.692 1.00 45.82 249 LYS F O 1
ATOM 11571 N N . LYS F 1 273 ? -50.788 37.852 -11.950 1.00 50.80 250 LYS F N 1
ATOM 11572 C CA . LYS F 1 273 ? -50.379 37.951 -10.551 1.00 53.03 250 LYS F CA 1
ATOM 11573 C C . LYS F 1 273 ? -49.033 37.275 -10.318 1.00 50.20 250 LYS F C 1
ATOM 11574 O O . LYS F 1 273 ? -48.159 37.816 -9.644 1.00 47.50 250 LYS F O 1
ATOM 11580 N N . CYS F 1 274 ? -48.871 36.085 -10.882 1.00 46.17 251 CYS F N 1
ATOM 11581 C CA . CYS F 1 274 ? -47.613 35.372 -10.783 1.00 44.57 251 CYS F CA 1
ATOM 11582 C C . CYS F 1 274 ? -46.464 36.243 -11.283 1.00 43.03 251 CYS F C 1
ATOM 11583 O O . CYS F 1 274 ? -45.405 36.310 -10.656 1.00 42.02 251 CYS F O 1
ATOM 11586 N N . ALA F 1 275 ? -46.683 36.916 -12.411 1.00 45.96 252 ALA F N 1
ATOM 11587 C CA . ALA F 1 275 ? -45.681 37.830 -12.979 1.00 47.17 252 ALA F CA 1
ATOM 11588 C C . ALA F 1 275 ? -45.321 38.948 -11.990 1.00 45.29 252 ALA F C 1
ATOM 11589 O O . ALA F 1 275 ? -44.147 39.192 -11.713 1.00 45.80 252 ALA F O 1
ATOM 11591 N N . GLU F 1 276 ? -46.339 39.593 -11.436 1.00 45.79 253 GLU F N 1
ATOM 11592 C CA . GLU F 1 276 ? -46.120 40.718 -10.509 1.00 50.55 253 GLU F CA 1
ATOM 11593 C C . GLU F 1 276 ? -45.336 40.300 -9.266 1.00 49.05 253 GLU F C 1
ATOM 11594 O O . GLU F 1 276 ? -44.411 40.989 -8.851 1.00 48.26 253 GLU F O 1
ATOM 11600 N N . MET F 1 277 ? -45.686 39.146 -8.701 1.00 50.28 254 MET F N 1
ATOM 11601 C CA . MET F 1 277 ? -44.953 38.599 -7.562 1.00 48.38 254 MET F CA 1
ATOM 11602 C C . MET F 1 277 ? -43.487 38.387 -7.888 1.00 48.01 254 MET F C 1
ATOM 11603 O O . MET F 1 277 ? -42.606 38.759 -7.110 1.00 45.36 254 MET F O 1
ATOM 11608 N N . ILE F 1 278 ? -43.220 37.792 -9.048 1.00 48.01 255 ILE F N 1
ATOM 11609 C CA . ILE F 1 278 ? -41.842 37.486 -9.438 1.00 44.75 255 ILE F CA 1
ATOM 11610 C C . ILE F 1 278 ? -41.059 38.747 -9.822 1.00 45.23 255 ILE F C 1
ATOM 11611 O O . ILE F 1 278 ? -39.865 38.852 -9.527 1.00 44.74 255 ILE F O 1
ATOM 11616 N N . VAL F 1 279 ? -41.722 39.693 -10.481 1.00 50.08 256 VAL F N 1
ATOM 11617 C CA . VAL F 1 279 ? -41.093 40.980 -10.792 1.00 55.28 256 VAL F CA 1
ATOM 11618 C C . VAL F 1 279 ? -40.643 41.684 -9.498 1.00 56.78 256 VAL F C 1
ATOM 11619 O O . VAL F 1 279 ? -39.499 42.144 -9.403 1.00 54.92 256 VAL F O 1
ATOM 11623 N N . GLU F 1 280 ? -41.530 41.729 -8.504 1.00 58.53 257 GLU F N 1
ATOM 11624 C CA . GLU F 1 280 ? -41.192 42.296 -7.193 1.00 65.68 257 GLU F CA 1
ATOM 11625 C C . GLU F 1 280 ? -39.929 41.643 -6.612 1.00 62.60 257 GLU F C 1
ATOM 11626 O O . GLU F 1 280 ? -39.018 42.346 -6.173 1.00 60.50 257 GLU F O 1
ATOM 11632 N N . LYS F 1 281 ? -39.863 40.310 -6.628 1.00 58.67 258 LYS F N 1
ATOM 11633 C CA . LYS F 1 281 ? -38.713 39.607 -6.057 1.00 58.65 258 LYS F CA 1
ATOM 11634 C C . LYS F 1 281 ? -37.424 39.859 -6.826 1.00 59.17 258 LYS F C 1
ATOM 11635 O O . LYS F 1 281 ? -36.341 39.901 -6.234 1.00 57.24 258 LYS F O 1
ATOM 11641 N N . LEU F 1 282 ? -37.541 40.020 -8.142 1.00 60.21 259 LEU F N 1
ATOM 11642 C CA . LEU F 1 282 ? -36.386 40.328 -8.978 1.00 60.77 259 LEU F CA 1
ATOM 11643 C C . LEU F 1 282 ? -35.855 41.737 -8.693 1.00 62.11 259 LEU F C 1
ATOM 11644 O O . LEU F 1 282 ? -34.637 41.939 -8.648 1.00 59.58 259 LEU F O 1
ATOM 11649 N N . LYS F 1 283 ? -36.766 42.693 -8.490 1.00 63.38 260 LYS F N 1
ATOM 11650 C CA . LYS F 1 283 ? -36.385 44.079 -8.154 1.00 69.50 260 LYS F CA 1
ATOM 11651 C C . LYS F 1 283 ? -35.704 44.190 -6.801 1.00 70.04 260 LYS F C 1
ATOM 11652 O O . LYS F 1 283 ? -34.646 44.801 -6.699 1.00 71.61 260 LYS F O 1
ATOM 11658 N N . ASN F 1 284 ? -36.294 43.569 -5.779 1.00 73.47 261 ASN F N 1
ATOM 11659 C CA . ASN F 1 284 ? -35.692 43.512 -4.436 1.00 75.80 261 ASN F CA 1
ATOM 11660 C C . ASN F 1 284 ? -34.257 42.988 -4.441 1.00 76.89 261 ASN F C 1
ATOM 11661 O O . ASN F 1 284 ? -33.539 43.146 -3.461 1.00 81.95 261 ASN F O 1
ATOM 11666 N N . ASN F 1 285 ? -33.856 42.339 -5.533 1.00 78.04 262 ASN F N 1
ATOM 11667 C CA . ASN F 1 285 ? -32.471 41.944 -5.745 1.00 78.60 262 ASN F CA 1
ATOM 11668 C C . ASN F 1 285 ? -31.904 42.670 -6.952 1.00 78.18 262 ASN F C 1
ATOM 11669 O O . ASN F 1 285 ? -30.738 43.046 -6.964 1.00 74.53 262 ASN F O 1
ATOM 11674 N N . ARG G 1 27 ? -63.123 39.817 -6.906 1.00 64.88 4 ARG G N 1
ATOM 11675 C CA . ARG G 1 27 ? -64.254 38.850 -6.749 1.00 66.65 4 ARG G CA 1
ATOM 11676 C C . ARG G 1 27 ? -64.825 38.452 -8.111 1.00 71.02 4 ARG G C 1
ATOM 11677 O O . ARG G 1 27 ? -65.769 39.073 -8.595 1.00 76.10 4 ARG G O 1
ATOM 11679 N N . LEU G 1 28 ? -64.258 37.403 -8.711 1.00 69.31 5 LEU G N 1
ATOM 11680 C CA . LEU G 1 28 ? -64.677 36.935 -10.040 1.00 63.95 5 LEU G CA 1
ATOM 11681 C C . LEU G 1 28 ? -66.026 36.226 -10.011 1.00 61.16 5 LEU G C 1
ATOM 11682 O O . LEU G 1 28 ? -66.349 35.504 -9.074 1.00 62.08 5 LEU G O 1
ATOM 11687 N N . ARG G 1 29 ? -66.800 36.433 -11.066 1.00 63.96 6 ARG G N 1
ATOM 11688 C CA . ARG G 1 29 ? -68.142 35.890 -11.178 1.00 67.02 6 ARG G CA 1
ATOM 11689 C C . ARG G 1 29 ? -68.154 34.868 -12.311 1.00 64.68 6 ARG G C 1
ATOM 11690 O O . ARG G 1 29 ? -67.723 35.171 -13.430 1.00 64.49 6 ARG G O 1
ATOM 11698 N N . ALA G 1 30 ? -68.647 33.667 -12.021 1.00 55.95 7 ALA G N 1
ATOM 11699 C CA . ALA G 1 30 ? -68.578 32.556 -12.961 1.00 53.53 7 ALA G CA 1
ATOM 11700 C C . ALA G 1 30 ? -69.670 31.547 -12.663 1.00 52.07 7 ALA G C 1
ATOM 11701 O O . ALA G 1 30 ? -69.916 31.216 -11.509 1.00 54.42 7 ALA G O 1
ATOM 11703 N N . ASP G 1 31 ? -70.315 31.055 -13.711 1.00 50.45 8 ASP G N 1
ATOM 11704 C CA . ASP G 1 31 ? -71.361 30.064 -13.580 1.00 49.38 8 ASP G CA 1
ATOM 11705 C C . ASP G 1 31 ? -71.184 29.007 -14.677 1.00 49.33 8 ASP G C 1
ATOM 11706 O O . ASP G 1 31 ? -70.799 29.333 -15.799 1.00 46.01 8 ASP G O 1
ATOM 11711 N N . GLU G 1 32 ? -71.480 27.750 -14.346 1.00 49.06 9 GLU G N 1
ATOM 11712 C CA . GLU G 1 32 ? -71.266 26.630 -15.262 1.00 48.16 9 GLU G CA 1
ATOM 11713 C C . GLU G 1 32 ? -72.262 26.695 -16.428 1.00 50.34 9 GLU G C 1
ATOM 11714 O O . GLU G 1 32 ? -71.880 26.585 -17.598 1.00 48.06 9 GLU G O 1
ATOM 11720 N N . TYR G 1 33 ? -73.534 26.874 -16.099 1.00 45.32 10 TYR G N 1
ATOM 11721 C CA . TYR G 1 33 ? -74.577 26.937 -17.101 1.00 46.47 10 TYR G CA 1
ATOM 11722 C C . TYR G 1 33 ? -74.365 28.106 -18.057 1.00 47.18 10 TYR G C 1
ATOM 11723 O O . TYR G 1 33 ? -74.569 27.976 -19.266 1.00 45.41 10 TYR G O 1
ATOM 11732 N N . ALA G 1 34 ? -73.954 29.248 -17.521 1.00 46.92 11 ALA G N 1
ATOM 11733 C CA . ALA G 1 34 ? -73.776 30.448 -18.341 1.00 46.67 11 ALA G CA 1
ATOM 11734 C C . ALA G 1 34 ? -72.568 30.328 -19.262 1.00 44.44 11 ALA G C 1
ATOM 11735 O O . ALA G 1 34 ? -72.588 30.830 -20.368 1.00 39.73 11 ALA G O 1
ATOM 11737 N N . THR G 1 35 ? -71.509 29.699 -18.772 1.00 44.31 12 THR G N 1
ATOM 11738 C CA . THR G 1 35 ? -70.319 29.411 -19.573 1.00 44.70 12 THR G CA 1
ATOM 11739 C C . THR G 1 35 ? -70.686 28.472 -20.718 1.00 43.79 12 THR G C 1
ATOM 11740 O O . THR G 1 35 ? -70.380 28.748 -21.880 1.00 43.22 12 THR G O 1
ATOM 11744 N N . THR G 1 36 ? -71.352 27.374 -20.379 1.00 43.76 13 THR G N 1
ATOM 11745 C CA . THR G 1 36 ? -71.762 26.385 -21.352 1.00 44.05 13 THR G CA 1
ATOM 11746 C C . THR G 1 36 ? -72.698 26.989 -22.390 1.00 47.10 13 THR G C 1
ATOM 11747 O O . THR G 1 36 ? -72.502 26.795 -23.592 1.00 46.96 13 THR G O 1
ATOM 11751 N N . ARG G 1 37 ? -73.710 27.715 -21.923 1.00 47.92 14 ARG G N 1
ATOM 11752 C CA . ARG G 1 37 ? -74.688 28.342 -22.817 1.00 48.00 14 ARG G CA 1
ATOM 11753 C C . ARG G 1 37 ? -74.016 29.312 -23.779 1.00 43.98 14 ARG G C 1
ATOM 11754 O O . ARG G 1 37 ? -74.313 29.324 -24.967 1.00 43.76 14 ARG G O 1
ATOM 11762 N N . ALA G 1 38 ? -73.105 30.117 -23.256 1.00 42.47 15 ALA G N 1
ATOM 11763 C CA . ALA G 1 38 ? -72.404 31.103 -24.058 1.00 42.34 15 ALA G CA 1
ATOM 11764 C C . ALA G 1 38 ? -71.579 30.457 -25.190 1.00 44.03 15 ALA G C 1
ATOM 11765 O O . ALA G 1 38 ? -71.558 30.947 -26.328 1.00 42.09 15 ALA G O 1
ATOM 11767 N N . ILE G 1 39 ? -70.911 29.353 -24.875 1.00 43.54 16 ILE G N 1
ATOM 11768 C CA . ILE G 1 39 ? -70.074 28.653 -25.855 1.00 43.04 16 ILE G CA 1
ATOM 11769 C C . ILE G 1 39 ? -70.960 28.056 -26.943 1.00 42.59 16 ILE G C 1
ATOM 11770 O O . ILE G 1 39 ? -70.660 28.190 -28.126 1.00 42.56 16 ILE G O 1
ATOM 11775 N N . LEU G 1 40 ? -72.052 27.421 -26.538 1.00 40.40 17 LEU G N 1
ATOM 11776 C CA . LEU G 1 40 ? -72.991 26.846 -27.477 1.00 43.70 17 LEU G CA 1
ATOM 11777 C C . LEU G 1 40 ? -73.574 27.895 -28.427 1.00 47.45 17 LEU G C 1
ATOM 11778 O O . LEU G 1 40 ? -73.686 27.641 -29.618 1.00 47.60 17 LEU G O 1
ATOM 11783 N N . LYS G 1 41 ? -73.939 29.062 -27.903 1.00 49.42 18 LYS G N 1
ATOM 11784 C CA . LYS G 1 41 ? -74.564 30.097 -28.720 1.00 50.95 18 LYS G CA 1
ATOM 11785 C C . LYS G 1 41 ? -73.596 30.669 -29.737 1.00 47.04 18 LYS G C 1
ATOM 11786 O O . LYS G 1 41 ? -73.959 30.824 -30.899 1.00 45.25 18 LYS G O 1
ATOM 11792 N N . SER G 1 42 ? -72.373 30.975 -29.316 1.00 44.19 19 SER G N 1
ATOM 11793 C CA . SER G 1 42 ? -71.360 31.474 -30.245 1.00 44.55 19 SER G CA 1
ATOM 11794 C C . SER G 1 42 ? -71.005 30.440 -31.319 1.00 46.70 19 SER G C 1
ATOM 11795 O O . SER G 1 42 ? -70.852 30.786 -32.495 1.00 45.01 19 SER G O 1
ATOM 11798 N N . ALA G 1 43 ? -70.895 29.174 -30.917 1.00 45.13 20 ALA G N 1
ATOM 11799 C CA . ALA G 1 43 ? -70.509 28.117 -31.839 1.00 42.33 20 ALA G CA 1
ATOM 11800 C C . ALA G 1 43 ? -71.596 27.864 -32.868 1.00 42.99 20 ALA G C 1
ATOM 11801 O O . ALA G 1 43 ? -71.309 27.688 -34.042 1.00 40.90 20 ALA G O 1
ATOM 11803 N N . PHE G 1 44 ? -72.837 27.804 -32.413 1.00 43.74 21 PHE G N 1
ATOM 11804 C CA A PHE G 1 44 ? -73.897 27.507 -33.354 0.50 45.50 21 PHE G CA 1
ATOM 11805 C CA B PHE G 1 44 ? -74.041 27.605 -33.243 0.50 46.66 21 PHE G CA 1
ATOM 11806 C C . PHE G 1 44 ? -74.185 28.682 -34.306 1.00 47.43 21 PHE G C 1
ATOM 11807 O O . PHE G 1 44 ? -74.475 28.428 -35.467 1.00 47.77 21 PHE G O 1
ATOM 11822 N N . ASP G 1 45 ? -74.022 29.923 -33.861 1.00 48.00 22 ASP G N 1
ATOM 11823 C CA . ASP G 1 45 ? -74.079 31.078 -34.764 1.00 49.40 22 ASP G CA 1
ATOM 11824 C C . ASP G 1 45 ? -72.952 31.009 -35.792 1.00 46.85 22 ASP G C 1
ATOM 11825 O O . ASP G 1 45 ? -73.176 31.238 -36.981 1.00 43.14 22 ASP G O 1
ATOM 11830 N N . MET G 1 46 ? -71.739 30.710 -35.317 1.00 45.28 23 MET G N 1
ATOM 11831 C CA . MET G 1 46 ? -70.581 30.567 -36.192 1.00 43.98 23 MET G CA 1
ATOM 11832 C C . MET G 1 46 ? -70.845 29.502 -37.263 1.00 43.74 23 MET G C 1
ATOM 11833 O O . MET G 1 46 ? -70.689 29.763 -38.463 1.00 44.62 23 MET G O 1
ATOM 11838 N N . TRP G 1 47 ? -71.282 28.324 -36.838 1.00 42.92 24 TRP G N 1
ATOM 11839 C CA . TRP G 1 47 ? -71.503 27.212 -37.770 1.00 44.52 24 TRP G CA 1
ATOM 11840 C C . TRP G 1 47 ? -72.538 27.512 -38.848 1.00 46.08 24 TRP G C 1
ATOM 11841 O O . TRP G 1 47 ? -72.316 27.186 -40.018 1.00 41.69 24 TRP G O 1
ATOM 11852 N N . LEU G 1 48 ? -73.665 28.106 -38.454 1.00 47.03 25 LEU G N 1
ATOM 11853 C CA . LEU G 1 48 ? -74.750 28.410 -39.401 1.00 49.48 25 LEU G CA 1
ATOM 11854 C C . LEU G 1 48 ? -74.309 29.411 -40.457 1.00 49.33 25 LEU G C 1
ATOM 11855 O O . LEU G 1 48 ? -74.808 29.394 -41.570 1.00 48.92 25 LEU G O 1
ATOM 11860 N N . ASP G 1 49 ? -73.371 30.272 -40.094 1.00 46.30 26 ASP G N 1
ATOM 11861 C CA . ASP G 1 49 ? -72.800 31.234 -41.008 1.00 47.09 26 ASP G CA 1
ATOM 11862 C C . ASP G 1 49 ? -71.722 30.615 -41.912 1.00 47.45 26 ASP G C 1
ATOM 11863 O O . ASP G 1 49 ? -71.646 30.928 -43.103 1.00 46.84 26 ASP G O 1
ATOM 11868 N N . ILE G 1 50 ? -70.892 29.737 -41.357 1.00 41.72 27 ILE G N 1
ATOM 11869 C CA . ILE G 1 50 ? -69.682 29.321 -42.054 1.00 39.79 27 ILE G CA 1
ATOM 11870 C C . ILE G 1 50 ? -69.913 28.205 -43.072 1.00 38.57 27 ILE G C 1
ATOM 11871 O O . ILE G 1 50 ? -69.022 27.890 -43.839 1.00 40.18 27 ILE G O 1
ATOM 11876 N N . ILE G 1 51 ? -71.103 27.613 -43.099 1.00 39.10 28 ILE G N 1
ATOM 11877 C CA . ILE G 1 51 ? -71.357 26.494 -44.004 1.00 39.47 28 ILE G CA 1
ATOM 11878 C C . ILE G 1 51 ? -71.598 26.882 -45.474 1.00 42.13 28 ILE G C 1
ATOM 11879 O O . ILE G 1 51 ? -71.863 26.013 -46.311 1.00 41.39 28 ILE G O 1
ATOM 11884 N N . ASP G 1 52 ? -71.506 28.176 -45.775 1.00 45.89 29 ASP G N 1
ATOM 11885 C CA . ASP G 1 52 ? -71.454 28.665 -47.153 1.00 47.81 29 ASP G CA 1
ATOM 11886 C C . ASP G 1 52 ? -70.483 29.825 -47.212 1.00 46.04 29 ASP G C 1
ATOM 11887 O O . ASP G 1 52 ? -70.632 30.787 -46.476 1.00 47.22 29 ASP G O 1
ATOM 11892 N N . VAL G 1 53 ? -69.484 29.715 -48.083 1.00 44.97 30 VAL G N 1
ATOM 11893 C CA . VAL G 1 53 ? -68.378 30.667 -48.146 1.00 44.78 30 VAL G CA 1
ATOM 11894 C C . VAL G 1 53 ? -68.018 30.959 -49.607 1.00 44.99 30 VAL G C 1
ATOM 11895 O O . VAL G 1 53 ? -68.479 30.278 -50.511 1.00 44.12 30 VAL G O 1
ATOM 11899 N N . ASP G 1 54 ? -67.173 31.959 -49.817 1.00 44.08 31 ASP G N 1
ATOM 11900 C CA . ASP G 1 54 ? -66.566 32.189 -51.114 1.00 44.99 31 ASP G CA 1
ATOM 11901 C C . ASP G 1 54 ? -65.442 31.175 -51.331 1.00 45.25 31 ASP G C 1
ATOM 11902 O O . ASP G 1 54 ? -65.412 30.487 -52.353 1.00 43.49 31 ASP G O 1
ATOM 11907 N N . VAL G 1 55 ? -64.522 31.092 -50.372 1.00 41.48 32 VAL G N 1
ATOM 11908 C CA . VAL G 1 55 ? -63.365 30.217 -50.486 1.00 40.70 32 VAL G CA 1
ATOM 11909 C C . VAL G 1 55 ? -63.149 29.355 -49.232 1.00 40.18 32 VAL G C 1
ATOM 11910 O O . VAL G 1 55 ? -63.127 29.864 -48.110 1.00 39.30 32 VAL G O 1
ATOM 11914 N N . ALA G 1 56 ? -62.972 28.054 -49.443 1.00 38.53 33 ALA G N 1
ATOM 11915 C CA . ALA G 1 56 ? -62.578 27.135 -48.384 1.00 37.10 33 ALA G CA 1
ATOM 11916 C C . ALA G 1 56 ? -61.148 26.684 -48.632 1.00 36.47 33 ALA G C 1
ATOM 11917 O O . ALA G 1 56 ? -60.863 25.959 -49.594 1.00 38.04 33 ALA G O 1
ATOM 11919 N N . ILE G 1 57 ? -60.239 27.136 -47.777 1.00 36.86 34 ILE G N 1
ATOM 11920 C CA . ILE G 1 57 ? -58.844 26.740 -47.853 1.00 36.86 34 ILE G CA 1
ATOM 11921 C C . ILE G 1 57 ? -58.600 25.558 -46.915 1.00 38.86 34 ILE G C 1
ATOM 11922 O O . ILE G 1 57 ? -58.933 25.625 -45.723 1.00 38.70 34 ILE G O 1
ATOM 11927 N N . VAL G 1 58 ? -58.012 24.485 -47.443 1.00 37.81 35 VAL G N 1
ATOM 11928 C CA . VAL G 1 58 ? -57.738 23.294 -46.649 1.00 35.49 35 VAL G CA 1
ATOM 11929 C C . VAL G 1 58 ? -56.276 23.282 -46.284 1.00 35.28 35 VAL G C 1
ATOM 11930 O O . VAL G 1 58 ? -55.418 23.166 -47.155 1.00 32.95 35 VAL G O 1
ATOM 11934 N N . GLY G 1 59 ? -55.995 23.418 -44.984 1.00 33.81 36 GLY G N 1
ATOM 11935 C CA . GLY G 1 59 ? -54.620 23.428 -44.488 1.00 33.93 36 GLY G CA 1
ATOM 11936 C C . GLY G 1 59 ? -54.287 24.793 -43.922 1.00 35.84 36 GLY G C 1
ATOM 11937 O O . GLY G 1 59 ? -54.373 25.793 -44.627 1.00 35.32 36 GLY G O 1
ATOM 11938 N N . GLY G 1 60 ? -53.906 24.822 -42.643 1.00 36.09 37 GLY G N 1
ATOM 11939 C CA . GLY G 1 60 ? -53.535 26.056 -41.958 1.00 35.17 37 GLY G CA 1
ATOM 11940 C C . GLY G 1 60 ? -52.042 26.183 -41.789 1.00 34.83 37 GLY G C 1
ATOM 11941 O O . GLY G 1 60 ? -51.562 26.702 -40.771 1.00 35.08 37 GLY G O 1
ATOM 11942 N N . GLY G 1 61 ? -51.295 25.722 -42.786 1.00 32.38 38 GLY G N 1
ATOM 11943 C CA . GLY G 1 61 ? -49.863 25.960 -42.835 1.00 34.67 38 GLY G CA 1
ATOM 11944 C C . GLY G 1 61 ? -49.514 27.335 -43.409 1.00 34.74 38 GLY G C 1
ATOM 11945 O O . GLY G 1 61 ? -50.379 28.192 -43.578 1.00 36.60 38 GLY G O 1
ATOM 11946 N N . PRO G 1 62 ? -48.240 27.552 -43.711 1.00 33.17 39 PRO G N 1
ATOM 11947 C CA . PRO G 1 62 ? -47.799 28.863 -44.185 1.00 36.77 39 PRO G CA 1
ATOM 11948 C C . PRO G 1 62 ? -48.447 29.283 -45.507 1.00 39.63 39 PRO G C 1
ATOM 11949 O O . PRO G 1 62 ? -48.818 30.444 -45.652 1.00 43.41 39 PRO G O 1
ATOM 11953 N N . SER G 1 63 ? -48.606 28.352 -46.443 1.00 40.30 40 SER G N 1
ATOM 11954 C CA . SER G 1 63 ? -49.202 28.696 -47.741 1.00 40.99 40 SER G CA 1
ATOM 11955 C C . SER G 1 63 ? -50.684 29.001 -47.574 1.00 39.26 40 SER G C 1
ATOM 11956 O O . SER G 1 63 ? -51.156 30.020 -48.064 1.00 37.05 40 SER G O 1
ATOM 11959 N N . GLY G 1 64 ? -51.399 28.140 -46.847 1.00 36.44 41 GLY G N 1
ATOM 11960 C CA . GLY G 1 64 ? -52.822 28.330 -46.579 1.00 35.19 41 GLY G CA 1
ATOM 11961 C C . GLY G 1 64 ? -53.176 29.580 -45.802 1.00 36.45 41 GLY G C 1
ATOM 11962 O O . GLY G 1 64 ? -54.167 30.235 -46.106 1.00 35.83 41 GLY G O 1
ATOM 11963 N N . LEU G 1 65 ? -52.380 29.913 -44.788 1.00 37.35 42 LEU G N 1
ATOM 11964 C CA . LEU G 1 65 ? -52.657 31.104 -43.983 1.00 38.74 42 LEU G CA 1
ATOM 11965 C C . LEU G 1 65 ? -52.353 32.389 -44.755 1.00 38.96 42 LEU G C 1
ATOM 11966 O O . LEU G 1 65 ? -53.042 33.400 -44.580 1.00 40.23 42 LEU G O 1
ATOM 11971 N N . THR G 1 66 ? -51.328 32.347 -45.603 1.00 40.22 43 THR G N 1
ATOM 11972 C CA . THR G 1 66 ? -51.009 33.482 -46.471 1.00 42.04 43 THR G CA 1
ATOM 11973 C C . THR G 1 66 ? -52.129 33.699 -47.482 1.00 41.73 43 THR G C 1
ATOM 11974 O O . THR G 1 66 ? -52.638 34.804 -47.601 1.00 43.51 43 THR G O 1
ATOM 11978 N N . ALA G 1 67 ? -52.533 32.634 -48.171 1.00 41.49 44 ALA G N 1
ATOM 11979 C CA . ALA G 1 67 ? -53.669 32.696 -49.095 1.00 43.21 44 ALA G CA 1
ATOM 11980 C C . ALA G 1 67 ? -54.915 33.258 -48.433 1.00 43.85 44 ALA G C 1
ATOM 11981 O O . ALA G 1 67 ? -55.634 34.059 -49.031 1.00 44.78 44 ALA G O 1
ATOM 11983 N N . ALA G 1 68 ? -55.185 32.829 -47.203 1.00 44.79 45 ALA G N 1
ATOM 11984 C CA . ALA G 1 68 ? -56.395 33.268 -46.489 1.00 43.50 45 ALA G CA 1
ATOM 11985 C C . ALA G 1 68 ? -56.382 34.787 -46.231 1.00 42.81 45 ALA G C 1
ATOM 11986 O O . ALA G 1 68 ? -57.392 35.463 -46.398 1.00 42.41 45 ALA G O 1
ATOM 11988 N N . ARG G 1 69 ? -55.225 35.305 -45.831 1.00 43.70 46 ARG G N 1
ATOM 11989 C CA . ARG G 1 69 ? -55.079 36.720 -45.556 1.00 46.45 46 ARG G CA 1
ATOM 11990 C C . ARG G 1 69 ? -55.373 37.547 -46.814 1.00 49.80 46 ARG G C 1
ATOM 11991 O O . ARG G 1 69 ? -56.234 38.432 -46.793 1.00 49.06 46 ARG G O 1
ATOM 11999 N N . TYR G 1 70 ? -54.679 37.228 -47.904 1.00 46.70 47 TYR G N 1
ATOM 12000 C CA . TYR G 1 70 ? -54.787 38.015 -49.129 1.00 47.51 47 TYR G CA 1
ATOM 12001 C C . TYR G 1 70 ? -56.153 37.953 -49.780 1.00 46.21 47 TYR G C 1
ATOM 12002 O O . TYR G 1 70 ? -56.558 38.920 -50.411 1.00 50.51 47 TYR G O 1
ATOM 12011 N N . ILE G 1 71 ? -56.888 36.859 -49.601 1.00 43.72 48 ILE G N 1
ATOM 12012 C CA . ILE G 1 71 ? -58.257 36.802 -50.109 1.00 43.45 48 ILE G CA 1
ATOM 12013 C C . ILE G 1 71 ? -59.223 37.570 -49.210 1.00 46.64 48 ILE G C 1
ATOM 12014 O O . ILE G 1 71 ? -60.075 38.315 -49.714 1.00 47.28 48 ILE G O 1
ATOM 12019 N N . ALA G 1 72 ? -59.104 37.380 -47.890 1.00 43.95 49 ALA G N 1
ATOM 12020 C CA . ALA G 1 72 ? -60.035 37.989 -46.929 1.00 44.01 49 ALA G CA 1
ATOM 12021 C C . ALA G 1 72 ? -59.874 39.494 -46.905 1.00 41.73 49 ALA G C 1
ATOM 12022 O O . ALA G 1 72 ? -60.844 40.217 -46.751 1.00 45.28 49 ALA G O 1
ATOM 12024 N N . LYS G 1 73 ? -58.626 39.925 -47.012 1.00 45.58 50 LYS G N 1
ATOM 12025 C CA . LYS G 1 73 ? -58.222 41.321 -47.187 1.00 49.55 50 LYS G CA 1
ATOM 12026 C C . LYS G 1 73 ? -59.032 42.084 -48.258 1.00 52.05 50 LYS G C 1
ATOM 12027 O O . LYS G 1 73 ? -59.242 43.283 -48.138 1.00 51.94 50 LYS G O 1
ATOM 12033 N N . GLU G 1 74 ? -59.470 41.382 -49.302 1.00 53.85 51 GLU G N 1
ATOM 12034 C CA . GLU G 1 74 ? -60.290 41.966 -50.358 1.00 52.07 51 GLU G CA 1
ATOM 12035 C C . GLU G 1 74 ? -61.780 41.873 -50.075 1.00 50.99 51 GLU G C 1
ATOM 12036 O O . GLU G 1 74 ? -62.584 42.149 -50.958 1.00 51.34 51 GLU G O 1
ATOM 12042 N N . GLY G 1 75 ? -62.154 41.476 -48.861 1.00 48.11 52 GLY G N 1
ATOM 12043 C CA . GLY G 1 75 ? -63.555 41.509 -48.434 1.00 46.63 52 GLY G CA 1
ATOM 12044 C C . GLY G 1 75 ? -64.365 40.253 -48.684 1.00 46.36 52 GLY G C 1
ATOM 12045 O O . GLY G 1 75 ? -65.564 40.223 -48.418 1.00 47.89 52 GLY G O 1
ATOM 12046 N N . TYR G 1 76 ? -63.725 39.202 -49.181 1.00 49.29 53 TYR G N 1
ATOM 12047 C CA . TYR G 1 76 ? -64.437 37.951 -49.452 1.00 49.89 53 TYR G CA 1
ATOM 12048 C C . TYR G 1 76 ? -64.503 37.059 -48.204 1.00 49.51 53 TYR G C 1
ATOM 12049 O O . TYR G 1 76 ? -63.691 37.197 -47.286 1.00 43.30 53 TYR G O 1
ATOM 12058 N N . LYS G 1 77 ? -65.481 36.158 -48.190 1.00 46.70 54 LYS G N 1
ATOM 12059 C CA . LYS G 1 77 ? -65.738 35.274 -47.053 1.00 45.77 54 LYS G CA 1
ATOM 12060 C C . LYS G 1 77 ? -64.907 33.980 -47.151 1.00 46.19 54 LYS G C 1
ATOM 12061 O O . LYS G 1 77 ? -65.175 33.116 -47.993 1.00 43.36 54 LYS G O 1
ATOM 12067 N N . VAL G 1 78 ? -63.908 33.866 -46.277 1.00 46.24 55 VAL G N 1
ATOM 12068 C CA . VAL G 1 78 ? -62.906 32.803 -46.314 1.00 45.54 55 VAL G CA 1
ATOM 12069 C C . VAL G 1 78 ? -62.915 31.981 -45.030 1.00 46.55 55 VAL G C 1
ATOM 12070 O O . VAL G 1 78 ? -62.937 32.549 -43.937 1.00 44.95 55 VAL G O 1
ATOM 12074 N N . VAL G 1 79 ? -62.869 30.654 -45.175 1.00 43.19 56 VAL G N 1
ATOM 12075 C CA . VAL G 1 79 ? -62.610 29.748 -44.054 1.00 41.92 56 VAL G CA 1
ATOM 12076 C C . VAL G 1 79 ? -61.379 28.882 -44.357 1.00 40.95 56 VAL G C 1
ATOM 12077 O O . VAL G 1 79 ? -61.198 28.397 -45.483 1.00 40.56 56 VAL G O 1
ATOM 12081 N N . VAL G 1 80 ? -60.511 28.744 -43.356 1.00 39.66 57 VAL G N 1
ATOM 12082 C CA . VAL G 1 80 ? -59.405 27.803 -43.375 1.00 37.29 57 VAL G CA 1
ATOM 12083 C C . VAL G 1 80 ? -59.792 26.598 -42.519 1.00 39.14 57 VAL G C 1
ATOM 12084 O O . VAL G 1 80 ? -60.247 26.770 -41.394 1.00 38.01 57 VAL G O 1
ATOM 12088 N N . LEU G 1 81 ? -59.614 25.389 -43.049 1.00 38.46 58 LEU G N 1
ATOM 12089 C CA . LEU G 1 81 ? -59.902 24.154 -42.319 1.00 38.74 58 LEU G CA 1
ATOM 12090 C C . LEU G 1 81 ? -58.602 23.412 -42.084 1.00 40.34 58 LEU G C 1
ATOM 12091 O O . LEU G 1 81 ? -57.898 23.065 -43.046 1.00 39.49 58 LEU G O 1
ATOM 12096 N N . GLU G 1 82 ? -58.271 23.196 -40.810 1.00 36.93 59 GLU G N 1
ATOM 12097 C CA . GLU G 1 82 ? -57.006 22.579 -40.422 1.00 38.17 59 GLU G CA 1
ATOM 12098 C C . GLU G 1 82 ? -57.262 21.374 -39.530 1.00 38.60 59 GLU G C 1
ATOM 12099 O O . GLU G 1 82 ? -58.013 21.469 -38.568 1.00 36.51 59 GLU G O 1
ATOM 12105 N N . ARG G 1 83 ? -56.629 20.251 -39.860 1.00 37.69 60 ARG G N 1
ATOM 12106 C CA . ARG G 1 83 ? -56.808 18.994 -39.127 1.00 37.47 60 ARG G CA 1
ATOM 12107 C C . ARG G 1 83 ? -56.431 19.137 -37.648 1.00 34.84 60 ARG G C 1
ATOM 12108 O O . ARG G 1 83 ? -57.213 18.800 -36.775 1.00 31.71 60 ARG G O 1
ATOM 12116 N N . HIS G 1 84 ? -55.220 19.614 -37.387 1.00 35.54 61 HIS G N 1
ATOM 12117 C CA . HIS G 1 84 ? -54.712 19.682 -36.025 1.00 38.11 61 HIS G CA 1
ATOM 12118 C C . HIS G 1 84 ? -55.368 20.802 -35.255 1.00 38.10 61 HIS G C 1
ATOM 12119 O O . HIS G 1 84 ? -55.884 21.759 -35.848 1.00 37.66 61 HIS G O 1
ATOM 12126 N N . LEU G 1 85 ? -55.352 20.681 -33.928 1.00 36.47 62 LEU G N 1
ATOM 12127 C CA . LEU G 1 85 ? -56.003 21.666 -33.067 1.00 35.71 62 LEU G CA 1
ATOM 12128 C C . LEU G 1 85 ? -55.319 23.005 -33.150 1.00 33.92 62 LEU G C 1
ATOM 12129 O O . LEU G 1 85 ? -55.982 24.036 -33.072 1.00 34.73 62 LEU G O 1
ATOM 12134 N N . ALA G 1 86 ? -54.000 22.990 -33.318 1.00 34.59 63 ALA G N 1
ATOM 12135 C CA . ALA G 1 86 ? -53.251 24.203 -33.617 1.00 34.93 63 ALA G CA 1
ATOM 12136 C C . ALA G 1 86 ? -53.032 24.356 -35.130 1.00 39.00 63 ALA G C 1
ATOM 12137 O O . ALA G 1 86 ? -52.847 23.364 -35.853 1.00 35.98 63 ALA G O 1
ATOM 12139 N N . PHE G 1 87 ? -53.022 25.611 -35.573 1.00 38.47 64 PHE G N 1
ATOM 12140 C CA . PHE G 1 87 ? -52.596 25.977 -36.922 1.00 40.57 64 PHE G CA 1
ATOM 12141 C C . PHE G 1 87 ? -51.077 25.839 -37.015 1.00 40.77 64 PHE G C 1
ATOM 12142 O O . PHE G 1 87 ? -50.418 25.411 -36.050 1.00 41.71 64 PHE G O 1
ATOM 12150 N N . GLY G 1 88 ? -50.525 26.194 -38.178 1.00 39.29 65 GLY G N 1
ATOM 12151 C CA . GLY G 1 88 ? -49.084 26.323 -38.354 1.00 39.21 65 GLY G CA 1
ATOM 12152 C C . GLY G 1 88 ? -48.477 25.273 -39.262 1.00 40.44 65 GLY G C 1
ATOM 12153 O O . GLY G 1 88 ? -47.412 25.494 -39.847 1.00 42.98 65 GLY G O 1
ATOM 12154 N N . GLY G 1 89 ? -49.141 24.131 -39.385 1.00 41.59 66 GLY G N 1
ATOM 12155 C CA . GLY G 1 89 ? -48.641 23.055 -40.226 1.00 43.26 66 GLY G CA 1
ATOM 12156 C C . GLY G 1 89 ? -47.263 22.585 -39.821 1.00 44.89 66 GLY G C 1
ATOM 12157 O O . GLY G 1 89 ? -46.957 22.488 -38.629 1.00 43.02 66 GLY G O 1
ATOM 12158 N N . GLY G 1 90 ? -46.411 22.324 -40.813 1.00 44.50 67 GLY G N 1
ATOM 12159 C CA . GLY G 1 90 ? -45.067 21.801 -40.559 1.00 45.37 67 GLY G CA 1
ATOM 12160 C C . GLY G 1 90 ? -43.989 22.857 -40.380 1.00 45.52 67 GLY G C 1
ATOM 12161 O O . GLY G 1 90 ? -42.863 22.653 -40.816 1.00 52.18 67 GLY G O 1
ATOM 12162 N N . THR G 1 91 ? -44.314 23.965 -39.715 1.00 44.86 68 THR G N 1
ATOM 12163 C CA . THR G 1 91 ? -43.368 25.070 -39.505 1.00 44.05 68 THR G CA 1
ATOM 12164 C C . THR G 1 91 ? -42.721 25.101 -38.108 1.00 40.93 68 THR G C 1
ATOM 12165 O O . THR G 1 91 ? -41.565 25.501 -37.980 1.00 37.83 68 THR G O 1
ATOM 12169 N N . TRP G 1 92 ? -43.461 24.657 -37.085 1.00 37.74 69 TRP G N 1
ATOM 12170 C CA . TRP G 1 92 ? -43.075 24.839 -35.673 1.00 35.87 69 TRP G CA 1
ATOM 12171 C C . TRP G 1 92 ? -41.676 24.356 -35.328 1.00 35.48 69 TRP G C 1
ATOM 12172 O O . TRP G 1 92 ? -40.974 24.995 -34.546 1.00 39.07 69 TRP G O 1
ATOM 12183 N N . GLY G 1 93 ? -41.290 23.213 -35.888 1.00 33.88 70 GLY G N 1
ATOM 12184 C CA . GLY G 1 93 ? -40.011 22.584 -35.592 1.00 34.43 70 GLY G CA 1
ATOM 12185 C C . GLY G 1 93 ? -38.815 23.067 -36.396 1.00 35.26 70 GLY G C 1
ATOM 12186 O O . GLY G 1 93 ? -37.716 22.536 -36.235 1.00 35.85 70 GLY G O 1
ATOM 12187 N N . GLY G 1 94 ? -39.012 24.075 -37.248 1.00 37.13 71 GLY G N 1
ATOM 12188 C CA . GLY G 1 94 ? -37.908 24.647 -38.015 1.00 36.96 71 GLY G CA 1
ATOM 12189 C C . GLY G 1 94 ? -37.219 23.609 -38.897 1.00 36.37 71 GLY G C 1
ATOM 12190 O O . GLY G 1 94 ? -37.862 22.933 -39.690 1.00 36.25 71 GLY G O 1
ATOM 12191 N N . GLY G 1 95 ? -35.911 23.482 -38.742 1.00 37.49 72 GLY G N 1
ATOM 12192 C CA . GLY G 1 95 ? -35.134 22.495 -39.466 1.00 37.72 72 GLY G CA 1
ATOM 12193 C C . GLY G 1 95 ? -34.579 21.449 -38.524 1.00 38.12 72 GLY G C 1
ATOM 12194 O O . GLY G 1 95 ? -33.678 21.725 -37.738 1.00 37.57 72 GLY G O 1
ATOM 12195 N N . MET G 1 96 ? -35.122 20.240 -38.605 1.00 37.22 73 MET G N 1
ATOM 12196 C CA . MET G 1 96 ? -34.713 19.136 -37.748 1.00 37.05 73 MET G CA 1
ATOM 12197 C C . MET G 1 96 ? -34.800 19.486 -36.242 1.00 36.07 73 MET G C 1
ATOM 12198 O O . MET G 1 96 ? -33.960 19.069 -35.459 1.00 35.08 73 MET G O 1
ATOM 12203 N N . GLY G 1 97 ? -35.804 20.272 -35.861 1.00 37.65 74 GLY G N 1
ATOM 12204 C CA . GLY G 1 97 ? -35.988 20.666 -34.469 1.00 38.34 74 GLY G CA 1
ATOM 12205 C C . GLY G 1 97 ? -35.337 21.994 -34.103 1.00 38.24 74 GLY G C 1
ATOM 12206 O O . GLY G 1 97 ? -35.768 22.634 -33.159 1.00 41.29 74 GLY G O 1
ATOM 12207 N N . PHE G 1 98 ? -34.311 22.411 -34.841 1.00 35.67 75 PHE G N 1
ATOM 12208 C CA . PHE G 1 98 ? -33.693 23.721 -34.633 1.00 36.83 75 PHE G CA 1
ATOM 12209 C C . PHE G 1 98 ? -34.713 24.786 -34.993 1.00 37.28 75 PHE G C 1
ATOM 12210 O O . PHE G 1 98 ? -35.149 24.857 -36.133 1.00 38.56 75 PHE G O 1
ATOM 12218 N N . PRO G 1 99 ? -35.139 25.592 -34.013 1.00 36.70 76 PRO G N 1
ATOM 12219 C CA . PRO G 1 99 ? -36.381 26.340 -34.205 1.00 36.62 76 PRO G CA 1
ATOM 12220 C C . PRO G 1 99 ? -36.265 27.666 -34.989 1.00 38.29 76 PRO G C 1
ATOM 12221 O O . PRO G 1 99 ? -36.726 28.732 -34.535 1.00 38.51 76 PRO G O 1
ATOM 12225 N N . TYR G 1 100 ? -35.705 27.571 -36.188 1.00 39.24 77 TYR G N 1
ATOM 12226 C CA . TYR G 1 100 ? -35.661 28.687 -37.120 1.00 40.45 77 TYR G CA 1
ATOM 12227 C C . TYR G 1 100 ? -36.002 28.203 -38.523 1.00 41.98 77 TYR G C 1
ATOM 12228 O O . TYR G 1 100 ? -35.704 27.060 -38.896 1.00 40.03 77 TYR G O 1
ATOM 12237 N N . ILE G 1 101 ? -36.653 29.077 -39.279 1.00 41.60 78 ILE G N 1
ATOM 12238 C CA . ILE G 1 101 ? -36.880 28.853 -40.691 1.00 42.95 78 ILE G CA 1
ATOM 12239 C C . ILE G 1 101 ? -36.271 29.992 -41.491 1.00 44.92 78 ILE G C 1
ATOM 12240 O O . ILE G 1 101 ? -35.927 31.043 -40.939 1.00 44.47 78 ILE G O 1
ATOM 12245 N N . VAL G 1 102 ? -36.152 29.768 -42.793 1.00 43.25 79 VAL G N 1
ATOM 12246 C CA . VAL G 1 102 ? -35.451 30.672 -43.688 1.00 42.25 79 VAL G CA 1
ATOM 12247 C C . VAL G 1 102 ? -36.448 31.231 -44.698 1.00 41.85 79 VAL G C 1
ATOM 12248 O O . VAL G 1 102 ? -37.437 30.588 -45.037 1.00 41.46 79 VAL G O 1
ATOM 12252 N N . VAL G 1 103 ? -36.220 32.472 -45.109 1.00 44.03 80 VAL G N 1
ATOM 12253 C CA . VAL G 1 103 ? -36.991 33.097 -46.178 1.00 46.24 80 VAL G CA 1
ATOM 12254 C C . VAL G 1 103 ? -36.051 33.953 -47.050 1.00 47.66 80 VAL G C 1
ATOM 12255 O O . VAL G 1 103 ? -35.113 34.591 -46.542 1.00 44.01 80 VAL G O 1
ATOM 12259 N N . GLU G 1 104 ? -36.294 33.931 -48.359 1.00 49.72 81 GLU G N 1
ATOM 12260 C CA . GLU G 1 104 ? -35.467 34.661 -49.340 1.00 50.19 81 GLU G CA 1
ATOM 12261 C C . GLU G 1 104 ? -36.289 35.781 -49.969 1.00 49.64 81 GLU G C 1
ATOM 12262 O O . GLU G 1 104 ? -37.502 35.658 -50.097 1.00 45.87 81 GLU G O 1
ATOM 12268 N N . GLU G 1 105 ? -35.641 36.876 -50.367 1.00 53.88 82 GLU G N 1
ATOM 12269 C CA . GLU G 1 105 ? -36.381 37.975 -51.014 1.00 54.46 82 GLU G CA 1
ATOM 12270 C C . GLU G 1 105 ? -36.988 37.522 -52.335 1.00 49.93 82 GLU G C 1
ATOM 12271 O O . GLU G 1 105 ? -36.486 36.593 -52.965 1.00 50.20 82 GLU G O 1
ATOM 12277 N N . PRO G 1 106 ? -38.091 38.160 -52.746 1.00 49.00 83 PRO G N 1
ATOM 12278 C CA . PRO G 1 106 ? -38.796 39.237 -52.054 1.00 50.06 83 PRO G CA 1
ATOM 12279 C C . PRO G 1 106 ? -39.827 38.735 -51.023 1.00 49.88 83 PRO G C 1
ATOM 12280 O O . PRO G 1 106 ? -40.617 39.532 -50.509 1.00 49.02 83 PRO G O 1
ATOM 12284 N N . ALA G 1 107 ? -39.827 37.430 -50.740 1.00 51.78 84 ALA G N 1
ATOM 12285 C CA . ALA G 1 107 ? -40.850 36.812 -49.891 1.00 49.07 84 ALA G CA 1
ATOM 12286 C C . ALA G 1 107 ? -40.784 37.286 -48.436 1.00 47.86 84 ALA G C 1
ATOM 12287 O O . ALA G 1 107 ? -41.787 37.277 -47.740 1.00 48.21 84 ALA G O 1
ATOM 12289 N N . ASP G 1 108 ? -39.602 37.710 -47.993 1.00 50.24 85 ASP G N 1
ATOM 12290 C CA . ASP G 1 108 ? -39.437 38.312 -46.665 1.00 52.65 85 ASP G CA 1
ATOM 12291 C C . ASP G 1 108 ? -40.449 39.420 -46.401 1.00 51.75 85 ASP G C 1
ATOM 12292 O O . ASP G 1 108 ? -40.928 39.572 -45.279 1.00 53.45 85 ASP G O 1
ATOM 12297 N N . GLU G 1 109 ? -40.786 40.172 -47.444 1.00 52.50 86 GLU G N 1
ATOM 12298 C CA . GLU G 1 109 ? -41.756 41.265 -47.358 1.00 52.30 86 GLU G CA 1
ATOM 12299 C C . GLU G 1 109 ? -43.139 40.768 -46.890 1.00 50.06 86 GLU G C 1
ATOM 12300 O O . GLU G 1 109 ? -43.858 41.470 -46.186 1.00 47.97 86 GLU G O 1
ATOM 12306 N N . ILE G 1 110 ? -43.508 39.547 -47.266 1.00 49.96 87 ILE G N 1
ATOM 12307 C CA . ILE G 1 110 ? -44.799 38.975 -46.843 1.00 49.19 87 ILE G CA 1
ATOM 12308 C C . ILE G 1 110 ? -44.811 38.733 -45.318 1.00 45.47 87 ILE G C 1
ATOM 12309 O O . ILE G 1 110 ? -45.827 38.971 -44.656 1.00 40.89 87 ILE G O 1
ATOM 12314 N N . LEU G 1 111 ? -43.682 38.288 -44.771 1.00 42.24 88 LEU G N 1
ATOM 12315 C CA . LEU G 1 111 ? -43.569 38.120 -43.318 1.00 46.67 88 LEU G CA 1
ATOM 12316 C C . LEU G 1 111 ? -43.516 39.467 -42.571 1.00 49.17 88 LEU G C 1
ATOM 12317 O O . LEU G 1 111 ? -44.127 39.599 -41.507 1.00 46.37 88 LEU G O 1
ATOM 12322 N N . ARG G 1 112 ? -42.825 40.461 -43.141 1.00 46.71 89 ARG G N 1
ATOM 12323 C CA . ARG G 1 112 ? -42.784 41.801 -42.556 1.00 46.76 89 ARG G CA 1
ATOM 12324 C C . ARG G 1 112 ? -44.179 42.395 -42.451 1.00 47.02 89 ARG G C 1
ATOM 12325 O O . ARG G 1 112 ? -44.488 43.062 -41.477 1.00 47.76 89 ARG G O 1
ATOM 12333 N N . GLU G 1 113 ? -45.038 42.130 -43.427 1.00 46.88 90 GLU G N 1
ATOM 12334 C CA . GLU G 1 113 ? -46.402 42.647 -43.379 1.00 48.00 90 GLU G CA 1
ATOM 12335 C C . GLU G 1 113 ? -47.181 42.163 -42.169 1.00 51.50 90 GLU G C 1
ATOM 12336 O O . GLU G 1 113 ? -48.135 42.819 -41.768 1.00 54.48 90 GLU G O 1
ATOM 12342 N N . VAL G 1 114 ? -46.824 41.001 -41.614 1.00 49.08 91 VAL G N 1
ATOM 12343 C CA . VAL G 1 114 ? -47.537 40.477 -40.433 1.00 48.12 91 VAL G CA 1
ATOM 12344 C C . VAL G 1 114 ? -46.741 40.615 -39.125 1.00 46.71 91 VAL G C 1
ATOM 12345 O O . VAL G 1 114 ? -47.145 40.076 -38.101 1.00 45.05 91 VAL G O 1
ATOM 12349 N N . GLY G 1 115 ? -45.615 41.319 -39.171 1.00 44.71 92 GLY G N 1
ATOM 12350 C CA . GLY G 1 115 ? -44.885 41.720 -37.971 1.00 46.00 92 GLY G CA 1
ATOM 12351 C C . GLY G 1 115 ? -43.734 40.820 -37.545 1.00 46.09 92 GLY G C 1
ATOM 12352 O O . GLY G 1 115 ? -43.177 40.988 -36.470 1.00 40.86 92 GLY G O 1
ATOM 12353 N N . VAL G 1 116 ? -43.350 39.869 -38.384 1.00 46.03 93 VAL G N 1
ATOM 12354 C CA . VAL G 1 116 ? -42.306 38.931 -37.998 1.00 45.11 93 VAL G CA 1
ATOM 12355 C C . VAL G 1 116 ? -40.949 39.613 -37.998 1.00 47.17 93 VAL G C 1
ATOM 12356 O O . VAL G 1 116 ? -40.609 40.303 -38.956 1.00 48.18 93 VAL G O 1
ATOM 12360 N N . LYS G 1 117 ? -40.175 39.394 -36.936 1.00 48.33 94 LYS G N 1
ATOM 12361 C CA . LYS G 1 117 ? -38.793 39.866 -36.862 1.00 53.87 94 LYS G CA 1
ATOM 12362 C C . LYS G 1 117 ? -37.917 38.985 -37.731 1.00 52.09 94 LYS G C 1
ATOM 12363 O O . LYS G 1 117 ? -37.978 37.755 -37.629 1.00 50.89 94 LYS G O 1
ATOM 12369 N N . LEU G 1 118 ? -37.086 39.606 -38.563 1.00 48.40 95 LEU G N 1
ATOM 12370 C CA . LEU G 1 118 ? -36.197 38.867 -39.455 1.00 48.78 95 LEU G CA 1
ATOM 12371 C C . LEU G 1 118 ? -34.770 39.271 -39.211 1.00 49.33 95 LEU G C 1
ATOM 12372 O O . LEU G 1 118 ? -34.487 40.430 -38.972 1.00 53.86 95 LEU G O 1
ATOM 12377 N N . GLU G 1 119 ? -33.862 38.312 -39.264 1.00 49.73 96 GLU G N 1
ATOM 12378 C CA . GLU G 1 119 ? -32.458 38.605 -39.093 1.00 53.51 96 GLU G CA 1
ATOM 12379 C C . GLU G 1 119 ? -31.686 38.122 -40.296 1.00 54.32 96 GLU G C 1
ATOM 12380 O O . GLU G 1 119 ? -31.941 37.029 -40.798 1.00 55.08 96 GLU G O 1
ATOM 12386 N N . LYS G 1 120 ? -30.744 38.943 -40.750 1.00 52.61 97 LYS G N 1
ATOM 12387 C CA . LYS G 1 120 ? -29.967 38.654 -41.941 1.00 53.70 97 LYS G CA 1
ATOM 12388 C C . LYS G 1 120 ? -29.088 37.459 -41.686 1.00 50.68 97 LYS G C 1
ATOM 12389 O O . LYS G 1 120 ? -28.585 37.285 -40.591 1.00 46.13 97 LYS G O 1
ATOM 12395 N N . VAL G 1 121 ? -28.896 36.649 -42.716 1.00 50.95 98 VAL G N 1
ATOM 12396 C CA . VAL G 1 121 ? -27.975 35.538 -42.659 1.00 54.29 98 VAL G CA 1
ATOM 12397 C C . VAL G 1 121 ? -26.583 36.048 -43.028 1.00 57.19 98 VAL G C 1
ATOM 12398 O O . VAL G 1 121 ? -26.420 36.805 -43.980 1.00 54.62 98 VAL G O 1
ATOM 12402 N N . GLU G 1 122 ? -25.585 35.608 -42.273 1.00 64.31 99 GLU G N 1
ATOM 12403 C CA . GLU G 1 122 ? -24.211 36.040 -42.466 1.00 68.09 99 GLU G CA 1
ATOM 12404 C C . GLU G 1 122 ? -23.674 35.551 -43.804 1.00 67.47 99 GLU G C 1
ATOM 12405 O O . GLU G 1 122 ? -23.779 34.368 -44.121 1.00 64.79 99 GLU G O 1
ATOM 12411 N N . GLY G 1 123 ? -23.106 36.470 -44.585 1.00 65.84 100 GLY G N 1
ATOM 12412 C CA . GLY G 1 123 ? -22.522 36.140 -45.888 1.00 63.78 100 GLY G CA 1
ATOM 12413 C C . GLY G 1 123 ? -23.517 35.827 -46.992 1.00 62.94 100 GLY G C 1
ATOM 12414 O O . GLY G 1 123 ? -23.150 35.213 -47.989 1.00 63.91 100 GLY G O 1
ATOM 12415 N N . GLU G 1 124 ? -24.770 36.251 -46.823 1.00 61.31 101 GLU G N 1
ATOM 12416 C CA . GLU G 1 124 ? -25.828 35.940 -47.776 1.00 61.73 101 GLU G CA 1
ATOM 12417 C C . GLU G 1 124 ? -26.763 37.120 -47.923 1.00 61.72 101 GLU G C 1
ATOM 12418 O O . GLU G 1 124 ? -27.411 37.526 -46.966 1.00 68.32 101 GLU G O 1
ATOM 12424 N N . ASP G 1 125 ? -26.860 37.657 -49.128 1.00 61.94 102 ASP G N 1
ATOM 12425 C CA . ASP G 1 125 ? -27.742 38.790 -49.377 1.00 66.00 102 ASP G CA 1
ATOM 12426 C C . ASP G 1 125 ? -29.152 38.299 -49.649 1.00 59.70 102 ASP G C 1
ATOM 12427 O O . ASP G 1 125 ? -29.347 37.270 -50.287 1.00 61.43 102 ASP G O 1
ATOM 12432 N N . GLY G 1 126 ? -30.137 39.037 -49.163 1.00 57.26 103 GLY G N 1
ATOM 12433 C CA . GLY G 1 126 ? -31.531 38.675 -49.391 1.00 58.02 103 GLY G CA 1
ATOM 12434 C C . GLY G 1 126 ? -31.989 37.348 -48.787 1.00 55.20 103 GLY G C 1
ATOM 12435 O O . GLY G 1 126 ? -32.942 36.730 -49.281 1.00 54.81 103 GLY G O 1
ATOM 12436 N N . LEU G 1 127 ? -31.319 36.919 -47.717 1.00 51.00 104 LEU G N 1
ATOM 12437 C CA . LEU G 1 127 ? -31.669 35.696 -47.002 1.00 47.17 104 LEU G CA 1
ATOM 12438 C C . LEU G 1 127 ? -31.811 36.005 -45.522 1.00 47.83 104 LEU G C 1
ATOM 12439 O O . LEU G 1 127 ? -30.920 36.603 -44.925 1.00 43.92 104 LEU G O 1
ATOM 12444 N N . TYR G 1 128 ? -32.930 35.585 -44.936 1.00 48.16 105 TYR G N 1
ATOM 12445 C CA . TYR G 1 128 ? -33.242 35.892 -43.538 1.00 48.93 105 TYR G CA 1
ATOM 12446 C C . TYR G 1 128 ? -33.681 34.647 -42.767 1.00 49.69 105 TYR G C 1
ATOM 12447 O O . TYR G 1 128 ? -34.212 33.710 -43.361 1.00 47.44 105 TYR G O 1
ATOM 12456 N N . THR G 1 129 ? -33.441 34.642 -41.452 1.00 48.91 106 THR G N 1
ATOM 12457 C CA . THR G 1 129 ? -34.016 33.641 -40.552 1.00 46.85 106 THR G CA 1
ATOM 12458 C C . THR G 1 129 ? -35.102 34.275 -39.699 1.00 45.22 106 THR G C 1
ATOM 12459 O O . THR G 1 129 ? -35.107 35.477 -39.506 1.00 45.88 106 THR G O 1
ATOM 12463 N N . ALA G 1 130 ? -36.034 33.450 -39.228 1.00 44.83 107 ALA G N 1
ATOM 12464 C CA . ALA G 1 130 ? -37.097 33.864 -38.310 1.00 44.18 107 ALA G CA 1
ATOM 12465 C C . ALA G 1 130 ? -37.401 32.741 -37.318 1.00 44.47 107 ALA G C 1
ATOM 12466 O O . ALA G 1 130 ? -37.326 31.563 -37.664 1.00 42.08 107 ALA G O 1
ATOM 12468 N N . ASP G 1 131 ? -37.742 33.132 -36.094 1.00 43.70 108 ASP G N 1
ATOM 12469 C CA . ASP G 1 131 ? -38.161 32.219 -35.026 1.00 43.84 108 ASP G CA 1
ATOM 12470 C C . ASP G 1 131 ? -39.330 31.356 -35.515 1.00 40.02 108 ASP G C 1
ATOM 12471 O O . ASP G 1 131 ? -40.385 31.888 -35.855 1.00 38.37 108 ASP G O 1
ATOM 12476 N N . SER G 1 132 ? -39.154 30.032 -35.511 1.00 38.72 109 SER G N 1
ATOM 12477 C CA . SER G 1 132 ? -40.183 29.110 -36.046 1.00 38.66 109 SER G CA 1
ATOM 12478 C C . SER G 1 132 ? -41.492 29.055 -35.257 1.00 38.82 109 SER G C 1
ATOM 12479 O O . SER G 1 132 ? -42.489 28.517 -35.739 1.00 38.11 109 SER G O 1
ATOM 12482 N N . VAL G 1 133 ? -41.497 29.605 -34.048 1.00 38.91 110 VAL G N 1
ATOM 12483 C CA . VAL G 1 133 ? -42.710 29.701 -33.254 1.00 38.57 110 VAL G CA 1
ATOM 12484 C C . VAL G 1 133 ? -43.426 31.022 -33.530 1.00 38.55 110 VAL G C 1
ATOM 12485 O O . VAL G 1 133 ? -44.656 31.070 -33.570 1.00 39.77 110 VAL G O 1
ATOM 12489 N N . GLU G 1 134 ? -42.658 32.094 -33.692 1.00 39.54 111 GLU G N 1
ATOM 12490 C CA . GLU G 1 134 ? -43.222 33.414 -33.989 1.00 40.61 111 GLU G CA 1
ATOM 12491 C C . GLU G 1 134 ? -44.005 33.425 -35.305 1.00 38.59 111 GLU G C 1
ATOM 12492 O O . GLU G 1 134 ? -45.079 34.016 -35.397 1.00 40.34 111 GLU G O 1
ATOM 12498 N N . VAL G 1 135 ? -43.456 32.772 -36.327 1.00 40.14 112 VAL G N 1
ATOM 12499 C CA . VAL G 1 135 ? -44.015 32.869 -37.682 1.00 37.75 112 VAL G CA 1
ATOM 12500 C C . VAL G 1 135 ? -45.457 32.380 -37.765 1.00 36.48 112 VAL G C 1
ATOM 12501 O O . VAL G 1 135 ? -46.326 33.125 -38.222 1.00 35.52 112 VAL G O 1
ATOM 12505 N N . PRO G 1 136 ? -45.737 31.141 -37.296 1.00 36.76 113 PRO G N 1
ATOM 12506 C CA . PRO G 1 136 ? -47.116 30.645 -37.364 1.00 36.05 113 PRO G CA 1
ATOM 12507 C C . PRO G 1 136 ? -48.098 31.522 -36.636 1.00 36.43 113 PRO G C 1
ATOM 12508 O O . PRO G 1 136 ? -49.209 31.725 -37.122 1.00 39.09 113 PRO G O 1
ATOM 12512 N N . ALA G 1 137 ? -47.702 32.006 -35.461 1.00 38.03 114 ALA G N 1
ATOM 12513 C CA . ALA G 1 137 ? -48.562 32.877 -34.652 1.00 38.80 114 ALA G CA 1
ATOM 12514 C C . ALA G 1 137 ? -48.958 34.119 -35.442 1.00 36.83 114 ALA G C 1
ATOM 12515 O O . ALA G 1 137 ? -50.132 34.456 -35.534 1.00 36.83 114 ALA G O 1
ATOM 12517 N N . LYS G 1 138 ? -47.962 34.771 -36.028 1.00 39.83 115 LYS G N 1
ATOM 12518 C CA . LYS G 1 138 ? -48.195 36.013 -36.765 1.00 44.06 115 LYS G CA 1
ATOM 12519 C C . LYS G 1 138 ? -48.916 35.787 -38.093 1.00 44.04 115 LYS G C 1
ATOM 12520 O O . LYS G 1 138 ? -49.793 36.575 -38.464 1.00 46.40 115 LYS G O 1
ATOM 12526 N N . LEU G 1 139 ? -48.604 34.690 -38.779 1.00 43.53 116 LEU G N 1
ATOM 12527 C CA . LEU G 1 139 ? -49.363 34.324 -39.983 1.00 42.70 116 LEU G CA 1
ATOM 12528 C C . LEU G 1 139 ? -50.840 34.153 -39.667 1.00 43.06 116 LEU G C 1
ATOM 12529 O O . LEU G 1 139 ? -51.711 34.632 -40.415 1.00 42.76 116 LEU G O 1
ATOM 12534 N N . ALA G 1 140 ? -51.132 33.491 -38.548 1.00 39.59 117 ALA G N 1
ATOM 12535 C CA . ALA G 1 140 ? -52.522 33.245 -38.167 1.00 40.23 117 ALA G CA 1
ATOM 12536 C C . ALA G 1 140 ? -53.247 34.534 -37.812 1.00 39.12 117 ALA G C 1
ATOM 12537 O O . ALA G 1 140 ? -54.401 34.730 -38.195 1.00 41.79 117 ALA G O 1
ATOM 12539 N N . VAL G 1 141 ? -52.578 35.405 -37.066 1.00 41.80 118 VAL G N 1
ATOM 12540 C CA . VAL G 1 141 ? -53.164 36.697 -36.693 1.00 43.49 118 VAL G CA 1
ATOM 12541 C C . VAL G 1 141 ? -53.461 37.529 -37.954 1.00 41.83 118 VAL G C 1
ATOM 12542 O O . VAL G 1 141 ? -54.535 38.117 -38.071 1.00 40.33 118 VAL G O 1
ATOM 12546 N N . GLY G 1 142 ? -52.506 37.564 -38.884 1.00 41.27 119 GLY G N 1
ATOM 12547 C CA . GLY G 1 142 ? -52.712 38.224 -40.178 1.00 44.02 119 GLY G CA 1
ATOM 12548 C C . GLY G 1 142 ? -53.979 37.745 -40.875 1.00 43.19 119 GLY G C 1
ATOM 12549 O O . GLY G 1 142 ? -54.804 38.543 -41.319 1.00 45.00 119 GLY G O 1
ATOM 12550 N N . ALA G 1 143 ? -54.152 36.431 -40.939 1.00 41.57 120 ALA G N 1
ATOM 12551 C CA . ALA G 1 143 ? -55.321 35.859 -41.590 1.00 42.04 120 ALA G CA 1
ATOM 12552 C C . ALA G 1 143 ? -56.611 36.238 -40.881 1.00 42.56 120 ALA G C 1
ATOM 12553 O O . ALA G 1 143 ? -57.585 36.639 -41.525 1.00 43.72 120 ALA G O 1
ATOM 12555 N N . ILE G 1 144 ? -56.616 36.114 -39.553 1.00 46.25 121 ILE G N 1
ATOM 12556 C CA . ILE G 1 144 ? -57.827 36.356 -38.763 1.00 45.76 121 ILE G CA 1
ATOM 12557 C C . ILE G 1 144 ? -58.204 37.840 -38.764 1.00 45.52 121 ILE G C 1
ATOM 12558 O O . ILE G 1 144 ? -59.374 38.183 -38.949 1.00 46.53 121 ILE G O 1
ATOM 12563 N N . ASP G 1 145 ? -57.216 38.709 -38.563 1.00 45.89 122 ASP G N 1
ATOM 12564 C CA . ASP G 1 145 ? -57.455 40.153 -38.588 1.00 49.41 122 ASP G CA 1
ATOM 12565 C C . ASP G 1 145 ? -57.840 40.668 -39.975 1.00 49.59 122 ASP G C 1
ATOM 12566 O O . ASP G 1 145 ? -58.497 41.694 -40.078 1.00 52.05 122 ASP G O 1
ATOM 12571 N N . ALA G 1 146 ? -57.460 39.951 -41.034 1.00 48.55 123 ALA G N 1
ATOM 12572 C CA . ALA G 1 146 ? -57.944 40.274 -42.382 1.00 46.36 123 ALA G CA 1
ATOM 12573 C C . ALA G 1 146 ? -59.380 39.822 -42.588 1.00 45.25 123 ALA G C 1
ATOM 12574 O O . ALA G 1 146 ? -60.001 40.184 -43.589 1.00 43.45 123 ALA G O 1
ATOM 12576 N N . GLY G 1 147 ? -59.911 39.020 -41.661 1.00 43.29 124 GLY G N 1
ATOM 12577 C CA . GLY G 1 147 ? -61.312 38.571 -41.734 1.00 42.49 124 GLY G CA 1
ATOM 12578 C C . GLY G 1 147 ? -61.509 37.098 -42.058 1.00 41.28 124 GLY G C 1
ATOM 12579 O O . GLY G 1 147 ? -62.641 36.622 -42.102 1.00 39.05 124 GLY G O 1
ATOM 12580 N N . ALA G 1 148 ? -60.423 36.358 -42.280 1.00 41.85 125 ALA G N 1
ATOM 12581 C CA . ALA G 1 148 ? -60.535 34.916 -42.508 1.00 43.61 125 ALA G CA 1
ATOM 12582 C C . ALA G 1 148 ? -60.885 34.191 -41.206 1.00 41.72 125 ALA G C 1
ATOM 12583 O O . ALA G 1 148 ? -60.362 34.525 -40.151 1.00 42.53 125 ALA G O 1
ATOM 12585 N N . LYS G 1 149 ? -61.784 33.220 -41.301 1.00 41.27 126 LYS G N 1
ATOM 12586 C CA . LYS G 1 149 ? -62.114 32.336 -40.192 1.00 42.56 126 LYS G CA 1
ATOM 12587 C C . LYS G 1 149 ? -61.216 31.111 -40.251 1.00 42.47 126 LYS G C 1
ATOM 12588 O O . LYS G 1 149 ? -61.137 30.462 -41.293 1.00 44.44 126 LYS G O 1
ATOM 12594 N N . VAL G 1 150 ? -60.540 30.794 -39.148 1.00 41.68 127 VAL G N 1
ATOM 12595 C CA . VAL G 1 150 ? -59.683 29.610 -39.069 1.00 41.13 127 VAL G CA 1
ATOM 12596 C C . VAL G 1 150 ? -60.298 28.589 -38.126 1.00 41.61 127 VAL G C 1
ATOM 12597 O O . VAL G 1 150 ? -60.411 28.841 -36.932 1.00 39.73 127 VAL G O 1
ATOM 12601 N N . LEU G 1 151 ? -60.706 27.442 -38.671 1.00 41.34 128 LEU G N 1
ATOM 12602 C CA . LEU G 1 151 ? -61.276 26.364 -37.869 1.00 40.65 128 LEU G CA 1
ATOM 12603 C C . LEU G 1 151 ? -60.274 25.225 -37.789 1.00 41.73 128 LEU G C 1
ATOM 12604 O O . LEU G 1 151 ? -59.824 24.707 -38.823 1.00 39.45 128 LEU G O 1
ATOM 12609 N N . THR G 1 152 ? -59.908 24.857 -36.562 1.00 40.50 129 THR G N 1
ATOM 12610 C CA . THR G 1 152 ? -58.955 23.769 -36.322 1.00 37.34 129 THR G CA 1
ATOM 12611 C C . THR G 1 152 ? -59.699 22.539 -35.817 1.00 33.10 129 THR G C 1
ATOM 12612 O O . THR G 1 152 ? -60.868 22.611 -35.482 1.00 32.08 129 THR G O 1
ATOM 12616 N N . GLY G 1 153 ? -59.019 21.399 -35.780 1.00 33.76 130 GLY G N 1
ATOM 12617 C CA . GLY G 1 153 ? -59.671 20.147 -35.439 1.00 31.71 130 GLY G CA 1
ATOM 12618 C C . GLY G 1 153 ? -60.685 19.713 -36.472 1.00 32.18 130 GLY G C 1
ATOM 12619 O O . GLY G 1 153 ? -61.601 18.958 -36.161 1.00 29.36 130 GLY G O 1
ATOM 12620 N N . ILE G 1 154 ? -60.498 20.148 -37.726 1.00 35.05 131 ILE G N 1
ATOM 12621 C CA . ILE G 1 154 ? -61.423 19.811 -38.822 1.00 33.77 131 ILE G CA 1
ATOM 12622 C C . ILE G 1 154 ? -60.664 19.179 -39.989 1.00 32.98 131 ILE G C 1
ATOM 12623 O O . ILE G 1 154 ? -59.663 19.711 -40.460 1.00 32.62 131 ILE G O 1
ATOM 12628 N N . VAL G 1 155 ? -61.143 18.031 -40.446 1.00 32.67 132 VAL G N 1
ATOM 12629 C CA . VAL G 1 155 ? -60.501 17.318 -41.529 1.00 34.86 132 VAL G CA 1
ATOM 12630 C C . VAL G 1 155 ? -61.410 17.383 -42.735 1.00 33.97 132 VAL G C 1
ATOM 12631 O O . VAL G 1 155 ? -62.584 17.051 -42.646 1.00 33.84 132 VAL G O 1
ATOM 12635 N N . VAL G 1 156 ? -60.866 17.817 -43.863 1.00 34.98 133 VAL G N 1
ATOM 12636 C CA . VAL G 1 156 ? -61.563 17.659 -45.136 1.00 33.53 133 VAL G CA 1
ATOM 12637 C C . VAL G 1 156 ? -61.314 16.247 -45.652 1.00 32.27 133 VAL G C 1
ATOM 12638 O O . VAL G 1 156 ? -60.192 15.890 -46.005 1.00 31.22 133 VAL G O 1
ATOM 12642 N N . GLU G 1 157 ? -62.356 15.429 -45.678 1.00 36.61 134 GLU G N 1
ATOM 12643 C CA . GLU G 1 157 ? -62.212 14.051 -46.122 1.00 38.31 134 GLU G CA 1
ATOM 12644 C C . GLU G 1 157 ? -62.657 13.830 -47.568 1.00 39.85 134 GLU G C 1
ATOM 12645 O O . GLU G 1 157 ? -62.393 12.779 -48.131 1.00 39.13 134 GLU G O 1
ATOM 12651 N N . ASP G 1 158 ? -63.326 14.811 -48.171 1.00 40.25 135 ASP G N 1
ATOM 12652 C CA . ASP G 1 158 ? -63.804 14.645 -49.554 1.00 40.24 135 ASP G CA 1
ATOM 12653 C C . ASP G 1 158 ? -64.229 15.983 -50.142 1.00 39.66 135 ASP G C 1
ATOM 12654 O O . ASP G 1 158 ? -64.132 17.023 -49.471 1.00 36.39 135 ASP G O 1
ATOM 12659 N N . LEU G 1 159 ? -64.711 15.946 -51.391 1.00 39.47 136 LEU G N 1
ATOM 12660 C CA . LEU G 1 159 ? -65.223 17.139 -52.063 1.00 39.11 136 LEU G CA 1
ATOM 12661 C C . LEU G 1 159 ? -66.689 17.005 -52.378 1.00 36.82 136 LEU G C 1
ATOM 12662 O O . LEU G 1 159 ? -67.219 15.881 -52.464 1.00 38.14 136 LEU G O 1
ATOM 12667 N N . VAL G 1 160 ? -67.352 18.160 -52.466 1.00 36.49 137 VAL G N 1
ATOM 12668 C CA . VAL G 1 160 ? -68.709 18.264 -52.990 1.00 38.23 137 VAL G CA 1
ATOM 12669 C C . VAL G 1 160 ? -68.535 18.614 -54.467 1.00 37.81 137 VAL G C 1
ATOM 12670 O O . VAL G 1 160 ? -67.781 19.537 -54.790 1.00 34.00 137 VAL G O 1
ATOM 12674 N N . LEU G 1 161 ? -69.221 17.881 -55.338 1.00 39.03 138 LEU G N 1
ATOM 12675 C CA . LEU G 1 161 ? -69.099 18.062 -56.782 1.00 41.43 138 LEU G CA 1
ATOM 12676 C C . LEU G 1 161 ? -70.377 18.600 -57.414 1.00 44.96 138 LEU G C 1
ATOM 12677 O O . LEU G 1 161 ? -71.491 18.345 -56.940 1.00 44.14 138 LEU G O 1
ATOM 12682 N N . ARG G 1 162 ? -70.197 19.352 -58.496 1.00 48.12 139 ARG G N 1
ATOM 12683 C CA . ARG G 1 162 ? -71.285 19.665 -59.423 1.00 47.07 139 ARG G CA 1
ATOM 12684 C C . ARG G 1 162 ? -70.781 19.382 -60.840 1.00 49.59 139 ARG G C 1
ATOM 12685 O O . ARG G 1 162 ? -69.638 18.934 -61.009 1.00 42.87 139 ARG G O 1
ATOM 12693 N N . GLU G 1 163 ? -71.633 19.617 -61.841 1.00 50.87 140 GLU G N 1
ATOM 12694 C CA . GLU G 1 163 ? -71.262 19.401 -63.241 1.00 52.98 140 GLU G CA 1
ATOM 12695 C C . GLU G 1 163 ? -69.889 19.994 -63.512 1.00 44.66 140 GLU G C 1
ATOM 12696 O O . GLU G 1 163 ? -69.695 21.208 -63.423 1.00 44.96 140 GLU G O 1
ATOM 12702 N N . ASN G 1 164 ? -68.925 19.127 -63.799 1.00 41.86 141 ASN G N 1
ATOM 12703 C CA . ASN G 1 164 ? -67.576 19.550 -64.162 1.00 44.26 141 ASN G CA 1
ATOM 12704 C C . ASN G 1 164 ? -66.795 20.401 -63.175 1.00 43.99 141 ASN G C 1
ATOM 12705 O O . ASN G 1 164 ? -65.826 21.058 -63.567 1.00 45.26 141 ASN G O 1
ATOM 12710 N N . ARG G 1 165 ? -67.172 20.398 -61.904 1.00 42.15 142 ARG G N 1
ATOM 12711 C CA . ARG G 1 165 ? -66.436 21.210 -60.946 1.00 45.34 142 ARG G CA 1
ATOM 12712 C C . ARG G 1 165 ? -66.596 20.801 -59.487 1.00 41.27 142 ARG G C 1
ATOM 12713 O O . ARG G 1 165 ? -67.524 20.075 -59.119 1.00 39.37 142 ARG G O 1
ATOM 12721 N N . VAL G 1 166 ? -65.666 21.306 -58.684 1.00 40.81 143 VAL G N 1
ATOM 12722 C CA . VAL G 1 166 ? -65.692 21.171 -57.228 1.00 40.61 143 VAL G CA 1
ATOM 12723 C C . VAL G 1 166 ? -66.476 22.360 -56.702 1.00 39.84 143 VAL G C 1
ATOM 12724 O O . VAL G 1 166 ? -66.169 23.492 -57.061 1.00 40.98 143 VAL G O 1
ATOM 12728 N N . ALA G 1 167 ? -67.487 22.094 -55.868 1.00 40.20 144 ALA G N 1
ATOM 12729 C CA . ALA G 1 167 ? -68.385 23.132 -55.345 1.00 40.50 144 ALA G CA 1
ATOM 12730 C C . ALA G 1 167 ? -68.416 23.223 -53.802 1.00 41.53 144 ALA G C 1
ATOM 12731 O O . ALA G 1 167 ? -69.320 23.842 -53.237 1.00 40.18 144 ALA G O 1
ATOM 12733 N N . GLY G 1 168 ? -67.450 22.597 -53.131 1.00 40.45 145 GLY G N 1
ATOM 12734 C CA . GLY G 1 168 ? -67.399 22.607 -51.667 1.00 40.05 145 GLY G CA 1
ATOM 12735 C C . GLY G 1 168 ? -66.544 21.503 -51.081 1.00 39.15 145 GLY G C 1
ATOM 12736 O O . GLY G 1 168 ? -65.880 20.755 -51.809 1.00 34.77 145 GLY G O 1
ATOM 12737 N N . VAL G 1 169 ? -66.573 21.403 -49.750 1.00 41.65 146 VAL G N 1
ATOM 12738 C CA . VAL G 1 169 ? -65.781 20.396 -49.019 1.00 37.80 146 VAL G CA 1
ATOM 12739 C C . VAL G 1 169 ? -66.632 19.570 -48.068 1.00 37.33 146 VAL G C 1
ATOM 12740 O O . VAL G 1 169 ? -67.649 20.034 -47.546 1.00 37.60 146 VAL G O 1
ATOM 12744 N N . VAL G 1 170 ? -66.193 18.331 -47.859 1.00 36.82 147 VAL G N 1
ATOM 12745 C CA . VAL G 1 170 ? -66.827 17.398 -46.961 1.00 36.93 147 VAL G CA 1
ATOM 12746 C C . VAL G 1 170 ? -65.937 17.330 -45.710 1.00 39.20 147 VAL G C 1
ATOM 12747 O O . VAL G 1 170 ? -64.750 16.977 -45.797 1.00 37.14 147 VAL G O 1
ATOM 12751 N N . ILE G 1 171 ? -66.498 17.700 -44.562 1.00 38.21 148 ILE G N 1
ATOM 12752 C CA . ILE G 1 171 ? -65.699 17.871 -43.357 1.00 36.58 148 ILE G CA 1
ATOM 12753 C C . ILE G 1 171 ? -66.121 16.929 -42.241 1.00 37.49 148 ILE G C 1
ATOM 12754 O O . ILE G 1 171 ? -67.306 16.582 -42.095 1.00 35.85 148 ILE G O 1
ATOM 12759 N N . ASN G 1 172 ? -65.121 16.508 -41.467 1.00 36.85 149 ASN G N 1
ATOM 12760 C CA . ASN G 1 172 ? -65.350 15.792 -40.225 1.00 37.14 149 ASN G CA 1
ATOM 12761 C C . ASN G 1 172 ? -64.409 16.347 -39.149 1.00 36.83 149 ASN G C 1
ATOM 12762 O O . ASN G 1 172 ? -63.548 17.195 -39.429 1.00 35.74 149 ASN G O 1
ATOM 12767 N N . SER G 1 173 ? -64.568 15.895 -37.908 1.00 35.21 150 SER G N 1
ATOM 12768 C CA . SER G 1 173 ? -63.669 16.378 -36.851 1.00 34.84 150 SER G CA 1
ATOM 12769 C C . SER G 1 173 ? -62.448 15.492 -36.761 1.00 31.44 150 SER G C 1
ATOM 12770 O O . SER G 1 173 ? -62.518 14.299 -37.003 1.00 29.98 150 SER G O 1
ATOM 12773 N N . TYR G 1 174 ? -61.324 16.103 -36.421 1.00 33.35 151 TYR G N 1
ATOM 12774 C CA . TYR G 1 174 ? -60.101 15.380 -36.129 1.00 33.35 151 TYR G CA 1
ATOM 12775 C C . TYR G 1 174 ? -60.345 14.370 -35.004 1.00 32.55 151 TYR G C 1
ATOM 12776 O O . TYR G 1 174 ? -59.871 13.252 -35.065 1.00 32.88 151 TYR G O 1
ATOM 12785 N N . ALA G 1 175 ? -61.105 14.762 -33.988 1.00 33.33 152 ALA G N 1
ATOM 12786 C CA . ALA G 1 175 ? -61.446 13.839 -32.898 1.00 35.52 152 ALA G CA 1
ATOM 12787 C C . ALA G 1 175 ? -62.112 12.566 -33.428 1.00 35.51 152 ALA G C 1
ATOM 12788 O O . ALA G 1 175 ? -61.715 11.449 -33.080 1.00 36.26 152 ALA G O 1
ATOM 12790 N N . ILE G 1 176 ? -63.116 12.731 -34.280 1.00 33.28 153 ILE G N 1
ATOM 12791 C CA . ILE G 1 176 ? -63.787 11.571 -34.873 1.00 35.51 153 ILE G CA 1
ATOM 12792 C C . ILE G 1 176 ? -62.837 10.728 -35.728 1.00 35.45 153 ILE G C 1
ATOM 12793 O O . ILE G 1 176 ? -62.853 9.501 -35.653 1.00 36.99 153 ILE G O 1
ATOM 12798 N N . GLU G 1 177 ? -61.990 11.384 -36.520 1.00 36.64 154 GLU G N 1
ATOM 12799 C CA . GLU G 1 177 ? -61.019 10.670 -37.340 1.00 36.12 154 GLU G CA 1
ATOM 12800 C C . GLU G 1 177 ? -60.043 9.873 -36.465 1.00 34.92 154 GLU G C 1
ATOM 12801 O O . GLU G 1 177 ? -59.887 8.683 -36.639 1.00 34.84 154 GLU G O 1
ATOM 12807 N N . LYS G 1 178 ? -59.376 10.550 -35.541 1.00 35.78 155 LYS G N 1
ATOM 12808 C CA . LYS G 1 178 ? -58.352 9.920 -34.708 1.00 37.66 155 LYS G CA 1
ATOM 12809 C C . LYS G 1 178 ? -58.958 8.831 -33.795 1.00 38.16 155 LYS G C 1
ATOM 12810 O O . LYS G 1 178 ? -58.357 7.784 -33.561 1.00 38.41 155 LYS G O 1
ATOM 12816 N N . ALA G 1 179 ? -60.178 9.050 -33.326 1.00 35.94 156 ALA G N 1
ATOM 12817 C CA . ALA G 1 179 ? -60.871 8.037 -32.527 1.00 38.22 156 ALA G CA 1
ATOM 12818 C C . ALA G 1 179 ? -61.344 6.833 -33.338 1.00 37.92 156 ALA G C 1
ATOM 12819 O O . ALA G 1 179 ? -61.647 5.777 -32.768 1.00 35.02 156 ALA G O 1
ATOM 12821 N N . GLY G 1 180 ? -61.416 6.982 -34.657 1.00 37.88 157 GLY G N 1
ATOM 12822 C CA . GLY G 1 180 ? -61.826 5.881 -35.539 1.00 36.98 157 GLY G CA 1
ATOM 12823 C C . GLY G 1 180 ? -63.317 5.582 -35.515 1.00 36.42 157 GLY G C 1
ATOM 12824 O O . GLY G 1 180 ? -63.738 4.478 -35.861 1.00 38.52 157 GLY G O 1
ATOM 12825 N N . LEU G 1 181 ? -64.129 6.562 -35.139 1.00 36.77 158 LEU G N 1
ATOM 12826 C CA . LEU G 1 181 ? -65.581 6.348 -35.017 1.00 38.84 158 LEU G CA 1
ATOM 12827 C C . LEU G 1 181 ? -66.264 6.419 -36.382 1.00 41.00 158 LEU G C 1
ATOM 12828 O O . LEU G 1 181 ? -65.865 7.192 -37.236 1.00 44.01 158 LEU G O 1
ATOM 12833 N N . HIS G 1 182 ? -67.303 5.622 -36.577 1.00 45.21 159 HIS G N 1
ATOM 12834 C CA . HIS G 1 182 ? -67.971 5.538 -37.873 1.00 48.55 159 HIS G CA 1
ATOM 12835 C C . HIS G 1 182 ? -69.113 6.546 -37.898 1.00 42.05 159 HIS G C 1
ATOM 12836 O O . HIS G 1 182 ? -70.256 6.221 -37.623 1.00 44.48 159 HIS G O 1
ATOM 12843 N N . ILE G 1 183 ? -68.758 7.785 -38.208 1.00 38.79 160 ILE G N 1
ATOM 12844 C CA . ILE G 1 183 ? -69.675 8.911 -38.161 1.00 39.35 160 ILE G CA 1
ATOM 12845 C C . ILE G 1 183 ? -69.587 9.718 -39.449 1.00 37.68 160 ILE G C 1
ATOM 12846 O O . ILE G 1 183 ? -68.503 10.048 -39.903 1.00 37.16 160 ILE G O 1
ATOM 12851 N N . ASP G 1 184 ? -70.737 10.069 -40.000 1.00 40.64 161 ASP G N 1
ATOM 12852 C CA . ASP G 1 184 ? -70.807 10.780 -41.281 1.00 40.80 161 ASP G CA 1
ATOM 12853 C C . ASP G 1 184 ? -70.373 12.236 -41.188 1.00 40.52 161 ASP G C 1
ATOM 12854 O O . ASP G 1 184 ? -70.495 12.866 -40.133 1.00 38.79 161 ASP G O 1
ATOM 12859 N N . PRO G 1 185 ? -69.849 12.777 -42.303 1.00 39.69 162 PRO G N 1
ATOM 12860 C CA . PRO G 1 185 ? -69.386 14.167 -42.348 1.00 39.28 162 PRO G CA 1
ATOM 12861 C C . PRO G 1 185 ? -70.522 15.155 -42.592 1.00 38.20 162 PRO G C 1
ATOM 12862 O O . PRO G 1 185 ? -71.648 14.749 -42.834 1.00 37.91 162 PRO G O 1
ATOM 12866 N N . ILE G 1 186 ? -70.217 16.443 -42.498 1.00 39.76 163 ILE G N 1
ATOM 12867 C CA . ILE G 1 186 ? -71.120 17.488 -42.976 1.00 40.00 163 ILE G CA 1
ATOM 12868 C C . ILE G 1 186 ? -70.373 18.264 -44.060 1.00 38.80 163 ILE G C 1
ATOM 12869 O O . ILE G 1 186 ? -69.281 17.852 -44.468 1.00 40.11 163 ILE G O 1
ATOM 12874 N N . THR G 1 187 ? -70.946 19.376 -44.527 1.00 39.32 164 THR G N 1
ATOM 12875 C CA . THR G 1 187 ? -70.404 20.088 -45.693 1.00 39.37 164 THR G CA 1
ATOM 12876 C C . THR G 1 187 ? -70.302 21.581 -45.514 1.00 37.27 164 THR G C 1
ATOM 12877 O O . THR G 1 187 ? -71.064 22.192 -44.763 1.00 36.53 164 THR G O 1
ATOM 12881 N N . ILE G 1 188 ? -69.330 22.152 -46.216 1.00 38.40 165 ILE G N 1
ATOM 12882 C CA . ILE G 1 188 ? -69.227 23.588 -46.409 1.00 40.52 165 ILE G CA 1
ATOM 12883 C C . ILE G 1 188 ? -69.253 23.867 -47.918 1.00 43.64 165 ILE G C 1
ATOM 12884 O O . ILE G 1 188 ? -68.394 23.374 -48.669 1.00 40.73 165 ILE G O 1
ATOM 12889 N N . THR G 1 189 ? -70.232 24.660 -48.354 1.00 45.13 166 THR G N 1
ATOM 12890 C CA . THR G 1 189 ? -70.339 25.038 -49.768 1.00 43.85 166 THR G CA 1
ATOM 12891 C C . THR G 1 189 ? -69.389 26.199 -50.050 1.00 41.60 166 THR G C 1
ATOM 12892 O O . THR G 1 189 ? -69.277 27.134 -49.258 1.00 38.94 166 THR G O 1
ATOM 12896 N N . ALA G 1 190 ? -68.692 26.121 -51.177 1.00 40.97 167 ALA G N 1
ATOM 12897 C CA . ALA G 1 190 ? -67.733 27.147 -51.561 1.00 41.36 167 ALA G CA 1
ATOM 12898 C C . ALA G 1 190 ? -67.723 27.366 -53.085 1.00 42.10 167 ALA G C 1
ATOM 12899 O O . ALA G 1 190 ? -67.990 26.450 -53.857 1.00 42.09 167 ALA G O 1
ATOM 12901 N N . LYS G 1 191 ? -67.405 28.583 -53.507 1.00 42.94 168 LYS G N 1
ATOM 12902 C CA . LYS G 1 191 ? -67.197 28.857 -54.926 1.00 44.31 168 LYS G CA 1
ATOM 12903 C C . LYS G 1 191 ? -65.843 28.294 -55.336 1.00 45.58 168 LYS G C 1
ATOM 12904 O O . LYS G 1 191 ? -65.703 27.702 -56.401 1.00 41.19 168 LYS G O 1
ATOM 12910 N N . TYR G 1 192 ? -64.839 28.487 -54.484 1.00 44.67 169 TYR G N 1
ATOM 12911 C CA . TYR G 1 192 ? -63.519 27.914 -54.708 1.00 46.05 169 TYR G CA 1
ATOM 12912 C C . TYR G 1 192 ? -62.975 27.186 -53.475 1.00 44.32 169 TYR G C 1
ATOM 12913 O O . TYR G 1 192 ? -63.202 27.613 -52.348 1.00 43.42 169 TYR G O 1
ATOM 12922 N N . VAL G 1 193 ? -62.271 26.081 -53.724 1.00 41.54 170 VAL G N 1
ATOM 12923 C CA . VAL G 1 193 ? -61.583 25.302 -52.706 1.00 40.50 170 VAL G CA 1
ATOM 12924 C C . VAL G 1 193 ? -60.097 25.353 -53.021 1.00 40.25 170 VAL G C 1
ATOM 12925 O O . VAL G 1 193 ? -59.713 25.321 -54.185 1.00 43.72 170 VAL G O 1
ATOM 12929 N N . VAL G 1 194 ? -59.269 25.433 -51.987 1.00 39.13 171 VAL G N 1
ATOM 12930 C CA . VAL G 1 194 ? -57.831 25.430 -52.140 1.00 37.29 171 VAL G CA 1
ATOM 12931 C C . VAL G 1 194 ? -57.225 24.265 -51.358 1.00 38.77 171 VAL G C 1
ATOM 12932 O O . VAL G 1 194 ? -57.447 24.137 -50.143 1.00 36.67 171 VAL G O 1
ATOM 12936 N N . ASP G 1 195 ? -56.449 23.433 -52.048 1.00 37.63 172 ASP G N 1
ATOM 12937 C CA . ASP G 1 195 ? -55.631 22.432 -51.403 1.00 36.72 172 ASP G CA 1
ATOM 12938 C C . ASP G 1 195 ? -54.306 23.071 -51.017 1.00 37.62 172 ASP G C 1
ATOM 12939 O O . ASP G 1 195 ? -53.413 23.239 -51.851 1.00 38.10 172 ASP G O 1
ATOM 12944 N N . ALA G 1 196 ? -54.183 23.429 -49.741 1.00 37.17 173 ALA G N 1
ATOM 12945 C CA . ALA G 1 196 ? -52.920 23.896 -49.177 1.00 37.71 173 ALA G CA 1
ATOM 12946 C C . ALA G 1 196 ? -52.437 22.920 -48.097 1.00 38.47 173 ALA G C 1
ATOM 12947 O O . ALA G 1 196 ? -51.937 23.340 -47.045 1.00 38.96 173 ALA G O 1
ATOM 12949 N N . THR G 1 197 ? -52.572 21.624 -48.375 1.00 36.34 174 THR G N 1
ATOM 12950 C CA . THR G 1 197 ? -52.382 20.586 -47.358 1.00 36.60 174 THR G CA 1
ATOM 12951 C C . THR G 1 197 ? -50.976 20.057 -47.239 1.00 36.19 174 THR G C 1
ATOM 12952 O O . THR G 1 197 ? -50.752 19.124 -46.479 1.00 38.90 174 THR G O 1
ATOM 12956 N N . GLY G 1 198 ? -50.035 20.632 -47.973 1.00 37.78 175 GLY G N 1
ATOM 12957 C CA . GLY G 1 198 ? -48.630 20.250 -47.863 1.00 37.52 175 GLY G CA 1
ATOM 12958 C C . GLY G 1 198 ? -48.252 19.079 -48.764 1.00 37.28 175 GLY G C 1
ATOM 12959 O O . GLY G 1 198 ? -48.924 18.792 -49.751 1.00 36.23 175 GLY G O 1
ATOM 12960 N N . HIS G 1 199 ? -47.182 18.394 -48.383 1.00 35.41 176 HIS G N 1
ATOM 12961 C CA . HIS G 1 199 ? -46.624 17.275 -49.141 1.00 36.70 176 HIS G CA 1
ATOM 12962 C C . HIS G 1 199 ? -47.612 16.263 -49.689 1.00 38.11 176 HIS G C 1
ATOM 12963 O O . HIS G 1 199 ? -47.399 15.745 -50.789 1.00 34.68 176 HIS G O 1
ATOM 12970 N N . ASP G 1 200 ? -48.662 15.958 -48.935 1.00 36.10 177 ASP G N 1
ATOM 12971 C CA . ASP G 1 200 ? -49.591 14.909 -49.341 1.00 38.65 177 ASP G CA 1
ATOM 12972 C C . ASP G 1 200 ? -50.604 15.313 -50.419 1.00 37.57 177 ASP G C 1
ATOM 12973 O O . ASP G 1 200 ? -51.212 14.443 -51.037 1.00 37.09 177 ASP G O 1
ATOM 12978 N N . ALA G 1 201 ? -50.819 16.617 -50.604 1.00 37.51 178 ALA G N 1
ATOM 12979 C CA . ALA G 1 201 ? -51.867 17.114 -51.491 1.00 34.61 178 ALA G CA 1
ATOM 12980 C C . ALA G 1 201 ? -53.118 16.291 -51.312 1.00 35.47 178 ALA G C 1
ATOM 12981 O O . ALA G 1 201 ? -53.574 15.643 -52.254 1.00 34.23 178 ALA G O 1
ATOM 12983 N N . SER G 1 202 ? -53.669 16.287 -50.098 1.00 36.86 179 SER G N 1
ATOM 12984 C CA . SER G 1 202 ? -54.642 15.261 -49.740 1.00 35.06 179 SER G CA 1
ATOM 12985 C C . SER G 1 202 ? -55.999 15.488 -50.361 1.00 32.52 179 SER G C 1
ATOM 12986 O O . SER G 1 202 ? -56.729 14.533 -50.589 1.00 32.22 179 SER G O 1
ATOM 12989 N N . VAL G 1 203 ? -56.332 16.732 -50.663 1.00 33.79 180 VAL G N 1
ATOM 12990 C CA . VAL G 1 203 ? -57.618 17.034 -51.307 1.00 34.10 180 VAL G CA 1
ATOM 12991 C C . VAL G 1 203 ? -57.597 16.647 -52.803 1.00 35.08 180 VAL G C 1
ATOM 12992 O O . VAL G 1 203 ? -58.487 15.950 -53.293 1.00 35.18 180 VAL G O 1
ATOM 12996 N N . VAL G 1 204 ? -56.570 17.084 -53.519 1.00 35.42 181 VAL G N 1
ATOM 12997 C CA . VAL G 1 204 ? -56.440 16.713 -54.930 1.00 36.58 181 VAL G CA 1
ATOM 12998 C C . VAL G 1 204 ? -56.288 15.188 -55.047 1.00 36.50 181 VAL G C 1
ATOM 12999 O O . VAL G 1 204 ? -56.870 14.565 -55.926 1.00 34.44 181 VAL G O 1
ATOM 13003 N N . THR G 1 205 ? -55.503 14.592 -54.150 1.00 36.81 182 THR G N 1
ATOM 13004 C CA . THR G 1 205 ? -55.313 13.144 -54.135 1.00 35.69 182 THR G CA 1
ATOM 13005 C C . THR G 1 205 ? -56.639 12.416 -53.970 1.00 35.09 182 THR G C 1
ATOM 13006 O O . THR G 1 205 ? -56.927 11.484 -54.712 1.00 35.40 182 THR G O 1
ATOM 13010 N N . THR G 1 206 ? -57.467 12.870 -53.039 1.00 35.72 183 THR G N 1
ATOM 13011 C CA . THR G 1 206 ? -58.779 12.254 -52.826 1.00 36.45 183 THR G CA 1
ATOM 13012 C C . THR G 1 206 ? -59.695 12.426 -54.051 1.00 34.86 183 THR G C 1
ATOM 13013 O O . THR G 1 206 ? -60.384 11.489 -54.435 1.00 33.16 183 THR G O 1
ATOM 13017 N N . LEU G 1 207 ? -59.736 13.627 -54.628 1.00 36.59 184 LEU G N 1
ATOM 13018 C CA . LEU G 1 207 ? -60.521 13.861 -55.851 1.00 34.86 184 LEU G CA 1
ATOM 13019 C C . LEU G 1 207 ? -60.095 12.848 -56.925 1.00 34.65 184 LEU G C 1
ATOM 13020 O O . LEU G 1 207 ? -60.928 12.128 -57.484 1.00 35.58 184 LEU G O 1
ATOM 13025 N N . SER G 1 208 ? -58.798 12.760 -57.167 1.00 33.96 185 SER G N 1
ATOM 13026 C CA . SER G 1 208 ? -58.298 11.911 -58.236 1.00 37.39 185 SER G CA 1
ATOM 13027 C C . SER G 1 208 ? -58.531 10.427 -57.971 1.00 37.53 185 SER G C 1
ATOM 13028 O O . SER G 1 208 ? -58.824 9.670 -58.894 1.00 36.86 185 SER G O 1
ATOM 13031 N N . ARG G 1 209 ? -58.437 10.014 -56.704 1.00 35.60 186 ARG G N 1
ATOM 13032 C CA . ARG G 1 209 ? -58.598 8.603 -56.339 1.00 35.44 186 ARG G CA 1
ATOM 13033 C C . ARG G 1 209 ? -60.042 8.138 -56.438 1.00 33.70 186 ARG G C 1
ATOM 13034 O O . ARG G 1 209 ? -60.314 7.047 -56.928 1.00 35.92 186 ARG G O 1
ATOM 13042 N N . LYS G 1 210 ? -60.972 8.952 -55.954 1.00 33.29 187 LYS G N 1
ATOM 13043 C CA . LYS G 1 210 ? -62.372 8.554 -55.929 1.00 34.86 187 LYS G CA 1
ATOM 13044 C C . LYS G 1 210 ? -63.121 8.809 -57.247 1.00 34.69 187 LYS G C 1
ATOM 13045 O O . LYS G 1 210 ? -64.207 8.262 -57.444 1.00 33.42 187 LYS G O 1
ATOM 13051 N N . ASN G 1 211 ? -62.561 9.661 -58.107 1.00 34.58 188 ASN G N 1
ATOM 13052 C CA . ASN G 1 211 ? -63.177 10.003 -59.403 1.00 34.74 188 ASN G CA 1
ATOM 13053 C C . ASN G 1 211 ? -62.115 9.814 -60.488 1.00 34.90 188 ASN G C 1
ATOM 13054 O O . ASN G 1 211 ? -61.621 10.767 -61.081 1.00 33.81 188 ASN G O 1
ATOM 13059 N N . PRO G 1 212 ? -61.718 8.557 -60.715 1.00 34.00 189 PRO G N 1
ATOM 13060 C CA . PRO G 1 212 ? -60.652 8.270 -61.670 1.00 36.92 189 PRO G CA 1
ATOM 13061 C C . PRO G 1 212 ? -60.943 8.736 -63.105 1.00 37.05 189 PRO G C 1
ATOM 13062 O O . PRO G 1 212 ? -60.014 9.114 -63.801 1.00 38.93 189 PRO G O 1
ATOM 13066 N N . GLU G 1 213 ? -62.207 8.746 -63.513 1.00 40.16 190 GLU G N 1
ATOM 13067 C CA . GLU G 1 213 ? -62.587 9.200 -64.863 1.00 44.80 190 GLU G CA 1
ATOM 13068 C C . GLU G 1 213 ? -62.238 10.673 -65.149 1.00 42.49 190 GLU G C 1
ATOM 13069 O O . GLU G 1 213 ? -62.213 11.087 -66.298 1.00 43.76 190 GLU G O 1
ATOM 13075 N N . LEU G 1 214 ? -61.958 11.460 -64.113 1.00 39.99 191 LEU G N 1
ATOM 13076 C CA . LEU G 1 214 ? -61.463 12.814 -64.314 1.00 37.93 191 LEU G CA 1
ATOM 13077 C C . LEU G 1 214 ? -60.060 12.837 -64.886 1.00 35.93 191 LEU G C 1
ATOM 13078 O O . LEU G 1 214 ? -59.612 13.855 -65.384 1.00 34.15 191 LEU G O 1
ATOM 13083 N N . GLY G 1 215 ? -59.342 11.730 -64.794 1.00 37.94 192 GLY G N 1
ATOM 13084 C CA . GLY G 1 215 ? -57.982 11.668 -65.324 1.00 36.38 192 GLY G CA 1
ATOM 13085 C C . GLY G 1 215 ? -56.969 12.526 -64.595 1.00 38.28 192 GLY G C 1
ATOM 13086 O O . GLY G 1 215 ? -55.955 12.897 -65.173 1.00 35.76 192 GLY G O 1
ATOM 13087 N N . LEU G 1 216 ? -57.227 12.860 -63.329 1.00 42.18 193 LEU G N 1
ATOM 13088 C CA . LEU G 1 216 ? -56.230 13.582 -62.534 1.00 44.43 193 LEU G CA 1
ATOM 13089 C C . LEU G 1 216 ? -55.212 12.596 -61.979 1.00 46.93 193 LEU G C 1
ATOM 13090 O O . LEU G 1 216 ? -55.509 11.423 -61.791 1.00 50.74 193 LEU G O 1
ATOM 13095 N N . GLU G 1 217 ? -54.005 13.077 -61.725 1.00 48.54 194 GLU G N 1
ATOM 13096 C CA . GLU G 1 217 ? -52.969 12.264 -61.109 1.00 53.46 194 GLU G CA 1
ATOM 13097 C C . GLU G 1 217 ? -52.123 13.111 -60.182 1.00 49.01 194 GLU G C 1
ATOM 13098 O O . GLU G 1 217 ? -51.861 14.272 -60.458 1.00 49.19 194 GLU G O 1
ATOM 13104 N N . VAL G 1 218 ? -51.721 12.534 -59.060 1.00 45.07 195 VAL G N 1
ATOM 13105 C CA . VAL G 1 218 ? -50.820 13.202 -58.149 1.00 42.55 195 VAL G CA 1
ATOM 13106 C C . VAL G 1 218 ? -49.557 12.348 -58.092 1.00 43.07 195 VAL G C 1
ATOM 13107 O O . VAL G 1 218 ? -49.510 11.357 -57.365 1.00 45.16 195 VAL G O 1
ATOM 13111 N N . PRO G 1 219 ? -48.536 12.707 -58.882 1.00 41.50 196 PRO G N 1
ATOM 13112 C CA . PRO G 1 219 ? -47.334 11.892 -58.914 1.00 43.03 196 PRO G CA 1
ATOM 13113 C C . PRO G 1 219 ? -46.510 12.013 -57.644 1.00 41.49 196 PRO G C 1
ATOM 13114 O O . PRO G 1 219 ? -45.771 11.111 -57.320 1.00 40.87 196 PRO G O 1
ATOM 13118 N N . GLY G 1 220 ? -46.634 13.128 -56.942 1.00 42.53 197 GLY G N 1
ATOM 13119 C CA . GLY G 1 220 ? -45.816 13.375 -55.764 1.00 41.76 197 GLY G CA 1
ATOM 13120 C C . GLY G 1 220 ? -44.550 14.120 -56.139 1.00 41.55 197 GLY G C 1
ATOM 13121 O O . GLY G 1 220 ? -44.117 14.102 -57.286 1.00 42.01 197 GLY G O 1
ATOM 13122 N N . GLU G 1 221 ? -43.949 14.757 -55.145 1.00 38.91 198 GLU G N 1
ATOM 13123 C CA . GLU G 1 221 ? -42.766 15.571 -55.334 1.00 37.74 198 GLU G CA 1
ATOM 13124 C C . GLU G 1 221 ? -41.556 14.784 -55.783 1.00 35.83 198 GLU G C 1
ATOM 13125 O O . GLU G 1 221 ? -41.484 13.575 -55.611 1.00 35.65 198 GLU G O 1
ATOM 13131 N N . LYS G 1 222 ? -40.568 15.506 -56.301 1.00 36.85 199 LYS G N 1
ATOM 13132 C CA . LYS G 1 222 ? -39.249 14.954 -56.567 1.00 36.87 199 LYS G CA 1
ATOM 13133 C C . LYS G 1 222 ? -38.336 15.204 -55.384 1.00 35.50 199 LYS G C 1
ATOM 13134 O O . LYS G 1 222 ? -38.737 15.837 -54.414 1.00 36.85 199 LYS G O 1
ATOM 13140 N N . SER G 1 223 ? -37.112 14.691 -55.455 1.00 35.39 200 SER G N 1
ATOM 13141 C CA . SER G 1 223 ? -36.148 14.882 -54.387 1.00 36.84 200 SER G CA 1
ATOM 13142 C C . SER G 1 223 ? -35.725 16.352 -54.281 1.00 38.97 200 SER G C 1
ATOM 13143 O O . SER G 1 223 ? -36.246 17.217 -54.995 1.00 38.33 200 SER G O 1
ATOM 13146 N N . MET G 1 224 ? -34.812 16.651 -53.363 1.00 38.85 201 MET G N 1
ATOM 13147 C CA . MET G 1 224 ? -34.544 18.041 -53.039 1.00 38.75 201 MET G CA 1
ATOM 13148 C C . MET G 1 224 ? -33.633 18.707 -54.074 1.00 37.18 201 MET G C 1
ATOM 13149 O O . MET G 1 224 ? -32.542 18.230 -54.364 1.00 37.38 201 MET G O 1
ATOM 13154 N N . TRP G 1 225 ? -34.110 19.824 -54.596 1.00 38.03 202 TRP G N 1
ATOM 13155 C CA . TRP G 1 225 ? -33.302 20.749 -55.383 1.00 41.49 202 TRP G CA 1
ATOM 13156 C C . TRP G 1 225 ? -33.924 22.124 -55.141 1.00 40.12 202 TRP G C 1
ATOM 13157 O O . TRP G 1 225 ? -34.910 22.495 -55.783 1.00 37.77 202 TRP G O 1
ATOM 13168 N N . ALA G 1 226 ? -33.369 22.858 -54.180 1.00 41.48 203 ALA G N 1
ATOM 13169 C CA . ALA G 1 226 ? -34.075 23.997 -53.588 1.00 43.17 203 ALA G CA 1
ATOM 13170 C C . ALA G 1 226 ? -34.426 25.079 -54.607 1.00 43.41 203 ALA G C 1
ATOM 13171 O O . ALA G 1 226 ? -35.557 25.573 -54.645 1.00 42.80 203 ALA G O 1
ATOM 13173 N N . GLU G 1 227 ? -33.456 25.442 -55.434 1.00 44.73 204 GLU G N 1
ATOM 13174 C CA . GLU G 1 227 ? -33.679 26.501 -56.411 1.00 46.65 204 GLU G CA 1
ATOM 13175 C C . GLU G 1 227 ? -34.735 26.113 -57.437 1.00 42.74 204 GLU G C 1
ATOM 13176 O O . GLU G 1 227 ? -35.640 26.896 -57.724 1.00 42.48 204 GLU G O 1
ATOM 13182 N N . LYS G 1 228 ? -34.633 24.903 -57.971 1.00 41.93 205 LYS G N 1
ATOM 13183 C CA . LYS G 1 228 ? -35.626 24.427 -58.929 1.00 43.69 205 LYS G CA 1
ATOM 13184 C C . LYS G 1 228 ? -36.984 24.236 -58.286 1.00 40.47 205 LYS G C 1
ATOM 13185 O O . LYS G 1 228 ? -38.014 24.505 -58.896 1.00 35.31 205 LYS G O 1
ATOM 13191 N N . GLY G 1 229 ? -36.995 23.759 -57.046 1.00 41.13 206 GLY G N 1
ATOM 13192 C CA . GLY G 1 229 ? -38.256 23.564 -56.346 1.00 38.42 206 GLY G CA 1
ATOM 13193 C C . GLY G 1 229 ? -38.975 24.868 -56.087 1.00 37.60 206 GLY G C 1
ATOM 13194 O O . GLY G 1 229 ? -40.174 24.990 -56.352 1.00 37.37 206 GLY G O 1
ATOM 13195 N N . GLU G 1 230 ? -38.249 25.843 -55.550 1.00 39.40 207 GLU G N 1
ATOM 13196 C CA . GLU G 1 230 ? -38.846 27.142 -55.237 1.00 42.08 207 GLU G CA 1
ATOM 13197 C C . GLU G 1 230 ? -39.465 27.808 -56.469 1.00 46.38 207 GLU G C 1
ATOM 13198 O O . GLU G 1 230 ? -40.563 28.381 -56.386 1.00 46.18 207 GLU G O 1
ATOM 13204 N N . ASN G 1 231 ? -38.758 27.748 -57.600 1.00 47.94 208 ASN G N 1
ATOM 13205 C CA . ASN G 1 231 ? -39.216 28.445 -58.809 1.00 49.59 208 ASN G CA 1
ATOM 13206 C C . ASN G 1 231 ? -40.320 27.694 -59.561 1.00 48.15 208 ASN G C 1
ATOM 13207 O O . ASN G 1 231 ? -41.108 28.304 -60.273 1.00 53.55 208 ASN G O 1
ATOM 13212 N N . ALA G 1 232 ? -40.403 26.381 -59.367 1.00 50.32 209 ALA G N 1
ATOM 13213 C CA . ALA G 1 232 ? -41.498 25.591 -59.937 1.00 45.94 209 ALA G CA 1
ATOM 13214 C C . ALA G 1 232 ? -42.845 25.918 -59.289 1.00 46.52 209 ALA G C 1
ATOM 13215 O O . ALA G 1 232 ? -43.888 25.774 -59.926 1.00 45.57 209 ALA G O 1
ATOM 13217 N N . LEU G 1 233 ? -42.822 26.369 -58.032 1.00 51.29 210 LEU G N 1
ATOM 13218 C CA . LEU G 1 233 ? -44.054 26.598 -57.257 1.00 54.34 210 LEU G CA 1
ATOM 13219 C C . LEU G 1 233 ? -45.015 27.596 -57.879 1.00 57.38 210 LEU G C 1
ATOM 13220 O O . LEU G 1 233 ? -46.240 27.414 -57.827 1.00 58.00 210 LEU G O 1
ATOM 13225 N N . LEU G 1 234 ? -44.469 28.649 -58.466 1.00 62.39 211 LEU G N 1
ATOM 13226 C CA . LEU G 1 234 ? -45.304 29.702 -59.028 1.00 66.07 211 LEU G CA 1
ATOM 13227 C C . LEU G 1 234 ? -46.039 29.197 -60.259 1.00 62.05 211 LEU G C 1
ATOM 13228 O O . LEU G 1 234 ? -47.221 29.467 -60.435 1.00 61.14 211 LEU G O 1
ATOM 13233 N N . ARG G 1 235 ? -45.341 28.425 -61.083 1.00 60.43 212 ARG G N 1
ATOM 13234 C CA . ARG G 1 235 ? -45.954 27.796 -62.252 1.00 57.62 212 ARG G CA 1
ATOM 13235 C C . ARG G 1 235 ? -46.982 26.761 -61.796 1.00 51.79 212 ARG G C 1
ATOM 13236 O O . ARG G 1 235 ? -48.054 26.631 -62.393 1.00 46.78 212 ARG G O 1
ATOM 13244 N N . ASN G 1 236 ? -46.656 26.041 -60.722 1.00 47.68 213 ASN G N 1
ATOM 13245 C CA . ASN G 1 236 ? -47.498 24.939 -60.240 1.00 43.88 213 ASN G CA 1
ATOM 13246 C C . ASN G 1 236 ? -48.693 25.369 -59.389 1.00 44.01 213 ASN G C 1
ATOM 13247 O O . ASN G 1 236 ? -49.593 24.581 -59.111 1.00 45.35 213 ASN G O 1
ATOM 13252 N N . THR G 1 237 ? -48.721 26.634 -59.002 1.00 45.53 214 THR G N 1
ATOM 13253 C CA . THR G 1 237 ? -49.846 27.167 -58.254 1.00 42.73 214 THR G CA 1
ATOM 13254 C C . THR G 1 237 ? -50.955 27.542 -59.228 1.00 44.51 214 THR G C 1
ATOM 13255 O O . THR G 1 237 ? -50.870 28.570 -59.881 1.00 46.81 214 THR G O 1
ATOM 13259 N N . ARG G 1 238 ? -52.005 26.728 -59.303 1.00 47.03 215 ARG G N 1
ATOM 13260 C CA . ARG G 1 238 ? -53.065 26.947 -60.285 1.00 47.55 215 ARG G CA 1
ATOM 13261 C C . ARG G 1 238 ? -54.320 26.134 -60.020 1.00 45.98 215 ARG G C 1
ATOM 13262 O O . ARG G 1 238 ? -54.386 25.360 -59.063 1.00 44.64 215 ARG G O 1
ATOM 13270 N N . GLU G 1 239 ? -55.315 26.322 -60.883 1.00 42.76 216 GLU G N 1
ATOM 13271 C CA . GLU G 1 239 ? -56.571 25.593 -60.805 1.00 44.37 216 GLU G CA 1
ATOM 13272 C C . GLU G 1 239 ? -56.377 24.221 -61.433 1.00 45.00 216 GLU G C 1
ATOM 13273 O O . GLU G 1 239 ? -56.160 24.119 -62.626 1.00 46.37 216 GLU G O 1
ATOM 13279 N N . VAL G 1 240 ? -56.413 23.176 -60.612 1.00 43.61 217 VAL G N 1
ATOM 13280 C CA . VAL G 1 240 ? -56.164 21.804 -61.067 1.00 42.81 217 VAL G CA 1
ATOM 13281 C C . VAL G 1 240 ? -57.374 21.211 -61.737 1.00 39.28 217 VAL G C 1
ATOM 13282 O O . VAL G 1 240 ? -57.258 20.299 -62.535 1.00 38.74 217 VAL G O 1
ATOM 13286 N N . TYR G 1 241 ? -58.540 21.674 -61.330 1.00 37.22 218 TYR G N 1
ATOM 13287 C CA . TYR G 1 241 ? -59.797 21.189 -61.849 1.00 34.89 218 TYR G CA 1
ATOM 13288 C C . TYR G 1 241 ? -60.740 22.325 -61.518 1.00 36.60 218 TYR G C 1
ATOM 13289 O O . TYR G 1 241 ? -60.466 23.088 -60.580 1.00 34.44 218 TYR G O 1
ATOM 13298 N N . PRO G 1 242 ? -61.816 22.506 -62.302 1.00 38.18 219 PRO G N 1
ATOM 13299 C CA . PRO G 1 242 ? -62.583 23.718 -62.031 1.00 39.64 219 PRO G CA 1
ATOM 13300 C C . PRO G 1 242 ? -63.115 23.766 -60.606 1.00 39.88 219 PRO G C 1
ATOM 13301 O O . PRO G 1 242 ? -63.778 22.837 -60.173 1.00 40.21 219 PRO G O 1
ATOM 13305 N N . GLY G 1 243 ? -62.829 24.863 -59.915 1.00 44.31 220 GLY G N 1
ATOM 13306 C CA . GLY G 1 243 ? -63.257 25.066 -58.536 1.00 45.70 220 GLY G CA 1
ATOM 13307 C C . GLY G 1 243 ? -62.194 24.711 -57.505 1.00 42.01 220 GLY G C 1
ATOM 13308 O O . GLY G 1 243 ? -62.360 25.034 -56.339 1.00 42.64 220 GLY G O 1
ATOM 13309 N N . LEU G 1 244 ? -61.113 24.065 -57.935 1.00 38.97 221 LEU G N 1
ATOM 13310 C CA . LEU G 1 244 ? -60.079 23.568 -57.029 1.00 36.56 221 LEU G CA 1
ATOM 13311 C C . LEU G 1 244 ? -58.687 24.059 -57.386 1.00 37.42 221 LEU G C 1
ATOM 13312 O O . LEU G 1 244 ? -58.134 23.681 -58.420 1.00 38.44 221 LEU G O 1
ATOM 13317 N N . PHE G 1 245 ? -58.128 24.914 -56.532 1.00 36.82 222 PHE G N 1
ATOM 13318 C CA . PHE G 1 245 ? -56.762 25.391 -56.677 1.00 37.18 222 PHE G CA 1
ATOM 13319 C C . PHE G 1 245 ? -55.827 24.604 -55.775 1.00 39.27 222 PHE G C 1
ATOM 13320 O O . PHE G 1 245 ? -56.263 23.918 -54.848 1.00 37.31 222 PHE G O 1
ATOM 13328 N N . VAL G 1 246 ? -54.534 24.732 -56.041 1.00 39.35 223 VAL G N 1
ATOM 13329 C CA . VAL G 1 246 ? -53.514 24.119 -55.209 1.00 39.63 223 VAL G CA 1
ATOM 13330 C C . VAL G 1 246 ? -52.406 25.127 -55.002 1.00 40.99 223 VAL G C 1
ATOM 13331 O O . VAL G 1 246 ? -52.090 25.899 -55.923 1.00 44.15 223 VAL G O 1
ATOM 13335 N N . CYS G 1 247 ? -51.852 25.161 -53.789 1.00 38.10 224 CYS G N 1
ATOM 13336 C CA . CYS G 1 247 ? -50.727 26.036 -53.466 1.00 37.92 224 CYS G CA 1
ATOM 13337 C C . CYS G 1 247 ? -49.852 25.398 -52.395 1.00 39.74 224 CYS G C 1
ATOM 13338 O O . CYS G 1 247 ? -50.199 24.366 -51.818 1.00 38.07 224 CYS G O 1
ATOM 13341 N N . GLY G 1 248 ? -48.712 26.013 -52.133 1.00 40.00 225 GLY G N 1
ATOM 13342 C CA . GLY G 1 248 ? -47.742 25.455 -51.206 1.00 40.98 225 GLY G CA 1
ATOM 13343 C C . GLY G 1 248 ? -47.134 24.189 -51.759 1.00 40.77 225 GLY G C 1
ATOM 13344 O O . GLY G 1 248 ? -47.164 23.965 -52.972 1.00 39.84 225 GLY G O 1
ATOM 13345 N N . MET G 1 249 ? -46.588 23.355 -50.873 1.00 40.01 226 MET G N 1
ATOM 13346 C CA . MET G 1 249 ? -45.959 22.109 -51.294 1.00 38.11 226 MET G CA 1
ATOM 13347 C C . MET G 1 249 ? -46.909 21.205 -52.043 1.00 35.21 226 MET G C 1
ATOM 13348 O O . MET G 1 249 ? -46.469 20.403 -52.872 1.00 36.73 226 MET G O 1
ATOM 13353 N N . ALA G 1 250 ? -48.196 21.283 -51.739 1.00 33.66 227 ALA G N 1
ATOM 13354 C CA . ALA G 1 250 ? -49.173 20.492 -52.481 1.00 33.25 227 ALA G CA 1
ATOM 13355 C C . ALA G 1 250 ? -49.043 20.715 -54.004 1.00 34.76 227 ALA G C 1
ATOM 13356 O O . ALA G 1 250 ? -49.260 19.789 -54.796 1.00 33.91 227 ALA G O 1
ATOM 13358 N N . ALA G 1 251 ? -48.696 21.942 -54.400 1.00 35.50 228 ALA G N 1
ATOM 13359 C CA . ALA G 1 251 ? -48.543 22.292 -55.817 1.00 35.53 228 ALA G CA 1
ATOM 13360 C C . ALA G 1 251 ? -47.436 21.498 -56.475 1.00 37.65 228 ALA G C 1
ATOM 13361 O O . ALA G 1 251 ? -47.610 21.017 -57.591 1.00 41.90 228 ALA G O 1
ATOM 13363 N N . ASN G 1 252 ? -46.299 21.358 -55.794 1.00 37.24 229 ASN G N 1
ATOM 13364 C CA . ASN G 1 252 ? -45.208 20.530 -56.305 1.00 36.26 229 ASN G CA 1
ATOM 13365 C C . ASN G 1 252 ? -45.450 19.034 -56.206 1.00 35.08 229 ASN G C 1
ATOM 13366 O O . ASN G 1 252 ? -44.774 18.255 -56.883 1.00 34.30 229 ASN G O 1
ATOM 13371 N N . ALA G 1 253 ? -46.403 18.618 -55.380 1.00 35.33 230 ALA G N 1
ATOM 13372 C CA . ALA G 1 253 ? -46.762 17.200 -55.310 1.00 35.75 230 ALA G CA 1
ATOM 13373 C C . ALA G 1 253 ? -47.614 16.868 -56.512 1.00 37.29 230 ALA G C 1
ATOM 13374 O O . ALA G 1 253 ? -47.453 15.814 -57.150 1.00 36.30 230 ALA G O 1
ATOM 13376 N N . VAL G 1 254 ? -48.545 17.767 -56.806 1.00 38.78 231 VAL G N 1
ATOM 13377 C CA . VAL G 1 254 ? -49.458 17.581 -57.933 1.00 41.68 231 VAL G CA 1
ATOM 13378 C C . VAL G 1 254 ? -48.723 17.658 -59.283 1.00 40.86 231 VAL G C 1
ATOM 13379 O O . VAL G 1 254 ? -49.035 16.906 -60.189 1.00 42.64 231 VAL G O 1
ATOM 13383 N N . TYR G 1 255 ? -47.722 18.526 -59.393 1.00 39.57 232 TYR G N 1
ATOM 13384 C CA . TYR G 1 255 ? -47.008 18.706 -60.673 1.00 39.71 232 TYR G CA 1
ATOM 13385 C C . TYR G 1 255 ? -45.559 18.257 -60.654 1.00 39.66 232 TYR G C 1
ATOM 13386 O O . TYR G 1 255 ? -44.766 18.679 -61.492 1.00 40.39 232 TYR G O 1
ATOM 13395 N N . ALA G 1 256 ? -45.226 17.380 -59.705 1.00 38.24 233 ALA G N 1
ATOM 13396 C CA . ALA G 1 256 ? -43.900 16.787 -59.612 1.00 37.55 233 ALA G CA 1
ATOM 13397 C C . ALA G 1 256 ? -42.753 17.805 -59.634 1.00 38.17 233 ALA G C 1
ATOM 13398 O O . ALA G 1 256 ? -41.735 17.599 -60.301 1.00 40.04 233 ALA G O 1
ATOM 13400 N N . GLY G 1 257 ? -42.889 18.876 -58.861 1.00 37.46 234 GLY G N 1
ATOM 13401 C CA . GLY G 1 257 ? -41.750 19.750 -58.580 1.00 35.73 234 GLY G CA 1
ATOM 13402 C C . GLY G 1 257 ? -40.827 19.207 -57.488 1.00 38.72 234 GLY G C 1
ATOM 13403 O O . GLY G 1 257 ? -41.166 18.265 -56.769 1.00 38.50 234 GLY G O 1
ATOM 13404 N N . HIS G 1 258 ? -39.646 19.801 -57.369 1.00 38.55 235 HIS G N 1
ATOM 13405 C CA . HIS G 1 258 ? -38.700 19.411 -56.329 1.00 39.97 235 HIS G CA 1
ATOM 13406 C C . HIS G 1 258 ? -39.100 20.007 -54.971 1.00 40.27 235 HIS G C 1
ATOM 13407 O O . HIS G 1 258 ? -39.774 21.033 -54.897 1.00 37.06 235 HIS G O 1
ATOM 13414 N N . ARG G 1 259 ? -38.701 19.331 -53.906 1.00 39.47 236 ARG G N 1
ATOM 13415 C CA . ARG G 1 259 ? -38.827 19.883 -52.564 1.00 42.67 236 ARG G CA 1
ATOM 13416 C C . ARG G 1 259 ? -37.633 20.810 -52.342 1.00 42.03 236 ARG G C 1
ATOM 13417 O O . ARG G 1 259 ? -36.660 20.764 -53.100 1.00 44.93 236 ARG G O 1
ATOM 13425 N N . MET G 1 260 ? -37.716 21.670 -51.332 1.00 42.84 237 MET G N 1
ATOM 13426 C CA . MET G 1 260 ? -36.706 22.714 -51.139 1.00 40.53 237 MET G CA 1
ATOM 13427 C C . MET G 1 260 ? -36.113 22.828 -49.737 1.00 42.40 237 MET G C 1
ATOM 13428 O O . MET G 1 260 ? -35.222 23.646 -49.520 1.00 41.02 237 MET G O 1
ATOM 13433 N N . GLY G 1 261 ? -36.577 22.011 -48.796 1.00 40.48 238 GLY G N 1
ATOM 13434 C CA . GLY G 1 261 ? -36.104 22.109 -47.415 1.00 40.52 238 GLY G CA 1
ATOM 13435 C C . GLY G 1 261 ? -36.765 23.248 -46.661 1.00 39.41 238 GLY G C 1
ATOM 13436 O O . GLY G 1 261 ? -37.800 23.785 -47.091 1.00 38.77 238 GLY G O 1
ATOM 13437 N N . ALA G 1 262 ? -36.154 23.639 -45.541 1.00 41.77 239 ALA G N 1
ATOM 13438 C CA . ALA G 1 262 ? -36.786 24.553 -44.590 1.00 40.87 239 ALA G CA 1
ATOM 13439 C C . ALA G 1 262 ? -36.640 26.025 -44.994 1.00 44.12 239 ALA G C 1
ATOM 13440 O O . ALA G 1 262 ? -36.320 26.889 -44.168 1.00 43.91 239 ALA G O 1
ATOM 13442 N N . ILE G 1 263 ? -36.907 26.302 -46.266 1.00 44.75 240 ILE G N 1
ATOM 13443 C CA . ILE G 1 263 ? -36.945 27.661 -46.797 1.00 42.86 240 ILE G CA 1
ATOM 13444 C C . ILE G 1 263 ? -38.362 27.871 -47.318 1.00 40.09 240 ILE G C 1
ATOM 13445 O O . ILE G 1 263 ? -38.892 27.026 -48.043 1.00 41.00 240 ILE G O 1
ATOM 13450 N N . PHE G 1 264 ? -38.982 28.987 -46.942 1.00 38.31 241 PHE G N 1
ATOM 13451 C CA . PHE G 1 264 ? -40.431 29.141 -47.066 1.00 36.94 241 PHE G CA 1
ATOM 13452 C C . PHE G 1 264 ? -40.921 30.251 -47.994 1.00 38.78 241 PHE G C 1
ATOM 13453 O O . PHE G 1 264 ? -42.134 30.438 -48.162 1.00 38.08 241 PHE G O 1
ATOM 13461 N N . GLY G 1 265 ? -40.002 30.985 -48.615 1.00 40.58 242 GLY G N 1
ATOM 13462 C CA . GLY G 1 265 ? -40.403 32.078 -49.498 1.00 41.76 242 GLY G CA 1
ATOM 13463 C C . GLY G 1 265 ? -41.362 31.630 -50.581 1.00 37.83 242 GLY G C 1
ATOM 13464 O O . GLY G 1 265 ? -42.368 32.293 -50.852 1.00 38.42 242 GLY G O 1
ATOM 13465 N N . GLY G 1 266 ? -41.045 30.495 -51.193 1.00 39.30 243 GLY G N 1
ATOM 13466 C CA . GLY G 1 266 ? -41.936 29.880 -52.171 1.00 40.10 243 GLY G CA 1
ATOM 13467 C C . GLY G 1 266 ? -43.324 29.613 -51.634 1.00 38.34 243 GLY G C 1
ATOM 13468 O O . GLY G 1 266 ? -44.310 29.843 -52.337 1.00 39.31 243 GLY G O 1
ATOM 13469 N N . MET G 1 267 ? -43.413 29.117 -50.396 1.00 38.79 244 MET G N 1
ATOM 13470 C CA . MET G 1 267 ? -44.724 28.852 -49.777 1.00 37.78 244 MET G CA 1
ATOM 13471 C C . MET G 1 267 ? -45.535 30.128 -49.672 1.00 36.48 244 MET G C 1
ATOM 13472 O O . MET G 1 267 ? -46.728 30.127 -49.965 1.00 38.99 244 MET G O 1
ATOM 13477 N N . TYR G 1 268 ? -44.899 31.208 -49.233 1.00 37.56 245 TYR G N 1
ATOM 13478 C CA . TYR G 1 268 ? -45.615 32.470 -49.031 1.00 39.81 245 TYR G CA 1
ATOM 13479 C C . TYR G 1 268 ? -46.061 33.076 -50.377 1.00 40.20 245 TYR G C 1
ATOM 13480 O O . TYR G 1 268 ? -47.223 33.453 -50.553 1.00 40.04 245 TYR G O 1
ATOM 13489 N N . ILE G 1 269 ? -45.134 33.146 -51.324 1.00 41.17 246 ILE G N 1
ATOM 13490 C CA . ILE G 1 269 ? -45.449 33.662 -52.656 1.00 43.72 246 ILE G CA 1
ATOM 13491 C C . ILE G 1 269 ? -46.528 32.819 -53.337 1.00 43.10 246 ILE G C 1
ATOM 13492 O O . ILE G 1 269 ? -47.458 33.371 -53.931 1.00 41.20 246 ILE G O 1
ATOM 13497 N N . SER G 1 270 ? -46.414 31.491 -53.230 1.00 41.29 247 SER G N 1
ATOM 13498 C CA . SER G 1 270 ? -47.418 30.598 -53.790 1.00 39.80 247 SER G CA 1
ATOM 13499 C C . SER G 1 270 ? -48.797 30.884 -53.222 1.00 40.42 247 SER G C 1
ATOM 13500 O O . SER G 1 270 ? -49.786 30.907 -53.953 1.00 42.15 247 SER G O 1
ATOM 13503 N N . GLY G 1 271 ? -48.869 31.077 -51.907 1.00 41.49 248 GLY G N 1
ATOM 13504 C CA . GLY G 1 271 ? -50.141 31.379 -51.254 1.00 40.05 248 GLY G CA 1
ATOM 13505 C C . GLY G 1 271 ? -50.687 32.729 -51.674 1.00 39.16 248 GLY G C 1
ATOM 13506 O O . GLY G 1 271 ? -51.888 32.886 -51.904 1.00 39.33 248 GLY G O 1
ATOM 13507 N N . LYS G 1 272 ? -49.801 33.708 -51.788 1.00 42.09 249 LYS G N 1
ATOM 13508 C CA . LYS G 1 272 ? -50.196 35.041 -52.260 1.00 46.33 249 LYS G CA 1
ATOM 13509 C C . LYS G 1 272 ? -50.719 35.002 -53.693 1.00 44.13 249 LYS G C 1
ATOM 13510 O O . LYS G 1 272 ? -51.757 35.598 -54.001 1.00 43.14 249 LYS G O 1
ATOM 13516 N N . LYS G 1 273 ? -49.999 34.292 -54.555 1.00 45.38 250 LYS G N 1
ATOM 13517 C CA . LYS G 1 273 ? -50.401 34.162 -55.951 1.00 48.36 250 LYS G CA 1
ATOM 13518 C C . LYS G 1 273 ? -51.740 33.458 -56.059 1.00 48.91 250 LYS G C 1
ATOM 13519 O O . LYS G 1 273 ? -52.618 33.884 -56.815 1.00 47.04 250 LYS G O 1
ATOM 13525 N N . CYS G 1 274 ? -51.898 32.369 -55.310 1.00 48.16 251 CYS G N 1
ATOM 13526 C CA . CYS G 1 274 ? -53.165 31.643 -55.293 1.00 45.04 251 CYS G CA 1
ATOM 13527 C C . CYS G 1 274 ? -54.314 32.584 -54.937 1.00 43.20 251 CYS G C 1
ATOM 13528 O O . CYS G 1 274 ? -55.393 32.529 -55.543 1.00 43.61 251 CYS G O 1
ATOM 13531 N N . ALA G 1 275 ? -54.077 33.452 -53.954 1.00 41.26 252 ALA G N 1
ATOM 13532 C CA . ALA G 1 275 ? -55.084 34.441 -53.538 1.00 42.22 252 ALA G CA 1
ATOM 13533 C C . ALA G 1 275 ? -55.442 35.399 -54.680 1.00 42.74 252 ALA G C 1
ATOM 13534 O O . ALA G 1 275 ? -56.618 35.642 -54.954 1.00 41.41 252 ALA G O 1
ATOM 13536 N N . GLU G 1 276 ? -54.426 35.929 -55.347 1.00 44.61 253 GLU G N 1
ATOM 13537 C CA . GLU G 1 276 ? -54.646 36.872 -56.460 1.00 47.60 253 GLU G CA 1
ATOM 13538 C C . GLU G 1 276 ? -55.431 36.235 -57.598 1.00 45.15 253 GLU G C 1
ATOM 13539 O O . GLU G 1 276 ? -56.397 36.807 -58.076 1.00 47.02 253 GLU G O 1
ATOM 13545 N N . MET G 1 277 ? -55.063 35.018 -57.981 1.00 47.41 254 MET G N 1
ATOM 13546 C CA . MET G 1 277 ? -55.804 34.291 -59.015 1.00 47.95 254 MET G CA 1
ATOM 13547 C C . MET G 1 277 ? -57.267 34.133 -58.659 1.00 47.31 254 MET G C 1
ATOM 13548 O O . MET G 1 277 ? -58.137 34.361 -59.496 1.00 50.64 254 MET G O 1
ATOM 13553 N N . ILE G 1 278 ? -57.540 33.733 -57.419 1.00 45.62 255 ILE G N 1
ATOM 13554 C CA . ILE G 1 278 ? -58.916 33.504 -56.986 1.00 42.73 255 ILE G CA 1
ATOM 13555 C C . ILE G 1 278 ? -59.693 34.814 -56.839 1.00 43.30 255 ILE G C 1
ATOM 13556 O O . ILE G 1 278 ? -60.881 34.862 -57.143 1.00 40.44 255 ILE G O 1
ATOM 13561 N N . VAL G 1 279 ? -59.040 35.857 -56.341 1.00 47.46 256 VAL G N 1
ATOM 13562 C CA . VAL G 1 279 ? -59.678 37.170 -56.233 1.00 52.16 256 VAL G CA 1
ATOM 13563 C C . VAL G 1 279 ? -60.116 37.639 -57.629 1.00 53.55 256 VAL G C 1
ATOM 13564 O O . VAL G 1 279 ? -61.248 38.077 -57.813 1.00 53.96 256 VAL G O 1
ATOM 13568 N N . GLU G 1 280 ? -59.228 37.509 -58.611 1.00 56.55 257 GLU G N 1
ATOM 13569 C CA . GLU G 1 280 ? -59.574 37.856 -59.991 1.00 62.48 257 GLU G CA 1
ATOM 13570 C C . GLU G 1 280 ? -60.836 37.128 -60.458 1.00 60.03 257 GLU G C 1
ATOM 13571 O O . GLU G 1 280 ? -61.749 37.755 -60.999 1.00 61.53 257 GLU G O 1
ATOM 13577 N N . LYS G 1 281 ? -60.898 35.816 -60.236 1.00 54.53 258 LYS G N 1
ATOM 13578 C CA . LYS G 1 281 ? -62.053 35.035 -60.676 1.00 53.63 258 LYS G CA 1
ATOM 13579 C C . LYS G 1 281 ? -63.331 35.444 -59.952 1.00 54.75 258 LYS G C 1
ATOM 13580 O O . LYS G 1 281 ? -64.408 35.419 -60.531 1.00 58.65 258 LYS G O 1
ATOM 13586 N N . LEU G 1 282 ? -63.217 35.807 -58.682 1.00 54.66 259 LEU G N 1
ATOM 13587 C CA . LEU G 1 282 ? -64.384 36.234 -57.914 1.00 58.00 259 LEU G CA 1
ATOM 13588 C C . LEU G 1 282 ? -64.915 37.571 -58.431 1.00 60.98 259 LEU G C 1
ATOM 13589 O O . LEU G 1 282 ? -66.126 37.767 -58.508 1.00 58.05 259 LEU G O 1
ATOM 13594 N N . LYS G 1 283 ? -64.005 38.476 -58.788 1.00 65.10 260 LYS G N 1
ATOM 13595 C CA . LYS G 1 283 ? -64.383 39.787 -59.348 1.00 74.35 260 LYS G CA 1
ATOM 13596 C C . LYS G 1 283 ? -65.065 39.667 -60.704 1.00 75.43 260 LYS G C 1
ATOM 13597 O O . LYS G 1 283 ? -66.127 40.253 -60.912 1.00 80.60 260 LYS G O 1
ATOM 13603 N N . ASN G 1 284 ? -64.470 38.882 -61.603 1.00 78.17 261 ASN G N 1
ATOM 13604 C CA . ASN G 1 284 ? -65.068 38.599 -62.915 1.00 81.03 261 ASN G CA 1
ATOM 13605 C C . ASN G 1 284 ? -66.503 38.089 -62.833 1.00 81.85 261 ASN G C 1
ATOM 13606 O O . ASN G 1 284 ? -67.212 38.088 -63.836 1.00 84.37 261 ASN G O 1
ATOM 13611 N N . ASN G 1 285 ? -66.912 37.635 -61.649 1.00 82.17 262 ASN G N 1
ATOM 13612 C CA . ASN G 1 285 ? -68.300 37.284 -61.371 1.00 81.28 262 ASN G CA 1
ATOM 13613 C C . ASN G 1 285 ? -68.862 38.209 -60.304 1.00 74.35 262 ASN G C 1
ATOM 13614 O O . ASN G 1 285 ? -70.025 38.579 -60.352 1.00 71.98 262 ASN G O 1
ATOM 13619 N N . ARG H 1 27 ? -88.084 10.295 -57.828 1.00 66.49 4 ARG H N 1
ATOM 13620 C CA . ARG H 1 27 ? -87.109 11.426 -58.003 1.00 65.65 4 ARG H CA 1
ATOM 13621 C C . ARG H 1 27 ? -86.825 12.132 -56.672 1.00 65.81 4 ARG H C 1
ATOM 13622 O O . ARG H 1 27 ? -87.482 13.120 -56.332 1.00 66.86 4 ARG H O 1
ATOM 13624 N N . LEU H 1 28 ? -85.838 11.625 -55.931 1.00 62.60 5 LEU H N 1
ATOM 13625 C CA . LEU H 1 28 ? -85.494 12.154 -54.603 1.00 59.90 5 LEU H CA 1
ATOM 13626 C C . LEU H 1 28 ? -84.786 13.499 -54.687 1.00 58.00 5 LEU H C 1
ATOM 13627 O O . LEU H 1 28 ? -83.967 13.734 -55.566 1.00 56.77 5 LEU H O 1
ATOM 13632 N N . ARG H 1 29 ? -85.098 14.365 -53.735 1.00 60.91 6 ARG H N 1
ATOM 13633 C CA . ARG H 1 29 ? -84.566 15.716 -53.692 1.00 64.32 6 ARG H CA 1
ATOM 13634 C C . ARG H 1 29 ? -83.646 15.837 -52.478 1.00 59.31 6 ARG H C 1
ATOM 13635 O O . ARG H 1 29 ? -84.043 15.523 -51.357 1.00 56.56 6 ARG H O 1
ATOM 13643 N N . ALA H 1 30 ? -82.425 16.299 -52.707 1.00 54.48 7 ALA H N 1
ATOM 13644 C CA . ALA H 1 30 ? -81.400 16.331 -51.665 1.00 51.92 7 ALA H CA 1
ATOM 13645 C C . ALA H 1 30 ? -80.371 17.408 -51.970 1.00 48.26 7 ALA H C 1
ATOM 13646 O O . ALA H 1 30 ? -79.946 17.559 -53.111 1.00 49.30 7 ALA H O 1
ATOM 13648 N N . ASP H 1 31 ? -79.968 18.145 -50.945 1.00 46.61 8 ASP H N 1
ATOM 13649 C CA . ASP H 1 31 ? -78.968 19.192 -51.089 1.00 47.03 8 ASP H CA 1
ATOM 13650 C C . ASP H 1 31 ? -78.000 19.152 -49.890 1.00 48.24 8 ASP H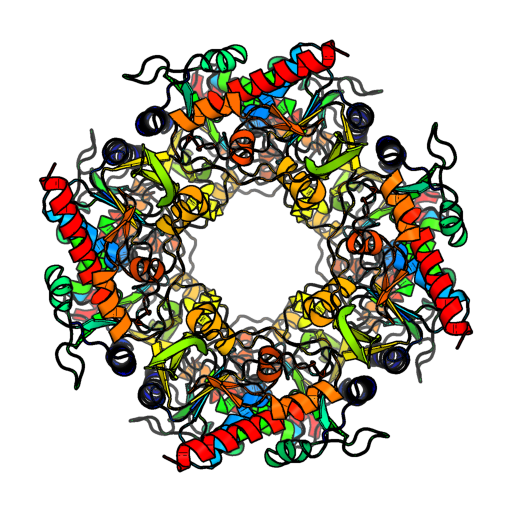 C 1
ATOM 13651 O O . ASP H 1 31 ? -78.420 18.928 -48.759 1.00 44.58 8 ASP H O 1
ATOM 13656 N N . GLU H 1 32 ? -76.720 19.417 -50.141 1.00 44.63 9 GLU H N 1
ATOM 13657 C CA . GLU H 1 32 ? -75.687 19.287 -49.116 1.00 46.86 9 GLU H CA 1
ATOM 13658 C C . GLU H 1 32 ? -75.844 20.369 -48.043 1.00 48.62 9 GLU H C 1
ATOM 13659 O O . GLU H 1 32 ? -75.842 20.074 -46.844 1.00 43.91 9 GLU H O 1
ATOM 13665 N N . TYR H 1 33 ? -76.002 21.613 -48.488 1.00 45.42 10 TYR H N 1
ATOM 13666 C CA . TYR H 1 33 ? -76.183 22.740 -47.599 1.00 44.17 10 TYR H CA 1
ATOM 13667 C C . TYR H 1 33 ? -77.432 22.598 -46.741 1.00 44.03 10 TYR H C 1
ATOM 13668 O O . TYR H 1 33 ? -77.419 22.934 -45.558 1.00 44.79 10 TYR H O 1
ATOM 13677 N N . ALA H 1 34 ? -78.519 22.122 -47.331 1.00 44.51 11 ALA H N 1
ATOM 13678 C CA . ALA H 1 34 ? -79.776 22.011 -46.602 1.00 43.93 11 ALA H CA 1
ATOM 13679 C C . ALA H 1 34 ? -79.715 20.902 -45.552 1.00 44.48 11 ALA H C 1
ATOM 13680 O O . ALA H 1 34 ? -80.285 21.029 -44.459 1.00 39.37 11 ALA H O 1
ATOM 13682 N N . THR H 1 35 ? -79.057 19.800 -45.905 1.00 44.16 12 THR H N 1
ATOM 13683 C CA . THR H 1 35 ? -78.830 18.685 -44.982 1.00 43.81 12 THR H CA 1
ATOM 13684 C C . THR H 1 35 ? -77.988 19.156 -43.789 1.00 41.06 12 THR H C 1
ATOM 13685 O O . THR H 1 35 ? -78.360 18.966 -42.643 1.00 41.05 12 THR H O 1
ATOM 13689 N N . THR H 1 36 ? -76.869 19.797 -44.088 1.00 40.37 13 THR H N 1
ATOM 13690 C CA . THR H 1 36 ? -75.974 20.299 -43.079 1.00 41.24 13 THR H CA 1
ATOM 13691 C C . THR H 1 36 ? -76.668 21.317 -42.182 1.00 45.22 13 THR H C 1
ATOM 13692 O O . THR H 1 36 ? -76.563 21.233 -40.962 1.00 41.73 13 THR H O 1
ATOM 13696 N N . ARG H 1 37 ? -77.362 22.278 -42.792 1.00 47.95 14 ARG H N 1
ATOM 13697 C CA . ARG H 1 37 ? -78.060 23.329 -42.049 1.00 48.15 14 ARG H CA 1
ATOM 13698 C C . ARG H 1 37 ? -79.095 22.730 -41.118 1.00 43.95 14 ARG H C 1
ATOM 13699 O O . ARG H 1 37 ? -79.191 23.130 -39.961 1.00 43.49 14 ARG H O 1
ATOM 13707 N N . ALA H 1 38 ? -79.859 21.768 -41.627 1.00 41.58 15 ALA H N 1
ATOM 13708 C CA . ALA H 1 38 ? -80.908 21.121 -40.850 1.00 41.85 15 ALA H CA 1
ATOM 13709 C C . ALA H 1 38 ? -80.360 20.399 -39.603 1.00 43.05 15 ALA H C 1
ATOM 13710 O O . ALA H 1 38 ? -80.949 20.450 -38.529 1.00 41.49 15 ALA H O 1
ATOM 13712 N N . ILE H 1 39 ? -79.233 19.717 -39.767 1.00 43.48 16 ILE H N 1
ATOM 13713 C CA . ILE H 1 39 ? -78.616 18.985 -38.671 1.00 44.38 16 ILE H CA 1
ATOM 13714 C C . ILE H 1 39 ? -78.105 19.975 -37.627 1.00 42.95 16 ILE H C 1
ATOM 13715 O O . ILE H 1 39 ? -78.327 19.791 -36.437 1.00 42.60 16 ILE H O 1
ATOM 13720 N N . LEU H 1 40 ? -77.466 21.046 -38.083 1.00 43.09 17 LEU H N 1
ATOM 13721 C CA . LEU H 1 40 ? -76.982 22.074 -37.174 1.00 47.21 17 LEU H CA 1
ATOM 13722 C C . LEU H 1 40 ? -78.103 22.734 -36.366 1.00 51.74 17 LEU H C 1
ATOM 13723 O O . LEU H 1 40 ? -77.941 22.958 -35.159 1.00 49.88 17 LEU H O 1
ATOM 13728 N N . LYS H 1 41 ? -79.230 23.035 -37.013 1.00 50.08 18 LYS H N 1
ATOM 13729 C CA . LYS H 1 41 ? -80.335 23.709 -36.332 1.00 50.26 18 LYS H CA 1
ATOM 13730 C C . LYS H 1 41 ? -80.996 22.819 -35.285 1.00 47.61 18 LYS H C 1
ATOM 13731 O O . LYS H 1 41 ? -81.268 23.272 -34.176 1.00 48.66 18 LYS H O 1
ATOM 13737 N N . SER H 1 42 ? -81.262 21.564 -35.630 1.00 45.37 19 SER H N 1
ATOM 13738 C CA . SER H 1 42 ? -81.833 20.630 -34.660 1.00 45.45 19 SER H CA 1
ATOM 13739 C C . SER H 1 42 ? -80.876 20.403 -33.472 1.00 45.93 19 SER H C 1
ATOM 13740 O O . SER H 1 42 ? -81.304 20.370 -32.324 1.00 44.30 19 SER H O 1
ATOM 13743 N N . ALA H 1 43 ? -79.582 20.262 -33.757 1.00 45.18 20 ALA H N 1
ATOM 13744 C CA . ALA H 1 43 ? -78.601 19.955 -32.715 1.00 44.98 20 ALA H CA 1
ATOM 13745 C C . ALA H 1 43 ? -78.434 21.125 -31.760 1.00 47.57 20 ALA H C 1
ATOM 13746 O O . ALA H 1 43 ? -78.383 20.945 -30.548 1.00 48.63 20 ALA H O 1
ATOM 13748 N N . PHE H 1 44 ? -78.352 22.324 -32.314 1.00 46.66 21 PHE H N 1
ATOM 13749 C CA A PHE H 1 44 ? -78.151 23.462 -31.450 0.50 48.29 21 PHE H CA 1
ATOM 13750 C CA B PHE H 1 44 ? -78.241 23.597 -31.584 0.50 49.85 21 PHE H CA 1
ATOM 13751 C C . PHE H 1 44 ? -79.404 23.808 -30.633 1.00 51.23 21 PHE H C 1
ATOM 13752 O O . PHE H 1 44 ? -79.248 24.205 -29.481 1.00 50.67 21 PHE H O 1
ATOM 13767 N N . ASP H 1 45 ? -80.603 23.588 -31.168 1.00 51.35 22 ASP H N 1
ATOM 13768 C CA . ASP H 1 45 ? -81.834 23.729 -30.378 1.00 52.14 22 ASP H CA 1
ATOM 13769 C C . ASP H 1 45 ? -81.852 22.709 -29.250 1.00 51.12 22 ASP H C 1
ATOM 13770 O O . ASP H 1 45 ? -82.192 23.040 -28.108 1.00 47.20 22 ASP H O 1
ATOM 13775 N N . MET H 1 46 ? -81.509 21.463 -29.588 1.00 49.44 23 MET H N 1
ATOM 13776 C CA . MET H 1 46 ? -81.432 20.383 -28.609 1.00 48.35 23 MET H CA 1
ATOM 13777 C C . MET H 1 46 ? -80.475 20.751 -27.475 1.00 48.21 23 MET H C 1
ATOM 13778 O O . MET H 1 46 ? -80.858 20.707 -26.294 1.00 49.56 23 MET H O 1
ATOM 13783 N N . TRP H 1 47 ? -79.262 21.165 -27.834 1.00 44.84 24 TRP H N 1
ATOM 13784 C CA . TRP H 1 47 ? -78.229 21.479 -26.833 1.00 45.91 24 TRP H CA 1
ATOM 13785 C C . TRP H 1 47 ? -78.606 22.614 -25.889 1.00 46.60 24 TRP H C 1
ATOM 13786 O O . TRP H 1 47 ? -78.350 22.530 -24.684 1.00 43.43 24 TRP H O 1
ATOM 13797 N N . LEU H 1 48 ? -79.179 23.685 -26.433 1.00 46.99 25 LEU H N 1
ATOM 13798 C CA . LEU H 1 48 ? -79.573 24.838 -25.613 1.00 48.63 25 LEU H CA 1
ATOM 13799 C C . LEU H 1 48 ? -80.659 24.477 -24.614 1.00 46.49 25 LEU H C 1
ATOM 13800 O O . LEU H 1 48 ? -80.733 25.074 -23.547 1.00 52.98 25 LEU H O 1
ATOM 13805 N N . ASP H 1 49 ? -81.482 23.497 -24.967 1.00 45.30 26 ASP H N 1
ATOM 13806 C CA . ASP H 1 49 ? -82.527 23.004 -24.096 1.00 48.47 26 ASP H CA 1
ATOM 13807 C C . ASP H 1 49 ? -81.987 22.023 -23.055 1.00 50.14 26 ASP H C 1
ATOM 13808 O O . ASP H 1 49 ? -82.418 22.038 -21.906 1.00 54.13 26 ASP H O 1
ATOM 13813 N N . ILE H 1 50 ? -81.060 21.159 -23.454 1.00 46.62 27 ILE H N 1
ATOM 13814 C CA . ILE H 1 50 ? -80.690 20.015 -22.617 1.00 44.70 27 ILE H CA 1
ATOM 13815 C C . ILE H 1 50 ? -79.675 20.347 -21.515 1.00 40.86 27 ILE H C 1
ATOM 13816 O O . ILE H 1 50 ? -79.419 19.528 -20.642 1.00 43.99 27 ILE H O 1
ATOM 13821 N N . ILE H 1 51 ? -79.104 21.541 -21.533 1.00 42.10 28 ILE H N 1
ATOM 13822 C CA . ILE H 1 51 ? -78.060 21.877 -20.564 1.00 43.32 28 ILE H CA 1
ATOM 13823 C C . ILE H 1 51 ? -78.581 22.230 -19.161 1.00 45.89 28 ILE H C 1
ATOM 13824 O O . ILE H 1 51 ? -77.798 22.571 -18.271 1.00 41.51 28 ILE H O 1
ATOM 13829 N N . ASP H 1 52 ? -79.896 22.148 -18.973 1.00 47.50 29 ASP H N 1
ATOM 13830 C CA . ASP H 1 52 ? -80.505 22.212 -17.650 1.00 49.47 29 ASP H CA 1
ATOM 13831 C C . ASP H 1 52 ? -81.660 21.232 -17.596 1.00 49.09 29 ASP H C 1
ATOM 13832 O O . ASP H 1 52 ? -82.569 21.286 -18.417 1.00 51.13 29 ASP H O 1
ATOM 13837 N N . VAL H 1 53 ? -81.616 20.324 -16.631 1.00 49.26 30 VAL H N 1
ATOM 13838 C CA . VAL H 1 53 ? -82.564 19.214 -16.566 1.00 47.42 30 VAL H CA 1
ATOM 13839 C C . VAL H 1 53 ? -82.977 18.971 -15.120 1.00 45.19 30 VAL H C 1
ATOM 13840 O O . VAL H 1 53 ? -82.380 19.522 -14.207 1.00 43.42 30 VAL H O 1
ATOM 13844 N N . ASP H 1 54 ? -83.992 18.136 -14.928 1.00 47.58 31 ASP H N 1
ATOM 13845 C CA . ASP H 1 54 ? -84.337 17.658 -13.597 1.00 49.10 31 ASP H CA 1
ATOM 13846 C C . ASP H 1 54 ? -83.338 16.575 -13.195 1.00 50.07 31 ASP H C 1
ATOM 13847 O O . ASP H 1 54 ? -82.719 16.665 -12.134 1.00 49.04 31 ASP H O 1
ATOM 13852 N N . VAL H 1 55 ? -83.177 15.568 -14.061 1.00 48.32 32 VAL H N 1
ATOM 13853 C CA . VAL H 1 55 ? -82.309 14.433 -13.787 1.00 46.99 32 VAL H CA 1
ATOM 13854 C C . VAL H 1 55 ? -81.346 14.118 -14.942 1.00 47.36 32 VAL H C 1
ATOM 13855 O O . VAL H 1 55 ? -81.768 13.966 -16.108 1.00 45.30 32 VAL H O 1
ATOM 13859 N N . ALA H 1 56 ? -80.062 13.987 -14.601 1.00 43.18 33 ALA H N 1
ATOM 13860 C CA . ALA H 1 56 ? -79.041 13.513 -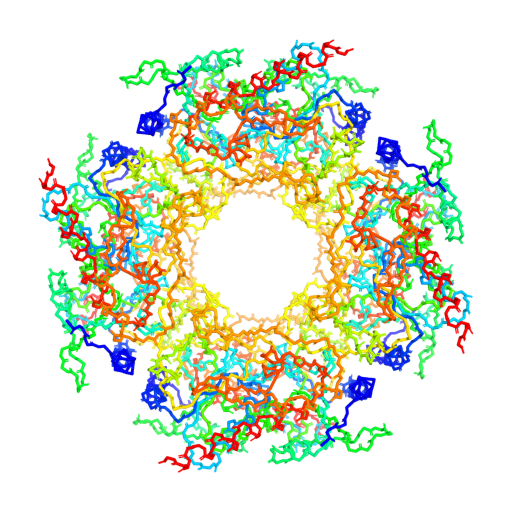15.539 1.00 41.09 33 ALA H CA 1
ATOM 13861 C C . ALA H 1 56 ? -78.610 12.122 -15.113 1.00 40.21 33 ALA H C 1
ATOM 13862 O O . ALA H 1 56 ? -77.981 11.958 -14.064 1.00 42.88 33 ALA H O 1
ATOM 13864 N N . ILE H 1 57 ? -78.970 11.129 -15.918 1.00 37.08 34 ILE H N 1
ATOM 13865 C CA . ILE H 1 57 ? -78.581 9.752 -15.686 1.00 38.80 34 ILE H CA 1
ATOM 13866 C C . ILE H 1 57 ? -77.327 9.438 -16.498 1.00 41.67 34 ILE H C 1
ATOM 13867 O O . ILE H 1 57 ? -77.294 9.672 -17.709 1.00 40.87 34 ILE H O 1
ATOM 13872 N N . VAL H 1 58 ? -76.303 8.900 -15.830 1.00 40.90 35 VAL H N 1
ATOM 13873 C CA . VAL H 1 58 ? -75.045 8.570 -16.486 1.00 38.74 35 VAL H CA 1
ATOM 13874 C C . VAL H 1 58 ? -75.001 7.077 -16.726 1.00 38.46 35 VAL H C 1
ATOM 13875 O O . VAL H 1 58 ? -74.970 6.293 -15.787 1.00 36.44 35 VAL H O 1
ATOM 13879 N N . GLY H 1 59 ? -75.031 6.685 -17.996 1.00 38.28 36 GLY H N 1
ATOM 13880 C CA . GLY H 1 59 ? -75.001 5.280 -18.376 1.00 38.88 36 GLY H CA 1
ATOM 13881 C C . GLY H 1 59 ? -76.311 4.885 -19.010 1.00 41.60 36 GLY H C 1
ATOM 13882 O O . GLY H 1 59 ? -77.373 5.024 -18.390 1.00 42.14 36 GLY H O 1
ATOM 13883 N N . GLY H 1 60 ? -76.230 4.389 -20.246 1.00 41.08 37 GLY H N 1
ATOM 13884 C CA . GLY H 1 60 ? -77.388 3.952 -21.007 1.00 38.86 37 GLY H CA 1
ATOM 13885 C C . GLY H 1 60 ? -77.482 2.449 -21.068 1.00 40.34 37 GLY H C 1
ATOM 13886 O O . GLY H 1 60 ? -77.883 1.886 -22.087 1.00 41.75 37 GLY H O 1
ATOM 13887 N N . GLY H 1 61 ? -77.110 1.792 -19.974 1.00 40.18 38 GLY H N 1
ATOM 13888 C CA . GLY H 1 61 ? -77.340 0.365 -19.815 1.00 38.86 38 GLY H CA 1
ATOM 13889 C C . GLY H 1 61 ? -78.743 0.072 -19.317 1.00 39.39 38 GLY H C 1
ATOM 13890 O O . GLY H 1 61 ? -79.584 0.964 -19.248 1.00 39.71 38 GLY H O 1
ATOM 13891 N N . PRO H 1 62 ? -79.004 -1.185 -18.955 1.00 40.06 39 PRO H N 1
ATOM 13892 C CA . PRO H 1 62 ? -80.347 -1.589 -18.523 1.00 43.92 39 PRO H CA 1
ATOM 13893 C C . PRO H 1 62 ? -80.873 -0.831 -17.304 1.00 44.00 39 PRO H C 1
ATOM 13894 O O . PRO H 1 62 ? -82.039 -0.462 -17.268 1.00 42.87 39 PRO H O 1
ATOM 13898 N N . SER H 1 63 ? -80.021 -0.577 -16.321 1.00 44.08 40 SER H N 1
ATOM 13899 C CA . SER H 1 63 ? -80.485 0.122 -15.125 1.00 45.13 40 SER H CA 1
ATOM 13900 C C . SER H 1 63 ? -80.776 1.592 -15.449 1.00 43.49 40 SER H C 1
ATOM 13901 O O . SER H 1 63 ? -81.829 2.121 -15.090 1.00 46.94 40 SER H O 1
ATOM 13904 N N . GLY H 1 64 ? -79.860 2.241 -16.155 1.00 40.56 41 GLY H N 1
ATOM 13905 C CA . GLY H 1 64 ? -80.039 3.632 -16.552 1.00 38.52 41 GLY H CA 1
ATOM 13906 C C . GLY H 1 64 ? -81.240 3.888 -17.460 1.00 40.51 41 GLY H C 1
ATOM 13907 O O . GLY H 1 64 ? -81.942 4.876 -17.289 1.00 38.36 41 GLY H O 1
ATOM 13908 N N . LEU H 1 65 ? -81.488 2.995 -18.418 1.00 42.49 42 LEU H N 1
ATOM 13909 C CA . LEU H 1 65 ? -82.602 3.174 -19.347 1.00 43.24 42 LEU H CA 1
ATOM 13910 C C . LEU H 1 65 ? -83.960 2.909 -18.672 1.00 44.77 42 LEU H C 1
ATOM 13911 O O . LEU H 1 65 ? -84.971 3.526 -19.009 1.00 40.39 42 LEU H O 1
ATOM 13916 N N . THR H 1 66 ? -83.977 1.978 -17.729 1.00 46.82 43 THR H N 1
ATOM 13917 C CA . THR H 1 66 ? -85.171 1.736 -16.928 1.00 47.18 43 THR H CA 1
ATOM 13918 C C . THR H 1 66 ? -85.467 2.953 -16.037 1.00 49.41 43 THR H C 1
ATOM 13919 O O . THR H 1 66 ? -86.576 3.478 -16.045 1.00 50.36 43 THR H O 1
ATOM 13923 N N . ALA H 1 67 ? -84.462 3.419 -15.302 1.00 48.11 44 ALA H N 1
ATOM 13924 C CA . ALA H 1 67 ? -84.604 4.623 -14.496 1.00 48.01 44 ALA H CA 1
ATOM 13925 C C . ALA H 1 67 ? -85.127 5.806 -15.316 1.00 47.07 44 ALA H C 1
ATOM 13926 O O . ALA H 1 67 ? -86.006 6.535 -14.867 1.00 47.54 44 ALA H O 1
ATOM 13928 N N . ALA H 1 68 ? -84.592 5.980 -16.519 1.00 45.21 45 ALA H N 1
ATOM 13929 C CA . ALA H 1 68 ? -84.969 7.099 -17.373 1.00 43.41 45 ALA H CA 1
ATOM 13930 C C . ALA H 1 68 ? -86.451 7.050 -17.753 1.00 41.83 45 ALA H C 1
ATOM 13931 O O . ALA H 1 68 ? -87.139 8.071 -17.731 1.00 40.52 45 ALA H O 1
ATOM 13933 N N . ARG H 1 69 ? -86.930 5.862 -18.098 1.00 43.60 46 ARG H N 1
ATOM 13934 C CA . ARG H 1 69 ? -88.321 5.679 -18.489 1.00 48.69 46 ARG H CA 1
ATOM 13935 C C . ARG H 1 69 ? -89.249 6.069 -17.342 1.00 49.36 46 ARG H C 1
ATOM 13936 O O . ARG H 1 69 ? -90.125 6.913 -17.510 1.00 48.04 46 ARG H O 1
ATOM 13944 N N . TYR H 1 70 ? -89.024 5.476 -16.172 1.00 51.04 47 TYR H N 1
ATOM 13945 C CA . TYR H 1 70 ? -89.915 5.683 -15.032 1.00 51.20 47 TYR H CA 1
ATOM 13946 C C . TYR H 1 70 ? -89.908 7.098 -14.489 1.00 50.11 47 TYR H C 1
ATOM 13947 O O . TYR H 1 70 ? -90.908 7.530 -13.950 1.00 53.93 47 TYR H O 1
ATOM 13956 N N . ILE H 1 71 ? -88.815 7.835 -14.644 1.00 48.51 48 ILE H N 1
ATOM 13957 C CA . ILE H 1 71 ? -88.816 9.243 -14.256 1.00 46.75 48 ILE H CA 1
ATOM 13958 C C . ILE H 1 71 ? -89.493 10.126 -15.309 1.00 48.42 48 ILE H C 1
ATOM 13959 O O . ILE H 1 71 ? -90.275 11.026 -14.965 1.00 45.13 48 ILE H O 1
ATOM 13964 N N . ALA H 1 72 ? -89.181 9.887 -16.584 1.00 51.06 49 ALA H N 1
ATOM 13965 C CA . ALA H 1 72 ? -89.712 10.717 -17.681 1.00 50.93 49 ALA H CA 1
ATOM 13966 C C . ALA H 1 72 ? -91.216 10.538 -17.810 1.00 50.74 49 ALA H C 1
ATOM 13967 O O . ALA H 1 72 ? -91.933 11.489 -18.089 1.00 49.43 49 ALA H O 1
ATOM 13969 N N . LYS H 1 73 ? -91.652 9.297 -17.620 1.00 51.62 50 LYS H N 1
ATOM 13970 C CA . LYS H 1 73 ? -93.064 8.899 -17.541 1.00 54.77 50 LYS H CA 1
ATOM 13971 C C . LYS H 1 73 ? -93.917 9.782 -16.617 1.00 57.67 50 LYS H C 1
ATOM 13972 O O . LYS H 1 73 ? -95.109 9.965 -16.856 1.00 53.57 50 LYS H O 1
ATOM 13978 N N . GLU H 1 74 ? -93.304 10.311 -15.555 1.00 57.33 51 GLU H N 1
ATOM 13979 C CA . GLU H 1 74 ? -93.980 11.220 -14.632 1.00 57.09 51 GLU H CA 1
ATOM 13980 C C . GLU H 1 74 ? -93.859 12.690 -15.036 1.00 56.67 51 GLU H C 1
ATOM 13981 O O . GLU H 1 74 ? -94.175 13.566 -14.243 1.00 59.33 51 GLU H O 1
ATOM 13987 N N . GLY H 1 75 ? -93.388 12.964 -16.251 1.00 54.00 52 GLY H N 1
ATOM 13988 C CA . GLY H 1 75 ? -93.381 14.324 -16.789 1.00 51.42 52 GLY H CA 1
ATOM 13989 C C . GLY H 1 75 ? -92.160 15.167 -16.483 1.00 51.97 52 GLY H C 1
ATOM 13990 O O . GLY H 1 75 ? -92.127 16.353 -16.820 1.00 53.91 52 GLY H O 1
ATOM 13991 N N . TYR H 1 76 ? -91.142 14.579 -15.862 1.00 51.62 53 TYR H N 1
ATOM 13992 C CA . TYR H 1 76 ? -89.922 15.331 -15.546 1.00 51.96 53 TYR H CA 1
ATOM 13993 C C . TYR H 1 76 ? -88.945 15.299 -16.728 1.00 49.06 53 TYR H C 1
ATOM 13994 O O . TYR H 1 76 ? -89.040 14.426 -17.592 1.00 43.37 53 TYR H O 1
ATOM 14003 N N . LYS H 1 77 ? -88.034 16.270 -16.751 1.00 44.91 54 LYS H N 1
ATOM 14004 C CA . LYS H 1 77 ? -87.054 16.434 -17.815 1.00 44.03 54 LYS H CA 1
ATOM 14005 C C . LYS H 1 77 ? -85.768 15.626 -17.539 1.00 46.15 54 LYS H C 1
ATOM 14006 O O . LYS H 1 77 ? -84.951 15.979 -16.666 1.00 46.96 54 LYS H O 1
ATOM 14012 N N . VAL H 1 78 ? -85.593 14.557 -18.310 1.00 46.34 55 VAL H N 1
ATOM 14013 C CA . VAL H 1 78 ? -84.524 13.578 -18.104 1.00 48.24 55 VAL H CA 1
ATOM 14014 C C . VAL H 1 78 ? -83.576 13.497 -19.308 1.00 47.94 55 VAL H C 1
ATOM 14015 O O . VAL H 1 78 ? -84.025 13.427 -20.459 1.00 49.10 55 VAL H O 1
ATOM 14019 N N . VAL H 1 79 ? -82.272 13.481 -19.035 1.00 46.39 56 VAL H N 1
ATOM 14020 C CA . VAL H 1 79 ? -81.272 13.142 -20.050 1.00 45.08 56 VAL H CA 1
ATOM 14021 C C . VAL H 1 79 ? -80.415 11.961 -19.574 1.00 44.97 56 VAL H C 1
ATOM 14022 O O . VAL H 1 79 ? -80.005 11.910 -18.410 1.00 46.18 56 VAL H O 1
ATOM 14026 N N . VAL H 1 80 ? -80.190 11.009 -20.478 1.00 43.24 57 VAL H N 1
ATOM 14027 C CA . VAL H 1 80 ? -79.261 9.903 -20.282 1.00 41.51 57 VAL H CA 1
ATOM 14028 C C . VAL H 1 80 ? -77.990 10.197 -21.079 1.00 43.37 57 VAL H C 1
ATOM 14029 O O . VAL H 1 80 ? -78.067 10.493 -22.272 1.00 39.45 57 VAL H O 1
ATOM 14033 N N . LEU H 1 81 ? -76.836 10.103 -20.420 1.00 41.94 58 LEU H N 1
ATOM 14034 C CA . LEU H 1 81 ? -75.542 10.340 -21.052 1.00 42.31 58 LEU H CA 1
ATOM 14035 C C . LEU H 1 81 ? -74.777 9.025 -21.111 1.00 43.77 58 LEU H C 1
ATOM 14036 O O . LEU H 1 81 ? -74.506 8.402 -20.070 1.00 41.29 58 LEU H O 1
ATOM 14041 N N . GLU H 1 82 ? -74.451 8.592 -22.328 1.00 38.77 59 GLU H N 1
ATOM 14042 C CA . GLU H 1 82 ? -73.799 7.311 -22.543 1.00 38.04 59 GLU H CA 1
ATOM 14043 C C . GLU H 1 82 ? -72.526 7.515 -23.345 1.00 40.45 59 GLU H C 1
ATOM 14044 O O . GLU H 1 82 ? -72.549 8.172 -24.399 1.00 37.48 59 GLU H O 1
ATOM 14050 N N . ARG H 1 83 ? -71.431 6.931 -22.851 1.00 39.51 60 ARG H N 1
ATOM 14051 C CA . ARG H 1 83 ? -70.120 7.032 -23.499 1.00 40.59 60 ARG H CA 1
ATOM 14052 C C . ARG H 1 83 ? -70.142 6.533 -24.936 1.00 37.45 60 ARG H C 1
ATOM 14053 O O . ARG H 1 83 ? -69.738 7.245 -25.844 1.00 36.50 60 ARG H O 1
ATOM 14061 N N . HIS H 1 84 ? -70.595 5.302 -25.135 1.00 36.85 61 HIS H N 1
ATOM 14062 C CA . HIS H 1 84 ? -70.524 4.684 -26.442 1.00 39.95 61 HIS H CA 1
ATOM 14063 C C . HIS H 1 84 ? -71.573 5.269 -27.374 1.00 40.25 61 HIS H C 1
ATOM 14064 O O . HIS H 1 84 ? -72.545 5.869 -26.921 1.00 36.30 61 HIS H O 1
ATOM 14071 N N . LEU H 1 85 ? -71.342 5.118 -28.675 1.00 39.82 62 LEU H N 1
ATOM 14072 C CA . LEU H 1 85 ? -72.249 5.683 -29.677 1.00 41.93 62 LEU H CA 1
ATOM 14073 C C . LEU H 1 85 ? -73.590 4.991 -29.652 1.00 38.36 62 LEU H C 1
ATOM 14074 O O . LEU H 1 85 ? -74.617 5.620 -29.876 1.00 40.47 62 LEU H O 1
ATOM 14079 N N . ALA H 1 86 ? -73.580 3.700 -29.366 1.00 38.59 63 ALA H N 1
ATOM 14080 C CA . ALA H 1 86 ? -74.816 2.965 -29.115 1.00 38.31 63 ALA H CA 1
ATOM 14081 C C . ALA H 1 86 ? -75.113 2.881 -27.624 1.00 39.61 63 ALA H C 1
ATOM 14082 O O . ALA H 1 86 ? -74.206 2.800 -26.808 1.00 42.43 63 ALA H O 1
ATOM 14084 N N . PHE H 1 87 ? -76.397 2.900 -27.285 1.00 42.16 64 PHE H N 1
ATOM 14085 C CA . PHE H 1 87 ? -76.874 2.582 -25.931 1.00 40.40 64 PHE H CA 1
ATOM 14086 C C . PHE H 1 87 ? -76.757 1.079 -25.691 1.00 39.86 64 PHE H C 1
ATOM 14087 O O . PHE H 1 87 ? -76.273 0.343 -26.545 1.00 39.77 64 PHE H O 1
ATOM 14095 N N . GLY H 1 88 ? -77.201 0.624 -24.521 1.00 43.86 65 GLY H N 1
ATOM 14096 C CA . GLY H 1 88 ? -77.323 -0.805 -24.235 1.00 43.04 65 GLY H CA 1
ATOM 14097 C C . GLY H 1 88 ? -76.349 -1.326 -23.194 1.00 45.98 65 GLY H C 1
ATOM 14098 O O . GLY H 1 88 ? -76.606 -2.359 -22.578 1.00 47.39 65 GLY H O 1
ATOM 14099 N N . GLY H 1 89 ? -75.231 -0.628 -22.999 1.00 45.54 66 GLY H N 1
ATOM 14100 C CA . GLY H 1 89 ? -74.226 -1.043 -22.028 1.00 45.87 66 GLY H CA 1
ATOM 14101 C C . GLY H 1 89 ? -73.723 -2.452 -22.280 1.00 49.48 66 GLY H C 1
ATOM 14102 O O . GLY H 1 89 ? -73.505 -2.845 -23.426 1.00 47.02 66 GLY H O 1
ATOM 14103 N N . GLY H 1 90 ? -73.555 -3.225 -21.211 1.00 48.64 67 GLY H N 1
ATOM 14104 C CA . GLY H 1 90 ? -72.983 -4.565 -21.319 1.00 49.66 67 GLY H CA 1
ATOM 14105 C C . GLY H 1 90 ? -73.996 -5.675 -21.512 1.00 52.36 67 GLY H C 1
ATOM 14106 O O . GLY H 1 90 ? -73.812 -6.776 -20.991 1.00 60.24 67 GLY H O 1
ATOM 14107 N N . THR H 1 91 ? -75.054 -5.408 -22.273 1.00 51.56 68 THR H N 1
ATOM 14108 C CA . THR H 1 91 ? -76.135 -6.377 -22.481 1.00 49.59 68 THR H CA 1
ATOM 14109 C C . THR H 1 91 ? -76.043 -7.138 -23.816 1.00 45.44 68 THR H C 1
ATOM 14110 O O . THR H 1 91 ? -76.420 -8.298 -23.888 1.00 42.00 68 THR H O 1
ATOM 14114 N N . TRP H 1 92 ? -75.525 -6.485 -24.857 1.00 43.12 69 TRP H N 1
ATOM 14115 C CA . TRP H 1 92 ? -75.586 -6.997 -26.248 1.00 38.44 69 TRP H CA 1
ATOM 14116 C C . TRP H 1 92 ? -75.064 -8.416 -26.433 1.00 36.93 69 TRP H C 1
ATOM 14117 O O . TRP H 1 92 ? -75.632 -9.214 -27.193 1.00 37.48 69 TRP H O 1
ATOM 14128 N N . GLY H 1 93 ? -73.973 -8.733 -25.746 1.00 36.81 70 GLY H N 1
ATOM 14129 C CA . GLY H 1 93 ? -73.327 -10.034 -25.877 1.00 36.55 70 GLY H CA 1
ATOM 14130 C C . GLY H 1 93 ? -73.893 -11.164 -25.028 1.00 36.98 70 GLY H C 1
ATOM 14131 O O . GLY H 1 93 ? -73.361 -12.269 -25.053 1.00 36.63 70 GLY H O 1
ATOM 14132 N N . GLY H 1 94 ? -74.955 -10.895 -24.269 1.00 40.69 71 GLY H N 1
ATOM 14133 C CA . GLY H 1 94 ? -75.582 -11.928 -23.435 1.00 40.36 71 GLY H CA 1
ATOM 14134 C C . GLY H 1 94 ? -74.618 -12.525 -22.419 1.00 38.12 71 GLY H C 1
ATOM 14135 O O . GLY H 1 94 ? -74.005 -11.798 -21.640 1.00 39.83 71 GLY H O 1
ATOM 14136 N N . GLY H 1 95 ? -74.474 -13.844 -22.452 1.00 37.32 72 GLY H N 1
ATOM 14137 C CA . GLY H 1 95 ? -73.554 -14.555 -21.578 1.00 37.16 72 GLY H CA 1
ATOM 14138 C C . GLY H 1 95 ? -72.436 -15.168 -22.387 1.00 36.44 72 GLY H C 1
ATOM 14139 O O . GLY H 1 95 ? -72.655 -16.119 -23.127 1.00 36.51 72 GLY H O 1
ATOM 14140 N N . MET H 1 96 ? -71.233 -14.609 -22.244 1.00 38.27 73 MET H N 1
ATOM 14141 C CA . MET H 1 96 ? -70.053 -15.084 -22.957 1.00 39.02 73 MET H CA 1
ATOM 14142 C C . MET H 1 96 ? -70.274 -15.132 -24.482 1.00 37.95 73 MET H C 1
ATOM 14143 O O . MET H 1 96 ? -69.748 -15.985 -25.160 1.00 36.05 73 MET H O 1
ATOM 14148 N N . GLY H 1 97 ? -71.044 -14.188 -25.015 1.00 39.50 74 GLY H N 1
ATOM 14149 C CA . GLY H 1 97 ? -71.297 -14.131 -26.451 1.00 38.17 74 GLY H CA 1
ATOM 14150 C C . GLY H 1 97 ? -72.582 -14.825 -26.879 1.00 39.73 74 GLY H C 1
ATOM 14151 O O . GLY H 1 97 ? -73.123 -14.506 -27.924 1.00 39.79 74 GLY H O 1
ATOM 14152 N N . PHE H 1 98 ? -73.070 -15.770 -26.081 1.00 40.02 75 PHE H N 1
ATOM 14153 C CA . PHE H 1 98 ? -74.347 -16.439 -26.352 1.00 39.46 75 PHE H CA 1
ATOM 14154 C C . PHE H 1 98 ? -75.456 -15.416 -26.164 1.00 39.21 75 PHE H C 1
ATOM 14155 O O . PHE H 1 98 ? -75.650 -14.922 -25.053 1.00 39.56 75 PHE H O 1
ATOM 14163 N N . PRO H 1 99 ? -76.185 -15.079 -27.242 1.00 38.51 76 PRO H N 1
ATOM 14164 C CA . PRO H 1 99 ? -76.948 -13.829 -27.229 1.00 40.87 76 PRO H CA 1
ATOM 14165 C C . PRO H 1 99 ? -78.327 -13.899 -26.564 1.00 42.86 76 PRO H C 1
ATOM 14166 O O . PRO H 1 99 ? -79.345 -13.499 -27.155 1.00 40.94 76 PRO H O 1
ATOM 14170 N N . TYR H 1 100 ? -78.331 -14.355 -25.312 1.00 42.07 77 TYR H N 1
ATOM 14171 C CA . TYR H 1 100 ? -79.522 -14.327 -24.472 1.00 42.20 77 TYR H CA 1
ATOM 14172 C C . TYR H 1 100 ? -79.173 -13.859 -23.066 1.00 42.64 77 TYR H C 1
ATOM 14173 O O . TYR H 1 100 ? -78.077 -14.124 -22.556 1.00 42.53 77 TYR H O 1
ATOM 14182 N N . ILE H 1 101 ? -80.104 -13.141 -22.460 1.00 41.43 78 ILE H N 1
ATOM 14183 C CA . ILE H 1 101 ? -79.995 -12.783 -21.059 1.00 46.35 78 ILE H CA 1
ATOM 14184 C C . ILE H 1 101 ? -81.189 -13.329 -20.293 1.00 48.14 78 ILE H C 1
ATOM 14185 O O . ILE H 1 101 ? -82.198 -13.728 -20.889 1.00 46.94 78 ILE H O 1
ATOM 14190 N N . VAL H 1 102 ? -81.063 -13.333 -18.969 1.00 48.21 79 VAL H N 1
ATOM 14191 C CA . VAL H 1 102 ? -82.046 -13.964 -18.102 1.00 45.70 79 VAL H CA 1
ATOM 14192 C C . VAL H 1 102 ? -82.694 -12.902 -17.232 1.00 46.16 79 VAL H C 1
ATOM 14193 O O . VAL H 1 102 ? -82.061 -11.897 -16.881 1.00 43.63 79 VAL H O 1
ATOM 14197 N N . VAL H 1 103 ? -83.975 -13.107 -16.921 1.00 47.58 80 VAL H N 1
ATOM 14198 C CA . VAL H 1 103 ? -84.694 -12.250 -15.983 1.00 50.20 80 VAL H CA 1
ATOM 14199 C C . VAL H 1 103 ? -85.622 -13.117 -15.107 1.00 52.71 80 VAL H C 1
ATOM 14200 O O . VAL H 1 103 ? -86.217 -14.090 -15.589 1.00 49.63 80 VAL H O 1
ATOM 14204 N N . GLU H 1 104 ? -85.706 -12.768 -13.822 1.00 50.55 81 GLU H N 1
ATOM 14205 C CA . GLU H 1 104 ? -86.514 -13.508 -12.843 1.00 52.38 81 GLU H CA 1
ATOM 14206 C C . GLU H 1 104 ? -87.693 -12.646 -12.382 1.00 49.74 81 GLU H C 1
ATOM 14207 O O . GLU H 1 104 ? -87.595 -11.422 -12.361 1.00 46.86 81 GLU H O 1
ATOM 14213 N N . GLU H 1 105 ? -88.807 -13.271 -12.010 1.00 52.50 82 GLU H N 1
ATOM 14214 C CA . GLU H 1 105 ? -89.961 -12.490 -11.527 1.00 55.19 82 GLU H CA 1
ATOM 14215 C C . GLU H 1 105 ? -89.615 -11.751 -10.240 1.00 51.67 82 GLU H C 1
ATOM 14216 O O . GLU H 1 105 ? -88.727 -12.166 -9.504 1.00 52.40 82 GLU H O 1
ATOM 14222 N N . PRO H 1 106 ? -90.294 -10.628 -9.984 1.00 53.65 83 PRO H N 1
ATOM 14223 C CA . PRO H 1 106 ? -91.316 -10.008 -10.826 1.00 55.51 83 PRO H CA 1
ATOM 14224 C C . PRO H 1 106 ? -90.734 -9.069 -11.894 1.00 57.27 83 PRO H C 1
ATOM 14225 O O . PRO H 1 106 ? -91.486 -8.342 -12.545 1.00 57.09 83 PRO H O 1
ATOM 14229 N N . ALA H 1 107 ? -89.412 -9.079 -12.060 1.00 55.95 84 ALA H N 1
ATOM 14230 C CA . ALA H 1 107 ? -88.730 -8.129 -12.944 1.00 55.43 84 ALA H CA 1
ATOM 14231 C C . ALA H 1 107 ? -89.087 -8.318 -14.411 1.00 52.46 84 ALA H C 1
ATOM 14232 O O . ALA H 1 107 ? -89.012 -7.359 -15.183 1.00 52.14 84 ALA H O 1
ATOM 14234 N N . ASP H 1 108 ? -89.467 -9.541 -14.788 1.00 50.76 85 ASP H N 1
ATOM 14235 C CA . ASP H 1 108 ? -89.941 -9.827 -16.144 1.00 52.85 85 ASP H CA 1
ATOM 14236 C C . ASP H 1 108 ? -91.037 -8.852 -16.598 1.00 57.19 85 ASP H C 1
ATOM 14237 O O . ASP H 1 108 ? -91.112 -8.473 -17.767 1.00 59.78 85 ASP H O 1
ATOM 14242 N N . GLU H 1 109 ? -91.867 -8.433 -15.652 1.00 59.98 86 GLU H N 1
ATOM 14243 C CA . GLU H 1 109 ? -92.949 -7.488 -15.914 1.00 60.99 86 GLU H CA 1
ATOM 14244 C C . GLU H 1 109 ? -92.423 -6.149 -16.459 1.00 56.76 86 GLU H C 1
ATOM 14245 O O . GLU H 1 109 ? -93.076 -5.519 -17.292 1.00 54.14 86 GLU H O 1
ATOM 14251 N N . ILE H 1 110 ? -91.241 -5.729 -16.008 1.00 53.35 87 ILE H N 1
ATOM 14252 C CA . ILE H 1 110 ? -90.635 -4.481 -16.497 1.00 52.75 87 ILE H CA 1
ATOM 14253 C C . ILE H 1 110 ? -90.267 -4.599 -17.996 1.00 51.58 87 ILE H C 1
ATOM 14254 O O . ILE H 1 110 ? -90.448 -3.647 -18.763 1.00 48.05 87 ILE H O 1
ATOM 14259 N N . LEU H 1 111 ? -89.776 -5.764 -18.412 1.00 50.06 88 LEU H N 1
ATOM 14260 C CA . LEU H 1 111 ? -89.478 -5.997 -19.827 1.00 51.91 88 LEU H CA 1
ATOM 14261 C C . LEU H 1 111 ? -90.749 -6.143 -20.669 1.00 53.83 88 LEU H C 1
ATOM 14262 O O . LEU H 1 111 ? -90.788 -5.678 -21.824 1.00 52.01 88 LEU H O 1
ATOM 14267 N N . ARG H 1 112 ? -91.783 -6.776 -20.105 1.00 52.58 89 ARG H N 1
ATOM 14268 C CA . ARG H 1 112 ? -93.078 -6.893 -20.805 1.00 51.62 89 ARG H CA 1
ATOM 14269 C C . ARG H 1 112 ? -93.677 -5.526 -21.085 1.00 48.89 89 ARG H C 1
ATOM 14270 O O . ARG H 1 112 ? -94.258 -5.323 -22.129 1.00 50.39 89 ARG H O 1
ATOM 14278 N N . GLU H 1 113 ? -93.493 -4.576 -20.175 1.00 50.53 90 GLU H N 1
ATOM 14279 C CA . GLU H 1 113 ? -94.007 -3.230 -20.387 1.00 53.57 90 GLU H CA 1
ATOM 14280 C C . GLU H 1 113 ? -93.437 -2.561 -21.623 1.00 54.90 90 GLU H C 1
ATOM 14281 O O . GLU H 1 113 ? -94.081 -1.673 -22.174 1.00 52.79 90 GLU H O 1
ATOM 14287 N N . VAL H 1 114 ? -92.225 -2.945 -22.037 1.00 56.03 91 VAL H N 1
ATOM 14288 C CA . VAL H 1 114 ? -91.592 -2.336 -23.224 1.00 54.24 91 VAL H CA 1
ATOM 14289 C C . VAL H 1 114 ? -91.608 -3.252 -24.447 1.00 50.19 91 VAL H C 1
ATOM 14290 O O . VAL H 1 114 ? -90.970 -2.946 -25.451 1.00 54.96 91 VAL H O 1
ATOM 14294 N N . GLY H 1 115 ? -92.322 -4.370 -24.362 1.00 48.49 92 GLY H N 1
ATOM 14295 C CA . GLY H 1 115 ? -92.616 -5.195 -25.532 1.00 46.95 92 GLY H CA 1
ATOM 14296 C C . GLY H 1 115 ? -91.695 -6.364 -25.777 1.00 47.86 92 GLY H C 1
ATOM 14297 O O . GLY H 1 115 ? -91.795 -7.010 -26.810 1.00 49.65 92 GLY H O 1
ATOM 14298 N N . VAL H 1 116 ? -90.818 -6.672 -24.833 1.00 47.59 93 VAL H N 1
ATOM 14299 C CA . VAL H 1 116 ? -89.840 -7.736 -25.042 1.00 50.09 93 VAL H CA 1
ATOM 14300 C C . VAL H 1 116 ? -90.513 -9.100 -24.989 1.00 52.01 93 VAL H C 1
ATOM 14301 O O . VAL H 1 116 ? -91.284 -9.374 -24.073 1.00 53.53 93 VAL H O 1
ATOM 14305 N N . LYS H 1 117 ? -90.207 -9.952 -25.966 1.00 53.81 94 LYS H N 1
ATOM 14306 C CA . LYS H 1 117 ? -90.665 -11.337 -25.961 1.00 54.10 94 LYS H CA 1
ATOM 14307 C C . LYS H 1 117 ? -89.852 -12.106 -24.941 1.00 53.98 94 LYS H C 1
ATOM 14308 O O . LYS H 1 117 ? -88.624 -12.015 -24.930 1.00 54.59 94 LYS H O 1
ATOM 14314 N N . LEU H 1 118 ? -90.530 -12.877 -24.099 1.00 53.15 95 LEU H N 1
ATOM 14315 C CA . LEU H 1 118 ? -89.861 -13.676 -23.075 1.00 52.29 95 LEU H CA 1
ATOM 14316 C C . LEU H 1 118 ? -90.234 -15.132 -23.227 1.00 50.64 95 LEU H C 1
ATOM 14317 O O . LEU H 1 118 ? -91.370 -15.449 -23.542 1.00 49.20 95 LEU H O 1
ATOM 14322 N N . GLU H 1 119 ? -89.276 -16.019 -23.007 1.00 50.64 96 GLU H N 1
ATOM 14323 C CA . GLU H 1 119 ? -89.541 -17.438 -23.076 1.00 56.01 96 GLU H CA 1
ATOM 14324 C C . GLU H 1 119 ? -89.166 -18.094 -21.765 1.00 58.49 96 GLU H C 1
ATOM 14325 O O . GLU H 1 119 ? -88.130 -17.783 -21.184 1.00 55.93 96 GLU H O 1
ATOM 14331 N N . LYS H 1 120 ? -90.025 -19.001 -21.307 1.00 57.07 97 LYS H N 1
ATOM 14332 C CA . LYS H 1 120 ? -89.835 -19.667 -20.033 1.00 58.07 97 LYS H CA 1
ATOM 14333 C C . LYS H 1 120 ? -88.610 -20.551 -20.106 1.00 53.16 97 LYS H C 1
ATOM 14334 O O . LYS H 1 120 ? -88.322 -21.129 -21.136 1.00 52.92 97 LYS H O 1
ATOM 14340 N N . VAL H 1 121 ? -87.893 -20.645 -19.002 1.00 51.99 98 VAL H N 1
ATOM 14341 C CA . VAL H 1 121 ? -86.773 -21.555 -18.895 1.00 52.77 98 VAL H CA 1
ATOM 14342 C C . VAL H 1 121 ? -87.311 -22.914 -18.442 1.00 57.96 98 VAL H C 1
ATOM 14343 O O . VAL H 1 121 ? -88.135 -22.995 -17.527 1.00 57.50 98 VAL H O 1
ATOM 14347 N N . GLU H 1 122 ? -86.819 -23.974 -19.073 1.00 61.66 99 GLU H N 1
ATOM 14348 C CA . GLU H 1 122 ? -87.258 -25.330 -18.792 1.00 66.08 99 GLU H CA 1
ATOM 14349 C C . GLU H 1 122 ? -86.893 -25.740 -17.363 1.00 67.66 99 GLU H C 1
ATOM 14350 O O . GLU H 1 122 ? -85.747 -25.574 -16.934 1.00 69.40 99 GLU H O 1
ATOM 14356 N N . GLY H 1 123 ? -87.869 -26.265 -16.625 1.00 65.91 100 GLY H N 1
ATOM 14357 C CA . GLY H 1 123 ? -87.645 -26.731 -15.256 1.00 61.91 100 GLY H CA 1
ATOM 14358 C C . GLY H 1 123 ? -87.413 -25.630 -14.231 1.00 61.99 100 GLY H C 1
ATOM 14359 O O . GLY H 1 123 ? -86.858 -25.894 -13.168 1.00 60.79 100 GLY H O 1
ATOM 14360 N N . GLU H 1 124 ? -87.832 -24.402 -14.540 1.00 59.80 101 GLU H N 1
ATOM 14361 C CA . GLU H 1 124 ? -87.609 -23.258 -13.657 1.00 61.81 101 GLU H CA 1
ATOM 14362 C C . GLU H 1 124 ? -88.803 -22.333 -13.701 1.00 64.36 101 GLU H C 1
ATOM 14363 O O . GLU H 1 124 ? -89.129 -21.797 -14.752 1.00 67.61 101 GLU H O 1
ATOM 14369 N N . ASP H 1 125 ? -89.444 -22.130 -12.557 1.00 67.36 102 ASP H N 1
ATOM 14370 C CA . ASP H 1 125 ? -90.604 -21.243 -12.483 1.00 67.16 102 ASP H CA 1
ATOM 14371 C C . ASP H 1 125 ? -90.149 -19.809 -12.283 1.00 59.71 102 ASP H C 1
ATOM 14372 O O . ASP H 1 125 ? -89.179 -19.551 -11.565 1.00 56.69 102 ASP H O 1
ATOM 14377 N N . GLY H 1 126 ? -90.848 -18.880 -12.919 1.00 52.71 103 GLY H N 1
ATOM 14378 C CA . GLY H 1 126 ? -90.513 -17.472 -12.790 1.00 55.72 103 GLY H CA 1
ATOM 14379 C C . GLY H 1 126 ? -89.132 -17.065 -13.309 1.00 55.42 103 GLY H C 1
ATOM 14380 O O . GLY H 1 126 ? -88.542 -16.088 -12.826 1.00 55.43 103 GLY H O 1
ATOM 14381 N N . LEU H 1 127 ? -88.614 -17.820 -14.277 1.00 53.26 104 LEU H N 1
ATOM 14382 C CA . LEU H 1 127 ? -87.331 -17.520 -14.917 1.00 52.46 104 LEU H CA 1
ATOM 14383 C C . LEU H 1 127 ? -87.499 -17.516 -16.440 1.00 56.19 104 LEU H C 1
ATOM 14384 O O . LEU H 1 127 ? -88.022 -18.471 -17.017 1.00 56.07 104 LEU H O 1
ATOM 14389 N N . TYR H 1 128 ? -87.039 -16.444 -17.082 1.00 56.69 105 TYR H N 1
ATOM 14390 C CA . TYR H 1 128 ? -87.229 -16.253 -18.517 1.00 56.87 105 TYR H CA 1
ATOM 14391 C C . TYR H 1 128 ? -85.922 -15.862 -19.229 1.00 56.07 105 TYR H C 1
ATOM 14392 O O . TYR H 1 128 ? -85.031 -15.264 -18.626 1.00 52.80 105 TYR H O 1
ATOM 14401 N N . THR H 1 129 ? -85.813 -16.223 -20.508 1.00 52.08 106 THR H N 1
ATOM 14402 C CA . THR H 1 129 ? -84.743 -15.717 -21.358 1.00 49.40 106 THR H CA 1
ATOM 14403 C C . THR H 1 129 ? -85.299 -14.720 -22.364 1.00 48.75 106 THR H C 1
ATOM 14404 O O . THR H 1 129 ? -86.490 -14.748 -22.688 1.00 47.59 106 THR H O 1
ATOM 14408 N N . ALA H 1 130 ? -84.427 -13.825 -22.831 1.00 46.46 107 ALA H N 1
ATOM 14409 C CA . ALA H 1 130 ? -84.756 -12.843 -23.862 1.00 43.77 107 ALA H CA 1
ATOM 14410 C C . ALA H 1 130 ? -83.552 -12.602 -24.786 1.00 45.29 107 ALA H C 1
ATOM 14411 O O . ALA H 1 130 ? -82.399 -12.633 -24.350 1.00 44.58 107 ALA H O 1
ATOM 14413 N N . ASP H 1 131 ? -83.845 -12.375 -26.064 1.00 46.97 108 ASP H N 1
ATOM 14414 C CA . ASP H 1 131 ? -82.855 -12.028 -27.085 1.00 43.77 108 ASP H CA 1
ATOM 14415 C C . ASP H 1 131 ? -82.061 -10.800 -26.631 1.00 40.48 108 ASP H C 1
ATOM 14416 O O . ASP H 1 131 ? -82.632 -9.729 -26.437 1.00 39.84 108 ASP H O 1
ATOM 14421 N N . SER H 1 132 ? -80.748 -10.961 -26.479 1.00 40.36 109 SER H N 1
ATOM 14422 C CA . SER H 1 132 ? -79.878 -9.888 -25.955 1.00 40.37 109 SER H CA 1
ATOM 14423 C C . SER H 1 132 ? -79.749 -8.662 -26.858 1.00 38.90 109 SER H C 1
ATOM 14424 O O . SER H 1 132 ? -79.206 -7.644 -26.429 1.00 40.94 109 SER H O 1
ATOM 14427 N N . VAL H 1 133 ? -80.208 -8.765 -28.107 1.00 38.11 110 VAL H N 1
ATOM 14428 C CA . VAL H 1 133 ? -80.229 -7.627 -29.025 1.00 38.63 110 VAL H CA 1
ATOM 14429 C C . VAL H 1 133 ? -81.573 -6.903 -28.946 1.00 38.54 110 VAL H C 1
ATOM 14430 O O . VAL H 1 133 ? -81.638 -5.676 -28.997 1.00 37.73 110 VAL H O 1
ATOM 14434 N N . GLU H 1 134 ? -82.647 -7.669 -28.800 1.00 39.96 111 GLU H N 1
ATOM 14435 C CA . GLU H 1 134 ? -83.995 -7.101 -28.643 1.00 42.58 111 GLU H CA 1
ATOM 14436 C C . GLU H 1 134 ? -84.142 -6.223 -27.397 1.00 41.22 111 GLU H C 1
ATOM 14437 O O . GLU H 1 134 ? -84.759 -5.154 -27.436 1.00 40.16 111 GLU H O 1
ATOM 14443 N N . VAL H 1 135 ? -83.568 -6.670 -26.285 1.00 41.70 112 VAL H N 1
ATOM 14444 C CA . VAL H 1 135 ? -83.773 -5.981 -25.004 1.00 39.79 112 VAL H CA 1
ATOM 14445 C C . VAL H 1 135 ? -83.287 -4.528 -25.005 1.00 39.51 112 VAL H C 1
ATOM 14446 O O . VAL H 1 135 ? -84.055 -3.624 -24.665 1.00 40.07 112 VAL H O 1
ATOM 14450 N N . PRO H 1 136 ? -82.022 -4.282 -25.399 1.00 38.18 113 PRO H N 1
ATOM 14451 C CA . PRO H 1 136 ? -81.537 -2.895 -25.390 1.00 38.73 113 PRO H CA 1
ATOM 14452 C C . PRO H 1 136 ? -82.364 -1.983 -26.279 1.00 38.56 113 PRO H C 1
ATOM 14453 O O . PRO H 1 136 ? -82.646 -0.837 -25.912 1.00 40.00 113 PRO H O 1
ATOM 14457 N N . ALA H 1 137 ? -82.729 -2.485 -27.454 1.00 40.60 114 ALA H N 1
ATOM 14458 C CA . ALA H 1 137 ? -83.533 -1.716 -28.409 1.00 42.66 114 ALA H CA 1
ATOM 14459 C C . ALA H 1 137 ? -84.833 -1.253 -27.767 1.00 42.15 114 ALA H C 1
ATOM 14460 O O . ALA H 1 137 ? -85.176 -0.075 -27.811 1.00 43.92 114 ALA H O 1
ATOM 14462 N N . LYS H 1 138 ? -85.535 -2.195 -27.148 1.00 44.63 115 LYS H N 1
ATOM 14463 C CA . LYS H 1 138 ? -86.842 -1.922 -26.548 1.00 44.02 115 LYS H CA 1
ATOM 14464 C C . LYS H 1 138 ? -86.733 -1.100 -25.270 1.00 45.47 115 LYS H C 1
ATOM 14465 O O . LYS H 1 138 ? -87.564 -0.228 -25.026 1.00 51.38 115 LYS H O 1
ATOM 14471 N N . LEU H 1 139 ? -85.692 -1.330 -24.476 1.00 47.36 116 LEU H N 1
ATOM 14472 C CA . LEU H 1 139 ? -85.440 -0.476 -23.314 1.00 45.80 116 LEU H CA 1
ATOM 14473 C C . LEU H 1 139 ? -85.250 0.968 -23.732 1.00 45.26 116 LEU H C 1
ATOM 14474 O O . LEU H 1 139 ? -85.796 1.878 -23.097 1.00 46.77 116 LEU H O 1
ATOM 14479 N N . ALA H 1 140 ? -84.489 1.177 -24.804 1.00 45.59 117 ALA H N 1
ATOM 14480 C CA . ALA H 1 140 ? -84.210 2.522 -25.294 1.00 46.04 117 ALA H CA 1
ATOM 14481 C C . ALA H 1 140 ? -85.472 3.188 -25.819 1.00 45.76 117 ALA H C 1
ATOM 14482 O O . ALA H 1 140 ? -85.723 4.365 -25.546 1.00 45.17 117 ALA H O 1
ATOM 14484 N N . VAL H 1 141 ? -86.259 2.443 -26.586 1.00 47.39 118 VAL H N 1
ATOM 14485 C CA . VAL H 1 141 ? -87.515 2.986 -27.117 1.00 50.89 118 VAL H CA 1
ATOM 14486 C C . VAL H 1 141 ? -88.441 3.396 -25.964 1.00 49.01 118 VAL H C 1
ATOM 14487 O O . VAL H 1 141 ? -89.003 4.494 -25.988 1.00 49.31 118 VAL H O 1
ATOM 14491 N N . GLY H 1 142 ? -88.580 2.518 -24.964 1.00 48.42 119 GLY H N 1
ATOM 14492 C CA . GLY H 1 142 ? -89.350 2.824 -23.758 1.00 47.31 119 GLY H CA 1
ATOM 14493 C C . GLY H 1 142 ? -88.934 4.144 -23.132 1.00 47.59 119 GLY H C 1
ATOM 14494 O O . GLY H 1 142 ? -89.776 4.995 -22.836 1.00 49.97 119 GLY H O 1
ATOM 14495 N N . ALA H 1 143 ? -87.630 4.340 -22.956 1.00 47.85 120 ALA H N 1
ATOM 14496 C CA . ALA H 1 143 ? -87.129 5.578 -22.370 1.00 46.47 120 ALA H CA 1
ATOM 14497 C C . ALA H 1 143 ? -87.461 6.803 -23.222 1.00 47.25 120 ALA H C 1
ATOM 14498 O O . ALA H 1 143 ? -87.925 7.824 -22.701 1.00 49.91 120 ALA H O 1
ATOM 14500 N N . ILE H 1 144 ? -87.210 6.705 -24.526 1.00 46.48 121 ILE H N 1
ATOM 14501 C CA . ILE H 1 144 ? -87.388 7.840 -25.436 1.00 45.92 121 ILE H CA 1
ATOM 14502 C C . ILE H 1 144 ? -88.869 8.197 -25.583 1.00 44.22 121 ILE H C 1
ATOM 14503 O O . ILE H 1 144 ? -89.240 9.368 -25.519 1.00 43.85 121 ILE H O 1
ATOM 14508 N N . ASP H 1 145 ? -89.707 7.187 -25.765 1.00 45.63 122 ASP H N 1
ATOM 14509 C CA . ASP H 1 145 ? -91.157 7.403 -25.892 1.00 48.63 122 ASP H CA 1
ATOM 14510 C C . ASP H 1 145 ? -91.800 7.913 -24.594 1.00 50.45 122 ASP H C 1
ATOM 14511 O O . ASP H 1 145 ? -92.836 8.562 -24.640 1.00 50.70 122 ASP H O 1
ATOM 14516 N N . ALA H 1 146 ? -91.177 7.640 -23.448 1.00 50.51 123 ALA H N 1
ATOM 14517 C CA . ALA H 1 146 ? -91.612 8.230 -22.183 1.00 48.51 123 ALA H CA 1
ATOM 14518 C C . ALA H 1 146 ? -91.170 9.683 -22.063 1.00 50.21 123 ALA H C 1
ATOM 14519 O O . ALA H 1 146 ? -91.592 10.384 -21.140 1.00 49.64 123 ALA H O 1
ATOM 14521 N N . GLY H 1 147 ? -90.300 10.133 -22.966 1.00 48.96 124 GLY H N 1
ATOM 14522 C CA . GLY H 1 147 ? -89.858 11.531 -22.984 1.00 46.85 124 GLY H CA 1
ATOM 14523 C C . GLY H 1 147 ? -88.411 11.767 -22.580 1.00 45.55 124 GLY H C 1
ATOM 14524 O O . GLY H 1 147 ? -87.944 12.899 -22.610 1.00 46.85 124 GLY H O 1
ATOM 14525 N N . ALA H 1 148 ? -87.692 10.717 -22.192 1.00 45.54 125 ALA H N 1
ATOM 14526 C CA . ALA H 1 148 ? -86.273 10.868 -21.848 1.00 47.07 125 ALA H CA 1
ATOM 14527 C C . ALA H 1 148 ? -85.442 11.102 -23.106 1.00 47.83 125 ALA H C 1
ATOM 14528 O O . ALA H 1 148 ? -85.649 10.447 -24.120 1.00 47.99 125 ALA H O 1
ATOM 14530 N N . LYS H 1 149 ? -84.506 12.039 -23.021 1.00 46.06 126 LYS H N 1
ATOM 14531 C CA . LYS H 1 149 ? -83.525 12.264 -24.070 1.00 44.34 126 LYS H CA 1
ATOM 14532 C C . LYS H 1 149 ? -82.307 11.382 -23.826 1.00 42.84 126 LYS H C 1
ATOM 14533 O O . LYS H 1 149 ? -81.717 11.427 -22.755 1.00 42.19 126 LYS H O 1
ATOM 14539 N N . VAL H 1 150 ? -81.913 10.603 -24.823 1.00 41.79 127 VAL H N 1
ATOM 14540 C CA . VAL H 1 150 ? -80.708 9.777 -24.729 1.00 42.02 127 VAL H CA 1
ATOM 14541 C C . VAL H 1 150 ? -79.603 10.340 -25.620 1.00 42.83 127 VAL H C 1
ATOM 14542 O O . VAL H 1 150 ? -79.731 10.334 -26.841 1.00 42.20 127 VAL H O 1
ATOM 14546 N N . LEU H 1 151 ? -78.521 10.824 -25.011 1.00 43.10 128 LEU H N 1
ATOM 14547 C CA . LEU H 1 151 ? -77.358 11.308 -25.757 1.00 41.48 128 LEU H CA 1
ATOM 14548 C C . LEU H 1 151 ? -76.213 10.293 -25.659 1.00 43.82 128 LEU H C 1
ATOM 14549 O O . LEU H 1 151 ? -75.783 9.917 -24.547 1.00 39.65 128 LEU H O 1
ATOM 14554 N N . THR H 1 152 ? -75.728 9.848 -26.821 1.00 39.64 129 THR H N 1
ATOM 14555 C CA . THR H 1 152 ? -74.627 8.889 -26.893 1.00 37.88 129 THR H CA 1
ATOM 14556 C C . THR H 1 152 ? -73.369 9.589 -27.354 1.00 34.93 129 THR H C 1
ATOM 14557 O O . THR H 1 152 ? -73.421 10.726 -27.803 1.00 35.47 129 THR H O 1
ATOM 14561 N N . GLY H 1 153 ? -72.230 8.919 -27.224 1.00 34.49 130 GLY H N 1
ATOM 14562 C CA . GLY H 1 153 ? -70.945 9.541 -27.507 1.00 33.73 130 GLY H CA 1
ATOM 14563 C C . GLY H 1 153 ? -70.589 10.657 -26.543 1.00 35.12 130 GLY H C 1
ATOM 14564 O O . GLY H 1 153 ? -69.830 11.564 -26.906 1.00 32.28 130 GLY H O 1
ATOM 14565 N N . ILE H 1 154 ? -71.130 10.591 -25.318 1.00 35.41 131 ILE H N 1
ATOM 14566 C CA . ILE H 1 154 ? -70.909 11.616 -24.286 1.00 35.48 131 ILE H CA 1
ATOM 14567 C C . ILE H 1 154 ? -70.389 10.968 -23.004 1.00 34.54 131 ILE H C 1
ATOM 14568 O O . ILE H 1 154 ? -70.989 10.023 -22.492 1.00 33.92 131 ILE H O 1
ATOM 14573 N N . VAL H 1 155 ? -69.284 11.491 -22.488 1.00 33.23 132 VAL H N 1
ATOM 14574 C CA . VAL H 1 155 ? -68.663 10.949 -21.298 1.00 35.86 132 VAL H CA 1
ATOM 14575 C C . VAL H 1 155 ? -68.826 11.958 -20.185 1.00 35.30 132 VAL H C 1
ATOM 14576 O O . VAL H 1 155 ? -68.483 13.117 -20.352 1.00 34.68 132 VAL H O 1
ATOM 14580 N N . VAL H 1 156 ? -69.342 11.507 -19.046 1.00 35.80 133 VAL H N 1
ATOM 14581 C CA . VAL H 1 156 ? -69.309 12.324 -17.826 1.00 35.49 133 VAL H CA 1
ATOM 14582 C C . VAL H 1 156 ? -67.960 12.161 -17.159 1.00 33.90 133 VAL H C 1
ATOM 14583 O O . VAL H 1 156 ? -67.633 11.096 -16.653 1.00 35.88 133 VAL H O 1
ATOM 14587 N N . GLU H 1 157 ? -67.158 13.203 -17.163 1.00 35.50 134 GLU H N 1
ATOM 14588 C CA . GLU H 1 157 ? -65.831 13.099 -16.594 1.00 40.31 134 GLU H CA 1
ATOM 14589 C C . GLU H 1 157 ? -65.748 13.651 -15.170 1.00 40.84 134 GLU H C 1
ATOM 14590 O O . GLU H 1 157 ? -64.752 13.436 -14.496 1.00 40.92 134 GLU H O 1
ATOM 14596 N N . ASP H 1 158 ? -66.772 14.368 -14.711 1.00 39.28 135 ASP H N 1
ATOM 14597 C CA . ASP H 1 158 ? -66.712 14.978 -13.367 1.00 38.16 135 ASP H CA 1
ATOM 14598 C C . ASP H 1 158 ? -68.090 15.436 -12.931 1.00 36.77 135 ASP H C 1
ATOM 14599 O O . ASP H 1 158 ? -69.072 15.245 -13.653 1.00 36.20 135 ASP H O 1
ATOM 14604 N N . LEU H 1 159 ? -68.160 16.036 -11.749 1.00 38.42 136 LEU H N 1
ATOM 14605 C CA . LEU H 1 159 ? -69.418 16.579 -11.232 1.00 38.80 136 LEU H CA 1
ATOM 14606 C C . LEU H 1 159 ? -69.315 18.079 -11.030 1.00 37.42 136 LEU H C 1
ATOM 14607 O O . LEU H 1 159 ? -68.214 18.630 -10.875 1.00 37.64 136 LEU H O 1
ATOM 14612 N N . VAL H 1 160 ? -70.475 18.730 -11.107 1.00 38.41 137 VAL H N 1
ATOM 14613 C CA . VAL H 1 160 ? -70.631 20.117 -10.710 1.00 39.30 137 VAL H CA 1
ATOM 14614 C C . VAL H 1 160 ? -71.088 20.074 -9.251 1.00 38.19 137 VAL H C 1
ATOM 14615 O O . VAL H 1 160 ? -72.020 19.344 -8.918 1.00 36.88 137 VAL H O 1
ATOM 14619 N N . LEU H 1 161 ? -70.434 20.852 -8.401 1.00 38.80 138 LEU H N 1
ATOM 14620 C CA . LEU H 1 161 ? -70.736 20.856 -6.970 1.00 43.34 138 LEU H CA 1
ATOM 14621 C C . LEU H 1 161 ? -71.324 22.180 -6.495 1.00 46.31 138 LEU H C 1
ATOM 14622 O O . LEU H 1 161 ? -71.036 23.244 -7.050 1.00 46.44 138 LEU H O 1
ATOM 14627 N N . ARG H 1 162 ? -72.165 22.084 -5.470 1.00 49.41 139 ARG H N 1
ATOM 14628 C CA . ARG H 1 162 ? -72.582 23.236 -4.673 1.00 50.97 139 ARG H CA 1
ATOM 14629 C C . ARG H 1 162 ? -72.438 22.852 -3.196 1.00 55.59 139 ARG H C 1
ATOM 14630 O O . ARG H 1 162 ? -72.043 21.716 -2.879 1.00 49.65 139 ARG H O 1
ATOM 14638 N N . GLU H 1 163 ? -72.749 23.792 -2.300 1.00 59.86 140 GLU H N 1
ATOM 14639 C CA . GLU H 1 163 ? -72.676 23.541 -0.856 1.00 60.29 140 GLU H CA 1
ATOM 14640 C C . GLU H 1 163 ? -73.296 22.198 -0.498 1.00 53.06 140 GLU H C 1
ATOM 14641 O O . GLU H 1 163 ? -74.500 21.996 -0.653 1.00 50.37 140 GLU H O 1
ATOM 14647 N N . ASN H 1 164 ? -72.460 21.267 -0.061 1.00 51.57 141 ASN H N 1
ATOM 14648 C CA . ASN H 1 164 ? -72.926 19.955 0.372 1.00 55.83 141 ASN H CA 1
ATOM 14649 C C . ASN H 1 164 ? -73.755 19.147 -0.606 1.00 55.77 141 ASN H C 1
ATOM 14650 O O . ASN H 1 164 ? -74.566 18.312 -0.167 1.00 51.88 141 ASN H O 1
ATOM 14655 N N . ARG H 1 165 ? -73.569 19.360 -1.913 1.00 53.06 142 ARG H N 1
ATOM 14656 C CA . ARG H 1 165 ? -74.265 18.514 -2.884 1.00 51.94 142 ARG H CA 1
ATOM 14657 C C . ARG H 1 165 ? -73.727 18.553 -4.304 1.00 48.49 142 ARG H C 1
ATOM 14658 O O . ARG H 1 165 ? -72.995 19.464 -4.689 1.00 45.47 142 ARG H O 1
ATOM 14666 N N . VAL H 1 166 ? -74.151 17.549 -5.066 1.00 47.90 143 VAL H N 1
ATOM 14667 C CA . VAL H 1 166 ? -73.888 17.447 -6.495 1.00 49.17 143 VAL H CA 1
ATOM 14668 C C . VAL H 1 166 ? -75.026 18.158 -7.213 1.00 50.84 143 VAL H C 1
ATOM 14669 O O . VAL H 1 166 ? -76.192 17.854 -6.960 1.00 51.51 143 VAL H O 1
ATOM 14673 N N . ALA H 1 167 ? -74.685 19.096 -8.099 1.00 51.25 144 ALA H N 1
ATOM 14674 C CA . ALA H 1 167 ? -75.675 19.940 -8.779 1.00 51.21 144 ALA H CA 1
ATOM 14675 C C . ALA H 1 167 ? -75.629 19.837 -10.313 1.00 51.93 144 ALA H C 1
ATOM 14676 O O . ALA H 1 167 ? -76.213 20.674 -11.009 1.00 50.24 144 ALA H O 1
ATOM 14678 N N . GLY H 1 168 ? -74.939 18.825 -10.835 1.00 52.13 145 GLY H N 1
ATOM 14679 C CA . GLY H 1 168 ? -74.816 18.641 -12.282 1.00 49.72 145 GLY H CA 1
ATOM 14680 C C . GLY H 1 168 ? -73.655 17.760 -12.703 1.00 46.71 145 GLY H C 1
ATOM 14681 O O . GLY H 1 168 ? -72.945 17.197 -11.866 1.00 44.86 145 GLY H O 1
ATOM 14682 N N . VAL H 1 169 ? -73.461 17.659 -14.017 1.00 43.98 146 VAL H N 1
ATOM 14683 C CA . VAL H 1 169 ? -72.411 16.818 -14.592 1.00 41.54 146 VAL H CA 1
ATOM 14684 C C . VAL H 1 169 ? -71.517 17.598 -15.543 1.00 40.82 146 VAL H C 1
ATOM 14685 O O . VAL H 1 169 ? -71.951 18.546 -16.192 1.00 40.07 146 VAL H O 1
ATOM 14689 N N . VAL H 1 170 ? -70.254 17.180 -15.587 1.00 39.61 147 VAL H N 1
ATOM 14690 C CA . VAL H 1 170 ? -69.243 17.738 -16.459 1.00 37.89 147 VAL H CA 1
ATOM 14691 C C . VAL H 1 170 ? -69.064 16.753 -17.605 1.00 39.45 147 VAL H C 1
ATOM 14692 O O . VAL H 1 170 ? -68.705 15.591 -17.377 1.00 37.39 147 VAL H O 1
ATOM 14696 N N . ILE H 1 171 ? -69.347 17.208 -18.826 1.00 37.92 148 ILE H N 1
ATOM 14697 C CA . ILE H 1 171 ? -69.402 16.305 -19.978 1.00 39.34 148 ILE H CA 1
ATOM 14698 C C . ILE H 1 171 ? -68.359 16.646 -21.032 1.00 37.69 148 ILE H C 1
ATOM 14699 O O . ILE H 1 171 ? -67.998 17.828 -21.229 1.00 34.53 148 ILE H O 1
ATOM 14704 N N . ASN H 1 172 ? -67.860 15.587 -21.669 1.00 37.58 149 ASN H N 1
ATOM 14705 C CA . ASN H 1 172 ? -67.038 15.699 -22.865 1.00 36.18 149 ASN H CA 1
ATOM 14706 C C . ASN H 1 172 ? -67.507 14.658 -23.877 1.00 36.95 149 ASN H C 1
ATOM 14707 O O . ASN H 1 172 ? -68.364 13.818 -23.557 1.00 35.57 149 ASN H O 1
ATOM 14712 N N . SER H 1 173 ? -66.977 14.710 -25.099 1.00 36.08 150 SER H N 1
ATOM 14713 C CA . SER H 1 173 ? -67.359 13.709 -26.105 1.00 37.25 150 SER H CA 1
ATOM 14714 C C . SER H 1 173 ? -66.455 12.483 -26.008 1.00 34.30 150 SER H C 1
ATOM 14715 O O . SER H 1 173 ? -65.289 12.587 -25.654 1.00 32.47 150 SER H O 1
ATOM 14718 N N . TYR H 1 174 ? -67.023 11.329 -26.325 1.00 32.90 151 TYR H N 1
ATOM 14719 C CA . TYR H 1 174 ? -66.263 10.097 -26.449 1.00 34.25 151 TYR H CA 1
ATOM 14720 C C . TYR H 1 174 ? -65.155 10.237 -27.487 1.00 35.51 151 TYR H C 1
ATOM 14721 O O . TYR H 1 174 ? -64.029 9.775 -27.269 1.00 35.16 151 TYR H O 1
ATOM 14730 N N . ALA H 1 175 ? -65.463 10.897 -28.601 1.00 35.25 152 ALA H N 1
ATOM 14731 C CA . ALA H 1 175 ? -64.459 11.158 -29.626 1.00 35.54 152 ALA H CA 1
ATOM 14732 C C . ALA H 1 175 ? -63.245 11.869 -29.046 1.00 35.83 152 ALA H C 1
ATOM 14733 O O . ALA H 1 175 ? -62.103 11.442 -29.261 1.00 34.31 152 ALA H O 1
ATOM 14735 N N . ILE H 1 176 ? -63.479 12.960 -28.318 1.00 35.21 153 ILE H N 1
ATOM 14736 C CA . ILE H 1 176 ? -62.375 13.695 -27.695 1.00 36.29 153 ILE H CA 1
ATOM 14737 C C . ILE H 1 176 ? -61.603 12.814 -26.689 1.00 34.83 153 ILE H C 1
ATOM 14738 O O . ILE H 1 176 ? -60.384 12.818 -26.667 1.00 34.89 153 ILE H O 1
ATOM 14743 N N . GLU H 1 177 ? -62.318 12.040 -25.889 1.00 35.96 154 GLU H N 1
ATOM 14744 C CA . GLU H 1 177 ? -61.681 11.160 -24.913 1.00 36.13 154 GLU H CA 1
ATOM 14745 C C . GLU H 1 177 ? -60.821 10.107 -25.605 1.00 36.49 154 GLU H C 1
ATOM 14746 O O . GLU H 1 177 ? -59.661 9.951 -25.290 1.00 35.35 154 GLU H O 1
ATOM 14752 N N . LYS H 1 178 ? -61.408 9.383 -26.544 1.00 35.69 155 LYS H N 1
ATOM 14753 C CA . LYS H 1 178 ? -60.708 8.300 -27.225 1.00 35.90 155 LYS H CA 1
ATOM 14754 C C . LYS H 1 178 ? -59.563 8.812 -28.099 1.00 36.44 155 LYS H C 1
ATOM 14755 O O . LYS H 1 178 ? -58.540 8.159 -28.220 1.00 36.85 155 LYS H O 1
ATOM 14761 N N . ALA H 1 179 ? -59.725 9.994 -28.693 1.00 34.97 156 ALA H N 1
ATOM 14762 C CA . ALA H 1 179 ? -58.644 10.619 -29.457 1.00 35.94 156 ALA H CA 1
ATOM 14763 C C . ALA H 1 179 ? -57.514 11.163 -28.574 1.00 37.20 156 ALA H C 1
ATOM 14764 O O . ALA H 1 179 ? -56.425 11.418 -29.072 1.00 39.62 156 ALA H O 1
ATOM 14766 N N . GLY H 1 180 ? -57.778 11.370 -27.280 1.00 37.45 157 GLY H N 1
ATOM 14767 C CA . GLY H 1 180 ? -56.758 11.867 -26.346 1.00 35.77 157 GLY H CA 1
ATOM 14768 C C . GLY H 1 180 ? -56.467 13.358 -26.463 1.00 37.07 157 GLY H C 1
ATOM 14769 O O . GLY H 1 180 ? -55.407 13.821 -26.048 1.00 38.10 157 GLY H O 1
ATOM 14770 N N . LEU H 1 181 ? -57.412 14.127 -26.994 1.00 37.09 158 LEU H N 1
ATOM 14771 C CA . LEU H 1 181 ? -57.191 15.553 -27.246 1.00 38.62 158 LEU H CA 1
ATOM 14772 C C . LEU H 1 181 ? -57.385 16.341 -25.964 1.00 40.95 158 LEU H C 1
ATOM 14773 O O . LEU H 1 181 ? -58.234 15.993 -25.156 1.00 42.13 158 LEU H O 1
ATOM 14778 N N . HIS H 1 182 ? -56.607 17.403 -25.786 1.00 44.59 159 HIS H N 1
ATOM 14779 C CA . HIS H 1 182 ? -56.648 18.198 -24.553 1.00 47.58 159 HIS H CA 1
ATOM 14780 C C . HIS H 1 182 ? -57.666 19.326 -24.716 1.00 42.32 159 HIS H C 1
ATOM 14781 O O . HIS H 1 182 ? -57.328 20.463 -25.061 1.00 43.57 159 HIS H O 1
ATOM 14788 N N . ILE H 1 183 ? -58.923 18.980 -24.480 1.00 39.10 160 ILE H N 1
ATOM 14789 C CA . ILE H 1 183 ? -60.044 19.876 -24.702 1.00 39.57 160 ILE H CA 1
ATOM 14790 C C . ILE H 1 183 ? -60.964 19.907 -23.485 1.00 37.50 160 ILE H C 1
ATOM 14791 O O . ILE H 1 183 ? -61.358 18.885 -22.956 1.00 33.87 160 ILE H O 1
ATOM 14796 N N . ASP H 1 184 ? -61.344 21.104 -23.074 1.00 38.70 161 ASP H N 1
ATOM 14797 C CA . ASP H 1 184 ? -62.155 21.266 -21.877 1.00 37.73 161 ASP H CA 1
ATOM 14798 C C . ASP H 1 184 ? -63.575 20.768 -22.065 1.00 37.05 161 ASP H C 1
ATOM 14799 O O . ASP H 1 184 ? -64.073 20.717 -23.188 1.00 36.59 161 ASP H O 1
ATOM 14804 N N . PRO H 1 185 ? -64.231 20.370 -20.958 1.00 36.59 162 PRO H N 1
ATOM 14805 C CA . PRO H 1 185 ? -65.615 19.901 -21.001 1.00 36.67 162 PRO H CA 1
ATOM 14806 C C . PRO H 1 185 ? -66.611 21.052 -20.963 1.00 36.16 162 PRO H C 1
ATOM 14807 O O . PRO H 1 185 ? -66.207 22.201 -20.827 1.00 35.86 162 PRO H O 1
ATOM 14811 N N . ILE H 1 186 ? -67.893 20.724 -21.093 1.00 36.67 163 ILE H N 1
ATOM 14812 C CA . ILE H 1 186 ? -68.989 21.659 -20.791 1.00 38.66 163 ILE H CA 1
ATOM 14813 C C . ILE H 1 186 ? -69.853 20.996 -19.713 1.00 37.34 163 ILE H C 1
ATOM 14814 O O . ILE H 1 186 ? -69.447 19.966 -19.163 1.00 36.40 163 ILE H O 1
ATOM 14819 N N . THR H 1 187 ? -71.015 21.580 -19.405 1.00 37.80 164 THR H N 1
ATOM 14820 C CA . THR H 1 187 ? -71.821 21.136 -18.263 1.00 39.99 164 THR H CA 1
ATOM 14821 C C . THR H 1 187 ? -73.294 20.997 -18.559 1.00 40.70 164 THR H C 1
ATOM 14822 O O . THR H 1 187 ? -73.832 21.671 -19.437 1.00 42.43 164 THR H O 1
ATOM 14826 N N . ILE H 1 188 ? -73.927 20.088 -17.827 1.00 39.59 165 ILE H N 1
ATOM 14827 C CA . ILE H 1 188 ? -75.375 19.993 -17.762 1.00 39.35 165 ILE H CA 1
ATOM 14828 C C . ILE H 1 188 ? -75.784 20.142 -16.294 1.00 41.96 165 ILE H C 1
ATOM 14829 O O . ILE H 1 188 ? -75.340 19.366 -15.443 1.00 40.92 165 ILE H O 1
ATOM 14834 N N . THR H 1 189 ? -76.618 21.138 -16.002 1.00 42.93 166 THR H N 1
ATOM 14835 C CA . THR H 1 189 ? -77.119 21.366 -14.655 1.00 42.44 166 THR H CA 1
ATOM 14836 C C . THR H 1 189 ? -78.284 20.428 -14.388 1.00 42.87 166 THR H C 1
ATOM 14837 O O . THR H 1 189 ? -79.137 20.216 -15.249 1.00 44.47 166 THR H O 1
ATOM 14841 N N . ALA H 1 190 ? -78.312 19.852 -13.190 1.00 43.02 167 ALA H N 1
ATOM 14842 C CA . ALA H 1 190 ? -79.363 18.911 -12.815 1.00 43.97 167 ALA H CA 1
ATOM 14843 C C . ALA H 1 190 ? -79.703 19.015 -11.331 1.00 45.31 167 ALA H C 1
ATOM 14844 O O . ALA H 1 190 ? -78.849 19.337 -10.511 1.00 45.06 167 ALA H O 1
ATOM 14846 N N . LYS H 1 191 ? -80.952 18.733 -10.993 1.00 47.20 168 LYS H N 1
ATOM 14847 C CA . LYS H 1 191 ? -81.351 18.647 -9.591 1.00 50.24 168 LYS H CA 1
ATOM 14848 C C . LYS H 1 191 ? -80.820 17.355 -8.996 1.00 47.93 168 LYS H C 1
ATOM 14849 O O . LYS H 1 191 ? -80.338 17.345 -7.866 1.00 46.25 168 LYS H O 1
ATOM 14855 N N . TYR H 1 192 ? -80.925 16.272 -9.766 1.00 48.21 169 TYR H N 1
ATOM 14856 C CA . TYR H 1 192 ? -80.368 14.979 -9.388 1.00 48.54 169 TYR H CA 1
ATOM 14857 C C . TYR H 1 192 ? -79.525 14.353 -10.510 1.00 48.30 169 TYR H C 1
ATOM 14858 O O . TYR H 1 192 ? -79.836 14.488 -11.697 1.00 45.21 169 TYR H O 1
ATOM 14867 N N . VAL H 1 193 ? -78.445 13.689 -10.104 1.00 44.61 170 VAL H N 1
ATOM 14868 C CA . VAL H 1 193 ? -77.588 12.916 -10.990 1.00 43.32 170 VAL H CA 1
ATOM 14869 C C . VAL H 1 193 ? -77.649 11.456 -10.553 1.00 44.27 170 VAL H C 1
ATOM 14870 O O . VAL H 1 193 ? -77.724 11.163 -9.359 1.00 44.27 170 VAL H O 1
ATOM 14874 N N . VAL H 1 194 ? -77.635 10.543 -11.516 1.00 44.17 171 VAL H N 1
ATOM 14875 C CA . VAL H 1 194 ? -77.659 9.117 -11.226 1.00 44.51 171 VAL H CA 1
ATOM 14876 C C . VAL H 1 194 ? -76.428 8.457 -11.840 1.00 44.39 171 VAL H C 1
ATOM 14877 O O . VAL H 1 194 ? -76.201 8.580 -13.046 1.00 46.84 171 VAL H O 1
ATOM 14881 N N . ASP H 1 195 ? -75.646 7.765 -11.018 1.00 39.61 172 ASP H N 1
ATOM 14882 C CA . ASP H 1 195 ? -74.582 6.908 -11.513 1.00 38.71 172 ASP H CA 1
ATOM 14883 C C . ASP H 1 195 ? -75.178 5.545 -11.824 1.00 38.00 172 ASP H C 1
ATOM 14884 O O . ASP H 1 195 ? -75.441 4.747 -10.921 1.00 37.98 172 ASP H O 1
ATOM 14889 N N . ALA H 1 196 ? -75.413 5.299 -13.112 1.00 36.38 173 ALA H N 1
ATOM 14890 C CA . ALA H 1 196 ? -75.834 3.991 -13.607 1.00 36.17 173 ALA H CA 1
ATOM 14891 C C . ALA H 1 196 ? -74.772 3.419 -14.561 1.00 37.63 173 ALA H C 1
ATOM 14892 O O . ALA H 1 196 ? -75.096 2.776 -15.563 1.00 37.23 173 ALA H O 1
ATOM 14894 N N . THR H 1 197 ? -73.508 3.627 -14.210 1.00 38.98 174 THR H N 1
ATOM 14895 C CA . THR H 1 197 ? -72.385 3.337 -15.091 1.00 36.69 174 THR H CA 1
ATOM 14896 C C . THR H 1 197 ? -71.835 1.927 -14.995 1.00 35.64 174 THR H C 1
ATOM 14897 O O . THR H 1 197 ? -70.801 1.648 -15.586 1.00 33.50 174 THR H O 1
ATOM 14901 N N . GLY H 1 198 ? -72.499 1.047 -14.254 1.00 36.11 175 GLY H N 1
ATOM 14902 C CA . GLY H 1 198 ? -72.114 -0.359 -14.201 1.00 35.53 175 GLY H CA 1
ATOM 14903 C C . GLY H 1 198 ? -71.005 -0.642 -13.202 1.00 38.32 175 GLY H C 1
ATOM 14904 O O . GLY H 1 198 ? -70.795 0.127 -12.263 1.00 36.63 175 GLY H O 1
ATOM 14905 N N . HIS H 1 199 ? -70.269 -1.726 -13.447 1.00 36.70 176 HIS H N 1
ATOM 14906 C CA . HIS H 1 199 ? -69.221 -2.204 -12.543 1.00 39.43 176 HIS H CA 1
ATOM 14907 C C . HIS H 1 199 ? -68.267 -1.158 -12.001 1.00 40.10 176 HIS H C 1
ATOM 14908 O O . HIS H 1 199 ? -67.844 -1.257 -10.849 1.00 37.39 176 HIS H O 1
ATOM 14915 N N . ASP H 1 200 ? -67.908 -0.171 -12.817 1.00 38.68 177 ASP H N 1
ATOM 14916 C CA . ASP H 1 200 ? -66.892 0.804 -12.412 1.00 41.25 177 ASP H CA 1
ATOM 14917 C C . ASP H 1 200 ? -67.399 1.915 -11.498 1.00 40.05 177 ASP H C 1
ATOM 14918 O O . ASP H 1 200 ? -66.583 2.608 -10.895 1.00 41.05 177 ASP H O 1
ATOM 14923 N N . ALA H 1 201 ? -68.716 2.107 -11.414 1.00 39.64 178 ALA H N 1
ATOM 14924 C CA . ALA H 1 201 ? -69.289 3.214 -10.646 1.00 38.53 178 ALA H CA 1
ATOM 14925 C C . ALA H 1 201 ? -68.460 4.462 -10.855 1.00 38.45 178 ALA H C 1
ATOM 14926 O O . ALA H 1 201 ? -67.908 5.019 -9.902 1.00 37.35 178 ALA H O 1
ATOM 14928 N N . SER H 1 202 ? -68.348 4.901 -12.105 1.00 39.00 179 SER H N 1
ATOM 14929 C CA . SER H 1 202 ? -67.291 5.864 -12.441 1.00 37.17 179 SER H CA 1
ATOM 14930 C C . SER H 1 202 ? -67.602 7.270 -11.935 1.00 33.59 179 SER H C 1
ATOM 14931 O O . SER H 1 202 ? -66.697 8.064 -11.656 1.00 33.75 179 SER H O 1
ATOM 14934 N N . VAL H 1 203 ? -68.873 7.587 -11.779 1.00 32.90 180 VAL H N 1
ATOM 14935 C CA . VAL H 1 203 ? -69.224 8.915 -11.305 1.00 36.35 180 VAL H CA 1
ATOM 14936 C C . VAL H 1 203 ? -68.962 9.021 -9.792 1.00 36.24 180 VAL H C 1
ATOM 14937 O O . VAL H 1 203 ? -68.288 9.931 -9.328 1.00 34.64 180 VAL H O 1
ATOM 14941 N N . VAL H 1 204 ? -69.472 8.065 -9.033 1.00 36.57 181 VAL H N 1
ATOM 14942 C CA . VAL H 1 204 ? -69.224 8.055 -7.595 1.00 38.21 181 VAL H CA 1
ATOM 14943 C C . VAL H 1 204 ? -67.729 7.936 -7.339 1.00 37.43 181 VAL H C 1
ATOM 14944 O O . VAL H 1 204 ? -67.199 8.618 -6.470 1.00 35.62 181 VAL H O 1
ATOM 14948 N N . THR H 1 205 ? -67.047 7.089 -8.110 1.00 37.72 182 THR H N 1
ATOM 14949 C CA . THR H 1 205 ? -65.597 6.929 -7.962 1.00 36.87 182 THR H CA 1
ATOM 14950 C C . THR H 1 205 ? -64.864 8.267 -8.152 1.00 37.19 182 THR H C 1
ATOM 14951 O O . THR H 1 205 ? -63.981 8.622 -7.370 1.00 38.06 182 THR H O 1
ATOM 14955 N N . THR H 1 206 ? -65.238 9.013 -9.179 1.00 36.84 183 THR H N 1
ATOM 14956 C CA . THR H 1 206 ? -64.606 10.307 -9.455 1.00 38.23 183 THR H CA 1
ATOM 14957 C C . THR H 1 206 ? -64.878 11.320 -8.334 1.00 36.64 183 THR H C 1
ATOM 14958 O O . THR H 1 206 ? -63.970 12.027 -7.887 1.00 37.12 183 THR H O 1
ATOM 14962 N N . LEU H 1 207 ? -66.125 11.399 -7.893 1.00 36.97 184 LEU H N 1
ATOM 14963 C CA . LEU H 1 207 ? -66.473 12.274 -6.771 1.00 39.77 184 LEU H CA 1
ATOM 14964 C C . LEU H 1 207 ? -65.586 11.960 -5.568 1.00 38.39 184 LEU H C 1
ATOM 14965 O O . LEU H 1 207 ? -64.974 12.857 -4.994 1.00 37.17 184 LEU H O 1
ATOM 14970 N N . SER H 1 208 ? -65.482 10.681 -5.229 1.00 39.38 185 SER H N 1
ATOM 14971 C CA . SER H 1 208 ? -64.749 10.282 -4.034 1.00 43.00 185 SER H CA 1
ATOM 14972 C C . SER H 1 208 ? -63.264 10.522 -4.178 1.00 42.00 185 SER H C 1
ATOM 14973 O O . SER H 1 208 ? -62.632 10.925 -3.214 1.00 39.54 185 SER H O 1
ATOM 14976 N N . ARG H 1 209 ? -62.720 10.305 -5.380 1.00 40.69 186 ARG H N 1
ATOM 14977 C CA . ARG H 1 209 ? -61.285 10.467 -5.631 1.00 40.73 186 ARG H CA 1
ATOM 14978 C C . ARG H 1 209 ? -60.863 11.939 -5.573 1.00 38.96 186 ARG H C 1
ATOM 14979 O O . ARG H 1 209 ? -59.847 12.287 -4.968 1.00 36.50 186 ARG H O 1
ATOM 14987 N N . LYS H 1 210 ? -61.626 12.806 -6.219 1.00 37.69 187 LYS H N 1
ATOM 14988 C CA . LYS H 1 210 ? -61.207 14.203 -6.362 1.00 38.24 187 LYS H CA 1
ATOM 14989 C C . LYS H 1 210 ? -61.571 15.065 -5.143 1.00 37.97 187 LYS H C 1
ATOM 14990 O O . LYS H 1 210 ? -61.017 16.157 -4.944 1.00 34.61 187 LYS H O 1
ATOM 14996 N N . ASN H 1 211 ? -62.510 14.576 -4.339 1.00 39.39 188 ASN H N 1
ATOM 14997 C CA . ASN H 1 211 ? -62.969 15.297 -3.151 1.00 39.39 188 ASN H CA 1
ATOM 14998 C C . ASN H 1 211 ? -62.876 14.352 -1.943 1.00 41.05 188 ASN H C 1
ATOM 14999 O O . ASN H 1 211 ? -63.891 13.909 -1.397 1.00 38.89 188 ASN H O 1
ATOM 15004 N N . PRO H 1 212 ? -61.641 14.006 -1.547 1.00 43.21 189 PRO H N 1
ATOM 15005 C CA . PRO H 1 212 ? -61.434 12.992 -0.502 1.00 46.57 189 PRO H CA 1
ATOM 15006 C C . PRO H 1 212 ? -62.043 13.394 0.854 1.00 48.91 189 PRO H C 1
ATOM 15007 O O . PRO H 1 212 ? -62.512 12.541 1.618 1.00 50.40 189 PRO H O 1
ATOM 15011 N N . GLU H 1 213 ? -62.084 14.690 1.126 1.00 49.63 190 GLU H N 1
ATOM 15012 C CA . GLU H 1 213 ? -62.650 15.182 2.380 1.00 53.99 190 GLU H CA 1
ATOM 15013 C C . GLU H 1 213 ? -64.137 14.868 2.561 1.00 51.10 190 GLU H C 1
ATOM 15014 O O . GLU H 1 213 ? -64.648 14.986 3.655 1.00 54.24 190 GLU H O 1
ATOM 15020 N N . LEU H 1 214 ? -64.826 14.457 1.505 1.00 50.60 191 LEU H N 1
ATOM 15021 C CA . LEU H 1 214 ? -66.196 13.973 1.644 1.00 48.30 191 LEU H CA 1
ATOM 15022 C C . LEU H 1 214 ? -66.255 12.606 2.307 1.00 47.05 191 LEU H C 1
ATOM 15023 O O . LEU H 1 214 ? -67.322 12.173 2.702 1.00 45.72 191 LEU H O 1
ATOM 15028 N N . GLY H 1 215 ? -65.131 11.899 2.381 1.00 50.42 192 GLY H N 1
ATOM 15029 C CA . GLY H 1 215 ? -65.106 10.580 3.029 1.00 50.87 192 GLY H CA 1
ATOM 15030 C C . GLY H 1 215 ? -65.905 9.494 2.326 1.00 50.38 192 GLY H C 1
ATOM 15031 O O . GLY H 1 215 ? -66.314 8.525 2.953 1.00 48.43 192 GLY H O 1
ATOM 15032 N N . LEU H 1 216 ? -66.123 9.636 1.023 1.00 50.12 193 LEU H N 1
ATOM 15033 C CA . LEU H 1 216 ? -66.752 8.568 0.250 1.00 48.93 193 LEU H CA 1
ATOM 15034 C C . LEU H 1 216 ? -65.719 7.527 -0.150 1.00 49.08 193 LEU H C 1
ATOM 15035 O O . LEU H 1 216 ? -64.546 7.830 -0.287 1.00 49.23 193 LEU H O 1
ATOM 15040 N N . GLU H 1 217 ? -66.168 6.295 -0.335 1.00 51.00 194 GLU H N 1
ATOM 15041 C CA . GLU H 1 217 ? -65.294 5.223 -0.774 1.00 51.52 194 GLU H CA 1
ATOM 15042 C C . GLU H 1 217 ? -66.058 4.295 -1.684 1.00 47.87 194 GLU H C 1
ATOM 15043 O O . GLU H 1 217 ? -67.244 4.042 -1.474 1.00 49.39 194 GLU H O 1
ATOM 15049 N N . VAL H 1 218 ? -65.383 3.802 -2.711 1.00 45.31 195 VAL H N 1
ATOM 15050 C CA . VAL H 1 218 ? -65.963 2.806 -3.602 1.00 43.78 195 VAL H CA 1
ATOM 15051 C C . VAL H 1 218 ? -65.099 1.566 -3.476 1.00 42.40 195 VAL H C 1
ATOM 15052 O O . VAL H 1 218 ? -64.059 1.479 -4.102 1.00 42.72 195 VAL H O 1
ATOM 15056 N N . PRO H 1 219 ? -65.508 0.614 -2.628 1.00 42.67 196 PRO H N 1
ATOM 15057 C CA . PRO H 1 219 ? -64.693 -0.580 -2.432 1.00 40.72 196 PRO H CA 1
ATOM 15058 C C . PRO H 1 219 ? -64.699 -1.507 -3.639 1.00 40.78 196 PRO H C 1
ATOM 15059 O O . PRO H 1 219 ? -63.750 -2.245 -3.848 1.00 38.94 196 PRO H O 1
ATOM 15063 N N . GLY H 1 220 ? -65.765 -1.476 -4.420 1.00 39.41 197 GLY H N 1
ATOM 15064 C CA . GLY H 1 220 ? -65.895 -2.399 -5.535 1.00 39.95 197 GLY H CA 1
ATOM 15065 C C . GLY H 1 220 ? -66.651 -3.636 -5.121 1.00 41.86 197 GLY H C 1
ATOM 15066 O O . GLY H 1 220 ? -66.751 -3.957 -3.928 1.00 42.25 197 GLY H O 1
ATOM 15067 N N . GLU H 1 221 ? -67.185 -4.329 -6.123 1.00 39.90 198 GLU H N 1
ATOM 15068 C CA . GLU H 1 221 ? -68.014 -5.500 -5.920 1.00 40.42 198 GLU H CA 1
ATOM 15069 C C . GLU H 1 221 ? -67.258 -6.672 -5.303 1.00 40.04 198 GLU H C 1
ATOM 15070 O O . GLU H 1 221 ? -66.035 -6.741 -5.350 1.00 37.48 198 GLU H O 1
ATOM 15076 N N . LYS H 1 222 ? -68.022 -7.609 -4.764 1.00 40.95 199 LYS H N 1
ATOM 15077 C CA . LYS H 1 222 ? -67.484 -8.887 -4.316 1.00 43.20 199 LYS H CA 1
ATOM 15078 C C . LYS H 1 222 ? -67.613 -9.886 -5.447 1.00 39.53 199 LYS H C 1
ATOM 15079 O O . LYS H 1 222 ? -68.158 -9.569 -6.505 1.00 43.24 199 LYS H O 1
ATOM 15085 N N . SER H 1 223 ? -67.117 -11.094 -5.228 1.00 37.08 200 SER H N 1
ATOM 15086 C CA . SER H 1 223 ? -67.219 -12.151 -6.231 1.00 37.81 200 SER H CA 1
ATOM 15087 C C . SER H 1 223 ? -68.671 -12.588 -6.443 1.00 38.02 200 SER H C 1
ATOM 15088 O O . SER H 1 223 ? -69.593 -11.993 -5.886 1.00 39.55 200 SER H O 1
ATOM 15091 N N . MET H 1 224 ? -68.892 -13.593 -7.282 1.00 38.92 201 MET H N 1
ATOM 15092 C CA . MET H 1 224 ? -70.262 -13.905 -7.681 1.00 39.78 201 MET H CA 1
ATOM 15093 C C . MET H 1 224 ? -71.012 -14.743 -6.648 1.00 39.02 201 MET H C 1
ATOM 15094 O O . MET H 1 224 ? -70.554 -15.805 -6.245 1.00 37.63 201 MET H O 1
ATOM 15099 N N . TRP H 1 225 ? -72.179 -14.240 -6.263 1.00 39.44 202 TRP H N 1
ATOM 15100 C CA . TRP H 1 225 ? -73.167 -14.977 -5.484 1.00 42.63 202 TRP H CA 1
ATOM 15101 C C . TRP H 1 225 ? -74.501 -14.374 -5.900 1.00 40.15 202 TRP H C 1
ATOM 15102 O O . TRP H 1 225 ? -74.911 -13.323 -5.392 1.00 40.19 202 TRP H O 1
ATOM 15113 N N . ALA H 1 226 ? -75.163 -15.027 -6.847 1.00 40.82 203 ALA H N 1
ATOM 15114 C CA . ALA H 1 226 ? -76.246 -14.397 -7.586 1.00 43.81 203 ALA H CA 1
ATOM 15115 C C . ALA H 1 226 ? -77.396 -13.973 -6.693 1.00 47.66 203 ALA H C 1
ATOM 15116 O O . ALA H 1 226 ? -77.886 -12.842 -6.791 1.00 44.67 203 ALA H O 1
ATOM 15118 N N . GLU H 1 227 ? -77.834 -14.880 -5.825 1.00 50.57 204 GLU H N 1
ATOM 15119 C CA . GLU H 1 227 ? -78.983 -14.584 -4.973 1.00 52.89 204 GLU H CA 1
ATOM 15120 C C . GLU H 1 227 ? -78.690 -13.439 -4.028 1.00 47.15 204 GLU H C 1
ATOM 15121 O O . GLU H 1 227 ? -79.485 -12.511 -3.914 1.00 49.99 204 GLU H O 1
ATOM 15127 N N . LYS H 1 228 ? -77.536 -13.485 -3.373 1.00 48.77 205 LYS H N 1
ATOM 15128 C CA . LYS H 1 228 ? -77.144 -12.402 -2.466 1.00 50.70 205 LYS H CA 1
ATOM 15129 C C . LYS H 1 228 ? -76.887 -11.093 -3.205 1.00 50.02 205 LYS H C 1
ATOM 15130 O O . LYS H 1 228 ? -77.205 -10.019 -2.705 1.00 45.08 205 LYS H O 1
ATOM 15136 N N . GLY H 1 229 ? -76.306 -11.182 -4.399 1.00 50.28 206 GLY H N 1
ATOM 15137 C CA . GLY H 1 229 ? -76.054 -9.988 -5.196 1.00 45.64 206 GLY H CA 1
ATOM 15138 C C . GLY H 1 229 ? -77.335 -9.305 -5.632 1.00 43.41 206 GLY H C 1
ATOM 15139 O O . GLY H 1 229 ? -77.473 -8.093 -5.487 1.00 42.82 206 GLY H O 1
ATOM 15140 N N . GLU H 1 230 ? -78.275 -10.086 -6.161 1.00 43.95 207 GLU H N 1
ATOM 15141 C CA . GLU H 1 230 ? -79.545 -9.537 -6.628 1.00 46.79 207 GLU H CA 1
ATOM 15142 C C . GLU H 1 230 ? -80.305 -8.830 -5.514 1.00 48.46 207 GLU H C 1
ATOM 15143 O O . GLU H 1 230 ? -80.845 -7.744 -5.723 1.00 53.08 207 GLU H O 1
ATOM 15149 N N . ASN H 1 231 ? -80.348 -9.436 -4.330 1.00 50.23 208 ASN H N 1
ATOM 15150 C CA . ASN H 1 231 ? -81.145 -8.876 -3.230 1.00 52.79 208 ASN H CA 1
ATOM 15151 C C . ASN H 1 231 ? -80.465 -7.708 -2.520 1.00 54.54 208 ASN H C 1
ATOM 15152 O O . ASN H 1 231 ? -81.140 -6.871 -1.919 1.00 61.61 208 ASN H O 1
ATOM 15157 N N . ALA H 1 232 ? -79.139 -7.624 -2.623 1.00 52.68 209 ALA H N 1
ATOM 15158 C CA . ALA H 1 232 ? -78.408 -6.474 -2.087 1.00 50.50 209 ALA H CA 1
ATOM 15159 C C . ALA H 1 232 ? -78.671 -5.189 -2.873 1.00 48.45 209 ALA H C 1
ATOM 15160 O O . ALA H 1 232 ? -78.560 -4.098 -2.326 1.00 46.03 209 ALA H O 1
ATOM 15162 N N . LEU H 1 233 ? -79.026 -5.324 -4.147 1.00 51.11 210 LEU H N 1
ATOM 15163 C CA . LEU H 1 233 ? -79.189 -4.166 -5.040 1.00 53.54 210 LEU H CA 1
ATOM 15164 C C . LEU H 1 233 ? -80.244 -3.172 -4.583 1.00 55.05 210 LEU H C 1
ATOM 15165 O O . LEU H 1 233 ? -80.060 -1.964 -4.701 1.00 55.57 210 LEU H O 1
ATOM 15170 N N . LEU H 1 234 ? -81.346 -3.677 -4.050 1.00 58.99 211 LEU H N 1
ATOM 15171 C CA . LEU H 1 234 ? -82.448 -2.808 -3.659 1.00 61.26 211 LEU H CA 1
ATOM 15172 C C . LEU H 1 234 ? -82.058 -1.968 -2.459 1.00 58.47 211 LEU H C 1
ATOM 15173 O O . LEU H 1 234 ? -82.362 -0.780 -2.404 1.00 59.94 211 LEU H O 1
ATOM 15178 N N . ARG H 1 235 ? -81.350 -2.581 -1.517 1.00 58.83 212 ARG H N 1
ATOM 15179 C CA . ARG H 1 235 ? -80.827 -1.861 -0.360 1.00 57.86 212 ARG H CA 1
ATOM 15180 C C . ARG H 1 235 ? -79.749 -0.876 -0.797 1.00 52.78 212 ARG H C 1
ATOM 15181 O O . ARG H 1 235 ? -79.646 0.228 -0.271 1.00 48.17 212 ARG H O 1
ATOM 15189 N N . ASN H 1 236 ? -78.940 -1.284 -1.770 1.00 51.79 213 ASN H N 1
ATOM 15190 C CA . ASN H 1 236 ? -77.805 -0.475 -2.223 1.00 47.01 213 ASN H CA 1
ATOM 15191 C C . ASN H 1 236 ? -78.159 0.642 -3.211 1.00 46.04 213 ASN H C 1
ATOM 15192 O O . ASN H 1 236 ? -77.328 1.515 -3.491 1.00 44.99 213 ASN H O 1
ATOM 15197 N N . THR H 1 237 ? -79.392 0.633 -3.709 1.00 43.95 214 THR H N 1
ATOM 15198 C CA . THR H 1 237 ? -79.871 1.686 -4.596 1.00 44.05 214 THR H CA 1
ATOM 15199 C C . THR H 1 237 ? -80.341 2.875 -3.768 1.00 46.40 214 THR H C 1
ATOM 15200 O O . THR H 1 237 ? -81.426 2.842 -3.198 1.00 49.86 214 THR H O 1
ATOM 15204 N N . ARG H 1 238 ? -79.542 3.934 -3.715 1.00 49.28 215 ARG H N 1
ATOM 15205 C CA . ARG H 1 238 ? -79.852 5.067 -2.851 1.00 49.55 215 ARG H CA 1
ATOM 15206 C C . ARG H 1 238 ? -79.017 6.300 -3.144 1.00 48.30 215 ARG H C 1
ATOM 15207 O O . ARG H 1 238 ? -78.157 6.292 -4.028 1.00 45.59 215 ARG H O 1
ATOM 15215 N N . GLU H 1 239 ? -79.290 7.363 -2.392 1.00 44.29 216 GLU H N 1
ATOM 15216 C CA . GLU H 1 239 ? -78.567 8.610 -2.518 1.00 46.76 216 GLU H CA 1
ATOM 15217 C C . GLU H 1 239 ? -77.256 8.507 -1.762 1.00 48.12 216 GLU H C 1
ATOM 15218 O O . GLU H 1 239 ? -77.253 8.480 -0.536 1.00 47.88 216 GLU H O 1
ATOM 15224 N N . VAL H 1 240 ? -76.149 8.445 -2.498 1.00 47.81 217 VAL H N 1
ATOM 15225 C CA . VAL H 1 240 ? -74.814 8.272 -1.909 1.00 48.06 217 VAL H CA 1
ATOM 15226 C C . VAL H 1 240 ? -74.306 9.551 -1.274 1.00 44.57 217 VAL H C 1
ATOM 15227 O O . VAL H 1 240 ? -73.505 9.516 -0.360 1.00 45.03 217 VAL H O 1
ATOM 15231 N N . TYR H 1 241 ? -74.717 10.675 -1.829 1.00 41.77 218 TYR H N 1
ATOM 15232 C CA . TYR H 1 241 ? -74.284 11.977 -1.388 1.00 40.92 218 TYR H CA 1
ATOM 15233 C C . TYR H 1 241 ? -75.398 12.863 -1.904 1.00 42.40 218 TYR H C 1
ATOM 15234 O O . TYR H 1 241 ? -76.059 12.489 -2.873 1.00 40.56 218 TYR H O 1
ATOM 15243 N N . PRO H 1 242 ? -75.662 14.000 -1.246 1.00 45.49 219 PRO H N 1
ATOM 15244 C CA . PRO H 1 242 ? -76.854 14.731 -1.682 1.00 46.65 219 PRO H CA 1
ATOM 15245 C C . PRO H 1 242 ? -76.774 15.133 -3.155 1.00 46.37 219 PRO H C 1
ATOM 15246 O O . PRO H 1 242 ? -75.797 15.749 -3.577 1.00 48.15 219 PRO H O 1
ATOM 15250 N N . GLY H 1 243 ? -77.801 14.770 -3.913 1.00 45.41 220 GLY H N 1
ATOM 15251 C CA . GLY H 1 243 ? -77.871 15.080 -5.336 1.00 48.97 220 GLY H CA 1
ATOM 15252 C C . GLY H 1 243 ? -77.398 13.951 -6.246 1.00 47.16 220 GLY H C 1
ATOM 15253 O O . GLY H 1 243 ? -77.604 14.011 -7.456 1.00 45.56 220 GLY H O 1
ATOM 15254 N N . LEU H 1 244 ? -76.784 12.920 -5.664 1.00 44.37 221 LEU H N 1
ATOM 15255 C CA . LEU H 1 244 ? -76.226 11.808 -6.421 1.00 41.29 221 LEU H CA 1
ATOM 15256 C C . LEU H 1 244 ? -76.755 10.444 -5.976 1.00 41.17 221 LEU H C 1
ATOM 15257 O O . LEU H 1 244 ? -76.457 9.972 -4.875 1.00 43.18 221 LEU H O 1
ATOM 15262 N N . PHE H 1 245 ? -77.529 9.809 -6.844 1.00 39.05 222 PHE H N 1
ATOM 15263 C CA . PHE H 1 245 ? -78.004 8.456 -6.617 1.00 40.72 222 PHE H CA 1
ATOM 15264 C C . PHE H 1 245 ? -77.128 7.457 -7.359 1.00 41.80 222 PHE H C 1
ATOM 15265 O O . PHE H 1 245 ? -76.359 7.823 -8.253 1.00 42.37 222 PHE H O 1
ATOM 15273 N N . VAL H 1 246 ? -77.271 6.192 -6.993 1.00 41.54 223 VAL H N 1
ATOM 15274 C CA . VAL H 1 246 ? -76.589 5.103 -7.680 1.00 42.54 223 VAL H CA 1
ATOM 15275 C C . VAL H 1 246 ? -77.564 3.947 -7.866 1.00 44.13 223 VAL H C 1
ATOM 15276 O O . VAL H 1 246 ? -78.370 3.665 -6.979 1.00 45.58 223 VAL H O 1
ATOM 15280 N N . CYS H 1 247 ? -77.513 3.308 -9.032 1.00 42.70 224 CYS H N 1
ATOM 15281 C CA . CYS H 1 247 ? -78.350 2.155 -9.337 1.00 42.38 224 CYS H CA 1
ATOM 15282 C C . CYS H 1 247 ? -77.612 1.195 -10.260 1.00 41.06 224 CYS H C 1
ATOM 15283 O O . CYS H 1 247 ? -76.526 1.491 -10.733 1.00 43.35 224 CYS H O 1
ATOM 15286 N N . GLY H 1 248 ? -78.194 0.027 -10.487 1.00 40.17 225 GLY H N 1
ATOM 15287 C CA . GLY H 1 248 ? -77.541 -1.006 -11.265 1.00 39.42 225 GLY H CA 1
ATOM 15288 C C . GLY H 1 248 ? -76.306 -1.533 -10.562 1.00 41.38 225 GLY H C 1
ATOM 15289 O O . GLY H 1 248 ? -76.148 -1.342 -9.359 1.00 41.03 225 GLY H O 1
ATOM 15290 N N . MET H 1 249 ? -75.411 -2.171 -11.318 1.00 40.34 226 MET H N 1
ATOM 15291 C CA . MET H 1 249 ? -74.201 -2.753 -10.738 1.00 39.76 226 MET H CA 1
ATOM 15292 C C . MET H 1 249 ? -73.352 -1.739 -10.013 1.00 37.35 226 MET H C 1
ATOM 15293 O O . MET H 1 249 ? -72.619 -2.104 -9.102 1.00 39.02 226 MET H O 1
ATOM 15298 N N . ALA H 1 250 ? -73.422 -0.480 -10.421 1.00 34.79 227 ALA H N 1
ATOM 15299 C CA . ALA H 1 250 ? -72.721 0.568 -9.709 1.00 35.73 227 ALA H CA 1
ATOM 15300 C C . ALA H 1 250 ? -73.076 0.565 -8.210 1.00 38.93 227 ALA H C 1
ATOM 15301 O O . ALA H 1 250 ? -72.215 0.863 -7.367 1.00 38.24 227 ALA H O 1
ATOM 15303 N N . ALA H 1 251 ? -74.333 0.235 -7.894 1.00 39.41 228 ALA H N 1
ATOM 15304 C CA . ALA H 1 251 ? -74.805 0.207 -6.495 1.00 40.53 228 ALA H CA 1
ATOM 15305 C C . ALA H 1 251 ? -74.044 -0.836 -5.681 1.00 40.07 228 ALA H C 1
ATOM 15306 O O . ALA H 1 251 ? -73.602 -0.554 -4.572 1.00 42.79 228 ALA H O 1
ATOM 15308 N N . ASN H 1 252 ? -73.850 -2.019 -6.251 1.00 39.72 229 ASN H N 1
ATOM 15309 C CA . ASN H 1 252 ? -73.060 -3.051 -5.587 1.00 39.46 229 ASN H CA 1
ATOM 15310 C C . ASN H 1 252 ? -71.548 -2.804 -5.584 1.00 40.98 229 ASN H C 1
ATOM 15311 O O . ASN H 1 252 ? -70.824 -3.407 -4.795 1.00 41.02 229 ASN H O 1
ATOM 15316 N N . ALA H 1 253 ? -71.065 -1.920 -6.454 1.00 40.29 230 ALA H N 1
ATOM 15317 C CA . ALA H 1 253 ? -69.663 -1.533 -6.427 1.00 39.74 230 ALA H CA 1
ATOM 15318 C C . ALA H 1 253 ? -69.437 -0.557 -5.284 1.00 39.72 230 ALA H C 1
ATOM 15319 O O . ALA H 1 253 ? -68.428 -0.623 -4.569 1.00 38.66 230 ALA H O 1
ATOM 15321 N N . VAL H 1 254 ? -70.381 0.365 -5.132 1.00 38.20 231 VAL H N 1
ATOM 15322 C CA . VAL H 1 254 ? -70.293 1.373 -4.084 1.00 39.80 231 VAL H CA 1
ATOM 15323 C C . VAL H 1 254 ? -70.460 0.755 -2.686 1.00 38.35 231 VAL H C 1
ATOM 15324 O O . VAL H 1 254 ? -69.778 1.164 -1.764 1.00 38.43 231 VAL H O 1
ATOM 15328 N N . TYR H 1 255 ? -71.340 -0.232 -2.549 1.00 39.49 232 TYR H N 1
ATOM 15329 C CA . TYR H 1 255 ? -71.634 -0.834 -1.236 1.00 41.31 232 TYR H CA 1
ATOM 15330 C C . TYR H 1 255 ? -71.152 -2.279 -1.095 1.00 40.06 232 TYR H C 1
ATOM 15331 O O . TYR H 1 255 ? -71.606 -3.012 -0.226 1.00 41.64 232 TYR H O 1
ATOM 15340 N N . ALA H 1 256 ? -70.208 -2.675 -1.940 1.00 38.98 233 ALA H N 1
ATOM 15341 C CA . ALA H 1 256 ? -69.602 -4.002 -1.866 1.00 39.66 233 ALA H CA 1
ATOM 15342 C C . ALA H 1 256 ? -70.603 -5.156 -1.830 1.00 40.23 233 ALA H C 1
ATOM 15343 O O . ALA H 1 256 ? -70.446 -6.092 -1.051 1.00 42.89 233 ALA H O 1
ATOM 15345 N N . GLY H 1 257 ? -71.611 -5.110 -2.696 1.00 40.45 234 GLY H N 1
ATOM 15346 C CA . GLY H 1 257 ? -72.452 -6.277 -2.937 1.00 38.38 234 GLY H CA 1
ATOM 15347 C C . GLY H 1 257 ? -71.793 -7.265 -3.893 1.00 39.74 234 GLY H C 1
ATOM 15348 O O . GLY H 1 257 ? -70.793 -6.955 -4.537 1.00 43.01 234 GLY H O 1
ATOM 15349 N N . HIS H 1 258 ? -72.368 -8.457 -3.986 1.00 40.29 235 HIS H N 1
ATOM 15350 C CA . HIS H 1 258 ? -71.897 -9.487 -4.892 1.00 40.64 235 HIS H CA 1
ATOM 15351 C C . HIS H 1 258 ? -72.389 -9.203 -6.312 1.00 40.23 235 HIS H C 1
ATOM 15352 O O . HIS H 1 258 ? -73.424 -8.558 -6.513 1.00 38.32 235 HIS H O 1
ATOM 15359 N N . ARG H 1 259 ? -71.633 -9.686 -7.287 1.00 36.85 236 ARG H N 1
ATOM 15360 C CA . ARG H 1 259 ? -72.086 -9.698 -8.670 1.00 39.56 236 ARG H CA 1
ATOM 15361 C C . ARG H 1 259 ? -72.969 -10.933 -8.867 1.00 39.89 236 ARG H C 1
ATOM 15362 O O . ARG H 1 259 ? -72.937 -11.864 -8.042 1.00 40.24 236 ARG H O 1
ATOM 15370 N N . MET H 1 260 ? -73.754 -10.943 -9.941 1.00 37.67 237 MET H N 1
ATOM 15371 C CA . MET H 1 260 ? -74.767 -11.972 -10.140 1.00 37.76 237 MET H CA 1
ATOM 15372 C C . MET H 1 260 ? -74.755 -12.690 -11.489 1.00 37.67 237 MET H C 1
ATOM 15373 O O . MET H 1 260 ? -75.565 -13.591 -11.712 1.00 39.49 237 MET H O 1
ATOM 15378 N N . GLY H 1 261 ? -73.853 -12.316 -12.388 1.00 38.53 238 GLY H N 1
ATOM 15379 C CA . GLY H 1 261 ? -73.827 -12.915 -13.724 1.00 37.60 238 GLY H CA 1
ATOM 15380 C C . GLY H 1 261 ? -74.904 -12.334 -14.604 1.00 38.43 238 GLY H C 1
ATOM 15381 O O . GLY H 1 261 ? -75.483 -11.287 -14.271 1.00 38.30 238 GLY H O 1
ATOM 15382 N N . ALA H 1 262 ? -75.192 -13.026 -15.711 1.00 40.64 239 ALA H N 1
ATOM 15383 C CA . ALA H 1 262 ? -76.025 -12.493 -16.790 1.00 41.07 239 ALA H CA 1
ATOM 15384 C C . ALA H 1 262 ? -77.520 -12.618 -16.512 1.00 43.69 239 ALA H C 1
ATOM 15385 O O . ALA H 1 262 ? -78.291 -13.030 -17.390 1.00 44.04 239 ALA H O 1
ATOM 15387 N N . ILE H 1 263 ? -77.916 -12.237 -15.297 1.00 44.69 240 ILE H N 1
ATOM 15388 C CA . ILE H 1 263 ? -79.320 -12.180 -14.888 1.00 44.76 240 ILE H CA 1
ATOM 15389 C C . ILE H 1 263 ? -79.585 -10.727 -14.512 1.00 42.35 240 ILE H C 1
ATOM 15390 O O . ILE H 1 263 ? -78.797 -10.121 -13.784 1.00 44.34 240 ILE H O 1
ATOM 15395 N N . PHE H 1 264 ? -80.672 -10.162 -15.031 1.00 42.80 241 PHE H N 1
ATOM 15396 C CA . PHE H 1 264 ? -80.837 -8.698 -15.060 1.00 43.55 241 PHE H CA 1
ATOM 15397 C C . PHE H 1 264 ? -82.019 -8.134 -14.275 1.00 45.40 241 PHE H C 1
ATOM 15398 O O . PHE H 1 264 ? -82.210 -6.913 -14.247 1.00 44.89 241 PHE H O 1
ATOM 15406 N N . GLY H 1 265 ? -82.795 -9.000 -13.626 1.00 48.44 242 GLY H N 1
ATOM 15407 C CA . GLY H 1 265 ? -83.970 -8.548 -12.884 1.00 48.20 242 GLY H CA 1
ATOM 15408 C C . GLY H 1 265 ? -83.610 -7.491 -11.868 1.00 45.64 242 GLY H C 1
ATOM 15409 O O . GLY H 1 265 ? -84.296 -6.471 -11.747 1.00 47.29 242 GLY H O 1
ATOM 15410 N N . GLY H 1 266 ? -82.523 -7.732 -11.144 1.00 47.33 243 GLY H N 1
ATOM 15411 C CA . GLY H 1 266 ? -82.008 -6.752 -10.189 1.00 46.34 243 GLY H CA 1
ATOM 15412 C C . GLY H 1 266 ? -81.699 -5.405 -10.821 1.00 45.07 243 GLY H C 1
ATOM 15413 O O . GLY H 1 266 ? -81.971 -4.348 -10.228 1.00 44.01 243 GLY H O 1
ATOM 15414 N N . MET H 1 267 ? -81.119 -5.430 -12.022 1.00 44.15 244 MET H N 1
ATOM 15415 C CA . MET H 1 267 ? -80.802 -4.183 -12.726 1.00 41.82 244 MET H CA 1
ATOM 15416 C C . MET H 1 267 ? -82.071 -3.392 -13.000 1.00 39.09 244 MET H C 1
ATOM 15417 O O . MET H 1 267 ? -82.099 -2.175 -12.798 1.00 37.18 244 MET H O 1
ATOM 15422 N N . TYR H 1 268 ? -83.115 -4.079 -13.464 1.00 41.20 245 TYR H N 1
ATOM 15423 C CA . TYR H 1 268 ? -84.358 -3.397 -13.841 1.00 44.24 245 TYR H CA 1
ATOM 15424 C C . TYR H 1 268 ? -85.073 -2.852 -12.601 1.00 45.60 245 TYR H C 1
ATOM 15425 O O . TYR H 1 268 ? -85.464 -1.686 -12.555 1.00 45.59 245 TYR H O 1
ATOM 15434 N N . ILE H 1 269 ? -85.215 -3.693 -11.585 1.00 50.21 246 ILE H N 1
ATOM 15435 C CA . ILE H 1 269 ? -85.853 -3.266 -10.336 1.00 51.19 246 ILE H CA 1
ATOM 15436 C C . ILE H 1 269 ? -85.073 -2.128 -9.681 1.00 50.42 246 ILE H C 1
ATOM 15437 O O . ILE H 1 269 ? -85.670 -1.149 -9.224 1.00 50.11 246 ILE H O 1
ATOM 15442 N N . SER H 1 270 ? -83.742 -2.240 -9.665 1.00 49.76 247 SER H N 1
ATOM 15443 C CA . SER H 1 270 ? -82.898 -1.173 -9.128 1.00 45.40 247 SER H CA 1
ATOM 15444 C C . SER H 1 270 ? -83.157 0.154 -9.840 1.00 49.37 247 SER H C 1
ATOM 15445 O O . SER H 1 270 ? -83.304 1.208 -9.202 1.00 43.93 247 SER H O 1
ATOM 15448 N N . GLY H 1 271 ? -83.210 0.108 -11.169 1.00 47.79 248 GLY H N 1
ATOM 15449 C CA . GLY H 1 271 ? -83.470 1.323 -11.942 1.00 46.82 248 GLY H CA 1
ATOM 15450 C C . GLY H 1 271 ? -84.850 1.887 -11.640 1.00 46.67 248 GLY H C 1
ATOM 15451 O O . GLY H 1 271 ? -85.016 3.097 -11.453 1.00 44.94 248 GLY H O 1
ATOM 15452 N N . LYS H 1 272 ? -85.841 1.005 -11.586 1.00 46.71 249 LYS H N 1
ATOM 15453 C CA . LYS H 1 272 ? -87.209 1.411 -11.265 1.00 51.11 249 LYS H CA 1
ATOM 15454 C C . LYS H 1 272 ? -87.288 2.052 -9.880 1.00 50.56 249 LYS H C 1
ATOM 15455 O O . LYS H 1 272 ? -87.922 3.102 -9.710 1.00 51.44 249 LYS H O 1
ATOM 15461 N N . LYS H 1 273 ? -86.643 1.422 -8.900 1.00 46.89 250 LYS H N 1
ATOM 15462 C CA . LYS H 1 273 ? -86.634 1.948 -7.540 1.00 49.16 250 LYS H CA 1
ATOM 15463 C C . LYS H 1 273 ? -85.948 3.301 -7.477 1.00 49.20 250 LYS H C 1
ATOM 15464 O O . LYS H 1 273 ? -86.446 4.232 -6.847 1.00 47.56 250 LYS H O 1
ATOM 15470 N N . CYS H 1 274 ? -84.803 3.409 -8.140 1.00 48.81 251 CYS H N 1
ATOM 15471 C CA . CYS H 1 274 ? -84.090 4.676 -8.220 1.00 47.91 251 CYS H CA 1
ATOM 15472 C C . CYS H 1 274 ? -85.022 5.777 -8.742 1.00 46.15 251 CYS H C 1
ATOM 15473 O O . CYS H 1 274 ? -85.061 6.886 -8.200 1.00 48.71 251 CYS H O 1
ATOM 15476 N N . ALA H 1 275 ? -85.783 5.456 -9.782 1.00 46.14 252 ALA H N 1
ATOM 15477 C CA . ALA H 1 275 ? -86.727 6.404 -10.367 1.00 49.05 252 ALA H CA 1
ATOM 15478 C C . ALA H 1 275 ? -87.758 6.857 -9.333 1.00 50.67 252 ALA H C 1
ATOM 15479 O O . ALA H 1 275 ? -87.986 8.057 -9.155 1.00 50.47 252 ALA H O 1
ATOM 15481 N N . GLU H 1 276 ? -88.358 5.893 -8.639 1.00 52.94 253 GLU H N 1
ATOM 15482 C CA . GLU H 1 276 ? -89.402 6.192 -7.645 1.00 54.09 253 GLU H CA 1
ATOM 15483 C C . GLU H 1 276 ? -88.881 7.085 -6.528 1.00 51.32 253 GLU H C 1
ATOM 15484 O O . GLU H 1 276 ? -89.517 8.074 -6.178 1.00 52.00 253 GLU H O 1
ATOM 15490 N N . MET H 1 277 ? -87.695 6.773 -6.016 1.00 52.68 254 MET H N 1
ATOM 15491 C CA . MET H 1 277 ? -87.063 7.606 -4.991 1.00 50.06 254 MET H CA 1
ATOM 15492 C C . MET H 1 277 ? -86.884 9.045 -5.457 1.00 50.59 254 MET H C 1
ATOM 15493 O O . MET H 1 277 ? -87.176 9.988 -4.714 1.00 50.57 254 MET H O 1
ATOM 15498 N N . ILE H 1 278 ? -86.395 9.215 -6.680 1.00 46.46 255 ILE H N 1
ATOM 15499 C CA . ILE H 1 278 ? -86.126 10.545 -7.207 1.00 47.16 255 ILE H CA 1
ATOM 15500 C C . ILE H 1 278 ? -87.426 11.284 -7.555 1.00 47.53 255 ILE H C 1
ATOM 15501 O O . ILE H 1 278 ? -87.523 12.499 -7.376 1.00 48.36 255 ILE H O 1
ATOM 15506 N N . VAL H 1 279 ? -88.412 10.566 -8.075 1.00 51.13 256 VAL H N 1
ATOM 15507 C CA . VAL H 1 279 ? -89.709 11.178 -8.346 1.00 57.08 256 VAL H CA 1
ATOM 15508 C C . VAL H 1 279 ? -90.289 11.741 -7.036 1.00 61.28 256 VAL H C 1
ATOM 15509 O O . VAL H 1 279 ? -90.720 12.897 -6.992 1.00 64.05 256 VAL H O 1
ATOM 15513 N N . GLU H 1 280 ? -90.252 10.942 -5.968 1.00 60.69 257 GLU H N 1
ATOM 15514 C CA . GLU H 1 280 ? -90.723 11.394 -4.658 1.00 64.35 257 GLU H CA 1
ATOM 15515 C C . GLU H 1 280 ? -90.039 12.689 -4.234 1.00 64.06 257 GLU H C 1
ATOM 15516 O O . GLU H 1 280 ? -90.714 13.624 -3.803 1.00 66.27 257 GLU H O 1
ATOM 15522 N N . LYS H 1 281 ? -88.715 12.755 -4.368 1.00 61.54 258 LYS H N 1
ATOM 15523 C CA . LYS H 1 281 ? -87.973 13.952 -3.960 1.00 63.36 258 LYS H CA 1
ATOM 15524 C C . LYS H 1 281 ? -88.310 15.168 -4.817 1.00 62.91 258 LYS H C 1
ATOM 15525 O O . LYS H 1 281 ? -88.310 16.294 -4.326 1.00 61.71 258 LYS H O 1
ATOM 15531 N N . LEU H 1 282 ? -88.572 14.940 -6.099 1.00 64.92 259 LEU H N 1
ATOM 15532 C CA . LEU H 1 282 ? -88.939 16.025 -6.998 1.00 68.16 259 LEU H CA 1
ATOM 15533 C C . LEU H 1 282 ? -90.316 16.589 -6.633 1.00 69.54 259 LEU H C 1
ATOM 15534 O O . LEU H 1 282 ? -90.514 17.806 -6.661 1.00 67.01 259 LEU H O 1
ATOM 15539 N N . LYS H 1 283 ? -91.253 15.704 -6.286 1.00 73.45 260 LYS H N 1
ATOM 15540 C CA . LYS H 1 283 ? -92.609 16.114 -5.880 1.00 74.82 260 LYS H CA 1
ATOM 15541 C C . LYS H 1 283 ? -92.612 16.904 -4.580 1.00 74.84 260 LYS H C 1
ATOM 15542 O O . LYS H 1 283 ? -93.231 17.959 -4.508 1.00 78.79 260 LYS H O 1
ATOM 15548 N N . ASN H 1 284 ? -91.902 16.404 -3.572 1.00 76.90 261 ASN H N 1
ATOM 15549 C CA . ASN H 1 284 ? -91.740 17.118 -2.299 1.00 80.70 261 ASN H CA 1
ATOM 15550 C C . ASN H 1 284 ? -91.223 18.541 -2.462 1.00 84.31 261 ASN H C 1
ATOM 15551 O O . ASN H 1 284 ? -91.297 19.334 -1.526 1.00 91.26 261 ASN H O 1
ATOM 15556 N N . ASN H 1 285 ? -90.672 18.848 -3.634 1.00 87.19 262 ASN H N 1
ATOM 15557 C CA . ASN H 1 285 ? -90.298 20.210 -3.993 1.00 87.52 262 ASN H CA 1
ATOM 15558 C C . ASN H 1 285 ? -91.124 20.675 -5.180 1.00 87.00 262 ASN H C 1
ATOM 15559 O O . ASN H 1 285 ? -91.524 21.830 -5.247 1.00 84.95 262 ASN H O 1
#

Radius of gyration: 36.15 Å; Cα contacts (8 Å, |Δi|>4): 5890; chains: 8; bounding box: 87×89×70 Å

Nearest PDB structures (foldseek):
  4y4n-assembly1_B  TM=1.004E+00  e=2.851E-58  Methanotorris igneus Kol 5
  6hk1-assembly1_A  TM=1.001E+00  e=4.529E-51  Methanothermococcus thermolithotrophicus
  4y4m-assembly1_A  TM=9.901E-01  e=1.368E-46  Methanocaldococcus jannaschii DSM 2661
  7rk0-assembly1_C-2  TM=9.678E-01  e=2.479E-34  Thermovibrio ammonificans
  1rp0-assembly1_A  TM=9.452E-01  e=4.094E-26  Arabidopsis thaliana